Protein 2LZE (pdb70)

Sequence (87 aa):
MGAPVPYPDPLEPRGGKHICAICGNNAEDYKHTDMDLTYTDRDYKNCESYHKCSDLCQYCRYQKDLAIHHQHHHGGSMGMSGSGTGYMGAPVPYPDPLEPRGGKHICAICGNNAEDYKHTDMDLTYTDRDYKNCESYHKCSDLCQYCRYQKDLAIHHQHHHGGSMGMSGSGTGYMGAPVPYPDPLEPRGGKHICAICGNNAEDYKHTDMDLTYTDRDYKNCESYHKCSDLCQYCRYQKDLAIHHQHHHGGSMGMSGSGTGYMGAPVPYPDPLEPRGGKHICAICGNNAEDYKHTDMDLTYTDRDYKNCESYHKCSDLCQYCRYQKDLAIHHQHHHGGSMGMSGSGTGYMGAPVPYPDPLEPRGGKHICAICGNNAEDYKHTDMDLTYTDRDYKNCESYHKCSDLCQYCRYQKDLAIHHQHHHGGSMGMSGSGTGYMGAPVPYPDPLEPRGGKHICAICGNNAEDYKHTDMDLTYTDRDYKNCESYHKCSDLCQYCRYQKDLAIHHQHHHGGSMGMSGSGTGYMGAPVPYPDPLEPRGGKHICAICGNNAEDYKHTDMDLTYTDRDYKNCESYHKCSDLCQYCRYQKDLAIHHQHHHGGSMGMSGSGTGYMGAPVPYPDPLEPRGGKHICAICGNNAEDYKHTDMDLTYTDRDYKNCESYHKCSDLCQYCRYQKDLAIHHQHHHGGSMGMSGSGTGYMGAPVPYPDPLEPRGGKHICAICGNNAEDYKHTDMDLTYTDRDYKNCESYHKCSDLCQYCRYQKDLAIHHQHHHGGSMGMSGSGTGYMGAPVPYPDPLEPRGGKHICAICGNNAEDYKHTDMDLTYTDRDYKNCESYHKCSDLCQYCRYQKDLAIHHQHHHGGSMGMSGSGTGYMGAPVPYPDPLEPRGGKHICAICGNNAEDYKHTDMDLTYTDRDYKNCESYHKCSDLCQYCRYQKDLAIHHQHHHGGSMGMSGSGTGYMGAPVPYPDPLEPRGGKHICAICGNNAEDYKHTDMDLTYTDRDYKNCESYHKCSDLCQYCRYQKDLAIHHQHHHGGSMGMSGSGTGYMGAPVPYPDPLEPRGGKHICAICGNNAEDYKHTDMDLTYTDRDYKNCESYHKCSDLCQYCRYQKDLAIHHQHHHGGSMGMSGSGTGYMGAPVPYPDPLEPRGGKHICAICGNNAEDYKHTDMDLTYTDRDYKNCESYHKCSDLCQYCRYQKDLAIHHQHHHGGSMGMSGSGTGYMGAPVPYPDPLEPRGGKHICAICGNNAEDYKHTDMDLTYTDRDYKNCESYHKCSDLCQYCRYQKDLAIHHQHHHGGSMGMSGSGTGYMGAPVPYPDPLEPRGGKHICAICGNNAEDYKHTDMDLTYTDRDYKNCESYHKCSDLCQYCRYQKDLAIHHQHHHGGSMGMSGSGTGYMGAPVPYPDPLEPRGGKHICAICGNNAEDYKHTDMDLTYTDRDYKNCESYHKCSDLCQYCRYQKDLAIHHQHHHGGSMGMSGSGTGYMGAPVPYPDPLEPRGGKHICAICGNNAEDYKHTDMDLTYTDRDYKNCESYHKCSDLCQYCRYQKDLAIHHQHHHGGSMGMSGSGTGYMGAPVPYPDPLEPRGGKHICAICGNNAEDYKHTDMDLTYTDRDYKNCESYHKCSDLCQYCRYQKDLAIHHQHHHGGSMGMSGSGTGYMGAPVPYPDPLEPRGGKHICAICGNNAEDYKHTDMDLTYTDRDYKNCESYHKCSDLCQYCRYQKDLAIHHQHHHGGSMGMSGSGTGY

Foldseek 3Di:
DPPDDPPDDPVPDPPAQCQDPFCGGCSQDDCPCVVPGDPDNDDPDDPDDDPPDLPRHPVCRPPNRCPRPPDPHDDPDPDPDDDPPVD

Structure (mmCIF, N/CA/C/O backbone):
data_2LZE
#
_entry.id   2LZE
#
loop_
_entity.id
_entity.type
_entity.pdbx_description
1 polymer 'a primordial catalytic fold generated by in vitro evolution'
2 non-polymer 'ZINC ION'
#
loop_
_atom_site.group_PDB
_atom_site.id
_atom_site.type_symbol
_atom_site.label_atom_id
_atom_site.label_alt_id
_atom_site.label_comp_id
_atom_site.label_asym_id
_atom_site.label_entity_id
_atom_site.label_seq_id
_atom_site.pdbx_PDB_ins_code
_atom_site.Cartn_x
_atom_site.Cartn_y
_atom_site.Cartn_z
_atom_site.occupancy
_atom_site.B_iso_or_equiv
_atom_site.auth_seq_id
_atom_site.auth_comp_id
_atom_site.auth_asym_id
_atom_site.auth_atom_id
_atom_site.pdbx_PDB_model_num
ATOM 1 N N . MET A 1 1 ? 77.011 -19.860 33.743 1.00 0.00 1 MET A N 1
ATOM 2 C CA . MET A 1 1 ? 75.707 -20.539 33.997 1.00 0.00 1 MET A CA 1
ATOM 3 C C . MET A 1 1 ? 75.269 -21.266 32.730 1.00 0.00 1 MET A C 1
ATOM 4 O O . MET A 1 1 ? 74.564 -22.273 32.797 1.00 0.00 1 MET A O 1
ATOM 20 N N . GLY A 1 2 ? 75.691 -20.741 31.580 1.00 0.00 2 GLY A N 1
ATOM 21 C CA . GLY A 1 2 ? 75.341 -21.337 30.292 1.00 0.00 2 GLY A CA 1
ATOM 22 C C . GLY A 1 2 ? 73.899 -21.011 29.919 1.00 0.00 2 GLY A C 1
ATOM 23 O O . GLY A 1 2 ? 73.343 -21.595 28.989 1.00 0.00 2 GLY A O 1
ATOM 27 N N . ALA A 1 3 ? 73.301 -20.073 30.650 1.00 0.00 3 ALA A N 1
ATOM 28 C CA . ALA A 1 3 ? 71.921 -19.674 30.387 1.00 0.00 3 ALA A CA 1
ATOM 29 C C . ALA A 1 3 ? 71.771 -18.944 29.037 1.00 0.00 3 ALA A C 1
ATOM 30 O O . ALA A 1 3 ? 70.838 -19.258 28.296 1.00 0.00 3 ALA A O 1
ATOM 37 N N . PRO A 1 4 ? 72.631 -17.992 28.667 1.00 0.00 4 PRO A N 1
ATOM 38 C CA . PRO A 1 4 ? 72.483 -17.291 27.350 1.00 0.00 4 PRO A CA 1
ATOM 39 C C . PRO A 1 4 ? 72.598 -18.259 26.174 1.00 0.00 4 PRO A C 1
ATOM 40 O O . PRO A 1 4 ? 73.318 -19.256 26.269 1.00 0.00 4 PRO A O 1
ATOM 51 N N . VAL A 1 5 ? 71.872 -17.950 25.086 1.00 0.00 5 VAL A N 1
ATOM 52 C CA . VAL A 1 5 ? 71.854 -18.778 23.870 1.00 0.00 5 VAL A CA 1
ATOM 53 C C . VAL A 1 5 ? 71.717 -17.861 22.625 1.00 0.00 5 VAL A C 1
ATOM 54 O O . VAL A 1 5 ? 71.221 -16.743 22.785 1.00 0.00 5 VAL A O 1
ATOM 67 N N . PRO A 1 6 ? 72.121 -18.270 21.396 1.00 0.00 6 PRO A N 1
ATOM 68 C CA . PRO A 1 6 ? 71.966 -17.388 20.185 1.00 0.00 6 PRO A CA 1
ATOM 69 C C . PRO A 1 6 ? 70.537 -16.870 20.010 1.00 0.00 6 PRO A C 1
ATOM 70 O O . PRO A 1 6 ? 70.323 -15.714 19.642 1.00 0.00 6 PRO A O 1
ATOM 81 N N . TYR A 1 7 ? 69.567 -17.740 20.271 1.00 0.00 7 TYR A N 1
ATOM 82 C CA . TYR A 1 7 ? 68.158 -17.377 20.138 1.00 0.00 7 TYR A CA 1
ATOM 83 C C . TYR A 1 7 ? 67.788 -16.321 21.207 1.00 0.00 7 TYR A C 1
ATOM 84 O O . TYR A 1 7 ? 68.459 -16.259 22.239 1.00 0.00 7 TYR A O 1
ATOM 102 N N . PRO A 1 8 ? 66.754 -15.495 21.027 1.00 0.00 8 PRO A N 1
ATOM 103 C CA . PRO A 1 8 ? 66.378 -14.476 22.058 1.00 0.00 8 PRO A CA 1
ATOM 104 C C . PRO A 1 8 ? 65.733 -15.138 23.279 1.00 0.00 8 PRO A C 1
ATOM 105 O O . PRO A 1 8 ? 65.633 -16.363 23.342 1.00 0.00 8 PRO A O 1
ATOM 116 N N . ASP A 1 9 ? 65.319 -14.321 24.244 1.00 0.00 9 ASP A N 1
ATOM 117 C CA . ASP A 1 9 ? 64.707 -14.822 25.476 1.00 0.00 9 ASP A CA 1
ATOM 118 C C . ASP A 1 9 ? 63.245 -15.272 25.224 1.00 0.00 9 ASP A C 1
ATOM 119 O O . ASP A 1 9 ? 62.683 -14.902 24.192 1.00 0.00 9 ASP A O 1
ATOM 128 N N . PRO A 1 10 ? 62.594 -16.036 26.122 1.00 0.00 10 PRO A N 1
ATOM 129 C CA . PRO A 1 10 ? 61.168 -16.461 25.907 1.00 0.00 10 PRO A CA 1
ATOM 130 C C . PRO A 1 10 ? 60.234 -15.270 25.720 1.00 0.00 10 PRO A C 1
ATOM 131 O O . PRO A 1 10 ? 59.195 -15.373 25.069 1.00 0.00 10 PRO A O 1
ATOM 142 N N . LEU A 1 11 ? 60.595 -14.157 26.344 1.00 0.00 11 LEU A N 1
ATOM 143 C CA . LEU A 1 11 ? 59.779 -12.949 26.277 1.00 0.00 11 LEU A CA 1
ATOM 144 C C . LEU A 1 11 ? 59.733 -12.380 24.861 1.00 0.00 11 LEU A C 1
ATOM 145 O O . LEU A 1 11 ? 58.657 -11.985 24.407 1.00 0.00 11 LEU A O 1
ATOM 161 N N . GLU A 1 12 ? 60.919 -12.339 24.210 1.00 0.00 12 GLU A N 1
ATOM 162 C CA . GLU A 1 12 ? 61.114 -11.799 22.834 1.00 0.00 12 GLU A CA 1
ATOM 163 C C . GLU A 1 12 ? 60.094 -10.681 22.478 1.00 0.00 12 GLU A C 1
ATOM 164 O O . GLU A 1 12 ? 59.211 -10.894 21.645 1.00 0.00 12 GLU A O 1
ATOM 176 N N . PRO A 1 13 ? 60.162 -9.497 23.102 1.00 0.00 13 PRO A N 1
ATOM 177 C CA . PRO A 1 13 ? 59.184 -8.399 22.802 1.00 0.00 13 PRO A CA 1
ATOM 178 C C . PRO A 1 13 ? 59.165 -8.016 21.327 1.00 0.00 13 PRO A C 1
ATOM 179 O O . PRO A 1 13 ? 60.201 -7.992 20.663 1.00 0.00 13 PRO A O 1
ATOM 190 N N . ARG A 1 14 ? 57.972 -7.718 20.824 1.00 0.00 14 ARG A N 1
ATOM 191 C CA . ARG A 1 14 ? 57.815 -7.336 19.427 1.00 0.00 14 ARG A CA 1
ATOM 192 C C . ARG A 1 14 ? 58.534 -6.017 19.170 1.00 0.00 14 ARG A C 1
ATOM 193 O O . ARG A 1 14 ? 59.149 -5.826 18.120 1.00 0.00 14 ARG A O 1
ATOM 214 N N . GLY A 1 15 ? 58.455 -5.114 20.142 1.00 0.00 15 GLY A N 1
ATOM 215 C CA . GLY A 1 15 ? 59.105 -3.815 20.020 1.00 0.00 15 GLY A CA 1
ATOM 216 C C . GLY A 1 15 ? 60.620 -3.958 20.110 1.00 0.00 15 GLY A C 1
ATOM 217 O O . GLY A 1 15 ? 61.130 -4.986 20.559 1.00 0.00 15 GLY A O 1
ATOM 221 N N . GLY A 1 16 ? 61.332 -2.921 19.681 1.00 0.00 16 GLY A N 1
ATOM 222 C CA . GLY A 1 16 ? 62.791 -2.933 19.713 1.00 0.00 16 GLY A CA 1
ATOM 223 C C . GLY A 1 16 ? 63.344 -1.547 19.443 1.00 0.00 16 GLY A C 1
ATOM 224 O O . GLY A 1 16 ? 62.717 -0.754 18.745 1.00 0.00 16 GLY A O 1
ATOM 228 N N . LYS A 1 17 ? 64.528 -1.268 19.974 1.00 0.00 17 LYS A N 1
ATOM 229 C CA . LYS A 1 17 ? 65.144 0.014 19.742 1.00 0.00 17 LYS A CA 1
ATOM 230 C C . LYS A 1 17 ? 65.492 0.079 18.274 1.00 0.00 17 LYS A C 1
ATOM 231 O O . LYS A 1 17 ? 65.252 1.084 17.635 1.00 0.00 17 LYS A O 1
ATOM 250 N N . HIS A 1 18 ? 66.077 -1.014 17.769 1.00 0.00 18 HIS A N 1
ATOM 251 C CA . HIS A 1 18 ? 66.489 -1.100 16.362 1.00 0.00 18 HIS A CA 1
ATOM 252 C C . HIS A 1 18 ? 65.361 -0.789 15.375 1.00 0.00 18 HIS A C 1
ATOM 253 O O . HIS A 1 18 ? 65.631 -0.242 14.303 1.00 0.00 18 HIS A O 1
ATOM 266 N N . ILE A 1 19 ? 64.125 -1.152 15.739 1.00 0.00 19 ILE A N 1
ATOM 267 C CA . ILE A 1 19 ? 62.947 -0.916 14.884 1.00 0.00 19 ILE A CA 1
ATOM 268 C C . ILE A 1 19 ? 62.012 0.035 15.598 1.00 0.00 19 ILE A C 1
ATOM 269 O O . ILE A 1 19 ? 61.344 -0.347 16.557 1.00 0.00 19 ILE A O 1
ATOM 285 N N . CYS A 1 20 ? 61.930 1.256 15.097 1.00 0.00 20 CYS A N 1
ATOM 286 C CA . CYS A 1 20 ? 61.029 2.219 15.688 1.00 0.00 20 CYS A CA 1
ATOM 287 C C . CYS A 1 20 ? 59.606 1.739 15.427 1.00 0.00 20 CYS A C 1
ATOM 288 O O . CYS A 1 20 ? 59.189 1.560 14.292 1.00 0.00 20 CYS A O 1
ATOM 295 N N . ALA A 1 21 ? 58.888 1.482 16.494 1.00 0.00 21 ALA A N 1
ATOM 296 C CA . ALA A 1 21 ? 57.530 0.956 16.394 1.00 0.00 21 ALA A CA 1
ATOM 297 C C . ALA A 1 21 ? 56.559 1.997 15.877 1.00 0.00 21 ALA A C 1
ATOM 298 O O . ALA A 1 21 ? 55.397 1.675 15.616 1.00 0.00 21 ALA A O 1
ATOM 305 N N . ILE A 1 22 ? 57.042 3.237 15.768 1.00 0.00 22 ILE A N 1
ATOM 306 C CA . ILE A 1 22 ? 56.214 4.363 15.325 1.00 0.00 22 ILE A CA 1
ATOM 307 C C . ILE A 1 22 ? 56.367 4.616 13.821 1.00 0.00 22 ILE A C 1
ATOM 308 O O . ILE A 1 22 ? 55.444 4.330 13.057 1.00 0.00 22 ILE A O 1
ATOM 324 N N . CYS A 1 23 ? 57.515 5.203 13.429 1.00 0.00 23 CYS A N 1
ATOM 325 C CA . CYS A 1 23 ? 57.776 5.569 12.023 1.00 0.00 23 CYS A CA 1
ATOM 326 C C . CYS A 1 23 ? 58.602 4.539 11.275 1.00 0.00 23 CYS A C 1
ATOM 327 O O . CYS A 1 23 ? 58.625 4.556 10.041 1.00 0.00 23 CYS A O 1
ATOM 334 N N . GLY A 1 24 ? 59.285 3.656 11.997 1.00 0.00 24 GLY A N 1
ATOM 335 C CA . GLY A 1 24 ? 60.110 2.640 11.359 1.00 0.00 24 GLY A CA 1
ATOM 336 C C . GLY A 1 24 ? 61.441 3.175 10.840 1.00 0.00 24 GLY A C 1
ATOM 337 O O . GLY A 1 24 ? 62.023 2.531 9.964 1.00 0.00 24 GLY A O 1
ATOM 341 N N . ASN A 1 25 ? 61.968 4.321 11.353 1.00 0.00 25 ASN A N 1
ATOM 342 C CA . ASN A 1 25 ? 63.280 4.824 10.867 1.00 0.00 25 ASN A CA 1
ATOM 343 C C . ASN A 1 25 ? 63.931 5.867 11.817 1.00 0.00 25 ASN A C 1
ATOM 344 O O . ASN A 1 25 ? 64.949 6.454 11.440 1.00 0.00 25 ASN A O 1
ATOM 355 N N . ASN A 1 26 ? 63.417 6.027 13.062 1.00 0.00 26 ASN A N 1
ATOM 356 C CA . ASN A 1 26 ? 64.058 6.947 14.066 1.00 0.00 26 ASN A CA 1
ATOM 357 C C . ASN A 1 26 ? 64.897 6.162 15.046 1.00 0.00 26 ASN A C 1
ATOM 358 O O . ASN A 1 26 ? 65.487 6.730 15.969 1.00 0.00 26 ASN A O 1
ATOM 369 N N . ALA A 1 27 ? 64.925 4.859 14.847 1.00 0.00 27 ALA A N 1
ATOM 370 C CA . ALA A 1 27 ? 65.672 3.975 15.703 1.00 0.00 27 ALA A CA 1
ATOM 371 C C . ALA A 1 27 ? 67.126 4.440 15.775 1.00 0.00 27 ALA A C 1
ATOM 372 O O . ALA A 1 27 ? 67.558 4.980 16.794 1.00 0.00 27 ALA A O 1
ATOM 379 N N . GLU A 1 28 ? 67.862 4.228 14.696 1.00 0.00 28 GLU A N 1
ATOM 380 C CA . GLU A 1 28 ? 69.267 4.631 14.625 1.00 0.00 28 GLU A CA 1
ATOM 381 C C . GLU A 1 28 ? 69.397 6.139 14.852 1.00 0.00 28 GLU A C 1
ATOM 382 O O . GLU A 1 28 ? 70.218 6.588 15.657 1.00 0.00 28 GLU A O 1
ATOM 394 N N . ASP A 1 29 ? 68.586 6.904 14.118 1.00 0.00 29 ASP A N 1
ATOM 395 C CA . ASP A 1 29 ? 68.600 8.371 14.205 1.00 0.00 29 ASP A CA 1
ATOM 396 C C . ASP A 1 29 ? 67.840 8.861 15.446 1.00 0.00 29 ASP A C 1
ATOM 397 O O . ASP A 1 29 ? 67.717 8.118 16.422 1.00 0.00 29 ASP A O 1
ATOM 406 N N . TYR A 1 30 ? 67.358 10.124 15.387 1.00 0.00 30 TYR A N 1
ATOM 407 C CA . TYR A 1 30 ? 66.622 10.769 16.496 1.00 0.00 30 TYR A CA 1
ATOM 408 C C . TYR A 1 30 ? 65.120 10.871 16.210 1.00 0.00 30 TYR A C 1
ATOM 409 O O . TYR A 1 30 ? 64.678 10.776 15.065 1.00 0.00 30 TYR A O 1
ATOM 427 N N . LYS A 1 31 ? 64.352 11.068 17.284 1.00 0.00 31 LYS A N 1
ATOM 428 C CA . LYS A 1 31 ? 62.899 11.192 17.220 1.00 0.00 31 LYS A CA 1
ATOM 429 C C . LYS A 1 31 ? 62.499 12.540 16.649 1.00 0.00 31 LYS A C 1
ATOM 430 O O . LYS A 1 31 ? 62.099 13.440 17.396 1.00 0.00 31 LYS A O 1
ATOM 449 N N . HIS A 1 32 ? 62.603 12.641 15.316 1.00 0.00 32 HIS A N 1
ATOM 450 C CA . HIS A 1 32 ? 62.254 13.854 14.573 1.00 0.00 32 HIS A CA 1
ATOM 451 C C . HIS A 1 32 ? 61.020 13.628 13.722 1.00 0.00 32 HIS A C 1
ATOM 452 O O . HIS A 1 32 ? 60.157 14.506 13.639 1.00 0.00 32 HIS A O 1
ATOM 466 N N . THR A 1 33 ? 60.947 12.448 13.108 1.00 0.00 33 THR A N 1
ATOM 467 C CA . THR A 1 33 ? 59.814 12.091 12.258 1.00 0.00 33 THR A CA 1
ATOM 468 C C . THR A 1 33 ? 58.704 11.518 13.116 1.00 0.00 33 THR A C 1
ATOM 469 O O . THR A 1 33 ? 57.568 11.394 12.661 1.00 0.00 33 THR A O 1
ATOM 480 N N . ASP A 1 34 ? 59.031 11.187 14.368 1.00 0.00 34 ASP A N 1
ATOM 481 C CA . ASP A 1 34 ? 58.013 10.651 15.275 1.00 0.00 34 ASP A CA 1
ATOM 482 C C . ASP A 1 34 ? 56.992 11.720 15.607 1.00 0.00 34 ASP A C 1
ATOM 483 O O . ASP A 1 34 ? 55.797 11.445 15.708 1.00 0.00 34 ASP A O 1
ATOM 492 N N . MET A 1 35 ? 57.473 12.936 15.783 1.00 0.00 35 MET A N 1
ATOM 493 C CA . MET A 1 35 ? 56.593 14.047 16.112 1.00 0.00 35 MET A CA 1
ATOM 494 C C . MET A 1 35 ? 55.642 14.328 14.951 1.00 0.00 35 MET A C 1
ATOM 495 O O . MET A 1 35 ? 54.454 14.576 15.162 1.00 0.00 35 MET A O 1
ATOM 509 N N . ASP A 1 36 ? 56.182 14.276 13.731 1.00 0.00 36 ASP A N 1
ATOM 510 C CA . ASP A 1 36 ? 55.394 14.517 12.520 1.00 0.00 36 ASP A CA 1
ATOM 511 C C . ASP A 1 36 ? 54.587 13.278 12.144 1.00 0.00 36 ASP A C 1
ATOM 512 O O . ASP A 1 36 ? 55.062 12.151 12.292 1.00 0.00 36 ASP A O 1
ATOM 521 N N . LEU A 1 37 ? 53.365 13.501 11.654 1.00 0.00 37 LEU A N 1
ATOM 522 C CA . LEU A 1 37 ? 52.480 12.403 11.251 1.00 0.00 37 LEU A CA 1
ATOM 523 C C . LEU A 1 37 ? 52.905 11.871 9.884 1.00 0.00 37 LEU A C 1
ATOM 524 O O . LEU A 1 37 ? 53.113 12.643 8.947 1.00 0.00 37 LEU A O 1
ATOM 540 N N . THR A 1 38 ? 53.019 10.546 9.781 1.00 0.00 38 THR A N 1
ATOM 541 C CA . THR A 1 38 ? 53.408 9.902 8.524 1.00 0.00 38 THR A CA 1
ATOM 542 C C . THR A 1 38 ? 52.238 9.904 7.546 1.00 0.00 38 THR A C 1
ATOM 543 O O . THR A 1 38 ? 52.417 9.726 6.342 1.00 0.00 38 THR A O 1
ATOM 554 N N . TYR A 1 39 ? 51.038 10.105 8.084 1.00 0.00 39 TYR A N 1
ATOM 555 C CA . TYR A 1 39 ? 49.825 10.131 7.270 1.00 0.00 39 TYR A CA 1
ATOM 556 C C . TYR A 1 39 ? 49.891 11.247 6.230 1.00 0.00 39 TYR A C 1
ATOM 557 O O . TYR A 1 39 ? 49.522 11.051 5.072 1.00 0.00 39 TYR A O 1
ATOM 575 N N . THR A 1 40 ? 50.351 12.419 6.654 1.00 0.00 40 THR A N 1
ATOM 576 C CA . THR A 1 40 ? 50.443 13.564 5.752 1.00 0.00 40 THR A CA 1
ATOM 577 C C . THR A 1 40 ? 51.430 13.285 4.620 1.00 0.00 40 THR A C 1
ATOM 578 O O . THR A 1 40 ? 51.225 13.737 3.493 1.00 0.00 40 THR A O 1
ATOM 589 N N . ASP A 1 41 ? 52.495 12.544 4.936 1.00 0.00 41 ASP A N 1
ATOM 590 C CA . ASP A 1 41 ? 53.521 12.200 3.947 1.00 0.00 41 ASP A CA 1
ATOM 591 C C . ASP A 1 41 ? 54.320 10.983 4.406 1.00 0.00 41 ASP A C 1
ATOM 592 O O . ASP A 1 41 ? 55.187 11.086 5.274 1.00 0.00 41 ASP A O 1
ATOM 601 N N . ARG A 1 42 ? 54.019 9.828 3.811 1.00 0.00 42 ARG A N 1
ATOM 602 C CA . ARG A 1 42 ? 54.711 8.589 4.158 1.00 0.00 42 ARG A CA 1
ATOM 603 C C . ARG A 1 42 ? 56.137 8.619 3.614 1.00 0.00 42 ARG A C 1
ATOM 604 O O . ARG A 1 42 ? 56.382 9.119 2.516 1.00 0.00 42 ARG A O 1
ATOM 625 N N . ASP A 1 43 ? 57.074 8.090 4.395 1.00 0.00 43 ASP A N 1
ATOM 626 C CA . ASP A 1 43 ? 58.475 8.071 3.985 1.00 0.00 43 ASP A CA 1
ATOM 627 C C . ASP A 1 43 ? 58.680 7.158 2.783 1.00 0.00 43 ASP A C 1
ATOM 628 O O . ASP A 1 43 ? 58.105 6.071 2.710 1.00 0.00 43 ASP A O 1
ATOM 637 N N . TYR A 1 44 ? 59.512 7.615 1.849 1.00 0.00 44 TYR A N 1
ATOM 638 C CA . TYR A 1 44 ? 59.812 6.850 0.641 1.00 0.00 44 TYR A CA 1
ATOM 639 C C . TYR A 1 44 ? 60.797 5.728 0.957 1.00 0.00 44 TYR A C 1
ATOM 640 O O . TYR A 1 44 ? 61.856 5.970 1.536 1.00 0.00 44 TYR A O 1
ATOM 658 N N . LYS A 1 45 ? 60.442 4.505 0.570 1.00 0.00 45 LYS A N 1
ATOM 659 C CA . LYS A 1 45 ? 61.306 3.351 0.817 1.00 0.00 45 LYS A CA 1
ATOM 660 C C . LYS A 1 45 ? 62.531 3.412 -0.090 1.00 0.00 45 LYS A C 1
ATOM 661 O O . LYS A 1 45 ? 62.413 3.691 -1.285 1.00 0.00 45 LYS A O 1
ATOM 680 N N . ASN A 1 46 ? 63.703 3.149 0.491 1.00 0.00 46 ASN A N 1
ATOM 681 C CA . ASN A 1 46 ? 64.961 3.176 -0.256 1.00 0.00 46 ASN A CA 1
ATOM 682 C C . ASN A 1 46 ? 65.122 1.904 -1.084 1.00 0.00 46 ASN A C 1
ATOM 683 O O . ASN A 1 46 ? 65.409 0.834 -0.546 1.00 0.00 46 ASN A O 1
ATOM 694 N N . CYS A 1 47 ? 64.936 2.029 -2.394 1.00 0.00 47 CYS A N 1
ATOM 695 C CA . CYS A 1 47 ? 65.064 0.885 -3.287 1.00 0.00 47 CYS A CA 1
ATOM 696 C C . CYS A 1 47 ? 66.501 0.378 -3.304 1.00 0.00 47 CYS A C 1
ATOM 697 O O . CYS A 1 47 ? 66.745 -0.830 -3.319 1.00 0.00 47 CYS A O 1
ATOM 705 N N . GLU A 1 48 ? 67.451 1.307 -3.301 1.00 0.00 48 GLU A N 1
ATOM 706 C CA . GLU A 1 48 ? 68.862 0.939 -3.316 1.00 0.00 48 GLU A CA 1
ATOM 707 C C . GLU A 1 48 ? 69.237 0.263 -2.003 1.00 0.00 48 GLU A C 1
ATOM 708 O O . GLU A 1 48 ? 68.749 0.651 -0.939 1.00 0.00 48 GLU A O 1
ATOM 720 N N . SER A 1 49 ? 70.102 -0.750 -2.092 1.00 0.00 49 SER A N 1
ATOM 721 C CA . SER A 1 49 ? 70.550 -1.491 -0.912 1.00 0.00 49 SER A CA 1
ATOM 722 C C . SER A 1 49 ? 71.854 -2.226 -1.209 1.00 0.00 49 SER A C 1
ATOM 723 O O . SER A 1 49 ? 72.198 -2.444 -2.371 1.00 0.00 49 SER A O 1
ATOM 731 N N . TYR A 1 50 ? 72.567 -2.602 -0.144 1.00 0.00 50 TYR A N 1
ATOM 732 C CA . TYR A 1 50 ? 73.838 -3.319 -0.271 1.00 0.00 50 TYR A CA 1
ATOM 733 C C . TYR A 1 50 ? 74.154 -4.026 1.046 1.00 0.00 50 TYR A C 1
ATOM 734 O O . TYR A 1 50 ? 73.789 -3.539 2.110 1.00 0.00 50 TYR A O 1
ATOM 752 N N . HIS A 1 51 ? 74.806 -5.195 0.955 1.00 0.00 51 HIS A N 1
ATOM 753 C CA . HIS A 1 51 ? 75.168 -6.019 2.135 1.00 0.00 51 HIS A CA 1
ATOM 754 C C . HIS A 1 51 ? 73.938 -6.648 2.819 1.00 0.00 51 HIS A C 1
ATOM 755 O O . HIS A 1 51 ? 74.103 -7.519 3.674 1.00 0.00 51 HIS A O 1
ATOM 769 N N . LYS A 1 52 ? 72.726 -6.226 2.408 1.00 0.00 52 LYS A N 1
ATOM 770 C CA . LYS A 1 52 ? 71.456 -6.732 2.940 1.00 0.00 52 LYS A CA 1
ATOM 771 C C . LYS A 1 52 ? 71.477 -6.926 4.458 1.00 0.00 52 LYS A C 1
ATOM 772 O O . LYS A 1 52 ? 71.795 -8.017 4.935 1.00 0.00 52 LYS A O 1
ATOM 791 N N . CYS A 1 53 ? 71.171 -5.848 5.193 1.00 0.00 53 CYS A N 1
ATOM 792 C CA . CYS A 1 53 ? 71.165 -5.852 6.672 1.00 0.00 53 CYS A CA 1
ATOM 793 C C . CYS A 1 53 ? 70.481 -7.090 7.272 1.00 0.00 53 CYS A C 1
ATOM 794 O O . CYS A 1 53 ? 69.733 -7.804 6.601 1.00 0.00 53 CYS A O 1
ATOM 802 N N . SER A 1 54 ? 70.762 -7.338 8.549 1.00 0.00 54 SER A N 1
ATOM 803 C CA . SER A 1 54 ? 70.202 -8.490 9.247 1.00 0.00 54 SER A CA 1
ATOM 804 C C . SER A 1 54 ? 68.678 -8.448 9.269 1.00 0.00 54 SER A C 1
ATOM 805 O O . SER A 1 54 ? 68.039 -9.489 9.095 1.00 0.00 54 SER A O 1
ATOM 813 N N . ASP A 1 55 ? 68.123 -7.241 9.486 1.00 0.00 55 ASP A N 1
ATOM 814 C CA . ASP A 1 55 ? 66.677 -7.023 9.546 1.00 0.00 55 ASP A CA 1
ATOM 815 C C . ASP A 1 55 ? 66.232 -6.099 8.414 1.00 0.00 55 ASP A C 1
ATOM 816 O O . ASP A 1 55 ? 65.831 -6.568 7.348 1.00 0.00 55 ASP A O 1
ATOM 825 N N . LEU A 1 56 ? 66.268 -4.788 8.669 1.00 0.00 56 LEU A N 1
ATOM 826 C CA . LEU A 1 56 ? 65.838 -3.784 7.705 1.00 0.00 56 LEU A CA 1
ATOM 827 C C . LEU A 1 56 ? 66.397 -2.403 8.066 1.00 0.00 56 LEU A C 1
ATOM 828 O O . LEU A 1 56 ? 65.980 -1.382 7.518 1.00 0.00 56 LEU A O 1
ATOM 844 N N . CYS A 1 57 ? 67.343 -2.396 8.992 1.00 0.00 57 CYS A N 1
ATOM 845 C CA . CYS A 1 57 ? 67.959 -1.169 9.441 1.00 0.00 57 CYS A CA 1
ATOM 846 C C . CYS A 1 57 ? 68.852 -0.651 8.333 1.00 0.00 57 CYS A C 1
ATOM 847 O O . CYS A 1 57 ? 69.663 -1.387 7.774 1.00 0.00 57 CYS A O 1
ATOM 854 N N . GLN A 1 58 ? 68.618 0.586 7.945 1.00 0.00 58 GLN A N 1
ATOM 855 C CA . GLN A 1 58 ? 69.332 1.153 6.818 1.00 0.00 58 GLN A CA 1
ATOM 856 C C . GLN A 1 58 ? 70.837 1.306 7.051 1.00 0.00 58 GLN A C 1
ATOM 857 O O . GLN A 1 58 ? 71.628 0.952 6.187 1.00 0.00 58 GLN A O 1
ATOM 871 N N . TYR A 1 59 ? 71.236 1.884 8.176 1.00 0.00 59 TYR A N 1
ATOM 872 C CA . TYR A 1 59 ? 72.651 2.135 8.448 1.00 0.00 59 TYR A CA 1
ATOM 873 C C . TYR A 1 59 ? 73.428 0.864 8.719 1.00 0.00 59 TYR A C 1
ATOM 874 O O . TYR A 1 59 ? 74.650 0.838 8.572 1.00 0.00 59 TYR A O 1
ATOM 892 N N . CYS A 1 60 ? 72.728 -0.186 9.122 1.00 0.00 60 CYS A N 1
ATOM 893 C CA . CYS A 1 60 ? 73.382 -1.444 9.412 1.00 0.00 60 CYS A CA 1
ATOM 894 C C . CYS A 1 60 ? 74.072 -2.002 8.172 1.00 0.00 60 CYS A C 1
ATOM 895 O O . CYS A 1 60 ? 74.973 -2.833 8.271 1.00 0.00 60 CYS A O 1
ATOM 902 N N . ARG A 1 61 ? 73.626 -1.549 7.007 1.00 0.00 61 ARG A N 1
ATOM 903 C CA . ARG A 1 61 ? 74.184 -2.014 5.740 1.00 0.00 61 ARG A CA 1
ATOM 904 C C . ARG A 1 61 ? 75.684 -1.717 5.658 1.00 0.00 61 ARG A C 1
ATOM 905 O O . ARG A 1 61 ? 76.463 -2.546 5.186 1.00 0.00 61 ARG A O 1
ATOM 926 N N . TYR A 1 62 ? 76.057 -0.522 6.112 1.00 0.00 62 TYR A N 1
ATOM 927 C CA . TYR A 1 62 ? 77.455 -0.080 6.088 1.00 0.00 62 TYR A CA 1
ATOM 928 C C . TYR A 1 62 ? 78.233 -0.655 7.259 1.00 0.00 62 TYR A C 1
ATOM 929 O O . TYR A 1 62 ? 79.252 -1.321 7.062 1.00 0.00 62 TYR A O 1
ATOM 947 N N . GLN A 1 63 ? 77.727 -0.380 8.467 1.00 0.00 63 GLN A N 1
ATOM 948 C CA . GLN A 1 63 ? 78.334 -0.841 9.723 1.00 0.00 63 GLN A CA 1
ATOM 949 C C . GLN A 1 63 ? 77.231 -1.195 10.705 1.00 0.00 63 GLN A C 1
ATOM 950 O O . GLN A 1 63 ? 76.391 -0.365 10.998 1.00 0.00 63 GLN A O 1
ATOM 964 N N . LYS A 1 64 ? 77.248 -2.434 11.188 1.00 0.00 64 LYS A N 1
ATOM 965 C CA . LYS A 1 64 ? 76.236 -2.926 12.139 1.00 0.00 64 LYS A CA 1
ATOM 966 C C . LYS A 1 64 ? 76.127 -2.028 13.374 1.00 0.00 64 LYS A C 1
ATOM 967 O O . LYS A 1 64 ? 77.144 -1.588 13.916 1.00 0.00 64 LYS A O 1
ATOM 986 N N . ASP A 1 65 ? 74.861 -1.785 13.788 1.00 0.00 65 ASP A N 1
ATOM 987 C CA . ASP A 1 65 ? 74.526 -0.948 14.961 1.00 0.00 65 ASP A CA 1
ATOM 988 C C . ASP A 1 65 ? 73.776 -1.775 16.028 1.00 0.00 65 ASP A C 1
ATOM 989 O O . ASP A 1 65 ? 72.917 -1.271 16.749 1.00 0.00 65 ASP A O 1
ATOM 998 N N . LEU A 1 66 ? 74.121 -3.048 16.167 1.00 0.00 66 LEU A N 1
ATOM 999 C CA . LEU A 1 66 ? 73.459 -3.902 17.170 1.00 0.00 66 LEU A CA 1
ATOM 1000 C C . LEU A 1 66 ? 73.783 -3.451 18.617 1.00 0.00 66 LEU A C 1
ATOM 1001 O O . LEU A 1 66 ? 73.327 -4.065 19.585 1.00 0.00 66 LEU A O 1
ATOM 1017 N N . ALA A 1 67 ? 74.552 -2.373 18.764 1.00 0.00 67 ALA A N 1
ATOM 1018 C CA . ALA A 1 67 ? 74.915 -1.856 20.072 1.00 0.00 67 ALA A CA 1
ATOM 1019 C C . ALA A 1 67 ? 73.719 -1.243 20.794 1.00 0.00 67 ALA A C 1
ATOM 1020 O O . ALA A 1 67 ? 73.615 -1.363 22.017 1.00 0.00 67 ALA A O 1
ATOM 1027 N N . ILE A 1 68 ? 72.823 -0.580 20.047 1.00 0.00 68 ILE A N 1
ATOM 1028 C CA . ILE A 1 68 ? 71.661 0.045 20.677 1.00 0.00 68 ILE A CA 1
ATOM 1029 C C . ILE A 1 68 ? 70.714 -1.013 21.278 1.00 0.00 68 ILE A C 1
ATOM 1030 O O . ILE A 1 68 ? 70.396 -0.929 22.463 1.00 0.00 68 ILE A O 1
ATOM 1046 N N . HIS A 1 69 ? 70.285 -2.008 20.482 1.00 0.00 69 HIS A N 1
ATOM 1047 C CA . HIS A 1 69 ? 69.401 -3.072 20.976 1.00 0.00 69 HIS A CA 1
ATOM 1048 C C . HIS A 1 69 ? 70.007 -3.787 22.184 1.00 0.00 69 HIS A C 1
ATOM 1049 O O . HIS A 1 69 ? 69.315 -4.024 23.177 1.00 0.00 69 HIS A O 1
ATOM 1063 N N . HIS A 1 70 ? 71.293 -4.121 22.102 1.00 0.00 70 HIS A N 1
ATOM 1064 C CA . HIS A 1 70 ? 71.969 -4.803 23.205 1.00 0.00 70 HIS A CA 1
ATOM 1065 C C . HIS A 1 70 ? 72.190 -3.843 24.369 1.00 0.00 70 HIS A C 1
ATOM 1066 O O . HIS A 1 70 ? 72.856 -2.818 24.225 1.00 0.00 70 HIS A O 1
ATOM 1080 N N . GLN A 1 71 ? 71.623 -4.184 25.522 1.00 0.00 71 GLN A N 1
ATOM 1081 C CA . GLN A 1 71 ? 71.762 -3.346 26.710 1.00 0.00 71 GLN A CA 1
ATOM 1082 C C . GLN A 1 71 ? 73.215 -3.321 27.171 1.00 0.00 71 GLN A C 1
ATOM 1083 O O . GLN A 1 71 ? 73.725 -2.277 27.579 1.00 0.00 71 GLN A O 1
ATOM 1097 N N . HIS A 1 72 ? 73.875 -4.475 27.098 1.00 0.00 72 HIS A N 1
ATOM 1098 C CA . HIS A 1 72 ? 75.272 -4.582 27.507 1.00 0.00 72 HIS A CA 1
ATOM 1099 C C . HIS A 1 72 ? 76.182 -3.912 26.481 1.00 0.00 72 HIS A C 1
ATOM 1100 O O . HIS A 1 72 ? 76.095 -4.197 25.285 1.00 0.00 72 HIS A O 1
ATOM 1114 N N . HIS A 1 73 ? 77.057 -3.030 26.960 1.00 0.00 73 HIS A N 1
ATOM 1115 C CA . HIS A 1 73 ? 77.986 -2.321 26.084 1.00 0.00 73 HIS A CA 1
ATOM 1116 C C . HIS A 1 73 ? 79.098 -3.254 25.617 1.00 0.00 73 HIS A C 1
ATOM 1117 O O . HIS A 1 73 ? 79.615 -4.056 26.396 1.00 0.00 73 HIS A O 1
ATOM 1131 N N . HIS A 1 74 ? 79.463 -3.145 24.345 1.00 0.00 74 HIS A N 1
ATOM 1132 C CA . HIS A 1 74 ? 80.518 -3.985 23.787 1.00 0.00 74 HIS A CA 1
ATOM 1133 C C . HIS A 1 74 ? 81.862 -3.652 24.427 1.00 0.00 74 HIS A C 1
ATOM 1134 O O . HIS A 1 74 ? 82.656 -4.545 24.726 1.00 0.00 74 HIS A O 1
ATOM 1148 N N . GLY A 1 75 ? 82.108 -2.358 24.629 1.00 0.00 75 GLY A N 1
ATOM 1149 C CA . GLY A 1 75 ? 83.358 -1.907 25.231 1.00 0.00 75 GLY A CA 1
ATOM 1150 C C . GLY A 1 75 ? 84.512 -2.038 24.245 1.00 0.00 75 GLY A C 1
ATOM 1151 O O . GLY A 1 75 ? 85.681 -2.032 24.634 1.00 0.00 75 GLY A O 1
ATOM 1155 N N . GLY A 1 76 ? 84.176 -2.156 22.964 1.00 0.00 76 GLY A N 1
ATOM 1156 C CA . GLY A 1 76 ? 85.189 -2.288 21.925 1.00 0.00 76 GLY A CA 1
ATOM 1157 C C . GLY A 1 76 ? 85.951 -0.982 21.739 1.00 0.00 76 GLY A C 1
ATOM 1158 O O . GLY A 1 76 ? 85.412 0.102 21.964 1.00 0.00 76 GLY A O 1
ATOM 1162 N N . SER A 1 77 ? 87.209 -1.092 21.325 1.00 0.00 77 SER A N 1
ATOM 1163 C CA . SER A 1 77 ? 88.038 0.088 21.109 1.00 0.00 77 SER A CA 1
ATOM 1164 C C . SER A 1 77 ? 87.511 0.900 19.929 1.00 0.00 77 SER A C 1
ATOM 1165 O O . SER A 1 77 ? 87.015 0.339 18.950 1.00 0.00 77 SER A O 1
ATOM 1173 N N . MET A 1 78 ? 87.626 2.221 20.026 1.00 0.00 78 MET A N 1
ATOM 1174 C CA . MET A 1 78 ? 87.163 3.098 18.957 1.00 0.00 78 MET A CA 1
ATOM 1175 C C . MET A 1 78 ? 87.968 2.853 17.686 1.00 0.00 78 MET A C 1
ATOM 1176 O O . MET A 1 78 ? 87.422 2.865 16.583 1.00 0.00 78 MET A O 1
ATOM 1190 N N . GLY A 1 79 ? 89.272 2.635 17.852 1.00 0.00 79 GLY A N 1
ATOM 1191 C CA . GLY A 1 79 ? 90.156 2.387 16.716 1.00 0.00 79 GLY A CA 1
ATOM 1192 C C . GLY A 1 79 ? 90.434 3.673 15.950 1.00 0.00 79 GLY A C 1
ATOM 1193 O O . GLY A 1 79 ? 90.146 4.769 16.431 1.00 0.00 79 GLY A O 1
ATOM 1197 N N . MET A 1 80 ? 90.999 3.532 14.756 1.00 0.00 80 MET A N 1
ATOM 1198 C CA . MET A 1 80 ? 91.319 4.691 13.930 1.00 0.00 80 MET A CA 1
ATOM 1199 C C . MET A 1 80 ? 90.042 5.424 13.524 1.00 0.00 80 MET A C 1
ATOM 1200 O O . MET A 1 80 ? 90.000 6.654 13.510 1.00 0.00 80 MET A O 1
ATOM 1214 N N . SER A 1 81 ? 89.004 4.657 13.195 1.00 0.00 81 SER A N 1
ATOM 1215 C CA . SER A 1 81 ? 87.729 5.240 12.787 1.00 0.00 81 SER A CA 1
ATOM 1216 C C . SER A 1 81 ? 87.021 5.870 13.984 1.00 0.00 81 SER A C 1
ATOM 1217 O O . SER A 1 81 ? 87.312 5.537 15.133 1.00 0.00 81 SER A O 1
ATOM 1225 N N . GLY A 1 82 ? 86.091 6.779 13.699 1.00 0.00 82 GLY A N 1
ATOM 1226 C CA . GLY A 1 82 ? 85.339 7.454 14.755 1.00 0.00 82 GLY A CA 1
ATOM 1227 C C . GLY A 1 82 ? 86.205 8.480 15.478 1.00 0.00 82 GLY A C 1
ATOM 1228 O O . GLY A 1 82 ? 85.910 8.854 16.615 1.00 0.00 82 GLY A O 1
ATOM 1232 N N . SER A 1 83 ? 87.273 8.924 14.809 1.00 0.00 83 SER A N 1
ATOM 1233 C CA . SER A 1 83 ? 88.189 9.910 15.384 1.00 0.00 83 SER A CA 1
ATOM 1234 C C . SER A 1 83 ? 89.005 10.586 14.285 1.00 0.00 83 SER A C 1
ATOM 1235 O O . SER A 1 83 ? 89.099 10.077 13.168 1.00 0.00 83 SER A O 1
ATOM 1243 N N . GLY A 1 84 ? 89.589 11.735 14.614 1.00 0.00 84 GLY A N 1
ATOM 1244 C CA . GLY A 1 84 ? 90.398 12.480 13.653 1.00 0.00 84 GLY A CA 1
ATOM 1245 C C . GLY A 1 84 ? 89.520 13.136 12.593 1.00 0.00 84 GLY A C 1
ATOM 1246 O O . GLY A 1 84 ? 89.995 13.470 11.506 1.00 0.00 84 GLY A O 1
ATOM 1250 N N . THR A 1 85 ? 88.241 13.317 12.923 1.00 0.00 85 THR A N 1
ATOM 1251 C CA . THR A 1 85 ? 87.287 13.935 12.002 1.00 0.00 85 THR A CA 1
ATOM 1252 C C . THR A 1 85 ? 87.485 15.446 11.969 1.00 0.00 85 THR A C 1
ATOM 1253 O O . THR A 1 85 ? 88.177 16.011 12.816 1.00 0.00 85 THR A O 1
ATOM 1264 N N . GLY A 1 86 ? 86.876 16.094 10.980 1.00 0.00 86 GLY A N 1
ATOM 1265 C CA . GLY A 1 86 ? 86.993 17.541 10.839 1.00 0.00 86 GLY A CA 1
ATOM 1266 C C . GLY A 1 86 ? 86.376 18.263 12.033 1.00 0.00 86 GLY A C 1
ATOM 1267 O O . GLY A 1 86 ? 86.880 19.300 12.466 1.00 0.00 86 GLY A O 1
ATOM 1271 N N . TYR A 1 87 ? 85.279 17.708 12.552 1.00 0.00 87 TYR A N 1
ATOM 1272 C CA . TYR A 1 87 ? 84.581 18.298 13.695 1.00 0.00 87 TYR A CA 1
ATOM 1273 C C . TYR A 1 87 ? 83.647 17.272 14.330 1.00 0.00 87 TYR A C 1
ATOM 1274 O O . TYR A 1 87 ? 83.749 17.070 15.528 1.00 0.00 87 TYR A O 1
ATOM 1295 N N . MET A 1 1 ? 34.714 -11.973 34.291 1.00 0.00 1 MET A N 2
ATOM 1296 C CA . MET A 1 1 ? 34.769 -11.722 35.760 1.00 0.00 1 MET A CA 2
ATOM 1297 C C . MET A 1 1 ? 34.847 -13.055 36.494 1.00 0.00 1 MET A C 2
ATOM 1298 O O . MET A 1 1 ? 35.568 -13.189 37.482 1.00 0.00 1 MET A O 2
ATOM 1314 N N . GLY A 1 2 ? 34.097 -14.036 36.005 1.00 0.00 2 GLY A N 2
ATOM 1315 C CA . GLY A 1 2 ? 34.086 -15.358 36.623 1.00 0.00 2 GLY A CA 2
ATOM 1316 C C . GLY A 1 2 ? 35.449 -16.030 36.500 1.00 0.00 2 GLY A C 2
ATOM 1317 O O . GLY A 1 2 ? 35.920 -16.671 37.440 1.00 0.00 2 GLY A O 2
ATOM 1321 N N . ALA A 1 3 ? 36.073 -15.882 35.335 1.00 0.00 3 ALA A N 2
ATOM 1322 C CA . ALA A 1 3 ? 37.385 -16.473 35.082 1.00 0.00 3 ALA A CA 2
ATOM 1323 C C . ALA A 1 3 ? 38.026 -15.825 33.844 1.00 0.00 3 ALA A C 2
ATOM 1324 O O . ALA A 1 3 ? 38.085 -16.464 32.792 1.00 0.00 3 ALA A O 2
ATOM 1331 N N . PRO A 1 4 ? 38.512 -14.584 33.920 1.00 0.00 4 PRO A N 2
ATOM 1332 C CA . PRO A 1 4 ? 39.162 -13.926 32.744 1.00 0.00 4 PRO A CA 2
ATOM 1333 C C . PRO A 1 4 ? 40.363 -14.731 32.267 1.00 0.00 4 PRO A C 2
ATOM 1334 O O . PRO A 1 4 ? 41.057 -15.333 33.091 1.00 0.00 4 PRO A O 2
ATOM 1345 N N . VAL A 1 5 ? 40.565 -14.755 30.936 1.00 0.00 5 VAL A N 2
ATOM 1346 C CA . VAL A 1 5 ? 41.661 -15.509 30.300 1.00 0.00 5 VAL A CA 2
ATOM 1347 C C . VAL A 1 5 ? 42.426 -14.615 29.283 1.00 0.00 5 VAL A C 2
ATOM 1348 O O . VAL A 1 5 ? 42.576 -14.981 28.115 1.00 0.00 5 VAL A O 2
ATOM 1361 N N . PRO A 1 6 ? 42.943 -13.459 29.686 1.00 0.00 6 PRO A N 2
ATOM 1362 C CA . PRO A 1 6 ? 43.701 -12.583 28.747 1.00 0.00 6 PRO A CA 2
ATOM 1363 C C . PRO A 1 6 ? 45.016 -13.232 28.330 1.00 0.00 6 PRO A C 2
ATOM 1364 O O . PRO A 1 6 ? 45.295 -14.373 28.707 1.00 0.00 6 PRO A O 2
ATOM 1375 N N . TYR A 1 7 ? 45.804 -12.501 27.544 1.00 0.00 7 TYR A N 2
ATOM 1376 C CA . TYR A 1 7 ? 47.092 -12.991 27.056 1.00 0.00 7 TYR A CA 2
ATOM 1377 C C . TYR A 1 7 ? 47.999 -11.798 26.641 1.00 0.00 7 TYR A C 2
ATOM 1378 O O . TYR A 1 7 ? 48.142 -11.533 25.451 1.00 0.00 7 TYR A O 2
ATOM 1396 N N . PRO A 1 8 ? 48.602 -11.060 27.576 1.00 0.00 8 PRO A N 2
ATOM 1397 C CA . PRO A 1 8 ? 49.475 -9.896 27.232 1.00 0.00 8 PRO A CA 2
ATOM 1398 C C . PRO A 1 8 ? 50.899 -10.332 26.874 1.00 0.00 8 PRO A C 2
ATOM 1399 O O . PRO A 1 8 ? 51.198 -11.529 26.859 1.00 0.00 8 PRO A O 2
ATOM 1410 N N . ASP A 1 9 ? 51.750 -9.345 26.579 1.00 0.00 9 ASP A N 2
ATOM 1411 C CA . ASP A 1 9 ? 53.153 -9.574 26.205 1.00 0.00 9 ASP A CA 2
ATOM 1412 C C . ASP A 1 9 ? 54.022 -8.369 26.640 1.00 0.00 9 ASP A C 2
ATOM 1413 O O . ASP A 1 9 ? 54.428 -7.571 25.793 1.00 0.00 9 ASP A O 2
ATOM 1422 N N . PRO A 1 10 ? 54.315 -8.196 27.934 1.00 0.00 10 PRO A N 2
ATOM 1423 C CA . PRO A 1 10 ? 55.158 -7.048 28.414 1.00 0.00 10 PRO A CA 2
ATOM 1424 C C . PRO A 1 10 ? 56.531 -7.042 27.750 1.00 0.00 10 PRO A C 2
ATOM 1425 O O . PRO A 1 10 ? 57.164 -5.997 27.594 1.00 0.00 10 PRO A O 2
ATOM 1436 N N . LEU A 1 11 ? 56.984 -8.233 27.398 1.00 0.00 11 LEU A N 2
ATOM 1437 C CA . LEU A 1 11 ? 58.291 -8.412 26.773 1.00 0.00 11 LEU A CA 2
ATOM 1438 C C . LEU A 1 11 ? 58.348 -7.710 25.425 1.00 0.00 11 LEU A C 2
ATOM 1439 O O . LEU A 1 11 ? 59.378 -7.127 25.078 1.00 0.00 11 LEU A O 2
ATOM 1455 N N . GLU A 1 12 ? 57.239 -7.794 24.678 1.00 0.00 12 GLU A N 2
ATOM 1456 C CA . GLU A 1 12 ? 57.127 -7.198 23.344 1.00 0.00 12 GLU A CA 2
ATOM 1457 C C . GLU A 1 12 ? 58.329 -7.602 22.461 1.00 0.00 12 GLU A C 2
ATOM 1458 O O . GLU A 1 12 ? 59.164 -6.749 22.151 1.00 0.00 12 GLU A O 2
ATOM 1470 N N . PRO A 1 13 ? 58.456 -8.875 22.058 1.00 0.00 13 PRO A N 2
ATOM 1471 C CA . PRO A 1 13 ? 59.609 -9.324 21.212 1.00 0.00 13 PRO A CA 2
ATOM 1472 C C . PRO A 1 13 ? 59.747 -8.500 19.932 1.00 0.00 13 PRO A C 2
ATOM 1473 O O . PRO A 1 13 ? 60.855 -8.212 19.482 1.00 0.00 13 PRO A O 2
ATOM 1484 N N . ARG A 1 14 ? 58.612 -8.127 19.353 1.00 0.00 14 ARG A N 2
ATOM 1485 C CA . ARG A 1 14 ? 58.614 -7.338 18.126 1.00 0.00 14 ARG A CA 2
ATOM 1486 C C . ARG A 1 14 ? 59.224 -5.962 18.376 1.00 0.00 14 ARG A C 2
ATOM 1487 O O . ARG A 1 14 ? 59.960 -5.441 17.541 1.00 0.00 14 ARG A O 2
ATOM 1508 N N . GLY A 1 15 ? 58.909 -5.375 19.528 1.00 0.00 15 GLY A N 2
ATOM 1509 C CA . GLY A 1 15 ? 59.436 -4.058 19.866 1.00 0.00 15 GLY A CA 2
ATOM 1510 C C . GLY A 1 15 ? 60.940 -4.121 20.105 1.00 0.00 15 GLY A C 2
ATOM 1511 O O . GLY A 1 15 ? 61.470 -5.147 20.529 1.00 0.00 15 GLY A O 2
ATOM 1515 N N . GLY A 1 16 ? 61.622 -3.018 19.827 1.00 0.00 16 GLY A N 2
ATOM 1516 C CA . GLY A 1 16 ? 63.063 -2.954 20.011 1.00 0.00 16 GLY A CA 2
ATOM 1517 C C . GLY A 1 16 ? 63.584 -1.578 19.661 1.00 0.00 16 GLY A C 2
ATOM 1518 O O . GLY A 1 16 ? 62.849 -0.742 19.138 1.00 0.00 16 GLY A O 2
ATOM 1522 N N . LYS A 1 17 ? 64.854 -1.354 19.951 1.00 0.00 17 LYS A N 2
ATOM 1523 C CA . LYS A 1 17 ? 65.484 -0.085 19.667 1.00 0.00 17 LYS A CA 2
ATOM 1524 C C . LYS A 1 17 ? 65.667 0.023 18.171 1.00 0.00 17 LYS A C 2
ATOM 1525 O O . LYS A 1 17 ? 65.353 1.038 17.580 1.00 0.00 17 LYS A O 2
ATOM 1544 N N . HIS A 1 18 ? 66.232 -1.018 17.582 1.00 0.00 18 HIS A N 2
ATOM 1545 C CA . HIS A 1 18 ? 66.514 -1.019 16.151 1.00 0.00 18 HIS A CA 2
ATOM 1546 C C . HIS A 1 18 ? 65.318 -0.651 15.285 1.00 0.00 18 HIS A C 2
ATOM 1547 O O . HIS A 1 18 ? 65.500 -0.096 14.198 1.00 0.00 18 HIS A O 2
ATOM 1560 N N . ILE A 1 19 ? 64.125 -0.966 15.784 1.00 0.00 19 ILE A N 2
ATOM 1561 C CA . ILE A 1 19 ? 62.867 -0.695 15.075 1.00 0.00 19 ILE A CA 2
ATOM 1562 C C . ILE A 1 19 ? 62.084 0.365 15.813 1.00 0.00 19 ILE A C 2
ATOM 1563 O O . ILE A 1 19 ? 61.683 0.169 16.961 1.00 0.00 19 ILE A O 2
ATOM 1579 N N . CYS A 1 20 ? 61.836 1.461 15.123 1.00 0.00 20 CYS A N 2
ATOM 1580 C CA . CYS A 1 20 ? 61.049 2.543 15.690 1.00 0.00 20 CYS A CA 2
ATOM 1581 C C . CYS A 1 20 ? 59.579 2.126 15.653 1.00 0.00 20 CYS A C 2
ATOM 1582 O O . CYS A 1 20 ? 59.186 1.353 14.788 1.00 0.00 20 CYS A O 2
ATOM 1589 N N . ALA A 1 21 ? 58.780 2.602 16.601 1.00 0.00 21 ALA A N 2
ATOM 1590 C CA . ALA A 1 21 ? 57.362 2.233 16.662 1.00 0.00 21 ALA A CA 2
ATOM 1591 C C . ALA A 1 21 ? 56.539 2.996 15.634 1.00 0.00 21 ALA A C 2
ATOM 1592 O O . ALA A 1 21 ? 55.371 2.663 15.416 1.00 0.00 21 ALA A O 2
ATOM 1599 N N . ILE A 1 22 ? 57.158 4.034 15.055 1.00 0.00 22 ILE A N 2
ATOM 1600 C CA . ILE A 1 22 ? 56.509 4.923 14.070 1.00 0.00 22 ILE A CA 2
ATOM 1601 C C . ILE A 1 22 ? 57.165 4.791 12.688 1.00 0.00 22 ILE A C 2
ATOM 1602 O O . ILE A 1 22 ? 56.579 4.235 11.759 1.00 0.00 22 ILE A O 2
ATOM 1618 N N . CYS A 1 23 ? 58.351 5.372 12.550 1.00 0.00 23 CYS A N 2
ATOM 1619 C CA . CYS A 1 23 ? 59.062 5.398 11.275 1.00 0.00 23 CYS A CA 2
ATOM 1620 C C . CYS A 1 23 ? 59.523 4.024 10.856 1.00 0.00 23 CYS A C 2
ATOM 1621 O O . CYS A 1 23 ? 59.878 3.813 9.693 1.00 0.00 23 CYS A O 2
ATOM 1628 N N . GLY A 1 24 ? 59.514 3.108 11.812 1.00 0.00 24 GLY A N 2
ATOM 1629 C CA . GLY A 1 24 ? 59.922 1.738 11.569 1.00 0.00 24 GLY A CA 2
ATOM 1630 C C . GLY A 1 24 ? 61.427 1.518 11.725 1.00 0.00 24 GLY A C 2
ATOM 1631 O O . GLY A 1 24 ? 61.831 0.371 11.868 1.00 0.00 24 GLY A O 2
ATOM 1635 N N . ASN A 1 25 ? 62.267 2.583 11.691 1.00 0.00 25 ASN A N 2
ATOM 1636 C CA . ASN A 1 25 ? 63.737 2.389 11.826 1.00 0.00 25 ASN A CA 2
ATOM 1637 C C . ASN A 1 25 ? 64.522 3.710 12.102 1.00 0.00 25 ASN A C 2
ATOM 1638 O O . ASN A 1 25 ? 65.744 3.749 11.915 1.00 0.00 25 ASN A O 2
ATOM 1649 N N . ASN A 1 26 ? 63.864 4.761 12.615 1.00 0.00 26 ASN A N 2
ATOM 1650 C CA . ASN A 1 26 ? 64.591 6.029 12.927 1.00 0.00 26 ASN A CA 2
ATOM 1651 C C . ASN A 1 26 ? 65.130 6.017 14.353 1.00 0.00 26 ASN A C 2
ATOM 1652 O O . ASN A 1 26 ? 65.861 6.918 14.768 1.00 0.00 26 ASN A O 2
ATOM 1663 N N . ALA A 1 27 ? 64.778 4.964 15.077 1.00 0.00 27 ALA A N 2
ATOM 1664 C CA . ALA A 1 27 ? 65.218 4.782 16.441 1.00 0.00 27 ALA A CA 2
ATOM 1665 C C . ALA A 1 27 ? 66.634 4.237 16.407 1.00 0.00 27 ALA A C 2
ATOM 1666 O O . ALA A 1 27 ? 66.891 3.099 16.810 1.00 0.00 27 ALA A O 2
ATOM 1673 N N . GLU A 1 28 ? 67.552 5.063 15.892 1.00 0.00 28 GLU A N 2
ATOM 1674 C CA . GLU A 1 28 ? 68.948 4.674 15.774 1.00 0.00 28 GLU A CA 2
ATOM 1675 C C . GLU A 1 28 ? 69.840 5.899 15.584 1.00 0.00 28 GLU A C 2
ATOM 1676 O O . GLU A 1 28 ? 70.737 6.135 16.394 1.00 0.00 28 GLU A O 2
ATOM 1688 N N . ASP A 1 29 ? 69.590 6.636 14.488 1.00 0.00 29 ASP A N 2
ATOM 1689 C CA . ASP A 1 29 ? 70.381 7.822 14.127 1.00 0.00 29 ASP A CA 2
ATOM 1690 C C . ASP A 1 29 ? 69.702 9.115 14.565 1.00 0.00 29 ASP A C 2
ATOM 1691 O O . ASP A 1 29 ? 70.024 9.628 15.639 1.00 0.00 29 ASP A O 2
ATOM 1700 N N . TYR A 1 30 ? 68.774 9.618 13.730 1.00 0.00 30 TYR A N 2
ATOM 1701 C CA . TYR A 1 30 ? 68.031 10.855 14.002 1.00 0.00 30 TYR A CA 2
ATOM 1702 C C . TYR A 1 30 ? 66.585 10.524 14.279 1.00 0.00 30 TYR A C 2
ATOM 1703 O O . TYR A 1 30 ? 66.154 9.416 13.991 1.00 0.00 30 TYR A O 2
ATOM 1721 N N . LYS A 1 31 ? 65.872 11.498 14.863 1.00 0.00 31 LYS A N 2
ATOM 1722 C CA . LYS A 1 31 ? 64.458 11.352 15.230 1.00 0.00 31 LYS A CA 2
ATOM 1723 C C . LYS A 1 31 ? 63.665 12.537 14.681 1.00 0.00 31 LYS A C 2
ATOM 1724 O O . LYS A 1 31 ? 62.834 13.130 15.374 1.00 0.00 31 LYS A O 2
ATOM 1743 N N . HIS A 1 32 ? 63.934 12.863 13.416 1.00 0.00 32 HIS A N 2
ATOM 1744 C CA . HIS A 1 32 ? 63.258 13.969 12.739 1.00 0.00 32 HIS A CA 2
ATOM 1745 C C . HIS A 1 32 ? 61.949 13.525 12.093 1.00 0.00 32 HIS A C 2
ATOM 1746 O O . HIS A 1 32 ? 60.986 14.293 12.064 1.00 0.00 32 HIS A O 2
ATOM 1760 N N . THR A 1 33 ? 61.922 12.291 11.578 1.00 0.00 33 THR A N 2
ATOM 1761 C CA . THR A 1 33 ? 60.727 11.763 10.920 1.00 0.00 33 THR A CA 2
ATOM 1762 C C . THR A 1 33 ? 59.714 11.284 11.951 1.00 0.00 33 THR A C 2
ATOM 1763 O O . THR A 1 33 ? 58.596 10.924 11.606 1.00 0.00 33 THR A O 2
ATOM 1774 N N . ASP A 1 34 ? 60.105 11.295 13.217 1.00 0.00 34 ASP A N 2
ATOM 1775 C CA . ASP A 1 34 ? 59.198 10.882 14.284 1.00 0.00 34 ASP A CA 2
ATOM 1776 C C . ASP A 1 34 ? 58.010 11.824 14.355 1.00 0.00 34 ASP A C 2
ATOM 1777 O O . ASP A 1 34 ? 56.892 11.414 14.664 1.00 0.00 34 ASP A O 2
ATOM 1786 N N . MET A 1 35 ? 58.263 13.088 14.068 1.00 0.00 35 MET A N 2
ATOM 1787 C CA . MET A 1 35 ? 57.209 14.096 14.099 1.00 0.00 35 MET A CA 2
ATOM 1788 C C . MET A 1 35 ? 56.156 13.826 13.025 1.00 0.00 35 MET A C 2
ATOM 1789 O O . MET A 1 35 ? 54.958 13.946 13.292 1.00 0.00 35 MET A O 2
ATOM 1803 N N . ASP A 1 36 ? 56.617 13.461 11.822 1.00 0.00 36 ASP A N 2
ATOM 1804 C CA . ASP A 1 36 ? 55.723 13.167 10.693 1.00 0.00 36 ASP A CA 2
ATOM 1805 C C . ASP A 1 36 ? 55.276 11.711 10.730 1.00 0.00 36 ASP A C 2
ATOM 1806 O O . ASP A 1 36 ? 56.068 10.826 11.040 1.00 0.00 36 ASP A O 2
ATOM 1815 N N . LEU A 1 37 ? 54.005 11.483 10.399 1.00 0.00 37 LEU A N 2
ATOM 1816 C CA . LEU A 1 37 ? 53.419 10.138 10.387 1.00 0.00 37 LEU A CA 2
ATOM 1817 C C . LEU A 1 37 ? 53.578 9.522 9.010 1.00 0.00 37 LEU A C 2
ATOM 1818 O O . LEU A 1 37 ? 52.906 8.539 8.686 1.00 0.00 37 LEU A O 2
ATOM 1834 N N . THR A 1 38 ? 54.485 10.094 8.218 1.00 0.00 38 THR A N 2
ATOM 1835 C CA . THR A 1 38 ? 54.753 9.594 6.874 1.00 0.00 38 THR A CA 2
ATOM 1836 C C . THR A 1 38 ? 55.706 8.406 6.943 1.00 0.00 38 THR A C 2
ATOM 1837 O O . THR A 1 38 ? 56.447 8.261 7.918 1.00 0.00 38 THR A O 2
ATOM 1848 N N . TYR A 1 39 ? 55.675 7.572 5.902 1.00 0.00 39 TYR A N 2
ATOM 1849 C CA . TYR A 1 39 ? 56.531 6.383 5.827 1.00 0.00 39 TYR A CA 2
ATOM 1850 C C . TYR A 1 39 ? 57.925 6.749 5.324 1.00 0.00 39 TYR A C 2
ATOM 1851 O O . TYR A 1 39 ? 58.073 7.528 4.382 1.00 0.00 39 TYR A O 2
ATOM 1869 N N . THR A 1 40 ? 58.947 6.190 5.972 1.00 0.00 40 THR A N 2
ATOM 1870 C CA . THR A 1 40 ? 60.328 6.476 5.590 1.00 0.00 40 THR A CA 2
ATOM 1871 C C . THR A 1 40 ? 60.606 5.994 4.174 1.00 0.00 40 THR A C 2
ATOM 1872 O O . THR A 1 40 ? 61.142 6.748 3.359 1.00 0.00 40 THR A O 2
ATOM 1883 N N . ASP A 1 41 ? 60.233 4.733 3.898 1.00 0.00 41 ASP A N 2
ATOM 1884 C CA . ASP A 1 41 ? 60.445 4.138 2.580 1.00 0.00 41 ASP A CA 2
ATOM 1885 C C . ASP A 1 41 ? 59.295 4.507 1.651 1.00 0.00 41 ASP A C 2
ATOM 1886 O O . ASP A 1 41 ? 58.173 4.032 1.818 1.00 0.00 41 ASP A O 2
ATOM 1895 N N . ARG A 1 42 ? 59.580 5.364 0.680 1.00 0.00 42 ARG A N 2
ATOM 1896 C CA . ARG A 1 42 ? 58.560 5.798 -0.265 1.00 0.00 42 ARG A CA 2
ATOM 1897 C C . ARG A 1 42 ? 58.074 4.611 -1.093 1.00 0.00 42 ARG A C 2
ATOM 1898 O O . ARG A 1 42 ? 56.873 4.429 -1.290 1.00 0.00 42 ARG A O 2
ATOM 1919 N N . ASP A 1 43 ? 59.018 3.806 -1.572 1.00 0.00 43 ASP A N 2
ATOM 1920 C CA . ASP A 1 43 ? 58.677 2.639 -2.376 1.00 0.00 43 ASP A CA 2
ATOM 1921 C C . ASP A 1 43 ? 57.961 1.597 -1.522 1.00 0.00 43 ASP A C 2
ATOM 1922 O O . ASP A 1 43 ? 58.402 1.272 -0.420 1.00 0.00 43 ASP A O 2
ATOM 1931 N N . TYR A 1 44 ? 56.853 1.087 -2.038 1.00 0.00 44 TYR A N 2
ATOM 1932 C CA . TYR A 1 44 ? 56.070 0.087 -1.317 1.00 0.00 44 TYR A CA 2
ATOM 1933 C C . TYR A 1 44 ? 56.883 -1.179 -1.087 1.00 0.00 44 TYR A C 2
ATOM 1934 O O . TYR A 1 44 ? 56.914 -1.709 0.025 1.00 0.00 44 TYR A O 2
ATOM 1952 N N . LYS A 1 45 ? 57.537 -1.653 -2.148 1.00 0.00 45 LYS A N 2
ATOM 1953 C CA . LYS A 1 45 ? 58.355 -2.862 -2.067 1.00 0.00 45 LYS A CA 2
ATOM 1954 C C . LYS A 1 45 ? 59.679 -2.546 -1.385 1.00 0.00 45 LYS A C 2
ATOM 1955 O O . LYS A 1 45 ? 60.318 -1.543 -1.703 1.00 0.00 45 LYS A O 2
ATOM 1974 N N . ASN A 1 46 ? 60.072 -3.408 -0.445 1.00 0.00 46 ASN A N 2
ATOM 1975 C CA . ASN A 1 46 ? 61.320 -3.223 0.298 1.00 0.00 46 ASN A CA 2
ATOM 1976 C C . ASN A 1 46 ? 62.514 -3.727 -0.507 1.00 0.00 46 ASN A C 2
ATOM 1977 O O . ASN A 1 46 ? 62.940 -4.874 -0.352 1.00 0.00 46 ASN A O 2
ATOM 1988 N N . CYS A 1 47 ? 63.060 -2.855 -1.356 1.00 0.00 47 CYS A N 2
ATOM 1989 C CA . CYS A 1 47 ? 64.216 -3.212 -2.175 1.00 0.00 47 CYS A CA 2
ATOM 1990 C C . CYS A 1 47 ? 65.479 -3.211 -1.321 1.00 0.00 47 CYS A C 2
ATOM 1991 O O . CYS A 1 47 ? 65.948 -2.150 -0.909 1.00 0.00 47 CYS A O 2
ATOM 1999 N N . GLU A 1 48 ? 66.018 -4.407 -1.067 1.00 0.00 48 GLU A N 2
ATOM 2000 C CA . GLU A 1 48 ? 67.232 -4.550 -0.261 1.00 0.00 48 GLU A CA 2
ATOM 2001 C C . GLU A 1 48 ? 68.461 -4.253 -1.117 1.00 0.00 48 GLU A C 2
ATOM 2002 O O . GLU A 1 48 ? 68.738 -4.966 -2.084 1.00 0.00 48 GLU A O 2
ATOM 2014 N N . SER A 1 49 ? 69.188 -3.196 -0.750 1.00 0.00 49 SER A N 2
ATOM 2015 C CA . SER A 1 49 ? 70.391 -2.793 -1.479 1.00 0.00 49 SER A CA 2
ATOM 2016 C C . SER A 1 49 ? 71.569 -3.709 -1.139 1.00 0.00 49 SER A C 2
ATOM 2017 O O . SER A 1 49 ? 71.889 -4.620 -1.908 1.00 0.00 49 SER A O 2
ATOM 2025 N N . TYR A 1 50 ? 72.201 -3.464 0.019 1.00 0.00 50 TYR A N 2
ATOM 2026 C CA . TYR A 1 50 ? 73.334 -4.270 0.467 1.00 0.00 50 TYR A CA 2
ATOM 2027 C C . TYR A 1 50 ? 72.849 -5.583 1.076 1.00 0.00 50 TYR A C 2
ATOM 2028 O O . TYR A 1 50 ? 71.836 -5.622 1.776 1.00 0.00 50 TYR A O 2
ATOM 2046 N N . HIS A 1 51 ? 73.582 -6.650 0.791 1.00 0.00 51 HIS A N 2
ATOM 2047 C CA . HIS A 1 51 ? 73.235 -7.978 1.297 1.00 0.00 51 HIS A CA 2
ATOM 2048 C C . HIS A 1 51 ? 73.522 -8.098 2.795 1.00 0.00 51 HIS A C 2
ATOM 2049 O O . HIS A 1 51 ? 73.035 -9.014 3.461 1.00 0.00 51 HIS A O 2
ATOM 2063 N N . LYS A 1 52 ? 74.331 -7.188 3.318 1.00 0.00 52 LYS A N 2
ATOM 2064 C CA . LYS A 1 52 ? 74.693 -7.229 4.735 1.00 0.00 52 LYS A CA 2
ATOM 2065 C C . LYS A 1 52 ? 73.478 -7.000 5.620 1.00 0.00 52 LYS A C 2
ATOM 2066 O O . LYS A 1 52 ? 73.328 -7.680 6.638 1.00 0.00 52 LYS A O 2
ATOM 2085 N N . CYS A 1 53 ? 72.642 -6.028 5.234 1.00 0.00 53 CYS A N 2
ATOM 2086 C CA . CYS A 1 53 ? 71.437 -5.686 5.996 1.00 0.00 53 CYS A CA 2
ATOM 2087 C C . CYS A 1 53 ? 70.631 -6.937 6.328 1.00 0.00 53 CYS A C 2
ATOM 2088 O O . CYS A 1 53 ? 70.542 -7.859 5.518 1.00 0.00 53 CYS A O 2
ATOM 2096 N N . SER A 1 54 ? 70.070 -6.959 7.536 1.00 0.00 54 SER A N 2
ATOM 2097 C CA . SER A 1 54 ? 69.285 -8.105 8.002 1.00 0.00 54 SER A CA 2
ATOM 2098 C C . SER A 1 54 ? 68.401 -7.709 9.177 1.00 0.00 54 SER A C 2
ATOM 2099 O O . SER A 1 54 ? 67.972 -8.572 9.942 1.00 0.00 54 SER A O 2
ATOM 2107 N N . ASP A 1 55 ? 68.152 -6.402 9.310 1.00 0.00 55 ASP A N 2
ATOM 2108 C CA . ASP A 1 55 ? 67.321 -5.863 10.402 1.00 0.00 55 ASP A CA 2
ATOM 2109 C C . ASP A 1 55 ? 66.488 -4.685 9.914 1.00 0.00 55 ASP A C 2
ATOM 2110 O O . ASP A 1 55 ? 66.045 -3.863 10.713 1.00 0.00 55 ASP A O 2
ATOM 2119 N N . LEU A 1 56 ? 66.280 -4.606 8.591 1.00 0.00 56 LEU A N 2
ATOM 2120 C CA . LEU A 1 56 ? 65.476 -3.545 7.957 1.00 0.00 56 LEU A CA 2
ATOM 2121 C C . LEU A 1 56 ? 66.003 -2.163 8.314 1.00 0.00 56 LEU A C 2
ATOM 2122 O O . LEU A 1 56 ? 65.335 -1.152 8.088 1.00 0.00 56 LEU A O 2
ATOM 2138 N N . CYS A 1 57 ? 67.204 -2.160 8.862 1.00 0.00 57 CYS A N 2
ATOM 2139 C CA . CYS A 1 57 ? 67.892 -0.959 9.286 1.00 0.00 57 CYS A CA 2
ATOM 2140 C C . CYS A 1 57 ? 68.725 -0.443 8.135 1.00 0.00 57 CYS A C 2
ATOM 2141 O O . CYS A 1 57 ? 69.596 -1.133 7.610 1.00 0.00 57 CYS A O 2
ATOM 2148 N N . GLN A 1 58 ? 68.394 0.750 7.709 1.00 0.00 58 GLN A N 2
ATOM 2149 C CA . GLN A 1 58 ? 69.052 1.357 6.571 1.00 0.00 58 GLN A CA 2
ATOM 2150 C C . GLN A 1 58 ? 70.519 1.708 6.840 1.00 0.00 58 GLN A C 2
ATOM 2151 O O . GLN A 1 58 ? 71.358 1.599 5.954 1.00 0.00 58 GLN A O 2
ATOM 2165 N N . TYR A 1 59 ? 70.805 2.161 8.053 1.00 0.00 59 TYR A N 2
ATOM 2166 C CA . TYR A 1 59 ? 72.158 2.574 8.423 1.00 0.00 59 TYR A CA 2
ATOM 2167 C C . TYR A 1 59 ? 73.069 1.390 8.666 1.00 0.00 59 TYR A C 2
ATOM 2168 O O . TYR A 1 59 ? 74.290 1.512 8.551 1.00 0.00 59 TYR A O 2
ATOM 2186 N N . CYS A 1 60 ? 72.487 0.250 9.004 1.00 0.00 60 CYS A N 2
ATOM 2187 C CA . CYS A 1 60 ? 73.279 -0.938 9.256 1.00 0.00 60 CYS A CA 2
ATOM 2188 C C . CYS A 1 60 ? 74.042 -1.352 8.000 1.00 0.00 60 CYS A C 2
ATOM 2189 O O . CYS A 1 60 ? 75.048 -2.052 8.078 1.00 0.00 60 CYS A O 2
ATOM 2196 N N . ARG A 1 61 ? 73.529 -0.929 6.846 1.00 0.00 61 ARG A N 2
ATOM 2197 C CA . ARG A 1 61 ? 74.126 -1.266 5.554 1.00 0.00 61 ARG A CA 2
ATOM 2198 C C . ARG A 1 61 ? 75.586 -0.836 5.491 1.00 0.00 61 ARG A C 2
ATOM 2199 O O . ARG A 1 61 ? 76.418 -1.556 4.934 1.00 0.00 61 ARG A O 2
ATOM 2220 N N . TYR A 1 62 ? 75.873 0.338 6.055 1.00 0.00 62 TYR A N 2
ATOM 2221 C CA . TYR A 1 62 ? 77.229 0.892 6.069 1.00 0.00 62 TYR A CA 2
ATOM 2222 C C . TYR A 1 62 ? 77.985 0.461 7.310 1.00 0.00 62 TYR A C 2
ATOM 2223 O O . TYR A 1 62 ? 79.099 -0.057 7.208 1.00 0.00 62 TYR A O 2
ATOM 2241 N N . GLN A 1 63 ? 77.370 0.716 8.476 1.00 0.00 63 GLN A N 2
ATOM 2242 C CA . GLN A 1 63 ? 77.967 0.394 9.781 1.00 0.00 63 GLN A CA 2
ATOM 2243 C C . GLN A 1 63 ? 76.930 -0.203 10.704 1.00 0.00 63 GLN A C 2
ATOM 2244 O O . GLN A 1 63 ? 75.981 0.469 11.078 1.00 0.00 63 GLN A O 2
ATOM 2258 N N . LYS A 1 64 ? 77.141 -1.468 11.051 1.00 0.00 64 LYS A N 2
ATOM 2259 C CA . LYS A 1 64 ? 76.238 -2.208 11.935 1.00 0.00 64 LYS A CA 2
ATOM 2260 C C . LYS A 1 64 ? 76.015 -1.462 13.240 1.00 0.00 64 LYS A C 2
ATOM 2261 O O . LYS A 1 64 ? 76.950 -0.871 13.792 1.00 0.00 64 LYS A O 2
ATOM 2280 N N . ASP A 1 65 ? 74.751 -1.506 13.700 1.00 0.00 65 ASP A N 2
ATOM 2281 C CA . ASP A 1 65 ? 74.316 -0.851 14.940 1.00 0.00 65 ASP A CA 2
ATOM 2282 C C . ASP A 1 65 ? 73.526 -1.840 15.820 1.00 0.00 65 ASP A C 2
ATOM 2283 O O . ASP A 1 65 ? 72.556 -1.487 16.487 1.00 0.00 65 ASP A O 2
ATOM 2292 N N . LEU A 1 66 ? 73.975 -3.094 15.852 1.00 0.00 66 LEU A N 2
ATOM 2293 C CA . LEU A 1 66 ? 73.310 -4.127 16.670 1.00 0.00 66 LEU A CA 2
ATOM 2294 C C . LEU A 1 66 ? 73.611 -3.907 18.163 1.00 0.00 66 LEU A C 2
ATOM 2295 O O . LEU A 1 66 ? 73.190 -4.688 19.019 1.00 0.00 66 LEU A O 2
ATOM 2311 N N . ALA A 1 67 ? 74.334 -2.832 18.472 1.00 0.00 67 ALA A N 2
ATOM 2312 C CA . ALA A 1 67 ? 74.676 -2.514 19.842 1.00 0.00 67 ALA A CA 2
ATOM 2313 C C . ALA A 1 67 ? 73.439 -2.082 20.618 1.00 0.00 67 ALA A C 2
ATOM 2314 O O . ALA A 1 67 ? 73.208 -2.545 21.736 1.00 0.00 67 ALA A O 2
ATOM 2321 N N . ILE A 1 68 ? 72.656 -1.170 20.034 1.00 0.00 68 ILE A N 2
ATOM 2322 C CA . ILE A 1 68 ? 71.468 -0.670 20.712 1.00 0.00 68 ILE A CA 2
ATOM 2323 C C . ILE A 1 68 ? 70.450 -1.790 20.954 1.00 0.00 68 ILE A C 2
ATOM 2324 O O . ILE A 1 68 ? 69.870 -1.867 22.039 1.00 0.00 68 ILE A O 2
ATOM 2340 N N . HIS A 1 69 ? 70.243 -2.656 19.961 1.00 0.00 69 HIS A N 2
ATOM 2341 C CA . HIS A 1 69 ? 69.314 -3.767 20.097 1.00 0.00 69 HIS A CA 2
ATOM 2342 C C . HIS A 1 69 ? 69.725 -4.659 21.264 1.00 0.00 69 HIS A C 2
ATOM 2343 O O . HIS A 1 69 ? 68.885 -5.060 22.070 1.00 0.00 69 HIS A O 2
ATOM 2357 N N . HIS A 1 70 ? 71.024 -4.961 21.340 1.00 0.00 70 HIS A N 2
ATOM 2358 C CA . HIS A 1 70 ? 71.558 -5.805 22.409 1.00 0.00 70 HIS A CA 2
ATOM 2359 C C . HIS A 1 70 ? 73.068 -5.625 22.519 1.00 0.00 70 HIS A C 2
ATOM 2360 O O . HIS A 1 70 ? 73.789 -5.739 21.526 1.00 0.00 70 HIS A O 2
ATOM 2374 N N . GLN A 1 71 ? 73.533 -5.345 23.731 1.00 0.00 71 GLN A N 2
ATOM 2375 C CA . GLN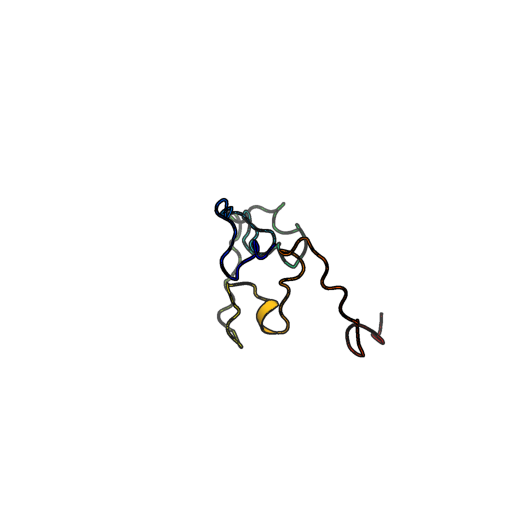 A 1 71 ? 74.957 -5.144 23.976 1.00 0.00 71 GLN A CA 2
ATOM 2376 C C . GLN A 1 71 ? 75.691 -6.475 23.883 1.00 0.00 71 GLN A C 2
ATOM 2377 O O . GLN A 1 71 ? 75.246 -7.480 24.439 1.00 0.00 71 GLN A O 2
ATOM 2391 N N . HIS A 1 72 ? 76.815 -6.474 23.169 1.00 0.00 72 HIS A N 2
ATOM 2392 C CA . HIS A 1 72 ? 77.608 -7.686 22.994 1.00 0.00 72 HIS A CA 2
ATOM 2393 C C . HIS A 1 72 ? 78.333 -8.048 24.284 1.00 0.00 72 HIS A C 2
ATOM 2394 O O . HIS A 1 72 ? 78.977 -7.198 24.902 1.00 0.00 72 HIS A O 2
ATOM 2408 N N . HIS A 1 73 ? 78.227 -9.315 24.679 1.00 0.00 73 HIS A N 2
ATOM 2409 C CA . HIS A 1 73 ? 78.878 -9.788 25.896 1.00 0.00 73 HIS A CA 2
ATOM 2410 C C . HIS A 1 73 ? 80.384 -9.890 25.684 1.00 0.00 73 HIS A C 2
ATOM 2411 O O . HIS A 1 73 ? 80.840 -10.380 24.651 1.00 0.00 73 HIS A O 2
ATOM 2425 N N . HIS A 1 74 ? 81.148 -9.424 26.667 1.00 0.00 74 HIS A N 2
ATOM 2426 C CA . HIS A 1 74 ? 82.602 -9.465 26.577 1.00 0.00 74 HIS A CA 2
ATOM 2427 C C . HIS A 1 74 ? 83.105 -10.900 26.701 1.00 0.00 74 HIS A C 2
ATOM 2428 O O . HIS A 1 74 ? 82.597 -11.678 27.509 1.00 0.00 74 HIS A O 2
ATOM 2442 N N . GLY A 1 75 ? 84.103 -11.240 25.890 1.00 0.00 75 GLY A N 2
ATOM 2443 C CA . GLY A 1 75 ? 84.673 -12.585 25.907 1.00 0.00 75 GLY A CA 2
ATOM 2444 C C . GLY A 1 75 ? 83.720 -13.593 25.275 1.00 0.00 75 GLY A C 2
ATOM 2445 O O . GLY A 1 75 ? 83.803 -14.792 25.543 1.00 0.00 75 GLY A O 2
ATOM 2449 N N . GLY A 1 76 ? 82.815 -13.100 24.436 1.00 0.00 76 GLY A N 2
ATOM 2450 C CA . GLY A 1 76 ? 81.853 -13.972 23.772 1.00 0.00 76 GLY A CA 2
ATOM 2451 C C . GLY A 1 76 ? 82.559 -14.962 22.854 1.00 0.00 76 GLY A C 2
ATOM 2452 O O . GLY A 1 76 ? 82.208 -16.142 22.811 1.00 0.00 76 GLY A O 2
ATOM 2456 N N . SER A 1 77 ? 83.558 -14.474 22.122 1.00 0.00 77 SER A N 2
ATOM 2457 C CA . SER A 1 77 ? 84.313 -15.323 21.205 1.00 0.00 77 SER A CA 2
ATOM 2458 C C . SER A 1 77 ? 85.006 -16.450 21.965 1.00 0.00 77 SER A C 2
ATOM 2459 O O . SER A 1 77 ? 85.020 -17.597 21.521 1.00 0.00 77 SER A O 2
ATOM 2467 N N . MET A 1 78 ? 85.579 -16.109 23.112 1.00 0.00 78 MET A N 2
ATOM 2468 C CA . MET A 1 78 ? 86.275 -17.093 23.933 1.00 0.00 78 MET A CA 2
ATOM 2469 C C . MET A 1 78 ? 85.296 -18.135 24.461 1.00 0.00 78 MET A C 2
ATOM 2470 O O . MET A 1 78 ? 85.620 -19.320 24.546 1.00 0.00 78 MET A O 2
ATOM 2484 N N . GLY A 1 79 ? 84.098 -17.688 24.820 1.00 0.00 79 GLY A N 2
ATOM 2485 C CA . GLY A 1 79 ? 83.081 -18.593 25.342 1.00 0.00 79 GLY A CA 2
ATOM 2486 C C . GLY A 1 79 ? 82.703 -19.648 24.306 1.00 0.00 79 GLY A C 2
ATOM 2487 O O . GLY A 1 79 ? 82.542 -20.824 24.633 1.00 0.00 79 GLY A O 2
ATOM 2491 N N . MET A 1 80 ? 82.563 -19.218 23.058 1.00 0.00 80 MET A N 2
ATOM 2492 C CA . MET A 1 80 ? 82.201 -20.131 21.977 1.00 0.00 80 MET A CA 2
ATOM 2493 C C . MET A 1 80 ? 83.305 -21.161 21.760 1.00 0.00 80 MET A C 2
ATOM 2494 O O . MET A 1 80 ? 83.032 -22.342 21.545 1.00 0.00 80 MET A O 2
ATOM 2508 N N . SER A 1 81 ? 84.552 -20.708 21.819 1.00 0.00 81 SER A N 2
ATOM 2509 C CA . SER A 1 81 ? 85.690 -21.600 21.630 1.00 0.00 81 SER A CA 2
ATOM 2510 C C . SER A 1 81 ? 85.727 -22.654 22.731 1.00 0.00 81 SER A C 2
ATOM 2511 O O . SER A 1 81 ? 85.997 -23.828 22.474 1.00 0.00 81 SER A O 2
ATOM 2519 N N . GLY A 1 82 ? 85.457 -22.228 23.961 1.00 0.00 82 GLY A N 2
ATOM 2520 C CA . GLY A 1 82 ? 85.464 -23.141 25.097 1.00 0.00 82 GLY A CA 2
ATOM 2521 C C . GLY A 1 82 ? 84.299 -24.121 25.016 1.00 0.00 82 GLY A C 2
ATOM 2522 O O . GLY A 1 82 ? 83.381 -23.945 24.214 1.00 0.00 82 GLY A O 2
ATOM 2526 N N . SER A 1 83 ? 84.343 -25.154 25.852 1.00 0.00 83 SER A N 2
ATOM 2527 C CA . SER A 1 83 ? 83.286 -26.159 25.865 1.00 0.00 83 SER A CA 2
ATOM 2528 C C . SER A 1 83 ? 81.960 -25.537 26.289 1.00 0.00 83 SER A C 2
ATOM 2529 O O . SER A 1 83 ? 80.904 -25.910 25.779 1.00 0.00 83 SER A O 2
ATOM 2537 N N . GLY A 1 84 ? 82.030 -24.591 27.223 1.00 0.00 84 GLY A N 2
ATOM 2538 C CA . GLY A 1 84 ? 80.834 -23.915 27.716 1.00 0.00 84 GLY A CA 2
ATOM 2539 C C . GLY A 1 84 ? 80.037 -24.813 28.656 1.00 0.00 84 GLY A C 2
ATOM 2540 O O . GLY A 1 84 ? 80.411 -25.958 28.910 1.00 0.00 84 GLY A O 2
ATOM 2544 N N . THR A 1 85 ? 78.939 -24.275 29.175 1.00 0.00 85 THR A N 2
ATOM 2545 C CA . THR A 1 85 ? 78.085 -25.021 30.095 1.00 0.00 85 THR A CA 2
ATOM 2546 C C . THR A 1 85 ? 77.421 -26.197 29.381 1.00 0.00 85 THR A C 2
ATOM 2547 O O . THR A 1 85 ? 77.194 -27.248 29.979 1.00 0.00 85 THR A O 2
ATOM 2558 N N . GLY A 1 86 ? 77.110 -26.010 28.101 1.00 0.00 86 GLY A N 2
ATOM 2559 C CA . GLY A 1 86 ? 76.469 -27.065 27.319 1.00 0.00 86 GLY A CA 2
ATOM 2560 C C . GLY A 1 86 ? 76.424 -26.697 25.839 1.00 0.00 86 GLY A C 2
ATOM 2561 O O . GLY A 1 86 ? 76.853 -25.611 25.448 1.00 0.00 86 GLY A O 2
ATOM 2565 N N . TYR A 1 87 ? 75.903 -27.608 25.020 1.00 0.00 87 TYR A N 2
ATOM 2566 C CA . TYR A 1 87 ? 75.809 -27.364 23.584 1.00 0.00 87 TYR A CA 2
ATOM 2567 C C . TYR A 1 87 ? 74.903 -26.172 23.302 1.00 0.00 87 TYR A C 2
ATOM 2568 O O . TYR A 1 87 ? 74.136 -25.816 24.181 1.00 0.00 87 TYR A O 2
ATOM 2589 N N . MET A 1 1 ? 38.283 1.154 26.071 1.00 0.00 1 MET A N 3
ATOM 2590 C CA . MET A 1 1 ? 38.648 0.001 26.941 1.00 0.00 1 MET A CA 3
ATOM 2591 C C . MET A 1 1 ? 38.578 0.437 28.399 1.00 0.00 1 MET A C 3
ATOM 2592 O O . MET A 1 1 ? 37.989 -0.252 29.235 1.00 0.00 1 MET A O 3
ATOM 2608 N N . GLY A 1 2 ? 39.192 1.577 28.697 1.00 0.00 2 GLY A N 3
ATOM 2609 C CA . GLY A 1 2 ? 39.206 2.096 30.059 1.00 0.00 2 GLY A CA 3
ATOM 2610 C C . GLY A 1 2 ? 40.141 1.269 30.930 1.00 0.00 2 GLY A C 3
ATOM 2611 O O . GLY A 1 2 ? 40.011 1.266 32.153 1.00 0.00 2 GLY A O 3
ATOM 2615 N N . ALA A 1 3 ? 41.070 0.560 30.282 1.00 0.00 3 ALA A N 3
ATOM 2616 C CA . ALA A 1 3 ? 42.029 -0.288 30.989 1.00 0.00 3 ALA A CA 3
ATOM 2617 C C . ALA A 1 3 ? 42.819 0.537 32.048 1.00 0.00 3 ALA A C 3
ATOM 2618 O O . ALA A 1 3 ? 43.546 1.447 31.645 1.00 0.00 3 ALA A O 3
ATOM 2625 N N . PRO A 1 4 ? 42.729 0.287 33.375 1.00 0.00 4 PRO A N 3
ATOM 2626 C CA . PRO A 1 4 ? 43.518 1.102 34.369 1.00 0.00 4 PRO A CA 3
ATOM 2627 C C . PRO A 1 4 ? 45.028 1.066 34.098 1.00 0.00 4 PRO A C 3
ATOM 2628 O O . PRO A 1 4 ? 45.559 0.048 33.649 1.00 0.00 4 PRO A O 3
ATOM 2639 N N . VAL A 1 5 ? 45.700 2.194 34.366 1.00 0.00 5 VAL A N 3
ATOM 2640 C CA . VAL A 1 5 ? 47.153 2.320 34.142 1.00 0.00 5 VAL A CA 3
ATOM 2641 C C . VAL A 1 5 ? 47.743 3.504 34.964 1.00 0.00 5 VAL A C 3
ATOM 2642 O O . VAL A 1 5 ? 48.129 4.523 34.390 1.00 0.00 5 VAL A O 3
ATOM 2655 N N . PRO A 1 6 ? 47.828 3.416 36.291 1.00 0.00 6 PRO A N 3
ATOM 2656 C CA . PRO A 1 6 ? 48.406 4.535 37.100 1.00 0.00 6 PRO A CA 3
ATOM 2657 C C . PRO A 1 6 ? 49.837 4.884 36.676 1.00 0.00 6 PRO A C 3
ATOM 2658 O O . PRO A 1 6 ? 50.194 6.059 36.569 1.00 0.00 6 PRO A O 3
ATOM 2669 N N . TYR A 1 7 ? 50.648 3.851 36.444 1.00 0.00 7 TYR A N 3
ATOM 2670 C CA . TYR A 1 7 ? 52.044 4.045 36.045 1.00 0.00 7 TYR A CA 3
ATOM 2671 C C . TYR A 1 7 ? 52.123 4.544 34.580 1.00 0.00 7 TYR A C 3
ATOM 2672 O O . TYR A 1 7 ? 51.229 4.225 33.795 1.00 0.00 7 TYR A O 3
ATOM 2690 N N . PRO A 1 8 ? 53.139 5.305 34.159 1.00 0.00 8 PRO A N 3
ATOM 2691 C CA . PRO A 1 8 ? 53.215 5.781 32.740 1.00 0.00 8 PRO A CA 3
ATOM 2692 C C . PRO A 1 8 ? 53.514 4.667 31.744 1.00 0.00 8 PRO A C 3
ATOM 2693 O O . PRO A 1 8 ? 53.091 4.736 30.587 1.00 0.00 8 PRO A O 3
ATOM 2704 N N . ASP A 1 9 ? 54.265 3.671 32.207 1.00 0.00 9 ASP A N 3
ATOM 2705 C CA . ASP A 1 9 ? 54.679 2.525 31.374 1.00 0.00 9 ASP A CA 3
ATOM 2706 C C . ASP A 1 9 ? 54.924 1.267 32.247 1.00 0.00 9 ASP A C 3
ATOM 2707 O O . ASP A 1 9 ? 56.077 0.887 32.456 1.00 0.00 9 ASP A O 3
ATOM 2716 N N . PRO A 1 10 ? 53.894 0.603 32.770 1.00 0.00 10 PRO A N 3
ATOM 2717 C CA . PRO A 1 10 ? 54.102 -0.616 33.612 1.00 0.00 10 PRO A CA 3
ATOM 2718 C C . PRO A 1 10 ? 54.514 -1.821 32.776 1.00 0.00 10 PRO A C 3
ATOM 2719 O O . PRO A 1 10 ? 54.954 -2.842 33.305 1.00 0.00 10 PRO A O 3
ATOM 2730 N N . LEU A 1 11 ? 54.346 -1.697 31.470 1.00 0.00 11 LEU A N 3
ATOM 2731 C CA . LEU A 1 11 ? 54.675 -2.778 30.548 1.00 0.00 11 LEU A CA 3
ATOM 2732 C C . LEU A 1 11 ? 56.161 -3.105 30.600 1.00 0.00 11 LEU A C 3
ATOM 2733 O O . LEU A 1 11 ? 56.541 -4.278 30.583 1.00 0.00 11 LEU A O 3
ATOM 2749 N N . GLU A 1 12 ? 56.982 -2.052 30.657 1.00 0.00 12 GLU A N 3
ATOM 2750 C CA . GLU A 1 12 ? 58.446 -2.170 30.699 1.00 0.00 12 GLU A CA 3
ATOM 2751 C C . GLU A 1 12 ? 58.957 -3.111 29.579 1.00 0.00 12 GLU A C 3
ATOM 2752 O O . GLU A 1 12 ? 59.472 -4.192 29.877 1.00 0.00 12 GLU A O 3
ATOM 2764 N N . PRO A 1 13 ? 58.823 -2.756 28.302 1.00 0.00 13 PRO A N 3
ATOM 2765 C CA . PRO A 1 13 ? 59.294 -3.642 27.200 1.00 0.00 13 PRO A CA 3
ATOM 2766 C C . PRO A 1 13 ? 60.811 -3.646 27.101 1.00 0.00 13 PRO A C 3
ATOM 2767 O O . PRO A 1 13 ? 61.456 -2.675 27.507 1.00 0.00 13 PRO A O 3
ATOM 2778 N N . ARG A 1 14 ? 61.355 -4.751 26.570 1.00 0.00 14 ARG A N 3
ATOM 2779 C CA . ARG A 1 14 ? 62.806 -4.933 26.404 1.00 0.00 14 ARG A CA 3
ATOM 2780 C C . ARG A 1 14 ? 63.117 -5.321 24.963 1.00 0.00 14 ARG A C 3
ATOM 2781 O O . ARG A 1 14 ? 62.379 -6.084 24.340 1.00 0.00 14 ARG A O 3
ATOM 2802 N N . GLY A 1 15 ? 64.214 -4.773 24.446 1.00 0.00 15 GLY A N 3
ATOM 2803 C CA . GLY A 1 15 ? 64.634 -5.044 23.077 1.00 0.00 15 GLY A CA 3
ATOM 2804 C C . GLY A 1 15 ? 63.751 -4.296 22.086 1.00 0.00 15 GLY A C 3
ATOM 2805 O O . GLY A 1 15 ? 62.937 -3.460 22.476 1.00 0.00 15 GLY A O 3
ATOM 2809 N N . GLY A 1 16 ? 63.926 -4.602 20.802 1.00 0.00 16 GLY A N 3
ATOM 2810 C CA . GLY A 1 16 ? 63.144 -3.956 19.752 1.00 0.00 16 GLY A CA 3
ATOM 2811 C C . GLY A 1 16 ? 63.614 -2.533 19.523 1.00 0.00 16 GLY A C 3
ATOM 2812 O O . GLY A 1 16 ? 62.891 -1.722 18.945 1.00 0.00 16 GLY A O 3
ATOM 2816 N N . LYS A 1 17 ? 64.828 -2.235 19.974 1.00 0.00 17 LYS A N 3
ATOM 2817 C CA . LYS A 1 17 ? 65.376 -0.912 19.796 1.00 0.00 17 LYS A CA 3
ATOM 2818 C C . LYS A 1 17 ? 65.533 -0.664 18.311 1.00 0.00 17 LYS A C 3
ATOM 2819 O O . LYS A 1 17 ? 65.083 0.342 17.807 1.00 0.00 17 LYS A O 3
ATOM 2838 N N . HIS A 1 18 ? 66.206 -1.592 17.636 1.00 0.00 18 HIS A N 3
ATOM 2839 C CA . HIS A 1 18 ? 66.463 -1.476 16.191 1.00 0.00 18 HIS A CA 3
ATOM 2840 C C . HIS A 1 18 ? 65.219 -1.122 15.374 1.00 0.00 18 HIS A C 3
ATOM 2841 O O . HIS A 1 18 ? 65.360 -0.555 14.294 1.00 0.00 18 HIS A O 3
ATOM 2854 N N . ILE A 1 19 ? 64.029 -1.447 15.900 1.00 0.00 19 ILE A N 3
ATOM 2855 C CA . ILE A 1 19 ? 62.763 -1.161 15.219 1.00 0.00 19 ILE A CA 3
ATOM 2856 C C . ILE A 1 19 ? 62.028 -0.034 15.929 1.00 0.00 19 ILE A C 3
ATOM 2857 O O . ILE A 1 19 ? 61.565 -0.185 17.061 1.00 0.00 19 ILE A O 3
ATOM 2873 N N . CYS A 1 20 ? 61.900 1.086 15.224 1.00 0.00 20 CYS A N 3
ATOM 2874 C CA . CYS A 1 20 ? 61.186 2.237 15.761 1.00 0.00 20 CYS A CA 3
ATOM 2875 C C . CYS A 1 20 ? 59.687 1.932 15.727 1.00 0.00 20 CYS A C 3
ATOM 2876 O O . CYS A 1 20 ? 59.236 1.164 14.886 1.00 0.00 20 CYS A O 3
ATOM 2883 N N . ALA A 1 21 ? 58.929 2.509 16.652 1.00 0.00 21 ALA A N 3
ATOM 2884 C CA . ALA A 1 21 ? 57.488 2.266 16.720 1.00 0.00 21 ALA A CA 3
ATOM 2885 C C . ALA A 1 21 ? 56.746 3.042 15.636 1.00 0.00 21 ALA A C 3
ATOM 2886 O O . ALA A 1 21 ? 55.572 2.768 15.373 1.00 0.00 21 ALA A O 3
ATOM 2893 N N . ILE A 1 22 ? 57.452 4.022 15.050 1.00 0.00 22 ILE A N 3
ATOM 2894 C CA . ILE A 1 22 ? 56.913 4.913 14.003 1.00 0.00 22 ILE A CA 3
ATOM 2895 C C . ILE A 1 22 ? 57.646 4.687 12.668 1.00 0.00 22 ILE A C 3
ATOM 2896 O O . ILE A 1 22 ? 57.102 4.079 11.748 1.00 0.00 22 ILE A O 3
ATOM 2912 N N . CYS A 1 23 ? 58.854 5.243 12.550 1.00 0.00 23 CYS A N 3
ATOM 2913 C CA . CYS A 1 23 ? 59.635 5.176 11.314 1.00 0.00 23 CYS A CA 3
ATOM 2914 C C . CYS A 1 23 ? 60.013 3.753 10.942 1.00 0.00 23 CYS A C 3
ATOM 2915 O O . CYS A 1 23 ? 60.462 3.499 9.821 1.00 0.00 23 CYS A O 3
ATOM 2922 N N . GLY A 1 24 ? 59.824 2.841 11.882 1.00 0.00 24 GLY A N 3
ATOM 2923 C CA . GLY A 1 24 ? 60.126 1.441 11.663 1.00 0.00 24 GLY A CA 3
ATOM 2924 C C . GLY A 1 24 ? 61.607 1.108 11.831 1.00 0.00 24 GLY A C 3
ATOM 2925 O O . GLY A 1 24 ? 61.913 -0.059 11.990 1.00 0.00 24 GLY A O 3
ATOM 2929 N N . ASN A 1 25 ? 62.521 2.109 11.774 1.00 0.00 25 ASN A N 3
ATOM 2930 C CA . ASN A 1 25 ? 63.971 1.803 11.910 1.00 0.00 25 ASN A CA 3
ATOM 2931 C C . ASN A 1 25 ? 64.886 3.039 12.173 1.00 0.00 25 ASN A C 3
ATOM 2932 O O . ASN A 1 25 ? 66.110 2.927 12.044 1.00 0.00 25 ASN A O 3
ATOM 2943 N N . ASN A 1 26 ? 64.320 4.175 12.628 1.00 0.00 26 ASN A N 3
ATOM 2944 C CA . ASN A 1 26 ? 65.150 5.373 12.959 1.00 0.00 26 ASN A CA 3
ATOM 2945 C C . ASN A 1 26 ? 65.518 5.413 14.449 1.00 0.00 26 ASN A C 3
ATOM 2946 O O . ASN A 1 26 ? 66.106 6.386 14.931 1.00 0.00 26 ASN A O 3
ATOM 2957 N N . ALA A 1 27 ? 65.178 4.338 15.158 1.00 0.00 27 ALA A N 3
ATOM 2958 C CA . ALA A 1 27 ? 65.472 4.222 16.588 1.00 0.00 27 ALA A CA 3
ATOM 2959 C C . ALA A 1 27 ? 66.923 3.773 16.767 1.00 0.00 27 ALA A C 3
ATOM 2960 O O . ALA A 1 27 ? 67.209 2.697 17.294 1.00 0.00 27 ALA A O 3
ATOM 2967 N N . GLU A 1 28 ? 67.835 4.636 16.319 1.00 0.00 28 GLU A N 3
ATOM 2968 C CA . GLU A 1 28 ? 69.274 4.375 16.420 1.00 0.00 28 GLU A CA 3
ATOM 2969 C C . GLU A 1 28 ? 70.091 5.591 15.971 1.00 0.00 28 GLU A C 3
ATOM 2970 O O . GLU A 1 28 ? 71.319 5.593 16.119 1.00 0.00 28 GLU A O 3
ATOM 2982 N N . ASP A 1 29 ? 69.419 6.605 15.390 1.00 0.00 29 ASP A N 3
ATOM 2983 C CA . ASP A 1 29 ? 70.115 7.803 14.890 1.00 0.00 29 ASP A CA 3
ATOM 2984 C C . ASP A 1 29 ? 69.216 9.061 14.978 1.00 0.00 29 ASP A C 3
ATOM 2985 O O . ASP A 1 29 ? 68.654 9.344 16.034 1.00 0.00 29 ASP A O 3
ATOM 2994 N N . TYR A 1 30 ? 69.100 9.819 13.883 1.00 0.00 30 TYR A N 3
ATOM 2995 C CA . TYR A 1 30 ? 68.298 11.031 13.864 1.00 0.00 30 TYR A CA 3
ATOM 2996 C C . TYR A 1 30 ? 66.826 10.696 14.061 1.00 0.00 30 TYR A C 3
ATOM 2997 O O . TYR A 1 30 ? 66.319 9.766 13.426 1.00 0.00 30 TYR A O 3
ATOM 3015 N N . LYS A 1 31 ? 66.163 11.469 14.939 1.00 0.00 31 LYS A N 3
ATOM 3016 C CA . LYS A 1 31 ? 64.743 11.287 15.255 1.00 0.00 31 LYS A CA 3
ATOM 3017 C C . LYS A 1 31 ? 63.916 12.377 14.564 1.00 0.00 31 LYS A C 3
ATOM 3018 O O . LYS A 1 31 ? 62.973 12.922 15.138 1.00 0.00 31 LYS A O 3
ATOM 3037 N N . HIS A 1 32 ? 64.289 12.682 13.318 1.00 0.00 32 HIS A N 3
ATOM 3038 C CA . HIS A 1 32 ? 63.575 13.697 12.532 1.00 0.00 32 HIS A CA 3
ATOM 3039 C C . HIS A 1 32 ? 62.342 13.102 11.871 1.00 0.00 32 HIS A C 3
ATOM 3040 O O . HIS A 1 32 ? 61.350 13.799 11.659 1.00 0.00 32 HIS A O 3
ATOM 3054 N N . THR A 1 33 ? 62.425 11.817 11.531 1.00 0.00 33 THR A N 3
ATOM 3055 C CA . THR A 1 33 ? 61.324 11.123 10.873 1.00 0.00 33 THR A CA 3
ATOM 3056 C C . THR A 1 33 ? 60.245 10.759 11.878 1.00 0.00 33 THR A C 3
ATOM 3057 O O . THR A 1 33 ? 59.140 10.380 11.502 1.00 0.00 33 THR A O 3
ATOM 3068 N N . ASP A 1 34 ? 60.569 10.866 13.160 1.00 0.00 34 ASP A N 3
ATOM 3069 C CA . ASP A 1 34 ? 59.594 10.539 14.195 1.00 0.00 34 ASP A CA 3
ATOM 3070 C C . ASP A 1 34 ? 58.423 11.510 14.147 1.00 0.00 34 ASP A C 3
ATOM 3071 O O . ASP A 1 34 ? 57.265 11.103 14.267 1.00 0.00 34 ASP A O 3
ATOM 3080 N N . MET A 1 35 ? 58.733 12.790 13.970 1.00 0.00 35 MET A N 3
ATOM 3081 C CA . MET A 1 35 ? 57.695 13.821 13.906 1.00 0.00 35 MET A CA 3
ATOM 3082 C C . MET A 1 35 ? 56.905 13.724 12.600 1.00 0.00 35 MET A C 3
ATOM 3083 O O . MET A 1 35 ? 55.678 13.820 12.604 1.00 0.00 35 MET A O 3
ATOM 3097 N N . ASP A 1 36 ? 57.628 13.531 11.493 1.00 0.00 36 ASP A N 3
ATOM 3098 C CA . ASP A 1 36 ? 57.013 13.421 10.167 1.00 0.00 36 ASP A CA 3
ATOM 3099 C C . ASP A 1 36 ? 56.504 12.002 9.928 1.00 0.00 36 ASP A C 3
ATOM 3100 O O . ASP A 1 36 ? 56.739 11.116 10.749 1.00 0.00 36 ASP A O 3
ATOM 3109 N N . LEU A 1 37 ? 55.811 11.817 8.793 1.00 0.00 37 LEU A N 3
ATOM 3110 C CA . LEU A 1 37 ? 55.252 10.516 8.391 1.00 0.00 37 LEU A CA 3
ATOM 3111 C C . LEU A 1 37 ? 56.043 9.989 7.203 1.00 0.00 37 LEU A C 3
ATOM 3112 O O . LEU A 1 37 ? 56.184 10.671 6.189 1.00 0.00 37 LEU A O 3
ATOM 3128 N N . THR A 1 38 ? 56.557 8.772 7.355 1.00 0.00 38 THR A N 3
ATOM 3129 C CA . THR A 1 38 ? 57.354 8.127 6.309 1.00 0.00 38 THR A CA 3
ATOM 3130 C C . THR A 1 38 ? 56.451 7.519 5.238 1.00 0.00 38 THR A C 3
ATOM 3131 O O . THR A 1 38 ? 55.254 7.334 5.456 1.00 0.00 38 THR A O 3
ATOM 3142 N N . TYR A 1 39 ? 57.052 7.210 4.083 1.00 0.00 39 TYR A N 3
ATOM 3143 C CA . TYR A 1 39 ? 56.325 6.619 2.959 1.00 0.00 39 TYR A CA 3
ATOM 3144 C C . TYR A 1 39 ? 56.177 5.109 3.147 1.00 0.00 39 TYR A C 3
ATOM 3145 O O . TYR A 1 39 ? 57.113 4.435 3.578 1.00 0.00 39 TYR A O 3
ATOM 3163 N N . THR A 1 40 ? 54.996 4.584 2.825 1.00 0.00 40 THR A N 3
ATOM 3164 C CA . THR A 1 40 ? 54.744 3.153 2.970 1.00 0.00 40 THR A CA 3
ATOM 3165 C C . THR A 1 40 ? 55.661 2.356 2.043 1.00 0.00 40 THR A C 3
ATOM 3166 O O . THR A 1 40 ? 56.268 1.370 2.467 1.00 0.00 40 THR A O 3
ATOM 3177 N N . ASP A 1 41 ? 55.752 2.799 0.783 1.00 0.00 41 ASP A N 3
ATOM 3178 C CA . ASP A 1 41 ? 56.596 2.135 -0.213 1.00 0.00 41 ASP A CA 3
ATOM 3179 C C . ASP A 1 41 ? 58.043 2.594 -0.076 1.00 0.00 41 ASP A C 3
ATOM 3180 O O . ASP A 1 41 ? 58.464 3.553 -0.727 1.00 0.00 41 ASP A O 3
ATOM 3189 N N . ARG A 1 42 ? 58.797 1.894 0.773 1.00 0.00 42 ARG A N 3
ATOM 3190 C CA . ARG A 1 42 ? 60.204 2.219 1.002 1.00 0.00 42 ARG A CA 3
ATOM 3191 C C . ARG A 1 42 ? 61.048 1.676 -0.140 1.00 0.00 42 ARG A C 3
ATOM 3192 O O . ARG A 1 42 ? 60.886 0.522 -0.540 1.00 0.00 42 ARG A O 3
ATOM 3213 N N . ASP A 1 43 ? 61.947 2.519 -0.650 1.00 0.00 43 ASP A N 3
ATOM 3214 C CA . ASP A 1 43 ? 62.836 2.142 -1.750 1.00 0.00 43 ASP A CA 3
ATOM 3215 C C . ASP A 1 43 ? 64.061 1.410 -1.214 1.00 0.00 43 ASP A C 3
ATOM 3216 O O . ASP A 1 43 ? 64.932 2.023 -0.592 1.00 0.00 43 ASP A O 3
ATOM 3225 N N . TYR A 1 44 ? 64.114 0.099 -1.475 1.00 0.00 44 TYR A N 3
ATOM 3226 C CA . TYR A 1 44 ? 65.228 -0.746 -1.037 1.00 0.00 44 TYR A CA 3
ATOM 3227 C C . TYR A 1 44 ? 66.329 -0.750 -2.092 1.00 0.00 44 TYR A C 3
ATOM 3228 O O . TYR A 1 44 ? 66.069 -1.019 -3.266 1.00 0.00 44 TYR A O 3
ATOM 3246 N N . LYS A 1 45 ? 67.554 -0.455 -1.662 1.00 0.00 45 LYS A N 3
ATOM 3247 C CA . LYS A 1 45 ? 68.698 -0.424 -2.573 1.00 0.00 45 LYS A CA 3
ATOM 3248 C C . LYS A 1 45 ? 69.105 -1.846 -2.955 1.00 0.00 45 LYS A C 3
ATOM 3249 O O . LYS A 1 45 ? 69.202 -2.726 -2.102 1.00 0.00 45 LYS A O 3
ATOM 3268 N N . ASN A 1 46 ? 69.338 -2.059 -4.247 1.00 0.00 46 ASN A N 3
ATOM 3269 C CA . ASN A 1 46 ? 69.732 -3.375 -4.740 1.00 0.00 46 ASN A CA 3
ATOM 3270 C C . ASN A 1 46 ? 71.092 -3.782 -4.179 1.00 0.00 46 ASN A C 3
ATOM 3271 O O . ASN A 1 46 ? 71.297 -4.937 -3.807 1.00 0.00 46 ASN A O 3
ATOM 3282 N N . CYS A 1 47 ? 72.015 -2.823 -4.124 1.00 0.00 47 CYS A N 3
ATOM 3283 C CA . CYS A 1 47 ? 73.355 -3.088 -3.609 1.00 0.00 47 CYS A CA 3
ATOM 3284 C C . CYS A 1 47 ? 73.319 -3.265 -2.096 1.00 0.00 47 CYS A C 3
ATOM 3285 O O . CYS A 1 47 ? 73.036 -2.307 -1.370 1.00 0.00 47 CYS A O 3
ATOM 3293 N N . GLU A 1 48 ? 73.602 -4.502 -1.647 1.00 0.00 48 GLU A N 3
ATOM 3294 C CA . GLU A 1 48 ? 73.613 -4.856 -0.215 1.00 0.00 48 GLU A CA 3
ATOM 3295 C C . GLU A 1 48 ? 74.891 -5.625 0.114 1.00 0.00 48 GLU A C 3
ATOM 3296 O O . GLU A 1 48 ? 75.095 -6.741 -0.358 1.00 0.00 48 GLU A O 3
ATOM 3308 N N . SER A 1 49 ? 75.751 -5.008 0.922 1.00 0.00 49 SER A N 3
ATOM 3309 C CA . SER A 1 49 ? 77.015 -5.626 1.309 1.00 0.00 49 SER A CA 3
ATOM 3310 C C . SER A 1 49 ? 76.776 -6.908 2.105 1.00 0.00 49 SER A C 3
ATOM 3311 O O . SER A 1 49 ? 77.437 -7.922 1.865 1.00 0.00 49 SER A O 3
ATOM 3319 N N . TYR A 1 50 ? 75.829 -6.833 3.049 1.00 0.00 50 TYR A N 3
ATOM 3320 C CA . TYR A 1 50 ? 75.463 -7.965 3.909 1.00 0.00 50 TYR A CA 3
ATOM 3321 C C . TYR A 1 50 ? 73.975 -7.904 4.240 1.00 0.00 50 TYR A C 3
ATOM 3322 O O . TYR A 1 50 ? 73.461 -6.844 4.581 1.00 0.00 50 TYR A O 3
ATOM 3340 N N . HIS A 1 51 ? 73.301 -9.054 4.141 1.00 0.00 51 HIS A N 3
ATOM 3341 C CA . HIS A 1 51 ? 71.863 -9.149 4.426 1.00 0.00 51 HIS A CA 3
ATOM 3342 C C . HIS A 1 51 ? 71.607 -9.298 5.926 1.00 0.00 51 HIS A C 3
ATOM 3343 O O . HIS A 1 51 ? 70.543 -9.753 6.342 1.00 0.00 51 HIS A O 3
ATOM 3357 N N . LYS A 1 52 ? 72.592 -8.927 6.737 1.00 0.00 52 LYS A N 3
ATOM 3358 C CA . LYS A 1 52 ? 72.458 -9.039 8.185 1.00 0.00 52 LYS A CA 3
ATOM 3359 C C . LYS A 1 52 ? 71.317 -8.163 8.694 1.00 0.00 52 LYS A C 3
ATOM 3360 O O . LYS A 1 52 ? 70.490 -8.625 9.482 1.00 0.00 52 LYS A O 3
ATOM 3379 N N . CYS A 1 53 ? 71.284 -6.891 8.252 1.00 0.00 53 CYS A N 3
ATOM 3380 C CA . CYS A 1 53 ? 70.235 -5.950 8.679 1.00 0.00 53 CYS A CA 3
ATOM 3381 C C . CYS A 1 53 ? 70.096 -4.827 7.658 1.00 0.00 53 CYS A C 3
ATOM 3382 O O . CYS A 1 53 ? 69.483 -3.792 7.926 1.00 0.00 53 CYS A O 3
ATOM 3390 N N . SER A 1 54 ? 70.666 -5.046 6.486 1.00 0.00 54 SER A N 3
ATOM 3391 C CA . SER A 1 54 ? 70.611 -4.046 5.419 1.00 0.00 54 SER A CA 3
ATOM 3392 C C . SER A 1 54 ? 69.180 -3.726 5.008 1.00 0.00 54 SER A C 3
ATOM 3393 O O . SER A 1 54 ? 68.812 -2.560 4.868 1.00 0.00 54 SER A O 3
ATOM 3401 N N . ASP A 1 55 ? 68.376 -4.758 4.796 1.00 0.00 55 ASP A N 3
ATOM 3402 C CA . ASP A 1 55 ? 66.994 -4.559 4.377 1.00 0.00 55 ASP A CA 3
ATOM 3403 C C . ASP A 1 55 ? 66.165 -3.902 5.479 1.00 0.00 55 ASP A C 3
ATOM 3404 O O . ASP A 1 55 ? 65.507 -2.889 5.252 1.00 0.00 55 ASP A O 3
ATOM 3413 N N . LEU A 1 56 ? 66.187 -4.504 6.664 1.00 0.00 56 LEU A N 3
ATOM 3414 C CA . LEU A 1 56 ? 65.419 -3.991 7.794 1.00 0.00 56 LEU A CA 3
ATOM 3415 C C . LEU A 1 56 ? 65.873 -2.575 8.152 1.00 0.00 56 LEU A C 3
ATOM 3416 O O . LEU A 1 56 ? 65.123 -1.617 7.958 1.00 0.00 56 LEU A O 3
ATOM 3432 N N . CYS A 1 57 ? 67.104 -2.469 8.669 1.00 0.00 57 CYS A N 3
ATOM 3433 C CA . CYS A 1 57 ? 67.695 -1.196 9.064 1.00 0.00 57 CYS A CA 3
ATOM 3434 C C . CYS A 1 57 ? 68.461 -0.611 7.886 1.00 0.00 57 CYS A C 3
ATOM 3435 O O . CYS A 1 57 ? 69.444 -1.181 7.422 1.00 0.00 57 CYS A O 3
ATOM 3442 N N . GLN A 1 58 ? 67.967 0.506 7.380 1.00 0.00 58 GLN A N 3
ATOM 3443 C CA . GLN A 1 58 ? 68.576 1.156 6.225 1.00 0.00 58 GLN A CA 3
ATOM 3444 C C . GLN A 1 58 ? 69.925 1.782 6.571 1.00 0.00 58 GLN A C 3
ATOM 3445 O O . GLN A 1 58 ? 70.825 1.828 5.740 1.00 0.00 58 GLN A O 3
ATOM 3459 N N . TYR A 1 59 ? 70.041 2.296 7.785 1.00 0.00 59 TYR A N 3
ATOM 3460 C CA . TYR A 1 59 ? 71.262 2.965 8.226 1.00 0.00 59 TYR A CA 3
ATOM 3461 C C . TYR A 1 59 ? 72.396 1.980 8.475 1.00 0.00 59 TYR A C 3
ATOM 3462 O O . TYR A 1 59 ? 73.568 2.335 8.3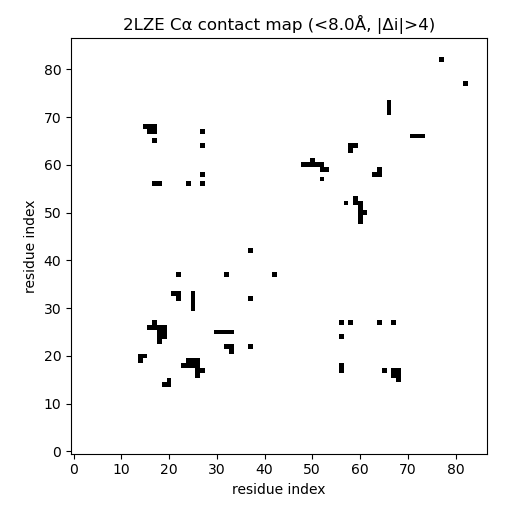51 1.00 0.00 59 TYR A O 3
ATOM 3480 N N . CYS A 1 60 ? 72.049 0.746 8.829 1.00 0.00 60 CYS A N 3
ATOM 3481 C CA . CYS A 1 60 ? 73.050 -0.271 9.093 1.00 0.00 60 CYS A CA 3
ATOM 3482 C C . CYS A 1 60 ? 73.903 -0.528 7.853 1.00 0.00 60 CYS A C 3
ATOM 3483 O O . CYS A 1 60 ? 75.022 -1.021 7.960 1.00 0.00 60 CYS A O 3
ATOM 3490 N N . ARG A 1 61 ? 73.342 -0.235 6.680 1.00 0.00 61 ARG A N 3
ATOM 3491 C CA . ARG A 1 61 ? 74.029 -0.494 5.411 1.00 0.00 61 ARG A CA 3
ATOM 3492 C C . ARG A 1 61 ? 75.412 0.161 5.361 1.00 0.00 61 ARG A C 3
ATOM 3493 O O . ARG A 1 61 ? 76.382 -0.469 4.938 1.00 0.00 61 ARG A O 3
ATOM 3514 N N . TYR A 1 62 ? 75.482 1.423 5.787 1.00 0.00 62 TYR A N 3
ATOM 3515 C CA . TYR A 1 62 ? 76.740 2.174 5.780 1.00 0.00 62 TYR A CA 3
ATOM 3516 C C . TYR A 1 62 ? 77.606 1.817 6.974 1.00 0.00 62 TYR A C 3
ATOM 3517 O O . TYR A 1 62 ? 78.791 1.512 6.814 1.00 0.00 62 TYR A O 3
ATOM 3535 N N . GLN A 1 63 ? 76.995 1.883 8.167 1.00 0.00 63 GLN A N 3
ATOM 3536 C CA . GLN A 1 63 ? 77.678 1.586 9.434 1.00 0.00 63 GLN A CA 3
ATOM 3537 C C . GLN A 1 63 ? 76.744 0.800 10.330 1.00 0.00 63 GLN A C 3
ATOM 3538 O O . GLN A 1 63 ? 75.733 1.323 10.765 1.00 0.00 63 GLN A O 3
ATOM 3552 N N . LYS A 1 64 ? 77.108 -0.455 10.585 1.00 0.00 64 LYS A N 3
ATOM 3553 C CA . LYS A 1 64 ? 76.314 -1.356 11.432 1.00 0.00 64 LYS A CA 3
ATOM 3554 C C . LYS A 1 64 ? 76.016 -0.725 12.789 1.00 0.00 64 LYS A C 3
ATOM 3555 O O . LYS A 1 64 ? 76.891 -0.099 13.388 1.00 0.00 64 LYS A O 3
ATOM 3574 N N . ASP A 1 65 ? 74.765 -0.925 13.242 1.00 0.00 65 ASP A N 3
ATOM 3575 C CA . ASP A 1 65 ? 74.273 -0.415 14.531 1.00 0.00 65 ASP A CA 3
ATOM 3576 C C . ASP A 1 65 ? 73.788 -1.575 15.405 1.00 0.00 65 ASP A C 3
ATOM 3577 O O . ASP A 1 65 ? 73.074 -1.362 16.366 1.00 0.00 65 ASP A O 3
ATOM 3586 N N . LEU A 1 66 ? 74.173 -2.810 15.082 1.00 0.00 66 LEU A N 3
ATOM 3587 C CA . LEU A 1 66 ? 73.731 -3.988 15.865 1.00 0.00 66 LEU A CA 3
ATOM 3588 C C . LEU A 1 66 ? 74.152 -3.922 17.355 1.00 0.00 66 LEU A C 3
ATOM 3589 O O . LEU A 1 66 ? 73.819 -4.819 18.132 1.00 0.00 66 LEU A O 3
ATOM 3605 N N . ALA A 1 67 ? 74.863 -2.869 17.757 1.00 0.00 67 ALA A N 3
ATOM 3606 C CA . ALA A 1 67 ? 75.294 -2.721 19.137 1.00 0.00 67 ALA A CA 3
ATOM 3607 C C . ALA A 1 67 ? 74.095 -2.627 20.072 1.00 0.00 67 ALA A C 3
ATOM 3608 O O . ALA A 1 67 ? 74.076 -3.256 21.131 1.00 0.00 67 ALA A O 3
ATOM 3615 N N . ILE A 1 68 ? 73.104 -1.818 19.684 1.00 0.00 68 ILE A N 3
ATOM 3616 C CA . ILE A 1 68 ? 71.912 -1.637 20.514 1.00 0.00 68 ILE A CA 3
ATOM 3617 C C . ILE A 1 68 ? 71.196 -2.976 20.765 1.00 0.00 68 ILE A C 3
ATOM 3618 O O . ILE A 1 68 ? 71.239 -3.490 21.885 1.00 0.00 68 ILE A O 3
ATOM 3634 N N . HIS A 1 69 ? 70.558 -3.547 19.740 1.00 0.00 69 HIS A N 3
ATOM 3635 C CA . HIS A 1 69 ? 69.868 -4.826 19.894 1.00 0.00 69 HIS A CA 3
ATOM 3636 C C . HIS A 1 69 ? 70.877 -5.967 20.002 1.00 0.00 69 HIS A C 3
ATOM 3637 O O . HIS A 1 69 ? 71.709 -6.152 19.115 1.00 0.00 69 HIS A O 3
ATOM 3651 N N . HIS A 1 70 ? 70.791 -6.731 21.089 1.00 0.00 70 HIS A N 3
ATOM 3652 C CA . HIS A 1 70 ? 71.701 -7.854 21.300 1.00 0.00 70 HIS A CA 3
ATOM 3653 C C . HIS A 1 70 ? 71.359 -8.995 20.347 1.00 0.00 70 HIS A C 3
ATOM 3654 O O . HIS A 1 70 ? 70.186 -9.272 20.097 1.00 0.00 70 HIS A O 3
ATOM 3668 N N . GLN A 1 71 ? 72.393 -9.648 19.825 1.00 0.00 71 GLN A N 3
ATOM 3669 C CA . GLN A 1 71 ? 72.205 -10.763 18.902 1.00 0.00 71 GLN A CA 3
ATOM 3670 C C . GLN A 1 71 ? 71.703 -11.985 19.664 1.00 0.00 71 GLN A C 3
ATOM 3671 O O . GLN A 1 71 ? 72.162 -12.255 20.777 1.00 0.00 71 GLN A O 3
ATOM 3685 N N . HIS A 1 72 ? 70.749 -12.700 19.059 1.00 0.00 72 HIS A N 3
ATOM 3686 C CA . HIS A 1 72 ? 70.158 -13.893 19.670 1.00 0.00 72 HIS A CA 3
ATOM 3687 C C . HIS A 1 72 ? 69.652 -14.853 18.602 1.00 0.00 72 HIS A C 3
ATOM 3688 O O . HIS A 1 72 ? 69.216 -14.434 17.529 1.00 0.00 72 HIS A O 3
ATOM 3702 N N . HIS A 1 73 ? 69.716 -16.146 18.907 1.00 0.00 73 HIS A N 3
ATOM 3703 C CA . HIS A 1 73 ? 69.266 -17.170 17.972 1.00 0.00 73 HIS A CA 3
ATOM 3704 C C . HIS A 1 73 ? 67.747 -17.137 17.836 1.00 0.00 73 HIS A C 3
ATOM 3705 O O . HIS A 1 73 ? 67.029 -16.934 18.816 1.00 0.00 73 HIS A O 3
ATOM 3719 N N . HIS A 1 74 ? 67.266 -17.337 16.615 1.00 0.00 74 HIS A N 3
ATOM 3720 C CA . HIS A 1 74 ? 65.831 -17.327 16.358 1.00 0.00 74 HIS A CA 3
ATOM 3721 C C . HIS A 1 74 ? 65.152 -18.492 17.071 1.00 0.00 74 HIS A C 3
ATOM 3722 O O . HIS A 1 74 ? 64.060 -18.345 17.621 1.00 0.00 74 HIS A O 3
ATOM 3736 N N . GLY A 1 75 ? 65.803 -19.649 17.056 1.00 0.00 75 GLY A N 3
ATOM 3737 C CA . GLY A 1 75 ? 65.251 -20.834 17.704 1.00 0.00 75 GLY A CA 3
ATOM 3738 C C . GLY A 1 75 ? 65.137 -20.631 19.212 1.00 0.00 75 GLY A C 3
ATOM 3739 O O . GLY A 1 75 ? 64.182 -21.092 19.839 1.00 0.00 75 GLY A O 3
ATOM 3743 N N . GLY A 1 76 ? 66.119 -19.939 19.786 1.00 0.00 76 GLY A N 3
ATOM 3744 C CA . GLY A 1 76 ? 66.127 -19.677 21.223 1.00 0.00 76 GLY A CA 3
ATOM 3745 C C . GLY A 1 76 ? 66.467 -20.941 22.003 1.00 0.00 76 GLY A C 3
ATOM 3746 O O . GLY A 1 76 ? 66.185 -21.041 23.198 1.00 0.00 76 GLY A O 3
ATOM 3750 N N . SER A 1 77 ? 67.079 -21.905 21.320 1.00 0.00 77 SER A N 3
ATOM 3751 C CA . SER A 1 77 ? 67.461 -23.164 21.954 1.00 0.00 77 SER A CA 3
ATOM 3752 C C . SER A 1 77 ? 68.628 -22.944 22.909 1.00 0.00 77 SER A C 3
ATOM 3753 O O . SER A 1 77 ? 69.475 -22.082 22.675 1.00 0.00 77 SER A O 3
ATOM 3761 N N . MET A 1 78 ? 68.669 -23.728 23.983 1.00 0.00 78 MET A N 3
ATOM 3762 C CA . MET A 1 78 ? 69.745 -23.603 24.961 1.00 0.00 78 MET A CA 3
ATOM 3763 C C . MET A 1 78 ? 71.088 -23.922 24.312 1.00 0.00 78 MET A C 3
ATOM 3764 O O . MET A 1 78 ? 72.082 -23.235 24.549 1.00 0.00 78 MET A O 3
ATOM 3778 N N . GLY A 1 79 ? 71.110 -24.972 23.497 1.00 0.00 79 GLY A N 3
ATOM 3779 C CA . GLY A 1 79 ? 72.337 -25.377 22.822 1.00 0.00 79 GLY A CA 3
ATOM 3780 C C . GLY A 1 79 ? 72.161 -26.734 22.150 1.00 0.00 79 GLY A C 3
ATOM 3781 O O . GLY A 1 79 ? 71.719 -27.696 22.779 1.00 0.00 79 GLY A O 3
ATOM 3785 N N . MET A 1 80 ? 72.507 -26.804 20.870 1.00 0.00 80 MET A N 3
ATOM 3786 C CA . MET A 1 80 ? 72.380 -28.050 20.123 1.00 0.00 80 MET A CA 3
ATOM 3787 C C . MET A 1 80 ? 73.331 -29.104 20.694 1.00 0.00 80 MET A C 3
ATOM 3788 O O . MET A 1 80 ? 72.964 -30.270 20.836 1.00 0.00 80 MET A O 3
ATOM 3802 N N . SER A 1 81 ? 74.554 -28.681 21.011 1.00 0.00 81 SER A N 3
ATOM 3803 C CA . SER A 1 81 ? 75.550 -29.597 21.562 1.00 0.00 81 SER A CA 3
ATOM 3804 C C . SER A 1 81 ? 75.073 -30.179 22.888 1.00 0.00 81 SER A C 3
ATOM 3805 O O . SER A 1 81 ? 75.220 -31.375 23.141 1.00 0.00 81 SER A O 3
ATOM 3813 N N . GLY A 1 82 ? 74.501 -29.323 23.729 1.00 0.00 82 GLY A N 3
ATOM 3814 C CA . GLY A 1 82 ? 74.001 -29.754 25.028 1.00 0.00 82 GLY A CA 3
ATOM 3815 C C . GLY A 1 82 ? 75.152 -30.071 25.976 1.00 0.00 82 GLY A C 3
ATOM 3816 O O . GLY A 1 82 ? 74.965 -30.733 26.997 1.00 0.00 82 GLY A O 3
ATOM 3820 N N . SER A 1 83 ? 76.344 -29.597 25.628 1.00 0.00 83 SER A N 3
ATOM 3821 C CA . SER A 1 83 ? 77.523 -29.837 26.455 1.00 0.00 83 SER A CA 3
ATOM 3822 C C . SER A 1 83 ? 77.353 -29.205 27.831 1.00 0.00 83 SER A C 3
ATOM 3823 O O . SER A 1 83 ? 77.799 -29.757 28.838 1.00 0.00 83 SER A O 3
ATOM 3831 N N . GLY A 1 84 ? 76.710 -28.046 27.866 1.00 0.00 84 GLY A N 3
ATOM 3832 C CA . GLY A 1 84 ? 76.484 -27.346 29.121 1.00 0.00 84 GLY A CA 3
ATOM 3833 C C . GLY A 1 84 ? 75.787 -26.014 28.881 1.00 0.00 84 GLY A C 3
ATOM 3834 O O . GLY A 1 84 ? 75.390 -25.713 27.753 1.00 0.00 84 GLY A O 3
ATOM 3838 N N . THR A 1 85 ? 75.636 -25.234 29.955 1.00 0.00 85 THR A N 3
ATOM 3839 C CA . THR A 1 85 ? 74.978 -23.925 29.887 1.00 0.00 85 THR A CA 3
ATOM 3840 C C . THR A 1 85 ? 75.456 -23.020 31.022 1.00 0.00 85 THR A C 3
ATOM 3841 O O . THR A 1 85 ? 76.005 -23.494 32.017 1.00 0.00 85 THR A O 3
ATOM 3852 N N . GLY A 1 86 ? 75.238 -21.718 30.862 1.00 0.00 86 GLY A N 3
ATOM 3853 C CA . GLY A 1 86 ? 75.643 -20.749 31.877 1.00 0.00 86 GLY A CA 3
ATOM 3854 C C . GLY A 1 86 ? 77.157 -20.590 31.909 1.00 0.00 86 GLY A C 3
ATOM 3855 O O . GLY A 1 86 ? 77.720 -20.109 32.894 1.00 0.00 86 GLY A O 3
ATOM 3859 N N . TYR A 1 87 ? 77.810 -20.998 30.827 1.00 0.00 87 TYR A N 3
ATOM 3860 C CA . TYR A 1 87 ? 79.264 -20.899 30.737 1.00 0.00 87 TYR A CA 3
ATOM 3861 C C . TYR A 1 87 ? 79.686 -19.439 30.615 1.00 0.00 87 TYR A C 3
ATOM 3862 O O . TYR A 1 87 ? 80.657 -19.069 31.256 1.00 0.00 87 TYR A O 3
ATOM 3883 N N . MET A 1 1 ? 54.424 17.901 29.951 1.00 0.00 1 MET A N 4
ATOM 3884 C CA . MET A 1 1 ? 54.256 16.752 29.016 1.00 0.00 1 MET A CA 4
ATOM 3885 C C . MET A 1 1 ? 55.352 16.816 27.953 1.00 0.00 1 MET A C 4
ATOM 3886 O O . MET A 1 1 ? 55.087 17.105 26.786 1.00 0.00 1 MET A O 4
ATOM 3902 N N . GLY A 1 2 ? 56.585 16.546 28.367 1.00 0.00 2 GLY A N 4
ATOM 3903 C CA . GLY A 1 2 ? 57.710 16.575 27.443 1.00 0.00 2 GLY A CA 4
ATOM 3904 C C . GLY A 1 2 ? 57.578 15.474 26.398 1.00 0.00 2 GLY A C 4
ATOM 3905 O O . GLY A 1 2 ? 57.818 15.703 25.212 1.00 0.00 2 GLY A O 4
ATOM 3909 N N . ALA A 1 3 ? 57.195 14.278 26.855 1.00 0.00 3 ALA A N 4
ATOM 3910 C CA . ALA A 1 3 ? 57.028 13.126 25.965 1.00 0.00 3 ALA A CA 4
ATOM 3911 C C . ALA A 1 3 ? 56.248 11.994 26.670 1.00 0.00 3 ALA A C 4
ATOM 3912 O O . ALA A 1 3 ? 56.846 10.971 27.013 1.00 0.00 3 ALA A O 4
ATOM 3919 N N . PRO A 1 4 ? 54.939 12.118 26.891 1.00 0.00 4 PRO A N 4
ATOM 3920 C CA . PRO A 1 4 ? 54.156 11.022 27.549 1.00 0.00 4 PRO A CA 4
ATOM 3921 C C . PRO A 1 4 ? 54.225 9.734 26.730 1.00 0.00 4 PRO A C 4
ATOM 3922 O O . PRO A 1 4 ? 54.296 9.797 25.500 1.00 0.00 4 PRO A O 4
ATOM 3933 N N . VAL A 1 5 ? 54.238 8.587 27.432 1.00 0.00 5 VAL A N 4
ATOM 3934 C CA . VAL A 1 5 ? 54.335 7.260 26.800 1.00 0.00 5 VAL A CA 4
ATOM 3935 C C . VAL A 1 5 ? 53.398 6.261 27.529 1.00 0.00 5 VAL A C 4
ATOM 3936 O O . VAL A 1 5 ? 53.078 6.513 28.691 1.00 0.00 5 VAL A O 4
ATOM 3949 N N . PRO A 1 6 ? 52.948 5.136 26.914 1.00 0.00 6 PRO A N 4
ATOM 3950 C CA . PRO A 1 6 ? 52.055 4.148 27.625 1.00 0.00 6 PRO A CA 4
ATOM 3951 C C . PRO A 1 6 ? 52.599 3.716 28.990 1.00 0.00 6 PRO A C 4
ATOM 3952 O O . PRO A 1 6 ? 51.837 3.618 29.954 1.00 0.00 6 PRO A O 4
ATOM 3963 N N . TYR A 1 7 ? 53.918 3.476 29.048 1.00 0.00 7 TYR A N 4
ATOM 3964 C CA . TYR A 1 7 ? 54.592 3.067 30.292 1.00 0.00 7 TYR A CA 4
ATOM 3965 C C . TYR A 1 7 ? 56.082 3.496 30.228 1.00 0.00 7 TYR A C 4
ATOM 3966 O O . TYR A 1 7 ? 56.634 3.530 29.128 1.00 0.00 7 TYR A O 4
ATOM 3984 N N . PRO A 1 8 ? 56.765 3.831 31.337 1.00 0.00 8 PRO A N 4
ATOM 3985 C CA . PRO A 1 8 ? 58.206 4.256 31.272 1.00 0.00 8 PRO A CA 4
ATOM 3986 C C . PRO A 1 8 ? 59.166 3.082 31.082 1.00 0.00 8 PRO A C 4
ATOM 3987 O O . PRO A 1 8 ? 60.388 3.256 31.128 1.00 0.00 8 PRO A O 4
ATOM 3998 N N . ASP A 1 9 ? 58.593 1.897 30.854 1.00 0.00 9 ASP A N 4
ATOM 3999 C CA . ASP A 1 9 ? 59.355 0.655 30.646 1.00 0.00 9 ASP A CA 4
ATOM 4000 C C . ASP A 1 9 ? 60.422 0.456 31.748 1.00 0.00 9 ASP A C 4
ATOM 4001 O O . ASP A 1 9 ? 61.612 0.610 31.472 1.00 0.00 9 ASP A O 4
ATOM 4010 N N . PRO A 1 10 ? 60.044 0.132 32.990 1.00 0.00 10 PRO A N 4
ATOM 4011 C CA . PRO A 1 10 ? 61.037 -0.068 34.100 1.00 0.00 10 PRO A CA 4
ATOM 4012 C C . PRO A 1 10 ? 62.066 -1.140 33.762 1.00 0.00 10 PRO A C 4
ATOM 4013 O O . PRO A 1 10 ? 63.195 -1.117 34.248 1.00 0.00 10 PRO A O 4
ATOM 4024 N N . LEU A 1 11 ? 61.645 -2.091 32.946 1.00 0.00 11 LEU A N 4
ATOM 4025 C CA . LEU A 1 11 ? 62.514 -3.195 32.548 1.00 0.00 11 LEU A CA 4
ATOM 4026 C C . LEU A 1 11 ? 63.716 -2.675 31.761 1.00 0.00 11 LEU A C 4
ATOM 4027 O O . LEU A 1 11 ? 64.833 -3.168 31.936 1.00 0.00 11 LEU A O 4
ATOM 4043 N N . GLU A 1 12 ? 63.458 -1.708 30.875 1.00 0.00 12 GLU A N 4
ATOM 4044 C CA . GLU A 1 12 ? 64.496 -1.130 30.020 1.00 0.00 12 GLU A CA 4
ATOM 4045 C C . GLU A 1 12 ? 64.118 0.314 29.571 1.00 0.00 12 GLU A C 4
ATOM 4046 O O . GLU A 1 12 ? 63.733 0.523 28.418 1.00 0.00 12 GLU A O 4
ATOM 4058 N N . PRO A 1 13 ? 64.203 1.324 30.446 1.00 0.00 13 PRO A N 4
ATOM 4059 C CA . PRO A 1 13 ? 63.857 2.739 30.070 1.00 0.00 13 PRO A CA 4
ATOM 4060 C C . PRO A 1 13 ? 64.651 3.247 28.866 1.00 0.00 13 PRO A C 4
ATOM 4061 O O . PRO A 1 13 ? 64.136 4.022 28.060 1.00 0.00 13 PRO A O 4
ATOM 4072 N N . ARG A 1 14 ? 65.906 2.819 28.768 1.00 0.00 14 ARG A N 4
ATOM 4073 C CA . ARG A 1 14 ? 66.773 3.245 27.672 1.00 0.00 14 ARG A CA 4
ATOM 4074 C C . ARG A 1 14 ? 66.173 2.811 26.333 1.00 0.00 14 ARG A C 4
ATOM 4075 O O . ARG A 1 14 ? 66.171 3.578 25.371 1.00 0.00 14 ARG A O 4
ATOM 4096 N N . GLY A 1 15 ? 65.682 1.575 26.279 1.00 0.00 15 GLY A N 4
ATOM 4097 C CA . GLY A 1 15 ? 65.095 1.047 25.051 1.00 0.00 15 GLY A CA 4
ATOM 4098 C C . GLY A 1 15 ? 66.186 0.747 24.030 1.00 0.00 15 GLY A C 4
ATOM 4099 O O . GLY A 1 15 ? 66.869 -0.273 24.125 1.00 0.00 15 GLY A O 4
ATOM 4103 N N . GLY A 1 16 ? 66.343 1.642 23.062 1.00 0.00 16 GLY A N 4
ATOM 4104 C CA . GLY A 1 16 ? 67.361 1.474 22.031 1.00 0.00 16 GLY A CA 4
ATOM 4105 C C . GLY A 1 16 ? 66.978 0.378 21.041 1.00 0.00 16 GLY A C 4
ATOM 4106 O O . GLY A 1 16 ? 67.838 -0.183 20.372 1.00 0.00 16 GLY A O 4
ATOM 4110 N N . LYS A 1 17 ? 65.686 0.076 20.957 1.00 0.00 17 LYS A N 4
ATOM 4111 C CA . LYS A 1 17 ? 65.194 -0.943 20.057 1.00 0.00 17 LYS A CA 4
ATOM 4112 C C . LYS A 1 17 ? 65.562 -0.583 18.640 1.00 0.00 17 LYS A C 4
ATOM 4113 O O . LYS A 1 17 ? 65.529 0.574 18.241 1.00 0.00 17 LYS A O 4
ATOM 4132 N N . HIS A 1 18 ? 65.979 -1.587 17.925 1.00 0.00 18 HIS A N 4
ATOM 4133 C CA . HIS A 1 18 ? 66.449 -1.396 16.558 1.00 0.00 18 HIS A CA 4
ATOM 4134 C C . HIS A 1 18 ? 65.379 -0.788 15.641 1.00 0.00 18 HIS A C 4
ATOM 4135 O O . HIS A 1 18 ? 65.647 0.227 14.995 1.00 0.00 18 HIS A O 4
ATOM 4148 N N . ILE A 1 19 ? 64.184 -1.406 15.592 1.00 0.00 19 ILE A N 4
ATOM 4149 C CA . ILE A 1 19 ? 63.088 -0.933 14.742 1.00 0.00 19 ILE A CA 4
ATOM 4150 C C . ILE A 1 19 ? 62.122 -0.127 15.589 1.00 0.00 19 ILE A C 4
ATOM 4151 O O . ILE A 1 19 ? 61.538 -0.644 16.543 1.00 0.00 19 ILE A O 4
ATOM 4167 N N . CYS A 1 20 ? 61.938 1.129 15.215 1.00 0.00 20 CYS A N 4
ATOM 4168 C CA . CYS A 1 20 ? 61.009 1.984 15.932 1.00 0.00 20 CYS A CA 4
ATOM 4169 C C . CYS A 1 20 ? 59.589 1.498 15.635 1.00 0.00 20 CYS A C 4
ATOM 4170 O O . CYS A 1 20 ? 59.311 1.000 14.552 1.00 0.00 20 CYS A O 4
ATOM 4177 N N . ALA A 1 21 ? 58.710 1.582 16.613 1.00 0.00 21 ALA A N 4
ATOM 4178 C CA . ALA A 1 21 ? 57.345 1.085 16.453 1.00 0.00 21 ALA A CA 4
ATOM 4179 C C . ALA A 1 21 ? 56.509 1.959 15.528 1.00 0.00 21 ALA A C 4
ATOM 4180 O O . ALA A 1 21 ? 55.370 1.596 15.219 1.00 0.00 21 ALA A O 4
ATOM 4187 N N . ILE A 1 22 ? 57.069 3.120 15.144 1.00 0.00 22 ILE A N 4
ATOM 4188 C CA . ILE A 1 22 ? 56.374 4.110 14.295 1.00 0.00 22 ILE A CA 4
ATOM 4189 C C . ILE A 1 22 ? 57.123 4.330 12.968 1.00 0.00 22 ILE A C 4
ATOM 4190 O O . ILE A 1 22 ? 56.669 3.906 11.906 1.00 0.00 22 ILE A O 4
ATOM 4206 N N . CYS A 1 23 ? 58.238 5.054 13.047 1.00 0.00 23 CYS A N 4
ATOM 4207 C CA . CYS A 1 23 ? 59.030 5.413 11.872 1.00 0.00 23 CYS A CA 4
ATOM 4208 C C . CYS A 1 23 ? 59.760 4.223 11.280 1.00 0.00 23 CYS A C 4
ATOM 4209 O O . CYS A 1 23 ? 60.047 4.204 10.082 1.00 0.00 23 CYS A O 4
ATOM 4216 N N . GLY A 1 24 ? 60.075 3.258 12.137 1.00 0.00 24 GLY A N 4
ATOM 4217 C CA . GLY A 1 24 ? 60.798 2.056 11.725 1.00 0.00 24 GLY A CA 4
ATOM 4218 C C . GLY A 1 24 ? 62.308 2.251 11.812 1.00 0.00 24 GLY A C 4
ATOM 4219 O O . GLY A 1 24 ? 63.040 1.263 11.878 1.00 0.00 24 GLY A O 4
ATOM 4223 N N . ASN A 1 25 ? 62.759 3.524 11.755 1.00 0.00 25 ASN A N 4
ATOM 4224 C CA . ASN A 1 25 ? 64.224 3.834 11.767 1.00 0.00 25 ASN A CA 4
ATOM 4225 C C . ASN A 1 25 ? 64.609 5.149 12.480 1.00 0.00 25 ASN A C 4
ATOM 4226 O O . ASN A 1 25 ? 65.739 5.615 12.326 1.00 0.00 25 ASN A O 4
ATOM 4237 N N . ASN A 1 26 ? 63.729 5.720 13.292 1.00 0.00 26 ASN A N 4
ATOM 4238 C CA . ASN A 1 26 ? 64.090 6.949 14.033 1.00 0.00 26 ASN A CA 4
ATOM 4239 C C . ASN A 1 26 ? 64.961 6.604 15.217 1.00 0.00 26 ASN A C 4
ATOM 4240 O O . ASN A 1 26 ? 65.908 7.322 15.531 1.00 0.00 26 ASN A O 4
ATOM 4251 N N . ALA A 1 27 ? 64.591 5.507 15.876 1.00 0.00 27 ALA A N 4
ATOM 4252 C CA . ALA A 1 27 ? 65.297 5.027 17.052 1.00 0.00 27 ALA A CA 4
ATOM 4253 C C . ALA A 1 27 ? 66.786 4.934 16.744 1.00 0.00 27 ALA A C 4
ATOM 4254 O O . ALA A 1 27 ? 67.632 5.220 17.592 1.00 0.00 27 ALA A O 4
ATOM 4261 N N . GLU A 1 28 ? 67.079 4.578 15.497 1.00 0.00 28 GLU A N 4
ATOM 4262 C CA . GLU A 1 28 ? 68.428 4.490 15.011 1.00 0.00 28 GLU A CA 4
ATOM 4263 C C . GLU A 1 28 ? 68.983 5.911 14.774 1.00 0.00 28 GLU A C 4
ATOM 4264 O O . GLU A 1 28 ? 70.047 6.247 15.297 1.00 0.00 28 GLU A O 4
ATOM 4276 N N . ASP A 1 29 ? 68.248 6.713 13.969 1.00 0.00 29 ASP A N 4
ATOM 4277 C CA . ASP A 1 29 ? 68.652 8.097 13.620 1.00 0.00 29 ASP A CA 4
ATOM 4278 C C . ASP A 1 29 ? 67.988 9.145 14.552 1.00 0.00 29 ASP A C 4
ATOM 4279 O O . ASP A 1 29 ? 67.982 8.962 15.770 1.00 0.00 29 ASP A O 4
ATOM 4288 N N . TYR A 1 30 ? 67.443 10.242 13.985 1.00 0.00 30 TYR A N 4
ATOM 4289 C CA . TYR A 1 30 ? 66.804 11.295 14.783 1.00 0.00 30 TYR A CA 4
ATOM 4290 C C . TYR A 1 30 ? 65.453 10.822 15.316 1.00 0.00 30 TYR A C 4
ATOM 4291 O O . TYR A 1 30 ? 65.005 9.738 14.953 1.00 0.00 30 TYR A O 4
ATOM 4309 N N . LYS A 1 31 ? 64.831 11.651 16.185 1.00 0.00 31 LYS A N 4
ATOM 4310 C CA . LYS A 1 31 ? 63.528 11.351 16.808 1.00 0.00 31 LYS A CA 4
ATOM 4311 C C . LYS A 1 31 ? 62.572 12.525 16.601 1.00 0.00 31 LYS A C 4
ATOM 4312 O O . LYS A 1 31 ? 61.900 12.963 17.539 1.00 0.00 31 LYS A O 4
ATOM 4331 N N . HIS A 1 32 ? 62.525 13.015 15.348 1.00 0.00 32 HIS A N 4
ATOM 4332 C CA . HIS A 1 32 ? 61.654 14.141 14.971 1.00 0.00 32 HIS A CA 4
ATOM 4333 C C . HIS A 1 32 ? 60.410 13.673 14.226 1.00 0.00 32 HIS A C 4
ATOM 4334 O O . HIS A 1 32 ? 59.373 14.337 14.299 1.00 0.00 32 HIS A O 4
ATOM 4348 N N . THR A 1 33 ? 60.518 12.542 13.513 1.00 0.00 33 THR A N 4
ATOM 4349 C CA . THR A 1 33 ? 59.379 12.013 12.748 1.00 0.00 33 THR A CA 4
ATOM 4350 C C . THR A 1 33 ? 58.471 11.200 13.665 1.00 0.00 33 THR A C 4
ATOM 4351 O O . THR A 1 33 ? 57.386 10.783 13.261 1.00 0.00 33 THR A O 4
ATOM 4362 N N . ASP A 1 34 ? 58.911 11.000 14.910 1.00 0.00 34 ASP A N 4
ATOM 4363 C CA . ASP A 1 34 ? 58.103 10.258 15.882 1.00 0.00 34 ASP A CA 4
ATOM 4364 C C . ASP A 1 34 ? 56.776 10.962 16.136 1.00 0.00 34 ASP A C 4
ATOM 4365 O O . ASP A 1 34 ? 55.741 10.315 16.302 1.00 0.00 34 ASP A O 4
ATOM 4374 N N . MET A 1 35 ? 56.812 12.283 16.171 1.00 0.00 35 MET A N 4
ATOM 4375 C CA . MET A 1 35 ? 55.596 13.059 16.412 1.00 0.00 35 MET A CA 4
ATOM 4376 C C . MET A 1 35 ? 54.610 12.895 15.259 1.00 0.00 35 MET A C 4
ATOM 4377 O O . MET A 1 35 ? 53.406 12.765 15.486 1.00 0.00 35 MET A O 4
ATOM 4391 N N . ASP A 1 36 ? 55.133 12.913 14.024 1.00 0.00 36 ASP A N 4
ATOM 4392 C CA . ASP A 1 36 ? 54.302 12.770 12.819 1.00 0.00 36 ASP A CA 4
ATOM 4393 C C . ASP A 1 36 ? 55.135 12.246 11.653 1.00 0.00 36 ASP A C 4
ATOM 4394 O O . ASP A 1 36 ? 56.264 12.691 11.439 1.00 0.00 36 ASP A O 4
ATOM 4403 N N . LEU A 1 37 ? 54.562 11.311 10.894 1.00 0.00 37 LEU A N 4
ATOM 4404 C CA . LEU A 1 37 ? 55.250 10.737 9.737 1.00 0.00 37 LEU A CA 4
ATOM 4405 C C . LEU A 1 37 ? 55.261 11.753 8.597 1.00 0.00 37 LEU A C 4
ATOM 4406 O O . LEU A 1 37 ? 54.204 12.256 8.209 1.00 0.00 37 LEU A O 4
ATOM 4422 N N . THR A 1 38 ? 56.456 12.036 8.069 1.00 0.00 38 THR A N 4
ATOM 4423 C CA . THR A 1 38 ? 56.612 12.991 6.967 1.00 0.00 38 THR A CA 4
ATOM 4424 C C . THR A 1 38 ? 56.342 12.290 5.635 1.00 0.00 38 THR A C 4
ATOM 4425 O O . THR A 1 38 ? 57.014 11.315 5.294 1.00 0.00 38 THR A O 4
ATOM 4436 N N . TYR A 1 39 ? 55.363 12.808 4.889 1.00 0.00 39 TYR A N 4
ATOM 4437 C CA . TYR A 1 39 ? 55.001 12.247 3.588 1.00 0.00 39 TYR A CA 4
ATOM 4438 C C . TYR A 1 39 ? 55.983 12.713 2.518 1.00 0.00 39 TYR A C 4
ATOM 4439 O O . TYR A 1 39 ? 56.282 13.906 2.427 1.00 0.00 39 TYR A O 4
ATOM 4457 N N . THR A 1 40 ? 56.475 11.763 1.717 1.00 0.00 40 THR A N 4
ATOM 4458 C CA . THR A 1 40 ? 57.424 12.067 0.638 1.00 0.00 40 THR A CA 4
ATOM 4459 C C . THR A 1 40 ? 57.377 10.982 -0.436 1.00 0.00 40 THR A C 4
ATOM 4460 O O . THR A 1 40 ? 57.130 9.813 -0.132 1.00 0.00 40 THR A O 4
ATOM 4471 N N . ASP A 1 41 ? 57.626 11.388 -1.685 1.00 0.00 41 ASP A N 4
ATOM 4472 C CA . ASP A 1 41 ? 57.622 10.461 -2.816 1.00 0.00 41 ASP A CA 4
ATOM 4473 C C . ASP A 1 41 ? 58.948 9.712 -2.893 1.00 0.00 41 ASP A C 4
ATOM 4474 O O . ASP A 1 41 ? 59.857 10.112 -3.622 1.00 0.00 41 ASP A O 4
ATOM 4483 N N . ARG A 1 42 ? 59.046 8.620 -2.136 1.00 0.00 42 ARG A N 4
ATOM 4484 C CA . ARG A 1 42 ? 60.262 7.810 -2.113 1.00 0.00 42 ARG A CA 4
ATOM 4485 C C . ARG A 1 42 ? 60.380 7.018 -3.416 1.00 0.00 42 ARG A C 4
ATOM 4486 O O . ARG A 1 42 ? 59.423 6.380 -3.856 1.00 0.00 42 ARG A O 4
ATOM 4507 N N . ASP A 1 43 ? 61.564 7.057 -4.018 1.00 0.00 43 ASP A N 4
ATOM 4508 C CA . ASP A 1 43 ? 61.808 6.330 -5.261 1.00 0.00 43 ASP A CA 4
ATOM 4509 C C . ASP A 1 43 ? 61.776 4.823 -5.014 1.00 0.00 43 ASP A C 4
ATOM 4510 O O . ASP A 1 43 ? 62.356 4.331 -4.046 1.00 0.00 43 ASP A O 4
ATOM 4519 N N . TYR A 1 44 ? 61.094 4.095 -5.895 1.00 0.00 44 TYR A N 4
ATOM 4520 C CA . TYR A 1 44 ? 60.992 2.644 -5.763 1.00 0.00 44 TYR A CA 4
ATOM 4521 C C . TYR A 1 44 ? 62.373 1.997 -5.846 1.00 0.00 44 TYR A C 4
ATOM 4522 O O . TYR A 1 44 ? 62.724 1.154 -5.022 1.00 0.00 44 TYR A O 4
ATOM 4540 N N . LYS A 1 45 ? 63.148 2.394 -6.850 1.00 0.00 45 LYS A N 4
ATOM 4541 C CA . LYS A 1 45 ? 64.486 1.840 -7.033 1.00 0.00 45 LYS A CA 4
ATOM 4542 C C . LYS A 1 45 ? 65.396 2.303 -5.899 1.00 0.00 45 LYS A C 4
ATOM 4543 O O . LYS A 1 45 ? 65.496 3.500 -5.630 1.00 0.00 45 LYS A O 4
ATOM 4562 N N . ASN A 1 46 ? 66.053 1.343 -5.240 1.00 0.00 46 ASN A N 4
ATOM 4563 C CA . ASN A 1 46 ? 66.956 1.648 -4.129 1.00 0.00 46 ASN A CA 4
ATOM 4564 C C . ASN A 1 46 ? 68.302 2.140 -4.653 1.00 0.00 46 ASN A C 4
ATOM 4565 O O . ASN A 1 46 ? 68.911 1.504 -5.514 1.00 0.00 46 ASN A O 4
ATOM 4576 N N . CYS A 1 47 ? 68.762 3.275 -4.134 1.00 0.00 47 CYS A N 4
ATOM 4577 C CA . CYS A 1 47 ? 70.037 3.839 -4.566 1.00 0.00 47 CYS A CA 4
ATOM 4578 C C . CYS A 1 47 ? 71.203 2.928 -4.177 1.00 0.00 47 CYS A C 4
ATOM 4579 O O . CYS A 1 47 ? 72.118 2.725 -4.979 1.00 0.00 47 CYS A O 4
ATOM 4587 N N . GLU A 1 48 ? 71.149 2.399 -2.941 1.00 0.00 48 GLU A N 4
ATOM 4588 C CA . GLU A 1 48 ? 72.189 1.502 -2.396 1.00 0.00 48 GLU A CA 4
ATOM 4589 C C . GLU A 1 48 ? 71.531 0.363 -1.617 1.00 0.00 48 GLU A C 4
ATOM 4590 O O . GLU A 1 48 ? 70.453 0.541 -1.050 1.00 0.00 48 GLU A O 4
ATOM 4602 N N . SER A 1 49 ? 72.190 -0.801 -1.599 1.00 0.00 49 SER A N 4
ATOM 4603 C CA . SER A 1 49 ? 71.672 -1.970 -0.889 1.00 0.00 49 SER A CA 4
ATOM 4604 C C . SER A 1 49 ? 72.791 -2.966 -0.607 1.00 0.00 49 SER A C 4
ATOM 4605 O O . SER A 1 49 ? 73.810 -2.972 -1.299 1.00 0.00 49 SER A O 4
ATOM 4613 N N . TYR A 1 50 ? 72.574 -3.802 0.418 1.00 0.00 50 TYR A N 4
ATOM 4614 C CA . TYR A 1 50 ? 73.536 -4.827 0.826 1.00 0.00 50 TYR A CA 4
ATOM 4615 C C . TYR A 1 50 ? 72.789 -6.018 1.414 1.00 0.00 50 TYR A C 4
ATOM 4616 O O . TYR A 1 50 ? 71.711 -5.849 1.988 1.00 0.00 50 TYR A O 4
ATOM 4634 N N . HIS A 1 51 ? 73.379 -7.211 1.264 1.00 0.00 51 HIS A N 4
ATOM 4635 C CA . HIS A 1 51 ? 72.791 -8.456 1.773 1.00 0.00 51 HIS A CA 4
ATOM 4636 C C . HIS A 1 51 ? 73.298 -8.764 3.180 1.00 0.00 51 HIS A C 4
ATOM 4637 O O . HIS A 1 51 ? 72.784 -9.657 3.853 1.00 0.00 51 HIS A O 4
ATOM 4651 N N . LYS A 1 52 ? 74.326 -8.037 3.603 1.00 0.00 52 LYS A N 4
ATOM 4652 C CA . LYS A 1 52 ? 74.922 -8.258 4.922 1.00 0.00 52 LYS A CA 4
ATOM 4653 C C . LYS A 1 52 ? 73.933 -7.957 6.050 1.00 0.00 52 LYS A C 4
ATOM 4654 O O . LYS A 1 52 ? 73.887 -8.698 7.035 1.00 0.00 52 LYS A O 4
ATOM 4673 N N . CYS A 1 53 ? 73.150 -6.881 5.890 1.00 0.00 53 CYS A N 4
ATOM 4674 C CA . CYS A 1 53 ? 72.153 -6.467 6.886 1.00 0.00 53 CYS A CA 4
ATOM 4675 C C . CYS A 1 53 ? 70.771 -6.997 6.527 1.00 0.00 53 CYS A C 4
ATOM 4676 O O . CYS A 1 53 ? 70.428 -7.117 5.351 1.00 0.00 53 CYS A O 4
ATOM 4684 N N . SER A 1 54 ? 69.973 -7.309 7.552 1.00 0.00 54 SER A N 4
ATOM 4685 C CA . SER A 1 54 ? 68.608 -7.824 7.355 1.00 0.00 54 SER A CA 4
ATOM 4686 C C . SER A 1 54 ? 67.704 -6.868 6.535 1.00 0.00 54 SER A C 4
ATOM 4687 O O . SER A 1 54 ? 66.546 -7.202 6.277 1.00 0.00 54 SER A O 4
ATOM 4695 N N . ASP A 1 55 ? 68.238 -5.691 6.126 1.00 0.00 55 ASP A N 4
ATOM 4696 C CA . ASP A 1 55 ? 67.520 -4.679 5.323 1.00 0.00 55 ASP A CA 4
ATOM 4697 C C . ASP A 1 55 ? 66.508 -3.904 6.160 1.00 0.00 55 ASP A C 4
ATOM 4698 O O . ASP A 1 55 ? 65.972 -2.891 5.708 1.00 0.00 55 ASP A O 4
ATOM 4707 N N . LEU A 1 56 ? 66.238 -4.385 7.366 1.00 0.00 56 LEU A N 4
ATOM 4708 C CA . LEU A 1 56 ? 65.281 -3.726 8.240 1.00 0.00 56 LEU A CA 4
ATOM 4709 C C . LEU A 1 56 ? 65.791 -2.332 8.586 1.00 0.00 56 LEU A C 4
ATOM 4710 O O . LEU A 1 56 ? 65.086 -1.342 8.377 1.00 0.00 56 LEU A O 4
ATOM 4726 N N . CYS A 1 57 ? 67.035 -2.280 9.086 1.00 0.00 57 CYS A N 4
ATOM 4727 C CA . CYS A 1 57 ? 67.705 -1.029 9.452 1.00 0.00 57 CYS A CA 4
ATOM 4728 C C . CYS A 1 57 ? 68.536 -0.550 8.265 1.00 0.00 57 CYS A C 4
ATOM 4729 O O . CYS A 1 57 ? 69.310 -1.317 7.690 1.00 0.00 57 CYS A O 4
ATOM 4736 N N . GLN A 1 58 ? 68.317 0.692 7.867 1.00 0.00 58 GLN A N 4
ATOM 4737 C CA . GLN A 1 58 ? 68.987 1.263 6.696 1.00 0.00 58 GLN A CA 4
ATOM 4738 C C . GLN A 1 58 ? 70.465 1.580 6.938 1.00 0.00 58 GLN A C 4
ATOM 4739 O O . GLN A 1 58 ? 71.298 1.391 6.055 1.00 0.00 58 GLN A O 4
ATOM 4753 N N . TYR A 1 59 ? 70.768 2.109 8.111 1.00 0.00 59 TYR A N 4
ATOM 4754 C CA . TYR A 1 59 ? 72.135 2.516 8.441 1.00 0.00 59 TYR A CA 4
ATOM 4755 C C . TYR A 1 59 ? 73.038 1.322 8.715 1.00 0.00 59 TYR A C 4
ATOM 4756 O O . TYR A 1 59 ? 74.255 1.410 8.554 1.00 0.00 59 TYR A O 4
ATOM 4774 N N . CYS A 1 60 ? 72.448 0.211 9.123 1.00 0.00 60 CYS A N 4
ATOM 4775 C CA . CYS A 1 60 ? 73.220 -0.979 9.411 1.00 0.00 60 CYS A CA 4
ATOM 4776 C C . CYS A 1 60 ? 73.905 -1.510 8.159 1.00 0.00 60 CYS A C 4
ATOM 4777 O O . CYS A 1 60 ? 74.856 -2.282 8.249 1.00 0.00 60 CYS A O 4
ATOM 4784 N N . ARG A 1 61 ? 73.390 -1.122 6.997 1.00 0.00 61 ARG A N 4
ATOM 4785 C CA . ARG A 1 61 ? 73.931 -1.598 5.721 1.00 0.00 61 ARG A CA 4
ATOM 4786 C C . ARG A 1 61 ? 75.412 -1.261 5.589 1.00 0.00 61 ARG A C 4
ATOM 4787 O O . ARG A 1 61 ? 76.177 -2.048 5.027 1.00 0.00 61 ARG A O 4
ATOM 4808 N N . TYR A 1 62 ? 75.794 -0.094 6.107 1.00 0.00 62 TYR A N 4
ATOM 4809 C CA . TYR A 1 62 ? 77.183 0.374 6.049 1.00 0.00 62 TYR A CA 4
ATOM 4810 C C . TYR A 1 62 ? 77.984 -0.071 7.264 1.00 0.00 62 TYR A C 4
ATOM 4811 O O . TYR A 1 62 ? 79.054 -0.664 7.119 1.00 0.00 62 TYR A O 4
ATOM 4829 N N . GLN A 1 63 ? 77.453 0.251 8.454 1.00 0.00 63 GLN A N 4
ATOM 4830 C CA . GLN A 1 63 ? 78.096 -0.075 9.743 1.00 0.00 63 GLN A CA 4
ATOM 4831 C C . GLN A 1 63 ? 77.040 -0.503 10.747 1.00 0.00 63 GLN A C 4
ATOM 4832 O O . GLN A 1 63 ? 76.173 0.287 11.083 1.00 0.00 63 GLN A O 4
ATOM 4846 N N . LYS A 1 64 ? 77.116 -1.764 11.182 1.00 0.00 64 LYS A N 4
ATOM 4847 C CA . LYS A 1 64 ? 76.148 -2.342 12.134 1.00 0.00 64 LYS A CA 4
ATOM 4848 C C . LYS A 1 64 ? 75.938 -1.458 13.369 1.00 0.00 64 LYS A C 4
ATOM 4849 O O . LYS A 1 64 ? 76.880 -0.820 13.847 1.00 0.00 64 LYS A O 4
ATOM 4868 N N . ASP A 1 65 ? 74.674 -1.454 13.858 1.00 0.00 65 ASP A N 4
ATOM 4869 C CA . ASP A 1 65 ? 74.253 -0.677 15.044 1.00 0.00 65 ASP A CA 4
ATOM 4870 C C . ASP A 1 65 ? 73.577 -1.584 16.085 1.00 0.00 65 ASP A C 4
ATOM 4871 O O . ASP A 1 65 ? 72.769 -1.131 16.896 1.00 0.00 65 ASP A O 4
ATOM 4880 N N . LEU A 1 66 ? 73.915 -2.867 16.102 1.00 0.00 66 LEU A N 4
ATOM 4881 C CA . LEU A 1 66 ? 73.305 -3.792 17.073 1.00 0.00 66 LEU A CA 4
ATOM 4882 C C . LEU A 1 66 ? 73.662 -3.430 18.541 1.00 0.00 66 LEU A C 4
ATOM 4883 O O . LEU A 1 66 ? 73.254 -4.127 19.471 1.00 0.00 66 LEU A O 4
ATOM 4899 N N . ALA A 1 67 ? 74.402 -2.335 18.746 1.00 0.00 67 ALA A N 4
ATOM 4900 C CA . ALA A 1 67 ? 74.784 -1.896 20.078 1.00 0.00 67 ALA A CA 4
ATOM 4901 C C . ALA A 1 67 ? 73.605 -1.292 20.842 1.00 0.00 67 ALA A C 4
ATOM 4902 O O . ALA A 1 67 ? 73.479 -1.516 22.047 1.00 0.00 67 ALA A O 4
ATOM 4909 N N . ILE A 1 68 ? 72.756 -0.508 20.157 1.00 0.00 68 ILE A N 4
ATOM 4910 C CA . ILE A 1 68 ? 71.627 0.125 20.841 1.00 0.00 68 ILE A CA 4
ATOM 4911 C C . ILE A 1 68 ? 70.661 -0.931 21.421 1.00 0.00 68 ILE A C 4
ATOM 4912 O O . ILE A 1 68 ? 70.523 -1.020 22.640 1.00 0.00 68 ILE A O 4
ATOM 4928 N N . HIS A 1 69 ? 70.027 -1.752 20.582 1.00 0.00 69 HIS A N 4
ATOM 4929 C CA . HIS A 1 69 ? 69.135 -2.797 21.078 1.00 0.00 69 HIS A CA 4
ATOM 4930 C C . HIS A 1 69 ? 69.922 -3.827 21.884 1.00 0.00 69 HIS A C 4
ATOM 4931 O O . HIS A 1 69 ? 70.927 -4.356 21.410 1.00 0.00 69 HIS A O 4
ATOM 4945 N N . HIS A 1 70 ? 69.451 -4.115 23.097 1.00 0.00 70 HIS A N 4
ATOM 4946 C CA . HIS A 1 70 ? 70.116 -5.092 23.955 1.00 0.00 70 HIS A CA 4
ATOM 4947 C C . HIS A 1 70 ? 69.889 -6.504 23.421 1.00 0.00 70 HIS A C 4
ATOM 4948 O O . HIS A 1 70 ? 68.778 -6.854 23.023 1.00 0.00 70 HIS A O 4
ATOM 4962 N N . GLN A 1 71 ? 70.947 -7.310 23.412 1.00 0.00 71 GLN A N 4
ATOM 4963 C CA . GLN A 1 71 ? 70.841 -8.682 22.921 1.00 0.00 71 GLN A CA 4
ATOM 4964 C C . GLN A 1 71 ? 69.914 -9.494 23.819 1.00 0.00 71 GLN A C 4
ATOM 4965 O O . GLN A 1 71 ? 70.001 -9.421 25.045 1.00 0.00 71 GLN A O 4
ATOM 4979 N N . HIS A 1 72 ? 69.025 -10.265 23.200 1.00 0.00 72 HIS A N 4
ATOM 4980 C CA . HIS A 1 72 ? 68.083 -11.084 23.955 1.00 0.00 72 HIS A CA 4
ATOM 4981 C C . HIS A 1 72 ? 68.817 -12.168 24.738 1.00 0.00 72 HIS A C 4
ATOM 4982 O O . HIS A 1 72 ? 68.482 -12.447 25.889 1.00 0.00 72 HIS A O 4
ATOM 4996 N N . HIS A 1 73 ? 69.819 -12.774 24.107 1.00 0.00 73 HIS A N 4
ATOM 4997 C CA . HIS A 1 73 ? 70.596 -13.826 24.755 1.00 0.00 73 HIS A CA 4
ATOM 4998 C C . HIS A 1 73 ? 71.468 -13.240 25.860 1.00 0.00 73 HIS A C 4
ATOM 4999 O O . HIS A 1 73 ? 72.116 -12.212 25.672 1.00 0.00 73 HIS A O 4
ATOM 5013 N N . HIS A 1 74 ? 71.479 -13.904 27.011 1.00 0.00 74 HIS A N 4
ATOM 5014 C CA . HIS A 1 74 ? 72.277 -13.438 28.140 1.00 0.00 74 HIS A CA 4
ATOM 5015 C C . HIS A 1 74 ? 73.764 -13.531 27.817 1.00 0.00 74 HIS A C 4
ATOM 5016 O O . HIS A 1 74 ? 74.539 -12.637 28.162 1.00 0.00 74 HIS A O 4
ATOM 5030 N N . GLY A 1 75 ? 74.152 -14.617 27.152 1.00 0.00 75 GLY A N 4
ATOM 5031 C CA . GLY A 1 75 ? 75.548 -14.825 26.781 1.00 0.00 75 GLY A CA 4
ATOM 5032 C C . GLY A 1 75 ? 76.387 -15.199 27.998 1.00 0.00 75 GLY A C 4
ATOM 5033 O O . GLY A 1 75 ? 77.611 -15.070 27.984 1.00 0.00 75 GLY A O 4
ATOM 5037 N N . GLY A 1 76 ? 75.721 -15.666 29.048 1.00 0.00 76 GLY A N 4
ATOM 5038 C CA . GLY A 1 76 ? 76.419 -16.059 30.265 1.00 0.00 76 GLY A CA 4
ATOM 5039 C C . GLY A 1 76 ? 77.294 -17.282 30.016 1.00 0.00 76 GLY A C 4
ATOM 5040 O O . GLY A 1 76 ? 77.037 -18.059 29.094 1.00 0.00 76 GLY A O 4
ATOM 5044 N N . SER A 1 77 ? 78.325 -17.445 30.840 1.00 0.00 77 SER A N 4
ATOM 5045 C CA . SER A 1 77 ? 79.234 -18.578 30.699 1.00 0.00 77 SER A CA 4
ATOM 5046 C C . SER A 1 77 ? 78.547 -19.872 31.122 1.00 0.00 77 SER A C 4
ATOM 5047 O O . SER A 1 77 ? 77.547 -19.850 31.840 1.00 0.00 77 SER A O 4
ATOM 5055 N N . MET A 1 78 ? 79.089 -20.999 30.671 1.00 0.00 78 MET A N 4
ATOM 5056 C CA . MET A 1 78 ? 78.519 -22.298 31.008 1.00 0.00 78 MET A CA 4
ATOM 5057 C C . MET A 1 78 ? 78.612 -22.545 32.510 1.00 0.00 78 MET A C 4
ATOM 5058 O O . MET A 1 78 ? 77.681 -23.073 33.119 1.00 0.00 78 MET A O 4
ATOM 5072 N N . GLY A 1 79 ? 79.739 -22.162 33.100 1.00 0.00 79 GLY A N 4
ATOM 5073 C CA . GLY A 1 79 ? 79.943 -22.346 34.533 1.00 0.00 79 GLY A CA 4
ATOM 5074 C C . GLY A 1 79 ? 81.195 -21.615 35.003 1.00 0.00 79 GLY A C 4
ATOM 5075 O O . GLY A 1 79 ? 81.965 -21.096 34.196 1.00 0.00 79 GLY A O 4
ATOM 5079 N N . MET A 1 80 ? 81.388 -21.577 36.318 1.00 0.00 80 MET A N 4
ATOM 5080 C CA . MET A 1 80 ? 82.548 -20.904 36.892 1.00 0.00 80 MET A CA 4
ATOM 5081 C C . MET A 1 80 ? 83.832 -21.609 36.466 1.00 0.00 80 MET A C 4
ATOM 5082 O O . MET A 1 80 ? 84.837 -20.962 36.169 1.00 0.00 80 MET A O 4
ATOM 5096 N N . SER A 1 81 ? 83.791 -22.939 36.440 1.00 0.00 81 SER A N 4
ATOM 5097 C CA . SER A 1 81 ? 84.955 -23.724 36.047 1.00 0.00 81 SER A CA 4
ATOM 5098 C C . SER A 1 81 ? 85.363 -23.404 34.612 1.00 0.00 81 SER A C 4
ATOM 5099 O O . SER A 1 81 ? 86.546 -23.235 34.316 1.00 0.00 81 SER A O 4
ATOM 5107 N N . GLY A 1 82 ? 84.372 -23.320 33.727 1.00 0.00 82 GLY A N 4
ATOM 5108 C CA . GLY A 1 82 ? 84.630 -23.015 32.322 1.00 0.00 82 GLY A CA 4
ATOM 5109 C C . GLY A 1 82 ? 85.272 -24.202 31.612 1.00 0.00 82 GLY A C 4
ATOM 5110 O O . GLY A 1 82 ? 85.937 -24.033 30.589 1.00 0.00 82 GLY A O 4
ATOM 5114 N N . SER A 1 83 ? 85.071 -25.397 32.167 1.00 0.00 83 SER A N 4
ATOM 5115 C CA . SER A 1 83 ? 85.629 -26.621 31.590 1.00 0.00 83 SER A CA 4
ATOM 5116 C C . SER A 1 83 ? 84.907 -27.849 32.137 1.00 0.00 83 SER A C 4
ATOM 5117 O O . SER A 1 83 ? 84.317 -27.805 33.217 1.00 0.00 83 SER A O 4
ATOM 5125 N N . GLY A 1 84 ? 84.957 -28.941 31.382 1.00 0.00 84 GLY A N 4
ATOM 5126 C CA . GLY A 1 84 ? 84.303 -30.177 31.800 1.00 0.00 84 GLY A CA 4
ATOM 5127 C C . GLY A 1 84 ? 84.989 -30.771 33.027 1.00 0.00 84 GLY A C 4
ATOM 5128 O O . GLY A 1 84 ? 86.154 -30.477 33.297 1.00 0.00 84 GLY A O 4
ATOM 5132 N N . THR A 1 85 ? 84.253 -31.607 33.759 1.00 0.00 85 THR A N 4
ATOM 5133 C CA . THR A 1 85 ? 84.784 -32.248 34.962 1.00 0.00 85 THR A CA 4
ATOM 5134 C C . THR A 1 85 ? 85.734 -33.382 34.588 1.00 0.00 85 THR A C 4
ATOM 5135 O O . THR A 1 85 ? 85.757 -33.829 33.440 1.00 0.00 85 THR A O 4
ATOM 5146 N N . GLY A 1 86 ? 86.516 -33.841 35.562 1.00 0.00 86 GLY A N 4
ATOM 5147 C CA . GLY A 1 86 ? 87.466 -34.926 35.331 1.00 0.00 86 GLY A CA 4
ATOM 5148 C C . GLY A 1 86 ? 88.652 -34.447 34.502 1.00 0.00 86 GLY A C 4
ATOM 5149 O O . GLY A 1 86 ? 88.824 -33.248 34.281 1.00 0.00 86 GLY A O 4
ATOM 5153 N N . TYR A 1 87 ? 89.469 -35.391 34.049 1.00 0.00 87 TYR A N 4
ATOM 5154 C CA . TYR A 1 87 ? 90.639 -35.056 33.243 1.00 0.00 87 TYR A CA 4
ATOM 5155 C C . TYR A 1 87 ? 90.214 -34.489 31.893 1.00 0.00 87 TYR A C 4
ATOM 5156 O O . TYR A 1 87 ? 91.054 -33.905 31.229 1.00 0.00 87 TYR A O 4
ATOM 5177 N N . MET A 1 1 ? 54.429 2.483 22.535 1.00 0.00 1 MET A N 5
ATOM 5178 C CA . MET A 1 1 ? 54.474 3.628 21.582 1.00 0.00 1 MET A CA 5
ATOM 5179 C C . MET A 1 1 ? 54.869 4.890 22.341 1.00 0.00 1 MET A C 5
ATOM 5180 O O . MET A 1 1 ? 54.265 5.231 23.358 1.00 0.00 1 MET A O 5
ATOM 5196 N N . GLY A 1 2 ? 55.888 5.576 21.837 1.00 0.00 2 GLY A N 5
ATOM 5197 C CA . GLY A 1 2 ? 56.365 6.799 22.469 1.00 0.00 2 GLY A CA 5
ATOM 5198 C C . GLY A 1 2 ? 55.303 7.892 22.419 1.00 0.00 2 GLY A C 5
ATOM 5199 O O . GLY A 1 2 ? 55.184 8.697 23.342 1.00 0.00 2 GLY A O 5
ATOM 5203 N N . ALA A 1 3 ? 54.540 7.923 21.330 1.00 0.00 3 ALA A N 5
ATOM 5204 C CA . ALA A 1 3 ? 53.500 8.931 21.164 1.00 0.00 3 ALA A CA 5
ATOM 5205 C C . ALA A 1 3 ? 52.424 8.798 22.262 1.00 0.00 3 ALA A C 5
ATOM 5206 O O . ALA A 1 3 ? 52.443 7.821 23.004 1.00 0.00 3 ALA A O 5
ATOM 5213 N N . PRO A 1 4 ? 51.463 9.718 22.384 1.00 0.00 4 PRO A N 5
ATOM 5214 C CA . PRO A 1 4 ? 50.393 9.575 23.422 1.00 0.00 4 PRO A CA 5
ATOM 5215 C C . PRO A 1 4 ? 49.548 8.319 23.185 1.00 0.00 4 PRO A C 5
ATOM 5216 O O . PRO A 1 4 ? 49.408 7.887 22.038 1.00 0.00 4 PRO A O 5
ATOM 5227 N N . VAL A 1 5 ? 48.996 7.749 24.277 1.00 0.00 5 VAL A N 5
ATOM 5228 C CA . VAL A 1 5 ? 48.151 6.533 24.212 1.00 0.00 5 VAL A CA 5
ATOM 5229 C C . VAL A 1 5 ? 46.950 6.660 25.194 1.00 0.00 5 VAL A C 5
ATOM 5230 O O . VAL A 1 5 ? 46.916 5.964 26.208 1.00 0.00 5 VAL A O 5
ATOM 5243 N N . PRO A 1 6 ? 45.961 7.521 24.934 1.00 0.00 6 PRO A N 5
ATOM 5244 C CA . PRO A 1 6 ? 44.778 7.673 25.849 1.00 0.00 6 PRO A CA 5
ATOM 5245 C C . PRO A 1 6 ? 44.048 6.349 26.085 1.00 0.00 6 PRO A C 5
ATOM 5246 O O . PRO A 1 6 ? 43.608 6.061 27.200 1.00 0.00 6 PRO A O 5
ATOM 5257 N N . TYR A 1 7 ? 43.926 5.565 25.013 1.00 0.00 7 TYR A N 5
ATOM 5258 C CA . TYR A 1 7 ? 43.239 4.266 25.074 1.00 0.00 7 TYR A CA 5
ATOM 5259 C C . TYR A 1 7 ? 44.143 3.224 25.772 1.00 0.00 7 TYR A C 5
ATOM 5260 O O . TYR A 1 7 ? 45.350 3.451 25.859 1.00 0.00 7 TYR A O 5
ATOM 5278 N N . PRO A 1 8 ? 43.633 2.090 26.269 1.00 0.00 8 PRO A N 5
ATOM 5279 C CA . PRO A 1 8 ? 44.500 1.068 26.945 1.00 0.00 8 PRO A CA 5
ATOM 5280 C C . PRO A 1 8 ? 45.339 0.265 25.941 1.00 0.00 8 PRO A C 5
ATOM 5281 O O . PRO A 1 8 ? 45.277 0.506 24.735 1.00 0.00 8 PRO A O 5
ATOM 5292 N N . ASP A 1 9 ? 46.125 -0.683 26.463 1.00 0.00 9 ASP A N 5
ATOM 5293 C CA . ASP A 1 9 ? 46.995 -1.533 25.638 1.00 0.00 9 ASP A CA 5
ATOM 5294 C C . ASP A 1 9 ? 47.394 -2.811 26.425 1.00 0.00 9 ASP A C 5
ATOM 5295 O O . ASP A 1 9 ? 48.532 -2.916 26.888 1.00 0.00 9 ASP A O 5
ATOM 5304 N N . PRO A 1 10 ? 46.504 -3.790 26.610 1.00 0.00 10 PRO A N 5
ATOM 5305 C CA . PRO A 1 10 ? 46.857 -5.035 27.368 1.00 0.00 10 PRO A CA 5
ATOM 5306 C C . PRO A 1 10 ? 47.932 -5.846 26.660 1.00 0.00 10 PRO A C 5
ATOM 5307 O O . PRO A 1 10 ? 48.613 -6.671 27.269 1.00 0.00 10 PRO A O 5
ATOM 5318 N N . LEU A 1 11 ? 48.045 -5.622 25.359 1.00 0.00 11 LEU A N 5
ATOM 5319 C CA . LEU A 1 11 ? 49.008 -6.350 24.534 1.00 0.00 11 LEU A CA 5
ATOM 5320 C C . LEU A 1 11 ? 50.431 -6.110 25.014 1.00 0.00 11 LEU A C 5
ATOM 5321 O O . LEU A 1 11 ? 51.234 -7.044 25.060 1.00 0.00 11 LEU A O 5
ATOM 5337 N N . GLU A 1 12 ? 50.723 -4.852 25.358 1.00 0.00 12 GLU A N 5
ATOM 5338 C CA . GLU A 1 12 ? 52.049 -4.433 25.828 1.00 0.00 12 GLU A CA 5
ATOM 5339 C C . GLU A 1 12 ? 53.156 -4.951 24.881 1.00 0.00 12 GLU A C 5
ATOM 5340 O O . GLU A 1 12 ? 53.913 -5.842 25.272 1.00 0.00 12 GLU A O 5
ATOM 5352 N N . PRO A 1 13 ? 53.275 -4.443 23.651 1.00 0.00 13 PRO A N 5
ATOM 5353 C CA . PRO A 1 13 ? 54.333 -4.926 22.706 1.00 0.00 13 PRO A CA 5
ATOM 5354 C C . PRO A 1 13 ? 55.735 -4.769 23.290 1.00 0.00 13 PRO A C 5
ATOM 5355 O O . PRO A 1 13 ? 56.024 -3.788 23.978 1.00 0.00 13 PRO A O 5
ATOM 5366 N N . ARG A 1 14 ? 56.597 -5.744 23.018 1.00 0.00 14 ARG A N 5
ATOM 5367 C CA . ARG A 1 14 ? 57.963 -5.706 23.528 1.00 0.00 14 ARG A CA 5
ATOM 5368 C C . ARG A 1 14 ? 58.694 -4.496 22.954 1.00 0.00 14 ARG A C 5
ATOM 5369 O O . ARG A 1 14 ? 59.395 -3.785 23.676 1.00 0.00 14 ARG A O 5
ATOM 5390 N N . GLY A 1 15 ? 58.531 -4.276 21.653 1.00 0.00 15 GLY A N 5
ATOM 5391 C CA . GLY A 1 15 ? 59.183 -3.154 20.988 1.00 0.00 15 GLY A CA 5
ATOM 5392 C C . GLY A 1 15 ? 60.677 -3.408 20.840 1.00 0.00 15 GLY A C 5
ATOM 5393 O O . GLY A 1 15 ? 61.168 -4.489 21.168 1.00 0.00 15 GLY A O 5
ATOM 5397 N N . GLY A 1 16 ? 61.392 -2.404 20.345 1.00 0.00 16 GLY A N 5
ATOM 5398 C CA . GLY A 1 16 ? 62.832 -2.516 20.153 1.00 0.00 16 GLY A CA 5
ATOM 5399 C C . GLY A 1 16 ? 63.434 -1.161 19.834 1.00 0.00 16 GLY A C 5
ATOM 5400 O O . GLY A 1 16 ? 62.770 -0.302 19.257 1.00 0.00 16 GLY A O 5
ATOM 5404 N N . LYS A 1 17 ? 64.700 -0.981 20.201 1.00 0.00 17 LYS A N 5
ATOM 5405 C CA . LYS A 1 17 ? 65.384 0.266 19.927 1.00 0.00 17 LYS A CA 5
ATOM 5406 C C . LYS A 1 17 ? 65.676 0.331 18.448 1.00 0.00 17 LYS A C 5
ATOM 5407 O O . LYS A 1 17 ? 65.448 1.334 17.815 1.00 0.00 17 LYS A O 5
ATOM 5426 N N . HIS A 1 18 ? 66.223 -0.750 17.921 1.00 0.00 18 HIS A N 5
ATOM 5427 C CA . HIS A 1 18 ? 66.587 -0.807 16.505 1.00 0.00 18 HIS A CA 5
ATOM 5428 C C . HIS A 1 18 ? 65.423 -0.474 15.562 1.00 0.00 18 HIS A C 5
ATOM 5429 O O . HIS A 1 18 ? 65.652 0.129 14.509 1.00 0.00 18 HIS A O 5
ATOM 5442 N N . ILE A 1 19 ? 64.202 -0.879 15.954 1.00 0.00 19 ILE A N 5
ATOM 5443 C CA . ILE A 1 19 ? 62.988 -0.645 15.155 1.00 0.00 19 ILE A CA 5
ATOM 5444 C C . ILE A 1 19 ? 62.111 0.381 15.850 1.00 0.00 19 ILE A C 5
ATOM 5445 O O . ILE A 1 19 ? 61.597 0.152 16.943 1.00 0.00 19 ILE A O 5
ATOM 5461 N N . CYS A 1 20 ? 61.910 1.500 15.183 1.00 0.00 20 CYS A N 5
ATOM 5462 C CA . CYS A 1 20 ? 61.058 2.541 15.724 1.00 0.00 20 CYS A CA 5
ATOM 5463 C C . CYS A 1 20 ? 59.610 2.079 15.718 1.00 0.00 20 CYS A C 5
ATOM 5464 O O . CYS A 1 20 ? 59.165 1.445 14.775 1.00 0.00 20 CYS A O 5
ATOM 5471 N N . ALA A 1 21 ? 58.889 2.392 16.777 1.00 0.00 21 ALA A N 5
ATOM 5472 C CA . ALA A 1 21 ? 57.492 1.996 16.888 1.00 0.00 21 ALA A CA 5
ATOM 5473 C C . ALA A 1 21 ? 56.608 2.862 15.996 1.00 0.00 21 ALA A C 5
ATOM 5474 O O . ALA A 1 21 ? 55.426 2.555 15.819 1.00 0.00 21 ALA A O 5
ATOM 5481 N N . ILE A 1 22 ? 57.200 3.953 15.467 1.00 0.00 22 ILE A N 5
ATOM 5482 C CA . ILE A 1 22 ? 56.485 4.921 14.606 1.00 0.00 22 ILE A CA 5
ATOM 5483 C C . ILE A 1 22 ? 56.972 4.816 13.152 1.00 0.00 22 ILE A C 5
ATOM 5484 O O . ILE A 1 22 ? 56.241 4.364 12.272 1.00 0.00 22 ILE A O 5
ATOM 5500 N N . CYS A 1 23 ? 58.190 5.294 12.910 1.00 0.00 23 CYS A N 5
ATOM 5501 C CA . CYS A 1 23 ? 58.765 5.323 11.569 1.00 0.00 23 CYS A CA 5
ATOM 5502 C C . CYS A 1 23 ? 59.012 3.928 11.030 1.00 0.00 23 CYS A C 5
ATOM 5503 O O . CYS A 1 23 ? 59.185 3.747 9.824 1.00 0.00 23 CYS A O 5
ATOM 5510 N N . GLY A 1 24 ? 59.017 2.952 11.927 1.00 0.00 24 GLY A N 5
ATOM 5511 C CA . GLY A 1 24 ? 59.224 1.568 11.521 1.00 0.00 24 GLY A CA 5
ATOM 5512 C C . GLY A 1 24 ? 60.681 1.265 11.165 1.00 0.00 24 GLY A C 5
ATOM 5513 O O . GLY A 1 24 ? 61.001 0.096 10.958 1.00 0.00 24 GLY A O 5
ATOM 5517 N N . ASN A 1 25 ? 61.557 2.303 11.081 1.00 0.00 25 ASN A N 5
ATOM 5518 C CA . ASN A 1 25 ? 62.989 2.078 10.717 1.00 0.00 25 ASN A CA 5
ATOM 5519 C C . ASN A 1 25 ? 63.950 3.176 11.232 1.00 0.00 25 ASN A C 5
ATOM 5520 O O . ASN A 1 25 ? 65.111 3.201 10.817 1.00 0.00 25 ASN A O 5
ATOM 5531 N N . ASN A 1 26 ? 63.508 4.019 12.179 1.00 0.00 26 ASN A N 5
ATOM 5532 C CA . ASN A 1 26 ? 64.399 5.053 12.773 1.00 0.00 26 ASN A CA 5
ATOM 5533 C C . ASN A 1 26 ? 64.974 4.539 14.109 1.00 0.00 26 ASN A C 5
ATOM 5534 O O . ASN A 1 26 ? 65.435 3.400 14.169 1.00 0.00 26 ASN A O 5
ATOM 5545 N N . ALA A 1 27 ? 64.890 5.361 15.176 1.00 0.00 27 ALA A N 5
ATOM 5546 C CA . ALA A 1 27 ? 65.345 4.994 16.514 1.00 0.00 27 ALA A CA 5
ATOM 5547 C C . ALA A 1 27 ? 66.745 4.392 16.480 1.00 0.00 27 ALA A C 5
ATOM 5548 O O . ALA A 1 27 ? 66.952 3.246 16.878 1.00 0.00 27 ALA A O 5
ATOM 5555 N N . GLU A 1 28 ? 67.696 5.183 15.981 1.00 0.00 28 GLU A N 5
ATOM 5556 C CA . GLU A 1 28 ? 69.079 4.755 15.861 1.00 0.00 28 GLU A CA 5
ATOM 5557 C C . GLU A 1 28 ? 70.025 5.964 15.761 1.00 0.00 28 GLU A C 5
ATOM 5558 O O . GLU A 1 28 ? 71.177 5.867 16.187 1.00 0.00 28 GLU A O 5
ATOM 5570 N N . ASP A 1 29 ? 69.540 7.073 15.176 1.00 0.00 29 ASP A N 5
ATOM 5571 C CA . ASP A 1 29 ? 70.355 8.295 15.002 1.00 0.00 29 ASP A CA 5
ATOM 5572 C C . ASP A 1 29 ? 69.510 9.576 15.137 1.00 0.00 29 ASP A C 5
ATOM 5573 O O . ASP A 1 29 ? 69.296 10.052 16.254 1.00 0.00 29 ASP A O 5
ATOM 5582 N N . TYR A 1 30 ? 69.057 10.131 13.999 1.00 0.00 30 TYR A N 5
ATOM 5583 C CA . TYR A 1 30 ? 68.259 11.367 13.979 1.00 0.00 30 TYR A CA 5
ATOM 5584 C C . TYR A 1 30 ? 66.769 11.047 14.057 1.00 0.00 30 TYR A C 5
ATOM 5585 O O . TYR A 1 30 ? 66.284 10.199 13.310 1.00 0.00 30 TYR A O 5
ATOM 5603 N N . LYS A 1 31 ? 66.061 11.743 14.965 1.00 0.00 31 LYS A N 5
ATOM 5604 C CA . LYS A 1 31 ? 64.619 11.551 15.167 1.00 0.00 31 LYS A CA 5
ATOM 5605 C C . LYS A 1 31 ? 63.832 12.561 14.320 1.00 0.00 31 LYS A C 5
ATOM 5606 O O . LYS A 1 31 ? 62.912 13.224 14.805 1.00 0.00 31 LYS A O 5
ATOM 5625 N N . HIS A 1 32 ? 64.216 12.667 13.045 1.00 0.00 32 HIS A N 5
ATOM 5626 C CA . HIS A 1 32 ? 63.567 13.585 12.107 1.00 0.00 32 HIS A CA 5
ATOM 5627 C C . HIS A 1 32 ? 62.308 12.967 11.512 1.00 0.00 32 HIS A C 5
ATOM 5628 O O . HIS A 1 32 ? 61.355 13.680 11.195 1.00 0.00 32 HIS A O 5
ATOM 5642 N N . THR A 1 33 ? 62.319 11.643 11.356 1.00 0.00 33 THR A N 5
ATOM 5643 C CA . THR A 1 33 ? 61.181 10.929 10.785 1.00 0.00 33 THR A CA 5
ATOM 5644 C C . THR A 1 33 ? 60.076 10.767 11.827 1.00 0.00 33 THR A C 5
ATOM 5645 O O . THR A 1 33 ? 58.942 10.426 11.490 1.00 0.00 33 THR A O 5
ATOM 5656 N N . ASP A 1 34 ? 60.415 11.024 13.093 1.00 0.00 34 ASP A N 5
ATOM 5657 C CA . ASP A 1 34 ? 59.437 10.912 14.184 1.00 0.00 34 ASP A CA 5
ATOM 5658 C C . ASP A 1 34 ? 58.419 12.051 14.128 1.00 0.00 34 ASP A C 5
ATOM 5659 O O . ASP A 1 34 ? 57.450 12.054 14.890 1.00 0.00 34 ASP A O 5
ATOM 5668 N N . MET A 1 35 ? 58.670 13.000 13.212 1.00 0.00 35 MET A N 5
ATOM 5669 C CA . MET A 1 35 ? 57.815 14.181 12.998 1.00 0.00 35 MET A CA 5
ATOM 5670 C C . MET A 1 35 ? 57.347 14.231 11.548 1.00 0.00 35 MET A C 5
ATOM 5671 O O . MET A 1 35 ? 58.022 13.721 10.653 1.00 0.00 35 MET A O 5
ATOM 5685 N N . ASP A 1 36 ? 56.183 14.845 11.334 1.00 0.00 36 ASP A N 5
ATOM 5686 C CA . ASP A 1 36 ? 55.607 14.964 9.996 1.00 0.00 36 ASP A CA 5
ATOM 5687 C C . ASP A 1 36 ? 56.311 16.050 9.185 1.00 0.00 36 ASP A C 5
ATOM 5688 O O . ASP A 1 36 ? 56.019 17.240 9.330 1.00 0.00 36 ASP A O 5
ATOM 5697 N N . LEU A 1 37 ? 57.237 15.619 8.331 1.00 0.00 37 LEU A N 5
ATOM 5698 C CA . LEU A 1 37 ? 57.997 16.535 7.480 1.00 0.00 37 LEU A CA 5
ATOM 5699 C C . LEU A 1 37 ? 57.130 16.994 6.311 1.00 0.00 37 LEU A C 5
ATOM 5700 O O . LEU A 1 37 ? 56.301 16.238 5.804 1.00 0.00 37 LEU A O 5
ATOM 5716 N N . THR A 1 38 ? 57.330 18.237 5.890 1.00 0.00 38 THR A N 5
ATOM 5717 C CA . THR A 1 38 ? 56.562 18.790 4.778 1.00 0.00 38 THR A CA 5
ATOM 5718 C C . THR A 1 38 ? 56.860 18.016 3.492 1.00 0.00 38 THR A C 5
ATOM 5719 O O . THR A 1 38 ? 55.939 17.644 2.760 1.00 0.00 38 THR A O 5
ATOM 5730 N N . TYR A 1 39 ? 58.151 17.781 3.238 1.00 0.00 39 TYR A N 5
ATOM 5731 C CA . TYR A 1 39 ? 58.595 17.055 2.045 1.00 0.00 39 TYR A CA 5
ATOM 5732 C C . TYR A 1 39 ? 58.519 15.544 2.270 1.00 0.00 39 TYR A C 5
ATOM 5733 O O . TYR A 1 39 ? 59.516 14.905 2.608 1.00 0.00 39 TYR A O 5
ATOM 5751 N N . THR A 1 40 ? 57.329 14.980 2.081 1.00 0.00 40 THR A N 5
ATOM 5752 C CA . THR A 1 40 ? 57.133 13.543 2.265 1.00 0.00 40 THR A CA 5
ATOM 5753 C C . THR A 1 40 ? 57.856 12.756 1.175 1.00 0.00 40 THR A C 5
ATOM 5754 O O . THR A 1 40 ? 58.406 11.685 1.439 1.00 0.00 40 THR A O 5
ATOM 5765 N N . ASP A 1 41 ? 57.850 13.304 -0.043 1.00 0.00 41 ASP A N 5
ATOM 5766 C CA . ASP A 1 41 ? 58.505 12.664 -1.186 1.00 0.00 41 ASP A CA 5
ATOM 5767 C C . ASP A 1 41 ? 60.005 12.936 -1.152 1.00 0.00 41 ASP A C 5
ATOM 5768 O O . ASP A 1 41 ? 60.428 14.085 -1.316 1.00 0.00 41 ASP A O 5
ATOM 5777 N N . ARG A 1 42 ? 60.781 11.864 -0.928 1.00 0.00 42 ARG A N 5
ATOM 5778 C CA . ARG A 1 42 ? 62.251 11.934 -0.856 1.00 0.00 42 ARG A CA 5
ATOM 5779 C C . ARG A 1 42 ? 62.861 10.898 -1.788 1.00 0.00 42 ARG A C 5
ATOM 5780 O O . ARG A 1 42 ? 62.871 9.704 -1.484 1.00 0.00 42 ARG A O 5
ATOM 5801 N N . ASP A 1 43 ? 63.369 11.373 -2.924 1.00 0.00 43 ASP A N 5
ATOM 5802 C CA . ASP A 1 43 ? 63.987 10.500 -3.915 1.00 0.00 43 ASP A CA 5
ATOM 5803 C C . ASP A 1 43 ? 65.378 10.080 -3.471 1.00 0.00 43 ASP A C 5
ATOM 5804 O O . ASP A 1 43 ? 66.287 10.907 -3.373 1.00 0.00 43 ASP A O 5
ATOM 5813 N N . TYR A 1 44 ? 65.519 8.785 -3.214 1.00 0.00 44 TYR A N 5
ATOM 5814 C CA . TYR A 1 44 ? 66.787 8.201 -2.780 1.00 0.00 44 TYR A CA 5
ATOM 5815 C C . TYR A 1 44 ? 67.665 7.875 -3.982 1.00 0.00 44 TYR A C 5
ATOM 5816 O O . TYR A 1 44 ? 67.174 7.436 -5.022 1.00 0.00 44 TYR A O 5
ATOM 5834 N N . LYS A 1 45 ? 68.963 8.100 -3.837 1.00 0.00 45 LYS A N 5
ATOM 5835 C CA . LYS A 1 45 ? 69.900 7.831 -4.923 1.00 0.00 45 LYS A CA 5
ATOM 5836 C C . LYS A 1 45 ? 69.943 6.337 -5.233 1.00 0.00 45 LYS A C 5
ATOM 5837 O O . LYS A 1 45 ? 69.946 5.948 -6.403 1.00 0.00 45 LYS A O 5
ATOM 5856 N N . ASN A 1 46 ? 69.978 5.520 -4.173 1.00 0.00 46 ASN A N 5
ATOM 5857 C CA . ASN A 1 46 ? 70.026 4.059 -4.302 1.00 0.00 46 ASN A CA 5
ATOM 5858 C C . ASN A 1 46 ? 71.189 3.633 -5.194 1.00 0.00 46 ASN A C 5
ATOM 5859 O O . ASN A 1 46 ? 71.092 2.654 -5.934 1.00 0.00 46 ASN A O 5
ATOM 5870 N N . CYS A 1 47 ? 72.283 4.385 -5.127 1.00 0.00 47 CYS A N 5
ATOM 5871 C CA . CYS A 1 47 ? 73.455 4.087 -5.942 1.00 0.00 47 CYS A CA 5
ATOM 5872 C C . CYS A 1 47 ? 74.053 2.732 -5.575 1.00 0.00 47 CYS A C 5
ATOM 5873 O O . CYS A 1 47 ? 74.345 1.926 -6.462 1.00 0.00 47 CYS A O 5
ATOM 5881 N N . GLU A 1 48 ? 74.227 2.506 -4.261 1.00 0.00 48 GLU A N 5
ATOM 5882 C CA . GLU A 1 48 ? 74.786 1.252 -3.722 1.00 0.00 48 GLU A CA 5
ATOM 5883 C C . GLU A 1 48 ? 73.969 0.815 -2.512 1.00 0.00 48 GLU A C 5
ATOM 5884 O O . GLU A 1 48 ? 73.575 1.642 -1.688 1.00 0.00 48 GLU A O 5
ATOM 5896 N N . SER A 1 49 ? 73.706 -0.491 -2.425 1.00 0.00 49 SER A N 5
ATOM 5897 C CA . SER A 1 49 ? 72.922 -1.052 -1.329 1.00 0.00 49 SER A CA 5
ATOM 5898 C C . SER A 1 49 ? 73.103 -2.565 -1.283 1.00 0.00 49 SER A C 5
ATOM 5899 O O . SER A 1 49 ? 73.383 -3.187 -2.310 1.00 0.00 49 SER A O 5
ATOM 5907 N N . TYR A 1 50 ? 72.941 -3.133 -0.083 1.00 0.00 50 TYR A N 5
ATOM 5908 C CA . TYR A 1 50 ? 73.072 -4.577 0.141 1.00 0.00 50 TYR A CA 5
ATOM 5909 C C . TYR A 1 50 ? 72.119 -5.000 1.254 1.00 0.00 50 TYR A C 5
ATOM 5910 O O . TYR A 1 50 ? 71.803 -4.188 2.128 1.00 0.00 50 TYR A O 5
ATOM 5928 N N . HIS A 1 51 ? 71.668 -6.268 1.207 1.00 0.00 51 HIS A N 5
ATOM 5929 C CA . HIS A 1 51 ? 70.739 -6.834 2.199 1.00 0.00 51 HIS A CA 5
ATOM 5930 C C . HIS A 1 51 ? 71.455 -7.872 3.058 1.00 0.00 51 HIS A C 5
ATOM 5931 O O . HIS A 1 51 ? 70.821 -8.617 3.809 1.00 0.00 51 HIS A O 5
ATOM 5945 N N . LYS A 1 52 ? 72.778 -7.923 2.936 1.00 0.00 52 LYS A N 5
ATOM 5946 C CA . LYS A 1 52 ? 73.566 -8.886 3.701 1.00 0.00 52 LYS A CA 5
ATOM 5947 C C . LYS A 1 52 ? 73.401 -8.624 5.191 1.00 0.00 52 LYS A C 5
ATOM 5948 O O . LYS A 1 52 ? 73.220 -9.563 5.970 1.00 0.00 52 LYS A O 5
ATOM 5967 N N . CYS A 1 53 ? 73.447 -7.347 5.578 1.00 0.00 53 CYS A N 5
ATOM 5968 C CA . CYS A 1 53 ? 73.290 -6.975 6.974 1.00 0.00 53 CYS A CA 5
ATOM 5969 C C . CYS A 1 53 ? 71.809 -7.012 7.369 1.00 0.00 53 CYS A C 5
ATOM 5970 O O . CYS A 1 53 ? 71.045 -7.821 6.838 1.00 0.00 53 CYS A O 5
ATOM 5978 N N . SER A 1 54 ? 71.422 -6.114 8.283 1.00 0.00 54 SER A N 5
ATOM 5979 C CA . SER A 1 54 ? 70.053 -5.996 8.757 1.00 0.00 54 SER A CA 5
ATOM 5980 C C . SER A 1 54 ? 69.260 -5.090 7.831 1.00 0.00 54 SER A C 5
ATOM 5981 O O . SER A 1 54 ? 69.140 -3.893 8.084 1.00 0.00 54 SER A O 5
ATOM 5989 N N . ASP A 1 55 ? 68.766 -5.682 6.750 1.00 0.00 55 ASP A N 5
ATOM 5990 C CA . ASP A 1 55 ? 67.983 -4.968 5.720 1.00 0.00 55 ASP A CA 5
ATOM 5991 C C . ASP A 1 55 ? 66.936 -4.039 6.346 1.00 0.00 55 ASP A C 5
ATOM 5992 O O . ASP A 1 55 ? 66.609 -2.989 5.793 1.00 0.00 55 ASP A O 5
ATOM 6001 N N . LEU A 1 56 ? 66.426 -4.444 7.502 1.00 0.00 56 LEU A N 5
ATOM 6002 C CA . LEU A 1 56 ? 65.423 -3.668 8.221 1.00 0.00 56 LEU A CA 5
ATOM 6003 C C . LEU A 1 56 ? 66.002 -2.301 8.592 1.00 0.00 56 LEU A C 5
ATOM 6004 O O . LEU A 1 56 ? 65.365 -1.277 8.354 1.00 0.00 56 LEU A O 5
ATOM 6020 N N . CYS A 1 57 ? 67.222 -2.310 9.146 1.00 0.00 57 CYS A N 5
ATOM 6021 C CA . CYS A 1 57 ? 67.926 -1.093 9.543 1.00 0.00 57 CYS A CA 5
ATOM 6022 C C . CYS A 1 57 ? 68.787 -0.609 8.374 1.00 0.00 57 CYS A C 5
ATOM 6023 O O . CYS A 1 57 ? 69.682 -1.309 7.905 1.00 0.00 57 CYS A O 5
ATOM 6030 N N . GLN A 1 58 ? 68.461 0.567 7.864 1.00 0.00 58 GLN A N 5
ATOM 6031 C CA . GLN A 1 58 ? 69.155 1.122 6.701 1.00 0.00 58 GLN A CA 5
ATOM 6032 C C . GLN A 1 58 ? 70.622 1.467 6.954 1.00 0.00 58 GLN A C 5
ATOM 6033 O O . GLN A 1 58 ? 71.456 1.335 6.060 1.00 0.00 58 GLN A O 5
ATOM 6047 N N . TYR A 1 59 ? 70.913 1.948 8.153 1.00 0.00 59 TYR A N 5
ATOM 6048 C CA . TYR A 1 59 ? 72.265 2.368 8.513 1.00 0.00 59 TYR A CA 5
ATOM 6049 C C . TYR A 1 59 ? 73.183 1.187 8.801 1.00 0.00 59 TYR A C 5
ATOM 6050 O O . TYR A 1 59 ? 74.401 1.291 8.648 1.00 0.00 59 TYR A O 5
ATOM 6068 N N . CYS A 1 60 ? 72.602 0.068 9.218 1.00 0.00 60 CYS A N 5
ATOM 6069 C CA . CYS A 1 60 ? 73.389 -1.118 9.522 1.00 0.00 60 CYS A CA 5
ATOM 6070 C C . CYS A 1 60 ? 74.126 -1.619 8.280 1.00 0.00 60 CYS A C 5
ATOM 6071 O O . CYS A 1 60 ? 75.113 -2.346 8.387 1.00 0.00 60 CYS A O 5
ATOM 6078 N N . ARG A 1 61 ? 73.612 -1.249 7.104 1.00 0.00 61 ARG A N 5
ATOM 6079 C CA . ARG A 1 61 ? 74.191 -1.685 5.828 1.00 0.00 61 ARG A CA 5
ATOM 6080 C C . ARG A 1 61 ? 75.653 -1.275 5.725 1.00 0.00 61 ARG A C 5
ATOM 6081 O O . ARG A 1 61 ? 76.466 -2.017 5.167 1.00 0.00 61 ARG A O 5
ATOM 6102 N N . TYR A 1 62 ? 75.970 -0.100 6.271 1.00 0.00 62 TYR A N 5
ATOM 6103 C CA . TYR A 1 62 ? 77.336 0.428 6.249 1.00 0.00 62 TYR A CA 5
ATOM 6104 C C . TYR A 1 62 ? 78.128 -0.036 7.459 1.00 0.00 62 TYR A C 5
ATOM 6105 O O . TYR A 1 62 ? 79.217 -0.595 7.311 1.00 0.00 62 TYR A O 5
ATOM 6123 N N . GLN A 1 63 ? 77.571 0.228 8.651 1.00 0.00 63 GLN A N 5
ATOM 6124 C CA . GLN A 1 63 ? 78.204 -0.132 9.932 1.00 0.00 63 GLN A CA 5
ATOM 6125 C C . GLN A 1 63 ? 77.144 -0.578 10.925 1.00 0.00 63 GLN A C 5
ATOM 6126 O O . GLN A 1 63 ? 76.266 0.199 11.276 1.00 0.00 63 GLN A O 5
ATOM 6140 N N . LYS A 1 64 ? 77.243 -1.837 11.363 1.00 0.00 64 LYS A N 5
ATOM 6141 C CA . LYS A 1 64 ? 76.298 -2.412 12.325 1.00 0.00 64 LYS A CA 5
ATOM 6142 C C . LYS A 1 64 ? 76.131 -1.535 13.565 1.00 0.00 64 LYS A C 5
ATOM 6143 O O . LYS A 1 64 ? 77.115 -1.040 14.119 1.00 0.00 64 LYS A O 5
ATOM 6162 N N . ASP A 1 65 ? 74.856 -1.371 13.968 1.00 0.00 65 ASP A N 5
ATOM 6163 C CA . ASP A 1 65 ? 74.462 -0.571 15.140 1.00 0.00 65 ASP A CA 5
ATOM 6164 C C . ASP A 1 65 ? 73.737 -1.460 16.169 1.00 0.00 65 ASP A C 5
ATOM 6165 O O . ASP A 1 65 ? 72.876 -1.000 16.917 1.00 0.00 65 ASP A O 5
ATOM 6174 N N . LEU A 1 66 ? 74.100 -2.743 16.225 1.00 0.00 66 LEU A N 5
ATOM 6175 C CA . LEU A 1 66 ? 73.462 -3.674 17.171 1.00 0.00 66 LEU A CA 5
ATOM 6176 C C . LEU A 1 66 ? 73.810 -3.337 18.633 1.00 0.00 66 LEU A C 5
ATOM 6177 O O . LEU A 1 66 ? 73.365 -4.029 19.549 1.00 0.00 66 LEU A O 5
ATOM 6193 N N . ALA A 1 67 ? 74.584 -2.274 18.853 1.00 0.00 67 ALA A N 5
ATOM 6194 C CA . ALA A 1 67 ? 74.955 -1.877 20.200 1.00 0.00 67 ALA A CA 5
ATOM 6195 C C . ALA A 1 67 ? 73.717 -1.517 21.001 1.00 0.00 67 ALA A C 5
ATOM 6196 O O . ALA A 1 67 ? 73.538 -1.998 22.120 1.00 0.00 67 ALA A O 5
ATOM 6203 N N . ILE A 1 68 ? 72.888 -0.630 20.444 1.00 0.00 68 ILE A N 5
ATOM 6204 C CA . ILE A 1 68 ? 71.694 -0.189 21.159 1.00 0.00 68 ILE A CA 5
ATOM 6205 C C . ILE A 1 68 ? 70.782 -1.371 21.517 1.00 0.00 68 ILE A C 5
ATOM 6206 O O . ILE A 1 68 ? 70.489 -1.565 22.695 1.00 0.00 68 ILE A O 5
ATOM 6222 N N . HIS A 1 69 ? 70.364 -2.164 20.529 1.00 0.00 69 HIS A N 5
ATOM 6223 C CA . HIS A 1 69 ? 69.510 -3.324 20.781 1.00 0.00 69 HIS A CA 5
ATOM 6224 C C . HIS A 1 69 ? 70.161 -4.281 21.782 1.00 0.00 69 HIS A C 5
ATOM 6225 O O . HIS A 1 69 ? 69.474 -4.829 22.649 1.00 0.00 69 HIS A O 5
ATOM 6239 N N . HIS A 1 70 ? 71.480 -4.475 21.640 1.00 0.00 70 HIS A N 5
ATOM 6240 C CA . HIS A 1 70 ? 72.248 -5.368 22.524 1.00 0.00 70 HIS A CA 5
ATOM 6241 C C . HIS A 1 70 ? 73.687 -4.882 22.665 1.00 0.00 70 HIS A C 5
ATOM 6242 O O . HIS A 1 70 ? 74.485 -4.987 21.735 1.00 0.00 70 HIS A O 5
ATOM 6256 N N . GLN A 1 71 ? 74.007 -4.355 23.842 1.00 0.00 71 GLN A N 5
ATOM 6257 C CA . GLN A 1 71 ? 75.352 -3.854 24.109 1.00 0.00 71 GLN A CA 5
ATOM 6258 C C . GLN A 1 71 ? 76.357 -5.000 24.084 1.00 0.00 71 GLN A C 5
ATOM 6259 O O . GLN A 1 71 ? 77.467 -4.852 23.571 1.00 0.00 71 GLN A O 5
ATOM 6273 N N . HIS A 1 72 ? 75.958 -6.142 24.637 1.00 0.00 72 HIS A N 5
ATOM 6274 C CA . HIS A 1 72 ? 76.826 -7.315 24.673 1.00 0.00 72 HIS A CA 5
ATOM 6275 C C . HIS A 1 72 ? 76.954 -7.927 23.282 1.00 0.00 72 HIS A C 5
ATOM 6276 O O . HIS A 1 72 ? 75.991 -7.956 22.515 1.00 0.00 72 HIS A O 5
ATOM 6290 N N . HIS A 1 73 ? 78.150 -8.415 22.965 1.00 0.00 73 HIS A N 5
ATOM 6291 C CA . HIS A 1 73 ? 78.403 -9.028 21.664 1.00 0.00 73 HIS A CA 5
ATOM 6292 C C . HIS A 1 73 ? 77.701 -10.377 21.559 1.00 0.00 73 HIS A C 5
ATOM 6293 O O . HIS A 1 73 ? 77.591 -11.109 22.541 1.00 0.00 73 HIS A O 5
ATOM 6307 N N . HIS A 1 74 ? 77.224 -10.697 20.359 1.00 0.00 74 HIS A N 5
ATOM 6308 C CA . HIS A 1 74 ? 76.534 -11.962 20.135 1.00 0.00 74 HIS A CA 5
ATOM 6309 C C . HIS A 1 74 ? 77.490 -13.136 20.318 1.00 0.00 74 HIS A C 5
ATOM 6310 O O . HIS A 1 74 ? 77.127 -14.161 20.896 1.00 0.00 74 HIS A O 5
ATOM 6324 N N . GLY A 1 75 ? 78.714 -12.979 19.823 1.00 0.00 75 GLY A N 5
ATOM 6325 C CA . GLY A 1 75 ? 79.715 -14.034 19.940 1.00 0.00 75 GLY A CA 5
ATOM 6326 C C . GLY A 1 75 ? 81.075 -13.553 19.447 1.00 0.00 75 GLY A C 5
ATOM 6327 O O . GLY A 1 75 ? 81.217 -12.413 19.001 1.00 0.00 75 GLY A O 5
ATOM 6331 N N . GLY A 1 76 ? 82.073 -14.427 19.532 1.00 0.00 76 GLY A N 5
ATOM 6332 C CA . GLY A 1 76 ? 83.421 -14.081 19.095 1.00 0.00 76 GLY A CA 5
ATOM 6333 C C . GLY A 1 76 ? 84.319 -15.313 19.077 1.00 0.00 76 GLY A C 5
ATOM 6334 O O . GLY A 1 76 ? 83.834 -16.445 19.106 1.00 0.00 76 GLY A O 5
ATOM 6338 N N . SER A 1 77 ? 85.628 -15.085 19.024 1.00 0.00 77 SER A N 5
ATOM 6339 C CA . SER A 1 77 ? 86.589 -16.182 19.003 1.00 0.00 77 SER A CA 5
ATOM 6340 C C . SER A 1 77 ? 86.471 -17.026 20.268 1.00 0.00 77 SER A C 5
ATOM 6341 O O . SER A 1 77 ? 86.501 -18.257 20.212 1.00 0.00 77 SER A O 5
ATOM 6349 N N . MET A 1 78 ? 86.339 -16.354 21.406 1.00 0.00 78 MET A N 5
ATOM 6350 C CA . MET A 1 78 ? 86.219 -17.048 22.684 1.00 0.00 78 MET A CA 5
ATOM 6351 C C . MET A 1 78 ? 84.928 -17.863 22.719 1.00 0.00 78 MET A C 5
ATOM 6352 O O . MET A 1 78 ? 84.909 -18.988 23.220 1.00 0.00 78 MET A O 5
ATOM 6366 N N . GLY A 1 79 ? 83.855 -17.284 22.184 1.00 0.00 79 GLY A N 5
ATOM 6367 C CA . GLY A 1 79 ? 82.560 -17.957 22.154 1.00 0.00 79 GLY A CA 5
ATOM 6368 C C . GLY A 1 79 ? 81.918 -17.970 23.536 1.00 0.00 79 GLY A C 5
ATOM 6369 O O . GLY A 1 79 ? 82.473 -17.436 24.496 1.00 0.00 79 GLY A O 5
ATOM 6373 N N . MET A 1 80 ? 80.743 -18.584 23.627 1.00 0.00 80 MET A N 5
ATOM 6374 C CA . MET A 1 80 ? 80.025 -18.662 24.895 1.00 0.00 80 MET A CA 5
ATOM 6375 C C . MET A 1 80 ? 80.822 -19.478 25.909 1.00 0.00 80 MET A C 5
ATOM 6376 O O . MET A 1 80 ? 80.890 -19.122 27.088 1.00 0.00 80 MET A O 5
ATOM 6390 N N . SER A 1 81 ? 81.424 -20.569 25.443 1.00 0.00 81 SER A N 5
ATOM 6391 C CA . SER A 1 81 ? 82.214 -21.431 26.318 1.00 0.00 81 SER A CA 5
ATOM 6392 C C . SER A 1 81 ? 83.514 -20.742 26.718 1.00 0.00 81 SER A C 5
ATOM 6393 O O . SER A 1 81 ? 84.082 -19.971 25.946 1.00 0.00 81 SER A O 5
ATOM 6401 N N . GLY A 1 82 ? 83.979 -21.029 27.931 1.00 0.00 82 GLY A N 5
ATOM 6402 C CA . GLY A 1 82 ? 85.216 -20.431 28.424 1.00 0.00 82 GLY A CA 5
ATOM 6403 C C . GLY A 1 82 ? 86.414 -20.936 27.628 1.00 0.00 82 GLY A C 5
ATOM 6404 O O . GLY A 1 82 ? 86.270 -21.801 26.764 1.00 0.00 82 GLY A O 5
ATOM 6408 N N . SER A 1 83 ? 87.590 -20.377 27.925 1.00 0.00 83 SER A N 5
ATOM 6409 C CA . SER A 1 83 ? 88.824 -20.762 27.237 1.00 0.00 83 SER A CA 5
ATOM 6410 C C . SER A 1 83 ? 90.046 -20.372 28.063 1.00 0.00 83 SER A C 5
ATOM 6411 O O . SER A 1 83 ? 89.960 -19.532 28.957 1.00 0.00 83 SER A O 5
ATOM 6419 N N . GLY A 1 84 ? 91.182 -20.989 27.751 1.00 0.00 84 GLY A N 5
ATOM 6420 C CA . GLY A 1 84 ? 92.421 -20.704 28.467 1.00 0.00 84 GLY A CA 5
ATOM 6421 C C . GLY A 1 84 ? 92.377 -21.265 29.883 1.00 0.00 84 GLY A C 5
ATOM 6422 O O . GLY A 1 84 ? 93.122 -20.820 30.758 1.00 0.00 84 GLY A O 5
ATOM 6426 N N . THR A 1 85 ? 91.501 -22.248 30.094 1.00 0.00 85 THR A N 5
ATOM 6427 C CA . THR A 1 85 ? 91.351 -22.880 31.405 1.00 0.00 85 THR A CA 5
ATOM 6428 C C . THR A 1 85 ? 92.495 -23.853 31.664 1.00 0.00 85 THR A C 5
ATOM 6429 O O . THR A 1 85 ? 93.228 -24.224 30.746 1.00 0.00 85 THR A O 5
ATOM 6440 N N . GLY A 1 86 ? 92.641 -24.262 32.921 1.00 0.00 86 GLY A N 5
ATOM 6441 C CA . GLY A 1 86 ? 93.697 -25.195 33.299 1.00 0.00 86 GLY A CA 5
ATOM 6442 C C . GLY A 1 86 ? 95.064 -24.517 33.258 1.00 0.00 86 GLY A C 5
ATOM 6443 O O . GLY A 1 86 ? 96.095 -25.188 33.177 1.00 0.00 86 GLY A O 5
ATOM 6447 N N . TYR A 1 87 ? 95.058 -23.184 33.311 1.00 0.00 87 TYR A N 5
ATOM 6448 C CA . TYR A 1 87 ? 96.298 -22.404 33.276 1.00 0.00 87 TYR A CA 5
ATOM 6449 C C . TYR A 1 87 ? 96.043 -20.977 33.753 1.00 0.00 87 TYR A C 5
ATOM 6450 O O . TYR A 1 87 ? 95.085 -20.381 33.288 1.00 0.00 87 TYR A O 5
ATOM 6471 N N . MET A 1 1 ? 64.823 -11.217 43.381 1.00 0.00 1 MET A N 6
ATOM 6472 C CA . MET A 1 1 ? 64.139 -10.701 44.602 1.00 0.00 1 MET A CA 6
ATOM 6473 C C . MET A 1 1 ? 62.697 -10.346 44.249 1.00 0.00 1 MET A C 6
ATOM 6474 O O . MET A 1 1 ? 61.767 -10.692 44.976 1.00 0.00 1 MET A O 6
ATOM 6490 N N . GLY A 1 2 ? 62.520 -9.655 43.127 1.00 0.00 2 GLY A N 6
ATOM 6491 C CA . GLY A 1 2 ? 61.189 -9.258 42.683 1.00 0.00 2 GLY A CA 6
ATOM 6492 C C . GLY A 1 2 ? 60.616 -8.175 43.588 1.00 0.00 2 GLY A C 6
ATOM 6493 O O . GLY A 1 2 ? 59.397 -8.005 43.675 1.00 0.00 2 GLY A O 6
ATOM 6497 N N . ALA A 1 3 ? 61.504 -7.450 44.261 1.00 0.00 3 ALA A N 6
ATOM 6498 C CA . ALA A 1 3 ? 61.084 -6.385 45.166 1.00 0.00 3 ALA A CA 6
ATOM 6499 C C . ALA A 1 3 ? 60.534 -5.192 44.358 1.00 0.00 3 ALA A C 6
ATOM 6500 O O . ALA A 1 3 ? 60.616 -5.220 43.129 1.00 0.00 3 ALA A O 6
ATOM 6507 N N . PRO A 1 4 ? 59.986 -4.140 44.978 1.00 0.00 4 PRO A N 6
ATOM 6508 C CA . PRO A 1 4 ? 59.463 -2.966 44.199 1.00 0.00 4 PRO A CA 6
ATOM 6509 C C . PRO A 1 4 ? 60.555 -2.302 43.358 1.00 0.00 4 PRO A C 6
ATOM 6510 O O . PRO A 1 4 ? 61.700 -2.209 43.805 1.00 0.00 4 PRO A O 6
ATOM 6521 N N . VAL A 1 5 ? 60.172 -1.850 42.145 1.00 0.00 5 VAL A N 6
ATOM 6522 C CA . VAL A 1 5 ? 61.090 -1.183 41.196 1.00 0.00 5 VAL A CA 6
ATOM 6523 C C . VAL A 1 5 ? 60.481 0.162 40.700 1.00 0.00 5 VAL A C 6
ATOM 6524 O O . VAL A 1 5 ? 60.392 0.401 39.495 1.00 0.00 5 VAL A O 6
ATOM 6537 N N . PRO A 1 6 ? 60.073 1.070 41.578 1.00 0.00 6 PRO A N 6
ATOM 6538 C CA . PRO A 1 6 ? 59.508 2.377 41.123 1.00 0.00 6 PRO A CA 6
ATOM 6539 C C . PRO A 1 6 ? 60.553 3.231 40.410 1.00 0.00 6 PRO A C 6
ATOM 6540 O O . PRO A 1 6 ? 60.207 4.174 39.697 1.00 0.00 6 PRO A O 6
ATOM 6551 N N . TYR A 1 7 ? 61.831 2.886 40.595 1.00 0.00 7 TYR A N 6
ATOM 6552 C CA . TYR A 1 7 ? 62.915 3.634 39.946 1.00 0.00 7 TYR A CA 6
ATOM 6553 C C . TYR A 1 7 ? 62.878 3.354 38.428 1.00 0.00 7 TYR A C 6
ATOM 6554 O O . TYR A 1 7 ? 62.077 2.522 38.001 1.00 0.00 7 TYR A O 6
ATOM 6572 N N . PRO A 1 8 ? 63.691 3.994 37.578 1.00 0.00 8 PRO A N 6
ATOM 6573 C CA . PRO A 1 8 ? 63.650 3.710 36.102 1.00 0.00 8 PRO A CA 6
ATOM 6574 C C . PRO A 1 8 ? 64.020 2.262 35.748 1.00 0.00 8 PRO A C 6
ATOM 6575 O O . PRO A 1 8 ? 63.985 1.369 36.598 1.00 0.00 8 PRO A O 6
ATOM 6586 N N . ASP A 1 9 ? 64.364 2.064 34.472 1.00 0.00 9 ASP A N 6
ATOM 6587 C CA . ASP A 1 9 ? 64.741 0.750 33.933 1.00 0.00 9 ASP A CA 6
ATOM 6588 C C . ASP A 1 9 ? 65.807 0.910 32.829 1.00 0.00 9 ASP A C 6
ATOM 6589 O O . ASP A 1 9 ? 65.476 0.792 31.653 1.00 0.00 9 ASP A O 6
ATOM 6598 N N . PRO A 1 10 ? 67.072 1.180 33.156 1.00 0.00 10 PRO A N 6
ATOM 6599 C CA . PRO A 1 10 ? 68.140 1.336 32.113 1.00 0.00 10 PRO A CA 6
ATOM 6600 C C . PRO A 1 10 ? 68.289 0.072 31.274 1.00 0.00 10 PRO A C 6
ATOM 6601 O O . PRO A 1 10 ? 68.705 0.118 30.115 1.00 0.00 10 PRO A O 6
ATOM 6612 N N . LEU A 1 11 ? 67.967 -1.055 31.890 1.00 0.00 11 LEU A N 6
ATOM 6613 C CA . LEU A 1 11 ? 68.073 -2.355 31.229 1.00 0.00 11 LEU A CA 6
ATOM 6614 C C . LEU A 1 11 ? 67.149 -2.422 30.014 1.00 0.00 11 LEU A C 6
ATOM 6615 O O . LEU A 1 11 ? 67.532 -2.962 28.975 1.00 0.00 11 LEU A O 6
ATOM 6631 N N . GLU A 1 12 ? 65.937 -1.883 30.175 1.00 0.00 12 GLU A N 6
ATOM 6632 C CA . GLU A 1 12 ? 64.910 -1.877 29.124 1.00 0.00 12 GLU A CA 6
ATOM 6633 C C . GLU A 1 12 ? 64.714 -3.289 28.512 1.00 0.00 12 GLU A C 6
ATOM 6634 O O . GLU A 1 12 ? 65.076 -3.500 27.355 1.00 0.00 12 GLU A O 6
ATOM 6646 N N . PRO A 1 13 ? 64.162 -4.262 29.247 1.00 0.00 13 PRO A N 6
ATOM 6647 C CA . PRO A 1 13 ? 63.949 -5.650 28.704 1.00 0.00 13 PRO A CA 6
ATOM 6648 C C . PRO A 1 13 ? 63.168 -5.672 27.389 1.00 0.00 13 PRO A C 6
ATOM 6649 O O . PRO A 1 13 ? 63.436 -6.495 26.513 1.00 0.00 13 PRO A O 6
ATOM 6660 N N . ARG A 1 14 ? 62.199 -4.773 27.266 1.00 0.00 14 ARG A N 6
ATOM 6661 C CA . ARG A 1 14 ? 61.377 -4.706 26.059 1.00 0.00 14 ARG A CA 6
ATOM 6662 C C . ARG A 1 14 ? 62.243 -4.375 24.849 1.00 0.00 14 ARG A C 6
ATOM 6663 O O . ARG A 1 14 ? 62.050 -4.933 23.768 1.00 0.00 14 ARG A O 6
ATOM 6684 N N . GLY A 1 15 ? 63.192 -3.464 25.034 1.00 0.00 15 GLY A N 6
ATOM 6685 C CA . GLY A 1 15 ? 64.074 -3.073 23.944 1.00 0.00 15 GLY A CA 6
ATOM 6686 C C . GLY A 1 15 ? 63.281 -2.433 22.814 1.00 0.00 15 GLY A C 6
ATOM 6687 O O . GLY A 1 15 ? 62.593 -1.432 23.014 1.00 0.00 15 GLY A O 6
ATOM 6691 N N . GLY A 1 16 ? 63.386 -3.019 21.625 1.00 0.00 16 GLY A N 6
ATOM 6692 C CA . GLY A 1 16 ? 62.680 -2.502 20.463 1.00 0.00 16 GLY A CA 6
ATOM 6693 C C . GLY A 1 16 ? 63.311 -1.211 19.990 1.00 0.00 16 GLY A C 6
ATOM 6694 O O . GLY A 1 16 ? 62.688 -0.436 19.273 1.00 0.00 16 GLY A O 6
ATOM 6698 N N . LYS A 1 17 ? 64.551 -0.980 20.394 1.00 0.00 17 LYS A N 6
ATOM 6699 C CA . LYS A 1 17 ? 65.237 0.221 19.985 1.00 0.00 17 LYS A CA 6
ATOM 6700 C C . LYS A 1 17 ? 65.461 0.155 18.484 1.00 0.00 17 LYS A C 6
ATOM 6701 O O . LYS A 1 17 ? 65.167 1.095 17.773 1.00 0.00 17 LYS A O 6
ATOM 6720 N N . HIS A 1 18 ? 66.029 -0.957 18.027 1.00 0.00 18 HIS A N 6
ATOM 6721 C CA . HIS A 1 18 ? 66.350 -1.123 16.603 1.00 0.00 18 HIS A CA 6
ATOM 6722 C C . HIS A 1 18 ? 65.156 -0.891 15.671 1.00 0.00 18 HIS A C 6
ATOM 6723 O O . HIS A 1 18 ? 65.364 -0.554 14.502 1.00 0.00 18 HIS A O 6
ATOM 6736 N N . ILE A 1 19 ? 63.937 -1.068 16.200 1.00 0.00 19 ILE A N 6
ATOM 6737 C CA . ILE A 1 19 ? 62.690 -0.877 15.430 1.00 0.00 19 ILE A CA 6
ATOM 6738 C C . ILE A 1 19 ? 61.937 0.314 15.995 1.00 0.00 19 ILE A C 6
ATOM 6739 O O . ILE A 1 19 ? 61.416 0.259 17.108 1.00 0.00 19 ILE A O 6
ATOM 6755 N N . CYS A 1 20 ? 61.843 1.367 15.197 1.00 0.00 20 CYS A N 6
ATOM 6756 C CA . CYS A 1 20 ? 61.112 2.551 15.618 1.00 0.00 20 CYS A CA 6
ATOM 6757 C C . CYS A 1 20 ? 59.613 2.231 15.602 1.00 0.00 20 CYS A C 6
ATOM 6758 O O . CYS A 1 20 ? 59.168 1.400 14.817 1.00 0.00 20 CYS A O 6
ATOM 6765 N N . ALA A 1 21 ? 58.848 2.871 16.485 1.00 0.00 21 ALA A N 6
ATOM 6766 C CA . ALA A 1 21 ? 57.403 2.627 16.582 1.00 0.00 21 ALA A CA 6
ATOM 6767 C C . ALA A 1 21 ? 56.632 3.377 15.501 1.00 0.00 21 ALA A C 6
ATOM 6768 O O . ALA A 1 21 ? 55.434 3.143 15.323 1.00 0.00 21 ALA A O 6
ATOM 6775 N N . ILE A 1 22 ? 57.341 4.290 14.824 1.00 0.00 22 ILE A N 6
ATOM 6776 C CA . ILE A 1 22 ? 56.778 5.147 13.763 1.00 0.00 22 ILE A CA 6
ATOM 6777 C C . ILE A 1 22 ? 57.455 4.828 12.422 1.00 0.00 22 ILE A C 6
ATOM 6778 O O . ILE A 1 22 ? 56.867 4.171 11.563 1.00 0.00 22 ILE A O 6
ATOM 6794 N N . CYS A 1 23 ? 58.665 5.352 12.231 1.00 0.00 23 CYS A N 6
ATOM 6795 C CA . CYS A 1 23 ? 59.399 5.192 10.981 1.00 0.00 23 CYS A CA 6
ATOM 6796 C C . CYS A 1 23 ? 59.736 3.742 10.688 1.00 0.00 23 CYS A C 6
ATOM 6797 O O . CYS A 1 23 ? 60.103 3.409 9.557 1.00 0.00 23 CYS A O 6
ATOM 6804 N N . GLY A 1 24 ? 59.606 2.899 11.705 1.00 0.00 24 GLY A N 6
ATOM 6805 C CA . GLY A 1 24 ? 59.880 1.481 11.569 1.00 0.00 24 GLY A CA 6
ATOM 6806 C C . GLY A 1 24 ? 61.345 1.129 11.804 1.00 0.00 24 GLY A C 6
ATOM 6807 O O . GLY A 1 24 ? 61.622 -0.009 12.173 1.00 0.00 24 GLY A O 6
ATOM 6811 N N . ASN A 1 25 ? 62.294 2.073 11.591 1.00 0.00 25 ASN A N 6
ATOM 6812 C CA . ASN A 1 25 ? 63.730 1.759 11.792 1.00 0.00 25 ASN A CA 6
ATOM 6813 C C . ASN A 1 25 ? 64.655 3.013 11.831 1.00 0.00 25 ASN A C 6
ATOM 6814 O O . ASN A 1 25 ? 65.876 2.865 11.708 1.00 0.00 25 ASN A O 6
ATOM 6825 N N . ASN A 1 26 ? 64.093 4.217 12.048 1.00 0.00 26 ASN A N 6
ATOM 6826 C CA . ASN A 1 26 ? 64.924 5.463 12.132 1.00 0.00 26 ASN A CA 6
ATOM 6827 C C . ASN A 1 26 ? 65.229 5.815 13.581 1.00 0.00 26 ASN A C 6
ATOM 6828 O O . ASN A 1 26 ? 65.659 6.927 13.897 1.00 0.00 26 ASN A O 6
ATOM 6839 N N . ALA A 1 27 ? 64.985 4.844 14.439 1.00 0.00 27 ALA A N 6
ATOM 6840 C CA . ALA A 1 27 ? 65.221 5.018 15.857 1.00 0.00 27 ALA A CA 6
ATOM 6841 C C . ALA A 1 27 ? 66.704 5.306 16.056 1.00 0.00 27 ALA A C 6
ATOM 6842 O O . ALA A 1 27 ? 67.053 6.383 16.544 1.00 0.00 27 ALA A O 6
ATOM 6849 N N . GLU A 1 28 ? 67.521 4.313 15.644 1.00 0.00 28 GLU A N 6
ATOM 6850 C CA . GLU A 1 28 ? 69.009 4.314 15.695 1.00 0.00 28 GLU A CA 6
ATOM 6851 C C . GLU A 1 28 ? 69.620 5.614 16.236 1.00 0.00 28 GLU A C 6
ATOM 6852 O O . GLU A 1 28 ? 70.129 5.629 17.358 1.00 0.00 28 GLU A O 6
ATOM 6864 N N . ASP A 1 29 ? 69.553 6.684 15.432 1.00 0.00 29 ASP A N 6
ATOM 6865 C CA . ASP A 1 29 ? 70.098 7.999 15.819 1.00 0.00 29 ASP A CA 6
ATOM 6866 C C . ASP A 1 29 ? 69.411 9.129 15.054 1.00 0.00 29 ASP A C 6
ATOM 6867 O O . ASP A 1 29 ? 69.039 10.146 15.639 1.00 0.00 29 ASP A O 6
ATOM 6876 N N . TYR A 1 30 ? 69.255 8.948 13.744 1.00 0.00 30 TYR A N 6
ATOM 6877 C CA . TYR A 1 30 ? 68.627 9.957 12.904 1.00 0.00 30 TYR A CA 6
ATOM 6878 C C . TYR A 1 30 ? 67.121 9.986 13.132 1.00 0.00 30 TYR A C 6
ATOM 6879 O O . TYR A 1 30 ? 66.361 9.461 12.322 1.00 0.00 30 TYR A O 6
ATOM 6897 N N . LYS A 1 31 ? 66.707 10.616 14.234 1.00 0.00 31 LYS A N 6
ATOM 6898 C CA . LYS A 1 31 ? 65.292 10.732 14.589 1.00 0.00 31 LYS A CA 6
ATOM 6899 C C . LYS A 1 31 ? 64.670 11.932 13.863 1.00 0.00 31 LYS A C 6
ATOM 6900 O O . LYS A 1 31 ? 63.878 12.687 14.432 1.00 0.00 31 LYS A O 6
ATOM 6919 N N . HIS A 1 32 ? 65.045 12.097 12.591 1.00 0.00 32 HIS A N 6
ATOM 6920 C CA . HIS A 1 32 ? 64.538 13.197 11.766 1.00 0.00 32 HIS A CA 6
ATOM 6921 C C . HIS A 1 32 ? 63.186 12.856 11.150 1.00 0.00 32 HIS A C 6
ATOM 6922 O O . HIS A 1 32 ? 62.345 13.739 10.973 1.00 0.00 32 HIS A O 6
ATOM 6936 N N . THR A 1 33 ? 62.995 11.578 10.824 1.00 0.00 33 THR A N 6
ATOM 6937 C CA . THR A 1 33 ? 61.747 11.118 10.211 1.00 0.00 33 THR A CA 6
ATOM 6938 C C . THR A 1 33 ? 60.660 10.943 11.263 1.00 0.00 33 THR A C 6
ATOM 6939 O O . THR A 1 33 ? 59.494 10.733 10.928 1.00 0.00 33 THR A O 6
ATOM 6950 N N . ASP A 1 34 ? 61.037 11.040 12.535 1.00 0.00 34 ASP A N 6
ATOM 6951 C CA . ASP A 1 34 ? 60.056 10.896 13.611 1.00 0.00 34 ASP A CA 6
ATOM 6952 C C . ASP A 1 34 ? 59.049 12.045 13.580 1.00 0.00 34 ASP A C 6
ATOM 6953 O O . ASP A 1 34 ? 57.966 11.939 14.158 1.00 0.00 34 ASP A O 6
ATOM 6962 N N . MET A 1 35 ? 59.417 13.125 12.889 1.00 0.00 35 MET A N 6
ATOM 6963 C CA . MET A 1 35 ? 58.550 14.303 12.760 1.00 0.00 35 MET A CA 6
ATOM 6964 C C . MET A 1 35 ? 57.510 14.069 11.670 1.00 0.00 35 MET A C 6
ATOM 6965 O O . MET A 1 35 ? 57.827 13.517 10.615 1.00 0.00 35 MET A O 6
ATOM 6979 N N . ASP A 1 36 ? 56.273 14.498 11.937 1.00 0.00 36 ASP A N 6
ATOM 6980 C CA . ASP A 1 36 ? 55.176 14.337 10.982 1.00 0.00 36 ASP A CA 6
ATOM 6981 C C . ASP A 1 36 ? 55.230 15.408 9.891 1.00 0.00 36 ASP A C 6
ATOM 6982 O O . ASP A 1 36 ? 54.681 16.499 10.061 1.00 0.00 36 ASP A O 6
ATOM 6991 N N . LEU A 1 37 ? 55.890 15.056 8.773 1.00 0.00 37 LEU A N 6
ATOM 6992 C CA . LEU A 1 37 ? 56.040 15.940 7.602 1.00 0.00 37 LEU A CA 6
ATOM 6993 C C . LEU A 1 37 ? 55.347 15.310 6.397 1.00 0.00 37 LEU A C 6
ATOM 6994 O O . LEU A 1 37 ? 55.727 14.226 5.952 1.00 0.00 37 LEU A O 6
ATOM 7010 N N . THR A 1 38 ? 54.337 16.001 5.870 1.00 0.00 38 THR A N 6
ATOM 7011 C CA . THR A 1 38 ? 53.598 15.508 4.709 1.00 0.00 38 THR A CA 6
ATOM 7012 C C . THR A 1 38 ? 54.439 15.644 3.446 1.00 0.00 38 THR A C 6
ATOM 7013 O O . THR A 1 38 ? 54.248 14.908 2.478 1.00 0.00 38 THR A O 6
ATOM 7024 N N . TYR A 1 39 ? 55.362 16.600 3.461 1.00 0.00 39 TYR A N 6
ATOM 7025 C CA . TYR A 1 39 ? 56.225 16.842 2.309 1.00 0.00 39 TYR A CA 6
ATOM 7026 C C . TYR A 1 39 ? 57.069 15.612 1.985 1.00 0.00 39 TYR A C 6
ATOM 7027 O O . TYR A 1 39 ? 57.196 15.233 0.820 1.00 0.00 39 TYR A O 6
ATOM 7045 N N . THR A 1 40 ? 57.645 14.997 3.019 1.00 0.00 40 THR A N 6
ATOM 7046 C CA . THR A 1 40 ? 58.484 13.811 2.832 1.00 0.00 40 THR A CA 6
ATOM 7047 C C . THR A 1 40 ? 57.622 12.588 2.522 1.00 0.00 40 THR A C 6
ATOM 7048 O O . THR A 1 40 ? 57.346 11.772 3.404 1.00 0.00 40 THR A O 6
ATOM 7059 N N . ASP A 1 41 ? 57.204 12.469 1.262 1.00 0.00 41 ASP A N 6
ATOM 7060 C CA . ASP A 1 41 ? 56.376 11.341 0.835 1.00 0.00 41 ASP A CA 6
ATOM 7061 C C . ASP A 1 41 ? 57.218 10.071 0.744 1.00 0.00 41 ASP A C 6
ATOM 7062 O O . ASP A 1 41 ? 58.375 10.111 0.324 1.00 0.00 41 ASP A O 6
ATOM 7071 N N . ARG A 1 42 ? 56.625 8.948 1.139 1.00 0.00 42 ARG A N 6
ATOM 7072 C CA . ARG A 1 42 ? 57.324 7.664 1.102 1.00 0.00 42 ARG A CA 6
ATOM 7073 C C . ARG A 1 42 ? 57.495 7.203 -0.343 1.00 0.00 42 ARG A C 6
ATOM 7074 O O . ARG A 1 42 ? 56.606 7.392 -1.171 1.00 0.00 42 ARG A O 6
ATOM 7095 N N . ASP A 1 43 ? 58.643 6.595 -0.638 1.00 0.00 43 ASP A N 6
ATOM 7096 C CA . ASP A 1 43 ? 58.913 6.113 -1.989 1.00 0.00 43 ASP A CA 6
ATOM 7097 C C . ASP A 1 43 ? 58.006 4.930 -2.312 1.00 0.00 43 ASP A C 6
ATOM 7098 O O . ASP A 1 43 ? 57.878 3.994 -1.523 1.00 0.00 43 ASP A O 6
ATOM 7107 N N . TYR A 1 44 ? 57.384 4.984 -3.481 1.00 0.00 44 TYR A N 6
ATOM 7108 C CA . TYR A 1 44 ? 56.489 3.918 -3.918 1.00 0.00 44 TYR A CA 6
ATOM 7109 C C . TYR A 1 44 ? 57.252 2.611 -4.120 1.00 0.00 44 TYR A C 6
ATOM 7110 O O . TYR A 1 44 ? 56.792 1.544 -3.715 1.00 0.00 44 TYR A O 6
ATOM 7128 N N . LYS A 1 45 ? 58.413 2.702 -4.763 1.00 0.00 45 LYS A N 6
ATOM 7129 C CA . LYS A 1 45 ? 59.224 1.516 -5.028 1.00 0.00 45 LYS A CA 6
ATOM 7130 C C . LYS A 1 45 ? 59.695 0.884 -3.721 1.00 0.00 45 LYS A C 6
ATOM 7131 O O . LYS A 1 45 ? 59.640 -0.336 -3.568 1.00 0.00 45 LYS A O 6
ATOM 7150 N N . ASN A 1 46 ? 60.149 1.732 -2.793 1.00 0.00 46 ASN A N 6
ATOM 7151 C CA . ASN A 1 46 ? 60.636 1.279 -1.484 1.00 0.00 46 ASN A CA 6
ATOM 7152 C C . ASN A 1 46 ? 61.736 0.224 -1.637 1.00 0.00 46 ASN A C 6
ATOM 7153 O O . ASN A 1 46 ? 61.794 -0.750 -0.883 1.00 0.00 46 ASN A O 6
ATOM 7164 N N . CYS A 1 47 ? 62.608 0.429 -2.626 1.00 0.00 47 CYS A N 6
ATOM 7165 C CA . CYS A 1 47 ? 63.706 -0.501 -2.887 1.00 0.00 47 CYS A CA 6
ATOM 7166 C C . CYS A 1 47 ? 64.798 -0.361 -1.830 1.00 0.00 47 CYS A C 6
ATOM 7167 O O . CYS A 1 47 ? 65.237 0.746 -1.517 1.00 0.00 47 CYS A O 6
ATOM 7175 N N . GLU A 1 48 ? 65.229 -1.494 -1.284 1.00 0.00 48 GLU A N 6
ATOM 7176 C CA . GLU A 1 48 ? 66.269 -1.497 -0.259 1.00 0.00 48 GLU A CA 6
ATOM 7177 C C . GLU A 1 48 ? 67.603 -1.053 -0.853 1.00 0.00 48 GLU A C 6
ATOM 7178 O O . GLU A 1 48 ? 67.942 -1.413 -1.979 1.00 0.00 48 GLU A O 6
ATOM 7190 N N . SER A 1 49 ? 68.354 -0.267 -0.088 1.00 0.00 49 SER A N 6
ATOM 7191 C CA . SER A 1 49 ? 69.651 0.218 -0.547 1.00 0.00 49 SER A CA 6
ATOM 7192 C C . SER A 1 49 ? 70.614 -0.945 -0.788 1.00 0.00 49 SER A C 6
ATOM 7193 O O . SER A 1 49 ? 71.341 -0.951 -1.784 1.00 0.00 49 SER A O 6
ATOM 7201 N N . TYR A 1 50 ? 70.613 -1.919 0.133 1.00 0.00 50 TYR A N 6
ATOM 7202 C CA . TYR A 1 50 ? 71.487 -3.090 0.025 1.00 0.00 50 TYR A CA 6
ATOM 7203 C C . TYR A 1 50 ? 70.912 -4.252 0.846 1.00 0.00 50 TYR A C 6
ATOM 7204 O O . TYR A 1 50 ? 69.910 -4.071 1.537 1.00 0.00 50 TYR A O 6
ATOM 7222 N N . HIS A 1 51 ? 71.544 -5.436 0.727 1.00 0.00 51 HIS A N 6
ATOM 7223 C CA . HIS A 1 51 ? 71.106 -6.660 1.426 1.00 0.00 51 HIS A CA 6
ATOM 7224 C C . HIS A 1 51 ? 72.276 -7.345 2.129 1.00 0.00 51 HIS A C 6
ATOM 7225 O O . HIS A 1 51 ? 72.309 -8.572 2.239 1.00 0.00 51 HIS A O 6
ATOM 7239 N N . LYS A 1 52 ? 73.241 -6.561 2.598 1.00 0.00 52 LYS A N 6
ATOM 7240 C CA . LYS A 1 52 ? 74.404 -7.137 3.278 1.00 0.00 52 LYS A CA 6
ATOM 7241 C C . LYS A 1 52 ? 73.985 -7.847 4.567 1.00 0.00 52 LYS A C 6
ATOM 7242 O O . LYS A 1 52 ? 74.389 -8.982 4.819 1.00 0.00 52 LYS A O 6
ATOM 7261 N N . CYS A 1 53 ? 73.181 -7.163 5.380 1.00 0.00 53 CYS A N 6
ATOM 7262 C CA . CYS A 1 53 ? 72.712 -7.725 6.653 1.00 0.00 53 CYS A CA 6
ATOM 7263 C C . CYS A 1 53 ? 71.617 -6.843 7.244 1.00 0.00 53 CYS A C 6
ATOM 7264 O O . CYS A 1 53 ? 71.477 -5.692 6.821 1.00 0.00 53 CYS A O 6
ATOM 7272 N N . SER A 1 54 ? 70.873 -7.404 8.228 1.00 0.00 54 SER A N 6
ATOM 7273 C CA . SER A 1 54 ? 69.779 -6.730 8.923 1.00 0.00 54 SER A CA 6
ATOM 7274 C C . SER A 1 54 ? 68.994 -5.809 8.004 1.00 0.00 54 SER A C 6
ATOM 7275 O O . SER A 1 54 ? 69.089 -4.589 8.105 1.00 0.00 54 SER A O 6
ATOM 7283 N N . ASP A 1 55 ? 68.255 -6.415 7.089 1.00 0.00 55 ASP A N 6
ATOM 7284 C CA . ASP A 1 55 ? 67.469 -5.664 6.109 1.00 0.00 55 ASP A CA 6
ATOM 7285 C C . ASP A 1 55 ? 66.511 -4.702 6.803 1.00 0.00 55 ASP A C 6
ATOM 7286 O O . ASP A 1 55 ? 66.131 -3.677 6.238 1.00 0.00 55 ASP A O 6
ATOM 7295 N N . LEU A 1 56 ? 66.130 -5.042 8.027 1.00 0.00 56 LEU A N 6
ATOM 7296 C CA . LEU A 1 56 ? 65.225 -4.206 8.793 1.00 0.00 56 LEU A CA 6
ATOM 7297 C C . LEU A 1 56 ? 65.879 -2.856 9.043 1.00 0.00 56 LEU A C 6
ATOM 7298 O O . LEU A 1 56 ? 65.256 -1.815 8.819 1.00 0.00 56 LEU A O 6
ATOM 7314 N N . CYS A 1 57 ? 67.148 -2.899 9.495 1.00 0.00 57 CYS A N 6
ATOM 7315 C CA . CYS A 1 57 ? 67.924 -1.686 9.774 1.00 0.00 57 CYS A CA 6
ATOM 7316 C C . CYS A 1 57 ? 68.758 -1.314 8.552 1.00 0.00 57 CYS A C 6
ATOM 7317 O O . CYS A 1 57 ? 69.675 -2.033 8.167 1.00 0.00 57 CYS A O 6
ATOM 7324 N N . GLN A 1 58 ? 68.407 -0.208 7.925 1.00 0.00 58 GLN A N 6
ATOM 7325 C CA . GLN A 1 58 ? 69.100 0.228 6.714 1.00 0.00 58 GLN A CA 6
ATOM 7326 C C . GLN A 1 58 ? 70.533 0.668 7.009 1.00 0.00 58 GLN A C 6
ATOM 7327 O O . GLN A 1 58 ? 71.420 0.487 6.185 1.00 0.00 58 GLN A O 6
ATOM 7341 N N . TYR A 1 59 ? 70.733 1.294 8.159 1.00 0.00 59 TYR A N 6
ATOM 7342 C CA . TYR A 1 59 ? 72.043 1.819 8.538 1.00 0.00 59 TYR A CA 6
ATOM 7343 C C . TYR A 1 59 ? 73.025 0.727 8.945 1.00 0.00 59 TYR A C 6
ATOM 7344 O O . TYR A 1 59 ? 74.235 0.916 8.827 1.00 0.00 59 TYR A O 6
ATOM 7362 N N . CYS A 1 60 ? 72.513 -0.406 9.425 1.00 0.00 60 CYS A N 6
ATOM 7363 C CA . CYS A 1 60 ? 73.377 -1.501 9.834 1.00 0.00 60 CYS A CA 6
ATOM 7364 C C . CYS A 1 60 ? 74.195 -1.993 8.646 1.00 0.00 60 CYS A C 6
ATOM 7365 O O . CYS A 1 60 ? 75.271 -2.564 8.804 1.00 0.00 60 CYS A O 6
ATOM 7372 N N . ARG A 1 61 ? 73.644 -1.795 7.461 1.00 0.00 61 ARG A N 6
ATOM 7373 C CA . ARG A 1 61 ? 74.276 -2.251 6.232 1.00 0.00 61 ARG A CA 6
ATOM 7374 C C . ARG A 1 61 ? 75.645 -1.594 6.048 1.00 0.00 61 ARG A C 6
ATOM 7375 O O . ARG A 1 61 ? 76.583 -2.242 5.585 1.00 0.00 61 ARG A O 6
ATOM 7396 N N . TYR A 1 62 ? 75.735 -0.310 6.415 1.00 0.00 62 TYR A N 6
ATOM 7397 C CA . TYR A 1 62 ? 76.977 0.460 6.289 1.00 0.00 62 TYR A CA 6
ATOM 7398 C C . TYR A 1 62 ? 77.845 0.329 7.534 1.00 0.00 62 TYR A C 6
ATOM 7399 O O . TYR A 1 62 ? 79.028 -0.006 7.432 1.00 0.00 62 TYR A O 6
ATOM 7417 N N . GLN A 1 63 ? 77.234 0.611 8.696 1.00 0.00 63 GLN A N 6
ATOM 7418 C CA . GLN A 1 63 ? 77.913 0.550 10.002 1.00 0.00 63 GLN A CA 6
ATOM 7419 C C . GLN A 1 63 ? 76.999 -0.116 11.024 1.00 0.00 63 GLN A C 6
ATOM 7420 O O . GLN A 1 63 ? 75.938 0.411 11.331 1.00 0.00 63 GLN A O 6
ATOM 7434 N N . LYS A 1 64 ? 77.427 -1.273 11.531 1.00 0.00 64 LYS A N 6
ATOM 7435 C CA . LYS A 1 64 ? 76.647 -2.035 12.524 1.00 0.00 64 LYS A CA 6
ATOM 7436 C C . LYS A 1 64 ? 76.290 -1.177 13.733 1.00 0.00 64 LYS A C 6
ATOM 7437 O O . LYS A 1 64 ? 77.147 -0.472 14.271 1.00 0.00 64 LYS A O 6
ATOM 7456 N N . ASP A 1 65 ? 75.006 -1.274 14.131 1.00 0.00 65 ASP A N 6
ATOM 7457 C CA . ASP A 1 65 ? 74.454 -0.535 15.282 1.00 0.00 65 ASP A CA 6
ATOM 7458 C C . ASP A 1 65 ? 73.832 -1.494 16.307 1.00 0.00 65 ASP A C 6
ATOM 7459 O O . ASP A 1 65 ? 73.044 -1.080 17.154 1.00 0.00 65 ASP A O 6
ATOM 7468 N N . LEU A 1 66 ? 74.170 -2.782 16.254 1.00 0.00 66 LEU A N 6
ATOM 7469 C CA . LEU A 1 66 ? 73.588 -3.758 17.199 1.00 0.00 66 LEU A CA 6
ATOM 7470 C C . LEU A 1 66 ? 73.908 -3.433 18.685 1.00 0.00 66 LEU A C 6
ATOM 7471 O O . LEU A 1 66 ? 73.505 -4.174 19.582 1.00 0.00 66 LEU A O 6
ATOM 7487 N N . ALA A 1 67 ? 74.608 -2.327 18.952 1.00 0.00 67 ALA A N 6
ATOM 7488 C CA . ALA A 1 67 ? 74.936 -1.946 20.311 1.00 0.00 67 ALA A CA 6
ATOM 7489 C C . ALA A 1 67 ? 73.689 -1.536 21.084 1.00 0.00 67 ALA A C 6
ATOM 7490 O O . ALA A 1 67 ? 73.551 -1.880 22.259 1.00 0.00 67 ALA A O 6
ATOM 7497 N N . ILE A 1 68 ? 72.798 -0.771 20.440 1.00 0.00 68 ILE A N 6
ATOM 7498 C CA . ILE A 1 68 ? 71.593 -0.310 21.126 1.00 0.00 68 ILE A CA 6
ATOM 7499 C C . ILE A 1 68 ? 70.739 -1.493 21.615 1.00 0.00 68 ILE A C 6
ATOM 7500 O O . ILE A 1 68 ? 70.666 -1.727 22.823 1.00 0.00 68 ILE A O 6
ATOM 7516 N N . HIS A 1 69 ? 70.123 -2.241 20.700 1.00 0.00 69 HIS A N 6
ATOM 7517 C CA . HIS A 1 69 ? 69.305 -3.396 21.084 1.00 0.00 69 HIS A CA 6
ATOM 7518 C C . HIS A 1 69 ? 70.189 -4.580 21.474 1.00 0.00 69 HIS A C 6
ATOM 7519 O O . HIS A 1 69 ? 71.082 -4.971 20.722 1.00 0.00 69 HIS A O 6
ATOM 7533 N N . HIS A 1 70 ? 69.932 -5.143 22.652 1.00 0.00 70 HIS A N 6
ATOM 7534 C CA . HIS A 1 70 ? 70.709 -6.281 23.139 1.00 0.00 70 HIS A CA 6
ATOM 7535 C C . HIS A 1 70 ? 70.372 -7.543 22.346 1.00 0.00 70 HIS A C 6
ATOM 7536 O O . HIS A 1 70 ? 69.201 -7.842 22.111 1.00 0.00 70 HIS A O 6
ATOM 7550 N N . GLN A 1 71 ? 71.404 -8.279 21.942 1.00 0.00 71 GLN A N 6
ATOM 7551 C CA . GLN A 1 71 ? 71.207 -9.508 21.177 1.00 0.00 71 GLN A CA 6
ATOM 7552 C C . GLN A 1 71 ? 70.596 -10.583 22.076 1.00 0.00 71 GLN A C 6
ATOM 7553 O O . GLN A 1 71 ? 71.030 -10.772 23.213 1.00 0.00 71 GLN A O 6
ATOM 7567 N N . HIS A 1 72 ? 69.587 -11.281 21.558 1.00 0.00 72 HIS A N 6
ATOM 7568 C CA . HIS A 1 72 ? 68.923 -12.332 22.324 1.00 0.00 72 HIS A CA 6
ATOM 7569 C C . HIS A 1 72 ? 69.846 -13.535 22.497 1.00 0.00 72 HIS A C 6
ATOM 7570 O O . HIS A 1 72 ? 70.454 -14.006 21.536 1.00 0.00 72 HIS A O 6
ATOM 7584 N N . HIS A 1 73 ? 69.946 -14.023 23.728 1.00 0.00 73 HIS A N 6
ATOM 7585 C CA . HIS A 1 73 ? 70.797 -15.171 24.020 1.00 0.00 73 HIS A CA 6
ATOM 7586 C C . HIS A 1 73 ? 70.258 -16.425 23.340 1.00 0.00 73 HIS A C 6
ATOM 7587 O O . HIS A 1 73 ? 71.031 -17.233 22.822 1.00 0.00 73 HIS A O 6
ATOM 7601 N N . HIS A 1 74 ? 68.928 -16.572 23.361 1.00 0.00 74 HIS A N 6
ATOM 7602 C CA . HIS A 1 74 ? 68.253 -17.723 22.753 1.00 0.00 74 HIS A CA 6
ATOM 7603 C C . HIS A 1 74 ? 66.838 -17.344 22.331 1.00 0.00 74 HIS A C 6
ATOM 7604 O O . HIS A 1 74 ? 66.189 -16.515 22.971 1.00 0.00 74 HIS A O 6
ATOM 7618 N N . GLY A 1 75 ? 66.367 -17.955 21.250 1.00 0.00 75 GLY A N 6
ATOM 7619 C CA . GLY A 1 75 ? 65.027 -17.676 20.750 1.00 0.00 75 GLY A CA 6
ATOM 7620 C C . GLY A 1 75 ? 63.967 -18.171 21.728 1.00 0.00 75 GLY A C 6
ATOM 7621 O O . GLY A 1 75 ? 64.236 -19.030 22.567 1.00 0.00 75 GLY A O 6
ATOM 7625 N N . GLY A 1 76 ? 62.761 -17.623 21.613 1.00 0.00 76 GLY A N 6
ATOM 7626 C CA . GLY A 1 76 ? 61.667 -18.016 22.494 1.00 0.00 76 GLY A CA 6
ATOM 7627 C C . GLY A 1 76 ? 61.222 -19.446 22.209 1.00 0.00 76 GLY A C 6
ATOM 7628 O O . GLY A 1 76 ? 61.333 -19.928 21.082 1.00 0.00 76 GLY A O 6
ATOM 7632 N N . SER A 1 77 ? 60.716 -20.116 23.241 1.00 0.00 77 SER A N 6
ATOM 7633 C CA . SER A 1 77 ? 60.250 -21.490 23.100 1.00 0.00 77 SER A CA 6
ATOM 7634 C C . SER A 1 77 ? 59.107 -21.573 22.094 1.00 0.00 77 SER A C 6
ATOM 7635 O O . SER A 1 77 ? 59.033 -22.511 21.299 1.00 0.00 77 SER A O 6
ATOM 7643 N N . MET A 1 78 ? 58.216 -20.586 22.137 1.00 0.00 78 MET A N 6
ATOM 7644 C CA . MET A 1 78 ? 57.076 -20.559 21.225 1.00 0.00 78 MET A CA 6
ATOM 7645 C C . MET A 1 78 ? 57.559 -20.430 19.783 1.00 0.00 78 MET A C 6
ATOM 7646 O O . MET A 1 78 ? 57.024 -21.072 18.880 1.00 0.00 78 MET A O 6
ATOM 7660 N N . GLY A 1 79 ? 58.575 -19.598 19.578 1.00 0.00 79 GLY A N 6
ATOM 7661 C CA . GLY A 1 79 ? 59.124 -19.395 18.243 1.00 0.00 79 GLY A CA 6
ATOM 7662 C C . GLY A 1 79 ? 59.817 -20.659 17.745 1.00 0.00 79 GLY A C 6
ATOM 7663 O O . GLY A 1 79 ? 60.355 -21.432 18.536 1.00 0.00 79 GLY A O 6
ATOM 7667 N N . MET A 1 80 ? 59.794 -20.862 16.434 1.00 0.00 80 MET A N 6
ATOM 7668 C CA . MET A 1 80 ? 60.420 -22.038 15.842 1.00 0.00 80 MET A CA 6
ATOM 7669 C C . MET A 1 80 ? 61.931 -22.001 16.057 1.00 0.00 80 MET A C 6
ATOM 7670 O O . MET A 1 80 ? 62.552 -23.026 16.334 1.00 0.00 80 MET A O 6
ATOM 7684 N N . SER A 1 81 ? 62.515 -20.814 15.923 1.00 0.00 81 SER A N 6
ATOM 7685 C CA . SER A 1 81 ? 63.955 -20.656 16.103 1.00 0.00 81 SER A CA 6
ATOM 7686 C C . SER A 1 81 ? 64.334 -20.848 17.567 1.00 0.00 81 SER A C 6
ATOM 7687 O O . SER A 1 81 ? 63.563 -20.515 18.467 1.00 0.00 81 SER A O 6
ATOM 7695 N N . GLY A 1 82 ? 65.528 -21.387 17.798 1.00 0.00 82 GLY A N 6
ATOM 7696 C CA . GLY A 1 82 ? 66.000 -21.618 19.160 1.00 0.00 82 GLY A CA 6
ATOM 7697 C C . GLY A 1 82 ? 67.281 -22.442 19.164 1.00 0.00 82 GLY A C 6
ATOM 7698 O O . GLY A 1 82 ? 68.089 -22.344 20.088 1.00 0.00 82 GLY A O 6
ATOM 7702 N N . SER A 1 83 ? 67.464 -23.254 18.127 1.00 0.00 83 SER A N 6
ATOM 7703 C CA . SER A 1 83 ? 68.655 -24.090 18.027 1.00 0.00 83 SER A CA 6
ATOM 7704 C C . SER A 1 83 ? 69.894 -23.231 17.793 1.00 0.00 83 SER A C 6
ATOM 7705 O O . SER A 1 83 ? 69.843 -22.233 17.073 1.00 0.00 83 SER A O 6
ATOM 7713 N N . GLY A 1 84 ? 71.006 -23.630 18.403 1.00 0.00 84 GLY A N 6
ATOM 7714 C CA . GLY A 1 84 ? 72.255 -22.891 18.258 1.00 0.00 84 GLY A CA 6
ATOM 7715 C C . GLY A 1 84 ? 72.752 -22.940 16.816 1.00 0.00 84 GLY A C 6
ATOM 7716 O O . GLY A 1 84 ? 73.325 -21.973 16.314 1.00 0.00 84 GLY A O 6
ATOM 7720 N N . THR A 1 85 ? 72.531 -24.077 16.161 1.00 0.00 85 THR A N 6
ATOM 7721 C CA . THR A 1 85 ? 72.962 -24.259 14.776 1.00 0.00 85 THR A CA 6
ATOM 7722 C C . THR A 1 85 ? 72.084 -23.445 13.830 1.00 0.00 85 THR A C 6
ATOM 7723 O O . THR A 1 85 ? 72.465 -23.179 12.690 1.00 0.00 85 THR A O 6
ATOM 7734 N N . GLY A 1 86 ? 70.905 -23.058 14.307 1.00 0.00 86 GLY A N 6
ATOM 7735 C CA . GLY A 1 86 ? 69.977 -22.281 13.493 1.00 0.00 86 GLY A CA 6
ATOM 7736 C C . GLY A 1 86 ? 70.584 -20.940 13.086 1.00 0.00 86 GLY A C 6
ATOM 7737 O O . GLY A 1 86 ? 70.417 -20.494 11.951 1.00 0.00 86 GLY A O 6
ATOM 7741 N N . TYR A 1 87 ? 71.289 -20.304 14.017 1.00 0.00 87 TYR A N 6
ATOM 7742 C CA . TYR A 1 87 ? 71.916 -19.016 13.736 1.00 0.00 87 TYR A CA 6
ATOM 7743 C C . TYR A 1 87 ? 73.055 -19.177 12.736 1.00 0.00 87 TYR A C 6
ATOM 7744 O O . TYR A 1 87 ? 73.011 -18.522 11.708 1.00 0.00 87 TYR A O 6
ATOM 7765 N N . MET A 1 1 ? 27.316 -12.952 15.588 1.00 0.00 1 MET A N 7
ATOM 7766 C CA . MET A 1 1 ? 28.438 -12.367 16.376 1.00 0.00 1 MET A CA 7
ATOM 7767 C C . MET A 1 1 ? 29.751 -12.637 15.652 1.00 0.00 1 MET A C 7
ATOM 7768 O O . MET A 1 1 ? 30.439 -11.705 15.230 1.00 0.00 1 MET A O 7
ATOM 7784 N N . GLY A 1 2 ? 30.091 -13.917 15.516 1.00 0.00 2 GLY A N 7
ATOM 7785 C CA . GLY A 1 2 ? 31.324 -14.315 14.844 1.00 0.00 2 GLY A CA 7
ATOM 7786 C C . GLY A 1 2 ? 32.536 -14.069 15.736 1.00 0.00 2 GLY A C 7
ATOM 7787 O O . GLY A 1 2 ? 33.665 -14.013 15.246 1.00 0.00 2 GLY A O 7
ATOM 7791 N N . ALA A 1 3 ? 32.280 -13.935 17.044 1.00 0.00 3 ALA A N 7
ATOM 7792 C CA . ALA A 1 3 ? 33.334 -13.697 18.045 1.00 0.00 3 ALA A CA 7
ATOM 7793 C C . ALA A 1 3 ? 34.258 -12.523 17.652 1.00 0.00 3 ALA A C 7
ATOM 7794 O O . ALA A 1 3 ? 35.417 -12.759 17.305 1.00 0.00 3 ALA A O 7
ATOM 7801 N N . PRO A 1 4 ? 33.802 -11.269 17.701 1.00 0.00 4 PRO A N 7
ATOM 7802 C CA . PRO A 1 4 ? 34.678 -10.106 17.341 1.00 0.00 4 PRO A CA 7
ATOM 7803 C C . PRO A 1 4 ? 35.930 -10.046 18.217 1.00 0.00 4 PRO A C 7
ATOM 7804 O O . PRO A 1 4 ? 35.871 -10.387 19.400 1.00 0.00 4 PRO A O 7
ATOM 7815 N N . VAL A 1 5 ? 37.051 -9.626 17.602 1.00 0.00 5 VAL A N 7
ATOM 7816 C CA . VAL A 1 5 ? 38.357 -9.516 18.271 1.00 0.00 5 VAL A CA 7
ATOM 7817 C C . VAL A 1 5 ? 39.027 -8.154 17.916 1.00 0.00 5 VAL A C 7
ATOM 7818 O O . VAL A 1 5 ? 39.943 -8.114 17.091 1.00 0.00 5 VAL A O 7
ATOM 7831 N N . PRO A 1 6 ? 38.598 -7.026 18.496 1.00 0.00 6 PRO A N 7
ATOM 7832 C CA . PRO A 1 6 ? 39.223 -5.696 18.187 1.00 0.00 6 PRO A CA 7
ATOM 7833 C C . PRO A 1 6 ? 40.727 -5.705 18.463 1.00 0.00 6 PRO A C 7
ATOM 7834 O O . PRO A 1 6 ? 41.501 -5.083 17.735 1.00 0.00 6 PRO A O 7
ATOM 7845 N N . TYR A 1 7 ? 41.107 -6.437 19.518 1.00 0.00 7 TYR A N 7
ATOM 7846 C CA . TYR A 1 7 ? 42.515 -6.577 19.929 1.00 0.00 7 TYR A CA 7
ATOM 7847 C C . TYR A 1 7 ? 43.193 -5.195 20.092 1.00 0.00 7 TYR A C 7
ATOM 7848 O O . TYR A 1 7 ? 44.025 -4.825 19.265 1.00 0.00 7 TYR A O 7
ATOM 7866 N N . PRO A 1 8 ? 42.859 -4.408 21.122 1.00 0.00 8 PRO A N 7
ATOM 7867 C CA . PRO A 1 8 ? 43.467 -3.056 21.319 1.00 0.00 8 PRO A CA 7
ATOM 7868 C C . PRO A 1 8 ? 44.822 -3.129 22.013 1.00 0.00 8 PRO A C 7
ATOM 7869 O O . PRO A 1 8 ? 45.434 -2.102 22.310 1.00 0.00 8 PRO A O 7
ATOM 7880 N N . ASP A 1 9 ? 45.270 -4.361 22.246 1.00 0.00 9 ASP A N 7
ATOM 7881 C CA . ASP A 1 9 ? 46.559 -4.633 22.900 1.00 0.00 9 ASP A CA 7
ATOM 7882 C C . ASP A 1 9 ? 46.700 -3.844 24.229 1.00 0.00 9 ASP A C 7
ATOM 7883 O O . ASP A 1 9 ? 47.483 -2.900 24.296 1.00 0.00 9 ASP A O 7
ATOM 7892 N N . PRO A 1 10 ? 45.962 -4.188 25.288 1.00 0.00 10 PRO A N 7
ATOM 7893 C CA . PRO A 1 10 ? 46.059 -3.452 26.595 1.00 0.00 10 PRO A CA 7
ATOM 7894 C C . PRO A 1 10 ? 47.475 -3.460 27.159 1.00 0.00 10 PRO A C 7
ATOM 7895 O O . PRO A 1 10 ? 47.847 -2.592 27.951 1.00 0.00 10 PRO A O 7
ATOM 7906 N N . LEU A 1 11 ? 48.240 -4.466 26.768 1.00 0.00 11 LEU A N 7
ATOM 7907 C CA . LEU A 1 11 ? 49.610 -4.619 27.258 1.00 0.00 11 LEU A CA 7
ATOM 7908 C C . LEU A 1 11 ? 50.468 -3.410 26.888 1.00 0.00 11 LEU A C 7
ATOM 7909 O O . LEU A 1 11 ? 51.240 -2.931 27.721 1.00 0.00 11 LEU A O 7
ATOM 7925 N N . GLU A 1 12 ? 50.314 -2.926 25.648 1.00 0.00 12 GLU A N 7
ATOM 7926 C CA . GLU A 1 12 ? 51.062 -1.762 25.141 1.00 0.00 12 GLU A CA 7
ATOM 7927 C C . GLU A 1 12 ? 52.577 -1.897 25.422 1.00 0.00 12 GLU A C 7
ATOM 7928 O O . GLU A 1 12 ? 53.133 -1.096 26.175 1.00 0.00 12 GLU A O 7
ATOM 7940 N N . PRO A 1 13 ? 53.265 -2.888 24.868 1.00 0.00 13 PRO A N 7
ATOM 7941 C CA . PRO A 1 13 ? 54.725 -3.064 25.135 1.00 0.00 13 PRO A CA 7
ATOM 7942 C C . PRO A 1 13 ? 55.573 -2.005 24.441 1.00 0.00 13 PRO A C 7
ATOM 7943 O O . PRO A 1 13 ? 55.176 -1.452 23.416 1.00 0.00 13 PRO A O 7
ATOM 7954 N N . ARG A 1 14 ? 56.740 -1.727 25.015 1.00 0.00 14 ARG A N 7
ATOM 7955 C CA . ARG A 1 14 ? 57.641 -0.728 24.453 1.00 0.00 14 ARG A CA 7
ATOM 7956 C C . ARG A 1 14 ? 58.241 -1.245 23.148 1.00 0.00 14 ARG A C 7
ATOM 7957 O O . ARG A 1 14 ? 58.570 -2.426 23.030 1.00 0.00 14 ARG A O 7
ATOM 7978 N N . GLY A 1 15 ? 58.373 -0.356 22.170 1.00 0.00 15 GLY A N 7
ATOM 7979 C CA . GLY A 1 15 ? 58.927 -0.736 20.875 1.00 0.00 15 GLY A CA 7
ATOM 7980 C C . GLY A 1 15 ? 60.407 -1.084 20.992 1.00 0.00 15 GLY A C 7
ATOM 7981 O O . GLY A 1 15 ? 61.072 -0.699 21.952 1.00 0.00 15 GLY A O 7
ATOM 7985 N N . GLY A 1 16 ? 60.917 -1.814 20.003 1.00 0.00 16 GLY A N 7
ATOM 7986 C CA . GLY A 1 16 ? 62.321 -2.205 20.007 1.00 0.00 16 GLY A CA 7
ATOM 7987 C C . GLY A 1 16 ? 63.212 -0.979 19.858 1.00 0.00 16 GLY A C 7
ATOM 7988 O O . GLY A 1 16 ? 62.782 0.041 19.319 1.00 0.00 16 GLY A O 7
ATOM 7992 N N . LYS A 1 17 ? 64.460 -1.100 20.314 1.00 0.00 17 LYS A N 7
ATOM 7993 C CA . LYS A 1 17 ? 65.395 -0.001 20.196 1.00 0.00 17 LYS A CA 7
ATOM 7994 C C . LYS A 1 17 ? 65.796 0.123 18.734 1.00 0.00 17 LYS A C 7
ATOM 7995 O O . LYS A 1 17 ? 65.832 1.206 18.182 1.00 0.00 17 LYS A O 7
ATOM 8014 N N . HIS A 1 18 ? 66.140 -0.996 18.120 1.00 0.00 18 HIS A N 7
ATOM 8015 C CA . HIS A 1 18 ? 66.562 -0.962 16.723 1.00 0.00 18 HIS A CA 7
ATOM 8016 C C . HIS A 1 18 ? 65.446 -0.461 15.788 1.00 0.00 18 HIS A C 7
ATOM 8017 O O . HIS A 1 18 ? 65.697 0.435 14.976 1.00 0.00 18 HIS A O 7
ATOM 8030 N N . ILE A 1 19 ? 64.237 -1.060 15.892 1.00 0.00 19 ILE A N 7
ATOM 8031 C CA . ILE A 1 19 ? 63.098 -0.712 15.024 1.00 0.00 19 ILE A CA 7
ATOM 8032 C C . ILE A 1 19 ? 62.078 0.120 15.782 1.00 0.00 19 ILE A C 7
ATOM 8033 O O . ILE A 1 19 ? 61.548 -0.310 16.809 1.00 0.00 19 ILE A O 7
ATOM 8049 N N . CYS A 1 20 ? 61.786 1.292 15.224 1.00 0.00 20 CYS A N 7
ATOM 8050 C CA . CYS A 1 20 ? 60.790 2.194 15.791 1.00 0.00 20 CYS A CA 7
ATOM 8051 C C . CYS A 1 20 ? 59.403 1.716 15.337 1.00 0.00 20 CYS A C 7
ATOM 8052 O O . CYS A 1 20 ? 59.247 1.178 14.248 1.00 0.00 20 CYS A O 7
ATOM 8059 N N . ALA A 1 21 ? 58.413 1.843 16.196 1.00 0.00 21 ALA A N 7
ATOM 8060 C CA . ALA A 1 21 ? 57.076 1.347 15.884 1.00 0.00 21 ALA A CA 7
ATOM 8061 C C . ALA A 1 21 ? 56.407 2.118 14.751 1.00 0.00 21 ALA A C 7
ATOM 8062 O O . ALA A 1 21 ? 55.348 1.695 14.278 1.00 0.00 21 ALA A O 7
ATOM 8069 N N . ILE A 1 22 ? 57.011 3.255 14.370 1.00 0.00 22 ILE A N 7
ATOM 8070 C CA . ILE A 1 22 ? 56.469 4.146 13.325 1.00 0.00 22 ILE A CA 7
ATOM 8071 C C . ILE A 1 22 ? 57.413 4.244 12.110 1.00 0.00 22 ILE A C 7
ATOM 8072 O O . ILE A 1 22 ? 57.085 3.767 11.023 1.00 0.00 22 ILE A O 7
ATOM 8088 N N . CYS A 1 23 ? 58.553 4.917 12.300 1.00 0.00 23 CYS A N 7
ATOM 8089 C CA . CYS A 1 23 ? 59.521 5.153 11.217 1.00 0.00 23 CYS A CA 7
ATOM 8090 C C . CYS A 1 23 ? 60.391 3.943 10.929 1.00 0.00 23 CYS A C 7
ATOM 8091 O O . CYS A 1 23 ? 60.885 3.781 9.812 1.00 0.00 23 CYS A O 7
ATOM 8098 N N . GLY A 1 24 ? 60.593 3.127 11.948 1.00 0.00 24 GLY A N 7
ATOM 8099 C CA . GLY A 1 24 ? 61.432 1.936 11.829 1.00 0.00 24 GLY A CA 7
ATOM 8100 C C . GLY A 1 24 ? 62.917 2.260 11.972 1.00 0.00 24 GLY A C 7
ATOM 8101 O O . GLY A 1 24 ? 63.727 1.336 12.021 1.00 0.00 24 GLY A O 7
ATOM 8105 N N . ASN A 1 25 ? 63.264 3.568 11.990 1.00 0.00 25 ASN A N 7
ATOM 8106 C CA . ASN A 1 25 ? 64.695 3.989 12.075 1.00 0.00 25 ASN A CA 7
ATOM 8107 C C . ASN A 1 25 ? 64.944 5.315 12.830 1.00 0.00 25 ASN A C 7
ATOM 8108 O O . ASN A 1 25 ? 66.050 5.860 12.749 1.00 0.00 25 ASN A O 7
ATOM 8119 N N . ASN A 1 26 ? 63.978 5.805 13.611 1.00 0.00 26 ASN A N 7
ATOM 8120 C CA . ASN A 1 26 ? 64.205 7.042 14.395 1.00 0.00 26 ASN A CA 7
ATOM 8121 C C . ASN A 1 26 ? 64.918 6.708 15.693 1.00 0.00 26 ASN A C 7
ATOM 8122 O O . ASN A 1 26 ? 65.764 7.464 16.165 1.00 0.00 26 ASN A O 7
ATOM 8133 N N . ALA A 1 27 ? 64.526 5.584 16.279 1.00 0.00 27 ALA A N 7
ATOM 8134 C CA . ALA A 1 27 ? 65.073 5.154 17.537 1.00 0.00 27 ALA A CA 7
ATOM 8135 C C . ALA A 1 27 ? 66.587 5.036 17.414 1.00 0.00 27 ALA A C 7
ATOM 8136 O O . ALA A 1 27 ? 67.320 5.344 18.355 1.00 0.00 27 ALA A O 7
ATOM 8143 N N . GLU A 1 28 ? 67.036 4.640 16.221 1.00 0.00 28 GLU A N 7
ATOM 8144 C CA . GLU A 1 28 ? 68.447 4.529 15.918 1.00 0.00 28 GLU A CA 7
ATOM 8145 C C . GLU A 1 28 ? 69.026 5.912 15.565 1.00 0.00 28 GLU A C 7
ATOM 8146 O O . GLU A 1 28 ? 70.156 6.215 15.954 1.00 0.00 28 GLU A O 7
ATOM 8158 N N . ASP A 1 29 ? 68.242 6.708 14.791 1.00 0.00 29 ASP A N 7
ATOM 8159 C CA . ASP A 1 29 ? 68.661 8.050 14.310 1.00 0.00 29 ASP A CA 7
ATOM 8160 C C . ASP A 1 29 ? 67.914 9.216 15.025 1.00 0.00 29 ASP A C 7
ATOM 8161 O O . ASP A 1 29 ? 67.767 9.200 16.248 1.00 0.00 29 ASP A O 7
ATOM 8170 N N . TYR A 1 30 ? 67.475 10.242 14.260 1.00 0.00 30 TYR A N 7
ATOM 8171 C CA . TYR A 1 30 ? 66.784 11.414 14.827 1.00 0.00 30 TYR A CA 7
ATOM 8172 C C . TYR A 1 30 ? 65.402 11.042 15.374 1.00 0.00 30 TYR A C 7
ATOM 8173 O O . TYR A 1 30 ? 65.097 9.864 15.509 1.00 0.00 30 TYR A O 7
ATOM 8191 N N . LYS A 1 31 ? 64.585 12.067 15.696 1.00 0.00 31 LYS A N 7
ATOM 8192 C CA . LYS A 1 31 ? 63.233 11.859 16.250 1.00 0.00 31 LYS A CA 7
ATOM 8193 C C . LYS A 1 31 ? 62.235 12.821 15.622 1.00 0.00 31 LYS A C 7
ATOM 8194 O O . LYS A 1 31 ? 61.212 13.134 16.236 1.00 0.00 31 LYS A O 7
ATOM 8213 N N . HIS A 1 32 ? 62.545 13.264 14.395 1.00 0.00 32 HIS A N 7
ATOM 8214 C CA . HIS A 1 32 ? 61.678 14.188 13.649 1.00 0.00 32 HIS A CA 7
ATOM 8215 C C . HIS A 1 32 ? 60.775 13.437 12.678 1.00 0.00 32 HIS A C 7
ATOM 8216 O O . HIS A 1 32 ? 59.808 14.005 12.167 1.00 0.00 32 HIS A O 7
ATOM 8230 N N . THR A 1 33 ? 61.098 12.166 12.432 1.00 0.00 33 THR A N 7
ATOM 8231 C CA . THR A 1 33 ? 60.312 11.338 11.517 1.00 0.00 33 THR A CA 7
ATOM 8232 C C . THR A 1 33 ? 59.050 10.823 12.201 1.00 0.00 33 THR A C 7
ATOM 8233 O O . THR A 1 33 ? 58.111 10.390 11.534 1.00 0.00 33 THR A O 7
ATOM 8244 N N . ASP A 1 34 ? 59.029 10.873 13.532 1.00 0.00 34 ASP A N 7
ATOM 8245 C CA . ASP A 1 34 ? 57.855 10.398 14.274 1.00 0.00 34 ASP A CA 7
ATOM 8246 C C . ASP A 1 34 ? 56.654 11.305 14.031 1.00 0.00 34 ASP A C 7
ATOM 8247 O O . ASP A 1 34 ? 55.513 10.922 14.285 1.00 0.00 34 ASP A O 7
ATOM 8256 N N . MET A 1 35 ? 56.919 12.511 13.549 1.00 0.00 35 MET A N 7
ATOM 8257 C CA . MET A 1 35 ? 55.854 13.474 13.283 1.00 0.00 35 MET A CA 7
ATOM 8258 C C . MET A 1 35 ? 54.942 12.975 12.162 1.00 0.00 35 MET A C 7
ATOM 8259 O O . MET A 1 35 ? 53.720 13.108 12.250 1.00 0.00 35 MET A O 7
ATOM 8273 N N . ASP A 1 36 ? 55.559 12.409 11.117 1.00 0.00 36 ASP A N 7
ATOM 8274 C CA . ASP A 1 36 ? 54.825 11.890 9.956 1.00 0.00 36 ASP A CA 7
ATOM 8275 C C . ASP A 1 36 ? 54.364 10.455 10.195 1.00 0.00 36 ASP A C 7
ATOM 8276 O O . ASP A 1 36 ? 55.183 9.541 10.295 1.00 0.00 36 ASP A O 7
ATOM 8285 N N . LEU A 1 37 ? 53.047 10.270 10.271 1.00 0.00 37 LEU A N 7
ATOM 8286 C CA . LEU A 1 37 ? 52.475 8.941 10.485 1.00 0.00 37 LEU A CA 7
ATOM 8287 C C . LEU A 1 37 ? 52.625 8.118 9.210 1.00 0.00 37 LEU A C 7
ATOM 8288 O O . LEU A 1 37 ? 52.606 8.675 8.109 1.00 0.00 37 LEU A O 7
ATOM 8304 N N . THR A 1 38 ? 52.781 6.799 9.389 1.00 0.00 38 THR A N 7
ATOM 8305 C CA . THR A 1 38 ? 52.946 5.850 8.274 1.00 0.00 38 THR A CA 7
ATOM 8306 C C . THR A 1 38 ? 52.157 4.572 8.545 1.00 0.00 38 THR A C 7
ATOM 8307 O O . THR A 1 38 ? 51.770 4.299 9.682 1.00 0.00 38 THR A O 7
ATOM 8318 N N . TYR A 1 39 ? 51.933 3.797 7.484 1.00 0.00 39 TYR A N 7
ATOM 8319 C CA . TYR A 1 39 ? 51.197 2.539 7.588 1.00 0.00 39 TYR A CA 7
ATOM 8320 C C . TYR A 1 39 ? 52.068 1.461 8.228 1.00 0.00 39 TYR A C 7
ATOM 8321 O O . TYR A 1 39 ? 53.278 1.636 8.373 1.00 0.00 39 TYR A O 7
ATOM 8339 N N . THR A 1 40 ? 51.441 0.351 8.616 1.00 0.00 40 THR A N 7
ATOM 8340 C CA . THR A 1 40 ? 52.164 -0.748 9.248 1.00 0.00 40 THR A CA 7
ATOM 8341 C C . THR A 1 40 ? 53.211 -1.298 8.277 1.00 0.00 40 THR A C 7
ATOM 8342 O O . THR A 1 40 ? 54.360 -1.523 8.663 1.00 0.00 40 THR A O 7
ATOM 8353 N N . ASP A 1 41 ? 52.801 -1.502 7.022 1.00 0.00 41 ASP A N 7
ATOM 8354 C CA . ASP A 1 41 ? 53.701 -2.024 5.992 1.00 0.00 41 ASP A CA 7
ATOM 8355 C C . ASP A 1 41 ? 54.592 -0.910 5.445 1.00 0.00 41 ASP A C 7
ATOM 8356 O O . ASP A 1 41 ? 54.152 -0.082 4.645 1.00 0.00 41 ASP A O 7
ATOM 8365 N N . ARG A 1 42 ? 55.849 -0.898 5.888 1.00 0.00 42 ARG A N 7
ATOM 8366 C CA . ARG A 1 42 ? 56.808 0.115 5.445 1.00 0.00 42 ARG A CA 7
ATOM 8367 C C . ARG A 1 42 ? 57.253 -0.186 4.017 1.00 0.00 42 ARG A C 7
ATOM 8368 O O . ARG A 1 42 ? 57.531 -1.338 3.680 1.00 0.00 42 ARG A O 7
ATOM 8389 N N . ASP A 1 43 ? 57.320 0.860 3.192 1.00 0.00 43 ASP A N 7
ATOM 8390 C CA . ASP A 1 43 ? 57.732 0.715 1.795 1.00 0.00 43 ASP A CA 7
ATOM 8391 C C . ASP A 1 43 ? 59.250 0.605 1.692 1.00 0.00 43 ASP A C 7
ATOM 8392 O O . ASP A 1 43 ? 59.967 1.580 1.924 1.00 0.00 43 ASP A O 7
ATOM 8401 N N . TYR A 1 44 ? 59.722 -0.593 1.338 1.00 0.00 44 TYR A N 7
ATOM 8402 C CA . TYR A 1 44 ? 61.155 -0.850 1.198 1.00 0.00 44 TYR A CA 7
ATOM 8403 C C . TYR A 1 44 ? 61.659 -0.339 -0.148 1.00 0.00 44 TYR A C 7
ATOM 8404 O O . TYR A 1 44 ? 61.003 -0.525 -1.175 1.00 0.00 44 TYR A O 7
ATOM 8422 N N . LYS A 1 45 ? 62.829 0.296 -0.137 1.00 0.00 45 LYS A N 7
ATOM 8423 C CA . LYS A 1 45 ? 63.416 0.823 -1.367 1.00 0.00 45 LYS A CA 7
ATOM 8424 C C . LYS A 1 45 ? 63.889 -0.331 -2.246 1.00 0.00 45 LYS A C 7
ATOM 8425 O O . LYS A 1 45 ? 64.539 -1.260 -1.768 1.00 0.00 45 LYS A O 7
ATOM 8444 N N . ASN A 1 46 ? 63.549 -0.272 -3.530 1.00 0.00 46 ASN A N 7
ATOM 8445 C CA . ASN A 1 46 ? 63.937 -1.326 -4.462 1.00 0.00 46 ASN A CA 7
ATOM 8446 C C . ASN A 1 46 ? 65.455 -1.409 -4.603 1.00 0.00 46 ASN A C 7
ATOM 8447 O O . ASN A 1 46 ? 66.021 -2.503 -4.632 1.00 0.00 46 ASN A O 7
ATOM 8458 N N . CYS A 1 47 ? 66.105 -0.248 -4.690 1.00 0.00 47 CYS A N 7
ATOM 8459 C CA . CYS A 1 47 ? 67.560 -0.196 -4.832 1.00 0.00 47 CYS A CA 7
ATOM 8460 C C . CYS A 1 47 ? 68.238 -0.529 -3.505 1.00 0.00 47 CYS A C 7
ATOM 8461 O O . CYS A 1 47 ? 68.563 0.370 -2.724 1.00 0.00 47 CYS A O 7
ATOM 8469 N N . GLU A 1 48 ? 68.446 -1.827 -3.263 1.00 0.00 48 GLU A N 7
ATOM 8470 C CA . GLU A 1 48 ? 69.085 -2.289 -2.028 1.00 0.00 48 GLU A CA 7
ATOM 8471 C C . GLU A 1 48 ? 70.600 -2.086 -2.120 1.00 0.00 48 GLU A C 7
ATOM 8472 O O . GLU A 1 48 ? 71.246 -2.565 -3.053 1.00 0.00 48 GLU A O 7
ATOM 8484 N N . SER A 1 49 ? 71.158 -1.360 -1.155 1.00 0.00 49 SER A N 7
ATOM 8485 C CA . SER A 1 49 ? 72.593 -1.091 -1.147 1.00 0.00 49 SER A CA 7
ATOM 8486 C C . SER A 1 49 ? 73.401 -2.365 -0.902 1.00 0.00 49 SER A C 7
ATOM 8487 O O . SER A 1 49 ? 74.376 -2.620 -1.611 1.00 0.00 49 SER A O 7
ATOM 8495 N N . TYR A 1 50 ? 72.980 -3.147 0.104 1.00 0.00 50 TYR A N 7
ATOM 8496 C CA . TYR A 1 50 ? 73.655 -4.400 0.464 1.00 0.00 50 TYR A CA 7
ATOM 8497 C C . TYR A 1 50 ? 72.669 -5.364 1.118 1.00 0.00 50 TYR A C 7
ATOM 8498 O O . TYR A 1 50 ? 71.667 -4.929 1.691 1.00 0.00 50 TYR A O 7
ATOM 8516 N N . HIS A 1 51 ? 72.989 -6.665 1.022 1.00 0.00 51 HIS A N 7
ATOM 8517 C CA . HIS A 1 51 ? 72.170 -7.748 1.593 1.00 0.00 51 HIS A CA 7
ATOM 8518 C C . HIS A 1 51 ? 72.882 -8.370 2.791 1.00 0.00 51 HIS A C 7
ATOM 8519 O O . HIS A 1 51 ? 72.429 -9.372 3.342 1.00 0.00 51 HIS A O 7
ATOM 8533 N N . LYS A 1 52 ? 74.010 -7.780 3.173 1.00 0.00 52 LYS A N 7
ATOM 8534 C CA . LYS A 1 52 ? 74.795 -8.297 4.292 1.00 0.00 52 LYS A CA 7
ATOM 8535 C C . LYS A 1 52 ? 74.019 -8.244 5.603 1.00 0.00 52 LYS A C 7
ATOM 8536 O O . LYS A 1 52 ? 74.223 -9.107 6.460 1.00 0.00 52 LYS A O 7
ATOM 8555 N N . CYS A 1 53 ? 73.138 -7.238 5.742 1.00 0.00 53 CYS A N 7
ATOM 8556 C CA . CYS A 1 53 ? 72.324 -7.062 6.952 1.00 0.00 53 CYS A CA 7
ATOM 8557 C C . CYS A 1 53 ? 70.890 -7.536 6.739 1.00 0.00 53 CYS A C 7
ATOM 8558 O O . CYS A 1 53 ? 70.474 -7.811 5.615 1.00 0.00 53 CYS A O 7
ATOM 8566 N N . SER A 1 54 ? 70.148 -7.646 7.845 1.00 0.00 54 SER A N 7
ATOM 8567 C CA . SER A 1 54 ? 68.758 -8.115 7.808 1.00 0.00 54 SER A CA 7
ATOM 8568 C C . SER A 1 54 ? 67.874 -7.229 6.928 1.00 0.00 54 SER A C 7
ATOM 8569 O O . SER A 1 54 ? 66.753 -7.614 6.601 1.00 0.00 54 SER A O 7
ATOM 8577 N N . ASP A 1 55 ? 68.398 -6.048 6.565 1.00 0.00 55 ASP A N 7
ATOM 8578 C CA . ASP A 1 55 ? 67.707 -5.060 5.718 1.00 0.00 55 ASP A CA 7
ATOM 8579 C C . ASP A 1 55 ? 66.601 -4.335 6.476 1.00 0.00 55 ASP A C 7
ATOM 8580 O O . ASP A 1 55 ? 66.031 -3.371 5.962 1.00 0.00 55 ASP A O 7
ATOM 8589 N N . LEU A 1 56 ? 66.302 -4.788 7.691 1.00 0.00 56 LEU A N 7
ATOM 8590 C CA . LEU A 1 56 ? 65.266 -4.152 8.490 1.00 0.00 56 LEU A CA 7
ATOM 8591 C C . LEU A 1 56 ? 65.694 -2.724 8.787 1.00 0.00 56 LEU A C 7
ATOM 8592 O O . LEU A 1 56 ? 64.928 -1.783 8.573 1.00 0.00 56 LEU A O 7
ATOM 8608 N N . CYS A 1 57 ? 66.945 -2.594 9.253 1.00 0.00 57 CYS A N 7
ATOM 8609 C CA . CYS A 1 57 ? 67.553 -1.304 9.570 1.00 0.00 57 CYS A CA 7
ATOM 8610 C C . CYS A 1 57 ? 68.323 -0.813 8.346 1.00 0.00 57 CYS A C 7
ATOM 8611 O O . CYS A 1 57 ? 69.123 -1.555 7.774 1.00 0.00 57 CYS A O 7
ATOM 8618 N N . GLN A 1 58 ? 68.043 0.415 7.924 1.00 0.00 58 GLN A N 7
ATOM 8619 C CA . GLN A 1 58 ? 68.671 0.985 6.728 1.00 0.00 58 GLN A CA 7
ATOM 8620 C C . GLN A 1 58 ? 70.147 1.360 6.920 1.00 0.00 58 GLN A C 7
ATOM 8621 O O . GLN A 1 58 ? 70.953 1.197 6.010 1.00 0.00 58 GLN A O 7
ATOM 8635 N N . TYR A 1 59 ? 70.472 1.901 8.084 1.00 0.00 59 TYR A N 7
ATOM 8636 C CA . TYR A 1 59 ? 71.836 2.351 8.376 1.00 0.00 59 TYR A CA 7
ATOM 8637 C C . TYR A 1 59 ? 72.781 1.188 8.644 1.00 0.00 59 TYR A C 7
ATOM 8638 O O . TYR A 1 59 ? 73.988 1.310 8.440 1.00 0.00 59 TYR A O 7
ATOM 8656 N N . CYS A 1 60 ? 72.234 0.069 9.097 1.00 0.00 60 CYS A N 7
ATOM 8657 C CA . CYS A 1 60 ? 73.048 -1.096 9.382 1.00 0.00 60 CYS A CA 7
ATOM 8658 C C . CYS A 1 60 ? 73.742 -1.595 8.118 1.00 0.00 60 CYS A C 7
ATOM 8659 O O . CYS A 1 60 ? 74.788 -2.240 8.195 1.00 0.00 60 CYS A O 7
ATOM 8666 N N . ARG A 1 61 ? 73.130 -1.306 6.966 1.00 0.00 61 ARG A N 7
ATOM 8667 C CA . ARG A 1 61 ? 73.652 -1.746 5.665 1.00 0.00 61 ARG A CA 7
ATOM 8668 C C . ARG A 1 61 ? 75.096 -1.300 5.472 1.00 0.00 61 ARG A C 7
ATOM 8669 O O . ARG A 1 61 ? 75.891 -2.022 4.863 1.00 0.00 61 ARG A O 7
ATOM 8690 N N . TYR A 1 62 ? 75.416 -0.113 5.998 1.00 0.00 62 TYR A N 7
ATOM 8691 C CA . TYR A 1 62 ? 76.760 0.461 5.895 1.00 0.00 62 TYR A CA 7
ATOM 8692 C C . TYR A 1 62 ? 77.621 0.072 7.089 1.00 0.00 62 TYR A C 7
ATOM 8693 O O . TYR A 1 62 ? 78.724 -0.449 6.914 1.00 0.00 62 TYR A O 7
ATOM 8711 N N . GLN A 1 63 ? 77.106 0.355 8.295 1.00 0.00 63 GLN A N 7
ATOM 8712 C CA . GLN A 1 63 ? 77.811 0.065 9.560 1.00 0.00 63 GLN A CA 7
ATOM 8713 C C . GLN A 1 63 ? 76.810 -0.351 10.636 1.00 0.00 63 GLN A C 7
ATOM 8714 O O . GLN A 1 63 ? 75.927 0.425 10.986 1.00 0.00 63 GLN A O 7
ATOM 8728 N N . LYS A 1 64 ? 76.960 -1.585 11.124 1.00 0.00 64 LYS A N 7
ATOM 8729 C CA . LYS A 1 64 ? 76.075 -2.157 12.157 1.00 0.00 64 LYS A CA 7
ATOM 8730 C C . LYS A 1 64 ? 75.879 -1.223 13.354 1.00 0.00 64 LYS A C 7
ATOM 8731 O O . LYS A 1 64 ? 76.807 -0.518 13.758 1.00 0.00 64 LYS A O 7
ATOM 8750 N N . ASP A 1 65 ? 74.640 -1.251 13.894 1.00 0.00 65 ASP A N 7
ATOM 8751 C CA . ASP A 1 65 ? 74.225 -0.436 15.050 1.00 0.00 65 ASP A CA 7
ATOM 8752 C C . ASP A 1 65 ? 73.619 -1.328 16.152 1.00 0.00 65 ASP A C 7
ATOM 8753 O O . ASP A 1 65 ? 72.819 -0.874 16.974 1.00 0.00 65 ASP A O 7
ATOM 8762 N N . LEU A 1 66 ? 73.998 -2.606 16.168 1.00 0.00 66 LEU A N 7
ATOM 8763 C CA . LEU A 1 66 ? 73.463 -3.559 17.161 1.00 0.00 66 LEU A CA 7
ATOM 8764 C C . LEU A 1 66 ? 73.933 -3.242 18.600 1.00 0.00 66 LEU A C 7
ATOM 8765 O O . LEU A 1 66 ? 73.661 -4.007 19.528 1.00 0.00 66 LEU A O 7
ATOM 8781 N N . ALA A 1 67 ? 74.622 -2.123 18.799 1.00 0.00 67 ALA A N 7
ATOM 8782 C CA . ALA A 1 67 ? 75.085 -1.766 20.129 1.00 0.00 67 ALA A CA 7
ATOM 8783 C C . ALA A 1 67 ? 73.903 -1.501 21.050 1.00 0.00 67 ALA A C 7
ATOM 8784 O O . ALA A 1 67 ? 73.928 -1.901 22.215 1.00 0.00 67 ALA A O 7
ATOM 8791 N N . ILE A 1 68 ? 72.874 -0.826 20.521 1.00 0.00 68 ILE A N 7
ATOM 8792 C CA . ILE A 1 68 ? 71.690 -0.509 21.317 1.00 0.00 68 ILE A CA 7
ATOM 8793 C C . ILE A 1 68 ? 70.850 -1.773 21.606 1.00 0.00 68 ILE A C 7
ATOM 8794 O O . ILE A 1 68 ? 70.795 -2.208 22.757 1.00 0.00 68 ILE A O 7
ATOM 8810 N N . HIS A 1 69 ? 70.245 -2.393 20.582 1.00 0.00 69 HIS A N 7
ATOM 8811 C CA . HIS A 1 69 ? 69.485 -3.628 20.798 1.00 0.00 69 HIS A CA 7
ATOM 8812 C C . HIS A 1 69 ? 70.429 -4.793 21.075 1.00 0.00 69 HIS A C 7
ATOM 8813 O O . HIS A 1 69 ? 71.333 -5.069 20.287 1.00 0.00 69 HIS A O 7
ATOM 8827 N N . HIS A 1 70 ? 70.208 -5.476 22.199 1.00 0.00 70 HIS A N 7
ATOM 8828 C CA . HIS A 1 70 ? 71.040 -6.618 22.573 1.00 0.00 70 HIS A CA 7
ATOM 8829 C C . HIS A 1 70 ? 70.718 -7.825 21.697 1.00 0.00 70 HIS A C 7
ATOM 8830 O O . HIS A 1 70 ? 69.551 -8.115 21.432 1.00 0.00 70 HIS A O 7
ATOM 8844 N N . GLN A 1 71 ? 71.759 -8.522 21.253 1.00 0.00 71 GLN A N 7
ATOM 8845 C CA . GLN A 1 71 ? 71.577 -9.698 20.404 1.00 0.00 71 GLN A CA 7
ATOM 8846 C C . GLN A 1 71 ? 70.941 -10.831 21.204 1.00 0.00 71 GLN A C 7
ATOM 8847 O O . GLN A 1 71 ? 71.254 -11.026 22.380 1.00 0.00 71 GLN A O 7
ATOM 8861 N N . HIS A 1 72 ? 70.044 -11.572 20.560 1.00 0.00 72 HIS A N 7
ATOM 8862 C CA . HIS A 1 72 ? 69.363 -12.679 21.222 1.00 0.00 72 HIS A CA 7
ATOM 8863 C C . HIS A 1 72 ? 70.337 -13.818 21.503 1.00 0.00 72 HIS A C 7
ATOM 8864 O O . HIS A 1 72 ? 71.112 -14.213 20.630 1.00 0.00 72 HIS A O 7
ATOM 8878 N N . HIS A 1 73 ? 70.286 -14.343 22.726 1.00 0.00 73 HIS A N 7
ATOM 8879 C CA . HIS A 1 73 ? 71.163 -15.441 23.120 1.00 0.00 73 HIS A CA 7
ATOM 8880 C C . HIS A 1 73 ? 70.722 -16.741 22.455 1.00 0.00 73 HIS A C 7
ATOM 8881 O O . HIS A 1 73 ? 69.532 -17.054 22.415 1.00 0.00 73 HIS A O 7
ATOM 8895 N N . HIS A 1 74 ? 71.690 -17.493 21.938 1.00 0.00 74 HIS A N 7
ATOM 8896 C CA . HIS A 1 74 ? 71.395 -18.760 21.277 1.00 0.00 74 HIS A CA 7
ATOM 8897 C C . HIS A 1 74 ? 70.971 -19.811 22.296 1.00 0.00 74 HIS A C 7
ATOM 8898 O O . HIS A 1 74 ? 71.542 -19.903 23.382 1.00 0.00 74 HIS A O 7
ATOM 8912 N N . GLY A 1 75 ? 69.965 -20.604 21.938 1.00 0.00 75 GLY A N 7
ATOM 8913 C CA . GLY A 1 75 ? 69.472 -21.647 22.829 1.00 0.00 75 GLY A CA 7
ATOM 8914 C C . GLY A 1 75 ? 70.552 -22.690 23.090 1.00 0.00 75 GLY A C 7
ATOM 8915 O O . GLY A 1 75 ? 70.651 -23.233 24.191 1.00 0.00 75 GLY A O 7
ATOM 8919 N N . GLY A 1 76 ? 71.358 -22.966 22.067 1.00 0.00 76 GLY A N 7
ATOM 8920 C CA . GLY A 1 76 ? 72.431 -23.949 22.188 1.00 0.00 76 GLY A CA 7
ATOM 8921 C C . GLY A 1 76 ? 71.870 -25.364 22.229 1.00 0.00 76 GLY A C 7
ATOM 8922 O O . GLY A 1 76 ? 70.676 -25.575 22.010 1.00 0.00 76 GLY A O 7
ATOM 8926 N N . SER A 1 77 ? 72.737 -26.331 22.510 1.00 0.00 77 SER A N 7
ATOM 8927 C CA . SER A 1 77 ? 72.316 -27.725 22.578 1.00 0.00 77 SER A CA 7
ATOM 8928 C C . SER A 1 77 ? 71.429 -27.959 23.795 1.00 0.00 77 SER A C 7
ATOM 8929 O O . SER A 1 77 ? 71.620 -27.343 24.843 1.00 0.00 77 SER A O 7
ATOM 8937 N N . MET A 1 78 ? 70.457 -28.854 23.648 1.00 0.00 78 MET A N 7
ATOM 8938 C CA . MET A 1 78 ? 69.542 -29.162 24.742 1.00 0.00 78 MET A CA 7
ATOM 8939 C C . MET A 1 78 ? 70.305 -29.790 25.904 1.00 0.00 78 MET A C 7
ATOM 8940 O O . MET A 1 78 ? 70.048 -29.476 27.067 1.00 0.00 78 MET A O 7
ATOM 8954 N N . GLY A 1 79 ? 71.243 -30.676 25.575 1.00 0.00 79 GLY A N 7
ATOM 8955 C CA . GLY A 1 79 ? 72.053 -31.350 26.588 1.00 0.00 79 GLY A CA 7
ATOM 8956 C C . GLY A 1 79 ? 71.256 -32.441 27.296 1.00 0.00 79 GLY A C 7
ATOM 8957 O O . GLY A 1 79 ? 71.769 -33.113 28.191 1.00 0.00 79 GLY A O 7
ATOM 8961 N N . MET A 1 80 ? 70.003 -32.615 26.891 1.00 0.00 80 MET A N 7
ATOM 8962 C CA . MET A 1 80 ? 69.151 -33.633 27.497 1.00 0.00 80 MET A CA 7
ATOM 8963 C C . MET A 1 80 ? 69.703 -35.023 27.200 1.00 0.00 80 MET A C 7
ATOM 8964 O O . MET A 1 80 ? 69.694 -35.902 28.064 1.00 0.00 80 MET A O 7
ATOM 8978 N N . SER A 1 81 ? 70.180 -35.213 25.974 1.00 0.00 81 SER A N 7
ATOM 8979 C CA . SER A 1 81 ? 70.735 -36.498 25.565 1.00 0.00 81 SER A CA 7
ATOM 8980 C C . SER A 1 81 ? 71.941 -36.862 26.425 1.00 0.00 81 SER A C 7
ATOM 8981 O O . SER A 1 81 ? 72.101 -38.013 26.833 1.00 0.00 81 SER A O 7
ATOM 8989 N N . GLY A 1 82 ? 72.789 -35.875 26.697 1.00 0.00 82 GLY A N 7
ATOM 8990 C CA . GLY A 1 82 ? 73.977 -36.105 27.509 1.00 0.00 82 GLY A CA 7
ATOM 8991 C C . GLY A 1 82 ? 73.595 -36.535 28.921 1.00 0.00 82 GLY A C 7
ATOM 8992 O O . GLY A 1 82 ? 74.236 -37.405 29.510 1.00 0.00 82 GLY A O 7
ATOM 8996 N N . SER A 1 83 ? 72.542 -35.921 29.454 1.00 0.00 83 SER A N 7
ATOM 8997 C CA . SER A 1 83 ? 72.075 -36.246 30.797 1.00 0.00 83 SER A CA 7
ATOM 8998 C C . SER A 1 83 ? 71.435 -37.632 30.820 1.00 0.00 83 SER A C 7
ATOM 8999 O O . SER A 1 83 ? 70.835 -38.065 29.836 1.00 0.00 83 SER A O 7
ATOM 9007 N N . GLY A 1 84 ? 71.571 -38.322 31.947 1.00 0.00 84 GLY A N 7
ATOM 9008 C CA . GLY A 1 84 ? 71.006 -39.659 32.086 1.00 0.00 84 GLY A CA 7
ATOM 9009 C C . GLY A 1 84 ? 69.485 -39.627 31.977 1.00 0.00 84 GLY A C 7
ATOM 9010 O O . GLY A 1 84 ? 68.877 -40.512 31.375 1.00 0.00 84 GLY A O 7
ATOM 9014 N N . THR A 1 85 ? 68.876 -38.601 32.564 1.00 0.00 85 THR A N 7
ATOM 9015 C CA . THR A 1 85 ? 67.423 -38.465 32.527 1.00 0.00 85 THR A CA 7
ATOM 9016 C C . THR A 1 85 ? 66.941 -38.277 31.089 1.00 0.00 85 THR A C 7
ATOM 9017 O O . THR A 1 85 ? 67.510 -37.488 30.334 1.00 0.00 85 THR A O 7
ATOM 9028 N N . GLY A 1 86 ? 65.894 -39.010 30.721 1.00 0.00 86 GLY A N 7
ATOM 9029 C CA . GLY A 1 86 ? 65.340 -38.920 29.374 1.00 0.00 86 GLY A CA 7
ATOM 9030 C C . GLY A 1 86 ? 63.997 -39.636 29.286 1.00 0.00 86 GLY A C 7
ATOM 9031 O O . GLY A 1 86 ? 63.594 -40.321 30.229 1.00 0.00 86 GLY A O 7
ATOM 9035 N N . TYR A 1 87 ? 63.319 -39.459 28.146 1.00 0.00 87 TYR A N 7
ATOM 9036 C CA . TYR A 1 87 ? 62.009 -40.073 27.898 1.00 0.00 87 TYR A CA 7
ATOM 9037 C C . TYR A 1 87 ? 61.805 -40.279 26.400 1.00 0.00 87 TYR A C 7
ATOM 9038 O O . TYR A 1 87 ? 61.381 -41.360 26.024 1.00 0.00 87 TYR A O 7
ATOM 9059 N N . MET A 1 1 ? 45.476 -11.855 11.895 1.00 0.00 1 MET A N 8
ATOM 9060 C CA . MET A 1 1 ? 44.509 -12.900 11.448 1.00 0.00 1 MET A CA 8
ATOM 9061 C C . MET A 1 1 ? 44.642 -14.122 12.350 1.00 0.00 1 MET A C 8
ATOM 9062 O O . MET A 1 1 ? 45.747 -14.616 12.581 1.00 0.00 1 MET A O 8
ATOM 9078 N N . GLY A 1 2 ? 43.510 -14.607 12.856 1.00 0.00 2 GLY A N 8
ATOM 9079 C CA . GLY A 1 2 ? 43.506 -15.772 13.734 1.00 0.00 2 GLY A CA 8
ATOM 9080 C C . GLY A 1 2 ? 44.070 -15.426 15.107 1.00 0.00 2 GLY A C 8
ATOM 9081 O O . GLY A 1 2 ? 44.420 -14.275 15.371 1.00 0.00 2 GLY A O 8
ATOM 9085 N N . ALA A 1 3 ? 44.157 -16.426 15.978 1.00 0.00 3 ALA A N 8
ATOM 9086 C CA . ALA A 1 3 ? 44.684 -16.213 17.322 1.00 0.00 3 ALA A CA 8
ATOM 9087 C C . ALA A 1 3 ? 46.181 -15.836 17.310 1.00 0.00 3 ALA A C 8
ATOM 9088 O O . ALA A 1 3 ? 46.560 -14.909 18.019 1.00 0.00 3 ALA A O 8
ATOM 9095 N N . PRO A 1 4 ? 47.051 -16.494 16.542 1.00 0.00 4 PRO A N 8
ATOM 9096 C CA . PRO A 1 4 ? 48.504 -16.119 16.523 1.00 0.00 4 PRO A CA 8
ATOM 9097 C C . PRO A 1 4 ? 48.720 -14.686 16.024 1.00 0.00 4 PRO A C 8
ATOM 9098 O O . PRO A 1 4 ? 47.912 -14.181 15.239 1.00 0.00 4 PRO A O 8
ATOM 9109 N N . VAL A 1 5 ? 49.813 -14.052 16.499 1.00 0.00 5 VAL A N 8
ATOM 9110 C CA . VAL A 1 5 ? 50.167 -12.666 16.123 1.00 0.00 5 VAL A CA 8
ATOM 9111 C C . VAL A 1 5 ? 51.703 -12.544 15.905 1.00 0.00 5 VAL A C 8
ATOM 9112 O O . VAL A 1 5 ? 52.390 -11.932 16.723 1.00 0.00 5 VAL A O 8
ATOM 9125 N N . PRO A 1 6 ? 52.270 -13.099 14.828 1.00 0.00 6 PRO A N 8
ATOM 9126 C CA . PRO A 1 6 ? 53.745 -12.990 14.568 1.00 0.00 6 PRO A CA 8
ATOM 9127 C C . PRO A 1 6 ? 54.215 -11.537 14.515 1.00 0.00 6 PRO A C 8
ATOM 9128 O O . PRO A 1 6 ? 55.295 -11.199 14.999 1.00 0.00 6 PRO A O 8
ATOM 9139 N N . TYR A 1 7 ? 53.379 -10.691 13.922 1.00 0.00 7 TYR A N 8
ATOM 9140 C CA . TYR A 1 7 ? 53.695 -9.263 13.795 1.00 0.00 7 TYR A CA 8
ATOM 9141 C C . TYR A 1 7 ? 53.613 -8.594 15.185 1.00 0.00 7 TYR A C 8
ATOM 9142 O O . TYR A 1 7 ? 53.017 -9.182 16.090 1.00 0.00 7 TYR A O 8
ATOM 9160 N N . PRO A 1 8 ? 54.171 -7.398 15.408 1.00 0.00 8 PRO A N 8
ATOM 9161 C CA . PRO A 1 8 ? 54.096 -6.735 16.751 1.00 0.00 8 PRO A CA 8
ATOM 9162 C C . PRO A 1 8 ? 52.711 -6.123 16.988 1.00 0.00 8 PRO A C 8
ATOM 9163 O O . PRO A 1 8 ? 51.823 -6.288 16.148 1.00 0.00 8 PRO A O 8
ATOM 9174 N N . ASP A 1 9 ? 52.549 -5.445 18.140 1.00 0.00 9 ASP A N 8
ATOM 9175 C CA . ASP A 1 9 ? 51.284 -4.808 18.536 1.00 0.00 9 ASP A CA 8
ATOM 9176 C C . ASP A 1 9 ? 51.566 -3.408 19.123 1.00 0.00 9 ASP A C 8
ATOM 9177 O O . ASP A 1 9 ? 52.732 -3.094 19.359 1.00 0.00 9 ASP A O 8
ATOM 9186 N N . PRO A 1 10 ? 50.560 -2.558 19.382 1.00 0.00 10 PRO A N 8
ATOM 9187 C CA . PRO A 1 10 ? 50.816 -1.202 19.975 1.00 0.00 10 PRO A CA 8
ATOM 9188 C C . PRO A 1 10 ? 51.568 -1.283 21.303 1.00 0.00 10 PRO A C 8
ATOM 9189 O O . PRO A 1 10 ? 52.406 -0.438 21.612 1.00 0.00 10 PRO A O 8
ATOM 9200 N N . LEU A 1 11 ? 51.223 -2.295 22.089 1.00 0.00 11 LEU A N 8
ATOM 9201 C CA . LEU A 1 11 ? 51.836 -2.496 23.404 1.00 0.00 11 LEU A CA 8
ATOM 9202 C C . LEU A 1 11 ? 53.294 -2.926 23.283 1.00 0.00 11 LEU A C 8
ATOM 9203 O O . LEU A 1 11 ? 54.118 -2.503 24.095 1.00 0.00 11 LEU A O 8
ATOM 9219 N N . GLU A 1 12 ? 53.567 -3.787 22.276 1.00 0.00 12 GLU A N 8
ATOM 9220 C CA . GLU A 1 12 ? 54.912 -4.363 21.986 1.00 0.00 12 GLU A CA 8
ATOM 9221 C C . GLU A 1 12 ? 55.765 -4.605 23.270 1.00 0.00 12 GLU A C 8
ATOM 9222 O O . GLU A 1 12 ? 56.772 -3.925 23.477 1.00 0.00 12 GLU A O 8
ATOM 9234 N N . PRO A 1 13 ? 55.390 -5.548 24.149 1.00 0.00 13 PRO A N 8
ATOM 9235 C CA . PRO A 1 13 ? 56.175 -5.825 25.404 1.00 0.00 13 PRO A CA 8
ATOM 9236 C C . PRO A 1 13 ? 57.654 -6.105 25.138 1.00 0.00 13 PRO A C 8
ATOM 9237 O O . PRO A 1 13 ? 58.519 -5.684 25.908 1.00 0.00 13 PRO A O 8
ATOM 9248 N N . ARG A 1 14 ? 57.934 -6.815 24.049 1.00 0.00 14 ARG A N 8
ATOM 9249 C CA . ARG A 1 14 ? 59.313 -7.139 23.696 1.00 0.00 14 ARG A CA 8
ATOM 9250 C C . ARG A 1 14 ? 60.078 -5.845 23.422 1.00 0.00 14 ARG A C 8
ATOM 9251 O O . ARG A 1 14 ? 61.214 -5.678 23.867 1.00 0.00 14 ARG A O 8
ATOM 9272 N N . GLY A 1 15 ? 59.448 -4.939 22.678 1.00 0.00 15 GLY A N 8
ATOM 9273 C CA . GLY A 1 15 ? 60.079 -3.671 22.340 1.00 0.00 15 GLY A CA 8
ATOM 9274 C C . GLY A 1 15 ? 61.207 -3.892 21.339 1.00 0.00 15 GLY A C 8
ATOM 9275 O O . GLY A 1 15 ? 61.403 -5.004 20.851 1.00 0.00 15 GLY A O 8
ATOM 9279 N N . GLY A 1 16 ? 61.946 -2.832 21.037 1.00 0.00 16 GLY A N 8
ATOM 9280 C CA . GLY A 1 16 ? 63.050 -2.935 20.093 1.00 0.00 16 GLY A CA 8
ATOM 9281 C C . GLY A 1 16 ? 63.608 -1.567 19.757 1.00 0.00 16 GLY A C 8
ATOM 9282 O O . GLY A 1 16 ? 62.926 -0.744 19.145 1.00 0.00 16 GLY A O 8
ATOM 9286 N N . LYS A 1 17 ? 64.856 -1.329 20.145 1.00 0.00 17 LYS A N 8
ATOM 9287 C CA . LYS A 1 17 ? 65.483 -0.060 19.853 1.00 0.00 17 LYS A CA 8
ATOM 9288 C C . LYS A 1 17 ? 65.637 0.057 18.346 1.00 0.00 17 LYS A C 8
ATOM 9289 O O . LYS A 1 17 ? 65.330 1.079 17.773 1.00 0.00 17 LYS A O 8
ATOM 9308 N N . HIS A 1 18 ? 66.174 -0.983 17.730 1.00 0.00 18 HIS A N 8
ATOM 9309 C CA . HIS A 1 18 ? 66.427 -0.968 16.287 1.00 0.00 18 HIS A CA 8
ATOM 9310 C C . HIS A 1 18 ? 65.210 -0.592 15.435 1.00 0.00 18 HIS A C 8
ATOM 9311 O O . HIS A 1 18 ? 65.390 -0.087 14.323 1.00 0.00 18 HIS A O 8
ATOM 9324 N N . ILE A 1 19 ? 64.005 -0.863 15.957 1.00 0.00 19 ILE A N 8
ATOM 9325 C CA . ILE A 1 19 ? 62.744 -0.582 15.243 1.00 0.00 19 ILE A CA 8
ATOM 9326 C C . ILE A 1 19 ? 61.961 0.484 15.985 1.00 0.00 19 ILE A C 8
ATOM 9327 O O . ILE A 1 19 ? 61.536 0.280 17.122 1.00 0.00 19 ILE A O 8
ATOM 9343 N N . CYS A 1 20 ? 61.746 1.602 15.307 1.00 0.00 20 CYS A N 8
ATOM 9344 C CA . CYS A 1 20 ? 60.975 2.697 15.883 1.00 0.00 20 CYS A CA 8
ATOM 9345 C C . CYS A 1 20 ? 59.487 2.318 15.876 1.00 0.00 20 CYS A C 8
ATOM 9346 O O . CYS A 1 20 ? 59.045 1.568 15.017 1.00 0.00 20 CYS A O 8
ATOM 9353 N N . ALA A 1 21 ? 58.733 2.796 16.860 1.00 0.00 21 ALA A N 8
ATOM 9354 C CA . ALA A 1 21 ? 57.307 2.460 16.972 1.00 0.00 21 ALA A CA 8
ATOM 9355 C C . ALA A 1 21 ? 56.454 3.232 15.967 1.00 0.00 21 ALA A C 8
ATOM 9356 O O . ALA A 1 21 ? 55.261 2.945 15.829 1.00 0.00 21 ALA A O 8
ATOM 9363 N N . ILE A 1 22 ? 57.080 4.223 15.319 1.00 0.00 22 ILE A N 8
ATOM 9364 C CA . ILE A 1 22 ? 56.413 5.112 14.345 1.00 0.00 22 ILE A CA 8
ATOM 9365 C C . ILE A 1 22 ? 57.014 4.981 12.935 1.00 0.00 22 ILE A C 8
ATOM 9366 O O . ILE A 1 22 ? 56.362 4.459 12.030 1.00 0.00 22 ILE A O 8
ATOM 9382 N N . CYS A 1 23 ? 58.218 5.510 12.735 1.00 0.00 23 CYS A N 8
ATOM 9383 C CA . CYS A 1 23 ? 58.852 5.506 11.420 1.00 0.00 23 CYS A CA 8
ATOM 9384 C C . CYS A 1 23 ? 59.289 4.116 11.011 1.00 0.00 23 CYS A C 8
ATOM 9385 O O . CYS A 1 23 ? 59.457 3.843 9.820 1.00 0.00 23 CYS A O 8
ATOM 9392 N N . GLY A 1 24 ? 59.458 3.255 12.011 1.00 0.00 24 GLY A N 8
ATOM 9393 C CA . GLY A 1 24 ? 59.859 1.872 11.787 1.00 0.00 24 GLY A CA 8
ATOM 9394 C C . GLY A 1 24 ? 61.372 1.657 11.848 1.00 0.00 24 GLY A C 8
ATOM 9395 O O . GLY A 1 24 ? 61.798 0.505 11.952 1.00 0.00 24 GLY A O 8
ATOM 9399 N N . ASN A 1 25 ? 62.201 2.729 11.773 1.00 0.00 25 ASN A N 8
ATOM 9400 C CA . ASN A 1 25 ? 63.675 2.555 11.811 1.00 0.00 25 ASN A CA 8
ATOM 9401 C C . ASN A 1 25 ? 64.456 3.861 12.112 1.00 0.00 25 ASN A C 8
ATOM 9402 O O . ASN A 1 25 ? 65.635 3.952 11.758 1.00 0.00 25 ASN A O 8
ATOM 9413 N N . ASN A 1 26 ? 63.831 4.841 12.785 1.00 0.00 26 ASN A N 8
ATOM 9414 C CA . ASN A 1 26 ? 64.534 6.110 13.132 1.00 0.00 26 ASN A CA 8
ATOM 9415 C C . ASN A 1 26 ? 65.192 6.027 14.505 1.00 0.00 26 ASN A C 8
ATOM 9416 O O . ASN A 1 26 ? 66.010 6.878 14.865 1.00 0.00 26 ASN A O 8
ATOM 9427 N N . ALA A 1 27 ? 64.817 5.002 15.257 1.00 0.00 27 ALA A N 8
ATOM 9428 C CA . ALA A 1 27 ? 65.336 4.787 16.594 1.00 0.00 27 ALA A CA 8
ATOM 9429 C C . ALA A 1 27 ? 66.724 4.170 16.499 1.00 0.00 27 ALA A C 8
ATOM 9430 O O . ALA A 1 27 ? 66.953 3.026 16.899 1.00 0.00 27 ALA A O 8
ATOM 9437 N N . GLU A 1 28 ? 67.634 4.956 15.924 1.00 0.00 28 GLU A N 8
ATOM 9438 C CA . GLU A 1 28 ? 69.006 4.542 15.718 1.00 0.00 28 GLU A CA 8
ATOM 9439 C C . GLU A 1 28 ? 69.918 5.767 15.585 1.00 0.00 28 GLU A C 8
ATOM 9440 O O . GLU A 1 28 ? 71.082 5.712 15.987 1.00 0.00 28 GLU A O 8
ATOM 9452 N N . ASP A 1 29 ? 69.390 6.858 15.016 1.00 0.00 29 ASP A N 8
ATOM 9453 C CA . ASP A 1 29 ? 70.177 8.087 14.837 1.00 0.00 29 ASP A CA 8
ATOM 9454 C C . ASP A 1 29 ? 69.268 9.312 14.657 1.00 0.00 29 ASP A C 8
ATOM 9455 O O . ASP A 1 29 ? 69.001 10.026 15.624 1.00 0.00 29 ASP A O 8
ATOM 9464 N N . TYR A 1 30 ? 68.788 9.548 13.430 1.00 0.00 30 TYR A N 8
ATOM 9465 C CA . TYR A 1 30 ? 67.914 10.677 13.157 1.00 0.00 30 TYR A CA 8
ATOM 9466 C C . TYR A 1 30 ? 66.529 10.395 13.708 1.00 0.00 30 TYR A C 8
ATOM 9467 O O . TYR A 1 30 ? 66.040 9.269 13.591 1.00 0.00 30 TYR A O 8
ATOM 9485 N N . LYS A 1 31 ? 65.925 11.429 14.306 1.00 0.00 31 LYS A N 8
ATOM 9486 C CA . LYS A 1 31 ? 64.581 11.346 14.894 1.00 0.00 31 LYS A CA 8
ATOM 9487 C C . LYS A 1 31 ? 63.760 12.516 14.370 1.00 0.00 31 LYS A C 8
ATOM 9488 O O . LYS A 1 31 ? 62.923 13.078 15.075 1.00 0.00 31 LYS A O 8
ATOM 9507 N N . HIS A 1 32 ? 64.026 12.874 13.114 1.00 0.00 32 HIS A N 8
ATOM 9508 C CA . HIS A 1 32 ? 63.321 13.985 12.466 1.00 0.00 32 HIS A CA 8
ATOM 9509 C C . HIS A 1 32 ? 61.971 13.552 11.900 1.00 0.00 32 HIS A C 8
ATOM 9510 O O . HIS A 1 32 ? 61.034 14.351 11.859 1.00 0.00 32 HIS A O 8
ATOM 9524 N N . THR A 1 33 ? 61.888 12.297 11.450 1.00 0.00 33 THR A N 8
ATOM 9525 C CA . THR A 1 33 ? 60.652 11.772 10.862 1.00 0.00 33 THR A CA 8
ATOM 9526 C C . THR A 1 33 ? 59.652 11.375 11.950 1.00 0.00 33 THR A C 8
ATOM 9527 O O . THR A 1 33 ? 58.505 11.040 11.654 1.00 0.00 33 THR A O 8
ATOM 9538 N N . ASP A 1 34 ? 60.082 11.430 13.209 1.00 0.00 34 ASP A N 8
ATOM 9539 C CA . ASP A 1 34 ? 59.196 11.089 14.327 1.00 0.00 34 ASP A CA 8
ATOM 9540 C C . ASP A 1 34 ? 58.068 12.104 14.446 1.00 0.00 34 ASP A C 8
ATOM 9541 O O . ASP A 1 34 ? 57.044 11.827 15.074 1.00 0.00 34 ASP A O 8
ATOM 9550 N N . MET A 1 35 ? 58.265 13.269 13.831 1.00 0.00 35 MET A N 8
ATOM 9551 C CA . MET A 1 35 ? 57.262 14.338 13.854 1.00 0.00 35 MET A CA 8
ATOM 9552 C C . MET A 1 35 ? 56.183 14.058 12.813 1.00 0.00 35 MET A C 8
ATOM 9553 O O . MET A 1 35 ? 56.494 13.723 11.669 1.00 0.00 35 MET A O 8
ATOM 9567 N N . ASP A 1 36 ? 54.921 14.208 13.221 1.00 0.00 36 ASP A N 8
ATOM 9568 C CA . ASP A 1 36 ? 53.786 13.975 12.327 1.00 0.00 36 ASP A CA 8
ATOM 9569 C C . ASP A 1 36 ? 53.561 15.182 11.418 1.00 0.00 36 ASP A C 8
ATOM 9570 O O . ASP A 1 36 ? 52.907 16.149 11.817 1.00 0.00 36 ASP A O 8
ATOM 9579 N N . LEU A 1 37 ? 54.123 15.094 10.198 1.00 0.00 37 LEU A N 8
ATOM 9580 C CA . LEU A 1 37 ? 54.021 16.155 9.177 1.00 0.00 37 LEU A CA 8
ATOM 9581 C C . LEU A 1 37 ? 53.482 15.572 7.875 1.00 0.00 37 LEU A C 8
ATOM 9582 O O . LEU A 1 37 ? 54.219 14.951 7.108 1.00 0.00 37 LEU A O 8
ATOM 9598 N N . THR A 1 38 ? 52.195 15.789 7.628 1.00 0.00 38 THR A N 8
ATOM 9599 C CA . THR A 1 38 ? 51.557 15.295 6.408 1.00 0.00 38 THR A CA 8
ATOM 9600 C C . THR A 1 38 ? 52.066 16.068 5.195 1.00 0.00 38 THR A C 8
ATOM 9601 O O . THR A 1 38 ? 52.173 15.527 4.095 1.00 0.00 38 THR A O 8
ATOM 9612 N N . TYR A 1 39 ? 52.368 17.341 5.413 1.00 0.00 39 TYR A N 8
ATOM 9613 C CA . TYR A 1 39 ? 52.860 18.209 4.347 1.00 0.00 39 TYR A CA 8
ATOM 9614 C C . TYR A 1 39 ? 54.171 17.684 3.768 1.00 0.00 39 TYR A C 8
ATOM 9615 O O . TYR A 1 39 ? 54.354 17.665 2.550 1.00 0.00 39 TYR A O 8
ATOM 9633 N N . THR A 1 40 ? 55.084 17.276 4.646 1.00 0.00 40 THR A N 8
ATOM 9634 C CA . THR A 1 40 ? 56.382 16.768 4.207 1.00 0.00 40 THR A CA 8
ATOM 9635 C C . THR A 1 40 ? 56.196 15.522 3.340 1.00 0.00 40 THR A C 8
ATOM 9636 O O . THR A 1 40 ? 55.526 14.570 3.744 1.00 0.00 40 THR A O 8
ATOM 9647 N N . ASP A 1 41 ? 56.809 15.547 2.152 1.00 0.00 41 ASP A N 8
ATOM 9648 C CA . ASP A 1 41 ? 56.732 14.431 1.209 1.00 0.00 41 ASP A CA 8
ATOM 9649 C C . ASP A 1 41 ? 57.730 13.342 1.589 1.00 0.00 41 ASP A C 8
ATOM 9650 O O . ASP A 1 41 ? 58.597 13.545 2.439 1.00 0.00 41 ASP A O 8
ATOM 9659 N N . ARG A 1 42 ? 57.602 12.184 0.949 1.00 0.00 42 ARG A N 8
ATOM 9660 C CA . ARG A 1 42 ? 58.498 11.066 1.226 1.00 0.00 42 ARG A CA 8
ATOM 9661 C C . ARG A 1 42 ? 59.926 11.423 0.827 1.00 0.00 42 ARG A C 8
ATOM 9662 O O . ARG A 1 42 ? 60.280 11.351 -0.353 1.00 0.00 42 ARG A O 8
ATOM 9683 N N . ASP A 1 43 ? 60.736 11.800 1.825 1.00 0.00 43 ASP A N 8
ATOM 9684 C CA . ASP A 1 43 ? 62.138 12.173 1.604 1.00 0.00 43 ASP A CA 8
ATOM 9685 C C . ASP A 1 43 ? 63.036 10.941 1.652 1.00 0.00 43 ASP A C 8
ATOM 9686 O O . ASP A 1 43 ? 64.256 11.052 1.780 1.00 0.00 43 ASP A O 8
ATOM 9695 N N . TYR A 1 44 ? 62.411 9.775 1.524 1.00 0.00 44 TYR A N 8
ATOM 9696 C CA . TYR A 1 44 ? 63.131 8.501 1.532 1.00 0.00 44 TYR A CA 8
ATOM 9697 C C . TYR A 1 44 ? 63.741 8.238 0.160 1.00 0.00 44 TYR A C 8
ATOM 9698 O O . TYR A 1 44 ? 63.115 8.548 -0.857 1.00 0.00 44 TYR A O 8
ATOM 9716 N N . LYS A 1 45 ? 64.963 7.677 0.161 1.00 0.00 45 LYS A N 8
ATOM 9717 C CA . LYS A 1 45 ? 65.709 7.359 -1.071 1.00 0.00 45 LYS A CA 8
ATOM 9718 C C . LYS A 1 45 ? 66.166 5.904 -1.039 1.00 0.00 45 LYS A C 8
ATOM 9719 O O . LYS A 1 45 ? 66.479 5.366 0.023 1.00 0.00 45 LYS A O 8
ATOM 9738 N N . ASN A 1 46 ? 66.197 5.277 -2.214 1.00 0.00 46 ASN A N 8
ATOM 9739 C CA . ASN A 1 46 ? 66.610 3.882 -2.327 1.00 0.00 46 ASN A CA 8
ATOM 9740 C C . ASN A 1 46 ? 68.121 3.751 -2.146 1.00 0.00 46 ASN A C 8
ATOM 9741 O O . ASN A 1 46 ? 68.893 4.039 -3.064 1.00 0.00 46 ASN A O 8
ATOM 9752 N N . CYS A 1 47 ? 68.527 3.313 -0.955 1.00 0.00 47 CYS A N 8
ATOM 9753 C CA . CYS A 1 47 ? 69.944 3.136 -0.638 1.00 0.00 47 CYS A CA 8
ATOM 9754 C C . CYS A 1 47 ? 70.494 1.861 -1.270 1.00 0.00 47 CYS A C 8
ATOM 9755 O O . CYS A 1 47 ? 69.862 0.807 -1.212 1.00 0.00 47 CYS A O 8
ATOM 9763 N N . GLU A 1 48 ? 71.680 1.967 -1.865 1.00 0.00 48 GLU A N 8
ATOM 9764 C CA . GLU A 1 48 ? 72.313 0.815 -2.502 1.00 0.00 48 GLU A CA 8
ATOM 9765 C C . GLU A 1 48 ? 72.765 -0.192 -1.444 1.00 0.00 48 GLU A C 8
ATOM 9766 O O . GLU A 1 48 ? 73.438 0.173 -0.480 1.00 0.00 48 GLU A O 8
ATOM 9778 N N . SER A 1 49 ? 72.394 -1.458 -1.646 1.00 0.00 49 SER A N 8
ATOM 9779 C CA . SER A 1 49 ? 72.761 -2.535 -0.727 1.00 0.00 49 SER A CA 8
ATOM 9780 C C . SER A 1 49 ? 74.197 -2.968 -0.973 1.00 0.00 49 SER A C 8
ATOM 9781 O O . SER A 1 49 ? 74.773 -2.652 -2.017 1.00 0.00 49 SER A O 8
ATOM 9789 N N . TYR A 1 50 ? 74.774 -3.700 -0.011 1.00 0.00 50 TYR A N 8
ATOM 9790 C CA . TYR A 1 50 ? 76.155 -4.192 -0.127 1.00 0.00 50 TYR A CA 8
ATOM 9791 C C . TYR A 1 50 ? 76.374 -5.372 0.830 1.00 0.00 50 TYR A C 8
ATOM 9792 O O . TYR A 1 50 ? 76.732 -6.466 0.388 1.00 0.00 50 TYR A O 8
ATOM 9810 N N . HIS A 1 51 ? 76.148 -5.130 2.134 1.00 0.00 51 HIS A N 8
ATOM 9811 C CA . HIS A 1 51 ? 76.308 -6.153 3.181 1.00 0.00 51 HIS A CA 8
ATOM 9812 C C . HIS A 1 51 ? 74.990 -6.876 3.452 1.00 0.00 51 HIS A C 8
ATOM 9813 O O . HIS A 1 51 ? 74.965 -7.858 4.196 1.00 0.00 51 HIS A O 8
ATOM 9827 N N . LYS A 1 52 ? 73.914 -6.385 2.822 1.00 0.00 52 LYS A N 8
ATOM 9828 C CA . LYS A 1 52 ? 72.567 -6.953 2.959 1.00 0.00 52 LYS A CA 8
ATOM 9829 C C . LYS A 1 52 ? 72.186 -7.155 4.427 1.00 0.00 52 LYS A C 8
ATOM 9830 O O . LYS A 1 52 ? 72.484 -8.190 5.025 1.00 0.00 52 LYS A O 8
ATOM 9849 N N . CYS A 1 53 ? 71.525 -6.154 4.997 1.00 0.00 53 CYS A N 8
ATOM 9850 C CA . CYS A 1 53 ? 71.099 -6.203 6.401 1.00 0.00 53 CYS A CA 8
ATOM 9851 C C . CYS A 1 53 ? 70.138 -7.368 6.681 1.00 0.00 53 CYS A C 8
ATOM 9852 O O . CYS A 1 53 ? 69.933 -8.248 5.841 1.00 0.00 53 CYS A O 8
ATOM 9860 N N . SER A 1 54 ? 69.550 -7.352 7.882 1.00 0.00 54 SER A N 8
ATOM 9861 C CA . SER A 1 54 ? 68.602 -8.394 8.304 1.00 0.00 54 SER A CA 8
ATOM 9862 C C . SER A 1 54 ? 67.715 -7.890 9.445 1.00 0.00 54 SER A C 8
ATOM 9863 O O . SER A 1 54 ? 67.096 -8.693 10.148 1.00 0.00 54 SER A O 8
ATOM 9871 N N . ASP A 1 55 ? 67.681 -6.556 9.616 1.00 0.00 55 ASP A N 8
ATOM 9872 C CA . ASP A 1 55 ? 66.891 -5.901 10.676 1.00 0.00 55 ASP A CA 8
ATOM 9873 C C . ASP A 1 55 ? 66.071 -4.735 10.117 1.00 0.00 55 ASP A C 8
ATOM 9874 O O . ASP A 1 55 ? 65.537 -3.933 10.881 1.00 0.00 55 ASP A O 8
ATOM 9883 N N . LEU A 1 56 ? 65.961 -4.669 8.778 1.00 0.00 56 LEU A N 8
ATOM 9884 C CA . LEU A 1 56 ? 65.186 -3.640 8.058 1.00 0.00 56 LEU A CA 8
ATOM 9885 C C . LEU A 1 56 ? 65.731 -2.247 8.320 1.00 0.00 56 LEU A C 8
ATOM 9886 O O . LEU A 1 56 ? 65.112 -1.242 7.963 1.00 0.00 56 LEU A O 8
ATOM 9902 N N . CYS A 1 57 ? 66.891 -2.223 8.940 1.00 0.00 57 CYS A N 8
ATOM 9903 C CA . CYS A 1 57 ? 67.587 -1.001 9.286 1.00 0.00 57 CYS A CA 8
ATOM 9904 C C . CYS A 1 57 ? 68.411 -0.554 8.087 1.00 0.00 57 CYS A C 8
ATOM 9905 O O . CYS A 1 57 ? 69.269 -1.283 7.597 1.00 0.00 57 CYS A O 8
ATOM 9912 N N . GLN A 1 58 ? 68.084 0.615 7.579 1.00 0.00 58 GLN A N 8
ATOM 9913 C CA . GLN A 1 58 ? 68.733 1.139 6.386 1.00 0.00 58 GLN A CA 8
ATOM 9914 C C . GLN A 1 58 ? 70.214 1.491 6.581 1.00 0.00 58 GLN A C 8
ATOM 9915 O O . GLN A 1 58 ? 71.006 1.374 5.647 1.00 0.00 58 GLN A O 8
ATOM 9929 N N . TYR A 1 59 ? 70.564 1.951 7.777 1.00 0.00 59 TYR A N 8
ATOM 9930 C CA . TYR A 1 59 ? 71.937 2.367 8.081 1.00 0.00 59 TYR A CA 8
ATOM 9931 C C . TYR A 1 59 ? 72.846 1.180 8.370 1.00 0.00 59 TYR A C 8
ATOM 9932 O O . TYR A 1 59 ? 74.063 1.275 8.210 1.00 0.00 59 TYR A O 8
ATOM 9950 N N . CYS A 1 60 ? 72.257 0.064 8.797 1.00 0.00 60 CYS A N 8
ATOM 9951 C CA . CYS A 1 60 ? 73.041 -1.127 9.100 1.00 0.00 60 CYS A CA 8
ATOM 9952 C C . CYS A 1 60 ? 73.767 -1.623 7.858 1.00 0.00 60 CYS A C 8
ATOM 9953 O O . CYS A 1 60 ? 74.757 -2.348 7.953 1.00 0.00 60 CYS A O 8
ATOM 9960 N N . ARG A 1 61 ? 73.246 -1.248 6.695 1.00 0.00 61 ARG A N 8
ATOM 9961 C CA . ARG A 1 61 ? 73.820 -1.676 5.426 1.00 0.00 61 ARG A CA 8
ATOM 9962 C C . ARG A 1 61 ? 75.275 -1.221 5.306 1.00 0.00 61 ARG A C 8
ATOM 9963 O O . ARG A 1 61 ? 76.109 -1.952 4.771 1.00 0.00 61 ARG A O 8
ATOM 9984 N N . TYR A 1 62 ? 75.557 -0.017 5.810 1.00 0.00 62 TYR A N 8
ATOM 9985 C CA . TYR A 1 62 ? 76.912 0.550 5.764 1.00 0.00 62 TYR A CA 8
ATOM 9986 C C . TYR A 1 62 ? 77.735 0.106 6.964 1.00 0.00 62 TYR A C 8
ATOM 9987 O O . TYR A 1 62 ? 78.836 -0.427 6.797 1.00 0.00 62 TYR A O 8
ATOM 10005 N N . GLN A 1 63 ? 77.190 0.352 8.166 1.00 0.00 63 GLN A N 8
ATOM 10006 C CA . GLN A 1 63 ? 77.851 0.004 9.437 1.00 0.00 63 GLN A CA 8
ATOM 10007 C C . GLN A 1 63 ? 76.819 -0.508 10.428 1.00 0.00 63 GLN A C 8
ATOM 10008 O O . GLN A 1 63 ? 75.911 0.224 10.804 1.00 0.00 63 GLN A O 8
ATOM 10022 N N . LYS A 1 64 ? 76.971 -1.772 10.826 1.00 0.00 64 LYS A N 8
ATOM 10023 C CA . LYS A 1 64 ? 76.048 -2.420 11.772 1.00 0.00 64 LYS A CA 8
ATOM 10024 C C . LYS A 1 64 ? 75.878 -1.598 13.050 1.00 0.00 64 LYS A C 8
ATOM 10025 O O . LYS A 1 64 ? 76.849 -1.050 13.575 1.00 0.00 64 LYS A O 8
ATOM 10044 N N . ASP A 1 65 ? 74.611 -1.540 13.518 1.00 0.00 65 ASP A N 8
ATOM 10045 C CA . ASP A 1 65 ? 74.217 -0.803 14.734 1.00 0.00 65 ASP A CA 8
ATOM 10046 C C . ASP A 1 65 ? 73.490 -1.742 15.721 1.00 0.00 65 ASP A C 8
ATOM 10047 O O . ASP A 1 65 ? 72.597 -1.334 16.468 1.00 0.00 65 ASP A O 8
ATOM 10056 N N . LEU A 1 66 ? 73.897 -3.011 15.743 1.00 0.00 66 LEU A N 8
ATOM 10057 C CA . LEU A 1 66 ? 73.280 -3.999 16.642 1.00 0.00 66 LEU A CA 8
ATOM 10058 C C . LEU A 1 66 ? 73.646 -3.730 18.115 1.00 0.00 66 LEU A C 8
ATOM 10059 O O . LEU A 1 66 ? 73.233 -4.470 19.012 1.00 0.00 66 LEU A O 8
ATOM 10075 N N . ALA A 1 67 ? 74.405 -2.670 18.373 1.00 0.00 67 ALA A N 8
ATOM 10076 C CA . ALA A 1 67 ? 74.794 -2.344 19.733 1.00 0.00 67 ALA A CA 8
ATOM 10077 C C . ALA A 1 67 ? 73.579 -1.959 20.565 1.00 0.00 67 ALA A C 8
ATOM 10078 O O . ALA A 1 67 ? 73.409 -2.444 21.684 1.00 0.00 67 ALA A O 8
ATOM 10085 N N . ILE A 1 68 ? 72.755 -1.056 20.035 1.00 0.00 68 ILE A N 8
ATOM 10086 C CA . ILE A 1 68 ? 71.590 -0.596 20.780 1.00 0.00 68 ILE A CA 8
ATOM 10087 C C . ILE A 1 68 ? 70.610 -1.737 21.083 1.00 0.00 68 ILE A C 8
ATOM 10088 O O . ILE A 1 68 ? 70.177 -1.879 22.227 1.00 0.00 68 ILE A O 8
ATOM 10104 N N . HIS A 1 69 ? 70.276 -2.556 20.093 1.00 0.00 69 HIS A N 8
ATOM 10105 C CA . HIS A 1 69 ? 69.373 -3.677 20.324 1.00 0.00 69 HIS A CA 8
ATOM 10106 C C . HIS A 1 69 ? 70.005 -4.661 21.303 1.00 0.00 69 HIS A C 8
ATOM 10107 O O . HIS A 1 69 ? 71.155 -5.065 21.129 1.00 0.00 69 HIS A O 8
ATOM 10121 N N . HIS A 1 70 ? 69.243 -5.030 22.334 1.00 0.00 70 HIS A N 8
ATOM 10122 C CA . HIS A 1 70 ? 69.723 -5.964 23.353 1.00 0.00 70 HIS A CA 8
ATOM 10123 C C . HIS A 1 70 ? 68.544 -6.565 24.110 1.00 0.00 70 HIS A C 8
ATOM 10124 O O . HIS A 1 70 ? 67.623 -5.853 24.512 1.00 0.00 70 HIS A O 8
ATOM 10138 N N . GLN A 1 71 ? 68.579 -7.880 24.296 1.00 0.00 71 GLN A N 8
ATOM 10139 C CA . GLN A 1 71 ? 67.503 -8.569 25.003 1.00 0.00 71 GLN A CA 8
ATOM 10140 C C . GLN A 1 71 ? 67.496 -8.168 26.473 1.00 0.00 71 GLN A C 8
ATOM 10141 O O . GLN A 1 71 ? 68.541 -8.137 27.123 1.00 0.00 71 GLN A O 8
ATOM 10155 N N . HIS A 1 72 ? 66.309 -7.860 26.989 1.00 0.00 72 HIS A N 8
ATOM 10156 C CA . HIS A 1 72 ? 66.170 -7.457 28.385 1.00 0.00 72 HIS A CA 8
ATOM 10157 C C . HIS A 1 72 ? 66.634 -8.574 29.316 1.00 0.00 72 HIS A C 8
ATOM 10158 O O . HIS A 1 72 ? 67.305 -8.318 30.317 1.00 0.00 72 HIS A O 8
ATOM 10172 N N . HIS A 1 73 ? 66.275 -9.809 28.975 1.00 0.00 73 HIS A N 8
ATOM 10173 C CA . HIS A 1 73 ? 66.661 -10.960 29.784 1.00 0.00 73 HIS A CA 8
ATOM 10174 C C . HIS A 1 73 ? 68.154 -11.237 29.637 1.00 0.00 73 HIS A C 8
ATOM 10175 O O . HIS A 1 73 ? 68.688 -11.248 28.528 1.00 0.00 73 HIS A O 8
ATOM 10189 N N . HIS A 1 74 ? 68.824 -11.456 30.764 1.00 0.00 74 HIS A N 8
ATOM 10190 C CA . HIS A 1 74 ? 70.257 -11.729 30.750 1.00 0.00 74 HIS A CA 8
ATOM 10191 C C . HIS A 1 74 ? 70.544 -13.061 30.065 1.00 0.00 74 HIS A C 8
ATOM 10192 O O . HIS A 1 74 ? 71.503 -13.182 29.302 1.00 0.00 74 HIS A O 8
ATOM 10206 N N . GLY A 1 75 ? 69.709 -14.058 30.347 1.00 0.00 75 GLY A N 8
ATOM 10207 C CA . GLY A 1 75 ? 69.884 -15.381 29.755 1.00 0.00 75 GLY A CA 8
ATOM 10208 C C . GLY A 1 75 ? 71.094 -16.087 30.352 1.00 0.00 75 GLY A C 8
ATOM 10209 O O . GLY A 1 75 ? 71.628 -15.665 31.379 1.00 0.00 75 GLY A O 8
ATOM 10213 N N . GLY A 1 76 ? 71.525 -17.165 29.704 1.00 0.00 76 GLY A N 8
ATOM 10214 C CA . GLY A 1 76 ? 72.676 -17.921 30.183 1.00 0.00 76 GLY A CA 8
ATOM 10215 C C . GLY A 1 76 ? 73.951 -17.089 30.096 1.00 0.00 76 GLY A C 8
ATOM 10216 O O . GLY A 1 76 ? 74.035 -16.151 29.302 1.00 0.00 76 GLY A O 8
ATOM 10220 N N . SER A 1 77 ? 74.938 -17.442 30.914 1.00 0.00 77 SER A N 8
ATOM 10221 C CA . SER A 1 77 ? 76.210 -16.725 30.928 1.00 0.00 77 SER A CA 8
ATOM 10222 C C . SER A 1 77 ? 77.018 -17.041 29.675 1.00 0.00 77 SER A C 8
ATOM 10223 O O . SER A 1 77 ? 76.757 -18.030 28.990 1.00 0.00 77 SER A O 8
ATOM 10231 N N . MET A 1 78 ? 78.001 -16.196 29.381 1.00 0.00 78 MET A N 8
ATOM 10232 C CA . MET A 1 78 ? 78.842 -16.395 28.206 1.00 0.00 78 MET A CA 8
ATOM 10233 C C . MET A 1 78 ? 79.638 -17.688 28.342 1.00 0.00 78 MET A C 8
ATOM 10234 O O . MET A 1 78 ? 79.795 -18.436 27.376 1.00 0.00 78 MET A O 8
ATOM 10248 N N . GLY A 1 79 ? 80.139 -17.943 29.550 1.00 0.00 79 GLY A N 8
ATOM 10249 C CA . GLY A 1 79 ? 80.920 -19.148 29.814 1.00 0.00 79 GLY A CA 8
ATOM 10250 C C . GLY A 1 79 ? 82.312 -19.044 29.205 1.00 0.00 79 GLY A C 8
ATOM 10251 O O . GLY A 1 79 ? 82.988 -20.052 29.001 1.00 0.00 79 GLY A O 8
ATOM 10255 N N . MET A 1 80 ? 82.739 -17.818 28.917 1.00 0.00 80 MET A N 8
ATOM 10256 C CA . MET A 1 80 ? 84.056 -17.595 28.332 1.00 0.00 80 MET A CA 8
ATOM 10257 C C . MET A 1 80 ? 85.146 -18.065 29.295 1.00 0.00 80 MET A C 8
ATOM 10258 O O . MET A 1 80 ? 86.135 -18.667 28.874 1.00 0.00 80 MET A O 8
ATOM 10272 N N . SER A 1 81 ? 84.948 -17.777 30.585 1.00 0.00 81 SER A N 8
ATOM 10273 C CA . SER A 1 81 ? 85.907 -18.166 31.619 1.00 0.00 81 SER A CA 8
ATOM 10274 C C . SER A 1 81 ? 85.244 -18.160 32.993 1.00 0.00 81 SER A C 8
ATOM 10275 O O . SER A 1 81 ? 84.192 -17.549 33.184 1.00 0.00 81 SER A O 8
ATOM 10283 N N . GLY A 1 82 ? 85.868 -18.846 33.945 1.00 0.00 82 GLY A N 8
ATOM 10284 C CA . GLY A 1 82 ? 85.337 -18.918 35.301 1.00 0.00 82 GLY A CA 8
ATOM 10285 C C . GLY A 1 82 ? 85.343 -17.547 35.970 1.00 0.00 82 GLY A C 8
ATOM 10286 O O . GLY A 1 82 ? 84.450 -17.235 36.761 1.00 0.00 82 GLY A O 8
ATOM 10290 N N . SER A 1 83 ? 86.365 -16.747 35.655 1.00 0.00 83 SER A N 8
ATOM 10291 C CA . SER A 1 83 ? 86.510 -15.407 36.226 1.00 0.00 83 SER A CA 8
ATOM 10292 C C . SER A 1 83 ? 87.407 -14.543 35.343 1.00 0.00 83 SER A C 8
ATOM 10293 O O . SER A 1 83 ? 88.084 -15.053 34.450 1.00 0.00 83 SER A O 8
ATOM 10301 N N . GLY A 1 84 ? 87.395 -13.233 35.602 1.00 0.00 84 GLY A N 8
ATOM 10302 C CA . GLY A 1 84 ? 88.204 -12.290 34.830 1.00 0.00 84 GLY A CA 8
ATOM 10303 C C . GLY A 1 84 ? 87.561 -12.000 33.477 1.00 0.00 84 GLY A C 8
ATOM 10304 O O . GLY A 1 84 ? 88.245 -11.647 32.517 1.00 0.00 84 GLY A O 8
ATOM 10308 N N . THR A 1 85 ? 86.243 -12.156 33.413 1.00 0.00 85 THR A N 8
ATOM 10309 C CA . THR A 1 85 ? 85.511 -11.910 32.175 1.00 0.00 85 THR A CA 8
ATOM 10310 C C . THR A 1 85 ? 85.633 -10.435 31.786 1.00 0.00 85 THR A C 8
ATOM 10311 O O . THR A 1 85 ? 85.475 -9.546 32.624 1.00 0.00 85 THR A O 8
ATOM 10322 N N . GLY A 1 86 ? 85.909 -10.187 30.509 1.00 0.00 86 GLY A N 8
ATOM 10323 C CA . GLY A 1 86 ? 86.044 -8.819 30.017 1.00 0.00 86 GLY A CA 8
ATOM 10324 C C . GLY A 1 86 ? 84.697 -8.105 30.027 1.00 0.00 86 GLY A C 8
ATOM 10325 O O . GLY A 1 86 ? 83.652 -8.735 29.860 1.00 0.00 86 GLY A O 8
ATOM 10329 N N . TYR A 1 87 ? 84.737 -6.787 30.228 1.00 0.00 87 TYR A N 8
ATOM 10330 C CA . TYR A 1 87 ? 83.520 -5.975 30.267 1.00 0.00 87 TYR A CA 8
ATOM 10331 C C . TYR A 1 87 ? 83.864 -4.494 30.131 1.00 0.00 87 TYR A C 8
ATOM 10332 O O . TYR A 1 87 ? 83.587 -3.935 29.082 1.00 0.00 87 TYR A O 8
ATOM 10353 N N . MET A 1 1 ? 49.173 -5.148 28.462 1.00 0.00 1 MET A N 9
ATOM 10354 C CA . MET A 1 1 ? 50.310 -5.457 29.376 1.00 0.00 1 MET A CA 9
ATOM 10355 C C . MET A 1 1 ? 49.788 -5.527 30.808 1.00 0.00 1 MET A C 9
ATOM 10356 O O . MET A 1 1 ? 50.182 -6.400 31.581 1.00 0.00 1 MET A O 9
ATOM 10372 N N . GLY A 1 2 ? 48.894 -4.600 31.148 1.00 0.00 2 GLY A N 9
ATOM 10373 C CA . GLY A 1 2 ? 48.313 -4.558 32.485 1.00 0.00 2 GLY A CA 9
ATOM 10374 C C . GLY A 1 2 ? 49.325 -4.060 33.506 1.00 0.00 2 GLY A C 9
ATOM 10375 O O . GLY A 1 2 ? 49.184 -4.318 34.702 1.00 0.00 2 GLY A O 9
ATOM 10379 N N . ALA A 1 3 ? 50.346 -3.345 33.023 1.00 0.00 3 ALA A N 9
ATOM 10380 C CA . ALA A 1 3 ? 51.388 -2.804 33.898 1.00 0.00 3 ALA A CA 9
ATOM 10381 C C . ALA A 1 3 ? 52.185 -1.689 33.192 1.00 0.00 3 ALA A C 9
ATOM 10382 O O . ALA A 1 3 ? 53.352 -1.892 32.869 1.00 0.00 3 ALA A O 9
ATOM 10389 N N . PRO A 1 4 ? 51.619 -0.509 32.950 1.00 0.00 4 PRO A N 9
ATOM 10390 C CA . PRO A 1 4 ? 52.387 0.596 32.292 1.00 0.00 4 PRO A CA 9
ATOM 10391 C C . PRO A 1 4 ? 53.582 1.034 33.145 1.00 0.00 4 PRO A C 9
ATOM 10392 O O . PRO A 1 4 ? 53.529 0.926 34.373 1.00 0.00 4 PRO A O 9
ATOM 10403 N N . VAL A 1 5 ? 54.646 1.520 32.475 1.00 0.00 5 VAL A N 9
ATOM 10404 C CA . VAL A 1 5 ? 55.875 1.987 33.148 1.00 0.00 5 VAL A CA 9
ATOM 10405 C C . VAL A 1 5 ? 56.411 3.260 32.438 1.00 0.00 5 VAL A C 9
ATOM 10406 O O . VAL A 1 5 ? 57.424 3.190 31.739 1.00 0.00 5 VAL A O 9
ATOM 10419 N N . PRO A 1 6 ? 55.768 4.426 32.583 1.00 0.00 6 PRO A N 9
ATOM 10420 C CA . PRO A 1 6 ? 56.255 5.685 31.922 1.00 0.00 6 PRO A CA 9
ATOM 10421 C C . PRO A 1 6 ? 57.704 6.003 32.282 1.00 0.00 6 PRO A C 9
ATOM 10422 O O . PRO A 1 6 ? 58.479 6.463 31.445 1.00 0.00 6 PRO A O 9
ATOM 10433 N N . TYR A 1 7 ? 58.047 5.750 33.538 1.00 0.00 7 TYR A N 9
ATOM 10434 C CA . TYR A 1 7 ? 59.399 6.004 34.026 1.00 0.00 7 TYR A CA 9
ATOM 10435 C C . TYR A 1 7 ? 60.410 5.143 33.231 1.00 0.00 7 TYR A C 9
ATOM 10436 O O . TYR A 1 7 ? 60.035 4.064 32.772 1.00 0.00 7 TYR A O 9
ATOM 10454 N N . PRO A 1 8 ? 61.672 5.544 33.049 1.00 0.00 8 PRO A N 9
ATOM 10455 C CA . PRO A 1 8 ? 62.651 4.701 32.289 1.00 0.00 8 PRO A CA 9
ATOM 10456 C C . PRO A 1 8 ? 63.057 3.461 33.093 1.00 0.00 8 PRO A C 9
ATOM 10457 O O . PRO A 1 8 ? 62.508 3.221 34.171 1.00 0.00 8 PRO A O 9
ATOM 10468 N N . ASP A 1 9 ? 64.003 2.681 32.548 1.00 0.00 9 ASP A N 9
ATOM 10469 C CA . ASP A 1 9 ? 64.495 1.447 33.186 1.00 0.00 9 ASP A CA 9
ATOM 10470 C C . ASP A 1 9 ? 65.979 1.208 32.832 1.00 0.00 9 ASP A C 9
ATOM 10471 O O . ASP A 1 9 ? 66.276 0.311 32.039 1.00 0.00 9 ASP A O 9
ATOM 10480 N N . PRO A 1 10 ? 66.925 1.971 33.381 1.00 0.00 10 PRO A N 9
ATOM 10481 C CA . PRO A 1 10 ? 68.382 1.767 33.076 1.00 0.00 10 PRO A CA 9
ATOM 10482 C C . PRO A 1 10 ? 68.837 0.339 33.370 1.00 0.00 10 PRO A C 9
ATOM 10483 O O . PRO A 1 10 ? 69.683 -0.216 32.669 1.00 0.00 10 PRO A O 9
ATOM 10494 N N . LEU A 1 11 ? 68.275 -0.234 34.426 1.00 0.00 11 LEU A N 9
ATOM 10495 C CA . LEU A 1 11 ? 68.618 -1.596 34.836 1.00 0.00 11 LEU A CA 9
ATOM 10496 C C . LEU A 1 11 ? 68.164 -2.623 33.798 1.00 0.00 11 LEU A C 9
ATOM 10497 O O . LEU A 1 11 ? 68.888 -3.586 33.526 1.00 0.00 11 LEU A O 9
ATOM 10513 N N . GLU A 1 12 ? 66.956 -2.409 33.258 1.00 0.00 12 GLU A N 9
ATOM 10514 C CA . GLU A 1 12 ? 66.343 -3.312 32.261 1.00 0.00 12 GLU A CA 9
ATOM 10515 C C . GLU A 1 12 ? 65.645 -2.504 31.135 1.00 0.00 12 GLU A C 9
ATOM 10516 O O . GLU A 1 12 ? 64.415 -2.419 31.112 1.00 0.00 12 GLU A O 9
ATOM 10528 N N . PRO A 1 13 ? 66.373 -1.911 30.187 1.00 0.00 13 PRO A N 9
ATOM 10529 C CA . PRO A 1 13 ? 65.725 -1.134 29.080 1.00 0.00 13 PRO A CA 9
ATOM 10530 C C . PRO A 1 13 ? 64.788 -2.000 28.239 1.00 0.00 13 PRO A C 9
ATOM 10531 O O . PRO A 1 13 ? 65.038 -3.190 28.041 1.00 0.00 13 PRO A O 9
ATOM 10542 N N . ARG A 1 14 ? 63.708 -1.393 27.754 1.00 0.00 14 ARG A N 9
ATOM 10543 C CA . ARG A 1 14 ? 62.730 -2.115 26.942 1.00 0.00 14 ARG A CA 9
ATOM 10544 C C . ARG A 1 14 ? 63.313 -2.438 25.568 1.00 0.00 14 ARG A C 9
ATOM 10545 O O . ARG A 1 14 ? 64.045 -1.634 24.988 1.00 0.00 14 ARG A O 9
ATOM 10566 N N . GLY A 1 15 ? 62.977 -3.620 25.057 1.00 0.00 15 GLY A N 9
ATOM 10567 C CA . GLY A 1 15 ? 63.464 -4.056 23.751 1.00 0.00 15 GLY A CA 9
ATOM 10568 C C . GLY A 1 15 ? 62.760 -3.302 22.628 1.00 0.00 15 GLY A C 9
ATOM 10569 O O . GLY A 1 15 ? 62.060 -2.319 22.874 1.00 0.00 15 GLY A O 9
ATOM 10573 N N . GLY A 1 16 ? 62.956 -3.768 21.396 1.00 0.00 16 GLY A N 9
ATOM 10574 C CA . GLY A 1 16 ? 62.338 -3.135 20.233 1.00 0.00 16 GLY A CA 9
ATOM 10575 C C . GLY A 1 16 ? 63.026 -1.828 19.889 1.00 0.00 16 GLY A C 9
ATOM 10576 O O . GLY A 1 16 ? 62.424 -0.954 19.260 1.00 0.00 16 GLY A O 9
ATOM 10580 N N . LYS A 1 17 ? 64.281 -1.686 20.303 1.00 0.00 17 LYS A N 9
ATOM 10581 C CA . LYS A 1 17 ? 65.018 -0.475 20.022 1.00 0.00 17 LYS A CA 9
ATOM 10582 C C . LYS A 1 17 ? 65.191 -0.344 18.518 1.00 0.00 17 LYS A C 9
ATOM 10583 O O . LYS A 1 17 ? 64.867 0.680 17.951 1.00 0.00 17 LYS A O 9
ATOM 10602 N N . HIS A 1 18 ? 65.752 -1.385 17.905 1.00 0.00 18 HIS A N 9
ATOM 10603 C CA . HIS A 1 18 ? 66.031 -1.382 16.460 1.00 0.00 18 HIS A CA 9
ATOM 10604 C C . HIS A 1 18 ? 64.821 -1.000 15.614 1.00 0.00 18 HIS A C 9
ATOM 10605 O O . HIS A 1 18 ? 64.998 -0.491 14.506 1.00 0.00 18 HIS A O 9
ATOM 10618 N N . ILE A 1 19 ? 63.616 -1.235 16.151 1.00 0.00 19 ILE A N 9
ATOM 10619 C CA . ILE A 1 19 ? 62.368 -0.915 15.455 1.00 0.00 19 ILE A CA 9
ATOM 10620 C C . ILE A 1 19 ? 61.747 0.337 16.063 1.00 0.00 19 ILE A C 9
ATOM 10621 O O . ILE A 1 19 ? 61.291 0.325 17.206 1.00 0.00 19 ILE A O 9
ATOM 10637 N N . CYS A 1 20 ? 61.702 1.409 15.277 1.00 0.00 20 CYS A N 9
ATOM 10638 C CA . CYS A 1 20 ? 61.097 2.656 15.738 1.00 0.00 20 CYS A CA 9
ATOM 10639 C C . CYS A 1 20 ? 59.569 2.512 15.705 1.00 0.00 20 CYS A C 9
ATOM 10640 O O . CYS A 1 20 ? 59.040 1.751 14.902 1.00 0.00 20 CYS A O 9
ATOM 10647 N N . ALA A 1 21 ? 58.869 3.225 16.586 1.00 0.00 21 ALA A N 9
ATOM 10648 C CA . ALA A 1 21 ? 57.405 3.147 16.650 1.00 0.00 21 ALA A CA 9
ATOM 10649 C C . ALA A 1 21 ? 56.756 3.979 15.547 1.00 0.00 21 ALA A C 9
ATOM 10650 O O . ALA A 1 21 ? 55.550 3.856 15.311 1.00 0.00 21 ALA A O 9
ATOM 10657 N N . ILE A 1 22 ? 57.575 4.834 14.918 1.00 0.00 22 ILE A N 9
ATOM 10658 C CA . ILE A 1 22 ? 57.138 5.753 13.848 1.00 0.00 22 ILE A CA 9
ATOM 10659 C C . ILE A 1 22 ? 57.808 5.375 12.514 1.00 0.00 22 ILE A C 9
ATOM 10660 O O . ILE A 1 22 ? 57.176 4.792 11.634 1.00 0.00 22 ILE A O 9
ATOM 10676 N N . CYS A 1 23 ? 59.069 5.774 12.359 1.00 0.00 23 CYS A N 9
ATOM 10677 C CA . CYS A 1 23 ? 59.823 5.557 11.123 1.00 0.00 23 CYS A CA 9
ATOM 10678 C C . CYS A 1 23 ? 60.053 4.085 10.833 1.00 0.00 23 CYS A C 9
ATOM 10679 O O . CYS A 1 23 ? 60.479 3.731 9.732 1.00 0.00 23 CYS A O 9
ATOM 10686 N N . GLY A 1 24 ? 59.773 3.244 11.819 1.00 0.00 24 GLY A N 9
ATOM 10687 C CA . GLY A 1 24 ? 59.943 1.812 11.678 1.00 0.00 24 GLY A CA 9
ATOM 10688 C C . GLY A 1 24 ? 61.387 1.361 11.902 1.00 0.00 24 GLY A C 9
ATOM 10689 O O . GLY A 1 24 ? 61.597 0.186 12.173 1.00 0.00 24 GLY A O 9
ATOM 10693 N N . ASN A 1 25 ? 62.387 2.269 11.763 1.00 0.00 25 ASN A N 9
ATOM 10694 C CA . ASN A 1 25 ? 63.808 1.850 11.938 1.00 0.00 25 ASN A CA 9
ATOM 10695 C C . ASN A 1 25 ? 64.836 3.016 12.103 1.00 0.00 25 ASN A C 9
ATOM 10696 O O . ASN A 1 25 ? 66.043 2.782 11.964 1.00 0.00 25 ASN A O 9
ATOM 10707 N N . ASN A 1 26 ? 64.390 4.227 12.493 1.00 0.00 26 ASN A N 9
ATOM 10708 C CA . ASN A 1 26 ? 65.345 5.359 12.733 1.00 0.00 26 ASN A CA 9
ATOM 10709 C C . ASN A 1 26 ? 65.737 5.456 14.211 1.00 0.00 26 ASN A C 9
ATOM 10710 O O . ASN A 1 26 ? 66.462 6.369 14.612 1.00 0.00 26 ASN A O 9
ATOM 10721 N N . ALA A 1 27 ? 65.253 4.502 15.004 1.00 0.00 27 ALA A N 9
ATOM 10722 C CA . ALA A 1 27 ? 65.544 4.461 16.433 1.00 0.00 27 ALA A CA 9
ATOM 10723 C C . ALA A 1 27 ? 66.961 3.925 16.638 1.00 0.00 27 ALA A C 9
ATOM 10724 O O . ALA A 1 27 ? 67.179 2.865 17.227 1.00 0.00 27 ALA A O 9
ATOM 10731 N N . GLU A 1 28 ? 67.932 4.696 16.146 1.00 0.00 28 GLU A N 9
ATOM 10732 C CA . GLU A 1 28 ? 69.355 4.357 16.261 1.00 0.00 28 GLU A CA 9
ATOM 10733 C C . GLU A 1 28 ? 70.223 5.478 15.668 1.00 0.00 28 GLU A C 9
ATOM 10734 O O . GLU A 1 28 ? 71.363 5.672 16.094 1.00 0.00 28 GLU A O 9
ATOM 10746 N N . ASP A 1 29 ? 69.668 6.188 14.672 1.00 0.00 29 ASP A N 9
ATOM 10747 C CA . ASP A 1 29 ? 70.375 7.279 13.980 1.00 0.00 29 ASP A CA 9
ATOM 10748 C C . ASP A 1 29 ? 70.214 8.625 14.716 1.00 0.00 29 ASP A C 9
ATOM 10749 O O . ASP A 1 29 ? 70.130 8.657 15.946 1.00 0.00 29 ASP A O 9
ATOM 10758 N N . TYR A 1 30 ? 70.193 9.729 13.949 1.00 0.00 30 TYR A N 9
ATOM 10759 C CA . TYR A 1 30 ? 70.069 11.078 14.513 1.00 0.00 30 TYR A CA 9
ATOM 10760 C C . TYR A 1 30 ? 68.625 11.408 14.898 1.00 0.00 30 TYR A C 9
ATOM 10761 O O . TYR A 1 30 ? 68.362 12.498 15.411 1.00 0.00 30 TYR A O 9
ATOM 10779 N N . LYS A 1 31 ? 67.705 10.464 14.652 1.00 0.00 31 LYS A N 9
ATOM 10780 C CA . LYS A 1 31 ? 66.272 10.634 14.974 1.00 0.00 31 LYS A CA 9
ATOM 10781 C C . LYS A 1 31 ? 65.716 11.923 14.352 1.00 0.00 31 LYS A C 9
ATOM 10782 O O . LYS A 1 31 ? 65.034 12.710 15.016 1.00 0.00 31 LYS A O 9
ATOM 10801 N N . HIS A 1 32 ? 66.019 12.112 13.061 1.00 0.00 32 HIS A N 9
ATOM 10802 C CA . HIS A 1 32 ? 65.570 13.289 12.307 1.00 0.00 32 HIS A CA 9
ATOM 10803 C C . HIS A 1 32 ? 64.204 13.082 11.655 1.00 0.00 32 HIS A C 9
ATOM 10804 O O . HIS A 1 32 ? 63.427 14.032 11.536 1.00 0.00 32 HIS A O 9
ATOM 10818 N N . THR A 1 33 ? 63.933 11.851 11.216 1.00 0.00 33 THR A N 9
ATOM 10819 C CA . THR A 1 33 ? 62.669 11.532 10.548 1.00 0.00 33 THR A CA 9
ATOM 10820 C C . THR A 1 33 ? 61.556 11.352 11.571 1.00 0.00 33 THR A C 9
ATOM 10821 O O . THR A 1 33 ? 60.380 11.254 11.216 1.00 0.00 33 THR A O 9
ATOM 10832 N N . ASP A 1 34 ? 61.933 11.308 12.839 1.00 0.00 34 ASP A N 9
ATOM 10833 C CA . ASP A 1 34 ? 60.960 11.135 13.913 1.00 0.00 34 ASP A CA 9
ATOM 10834 C C . ASP A 1 34 ? 59.993 12.313 13.951 1.00 0.00 34 ASP A C 9
ATOM 10835 O O . ASP A 1 34 ? 58.844 12.162 14.368 1.00 0.00 34 ASP A O 9
ATOM 10844 N N . MET A 1 35 ? 60.471 13.470 13.495 1.00 0.00 35 MET A N 9
ATOM 10845 C CA . MET A 1 35 ? 59.653 14.688 13.452 1.00 0.00 35 MET A CA 9
ATOM 10846 C C . MET A 1 35 ? 58.758 14.669 12.214 1.00 0.00 35 MET A C 9
ATOM 10847 O O . MET A 1 35 ? 59.124 14.088 11.190 1.00 0.00 35 MET A O 9
ATOM 10861 N N . ASP A 1 36 ? 57.586 15.299 12.330 1.00 0.00 36 ASP A N 9
ATOM 10862 C CA . ASP A 1 36 ? 56.622 15.350 11.226 1.00 0.00 36 ASP A CA 9
ATOM 10863 C C . ASP A 1 36 ? 57.011 16.411 10.195 1.00 0.00 36 ASP A C 9
ATOM 10864 O O . ASP A 1 36 ? 56.914 17.613 10.451 1.00 0.00 36 ASP A O 9
ATOM 10873 N N . LEU A 1 37 ? 57.449 15.941 9.027 1.00 0.00 37 LEU A N 9
ATOM 10874 C CA . LEU A 1 37 ? 57.856 16.826 7.933 1.00 0.00 37 LEU A CA 9
ATOM 10875 C C . LEU A 1 37 ? 56.617 17.367 7.223 1.00 0.00 37 LEU A C 9
ATOM 10876 O O . LEU A 1 37 ? 55.598 16.683 7.126 1.00 0.00 37 LEU A O 9
ATOM 10892 N N . THR A 1 38 ? 56.714 18.595 6.725 1.00 0.00 38 THR A N 9
ATOM 10893 C CA . THR A 1 38 ? 55.594 19.214 6.020 1.00 0.00 38 THR A CA 9
ATOM 10894 C C . THR A 1 38 ? 55.257 18.419 4.760 1.00 0.00 38 THR A C 9
ATOM 10895 O O . THR A 1 38 ? 54.084 18.155 4.487 1.00 0.00 38 THR A O 9
ATOM 10906 N N . TYR A 1 39 ? 56.302 18.048 4.006 1.00 0.00 39 TYR A N 9
ATOM 10907 C CA . TYR A 1 39 ? 56.144 17.271 2.768 1.00 0.00 39 TYR A CA 9
ATOM 10908 C C . TYR A 1 39 ? 57.391 16.425 2.523 1.00 0.00 39 TYR A C 9
ATOM 10909 O O . TYR A 1 39 ? 58.462 16.732 3.052 1.00 0.00 39 TYR A O 9
ATOM 10927 N N . THR A 1 40 ? 57.221 15.364 1.716 1.00 0.00 40 THR A N 9
ATOM 10928 C CA . THR A 1 40 ? 58.309 14.435 1.365 1.00 0.00 40 THR A CA 9
ATOM 10929 C C . THR A 1 40 ? 58.205 14.048 -0.109 1.00 0.00 40 THR A C 9
ATOM 10930 O O . THR A 1 40 ? 57.145 14.195 -0.722 1.00 0.00 40 THR A O 9
ATOM 10941 N N . ASP A 1 41 ? 59.314 13.550 -0.661 1.00 0.00 41 ASP A N 9
ATOM 10942 C CA . ASP A 1 41 ? 59.365 13.135 -2.065 1.00 0.00 41 ASP A CA 9
ATOM 10943 C C . ASP A 1 41 ? 58.742 11.753 -2.241 1.00 0.00 41 ASP A C 9
ATOM 10944 O O . ASP A 1 41 ? 59.232 10.767 -1.689 1.00 0.00 41 ASP A O 9
ATOM 10953 N N . ARG A 1 42 ? 57.664 11.686 -3.016 1.00 0.00 42 ARG A N 9
ATOM 10954 C CA . ARG A 1 42 ? 56.986 10.415 -3.259 1.00 0.00 42 ARG A CA 9
ATOM 10955 C C . ARG A 1 42 ? 57.911 9.464 -4.013 1.00 0.00 42 ARG A C 9
ATOM 10956 O O . ARG A 1 42 ? 57.935 8.265 -3.734 1.00 0.00 42 ARG A O 9
ATOM 10977 N N . ASP A 1 43 ? 58.668 10.011 -4.965 1.00 0.00 43 ASP A N 9
ATOM 10978 C CA . ASP A 1 43 ? 59.595 9.207 -5.762 1.00 0.00 43 ASP A CA 9
ATOM 10979 C C . ASP A 1 43 ? 60.843 8.868 -4.954 1.00 0.00 43 ASP A C 9
ATOM 10980 O O . ASP A 1 43 ? 61.667 9.744 -4.675 1.00 0.00 43 ASP A O 9
ATOM 10989 N N . TYR A 1 44 ? 60.970 7.589 -4.590 1.00 0.00 44 TYR A N 9
ATOM 10990 C CA . TYR A 1 44 ? 62.114 7.112 -3.815 1.00 0.00 44 TYR A CA 9
ATOM 10991 C C . TYR A 1 44 ? 63.320 6.892 -4.726 1.00 0.00 44 TYR A C 9
ATOM 10992 O O . TYR A 1 44 ? 63.186 6.346 -5.822 1.00 0.00 44 TYR A O 9
ATOM 11010 N N . LYS A 1 45 ? 64.491 7.317 -4.258 1.00 0.00 45 LYS A N 9
ATOM 11011 C CA . LYS A 1 45 ? 65.728 7.169 -5.027 1.00 0.00 45 LYS A CA 9
ATOM 11012 C C . LYS A 1 45 ? 66.197 5.717 -4.996 1.00 0.00 45 LYS A C 9
ATOM 11013 O O . LYS A 1 45 ? 66.063 5.039 -3.976 1.00 0.00 45 LYS A O 9
ATOM 11032 N N . ASN A 1 46 ? 66.747 5.252 -6.120 1.00 0.00 46 ASN A N 9
ATOM 11033 C CA . ASN A 1 46 ? 67.233 3.877 -6.227 1.00 0.00 46 ASN A CA 9
ATOM 11034 C C . ASN A 1 46 ? 68.570 3.716 -5.498 1.00 0.00 46 ASN A C 9
ATOM 11035 O O . ASN A 1 46 ? 69.635 3.695 -6.120 1.00 0.00 46 ASN A O 9
ATOM 11046 N N . CYS A 1 47 ? 68.487 3.595 -4.170 1.00 0.00 47 CYS A N 9
ATOM 11047 C CA . CYS A 1 47 ? 69.672 3.429 -3.325 1.00 0.00 47 CYS A CA 9
ATOM 11048 C C . CYS A 1 47 ? 70.131 1.972 -3.318 1.00 0.00 47 CYS A C 9
ATOM 11049 O O . CYS A 1 47 ? 69.314 1.054 -3.403 1.00 0.00 47 CYS A O 9
ATOM 11057 N N . GLU A 1 48 ? 71.443 1.774 -3.219 1.00 0.00 48 GLU A N 9
ATOM 11058 C CA . GLU A 1 48 ? 72.021 0.428 -3.205 1.00 0.00 48 GLU A CA 9
ATOM 11059 C C . GLU A 1 48 ? 71.706 -0.273 -1.886 1.00 0.00 48 GLU A C 9
ATOM 11060 O O . GLU A 1 48 ? 71.330 0.373 -0.907 1.00 0.00 48 GLU A O 9
ATOM 11072 N N . SER A 1 49 ? 71.859 -1.601 -1.874 1.00 0.00 49 SER A N 9
ATOM 11073 C CA . SER A 1 49 ? 71.588 -2.397 -0.678 1.00 0.00 49 SER A CA 9
ATOM 11074 C C . SER A 1 49 ? 72.212 -3.780 -0.814 1.00 0.00 49 SER A C 9
ATOM 11075 O O . SER A 1 49 ? 71.688 -4.633 -1.533 1.00 0.00 49 SER A O 9
ATOM 11083 N N . TYR A 1 50 ? 73.333 -3.984 -0.118 1.00 0.00 50 TYR A N 9
ATOM 11084 C CA . TYR A 1 50 ? 74.049 -5.258 -0.157 1.00 0.00 50 TYR A CA 9
ATOM 11085 C C . TYR A 1 50 ? 73.431 -6.258 0.823 1.00 0.00 50 TYR A C 9
ATOM 11086 O O . TYR A 1 50 ? 73.817 -7.429 0.840 1.00 0.00 50 TYR A O 9
ATOM 11104 N N . HIS A 1 51 ? 72.466 -5.775 1.623 1.00 0.00 51 HIS A N 9
ATOM 11105 C CA . HIS A 1 51 ? 71.769 -6.603 2.623 1.00 0.00 51 HIS A CA 9
ATOM 11106 C C . HIS A 1 51 ? 72.775 -7.348 3.510 1.00 0.00 51 HIS A C 9
ATOM 11107 O O . HIS A 1 51 ? 72.678 -8.562 3.700 1.00 0.00 51 HIS A O 9
ATOM 11121 N N . LYS A 1 52 ? 73.760 -6.614 4.028 1.00 0.00 52 LYS A N 9
ATOM 11122 C CA . LYS A 1 52 ? 74.795 -7.219 4.866 1.00 0.00 52 LYS A CA 9
ATOM 11123 C C . LYS A 1 52 ? 74.192 -7.820 6.131 1.00 0.00 52 LYS A C 9
ATOM 11124 O O . LYS A 1 52 ? 74.500 -8.959 6.484 1.00 0.00 52 LYS A O 9
ATOM 11143 N N . CYS A 1 53 ? 73.337 -7.049 6.806 1.00 0.00 53 CYS A N 9
ATOM 11144 C CA . CYS A 1 53 ? 72.686 -7.507 8.042 1.00 0.00 53 CYS A CA 9
ATOM 11145 C C . CYS A 1 53 ? 71.449 -6.665 8.304 1.00 0.00 53 CYS A C 9
ATOM 11146 O O . CYS A 1 53 ? 71.389 -5.517 7.857 1.00 0.00 53 CYS A O 9
ATOM 11154 N N . SER A 1 54 ? 70.500 -7.259 9.054 1.00 0.00 54 SER A N 9
ATOM 11155 C CA . SER A 1 54 ? 69.243 -6.623 9.434 1.00 0.00 54 SER A CA 9
ATOM 11156 C C . SER A 1 54 ? 68.699 -5.752 8.321 1.00 0.00 54 SER A C 9
ATOM 11157 O O . SER A 1 54 ? 68.684 -4.528 8.431 1.00 0.00 54 SER A O 9
ATOM 11165 N N . ASP A 1 55 ? 68.315 -6.410 7.237 1.00 0.00 55 ASP A N 9
ATOM 11166 C CA . ASP A 1 55 ? 67.802 -5.737 6.036 1.00 0.00 55 ASP A CA 9
ATOM 11167 C C . ASP A 1 55 ? 66.672 -4.769 6.379 1.00 0.00 55 ASP A C 9
ATOM 11168 O O . ASP A 1 55 ? 66.446 -3.782 5.676 1.00 0.00 55 ASP A O 9
ATOM 11177 N N . LEU A 1 56 ? 65.991 -5.046 7.479 1.00 0.00 56 LEU A N 9
ATOM 11178 C CA . LEU A 1 56 ? 64.912 -4.194 7.944 1.00 0.00 56 LEU A CA 9
ATOM 11179 C C . LEU A 1 56 ? 65.484 -2.826 8.302 1.00 0.00 56 LEU A C 9
ATOM 11180 O O . LEU A 1 56 ? 64.875 -1.801 7.984 1.00 0.00 56 LEU A O 9
ATOM 11196 N N . CYS A 1 57 ? 66.668 -2.827 8.946 1.00 0.00 57 CYS A N 9
ATOM 11197 C CA . CYS A 1 57 ? 67.344 -1.587 9.334 1.00 0.00 57 CYS A CA 9
ATOM 11198 C C . CYS A 1 57 ? 68.191 -1.112 8.163 1.00 0.00 57 CYS A C 9
ATOM 11199 O O . CYS A 1 57 ? 69.155 -1.765 7.774 1.00 0.00 57 CYS A O 9
ATOM 11206 N N . GLN A 1 58 ? 67.783 0.001 7.567 1.00 0.00 58 GLN A N 9
ATOM 11207 C CA . GLN A 1 58 ? 68.476 0.530 6.399 1.00 0.00 58 GLN A CA 9
ATOM 11208 C C . GLN A 1 58 ? 69.870 1.056 6.739 1.00 0.00 58 GLN A C 9
ATOM 11209 O O . GLN A 1 58 ? 70.766 1.019 5.904 1.00 0.00 58 GLN A O 9
ATOM 11223 N N . TYR A 1 59 ? 70.028 1.587 7.942 1.00 0.00 59 TYR A N 9
ATOM 11224 C CA . TYR A 1 59 ? 71.295 2.169 8.377 1.00 0.00 59 TYR A CA 9
ATOM 11225 C C . TYR A 1 59 ? 72.341 1.104 8.696 1.00 0.00 59 TYR A C 9
ATOM 11226 O O . TYR A 1 59 ? 73.538 1.362 8.571 1.00 0.00 59 TYR A O 9
ATOM 11244 N N . CYS A 1 60 ? 71.893 -0.083 9.110 1.00 0.00 60 CYS A N 9
ATOM 11245 C CA . CYS A 1 60 ? 72.810 -1.161 9.435 1.00 0.00 60 CYS A CA 9
ATOM 11246 C C . CYS A 1 60 ? 73.646 -1.528 8.210 1.00 0.00 60 CYS A C 9
ATOM 11247 O O . CYS A 1 60 ? 74.763 -2.014 8.324 1.00 0.00 60 CYS A O 9
ATOM 11254 N N . ARG A 1 61 ? 73.071 -1.310 7.036 1.00 0.00 61 ARG A N 9
ATOM 11255 C CA . ARG A 1 61 ? 73.742 -1.647 5.782 1.00 0.00 61 ARG A CA 9
ATOM 11256 C C . ARG A 1 61 ? 75.040 -0.850 5.621 1.00 0.00 61 ARG A C 9
ATOM 11257 O O . ARG A 1 61 ? 76.029 -1.377 5.111 1.00 0.00 61 ARG A O 9
ATOM 11278 N N . TYR A 1 62 ? 75.013 0.418 6.050 1.00 0.00 62 TYR A N 9
ATOM 11279 C CA . TYR A 1 62 ? 76.178 1.316 5.948 1.00 0.00 62 TYR A CA 9
ATOM 11280 C C . TYR A 1 62 ? 77.053 1.261 7.195 1.00 0.00 62 TYR A C 9
ATOM 11281 O O . TYR A 1 62 ? 78.263 1.041 7.091 1.00 0.00 62 TYR A O 9
ATOM 11299 N N . GLN A 1 63 ? 76.416 1.483 8.355 1.00 0.00 63 GLN A N 9
ATOM 11300 C CA . GLN A 1 63 ? 77.093 1.487 9.664 1.00 0.00 63 GLN A CA 9
ATOM 11301 C C . GLN A 1 63 ? 76.319 0.619 10.644 1.00 0.00 63 GLN A C 9
ATOM 11302 O O . GLN A 1 63 ? 75.184 0.927 10.988 1.00 0.00 63 GLN A O 9
ATOM 11316 N N . LYS A 1 64 ? 76.949 -0.468 11.073 1.00 0.00 64 LYS A N 9
ATOM 11317 C CA . LYS A 1 64 ? 76.326 -1.406 12.008 1.00 0.00 64 LYS A CA 9
ATOM 11318 C C . LYS A 1 64 ? 75.925 -0.710 13.296 1.00 0.00 64 LYS A C 9
ATOM 11319 O O . LYS A 1 64 ? 76.731 0.004 13.901 1.00 0.00 64 LYS A O 9
ATOM 11338 N N . ASP A 1 65 ? 74.664 -0.946 13.678 1.00 0.00 65 ASP A N 9
ATOM 11339 C CA . ASP A 1 65 ? 74.062 -0.373 14.891 1.00 0.00 65 ASP A CA 9
ATOM 11340 C C . ASP A 1 65 ? 73.704 -1.467 15.901 1.00 0.00 65 ASP A C 9
ATOM 11341 O O . ASP A 1 65 ? 72.993 -1.202 16.855 1.00 0.00 65 ASP A O 9
ATOM 11350 N N . LEU A 1 66 ? 74.169 -2.702 15.678 1.00 0.00 66 LEU A N 9
ATOM 11351 C CA . LEU A 1 66 ? 73.849 -3.853 16.566 1.00 0.00 66 LEU A CA 9
ATOM 11352 C C . LEU A 1 66 ? 74.160 -3.616 18.070 1.00 0.00 66 LEU A C 9
ATOM 11353 O O . LEU A 1 66 ? 73.862 -4.480 18.901 1.00 0.00 66 LEU A O 9
ATOM 11369 N N . ALA A 1 67 ? 74.730 -2.470 18.431 1.00 0.00 67 ALA A N 9
ATOM 11370 C CA . ALA A 1 67 ? 75.037 -2.182 19.822 1.00 0.00 67 ALA A CA 9
ATOM 11371 C C . ALA A 1 67 ? 73.762 -2.139 20.654 1.00 0.00 67 ALA A C 9
ATOM 11372 O O . ALA A 1 67 ? 73.708 -2.705 21.746 1.00 0.00 67 ALA A O 9
ATOM 11379 N N . ILE A 1 68 ? 72.749 -1.443 20.140 1.00 0.00 68 ILE A N 9
ATOM 11380 C CA . ILE A 1 68 ? 71.488 -1.318 20.861 1.00 0.00 68 ILE A CA 9
ATOM 11381 C C . ILE A 1 68 ? 70.844 -2.694 21.103 1.00 0.00 68 ILE A C 9
ATOM 11382 O O . ILE A 1 68 ? 71.058 -3.301 22.153 1.00 0.00 68 ILE A O 9
ATOM 11398 N N . HIS A 1 69 ? 70.069 -3.183 20.137 1.00 0.00 69 HIS A N 9
ATOM 11399 C CA . HIS A 1 69 ? 69.416 -4.482 20.269 1.00 0.00 69 HIS A CA 9
ATOM 11400 C C . HIS A 1 69 ? 70.442 -5.612 20.184 1.00 0.00 69 HIS A C 9
ATOM 11401 O O . HIS A 1 69 ? 71.200 -5.700 19.218 1.00 0.00 69 HIS A O 9
ATOM 11415 N N . HIS A 1 70 ? 70.450 -6.475 21.202 1.00 0.00 70 HIS A N 9
ATOM 11416 C CA . HIS A 1 70 ? 71.380 -7.603 21.240 1.00 0.00 70 HIS A CA 9
ATOM 11417 C C . HIS A 1 70 ? 70.949 -8.687 20.259 1.00 0.00 70 HIS A C 9
ATOM 11418 O O . HIS A 1 70 ? 69.755 -8.951 20.110 1.00 0.00 70 HIS A O 9
ATOM 11432 N N . GLN A 1 71 ? 71.935 -9.310 19.597 1.00 0.00 71 GLN A N 9
ATOM 11433 C CA . GLN A 1 71 ? 71.675 -10.380 18.625 1.00 0.00 71 GLN A CA 9
ATOM 11434 C C . GLN A 1 71 ? 72.895 -11.296 18.535 1.00 0.00 71 GLN A C 9
ATOM 11435 O O . GLN A 1 71 ? 74.032 -10.829 18.635 1.00 0.00 71 GLN A O 9
ATOM 11449 N N . HIS A 1 72 ? 72.636 -12.596 18.351 1.00 0.00 72 HIS A N 9
ATOM 11450 C CA . HIS A 1 72 ? 73.695 -13.605 18.244 1.00 0.00 72 HIS A CA 9
ATOM 11451 C C . HIS A 1 72 ? 73.211 -14.797 17.424 1.00 0.00 72 HIS A C 9
ATOM 11452 O O . HIS A 1 72 ? 72.032 -15.151 17.467 1.00 0.00 72 HIS A O 9
ATOM 11466 N N . HIS A 1 73 ? 74.131 -15.410 16.681 1.00 0.00 73 HIS A N 9
ATOM 11467 C CA . HIS A 1 73 ? 73.795 -16.563 15.851 1.00 0.00 73 HIS A CA 9
ATOM 11468 C C . HIS A 1 73 ? 73.556 -17.797 16.717 1.00 0.00 73 HIS A C 9
ATOM 11469 O O . HIS A 1 73 ? 74.294 -18.051 17.669 1.00 0.00 73 HIS A O 9
ATOM 11483 N N . HIS A 1 74 ? 72.521 -18.562 16.381 1.00 0.00 74 HIS A N 9
ATOM 11484 C CA . HIS A 1 74 ? 72.195 -19.766 17.138 1.00 0.00 74 HIS A CA 9
ATOM 11485 C C . HIS A 1 74 ? 73.291 -20.818 16.981 1.00 0.00 74 HIS A C 9
ATOM 11486 O O . HIS A 1 74 ? 73.675 -21.474 17.950 1.00 0.00 74 HIS A O 9
ATOM 11500 N N . GLY A 1 75 ? 73.790 -20.969 15.756 1.00 0.00 75 GLY A N 9
ATOM 11501 C CA . GLY A 1 75 ? 74.842 -21.944 15.480 1.00 0.00 75 GLY A CA 9
ATOM 11502 C C . GLY A 1 75 ? 76.177 -21.485 16.055 1.00 0.00 75 GLY A C 9
ATOM 11503 O O . GLY A 1 75 ? 76.244 -21.016 17.191 1.00 0.00 75 GLY A O 9
ATOM 11507 N N . GLY A 1 76 ? 77.236 -21.624 15.263 1.00 0.00 76 GLY A N 9
ATOM 11508 C CA . GLY A 1 76 ? 78.570 -21.218 15.697 1.00 0.00 76 GLY A CA 9
ATOM 11509 C C . GLY A 1 76 ? 79.125 -22.181 16.742 1.00 0.00 76 GLY A C 9
ATOM 11510 O O . GLY A 1 76 ? 78.569 -23.256 16.969 1.00 0.00 76 GLY A O 9
ATOM 11514 N N . SER A 1 77 ? 80.229 -21.789 17.374 1.00 0.00 77 SER A N 9
ATOM 11515 C CA . SER A 1 77 ? 80.855 -22.623 18.395 1.00 0.00 77 SER A CA 9
ATOM 11516 C C . SER A 1 77 ? 79.953 -22.732 19.616 1.00 0.00 77 SER A C 9
ATOM 11517 O O . SER A 1 77 ? 79.296 -21.759 19.986 1.00 0.00 77 SER A O 9
ATOM 11525 N N . MET A 1 78 ? 79.943 -23.922 20.235 1.00 0.00 78 MET A N 9
ATOM 11526 C CA . MET A 1 78 ? 79.128 -24.197 21.434 1.00 0.00 78 MET A CA 9
ATOM 11527 C C . MET A 1 78 ? 77.671 -23.782 21.209 1.00 0.00 78 MET A C 9
ATOM 11528 O O . MET A 1 78 ? 77.207 -22.780 21.754 1.00 0.00 78 MET A O 9
ATOM 11542 N N . GLY A 1 79 ? 76.960 -24.550 20.390 1.00 0.00 79 GLY A N 9
ATOM 11543 C CA . GLY A 1 79 ? 75.564 -24.245 20.093 1.00 0.00 79 GLY A CA 9
ATOM 11544 C C . GLY A 1 79 ? 74.688 -24.419 21.330 1.00 0.00 79 GLY A C 9
ATOM 11545 O O . GLY A 1 79 ? 75.026 -25.178 22.239 1.00 0.00 79 GLY A O 9
ATOM 11549 N N . MET A 1 80 ? 73.560 -23.713 21.359 1.00 0.00 80 MET A N 9
ATOM 11550 C CA . MET A 1 80 ? 72.644 -23.805 22.493 1.00 0.00 80 MET A CA 9
ATOM 11551 C C . MET A 1 80 ? 72.096 -25.225 22.601 1.00 0.00 80 MET A C 9
ATOM 11552 O O . MET A 1 80 ? 71.955 -25.767 23.698 1.00 0.00 80 MET A O 9
ATOM 11566 N N . SER A 1 81 ? 71.790 -25.821 21.453 1.00 0.00 81 SER A N 9
ATOM 11567 C CA . SER A 1 81 ? 71.259 -27.177 21.429 1.00 0.00 81 SER A CA 9
ATOM 11568 C C . SER A 1 81 ? 72.310 -28.171 21.910 1.00 0.00 81 SER A C 9
ATOM 11569 O O . SER A 1 81 ? 73.508 -27.970 21.705 1.00 0.00 81 SER A O 9
ATOM 11577 N N . GLY A 1 82 ? 71.851 -29.239 22.555 1.00 0.00 82 GLY A N 9
ATOM 11578 C CA . GLY A 1 82 ? 72.753 -30.262 23.071 1.00 0.00 82 GLY A CA 9
ATOM 11579 C C . GLY A 1 82 ? 71.976 -31.494 23.522 1.00 0.00 82 GLY A C 9
ATOM 11580 O O . GLY A 1 82 ? 70.746 -31.510 23.490 1.00 0.00 82 GLY A O 9
ATOM 11584 N N . SER A 1 83 ? 72.706 -32.525 23.937 1.00 0.00 83 SER A N 9
ATOM 11585 C CA . SER A 1 83 ? 72.085 -33.764 24.392 1.00 0.00 83 SER A CA 9
ATOM 11586 C C . SER A 1 83 ? 71.189 -33.514 25.601 1.00 0.00 83 SER A C 9
ATOM 11587 O O . SER A 1 83 ? 70.096 -34.069 25.701 1.00 0.00 83 SER A O 9
ATOM 11595 N N . GLY A 1 84 ? 71.663 -32.680 26.521 1.00 0.00 84 GLY A N 9
ATOM 11596 C CA . GLY A 1 84 ? 70.896 -32.369 27.722 1.00 0.00 84 GLY A CA 9
ATOM 11597 C C . GLY A 1 84 ? 69.578 -31.690 27.369 1.00 0.00 84 GLY A C 9
ATOM 11598 O O . GLY A 1 84 ? 68.540 -32.000 27.957 1.00 0.00 84 GLY A O 9
ATOM 11602 N N . THR A 1 85 ? 69.631 -30.768 26.405 1.00 0.00 85 THR A N 9
ATOM 11603 C CA . THR A 1 85 ? 68.439 -30.040 25.968 1.00 0.00 85 THR A CA 9
ATOM 11604 C C . THR A 1 85 ? 67.600 -30.911 25.037 1.00 0.00 85 THR A C 9
ATOM 11605 O O . THR A 1 85 ? 68.074 -31.930 24.536 1.00 0.00 85 THR A O 9
ATOM 11616 N N . GLY A 1 86 ? 66.355 -30.501 24.809 1.00 0.00 86 GLY A N 9
ATOM 11617 C CA . GLY A 1 86 ? 65.457 -31.251 23.935 1.00 0.00 86 GLY A CA 9
ATOM 11618 C C . GLY A 1 86 ? 65.870 -31.107 22.475 1.00 0.00 86 GLY A C 9
ATOM 11619 O O . GLY A 1 86 ? 66.674 -30.241 22.130 1.00 0.00 86 GLY A O 9
ATOM 11623 N N . TYR A 1 87 ? 65.312 -31.960 21.620 1.00 0.00 87 TYR A N 9
ATOM 11624 C CA . TYR A 1 87 ? 65.627 -31.919 20.195 1.00 0.00 87 TYR A CA 9
ATOM 11625 C C . TYR A 1 87 ? 65.205 -30.581 19.595 1.00 0.00 87 TYR A C 9
ATOM 11626 O O . TYR A 1 87 ? 64.106 -30.141 19.894 1.00 0.00 87 TYR A O 9
ATOM 11647 N N . MET A 1 1 ? 50.683 7.488 36.241 1.00 0.00 1 MET A N 10
ATOM 11648 C CA . MET A 1 1 ? 51.826 8.317 35.759 1.00 0.00 1 MET A CA 10
ATOM 11649 C C . MET A 1 1 ? 52.637 8.786 36.960 1.00 0.00 1 MET A C 10
ATOM 11650 O O . MET A 1 1 ? 53.838 8.535 37.050 1.00 0.00 1 MET A O 10
ATOM 11666 N N . GLY A 1 2 ? 51.967 9.470 37.879 1.00 0.00 2 GLY A N 10
ATOM 11667 C CA . GLY A 1 2 ? 52.632 9.974 39.071 1.00 0.00 2 GLY A CA 10
ATOM 11668 C C . GLY A 1 2 ? 53.150 8.830 39.940 1.00 0.00 2 GLY A C 10
ATOM 11669 O O . GLY A 1 2 ? 54.256 8.906 40.479 1.00 0.00 2 GLY A O 10
ATOM 11673 N N . ALA A 1 3 ? 52.339 7.777 40.075 1.00 0.00 3 ALA A N 10
ATOM 11674 C CA . ALA A 1 3 ? 52.715 6.620 40.891 1.00 0.00 3 ALA A CA 10
ATOM 11675 C C . ALA A 1 3 ? 53.782 5.770 40.164 1.00 0.00 3 ALA A C 10
ATOM 11676 O O . ALA A 1 3 ? 54.041 6.019 38.988 1.00 0.00 3 ALA A O 10
ATOM 11683 N N . PRO A 1 4 ? 54.401 4.766 40.797 1.00 0.00 4 PRO A N 10
ATOM 11684 C CA . PRO A 1 4 ? 55.417 3.918 40.092 1.00 0.00 4 PRO A CA 10
ATOM 11685 C C . PRO A 1 4 ? 54.816 3.195 38.883 1.00 0.00 4 PRO A C 10
ATOM 11686 O O . PRO A 1 4 ? 53.646 2.811 38.907 1.00 0.00 4 PRO A O 10
ATOM 11697 N N . VAL A 1 5 ? 55.632 3.022 37.836 1.00 0.00 5 VAL A N 10
ATOM 11698 C CA . VAL A 1 5 ? 55.195 2.352 36.594 1.00 0.00 5 VAL A CA 10
ATOM 11699 C C . VAL A 1 5 ? 55.233 0.806 36.752 1.00 0.00 5 VAL A C 10
ATOM 11700 O O . VAL A 1 5 ? 56.053 0.308 37.522 1.00 0.00 5 VAL A O 10
ATOM 11713 N N . PRO A 1 6 ? 54.394 0.012 36.059 1.00 0.00 6 PRO A N 10
ATOM 11714 C CA . PRO A 1 6 ? 54.445 -1.479 36.212 1.00 0.00 6 PRO A CA 10
ATOM 11715 C C . PRO A 1 6 ? 55.778 -2.075 35.751 1.00 0.00 6 PRO A C 10
ATOM 11716 O O . PRO A 1 6 ? 56.174 -3.137 36.238 1.00 0.00 6 PRO A O 10
ATOM 11727 N N . TYR A 1 7 ? 56.460 -1.374 34.826 1.00 0.00 7 TYR A N 10
ATOM 11728 C CA . TYR A 1 7 ? 57.764 -1.811 34.291 1.00 0.00 7 TYR A CA 10
ATOM 11729 C C . TYR A 1 7 ? 57.699 -3.277 33.795 1.00 0.00 7 TYR A C 10
ATOM 11730 O O . TYR A 1 7 ? 58.248 -4.161 34.445 1.00 0.00 7 TYR A O 10
ATOM 11748 N N . PRO A 1 8 ? 57.025 -3.585 32.686 1.00 0.00 8 PRO A N 10
ATOM 11749 C CA . PRO A 1 8 ? 56.932 -4.995 32.211 1.00 0.00 8 PRO A CA 10
ATOM 11750 C C . PRO A 1 8 ? 58.238 -5.492 31.590 1.00 0.00 8 PRO A C 10
ATOM 11751 O O . PRO A 1 8 ? 59.234 -4.769 31.514 1.00 0.00 8 PRO A O 10
ATOM 11762 N N . ASP A 1 9 ? 58.208 -6.745 31.171 1.00 0.00 9 ASP A N 10
ATOM 11763 C CA . ASP A 1 9 ? 59.354 -7.418 30.564 1.00 0.00 9 ASP A CA 10
ATOM 11764 C C . ASP A 1 9 ? 58.941 -8.743 29.888 1.00 0.00 9 ASP A C 10
ATOM 11765 O O . ASP A 1 9 ? 59.393 -8.999 28.771 1.00 0.00 9 ASP A O 10
ATOM 11774 N N . PRO A 1 10 ? 58.115 -9.612 30.502 1.00 0.00 10 PRO A N 10
ATOM 11775 C CA . PRO A 1 10 ? 57.724 -10.902 29.844 1.00 0.00 10 PRO A CA 10
ATOM 11776 C C . PRO A 1 10 ? 57.023 -10.680 28.510 1.00 0.00 10 PRO A C 10
ATOM 11777 O O . PRO A 1 10 ? 57.144 -11.483 27.588 1.00 0.00 10 PRO A O 10
ATOM 11788 N N . LEU A 1 11 ? 56.260 -9.598 28.443 1.00 0.00 11 LEU A N 10
ATOM 11789 C CA . LEU A 1 11 ? 55.504 -9.268 27.235 1.00 0.00 11 LEU A CA 10
ATOM 11790 C C . LEU A 1 11 ? 56.431 -8.875 26.084 1.00 0.00 11 LEU A C 10
ATOM 11791 O O . LEU A 1 11 ? 56.199 -9.270 24.940 1.00 0.00 11 LEU A O 10
ATOM 11807 N N . GLU A 1 12 ? 57.457 -8.076 26.414 1.00 0.00 12 GLU A N 10
ATOM 11808 C CA . GLU A 1 12 ? 58.441 -7.573 25.436 1.00 0.00 12 GLU A CA 10
ATOM 11809 C C . GLU A 1 12 ? 59.871 -7.582 26.044 1.00 0.00 12 GLU A C 10
ATOM 11810 O O . GLU A 1 12 ? 60.412 -6.519 26.354 1.00 0.00 12 GLU A O 10
ATOM 11822 N N . PRO A 1 13 ? 60.510 -8.743 26.226 1.00 0.00 13 PRO A N 10
ATOM 11823 C CA . PRO A 1 13 ? 61.896 -8.802 26.806 1.00 0.00 13 PRO A CA 10
ATOM 11824 C C . PRO A 1 13 ? 62.890 -7.972 25.996 1.00 0.00 13 PRO A C 10
ATOM 11825 O O . PRO A 1 13 ? 63.816 -7.377 26.549 1.00 0.00 13 PRO A O 10
ATOM 11836 N N . ARG A 1 14 ? 62.681 -7.942 24.682 1.00 0.00 14 ARG A N 10
ATOM 11837 C CA . ARG A 1 14 ? 63.555 -7.186 23.788 1.00 0.00 14 ARG A CA 10
ATOM 11838 C C . ARG A 1 14 ? 63.332 -5.689 23.986 1.00 0.00 14 ARG A C 10
ATOM 11839 O O . ARG A 1 14 ? 62.203 -5.242 24.183 1.00 0.00 14 ARG A O 10
ATOM 11860 N N . GLY A 1 15 ? 64.418 -4.923 23.938 1.00 0.00 15 GLY A N 10
ATOM 11861 C CA . GLY A 1 15 ? 64.329 -3.478 24.120 1.00 0.00 15 GLY A CA 10
ATOM 11862 C C . GLY A 1 15 ? 63.483 -2.838 23.024 1.00 0.00 15 GLY A C 10
ATOM 11863 O O . GLY A 1 15 ? 62.704 -1.921 23.286 1.00 0.00 15 GLY A O 10
ATOM 11867 N N . GLY A 1 16 ? 63.643 -3.329 21.798 1.00 0.00 16 GLY A N 10
ATOM 11868 C CA . GLY A 1 16 ? 62.891 -2.801 20.663 1.00 0.00 16 GLY A CA 10
ATOM 11869 C C . GLY A 1 16 ? 63.411 -1.440 20.251 1.00 0.00 16 GLY A C 10
ATOM 11870 O O . GLY A 1 16 ? 62.705 -0.681 19.583 1.00 0.00 16 GLY A O 10
ATOM 11874 N N . LYS A 1 17 ? 64.645 -1.130 20.638 1.00 0.00 17 LYS A N 10
ATOM 11875 C CA . LYS A 1 17 ? 65.226 0.138 20.275 1.00 0.00 17 LYS A CA 10
ATOM 11876 C C . LYS A 1 17 ? 65.377 0.166 18.771 1.00 0.00 17 LYS A C 10
ATOM 11877 O O . LYS A 1 17 ? 64.979 1.124 18.133 1.00 0.00 17 LYS A O 10
ATOM 11896 N N . HIS A 1 18 ? 65.976 -0.892 18.227 1.00 0.00 18 HIS A N 10
ATOM 11897 C CA . HIS A 1 18 ? 66.211 -0.993 16.778 1.00 0.00 18 HIS A CA 10
ATOM 11898 C C . HIS A 1 18 ? 64.966 -0.701 15.937 1.00 0.00 18 HIS A C 10
ATOM 11899 O O . HIS A 1 18 ? 65.107 -0.300 14.783 1.00 0.00 18 HIS A O 10
ATOM 11912 N N . ILE A 1 19 ? 63.775 -0.889 16.524 1.00 0.00 19 ILE A N 10
ATOM 11913 C CA . ILE A 1 19 ? 62.506 -0.639 15.828 1.00 0.00 19 ILE A CA 10
ATOM 11914 C C . ILE A 1 19 ? 61.852 0.628 16.356 1.00 0.00 19 ILE A C 10
ATOM 11915 O O . ILE A 1 19 ? 61.418 0.686 17.510 1.00 0.00 19 ILE A O 10
ATOM 11931 N N . CYS A 1 20 ? 61.755 1.629 15.483 1.00 0.00 20 CYS A N 10
ATOM 11932 C CA . CYS A 1 20 ? 61.115 2.888 15.847 1.00 0.00 20 CYS A CA 10
ATOM 11933 C C . CYS A 1 20 ? 59.600 2.668 15.876 1.00 0.00 20 CYS A C 10
ATOM 11934 O O . CYS A 1 20 ? 59.088 1.806 15.170 1.00 0.00 20 CYS A O 10
ATOM 11941 N N . ALA A 1 21 ? 58.891 3.428 16.708 1.00 0.00 21 ALA A N 10
ATOM 11942 C CA . ALA A 1 21 ? 57.441 3.281 16.830 1.00 0.00 21 ALA A CA 10
ATOM 11943 C C . ALA A 1 21 ? 56.718 3.915 15.645 1.00 0.00 21 ALA A C 10
ATOM 11944 O O . ALA A 1 21 ? 55.526 3.667 15.445 1.00 0.00 21 ALA A O 10
ATOM 11951 N N . ILE A 1 22 ? 57.460 4.754 14.904 1.00 0.00 22 ILE A N 10
ATOM 11952 C CA . ILE A 1 22 ? 56.943 5.499 13.739 1.00 0.00 22 ILE A CA 10
ATOM 11953 C C . ILE A 1 22 ? 57.639 5.039 12.446 1.00 0.00 22 ILE A C 10
ATOM 11954 O O . ILE A 1 22 ? 57.050 4.325 11.635 1.00 0.00 22 ILE A O 10
ATOM 11970 N N . CYS A 1 23 ? 58.868 5.512 12.234 1.00 0.00 23 CYS A N 10
ATOM 11971 C CA . CYS A 1 23 ? 59.625 5.222 11.016 1.00 0.00 23 CYS A CA 10
ATOM 11972 C C . CYS A 1 23 ? 59.934 3.744 10.860 1.00 0.00 23 CYS A C 10
ATOM 11973 O O . CYS A 1 23 ? 60.364 3.307 9.791 1.00 0.00 23 CYS A O 10
ATOM 11980 N N . GLY A 1 24 ? 59.708 2.991 11.925 1.00 0.00 24 GLY A N 10
ATOM 11981 C CA . GLY A 1 24 ? 59.944 1.563 11.916 1.00 0.00 24 GLY A CA 10
ATOM 11982 C C . GLY A 1 24 ? 61.411 1.195 12.115 1.00 0.00 24 GLY A C 10
ATOM 11983 O O . GLY A 1 24 ? 61.678 0.049 12.448 1.00 0.00 24 GLY A O 10
ATOM 11987 N N . ASN A 1 25 ? 62.368 2.132 11.904 1.00 0.00 25 ASN A N 10
ATOM 11988 C CA . ASN A 1 25 ? 63.805 1.778 12.074 1.00 0.00 25 ASN A CA 10
ATOM 11989 C C . ASN A 1 25 ? 64.785 2.991 12.138 1.00 0.00 25 ASN A C 10
ATOM 11990 O O . ASN A 1 25 ? 66.002 2.795 12.013 1.00 0.00 25 ASN A O 10
ATOM 12001 N N . ASN A 1 26 ? 64.286 4.212 12.412 1.00 0.00 26 ASN A N 10
ATOM 12002 C CA . ASN A 1 26 ? 65.187 5.402 12.538 1.00 0.00 26 ASN A CA 10
ATOM 12003 C C . ASN A 1 26 ? 65.593 5.642 13.999 1.00 0.00 26 ASN A C 10
ATOM 12004 O O . ASN A 1 26 ? 66.258 6.631 14.316 1.00 0.00 26 ASN A O 10
ATOM 12015 N N . ALA A 1 27 ? 65.201 4.712 14.869 1.00 0.00 27 ALA A N 10
ATOM 12016 C CA . ALA A 1 27 ? 65.524 4.790 16.295 1.00 0.00 27 ALA A CA 10
ATOM 12017 C C . ALA A 1 27 ? 66.957 4.304 16.510 1.00 0.00 27 ALA A C 10
ATOM 12018 O O . ALA A 1 27 ? 67.207 3.307 17.188 1.00 0.00 27 ALA A O 10
ATOM 12025 N N . GLU A 1 28 ? 67.904 5.048 15.935 1.00 0.00 28 GLU A N 10
ATOM 12026 C CA . GLU A 1 28 ? 69.336 4.736 16.068 1.00 0.00 28 GLU A CA 10
ATOM 12027 C C . GLU A 1 28 ? 70.204 5.837 15.449 1.00 0.00 28 GLU A C 10
ATOM 12028 O O . GLU A 1 28 ? 71.424 5.831 15.639 1.00 0.00 28 GLU A O 10
ATOM 12040 N N . ASP A 1 29 ? 69.576 6.757 14.688 1.00 0.00 29 ASP A N 10
ATOM 12041 C CA . ASP A 1 29 ? 70.316 7.841 14.017 1.00 0.00 29 ASP A CA 10
ATOM 12042 C C . ASP A 1 29 ? 69.464 9.127 13.911 1.00 0.00 29 ASP A C 10
ATOM 12043 O O . ASP A 1 29 ? 68.814 9.514 14.882 1.00 0.00 29 ASP A O 10
ATOM 12052 N N . TYR A 1 30 ? 69.490 9.795 12.746 1.00 0.00 30 TYR A N 10
ATOM 12053 C CA . TYR A 1 30 ? 68.747 11.032 12.549 1.00 0.00 30 TYR A CA 10
ATOM 12054 C C . TYR A 1 30 ? 67.258 10.803 12.752 1.00 0.00 30 TYR A C 10
ATOM 12055 O O . TYR A 1 30 ? 66.698 9.850 12.205 1.00 0.00 30 TYR A O 10
ATOM 12073 N N . LYS A 1 31 ? 66.643 11.693 13.547 1.00 0.00 31 LYS A N 10
ATOM 12074 C CA . LYS A 1 31 ? 65.214 11.629 13.863 1.00 0.00 31 LYS A CA 10
ATOM 12075 C C . LYS A 1 31 ? 64.450 12.615 12.975 1.00 0.00 31 LYS A C 10
ATOM 12076 O O . LYS A 1 31 ? 63.559 13.330 13.431 1.00 0.00 31 LYS A O 10
ATOM 12095 N N . HIS A 1 32 ? 64.821 12.643 11.694 1.00 0.00 32 HIS A N 10
ATOM 12096 C CA . HIS A 1 32 ? 64.171 13.537 10.730 1.00 0.00 32 HIS A CA 10
ATOM 12097 C C . HIS A 1 32 ? 62.839 12.968 10.261 1.00 0.00 32 HIS A C 10
ATOM 12098 O O . HIS A 1 32 ? 61.897 13.718 9.997 1.00 0.00 32 HIS A O 10
ATOM 12112 N N . THR A 1 33 ? 62.783 11.644 10.145 1.00 0.00 33 THR A N 10
ATOM 12113 C CA . THR A 1 33 ? 61.578 10.961 9.682 1.00 0.00 33 THR A CA 10
ATOM 12114 C C . THR A 1 33 ? 60.555 10.850 10.804 1.00 0.00 33 THR A C 10
ATOM 12115 O O . THR A 1 33 ? 59.395 10.522 10.563 1.00 0.00 33 THR A O 10
ATOM 12126 N N . ASP A 1 34 ? 60.991 11.110 12.030 1.00 0.00 34 ASP A N 10
ATOM 12127 C CA . ASP A 1 34 ? 60.084 11.014 13.173 1.00 0.00 34 ASP A CA 10
ATOM 12128 C C . ASP A 1 34 ? 58.999 12.076 13.074 1.00 0.00 34 ASP A C 10
ATOM 12129 O O . ASP A 1 34 ? 57.858 11.846 13.475 1.00 0.00 34 ASP A O 10
ATOM 12138 N N . MET A 1 35 ? 59.370 13.232 12.535 1.00 0.00 35 MET A N 10
ATOM 12139 C CA . MET A 1 35 ? 58.433 14.343 12.378 1.00 0.00 35 MET A CA 10
ATOM 12140 C C . MET A 1 35 ? 57.483 14.073 11.215 1.00 0.00 35 MET A C 10
ATOM 12141 O O . MET A 1 35 ? 57.867 13.467 10.215 1.00 0.00 35 MET A O 10
ATOM 12155 N N . ASP A 1 36 ? 56.241 14.521 11.359 1.00 0.00 36 ASP A N 10
ATOM 12156 C CA . ASP A 1 36 ? 55.239 14.319 10.318 1.00 0.00 36 ASP A CA 10
ATOM 12157 C C . ASP A 1 36 ? 55.572 15.149 9.084 1.00 0.00 36 ASP A C 10
ATOM 12158 O O . ASP A 1 36 ? 56.023 16.290 9.213 1.00 0.00 36 ASP A O 10
ATOM 12167 N N . LEU A 1 37 ? 55.340 14.548 7.905 1.00 0.00 37 LEU A N 10
ATOM 12168 C CA . LEU A 1 37 ? 55.597 15.186 6.601 1.00 0.00 37 LEU A CA 10
ATOM 12169 C C . LEU A 1 37 ? 54.326 15.134 5.755 1.00 0.00 37 LEU A C 10
ATOM 12170 O O . LEU A 1 37 ? 53.546 14.186 5.849 1.00 0.00 37 LEU A O 10
ATOM 12186 N N . THR A 1 38 ? 54.135 16.172 4.938 1.00 0.00 38 THR A N 10
ATOM 12187 C CA . THR A 1 38 ? 52.959 16.279 4.071 1.00 0.00 38 THR A CA 10
ATOM 12188 C C . THR A 1 38 ? 53.135 15.423 2.819 1.00 0.00 38 THR A C 10
ATOM 12189 O O . THR A 1 38 ? 52.271 15.421 1.939 1.00 0.00 38 THR A O 10
ATOM 12200 N N . TYR A 1 39 ? 54.264 14.706 2.759 1.00 0.00 39 TYR A N 10
ATOM 12201 C CA . TYR A 1 39 ? 54.580 13.832 1.622 1.00 0.00 39 TYR A CA 10
ATOM 12202 C C . TYR A 1 39 ? 55.472 12.684 2.091 1.00 0.00 39 TYR A C 10
ATOM 12203 O O . TYR A 1 39 ? 56.125 12.801 3.130 1.00 0.00 39 TYR A O 10
ATOM 12221 N N . THR A 1 40 ? 55.476 11.588 1.313 1.00 0.00 40 THR A N 10
ATOM 12222 C CA . THR A 1 40 ? 56.275 10.389 1.624 1.00 0.00 40 THR A CA 10
ATOM 12223 C C . THR A 1 40 ? 56.892 9.825 0.351 1.00 0.00 40 THR A C 10
ATOM 12224 O O . THR A 1 40 ? 56.450 10.133 -0.756 1.00 0.00 40 THR A O 10
ATOM 12235 N N . ASP A 1 41 ? 57.919 8.999 0.520 1.00 0.00 41 ASP A N 10
ATOM 12236 C CA . ASP A 1 41 ? 58.604 8.393 -0.617 1.00 0.00 41 ASP A CA 10
ATOM 12237 C C . ASP A 1 41 ? 57.669 7.434 -1.353 1.00 0.00 41 ASP A C 10
ATOM 12238 O O . ASP A 1 41 ? 56.934 6.668 -0.733 1.00 0.00 41 ASP A O 10
ATOM 12247 N N . ARG A 1 42 ? 57.711 7.484 -2.682 1.00 0.00 42 ARG A N 10
ATOM 12248 C CA . ARG A 1 42 ? 56.871 6.617 -3.500 1.00 0.00 42 ARG A CA 10
ATOM 12249 C C . ARG A 1 42 ? 57.254 5.155 -3.283 1.00 0.00 42 ARG A C 10
ATOM 12250 O O . ARG A 1 42 ? 56.384 4.283 -3.225 1.00 0.00 42 ARG A O 10
ATOM 12271 N N . ASP A 1 43 ? 58.563 4.903 -3.159 1.00 0.00 43 ASP A N 10
ATOM 12272 C CA . ASP A 1 43 ? 59.073 3.546 -2.944 1.00 0.00 43 ASP A CA 10
ATOM 12273 C C . ASP A 1 43 ? 58.930 3.145 -1.479 1.00 0.00 43 ASP A C 10
ATOM 12274 O O . ASP A 1 43 ? 59.659 3.636 -0.616 1.00 0.00 43 ASP A O 10
ATOM 12283 N N . TYR A 1 44 ? 57.985 2.252 -1.209 1.00 0.00 44 TYR A N 10
ATOM 12284 C CA . TYR A 1 44 ? 57.748 1.788 0.156 1.00 0.00 44 TYR A CA 10
ATOM 12285 C C . TYR A 1 44 ? 58.975 1.066 0.702 1.00 0.00 44 TYR A C 10
ATOM 12286 O O . TYR A 1 44 ? 59.396 1.309 1.834 1.00 0.00 44 TYR A O 10
ATOM 12304 N N . LYS A 1 45 ? 59.537 0.173 -0.113 1.00 0.00 45 LYS A N 10
ATOM 12305 C CA . LYS A 1 45 ? 60.714 -0.597 0.287 1.00 0.00 45 LYS A CA 10
ATOM 12306 C C . LYS A 1 45 ? 61.957 0.289 0.272 1.00 0.00 45 LYS A C 10
ATOM 12307 O O . LYS A 1 45 ? 62.116 1.136 -0.608 1.00 0.00 45 LYS A O 10
ATOM 12326 N N . ASN A 1 46 ? 62.830 0.080 1.255 1.00 0.00 46 ASN A N 10
ATOM 12327 C CA . ASN A 1 46 ? 64.063 0.854 1.364 1.00 0.00 46 ASN A CA 10
ATOM 12328 C C . ASN A 1 46 ? 65.067 0.410 0.306 1.00 0.00 46 ASN A C 10
ATOM 12329 O O . ASN A 1 46 ? 65.074 -0.751 -0.105 1.00 0.00 46 ASN A O 10
ATOM 12340 N N . CYS A 1 47 ? 65.915 1.342 -0.126 1.00 0.00 47 CYS A N 10
ATOM 12341 C CA . CYS A 1 47 ? 66.927 1.039 -1.136 1.00 0.00 47 CYS A CA 10
ATOM 12342 C C . CYS A 1 47 ? 68.042 0.191 -0.533 1.00 0.00 47 CYS A C 10
ATOM 12343 O O . CYS A 1 47 ? 68.686 0.597 0.435 1.00 0.00 47 CYS A O 10
ATOM 12351 N N . GLU A 1 48 ? 68.256 -0.989 -1.117 1.00 0.00 48 GLU A N 10
ATOM 12352 C CA . GLU A 1 48 ? 69.290 -1.913 -0.643 1.00 0.00 48 GLU A CA 10
ATOM 12353 C C . GLU A 1 48 ? 70.666 -1.439 -1.105 1.00 0.00 48 GLU A C 10
ATOM 12354 O O . GLU A 1 48 ? 71.076 -1.702 -2.237 1.00 0.00 48 GLU A O 10
ATOM 12366 N N . SER A 1 49 ? 71.377 -0.740 -0.229 1.00 0.00 49 SER A N 10
ATOM 12367 C CA . SER A 1 49 ? 72.703 -0.238 -0.566 1.00 0.00 49 SER A CA 10
ATOM 12368 C C . SER A 1 49 ? 73.674 -1.387 -0.808 1.00 0.00 49 SER A C 10
ATOM 12369 O O . SER A 1 49 ? 74.443 -1.356 -1.773 1.00 0.00 49 SER A O 10
ATOM 12377 N N . TYR A 1 50 ? 73.622 -2.393 0.079 1.00 0.00 50 TYR A N 10
ATOM 12378 C CA . TYR A 1 50 ? 74.484 -3.583 -0.008 1.00 0.00 50 TYR A CA 10
ATOM 12379 C C . TYR A 1 50 ? 73.730 -4.799 0.523 1.00 0.00 50 TYR A C 10
ATOM 12380 O O . TYR A 1 50 ? 72.866 -4.667 1.389 1.00 0.00 50 TYR A O 10
ATOM 12398 N N . HIS A 1 51 ? 74.066 -5.975 -0.005 1.00 0.00 51 HIS A N 10
ATOM 12399 C CA . HIS A 1 51 ? 73.420 -7.225 0.407 1.00 0.00 51 HIS A CA 10
ATOM 12400 C C . HIS A 1 51 ? 73.993 -7.732 1.737 1.00 0.00 51 HIS A C 10
ATOM 12401 O O . HIS A 1 51 ? 74.298 -8.919 1.875 1.00 0.00 51 HIS A O 10
ATOM 12415 N N . LYS A 1 52 ? 74.143 -6.828 2.711 1.00 0.00 52 LYS A N 10
ATOM 12416 C CA . LYS A 1 52 ? 74.685 -7.195 4.016 1.00 0.00 52 LYS A CA 10
ATOM 12417 C C . LYS A 1 52 ? 73.664 -8.042 4.786 1.00 0.00 52 LYS A C 10
ATOM 12418 O O . LYS A 1 52 ? 73.444 -9.202 4.430 1.00 0.00 52 LYS A O 10
ATOM 12437 N N . CYS A 1 53 ? 73.072 -7.473 5.853 1.00 0.00 53 CYS A N 10
ATOM 12438 C CA . CYS A 1 53 ? 72.100 -8.186 6.691 1.00 0.00 53 CYS A CA 10
ATOM 12439 C C . CYS A 1 53 ? 71.138 -7.177 7.318 1.00 0.00 53 CYS A C 10
ATOM 12440 O O . CYS A 1 53 ? 71.050 -6.052 6.822 1.00 0.00 53 CYS A O 10
ATOM 12448 N N . SER A 1 54 ? 70.482 -7.575 8.431 1.00 0.00 54 SER A N 10
ATOM 12449 C CA . SER A 1 54 ? 69.560 -6.715 9.172 1.00 0.00 54 SER A CA 10
ATOM 12450 C C . SER A 1 54 ? 68.715 -5.862 8.234 1.00 0.00 54 SER A C 10
ATOM 12451 O O . SER A 1 54 ? 68.598 -4.650 8.402 1.00 0.00 54 SER A O 10
ATOM 12459 N N . ASP A 1 55 ? 68.158 -6.540 7.233 1.00 0.00 55 ASP A N 10
ATOM 12460 C CA . ASP A 1 55 ? 67.321 -5.916 6.196 1.00 0.00 55 ASP A CA 10
ATOM 12461 C C . ASP A 1 55 ? 66.268 -4.992 6.812 1.00 0.00 55 ASP A C 10
ATOM 12462 O O . ASP A 1 55 ? 65.871 -3.995 6.209 1.00 0.00 55 ASP A O 10
ATOM 12471 N N . LEU A 1 56 ? 65.849 -5.321 8.023 1.00 0.00 56 LEU A N 10
ATOM 12472 C CA . LEU A 1 56 ? 64.868 -4.518 8.734 1.00 0.00 56 LEU A CA 10
ATOM 12473 C C . LEU A 1 56 ? 65.432 -3.109 8.964 1.00 0.00 56 LEU A C 10
ATOM 12474 O O . LEU A 1 56 ? 64.745 -2.121 8.688 1.00 0.00 56 LEU A O 10
ATOM 12490 N N . CYS A 1 57 ? 66.698 -3.040 9.430 1.00 0.00 57 CYS A N 10
ATOM 12491 C CA . CYS A 1 57 ? 67.390 -1.761 9.665 1.00 0.00 57 CYS A CA 10
ATOM 12492 C C . CYS A 1 57 ? 68.190 -1.393 8.418 1.00 0.00 57 CYS A C 10
ATOM 12493 O O . CYS A 1 57 ? 69.140 -2.081 8.054 1.00 0.00 57 CYS A O 10
ATOM 12500 N N . GLN A 1 58 ? 67.771 -0.329 7.747 1.00 0.00 58 GLN A N 10
ATOM 12501 C CA . GLN A 1 58 ? 68.433 0.101 6.516 1.00 0.00 58 GLN A CA 10
ATOM 12502 C C . GLN A 1 58 ? 69.818 0.688 6.783 1.00 0.00 58 GLN A C 10
ATOM 12503 O O . GLN A 1 58 ? 70.728 0.538 5.976 1.00 0.00 58 GLN A O 10
ATOM 12517 N N . TYR A 1 59 ? 69.955 1.395 7.892 1.00 0.00 59 TYR A N 10
ATOM 12518 C CA . TYR A 1 59 ? 71.208 2.054 8.242 1.00 0.00 59 TYR A CA 10
ATOM 12519 C C . TYR A 1 59 ? 72.288 1.063 8.651 1.00 0.00 59 TYR A C 10
ATOM 12520 O O . TYR A 1 59 ? 73.476 1.346 8.497 1.00 0.00 59 TYR A O 10
ATOM 12538 N N . CYS A 1 60 ? 71.879 -0.090 9.179 1.00 0.00 60 CYS A N 10
ATOM 12539 C CA . CYS A 1 60 ? 72.832 -1.103 9.609 1.00 0.00 60 CYS A CA 10
ATOM 12540 C C . CYS A 1 60 ? 73.707 -1.558 8.442 1.00 0.00 60 CYS A C 10
ATOM 12541 O O . CYS A 1 60 ? 74.812 -2.058 8.644 1.00 0.00 60 CYS A O 10
ATOM 12548 N N . ARG A 1 61 ? 73.180 -1.411 7.227 1.00 0.00 61 ARG A N 10
ATOM 12549 C CA . ARG A 1 61 ? 73.886 -1.842 6.015 1.00 0.00 61 ARG A CA 10
ATOM 12550 C C . ARG A 1 61 ? 75.266 -1.194 5.915 1.00 0.00 61 ARG A C 10
ATOM 12551 O O . ARG A 1 61 ? 76.247 -1.859 5.585 1.00 0.00 61 ARG A O 10
ATOM 12572 N N . TYR A 1 62 ? 75.330 0.102 6.209 1.00 0.00 62 TYR A N 10
ATOM 12573 C CA . TYR A 1 62 ? 76.589 0.844 6.148 1.00 0.00 62 TYR A CA 10
ATOM 12574 C C . TYR A 1 62 ? 77.435 0.591 7.381 1.00 0.00 62 TYR A C 10
ATOM 12575 O O . TYR A 1 62 ? 78.606 0.224 7.266 1.00 0.00 62 TYR A O 10
ATOM 12593 N N . GLN A 1 63 ? 76.822 0.813 8.554 1.00 0.00 63 GLN A N 10
ATOM 12594 C CA . GLN A 1 63 ? 77.488 0.638 9.853 1.00 0.00 63 GLN A CA 10
ATOM 12595 C C . GLN A 1 63 ? 76.515 0.011 10.833 1.00 0.00 63 GLN A C 10
ATOM 12596 O O . GLN A 1 63 ? 75.514 0.624 11.180 1.00 0.00 63 GLN A O 10
ATOM 12610 N N . LYS A 1 64 ? 76.833 -1.213 11.263 1.00 0.00 64 LYS A N 10
ATOM 12611 C CA . LYS A 1 64 ? 75.994 -1.959 12.212 1.00 0.00 64 LYS A CA 10
ATOM 12612 C C . LYS A 1 64 ? 75.712 -1.124 13.451 1.00 0.00 64 LYS A C 10
ATOM 12613 O O . LYS A 1 64 ? 76.611 -0.457 13.970 1.00 0.00 64 LYS A O 10
ATOM 12632 N N . ASP A 1 65 ? 74.447 -1.193 13.899 1.00 0.00 65 ASP A N 10
ATOM 12633 C CA . ASP A 1 65 ? 73.970 -0.465 15.081 1.00 0.00 65 ASP A CA 10
ATOM 12634 C C . ASP A 1 65 ? 73.453 -1.445 16.134 1.00 0.00 65 ASP A C 10
ATOM 12635 O O . ASP A 1 65 ? 72.770 -1.045 17.054 1.00 0.00 65 ASP A O 10
ATOM 12644 N N . LEU A 1 66 ? 73.765 -2.736 16.000 1.00 0.00 66 LEU A N 10
ATOM 12645 C CA . LEU A 1 66 ? 73.281 -3.757 16.959 1.00 0.00 66 LEU A CA 10
ATOM 12646 C C . LEU A 1 66 ? 73.683 -3.470 18.428 1.00 0.00 66 LEU A C 10
ATOM 12647 O O . LEU A 1 66 ? 73.277 -4.202 19.332 1.00 0.00 66 LEU A O 10
ATOM 12663 N N . ALA A 1 67 ? 74.459 -2.417 18.673 1.00 0.00 67 ALA A N 10
ATOM 12664 C CA . ALA A 1 67 ? 74.877 -2.080 20.026 1.00 0.00 67 ALA A CA 10
ATOM 12665 C C . ALA A 1 67 ? 73.678 -1.738 20.905 1.00 0.00 67 ALA A C 10
ATOM 12666 O O . ALA A 1 67 ? 73.620 -2.150 22.061 1.00 0.00 67 ALA A O 10
ATOM 12673 N N . ILE A 1 68 ? 72.739 -0.958 20.365 1.00 0.00 68 ILE A N 10
ATOM 12674 C CA . ILE A 1 68 ? 71.566 -0.553 21.145 1.00 0.00 68 ILE A CA 10
ATOM 12675 C C . ILE A 1 68 ? 70.747 -1.769 21.619 1.00 0.00 68 ILE A C 10
ATOM 12676 O O . ILE A 1 68 ? 70.514 -1.907 22.821 1.00 0.00 68 ILE A O 10
ATOM 12692 N N . HIS A 1 69 ? 70.329 -2.647 20.694 1.00 0.00 69 HIS A N 10
ATOM 12693 C CA . HIS A 1 69 ? 69.562 -3.842 21.056 1.00 0.00 69 HIS A CA 10
ATOM 12694 C C . HIS A 1 69 ? 70.325 -4.683 22.082 1.00 0.00 69 HIS A C 10
ATOM 12695 O O . HIS A 1 69 ? 69.740 -5.172 23.048 1.00 0.00 69 HIS A O 10
ATOM 12709 N N . HIS A 1 70 ? 71.634 -4.831 21.873 1.00 0.00 70 HIS A N 10
ATOM 12710 C CA . HIS A 1 70 ? 72.465 -5.600 22.798 1.00 0.00 70 HIS A CA 10
ATOM 12711 C C . HIS A 1 70 ? 72.650 -4.833 24.103 1.00 0.00 70 HIS A C 10
ATOM 12712 O O . HIS A 1 70 ? 72.761 -3.608 24.103 1.00 0.00 70 HIS A O 10
ATOM 12726 N N . GLN A 1 71 ? 72.680 -5.565 25.211 1.00 0.00 71 GLN A N 10
ATOM 12727 C CA . GLN A 1 71 ? 72.847 -4.949 26.526 1.00 0.00 71 GLN A CA 10
ATOM 12728 C C . GLN A 1 71 ? 74.271 -4.419 26.682 1.00 0.00 71 GLN A C 10
ATOM 12729 O O . GLN A 1 71 ? 75.238 -5.112 26.364 1.00 0.00 71 GLN A O 10
ATOM 12743 N N . HIS A 1 72 ? 74.385 -3.188 27.174 1.00 0.00 72 HIS A N 10
ATOM 12744 C CA . HIS A 1 72 ? 75.692 -2.564 27.369 1.00 0.00 72 HIS A CA 10
ATOM 12745 C C . HIS A 1 72 ? 76.432 -3.214 28.533 1.00 0.00 72 HIS A C 10
ATOM 12746 O O . HIS A 1 72 ? 75.864 -3.424 29.605 1.00 0.00 72 HIS A O 10
ATOM 12760 N N . HIS A 1 73 ? 77.704 -3.534 28.314 1.00 0.00 73 HIS A N 10
ATOM 12761 C CA . HIS A 1 73 ? 78.515 -4.165 29.351 1.00 0.00 73 HIS A CA 10
ATOM 12762 C C . HIS A 1 73 ? 78.742 -3.211 30.520 1.00 0.00 73 HIS A C 10
ATOM 12763 O O . HIS A 1 73 ? 78.633 -3.606 31.682 1.00 0.00 73 HIS A O 10
ATOM 12777 N N . HIS A 1 74 ? 79.060 -1.958 30.204 1.00 0.00 74 HIS A N 10
ATOM 12778 C CA . HIS A 1 74 ? 79.305 -0.955 31.236 1.00 0.00 74 HIS A CA 10
ATOM 12779 C C . HIS A 1 74 ? 78.001 -0.569 31.926 1.00 0.00 74 HIS A C 10
ATOM 12780 O O . HIS A 1 74 ? 76.961 -0.437 31.280 1.00 0.00 74 HIS A O 10
ATOM 12794 N N . GLY A 1 75 ? 78.065 -0.389 33.240 1.00 0.00 75 GLY A N 10
ATOM 12795 C CA . GLY A 1 75 ? 76.883 -0.018 34.008 1.00 0.00 75 GLY A CA 10
ATOM 12796 C C . GLY A 1 75 ? 77.211 0.098 35.491 1.00 0.00 75 GLY A C 10
ATOM 12797 O O . GLY A 1 75 ? 78.321 -0.226 35.917 1.00 0.00 75 GLY A O 10
ATOM 12801 N N . GLY A 1 76 ? 76.239 0.562 36.271 1.00 0.00 76 GLY A N 10
ATOM 12802 C CA . GLY A 1 76 ? 76.422 0.721 37.710 1.00 0.00 76 GLY A CA 10
ATOM 12803 C C . GLY A 1 76 ? 77.297 1.931 38.015 1.00 0.00 76 GLY A C 10
ATOM 12804 O O . GLY A 1 76 ? 77.776 2.091 39.138 1.00 0.00 76 GLY A O 10
ATOM 12808 N N . SER A 1 77 ? 77.490 2.783 37.009 1.00 0.00 77 SER A N 10
ATOM 12809 C CA . SER A 1 77 ? 78.299 3.990 37.173 1.00 0.00 77 SER A CA 10
ATOM 12810 C C . SER A 1 77 ? 77.527 5.033 37.971 1.00 0.00 77 SER A C 10
ATOM 12811 O O . SER A 1 77 ? 76.307 4.928 38.106 1.00 0.00 77 SER A O 10
ATOM 12819 N N . MET A 1 78 ? 78.249 6.031 38.500 1.00 0.00 78 MET A N 10
ATOM 12820 C CA . MET A 1 78 ? 77.635 7.108 39.290 1.00 0.00 78 MET A CA 10
ATOM 12821 C C . MET A 1 78 ? 78.501 8.362 39.219 1.00 0.00 78 MET A C 10
ATOM 12822 O O . MET A 1 78 ? 79.729 8.277 39.189 1.00 0.00 78 MET A O 10
ATOM 12836 N N . GLY A 1 79 ? 77.851 9.524 39.194 1.00 0.00 79 GLY A N 10
ATOM 12837 C CA . GLY A 1 79 ? 78.568 10.795 39.127 1.00 0.00 79 GLY A CA 10
ATOM 12838 C C . GLY A 1 79 ? 79.181 11.005 37.747 1.00 0.00 79 GLY A C 10
ATOM 12839 O O . GLY A 1 79 ? 80.194 11.690 37.603 1.00 0.00 79 GLY A O 10
ATOM 12843 N N . MET A 1 80 ? 78.562 10.406 36.734 1.00 0.00 80 MET A N 10
ATOM 12844 C CA . MET A 1 80 ? 79.052 10.526 35.365 1.00 0.00 80 MET A CA 10
ATOM 12845 C C . MET A 1 80 ? 78.984 11.980 34.904 1.00 0.00 80 MET A C 10
ATOM 12846 O O . MET A 1 80 ? 79.897 12.475 34.242 1.00 0.00 80 MET A O 10
ATOM 12860 N N . SER A 1 81 ? 77.896 12.657 35.255 1.00 0.00 81 SER A N 10
ATOM 12861 C CA . SER A 1 81 ? 77.718 14.053 34.870 1.00 0.00 81 SER A CA 10
ATOM 12862 C C . SER A 1 81 ? 78.810 14.926 35.480 1.00 0.00 81 SER A C 10
ATOM 12863 O O . SER A 1 81 ? 79.272 15.883 34.859 1.00 0.00 81 SER A O 10
ATOM 12871 N N . GLY A 1 82 ? 79.218 14.591 36.699 1.00 0.00 82 GLY A N 10
ATOM 12872 C CA . GLY A 1 82 ? 80.258 15.354 37.382 1.00 0.00 82 GLY A CA 10
ATOM 12873 C C . GLY A 1 82 ? 79.782 16.767 37.702 1.00 0.00 82 GLY A C 10
ATOM 12874 O O . GLY A 1 82 ? 78.685 16.959 38.229 1.00 0.00 82 GLY A O 10
ATOM 12878 N N . SER A 1 83 ? 80.614 17.754 37.386 1.00 0.00 83 SER A N 10
ATOM 12879 C CA . SER A 1 83 ? 80.269 19.145 37.650 1.00 0.00 83 SER A CA 10
ATOM 12880 C C . SER A 1 83 ? 79.106 19.587 36.765 1.00 0.00 83 SER A C 10
ATOM 12881 O O . SER A 1 83 ? 78.865 19.009 35.706 1.00 0.00 83 SER A O 10
ATOM 12889 N N . GLY A 1 84 ? 78.390 20.614 37.209 1.00 0.00 84 GLY A N 10
ATOM 12890 C CA . GLY A 1 84 ? 77.254 21.125 36.449 1.00 0.00 84 GLY A CA 10
ATOM 12891 C C . GLY A 1 84 ? 77.712 21.732 35.126 1.00 0.00 84 GLY A C 10
ATOM 12892 O O . GLY A 1 84 ? 78.898 22.009 34.943 1.00 0.00 84 GLY A O 10
ATOM 12896 N N . THR A 1 85 ? 76.764 21.935 34.210 1.00 0.00 85 THR A N 10
ATOM 12897 C CA . THR A 1 85 ? 77.074 22.512 32.902 1.00 0.00 85 THR A CA 10
ATOM 12898 C C . THR A 1 85 ? 77.333 24.010 33.038 1.00 0.00 85 THR A C 10
ATOM 12899 O O . THR A 1 85 ? 76.574 24.723 33.695 1.00 0.00 85 THR A O 10
ATOM 12910 N N . GLY A 1 86 ? 78.412 24.478 32.412 1.00 0.00 86 GLY A N 10
ATOM 12911 C CA . GLY A 1 86 ? 78.768 25.895 32.460 1.00 0.00 86 GLY A CA 10
ATOM 12912 C C . GLY A 1 86 ? 79.342 26.266 33.823 1.00 0.00 86 GLY A C 10
ATOM 12913 O O . GLY A 1 86 ? 79.523 27.446 34.128 1.00 0.00 86 GLY A O 10
ATOM 12917 N N . TYR A 1 87 ? 79.631 25.253 34.635 1.00 0.00 87 TYR A N 10
ATOM 12918 C CA . TYR A 1 87 ? 80.191 25.476 35.965 1.00 0.00 87 TYR A CA 10
ATOM 12919 C C . TYR A 1 87 ? 81.641 25.938 35.858 1.00 0.00 87 TYR A C 10
ATOM 12920 O O . TYR A 1 87 ? 82.295 25.553 34.904 1.00 0.00 87 TYR A O 10
ATOM 12941 N N . MET A 1 1 ? 43.040 -8.231 46.326 1.00 0.00 1 MET A N 11
ATOM 12942 C CA . MET A 1 1 ? 43.303 -7.541 47.623 1.00 0.00 1 MET A CA 11
ATOM 12943 C C . MET A 1 1 ? 44.762 -7.747 48.010 1.00 0.00 1 MET A C 11
ATOM 12944 O O . MET A 1 1 ? 45.334 -6.955 48.760 1.00 0.00 1 MET A O 11
ATOM 12960 N N . GLY A 1 2 ? 45.360 -8.815 47.492 1.00 0.00 2 GLY A N 11
ATOM 12961 C CA . GLY A 1 2 ? 46.755 -9.115 47.788 1.00 0.00 2 GLY A CA 11
ATOM 12962 C C . GLY A 1 2 ? 47.681 -8.061 47.193 1.00 0.00 2 GLY A C 11
ATOM 12963 O O . GLY A 1 2 ? 48.670 -7.674 47.815 1.00 0.00 2 GLY A O 11
ATOM 12967 N N . ALA A 1 3 ? 47.354 -7.612 45.979 1.00 0.00 3 ALA A N 11
ATOM 12968 C CA . ALA A 1 3 ? 48.157 -6.604 45.282 1.00 0.00 3 ALA A CA 11
ATOM 12969 C C . ALA A 1 3 ? 47.368 -6.006 44.098 1.00 0.00 3 ALA A C 11
ATOM 12970 O O . ALA A 1 3 ? 47.682 -6.313 42.945 1.00 0.00 3 ALA A O 11
ATOM 12977 N N . PRO A 1 4 ? 46.359 -5.166 44.324 1.00 0.00 4 PRO A N 11
ATOM 12978 C CA . PRO A 1 4 ? 45.581 -4.563 43.195 1.00 0.00 4 PRO A CA 11
ATOM 12979 C C . PRO A 1 4 ? 46.487 -3.741 42.274 1.00 0.00 4 PRO A C 11
ATOM 12980 O O . PRO A 1 4 ? 47.426 -3.100 42.744 1.00 0.00 4 PRO A O 11
ATOM 12991 N N . VAL A 1 5 ? 46.197 -3.781 40.969 1.00 0.00 5 VAL A N 11
ATOM 12992 C CA . VAL A 1 5 ? 46.988 -3.062 39.966 1.00 0.00 5 VAL A CA 11
ATOM 12993 C C . VAL A 1 5 ? 48.493 -3.441 40.084 1.00 0.00 5 VAL A C 11
ATOM 12994 O O . VAL A 1 5 ? 49.306 -2.603 40.482 1.00 0.00 5 VAL A O 11
ATOM 13007 N N . PRO A 1 6 ? 48.900 -4.665 39.758 1.00 0.00 6 PRO A N 11
ATOM 13008 C CA . PRO A 1 6 ? 50.342 -5.051 39.858 1.00 0.00 6 PRO A CA 11
ATOM 13009 C C . PRO A 1 6 ? 51.257 -4.107 39.084 1.00 0.00 6 PRO A C 11
ATOM 13010 O O . PRO A 1 6 ? 52.296 -3.694 39.607 1.00 0.00 6 PRO A O 11
ATOM 13021 N N . TYR A 1 7 ? 50.849 -3.774 37.851 1.00 0.00 7 TYR A N 11
ATOM 13022 C CA . TYR A 1 7 ? 51.626 -2.877 36.992 1.00 0.00 7 TYR A CA 11
ATOM 13023 C C . TYR A 1 7 ? 50.691 -2.176 35.973 1.00 0.00 7 TYR A C 11
ATOM 13024 O O . TYR A 1 7 ? 49.690 -2.778 35.578 1.00 0.00 7 TYR A O 11
ATOM 13042 N N . PRO A 1 8 ? 50.970 -0.948 35.502 1.00 0.00 8 PRO A N 11
ATOM 13043 C CA . PRO A 1 8 ? 50.084 -0.281 34.498 1.00 0.00 8 PRO A CA 11
ATOM 13044 C C . PRO A 1 8 ? 50.216 -0.891 33.101 1.00 0.00 8 PRO A C 11
ATOM 13045 O O . PRO A 1 8 ? 49.573 -0.434 32.153 1.00 0.00 8 PRO A O 11
ATOM 13056 N N . ASP A 1 9 ? 51.061 -1.920 33.001 1.00 0.00 9 ASP A N 11
ATOM 13057 C CA . ASP A 1 9 ? 51.323 -2.636 31.736 1.00 0.00 9 ASP A CA 11
ATOM 13058 C C . ASP A 1 9 ? 51.666 -4.121 32.016 1.00 0.00 9 ASP A C 11
ATOM 13059 O O . ASP A 1 9 ? 52.824 -4.509 31.890 1.00 0.00 9 ASP A O 11
ATOM 13068 N N . PRO A 1 10 ? 50.709 -4.970 32.392 1.00 0.00 10 PRO A N 11
ATOM 13069 C CA . PRO A 1 10 ? 51.004 -6.416 32.668 1.00 0.00 10 PRO A CA 11
ATOM 13070 C C . PRO A 1 10 ? 51.518 -7.144 31.434 1.00 0.00 10 PRO A C 11
ATOM 13071 O O . PRO A 1 10 ? 52.169 -8.185 31.531 1.00 0.00 10 PRO A O 11
ATOM 13082 N N . LEU A 1 11 ? 51.188 -6.595 30.278 1.00 0.00 11 LEU A N 11
ATOM 13083 C CA . LEU A 1 11 ? 51.577 -7.188 29.000 1.00 0.00 11 LEU A CA 11
ATOM 13084 C C . LEU A 1 11 ? 53.091 -7.286 28.889 1.00 0.00 11 LEU A C 11
ATOM 13085 O O . LEU A 1 11 ? 53.609 -8.257 28.337 1.00 0.00 11 LEU A O 11
ATOM 13101 N N . GLU A 1 12 ? 53.776 -6.266 29.412 1.00 0.00 12 GLU A N 11
ATOM 13102 C CA . GLU A 1 12 ? 55.246 -6.182 29.386 1.00 0.00 12 GLU A CA 11
ATOM 13103 C C . GLU A 1 12 ? 55.785 -6.416 27.954 1.00 0.00 12 GLU A C 11
ATOM 13104 O O . GLU A 1 12 ? 56.378 -7.464 27.691 1.00 0.00 12 GLU A O 11
ATOM 13116 N N . PRO A 1 13 ? 55.593 -5.491 27.013 1.00 0.00 13 PRO A N 11
ATOM 13117 C CA . PRO A 1 13 ? 56.096 -5.691 25.618 1.00 0.00 13 PRO A CA 11
ATOM 13118 C C . PRO A 1 13 ? 57.614 -5.864 25.576 1.00 0.00 13 PRO A C 11
ATOM 13119 O O . PRO A 1 13 ? 58.344 -5.236 26.342 1.00 0.00 13 PRO A O 11
ATOM 13130 N N . ARG A 1 14 ? 58.081 -6.722 24.676 1.00 0.00 14 ARG A N 11
ATOM 13131 C CA . ARG A 1 14 ? 59.512 -6.972 24.545 1.00 0.00 14 ARG A CA 11
ATOM 13132 C C . ARG A 1 14 ? 60.232 -5.698 24.117 1.00 0.00 14 ARG A C 11
ATOM 13133 O O . ARG A 1 14 ? 61.342 -5.422 24.574 1.00 0.00 14 ARG A O 11
ATOM 13154 N N . GLY A 1 15 ? 59.595 -4.925 23.243 1.00 0.00 15 GLY A N 11
ATOM 13155 C CA . GLY A 1 15 ? 60.182 -3.679 22.765 1.00 0.00 15 GLY A CA 11
ATOM 13156 C C . GLY A 1 15 ? 61.339 -3.948 21.807 1.00 0.00 15 GLY A C 11
ATOM 13157 O O . GLY A 1 15 ? 61.581 -5.089 21.416 1.00 0.00 15 GLY A O 11
ATOM 13161 N N . GLY A 1 16 ? 62.050 -2.888 21.438 1.00 0.00 16 GLY A N 11
ATOM 13162 C CA . GLY A 1 16 ? 63.180 -3.014 20.525 1.00 0.00 16 GLY A CA 11
ATOM 13163 C C . GLY A 1 16 ? 63.687 -1.651 20.107 1.00 0.00 16 GLY A C 11
ATOM 13164 O O . GLY A 1 16 ? 62.941 -0.845 19.549 1.00 0.00 16 GLY A O 11
ATOM 13168 N N . LYS A 1 17 ? 64.955 -1.399 20.374 1.00 0.00 17 LYS A N 11
ATOM 13169 C CA . LYS A 1 17 ? 65.556 -0.137 20.021 1.00 0.00 17 LYS A CA 11
ATOM 13170 C C . LYS A 1 17 ? 65.649 -0.066 18.521 1.00 0.00 17 LYS A C 11
ATOM 13171 O O . LYS A 1 17 ? 65.253 0.923 17.928 1.00 0.00 17 LYS A O 11
ATOM 13190 N N . HIS A 1 18 ? 66.200 -1.119 17.930 1.00 0.00 18 HIS A N 11
ATOM 13191 C CA . HIS A 1 18 ? 66.388 -1.182 16.480 1.00 0.00 18 HIS A CA 11
ATOM 13192 C C . HIS A 1 18 ? 65.137 -0.812 15.689 1.00 0.00 18 HIS A C 11
ATOM 13193 O O . HIS A 1 18 ? 65.259 -0.328 14.564 1.00 0.00 18 HIS A O 11
ATOM 13206 N N . ILE A 1 19 ? 63.964 -1.045 16.294 1.00 0.00 19 ILE A N 11
ATOM 13207 C CA . ILE A 1 19 ? 62.673 -0.755 15.665 1.00 0.00 19 ILE A CA 11
ATOM 13208 C C . ILE A 1 19 ? 62.016 0.419 16.370 1.00 0.00 19 ILE A C 11
ATOM 13209 O O . ILE A 1 19 ? 61.597 0.309 17.524 1.00 0.00 19 ILE A O 11
ATOM 13225 N N . CYS A 1 20 ? 61.897 1.526 15.659 1.00 0.00 20 CYS A N 11
ATOM 13226 C CA . CYS A 1 20 ? 61.245 2.699 16.216 1.00 0.00 20 CYS A CA 11
ATOM 13227 C C . CYS A 1 20 ? 59.751 2.392 16.358 1.00 0.00 20 CYS A C 11
ATOM 13228 O O . CYS A 1 20 ? 59.206 1.614 15.582 1.00 0.00 20 CYS A O 11
ATOM 13235 N N . ALA A 1 21 ? 59.101 2.976 17.359 1.00 0.00 21 ALA A N 11
ATOM 13236 C CA . ALA A 1 21 ? 57.677 2.727 17.598 1.00 0.00 21 ALA A CA 11
ATOM 13237 C C . ALA A 1 21 ? 56.807 3.470 16.594 1.00 0.00 21 ALA A C 11
ATOM 13238 O O . ALA A 1 21 ? 55.602 3.216 16.517 1.00 0.00 21 ALA A O 11
ATOM 13245 N N . ILE A 1 22 ? 57.443 4.400 15.869 1.00 0.00 22 ILE A N 11
ATOM 13246 C CA . ILE A 1 22 ? 56.771 5.254 14.871 1.00 0.00 22 ILE A CA 11
ATOM 13247 C C . ILE A 1 22 ? 57.306 4.994 13.466 1.00 0.00 22 ILE A C 11
ATOM 13248 O O . ILE A 1 22 ? 56.633 4.369 12.650 1.00 0.00 22 ILE A O 11
ATOM 13264 N N . CYS A 1 23 ? 58.482 5.534 13.165 1.00 0.00 23 CYS A N 11
ATOM 13265 C CA . CYS A 1 23 ? 59.069 5.427 11.839 1.00 0.00 23 CYS A CA 11
ATOM 13266 C C . CYS A 1 23 ? 59.444 4.002 11.486 1.00 0.00 23 CYS A C 11
ATOM 13267 O O . CYS A 1 23 ? 59.773 3.714 10.334 1.00 0.00 23 CYS A O 11
ATOM 13274 N N . GLY A 1 24 ? 59.377 3.120 12.474 1.00 0.00 24 GLY A N 11
ATOM 13275 C CA . GLY A 1 24 ? 59.682 1.718 12.268 1.00 0.00 24 GLY A CA 11
ATOM 13276 C C . GLY A 1 24 ? 61.173 1.416 12.258 1.00 0.00 24 GLY A C 11
ATOM 13277 O O . GLY A 1 24 ? 61.536 0.262 12.467 1.00 0.00 24 GLY A O 11
ATOM 13281 N N . ASN A 1 25 ? 62.052 2.413 12.007 1.00 0.00 25 ASN A N 11
ATOM 13282 C CA . ASN A 1 25 ? 63.510 2.122 11.982 1.00 0.00 25 ASN A CA 11
ATOM 13283 C C . ASN A 1 25 ? 64.416 3.382 12.000 1.00 0.00 25 ASN A C 11
ATOM 13284 O O . ASN A 1 25 ? 65.626 3.268 11.756 1.00 0.00 25 ASN A O 11
ATOM 13295 N N . ASN A 1 26 ? 63.871 4.551 12.375 1.00 0.00 26 ASN A N 11
ATOM 13296 C CA . ASN A 1 26 ? 64.696 5.788 12.471 1.00 0.00 26 ASN A CA 11
ATOM 13297 C C . ASN A 1 26 ? 65.211 5.970 13.894 1.00 0.00 26 ASN A C 11
ATOM 13298 O O . ASN A 1 26 ? 65.788 7.010 14.225 1.00 0.00 26 ASN A O 11
ATOM 13309 N N . ALA A 1 27 ? 64.962 4.947 14.711 1.00 0.00 27 ALA A N 11
ATOM 13310 C CA . ALA A 1 27 ? 65.367 4.957 16.115 1.00 0.00 27 ALA A CA 11
ATOM 13311 C C . ALA A 1 27 ? 66.836 5.368 16.201 1.00 0.00 27 ALA A C 11
ATOM 13312 O O . ALA A 1 27 ? 67.178 6.401 16.781 1.00 0.00 27 ALA A O 11
ATOM 13319 N N . GLU A 1 28 ? 67.681 4.561 15.594 1.00 0.00 28 GLU A N 11
ATOM 13320 C CA . GLU A 1 28 ? 69.120 4.832 15.562 1.00 0.00 28 GLU A CA 11
ATOM 13321 C C . GLU A 1 28 ? 69.434 6.098 14.753 1.00 0.00 28 GLU A C 11
ATOM 13322 O O . GLU A 1 28 ? 70.229 6.934 15.184 1.00 0.00 28 GLU A O 11
ATOM 13334 N N . ASP A 1 29 ? 68.822 6.224 13.577 1.00 0.00 29 ASP A N 11
ATOM 13335 C CA . ASP A 1 29 ? 69.066 7.381 12.707 1.00 0.00 29 ASP A CA 11
ATOM 13336 C C . ASP A 1 29 ? 68.440 8.652 13.291 1.00 0.00 29 ASP A C 11
ATOM 13337 O O . ASP A 1 29 ? 67.919 8.633 14.407 1.00 0.00 29 ASP A O 11
ATOM 13346 N N . TYR A 1 30 ? 68.516 9.755 12.532 1.00 0.00 30 TYR A N 11
ATOM 13347 C CA . TYR A 1 30 ? 67.972 11.046 12.973 1.00 0.00 30 TYR A CA 11
ATOM 13348 C C . TYR A 1 30 ? 66.495 10.920 13.328 1.00 0.00 30 TYR A C 11
ATOM 13349 O O . TYR A 1 30 ? 65.746 10.239 12.625 1.00 0.00 30 TYR A O 11
ATOM 13367 N N . LYS A 1 31 ? 66.100 11.575 14.433 1.00 0.00 31 LYS A N 11
ATOM 13368 C CA . LYS A 1 31 ? 64.720 11.535 14.920 1.00 0.00 31 LYS A CA 11
ATOM 13369 C C . LYS A 1 31 ? 63.895 12.651 14.271 1.00 0.00 31 LYS A C 11
ATOM 13370 O O . LYS A 1 31 ? 63.072 13.297 14.922 1.00 0.00 31 LYS A O 11
ATOM 13389 N N . HIS A 1 32 ? 64.121 12.858 12.973 1.00 0.00 32 HIS A N 11
ATOM 13390 C CA . HIS A 1 32 ? 63.394 13.879 12.220 1.00 0.00 32 HIS A CA 11
ATOM 13391 C C . HIS A 1 32 ? 62.037 13.362 11.761 1.00 0.00 32 HIS A C 11
ATOM 13392 O O . HIS A 1 32 ? 61.073 14.124 11.684 1.00 0.00 32 HIS A O 11
ATOM 13406 N N . THR A 1 33 ? 61.980 12.067 11.451 1.00 0.00 33 THR A N 11
ATOM 13407 C CA . THR A 1 33 ? 60.747 11.441 10.981 1.00 0.00 33 THR A CA 11
ATOM 13408 C C . THR A 1 33 ? 59.819 11.137 12.146 1.00 0.00 33 THR A C 11
ATOM 13409 O O . THR A 1 33 ? 58.663 10.783 11.946 1.00 0.00 33 THR A O 11
ATOM 13420 N N . ASP A 1 34 ? 60.331 11.265 13.364 1.00 0.00 34 ASP A N 11
ATOM 13421 C CA . ASP A 1 34 ? 59.512 10.986 14.545 1.00 0.00 34 ASP A CA 11
ATOM 13422 C C . ASP A 1 34 ? 58.388 12.011 14.668 1.00 0.00 34 ASP A C 11
ATOM 13423 O O . ASP A 1 34 ? 57.273 11.682 15.074 1.00 0.00 34 ASP A O 11
ATOM 13432 N N . MET A 1 35 ? 58.693 13.254 14.311 1.00 0.00 35 MET A N 11
ATOM 13433 C CA . MET A 1 35 ? 57.701 14.327 14.384 1.00 0.00 35 MET A CA 11
ATOM 13434 C C . MET A 1 35 ? 56.609 14.126 13.337 1.00 0.00 35 MET A C 11
ATOM 13435 O O . MET A 1 35 ? 55.424 14.305 13.628 1.00 0.00 35 MET A O 11
ATOM 13449 N N . ASP A 1 36 ? 57.024 13.755 12.123 1.00 0.00 36 ASP A N 11
ATOM 13450 C CA . ASP A 1 36 ? 56.091 13.531 11.018 1.00 0.00 36 ASP A CA 11
ATOM 13451 C C . ASP A 1 36 ? 55.462 12.147 11.112 1.00 0.00 36 ASP A C 11
ATOM 13452 O O . ASP A 1 36 ? 56.134 11.187 11.480 1.00 0.00 36 ASP A O 11
ATOM 13461 N N . LEU A 1 37 ? 54.175 12.068 10.766 1.00 0.00 37 LEU A N 11
ATOM 13462 C CA . LEU A 1 37 ? 53.429 10.806 10.800 1.00 0.00 37 LEU A CA 11
ATOM 13463 C C . LEU A 1 37 ? 53.474 10.145 9.429 1.00 0.00 37 LEU A C 11
ATOM 13464 O O . LEU A 1 37 ? 52.678 9.249 9.143 1.00 0.00 37 LEU A O 11
ATOM 13480 N N . THR A 1 38 ? 54.424 10.589 8.599 1.00 0.00 38 THR A N 11
ATOM 13481 C CA . THR A 1 38 ? 54.595 10.042 7.252 1.00 0.00 38 THR A CA 11
ATOM 13482 C C . THR A 1 38 ? 55.418 8.756 7.299 1.00 0.00 38 THR A C 11
ATOM 13483 O O . THR A 1 38 ? 56.085 8.474 8.295 1.00 0.00 38 THR A O 11
ATOM 13494 N N . TYR A 1 39 ? 55.362 7.993 6.206 1.00 0.00 39 TYR A N 11
ATOM 13495 C CA . TYR A 1 39 ? 56.099 6.736 6.099 1.00 0.00 39 TYR A CA 11
ATOM 13496 C C . TYR A 1 39 ? 57.565 7.007 5.788 1.00 0.00 39 TYR A C 11
ATOM 13497 O O . TYR A 1 39 ? 57.890 7.987 5.115 1.00 0.00 39 TYR A O 11
ATOM 13515 N N . THR A 1 40 ? 58.448 6.141 6.289 1.00 0.00 40 THR A N 11
ATOM 13516 C CA . THR A 1 40 ? 59.881 6.310 6.060 1.00 0.00 40 THR A CA 11
ATOM 13517 C C . THR A 1 40 ? 60.190 6.284 4.566 1.00 0.00 40 THR A C 11
ATOM 13518 O O . THR A 1 40 ? 59.802 5.348 3.863 1.00 0.00 40 THR A O 11
ATOM 13529 N N . ASP A 1 41 ? 60.893 7.322 4.100 1.00 0.00 41 ASP A N 11
ATOM 13530 C CA . ASP A 1 41 ? 61.266 7.444 2.689 1.00 0.00 41 ASP A CA 11
ATOM 13531 C C . ASP A 1 41 ? 62.544 6.667 2.398 1.00 0.00 41 ASP A C 11
ATOM 13532 O O . ASP A 1 41 ? 63.597 6.944 2.971 1.00 0.00 41 ASP A O 11
ATOM 13541 N N . ARG A 1 42 ? 62.441 5.691 1.502 1.00 0.00 42 ARG A N 11
ATOM 13542 C CA . ARG A 1 42 ? 63.591 4.873 1.139 1.00 0.00 42 ARG A CA 11
ATOM 13543 C C . ARG A 1 42 ? 64.606 5.709 0.362 1.00 0.00 42 ARG A C 11
ATOM 13544 O O . ARG A 1 42 ? 64.236 6.541 -0.467 1.00 0.00 42 ARG A O 11
ATOM 13565 N N . ASP A 1 43 ? 65.886 5.484 0.647 1.00 0.00 43 ASP A N 11
ATOM 13566 C CA . ASP A 1 43 ? 66.955 6.223 -0.016 1.00 0.00 43 ASP A CA 11
ATOM 13567 C C . ASP A 1 43 ? 67.057 5.832 -1.486 1.00 0.00 43 ASP A C 11
ATOM 13568 O O . ASP A 1 43 ? 66.970 4.655 -1.837 1.00 0.00 43 ASP A O 11
ATOM 13577 N N . TYR A 1 44 ? 67.246 6.832 -2.341 1.00 0.00 44 TYR A N 11
ATOM 13578 C CA . TYR A 1 44 ? 67.365 6.597 -3.774 1.00 0.00 44 TYR A CA 11
ATOM 13579 C C . TYR A 1 44 ? 68.578 5.725 -4.083 1.00 0.00 44 TYR A C 11
ATOM 13580 O O . TYR A 1 44 ? 68.476 4.742 -4.816 1.00 0.00 44 TYR A O 11
ATOM 13598 N N . LYS A 1 45 ? 69.724 6.092 -3.519 1.00 0.00 45 LYS A N 11
ATOM 13599 C CA . LYS A 1 45 ? 70.946 5.334 -3.751 1.00 0.00 45 LYS A CA 11
ATOM 13600 C C . LYS A 1 45 ? 70.827 3.954 -3.118 1.00 0.00 45 LYS A C 11
ATOM 13601 O O . LYS A 1 45 ? 70.425 3.836 -1.959 1.00 0.00 45 LYS A O 11
ATOM 13620 N N . ASN A 1 46 ? 71.173 2.920 -3.899 1.00 0.00 46 ASN A N 11
ATOM 13621 C CA . ASN A 1 46 ? 71.110 1.524 -3.440 1.00 0.00 46 ASN A CA 11
ATOM 13622 C C . ASN A 1 46 ? 72.175 0.688 -4.147 1.00 0.00 46 ASN A C 11
ATOM 13623 O O . ASN A 1 46 ? 72.265 -0.525 -3.948 1.00 0.00 46 ASN A O 11
ATOM 13634 N N . CYS A 1 47 ? 72.982 1.342 -4.976 1.00 0.00 47 CYS A N 11
ATOM 13635 C CA . CYS A 1 47 ? 74.030 0.645 -5.709 1.00 0.00 47 CYS A CA 11
ATOM 13636 C C . CYS A 1 47 ? 75.033 0.009 -4.750 1.00 0.00 47 CYS A C 11
ATOM 13637 O O . CYS A 1 47 ? 75.399 -1.157 -4.917 1.00 0.00 47 CYS A O 11
ATOM 13645 N N . GLU A 1 48 ? 75.466 0.781 -3.748 1.00 0.00 48 GLU A N 11
ATOM 13646 C CA . GLU A 1 48 ? 76.427 0.284 -2.760 1.00 0.00 48 GLU A CA 11
ATOM 13647 C C . GLU A 1 48 ? 75.713 -0.618 -1.754 1.00 0.00 48 GLU A C 11
ATOM 13648 O O . GLU A 1 48 ? 74.607 -0.315 -1.305 1.00 0.00 48 GLU A O 11
ATOM 13660 N N . SER A 1 49 ? 76.365 -1.723 -1.404 1.00 0.00 49 SER A N 11
ATOM 13661 C CA . SER A 1 49 ? 75.803 -2.672 -0.448 1.00 0.00 49 SER A CA 11
ATOM 13662 C C . SER A 1 49 ? 76.859 -3.691 -0.019 1.00 0.00 49 SER A C 11
ATOM 13663 O O . SER A 1 49 ? 77.225 -4.583 -0.789 1.00 0.00 49 SER A O 11
ATOM 13671 N N . TYR A 1 50 ? 77.349 -3.532 1.210 1.00 0.00 50 TYR A N 11
ATOM 13672 C CA . TYR A 1 50 ? 78.378 -4.416 1.752 1.00 0.00 50 TYR A CA 11
ATOM 13673 C C . TYR A 1 50 ? 77.760 -5.734 2.181 1.00 0.00 50 TYR A C 11
ATOM 13674 O O . TYR A 1 50 ? 78.248 -6.802 1.815 1.00 0.00 50 TYR A O 11
ATOM 13692 N N . HIS A 1 51 ? 76.679 -5.640 2.955 1.00 0.00 51 HIS A N 11
ATOM 13693 C CA . HIS A 1 51 ? 75.980 -6.816 3.445 1.00 0.00 51 HIS A CA 11
ATOM 13694 C C . HIS A 1 51 ? 74.595 -6.438 3.947 1.00 0.00 51 HIS A C 11
ATOM 13695 O O . HIS A 1 51 ? 74.455 -5.871 5.032 1.00 0.00 51 HIS A O 11
ATOM 13709 N N . LYS A 1 52 ? 73.584 -6.759 3.150 1.00 0.00 52 LYS A N 11
ATOM 13710 C CA . LYS A 1 52 ? 72.197 -6.472 3.515 1.00 0.00 52 LYS A CA 11
ATOM 13711 C C . LYS A 1 52 ? 71.737 -7.460 4.587 1.00 0.00 52 LYS A C 11
ATOM 13712 O O . LYS A 1 52 ? 70.896 -8.328 4.347 1.00 0.00 52 LYS A O 11
ATOM 13731 N N . CYS A 1 53 ? 72.326 -7.329 5.763 1.00 0.00 53 CYS A N 11
ATOM 13732 C CA . CYS A 1 53 ? 72.015 -8.212 6.886 1.00 0.00 53 CYS A CA 11
ATOM 13733 C C . CYS A 1 53 ? 70.620 -7.945 7.437 1.00 0.00 53 CYS A C 11
ATOM 13734 O O . CYS A 1 53 ? 69.715 -8.754 7.231 1.00 0.00 53 CYS A O 11
ATOM 13742 N N . SER A 1 54 ? 70.469 -6.807 8.133 1.00 0.00 54 SER A N 11
ATOM 13743 C CA . SER A 1 54 ? 69.194 -6.415 8.731 1.00 0.00 54 SER A CA 11
ATOM 13744 C C . SER A 1 54 ? 68.420 -5.496 7.794 1.00 0.00 54 SER A C 11
ATOM 13745 O O . SER A 1 54 ? 68.375 -4.285 7.997 1.00 0.00 54 SER A O 11
ATOM 13753 N N . ASP A 1 55 ? 67.832 -6.106 6.764 1.00 0.00 55 ASP A N 11
ATOM 13754 C CA . ASP A 1 55 ? 67.045 -5.392 5.732 1.00 0.00 55 ASP A CA 11
ATOM 13755 C C . ASP A 1 55 ? 66.016 -4.443 6.359 1.00 0.00 55 ASP A C 11
ATOM 13756 O O . ASP A 1 55 ? 65.648 -3.428 5.766 1.00 0.00 55 ASP A O 11
ATOM 13765 N N . LEU A 1 56 ? 65.577 -4.773 7.564 1.00 0.00 56 LEU A N 11
ATOM 13766 C CA . LEU A 1 56 ? 64.614 -3.948 8.285 1.00 0.00 56 LEU A CA 11
ATOM 13767 C C . LEU A 1 56 ? 65.251 -2.600 8.612 1.00 0.00 56 LEU A C 11
ATOM 13768 O O . LEU A 1 56 ? 64.619 -1.560 8.420 1.00 0.00 56 LEU A O 11
ATOM 13784 N N . CYS A 1 57 ? 66.515 -2.631 9.078 1.00 0.00 57 CYS A N 11
ATOM 13785 C CA . CYS A 1 57 ? 67.271 -1.422 9.405 1.00 0.00 57 CYS A CA 11
ATOM 13786 C C . CYS A 1 57 ? 68.071 -1.001 8.181 1.00 0.00 57 CYS A C 11
ATOM 13787 O O . CYS A 1 57 ? 68.969 -1.712 7.737 1.00 0.00 57 CYS A O 11
ATOM 13794 N N . GLN A 1 58 ? 67.699 0.130 7.609 1.00 0.00 58 GLN A N 11
ATOM 13795 C CA . GLN A 1 58 ? 68.352 0.621 6.397 1.00 0.00 58 GLN A CA 11
ATOM 13796 C C . GLN A 1 58 ? 69.794 1.052 6.647 1.00 0.00 58 GLN A C 11
ATOM 13797 O O . GLN A 1 58 ? 70.630 0.972 5.753 1.00 0.00 58 GLN A O 11
ATOM 13811 N N . TYR A 1 59 ? 70.067 1.542 7.848 1.00 0.00 59 TYR A N 11
ATOM 13812 C CA . TYR A 1 59 ? 71.399 2.029 8.202 1.00 0.00 59 TYR A CA 11
ATOM 13813 C C . TYR A 1 59 ? 72.393 0.894 8.443 1.00 0.00 59 TYR A C 11
ATOM 13814 O O . TYR A 1 59 ? 73.593 1.061 8.221 1.00 0.00 59 TYR A O 11
ATOM 13832 N N . CYS A 1 60 ? 71.897 -0.255 8.891 1.00 0.00 60 CYS A N 11
ATOM 13833 C CA . CYS A 1 60 ? 72.748 -1.402 9.152 1.00 0.00 60 CYS A CA 11
ATOM 13834 C C . CYS A 1 60 ? 73.461 -1.850 7.877 1.00 0.00 60 CYS A C 11
ATOM 13835 O O . CYS A 1 60 ? 74.491 -2.503 7.936 1.00 0.00 60 CYS A O 11
ATOM 13842 N N . ARG A 1 61 ? 72.879 -1.520 6.728 1.00 0.00 61 ARG A N 11
ATOM 13843 C CA . ARG A 1 61 ? 73.441 -1.927 5.435 1.00 0.00 61 ARG A CA 11
ATOM 13844 C C . ARG A 1 61 ? 74.872 -1.433 5.257 1.00 0.00 61 ARG A C 11
ATOM 13845 O O . ARG A 1 61 ? 75.688 -2.127 4.644 1.00 0.00 61 ARG A O 11
ATOM 13866 N N . TYR A 1 62 ? 75.153 -0.236 5.782 1.00 0.00 62 TYR A N 11
ATOM 13867 C CA . TYR A 1 62 ? 76.485 0.376 5.675 1.00 0.00 62 TYR A CA 11
ATOM 13868 C C . TYR A 1 62 ? 77.342 0.059 6.886 1.00 0.00 62 TYR A C 11
ATOM 13869 O O . TYR A 1 62 ? 78.477 -0.399 6.738 1.00 0.00 62 TYR A O 11
ATOM 13887 N N . GLN A 1 63 ? 76.788 0.345 8.075 1.00 0.00 63 GLN A N 11
ATOM 13888 C CA . GLN A 1 63 ? 77.483 0.135 9.357 1.00 0.00 63 GLN A CA 11
ATOM 13889 C C . GLN A 1 63 ? 76.530 -0.459 10.371 1.00 0.00 63 GLN A C 11
ATOM 13890 O O . GLN A 1 63 ? 75.538 0.164 10.725 1.00 0.00 63 GLN A O 11
ATOM 13904 N N . LYS A 1 64 ? 76.852 -1.667 10.816 1.00 0.00 64 LYS A N 11
ATOM 13905 C CA . LYS A 1 64 ? 76.032 -2.387 11.791 1.00 0.00 64 LYS A CA 11
ATOM 13906 C C . LYS A 1 64 ? 75.802 -1.550 13.041 1.00 0.00 64 LYS A C 11
ATOM 13907 O O . LYS A 1 64 ? 76.727 -0.898 13.535 1.00 0.00 64 LYS A O 11
ATOM 13926 N N . ASP A 1 65 ? 74.547 -1.595 13.524 1.00 0.00 65 ASP A N 11
ATOM 13927 C CA . ASP A 1 65 ? 74.111 -0.863 14.727 1.00 0.00 65 ASP A CA 11
ATOM 13928 C C . ASP A 1 65 ? 73.499 -1.831 15.754 1.00 0.00 65 ASP A C 11
ATOM 13929 O O . ASP A 1 65 ? 72.730 -1.434 16.619 1.00 0.00 65 ASP A O 11
ATOM 13938 N N . LEU A 1 66 ? 73.837 -3.115 15.668 1.00 0.00 66 LEU A N 11
ATOM 13939 C CA . LEU A 1 66 ? 73.275 -4.117 16.602 1.00 0.00 66 LEU A CA 11
ATOM 13940 C C . LEU A 1 66 ? 73.657 -3.856 18.077 1.00 0.00 66 LEU A C 11
ATOM 13941 O O . LEU A 1 66 ? 73.264 -4.615 18.967 1.00 0.00 66 LEU A O 11
ATOM 13957 N N . ALA A 1 67 ? 74.401 -2.787 18.348 1.00 0.00 67 ALA A N 11
ATOM 13958 C CA . ALA A 1 67 ? 74.795 -2.467 19.708 1.00 0.00 67 ALA A CA 11
ATOM 13959 C C . ALA A 1 67 ? 73.595 -2.018 20.532 1.00 0.00 67 ALA A C 11
ATOM 13960 O O . ALA A 1 67 ? 73.430 -2.442 21.676 1.00 0.00 67 ALA A O 11
ATOM 13967 N N . ILE A 1 68 ? 72.771 -1.140 19.957 1.00 0.00 68 ILE A N 11
ATOM 13968 C CA . ILE A 1 68 ? 71.614 -0.628 20.681 1.00 0.00 68 ILE A CA 11
ATOM 13969 C C . ILE A 1 68 ? 70.630 -1.748 21.040 1.00 0.00 68 ILE A C 11
ATOM 13970 O O . ILE A 1 68 ? 70.123 -1.774 22.163 1.00 0.00 68 ILE A O 11
ATOM 13986 N N . HIS A 1 69 ? 70.366 -2.667 20.105 1.00 0.00 69 HIS A N 11
ATOM 13987 C CA . HIS A 1 69 ? 69.454 -3.775 20.363 1.00 0.00 69 HIS A CA 11
ATOM 13988 C C . HIS A 1 69 ? 69.934 -4.600 21.556 1.00 0.00 69 HIS A C 11
ATOM 13989 O O . HIS A 1 69 ? 69.146 -4.929 22.442 1.00 0.00 69 HIS A O 11
ATOM 14003 N N . HIS A 1 70 ? 71.233 -4.917 21.575 1.00 0.00 70 HIS A N 11
ATOM 14004 C CA . HIS A 1 70 ? 71.814 -5.693 22.672 1.00 0.00 70 HIS A CA 11
ATOM 14005 C C . HIS A 1 70 ? 71.989 -4.822 23.911 1.00 0.00 70 HIS A C 11
ATOM 14006 O O . HIS A 1 70 ? 72.534 -3.720 23.836 1.00 0.00 70 HIS A O 11
ATOM 14020 N N . GLN A 1 71 ? 71.521 -5.323 25.049 1.00 0.00 71 GLN A N 11
ATOM 14021 C CA . GLN A 1 71 ? 71.632 -4.580 26.299 1.00 0.00 71 GLN A CA 11
ATOM 14022 C C . GLN A 1 71 ? 73.095 -4.406 26.689 1.00 0.00 71 GLN A C 11
ATOM 14023 O O . GLN A 1 71 ? 73.513 -3.315 27.079 1.00 0.00 71 GLN A O 11
ATOM 14037 N N . HIS A 1 72 ? 73.863 -5.488 26.583 1.00 0.00 72 HIS A N 11
ATOM 14038 C CA . HIS A 1 72 ? 75.281 -5.451 26.932 1.00 0.00 72 HIS A CA 11
ATOM 14039 C C . HIS A 1 72 ? 76.081 -4.715 25.857 1.00 0.00 72 HIS A C 11
ATOM 14040 O O . HIS A 1 72 ? 75.978 -5.025 24.669 1.00 0.00 72 HIS A O 11
ATOM 14054 N N . HIS A 1 73 ? 76.872 -3.734 26.283 1.00 0.00 73 HIS A N 11
ATOM 14055 C CA . HIS A 1 73 ? 77.683 -2.955 25.351 1.00 0.00 73 HIS A CA 11
ATOM 14056 C C . HIS A 1 73 ? 78.703 -3.842 24.647 1.00 0.00 73 HIS A C 11
ATOM 14057 O O . HIS A 1 73 ? 78.827 -3.797 23.421 1.00 0.00 73 HIS A O 11
ATOM 14071 N N . HIS A 1 74 ? 79.419 -4.650 25.429 1.00 0.00 74 HIS A N 11
ATOM 14072 C CA . HIS A 1 74 ? 80.425 -5.556 24.879 1.00 0.00 74 HIS A CA 11
ATOM 14073 C C . HIS A 1 74 ? 79.754 -6.772 24.256 1.00 0.00 74 HIS A C 11
ATOM 14074 O O . HIS A 1 74 ? 78.711 -7.225 24.729 1.00 0.00 74 HIS A O 11
ATOM 14088 N N . GLY A 1 75 ? 80.354 -7.295 23.191 1.00 0.00 75 GLY A N 11
ATOM 14089 C CA . GLY A 1 75 ? 79.804 -8.459 22.507 1.00 0.00 75 GLY A CA 11
ATOM 14090 C C . GLY A 1 75 ? 78.538 -8.093 21.738 1.00 0.00 75 GLY A C 11
ATOM 14091 O O . GLY A 1 75 ? 77.703 -8.953 21.451 1.00 0.00 75 GLY A O 11
ATOM 14095 N N . GLY A 1 76 ? 78.400 -6.813 21.407 1.00 0.00 76 GLY A N 11
ATOM 14096 C CA . GLY A 1 76 ? 77.230 -6.342 20.673 1.00 0.00 76 GLY A CA 11
ATOM 14097 C C . GLY A 1 76 ? 77.152 -6.996 19.298 1.00 0.00 76 GLY A C 11
ATOM 14098 O O . GLY A 1 76 ? 76.073 -7.373 18.840 1.00 0.00 76 GLY A O 11
ATOM 14102 N N . SER A 1 77 ? 78.306 -7.130 18.646 1.00 0.00 77 SER A N 11
ATOM 14103 C CA . SER A 1 77 ? 78.367 -7.744 17.323 1.00 0.00 77 SER A CA 11
ATOM 14104 C C . SER A 1 77 ? 78.139 -9.246 17.425 1.00 0.00 77 SER A C 11
ATOM 14105 O O . SER A 1 77 ? 78.598 -9.887 18.372 1.00 0.00 77 SER A O 11
ATOM 14113 N N . MET A 1 78 ? 77.430 -9.801 16.446 1.00 0.00 78 MET A N 11
ATOM 14114 C CA . MET A 1 78 ? 77.146 -11.233 16.434 1.00 0.00 78 MET A CA 11
ATOM 14115 C C . MET A 1 78 ? 78.407 -12.024 16.117 1.00 0.00 78 MET A C 11
ATOM 14116 O O . MET A 1 78 ? 79.232 -11.598 15.309 1.00 0.00 78 MET A O 11
ATOM 14130 N N . GLY A 1 79 ? 78.552 -13.176 16.766 1.00 0.00 79 GLY A N 11
ATOM 14131 C CA . GLY A 1 79 ? 79.719 -14.022 16.554 1.00 0.00 79 GLY A CA 11
ATOM 14132 C C . GLY A 1 79 ? 79.676 -14.670 15.176 1.00 0.00 79 GLY A C 11
ATOM 14133 O O . GLY A 1 79 ? 78.618 -14.747 14.553 1.00 0.00 79 GLY A O 11
ATOM 14137 N N . MET A 1 80 ? 80.835 -15.136 14.714 1.00 0.00 80 MET A N 11
ATOM 14138 C CA . MET A 1 80 ? 80.937 -15.783 13.407 1.00 0.00 80 MET A CA 11
ATOM 14139 C C . MET A 1 80 ? 80.375 -17.196 13.474 1.00 0.00 80 MET A C 11
ATOM 14140 O O . MET A 1 80 ? 80.483 -17.862 14.506 1.00 0.00 80 MET A O 11
ATOM 14154 N N . SER A 1 81 ? 79.769 -17.637 12.371 1.00 0.00 81 SER A N 11
ATOM 14155 C CA . SER A 1 81 ? 79.179 -18.973 12.297 1.00 0.00 81 SER A CA 11
ATOM 14156 C C . SER A 1 81 ? 79.020 -19.404 10.845 1.00 0.00 81 SER A C 11
ATOM 14157 O O . SER A 1 81 ? 79.042 -18.571 9.937 1.00 0.00 81 SER A O 11
ATOM 14165 N N . GLY A 1 82 ? 78.864 -20.709 10.638 1.00 0.00 82 GLY A N 11
ATOM 14166 C CA . GLY A 1 82 ? 78.703 -21.256 9.295 1.00 0.00 82 GLY A CA 11
ATOM 14167 C C . GLY A 1 82 ? 80.031 -21.260 8.545 1.00 0.00 82 GLY A C 11
ATOM 14168 O O . GLY A 1 82 ? 80.061 -21.351 7.319 1.00 0.00 82 GLY A O 11
ATOM 14172 N N . SER A 1 83 ? 81.126 -21.158 9.291 1.00 0.00 83 SER A N 11
ATOM 14173 C CA . SER A 1 83 ? 82.454 -21.154 8.684 1.00 0.00 83 SER A CA 11
ATOM 14174 C C . SER A 1 83 ? 82.720 -22.470 7.963 1.00 0.00 83 SER A C 11
ATOM 14175 O O . SER A 1 83 ? 83.301 -22.485 6.877 1.00 0.00 83 SER A O 11
ATOM 14183 N N . GLY A 1 84 ? 82.291 -23.573 8.574 1.00 0.00 84 GLY A N 11
ATOM 14184 C CA . GLY A 1 84 ? 82.487 -24.895 7.985 1.00 0.00 84 GLY A CA 11
ATOM 14185 C C . GLY A 1 84 ? 81.665 -25.950 8.719 1.00 0.00 84 GLY A C 11
ATOM 14186 O O . GLY A 1 84 ? 81.101 -25.686 9.780 1.00 0.00 84 GLY A O 11
ATOM 14190 N N . THR A 1 85 ? 81.605 -27.146 8.142 1.00 0.00 85 THR A N 11
ATOM 14191 C CA . THR A 1 85 ? 80.852 -28.242 8.746 1.00 0.00 85 THR A CA 11
ATOM 14192 C C . THR A 1 85 ? 81.495 -28.672 10.061 1.00 0.00 85 THR A C 11
ATOM 14193 O O . THR A 1 85 ? 80.807 -29.091 10.992 1.00 0.00 85 THR A O 11
ATOM 14204 N N . GLY A 1 86 ? 82.818 -28.562 10.132 1.00 0.00 86 GLY A N 11
ATOM 14205 C CA . GLY A 1 86 ? 83.543 -28.940 11.340 1.00 0.00 86 GLY A CA 11
ATOM 14206 C C . GLY A 1 86 ? 83.139 -28.058 12.518 1.00 0.00 86 GLY A C 11
ATOM 14207 O O . GLY A 1 86 ? 83.037 -28.528 13.651 1.00 0.00 86 GLY A O 11
ATOM 14211 N N . TYR A 1 87 ? 82.916 -26.778 12.241 1.00 0.00 87 TYR A N 11
ATOM 14212 C CA . TYR A 1 87 ? 82.524 -25.834 13.281 1.00 0.00 87 TYR A CA 11
ATOM 14213 C C . TYR A 1 87 ? 81.101 -26.125 13.758 1.00 0.00 87 TYR A C 11
ATOM 14214 O O . TYR A 1 87 ? 80.842 -25.937 14.935 1.00 0.00 87 TYR A O 11
ATOM 14235 N N . MET A 1 1 ? 74.152 4.837 20.622 1.00 0.00 1 MET A N 12
ATOM 14236 C CA . MET A 1 1 ? 75.457 5.113 19.953 1.00 0.00 1 MET A CA 12
ATOM 14237 C C . MET A 1 1 ? 76.077 6.364 20.563 1.00 0.00 1 MET A C 12
ATOM 14238 O O . MET A 1 1 ? 77.269 6.393 20.869 1.00 0.00 1 MET A O 12
ATOM 14254 N N . GLY A 1 2 ? 75.260 7.398 20.734 1.00 0.00 2 GLY A N 12
ATOM 14255 C CA . GLY A 1 2 ? 75.735 8.651 21.307 1.00 0.00 2 GLY A CA 12
ATOM 14256 C C . GLY A 1 2 ? 76.163 8.469 22.759 1.00 0.00 2 GLY A C 12
ATOM 14257 O O . GLY A 1 2 ? 77.171 9.035 23.187 1.00 0.00 2 GLY A O 12
ATOM 14261 N N . ALA A 1 3 ? 75.387 7.682 23.510 1.00 0.00 3 ALA A N 12
ATOM 14262 C CA . ALA A 1 3 ? 75.681 7.429 24.924 1.00 0.00 3 ALA A CA 12
ATOM 14263 C C . ALA A 1 3 ? 74.893 6.203 25.438 1.00 0.00 3 ALA A C 12
ATOM 14264 O O . ALA A 1 3 ? 73.945 6.373 26.208 1.00 0.00 3 ALA A O 12
ATOM 14271 N N . PRO A 1 4 ? 75.241 4.974 25.056 1.00 0.00 4 PRO A N 12
ATOM 14272 C CA . PRO A 1 4 ? 74.507 3.764 25.550 1.00 0.00 4 PRO A CA 12
ATOM 14273 C C . PRO A 1 4 ? 74.564 3.651 27.075 1.00 0.00 4 PRO A C 12
ATOM 14274 O O . PRO A 1 4 ? 75.556 4.038 27.691 1.00 0.00 4 PRO A O 12
ATOM 14285 N N . VAL A 1 5 ? 73.490 3.137 27.671 1.00 0.00 5 VAL A N 12
ATOM 14286 C CA . VAL A 1 5 ? 73.415 2.997 29.127 1.00 0.00 5 VAL A CA 12
ATOM 14287 C C . VAL A 1 5 ? 74.336 1.819 29.602 1.00 0.00 5 VAL A C 12
ATOM 14288 O O . VAL A 1 5 ? 74.120 0.697 29.140 1.00 0.00 5 VAL A O 12
ATOM 14301 N N . PRO A 1 6 ? 75.344 1.996 30.496 1.00 0.00 6 PRO A N 12
ATOM 14302 C CA . PRO A 1 6 ? 76.193 0.839 30.955 1.00 0.00 6 PRO A CA 12
ATOM 14303 C C . PRO A 1 6 ? 75.364 -0.317 31.518 1.00 0.00 6 PRO A C 12
ATOM 14304 O O . PRO A 1 6 ? 75.684 -1.487 31.304 1.00 0.00 6 PRO A O 12
ATOM 14315 N N . TYR A 1 7 ? 74.309 0.031 32.249 1.00 0.00 7 TYR A N 12
ATOM 14316 C CA . TYR A 1 7 ? 73.438 -0.971 32.860 1.00 0.00 7 TYR A CA 12
ATOM 14317 C C . TYR A 1 7 ? 72.804 -1.857 31.757 1.00 0.00 7 TYR A C 12
ATOM 14318 O O . TYR A 1 7 ? 72.602 -1.361 30.649 1.00 0.00 7 TYR A O 12
ATOM 14336 N N . PRO A 1 8 ? 72.468 -3.129 31.992 1.00 0.00 8 PRO A N 12
ATOM 14337 C CA . PRO A 1 8 ? 71.847 -3.976 30.922 1.00 0.00 8 PRO A CA 12
ATOM 14338 C C . PRO A 1 8 ? 70.399 -3.549 30.652 1.00 0.00 8 PRO A C 12
ATOM 14339 O O . PRO A 1 8 ? 69.952 -2.528 31.182 1.00 0.00 8 PRO A O 12
ATOM 14350 N N . ASP A 1 9 ? 69.693 -4.323 29.813 1.00 0.00 9 ASP A N 12
ATOM 14351 C CA . ASP A 1 9 ? 68.297 -4.040 29.436 1.00 0.00 9 ASP A CA 12
ATOM 14352 C C . ASP A 1 9 ? 67.515 -5.357 29.225 1.00 0.00 9 ASP A C 12
ATOM 14353 O O . ASP A 1 9 ? 67.173 -5.686 28.088 1.00 0.00 9 ASP A O 12
ATOM 14362 N N . PRO A 1 10 ? 67.220 -6.125 30.271 1.00 0.00 10 PRO A N 12
ATOM 14363 C CA . PRO A 1 10 ? 66.469 -7.408 30.113 1.00 0.00 10 PRO A CA 12
ATOM 14364 C C . PRO A 1 10 ? 64.977 -7.176 29.896 1.00 0.00 10 PRO A C 12
ATOM 14365 O O . PRO A 1 10 ? 64.225 -8.110 29.620 1.00 0.00 10 PRO A O 12
ATOM 14376 N N . LEU A 1 11 ? 64.561 -5.924 30.039 1.00 0.00 11 LEU A N 12
ATOM 14377 C CA . LEU A 1 11 ? 63.157 -5.563 29.876 1.00 0.00 11 LEU A CA 12
ATOM 14378 C C . LEU A 1 11 ? 62.684 -5.854 28.458 1.00 0.00 11 LEU A C 12
ATOM 14379 O O . LEU A 1 11 ? 61.573 -6.352 28.270 1.00 0.00 11 LEU A O 12
ATOM 14395 N N . GLU A 1 12 ? 63.545 -5.547 27.476 1.00 0.00 12 GLU A N 12
ATOM 14396 C CA . GLU A 1 12 ? 63.253 -5.765 26.048 1.00 0.00 12 GLU A CA 12
ATOM 14397 C C . GLU A 1 12 ? 61.873 -5.174 25.674 1.00 0.00 12 GLU A C 12
ATOM 14398 O O . GLU A 1 12 ? 60.923 -5.936 25.482 1.00 0.00 12 GLU A O 12
ATOM 14410 N N . PRO A 1 13 ? 61.713 -3.853 25.579 1.00 0.00 13 PRO A N 12
ATOM 14411 C CA . PRO A 1 13 ? 60.386 -3.252 25.223 1.00 0.00 13 PRO A CA 12
ATOM 14412 C C . PRO A 1 13 ? 59.872 -3.750 23.871 1.00 0.00 13 PRO A C 12
ATOM 14413 O O . PRO A 1 13 ? 60.651 -3.985 22.945 1.00 0.00 13 PRO A O 12
ATOM 14424 N N . ARG A 1 14 ? 58.556 -3.919 23.778 1.00 0.00 14 ARG A N 12
ATOM 14425 C CA . ARG A 1 14 ? 57.926 -4.404 22.550 1.00 0.00 14 ARG A CA 12
ATOM 14426 C C . ARG A 1 14 ? 58.206 -3.446 21.399 1.00 0.00 14 ARG A C 12
ATOM 14427 O O . ARG A 1 14 ? 58.314 -3.865 20.246 1.00 0.00 14 ARG A O 12
ATOM 14448 N N . GLY A 1 15 ? 58.315 -2.159 21.720 1.00 0.00 15 GLY A N 12
ATOM 14449 C CA . GLY A 1 15 ? 58.580 -1.148 20.704 1.00 0.00 15 GLY A CA 12
ATOM 14450 C C . GLY A 1 15 ? 59.908 -1.412 20.001 1.00 0.00 15 GLY A C 12
ATOM 14451 O O . GLY A 1 15 ? 60.035 -1.172 18.805 1.00 0.00 15 GLY A O 12
ATOM 14455 N N . GLY A 1 16 ? 60.886 -1.917 20.755 1.00 0.00 16 GLY A N 12
ATOM 14456 C CA . GLY A 1 16 ? 62.205 -2.224 20.203 1.00 0.00 16 GLY A CA 12
ATOM 14457 C C . GLY A 1 16 ? 63.024 -0.958 19.994 1.00 0.00 16 GLY A C 12
ATOM 14458 O O . GLY A 1 16 ? 62.484 0.074 19.594 1.00 0.00 16 GLY A O 12
ATOM 14462 N N . LYS A 1 17 ? 64.335 -1.061 20.252 1.00 0.00 17 LYS A N 12
ATOM 14463 C CA . LYS A 1 17 ? 65.234 0.068 20.076 1.00 0.00 17 LYS A CA 12
ATOM 14464 C C . LYS A 1 17 ? 65.585 0.199 18.597 1.00 0.00 17 LYS A C 12
ATOM 14465 O O . LYS A 1 17 ? 65.508 1.276 18.022 1.00 0.00 17 LYS A O 12
ATOM 14484 N N . HIS A 1 18 ? 66.005 -0.906 17.993 1.00 0.00 18 HIS A N 12
ATOM 14485 C CA . HIS A 1 18 ? 66.401 -0.884 16.580 1.00 0.00 18 HIS A CA 12
ATOM 14486 C C . HIS A 1 18 ? 65.254 -0.477 15.647 1.00 0.00 18 HIS A C 12
ATOM 14487 O O . HIS A 1 18 ? 65.445 0.395 14.796 1.00 0.00 18 HIS A O 12
ATOM 14500 N N . ILE A 1 19 ? 64.098 -1.144 15.792 1.00 0.00 19 ILE A N 12
ATOM 14501 C CA . ILE A 1 19 ? 62.924 -0.915 14.944 1.00 0.00 19 ILE A CA 12
ATOM 14502 C C . ILE A 1 19 ? 61.941 -0.020 15.667 1.00 0.00 19 ILE A C 12
ATOM 14503 O O . ILE A 1 19 ? 61.295 -0.457 16.616 1.00 0.00 19 ILE A O 12
ATOM 14519 N N . CYS A 1 20 ? 61.795 1.205 15.185 1.00 0.00 20 CYS A N 12
ATOM 14520 C CA . CYS A 1 20 ? 60.835 2.121 15.780 1.00 0.00 20 CYS A CA 12
ATOM 14521 C C . CYS A 1 20 ? 59.435 1.657 15.373 1.00 0.00 20 CYS A C 12
ATOM 14522 O O . CYS A 1 20 ? 59.231 1.141 14.279 1.00 0.00 20 CYS A O 12
ATOM 14529 N N . ALA A 1 21 ? 58.481 1.786 16.269 1.00 0.00 21 ALA A N 12
ATOM 14530 C CA . ALA A 1 21 ? 57.127 1.317 15.995 1.00 0.00 21 ALA A CA 12
ATOM 14531 C C . ALA A 1 21 ? 56.458 2.098 14.872 1.00 0.00 21 ALA A C 12
ATOM 14532 O O . ALA A 1 21 ? 55.407 1.673 14.382 1.00 0.00 21 ALA A O 12
ATOM 14539 N N . ILE A 1 22 ? 57.052 3.253 14.524 1.00 0.00 22 ILE A N 12
ATOM 14540 C CA . ILE A 1 22 ? 56.507 4.171 13.506 1.00 0.00 22 ILE A CA 12
ATOM 14541 C C . ILE A 1 22 ? 57.426 4.272 12.270 1.00 0.00 22 ILE A C 12
ATOM 14542 O O . ILE A 1 22 ? 57.064 3.832 11.180 1.00 0.00 22 ILE A O 12
ATOM 14558 N N . CYS A 1 23 ? 58.577 4.926 12.454 1.00 0.00 23 CYS A N 12
ATOM 14559 C CA . CYS A 1 23 ? 59.527 5.191 11.366 1.00 0.00 23 CYS A CA 12
ATOM 14560 C C . CYS A 1 23 ? 60.417 3.999 11.032 1.00 0.00 23 CYS A C 12
ATOM 14561 O O . CYS A 1 23 ? 61.013 3.942 9.954 1.00 0.00 23 CYS A O 12
ATOM 14568 N N . GLY A 1 24 ? 60.522 3.075 11.965 1.00 0.00 24 GLY A N 12
ATOM 14569 C CA . GLY A 1 24 ? 61.359 1.889 11.788 1.00 0.00 24 GLY A CA 12
ATOM 14570 C C . GLY A 1 24 ? 62.853 2.170 11.965 1.00 0.00 24 GLY A C 12
ATOM 14571 O O . GLY A 1 24 ? 63.631 1.218 11.995 1.00 0.00 24 GLY A O 12
ATOM 14575 N N . ASN A 1 25 ? 63.239 3.464 12.046 1.00 0.00 25 ASN A N 12
ATOM 14576 C CA . ASN A 1 25 ? 64.681 3.819 12.169 1.00 0.00 25 ASN A CA 12
ATOM 14577 C C . ASN A 1 25 ? 64.972 5.176 12.831 1.00 0.00 25 ASN A C 12
ATOM 14578 O O . ASN A 1 25 ? 66.107 5.645 12.793 1.00 0.00 25 ASN A O 12
ATOM 14589 N N . ASN A 1 26 ? 64.001 5.756 13.510 1.00 0.00 26 ASN A N 12
ATOM 14590 C CA . ASN A 1 26 ? 64.245 7.017 14.234 1.00 0.00 26 ASN A CA 12
ATOM 14591 C C . ASN A 1 26 ? 64.858 6.720 15.590 1.00 0.00 26 ASN A C 12
ATOM 14592 O O . ASN A 1 26 ? 65.747 7.434 16.057 1.00 0.00 26 ASN A O 12
ATOM 14603 N N . ALA A 1 27 ? 64.359 5.661 16.211 1.00 0.00 27 ALA A N 12
ATOM 14604 C CA . ALA A 1 27 ? 64.820 5.245 17.520 1.00 0.00 27 ALA A CA 12
ATOM 14605 C C . ALA A 1 27 ? 66.319 4.990 17.490 1.00 0.00 27 ALA A C 12
ATOM 14606 O O . ALA A 1 27 ? 67.009 5.165 18.494 1.00 0.00 27 ALA A O 12
ATOM 14613 N N . GLU A 1 28 ? 66.820 4.583 16.329 1.00 0.00 28 GLU A N 12
ATOM 14614 C CA . GLU A 1 28 ? 68.227 4.313 16.167 1.00 0.00 28 GLU A CA 12
ATOM 14615 C C . GLU A 1 28 ? 69.042 5.605 16.333 1.00 0.00 28 GLU A C 12
ATOM 14616 O O . GLU A 1 28 ? 70.154 5.556 16.864 1.00 0.00 28 GLU A O 12
ATOM 14628 N N . ASP A 1 29 ? 68.468 6.742 15.865 1.00 0.00 29 ASP A N 12
ATOM 14629 C CA . ASP A 1 29 ? 69.112 8.072 15.940 1.00 0.00 29 ASP A CA 12
ATOM 14630 C C . ASP A 1 29 ? 68.179 9.135 16.580 1.00 0.00 29 ASP A C 12
ATOM 14631 O O . ASP A 1 29 ? 67.901 9.047 17.779 1.00 0.00 29 ASP A O 12
ATOM 14640 N N . TYR A 1 30 ? 67.731 10.145 15.792 1.00 0.00 30 TYR A N 12
ATOM 14641 C CA . TYR A 1 30 ? 66.876 11.235 16.287 1.00 0.00 30 TYR A CA 12
ATOM 14642 C C . TYR A 1 30 ? 65.394 10.873 16.179 1.00 0.00 30 TYR A C 12
ATOM 14643 O O . TYR A 1 30 ? 65.053 9.888 15.531 1.00 0.00 30 TYR A O 12
ATOM 14661 N N . LYS A 1 31 ? 64.540 11.688 16.832 1.00 0.00 31 LYS A N 12
ATOM 14662 C CA . LYS A 1 31 ? 63.085 11.478 16.849 1.00 0.00 31 LYS A CA 12
ATOM 14663 C C . LYS A 1 31 ? 62.363 12.707 16.313 1.00 0.00 31 LYS A C 12
ATOM 14664 O O . LYS A 1 31 ? 61.635 13.378 17.053 1.00 0.00 31 LYS A O 12
ATOM 14683 N N . HIS A 1 32 ? 62.576 12.969 15.011 1.00 0.00 32 HIS A N 12
ATOM 14684 C CA . HIS A 1 32 ? 61.949 14.106 14.318 1.00 0.00 32 HIS A CA 12
ATOM 14685 C C . HIS A 1 32 ? 60.783 13.657 13.450 1.00 0.00 32 HIS A C 12
ATOM 14686 O O . HIS A 1 32 ? 59.786 14.374 13.344 1.00 0.00 32 HIS A O 12
ATOM 14700 N N . THR A 1 33 ? 60.921 12.480 12.832 1.00 0.00 33 THR A N 12
ATOM 14701 C CA . THR A 1 33 ? 59.871 11.946 11.958 1.00 0.00 33 THR A CA 12
ATOM 14702 C C . THR A 1 33 ? 58.820 11.211 12.781 1.00 0.00 33 THR A C 12
ATOM 14703 O O . THR A 1 33 ? 57.782 10.810 12.254 1.00 0.00 33 THR A O 12
ATOM 14714 N N . ASP A 1 34 ? 59.076 11.060 14.082 1.00 0.00 34 ASP A N 12
ATOM 14715 C CA . ASP A 1 34 ? 58.110 10.395 14.962 1.00 0.00 34 ASP A CA 12
ATOM 14716 C C . ASP A 1 34 ? 56.802 11.174 15.002 1.00 0.00 34 ASP A C 12
ATOM 14717 O O . ASP A 1 34 ? 55.725 10.597 15.157 1.00 0.00 34 ASP A O 12
ATOM 14726 N N . MET A 1 35 ? 56.908 12.486 14.870 1.00 0.00 35 MET A N 12
ATOM 14727 C CA . MET A 1 35 ? 55.730 13.349 14.904 1.00 0.00 35 MET A CA 12
ATOM 14728 C C . MET A 1 35 ? 54.808 13.047 13.725 1.00 0.00 35 MET A C 12
ATOM 14729 O O . MET A 1 35 ? 53.587 13.016 13.883 1.00 0.00 35 MET A O 12
ATOM 14743 N N . ASP A 1 36 ? 55.408 12.834 12.551 1.00 0.00 36 ASP A N 12
ATOM 14744 C CA . ASP A 1 36 ? 54.651 12.543 11.332 1.00 0.00 36 ASP A CA 12
ATOM 14745 C C . ASP A 1 36 ? 54.269 11.065 11.256 1.00 0.00 36 ASP A C 12
ATOM 14746 O O . ASP A 1 36 ? 55.135 10.197 11.115 1.00 0.00 36 ASP A O 12
ATOM 14755 N N . LEU A 1 37 ? 52.960 10.800 11.346 1.00 0.00 37 LEU A N 12
ATOM 14756 C CA . LEU A 1 37 ? 52.431 9.433 11.281 1.00 0.00 37 LEU A CA 12
ATOM 14757 C C . LEU A 1 37 ? 52.226 9.043 9.823 1.00 0.00 37 LEU A C 12
ATOM 14758 O O . LEU A 1 37 ? 51.632 9.800 9.052 1.00 0.00 37 LEU A O 12
ATOM 14774 N N . THR A 1 38 ? 52.735 7.864 9.456 1.00 0.00 38 THR A N 12
ATOM 14775 C CA . THR A 1 38 ? 52.624 7.355 8.084 1.00 0.00 38 THR A CA 12
ATOM 14776 C C . THR A 1 38 ? 52.744 5.833 8.067 1.00 0.00 38 THR A C 12
ATOM 14777 O O . THR A 1 38 ? 53.339 5.245 8.973 1.00 0.00 38 THR A O 12
ATOM 14788 N N . TYR A 1 39 ? 52.172 5.210 7.033 1.00 0.00 39 TYR A N 12
ATOM 14789 C CA . TYR A 1 39 ? 52.209 3.751 6.884 1.00 0.00 39 TYR A CA 12
ATOM 14790 C C . TYR A 1 39 ? 51.968 3.363 5.426 1.00 0.00 39 TYR A C 12
ATOM 14791 O O . TYR A 1 39 ? 50.910 3.654 4.865 1.00 0.00 39 TYR A O 12
ATOM 14809 N N . THR A 1 40 ? 52.971 2.712 4.827 1.00 0.00 40 THR A N 12
ATOM 14810 C CA . THR A 1 40 ? 52.898 2.272 3.427 1.00 0.00 40 THR A CA 12
ATOM 14811 C C . THR A 1 40 ? 53.875 1.123 3.177 1.00 0.00 40 THR A C 12
ATOM 14812 O O . THR A 1 40 ? 54.896 1.016 3.858 1.00 0.00 40 THR A O 12
ATOM 14823 N N . ASP A 1 41 ? 53.551 0.278 2.187 1.00 0.00 41 ASP A N 12
ATOM 14824 C CA . ASP A 1 41 ? 54.402 -0.862 1.831 1.00 0.00 41 ASP A CA 12
ATOM 14825 C C . ASP A 1 41 ? 55.551 -0.389 0.943 1.00 0.00 41 ASP A C 12
ATOM 14826 O O . ASP A 1 41 ? 55.327 0.160 -0.137 1.00 0.00 41 ASP A O 12
ATOM 14835 N N . ARG A 1 42 ? 56.777 -0.605 1.410 1.00 0.00 42 ARG A N 12
ATOM 14836 C CA . ARG A 1 42 ? 57.961 -0.195 0.659 1.00 0.00 42 ARG A CA 12
ATOM 14837 C C . ARG A 1 42 ? 58.150 -1.110 -0.548 1.00 0.00 42 ARG A C 12
ATOM 14838 O O . ARG A 1 42 ? 57.988 -2.327 -0.447 1.00 0.00 42 ARG A O 12
ATOM 14859 N N . ASP A 1 43 ? 58.488 -0.512 -1.688 1.00 0.00 43 ASP A N 12
ATOM 14860 C CA . ASP A 1 43 ? 58.689 -1.276 -2.915 1.00 0.00 43 ASP A CA 12
ATOM 14861 C C . ASP A 1 43 ? 59.970 -2.099 -2.839 1.00 0.00 43 ASP A C 12
ATOM 14862 O O . ASP A 1 43 ? 60.984 -1.642 -2.310 1.00 0.00 43 ASP A O 12
ATOM 14871 N N . TYR A 1 44 ? 59.914 -3.315 -3.377 1.00 0.00 44 TYR A N 12
ATOM 14872 C CA . TYR A 1 44 ? 61.075 -4.197 -3.373 1.00 0.00 44 TYR A CA 12
ATOM 14873 C C . TYR A 1 44 ? 62.215 -3.572 -4.170 1.00 0.00 44 TYR A C 12
ATOM 14874 O O . TYR A 1 44 ? 63.372 -3.599 -3.745 1.00 0.00 44 TYR A O 12
ATOM 14892 N N . LYS A 1 45 ? 61.880 -3.007 -5.326 1.00 0.00 45 LYS A N 12
ATOM 14893 C CA . LYS A 1 45 ? 62.884 -2.375 -6.174 1.00 0.00 45 LYS A CA 12
ATOM 14894 C C . LYS A 1 45 ? 63.434 -1.131 -5.481 1.00 0.00 45 LYS A C 12
ATOM 14895 O O . LYS A 1 45 ? 62.667 -0.336 -4.933 1.00 0.00 45 LYS A O 12
ATOM 14914 N N . ASN A 1 46 ? 64.764 -0.986 -5.514 1.00 0.00 46 ASN A N 12
ATOM 14915 C CA . ASN A 1 46 ? 65.450 0.155 -4.895 1.00 0.00 46 ASN A CA 12
ATOM 14916 C C . ASN A 1 46 ? 66.753 0.448 -5.633 1.00 0.00 46 ASN A C 12
ATOM 14917 O O . ASN A 1 46 ? 67.379 -0.455 -6.190 1.00 0.00 46 ASN A O 12
ATOM 14928 N N . CYS A 1 47 ? 67.150 1.716 -5.635 1.00 0.00 47 CYS A N 12
ATOM 14929 C CA . CYS A 1 47 ? 68.376 2.129 -6.311 1.00 0.00 47 CYS A CA 12
ATOM 14930 C C . CYS A 1 47 ? 69.608 1.497 -5.666 1.00 0.00 47 CYS A C 12
ATOM 14931 O O . CYS A 1 47 ? 70.538 1.109 -6.378 1.00 0.00 47 CYS A O 12
ATOM 14939 N N . GLU A 1 48 ? 69.597 1.414 -4.322 1.00 0.00 48 GLU A N 12
ATOM 14940 C CA . GLU A 1 48 ? 70.712 0.838 -3.539 1.00 0.00 48 GLU A CA 12
ATOM 14941 C C . GLU A 1 48 ? 70.176 -0.159 -2.510 1.00 0.00 48 GLU A C 12
ATOM 14942 O O . GLU A 1 48 ? 69.126 0.066 -1.905 1.00 0.00 48 GLU A O 12
ATOM 14954 N N . SER A 1 49 ? 70.914 -1.258 -2.318 1.00 0.00 49 SER A N 12
ATOM 14955 C CA . SER A 1 49 ? 70.528 -2.291 -1.360 1.00 0.00 49 SER A CA 12
ATOM 14956 C C . SER A 1 49 ? 71.714 -3.203 -1.061 1.00 0.00 49 SER A C 12
ATOM 14957 O O . SER A 1 49 ? 72.615 -3.327 -1.893 1.00 0.00 49 SER A O 12
ATOM 14965 N N . TYR A 1 50 ? 71.686 -3.839 0.121 1.00 0.00 50 TYR A N 12
ATOM 14966 C CA . TYR A 1 50 ? 72.733 -4.764 0.558 1.00 0.00 50 TYR A CA 12
ATOM 14967 C C . TYR A 1 50 ? 72.082 -5.950 1.266 1.00 0.00 50 TYR A C 12
ATOM 14968 O O . TYR A 1 50 ? 71.106 -5.768 1.995 1.00 0.00 50 TYR A O 12
ATOM 14986 N N . HIS A 1 51 ? 72.645 -7.150 1.043 1.00 0.00 51 HIS A N 12
ATOM 14987 C CA . HIS A 1 51 ? 72.147 -8.395 1.650 1.00 0.00 51 HIS A CA 12
ATOM 14988 C C . HIS A 1 51 ? 73.008 -8.767 2.850 1.00 0.00 51 HIS A C 12
ATOM 14989 O O . HIS A 1 51 ? 72.765 -9.770 3.522 1.00 0.00 51 HIS A O 12
ATOM 15003 N N . LYS A 1 52 ? 74.030 -7.958 3.098 1.00 0.00 52 LYS A N 12
ATOM 15004 C CA . LYS A 1 52 ? 74.950 -8.211 4.203 1.00 0.00 52 LYS A CA 12
ATOM 15005 C C . LYS A 1 52 ? 74.237 -8.163 5.546 1.00 0.00 52 LYS A C 12
ATOM 15006 O O . LYS A 1 52 ? 74.526 -8.992 6.411 1.00 0.00 52 LYS A O 12
ATOM 15025 N N . CYS A 1 53 ? 73.314 -7.197 5.703 1.00 0.00 53 CYS A N 12
ATOM 15026 C CA . CYS A 1 53 ? 72.547 -7.028 6.942 1.00 0.00 53 CYS A CA 12
ATOM 15027 C C . CYS A 1 53 ? 71.095 -7.439 6.748 1.00 0.00 53 CYS A C 12
ATOM 15028 O O . CYS A 1 53 ? 70.672 -7.734 5.630 1.00 0.00 53 CYS A O 12
ATOM 15036 N N . SER A 1 54 ? 70.345 -7.471 7.860 1.00 0.00 54 SER A N 12
ATOM 15037 C CA . SER A 1 54 ? 68.927 -7.856 7.837 1.00 0.00 54 SER A CA 12
ATOM 15038 C C . SER A 1 54 ? 68.151 -6.990 6.848 1.00 0.00 54 SER A C 12
ATOM 15039 O O . SER A 1 54 ? 67.085 -7.382 6.374 1.00 0.00 54 SER A O 12
ATOM 15047 N N . ASP A 1 55 ? 68.719 -5.810 6.539 1.00 0.00 55 ASP A N 12
ATOM 15048 C CA . ASP A 1 55 ? 68.143 -4.835 5.598 1.00 0.00 55 ASP A CA 12
ATOM 15049 C C . ASP A 1 55 ? 66.938 -4.124 6.206 1.00 0.00 55 ASP A C 12
ATOM 15050 O O . ASP A 1 55 ? 66.423 -3.166 5.630 1.00 0.00 55 ASP A O 12
ATOM 15059 N N . LEU A 1 56 ? 66.503 -4.580 7.377 1.00 0.00 56 LEU A N 12
ATOM 15060 C CA . LEU A 1 56 ? 65.380 -3.964 8.054 1.00 0.00 56 LEU A CA 12
ATOM 15061 C C . LEU A 1 56 ? 65.784 -2.559 8.470 1.00 0.00 56 LEU A C 12
ATOM 15062 O O . LEU A 1 56 ? 65.029 -1.608 8.259 1.00 0.00 56 LEU A O 12
ATOM 15078 N N . CYS A 1 57 ? 67.005 -2.448 9.027 1.00 0.00 57 CYS A N 12
ATOM 15079 C CA . CYS A 1 57 ? 67.567 -1.167 9.455 1.00 0.00 57 CYS A CA 12
ATOM 15080 C C . CYS A 1 57 ? 68.348 -0.583 8.280 1.00 0.00 57 CYS A C 12
ATOM 15081 O O . CYS A 1 57 ? 69.086 -1.304 7.605 1.00 0.00 57 CYS A O 12
ATOM 15088 N N . GLN A 1 58 ? 68.132 0.701 8.007 1.00 0.00 58 GLN A N 12
ATOM 15089 C CA . GLN A 1 58 ? 68.759 1.371 6.860 1.00 0.00 58 GLN A CA 12
ATOM 15090 C C . GLN A 1 58 ? 70.236 1.716 7.065 1.00 0.00 58 GLN A C 12
ATOM 15091 O O . GLN A 1 58 ? 71.030 1.636 6.128 1.00 0.00 58 GLN A O 12
ATOM 15105 N N . TYR A 1 59 ? 70.583 2.148 8.268 1.00 0.00 59 TYR A N 12
ATOM 15106 C CA . TYR A 1 59 ? 71.951 2.568 8.575 1.00 0.00 59 TYR A CA 12
ATOM 15107 C C . TYR A 1 59 ? 72.873 1.379 8.824 1.00 0.00 59 TYR A C 12
ATOM 15108 O O . TYR A 1 59 ? 74.094 1.505 8.732 1.00 0.00 59 TYR A O 12
ATOM 15126 N N . CYS A 1 60 ? 72.290 0.232 9.138 1.00 0.00 60 CYS A N 12
ATOM 15127 C CA . CYS A 1 60 ? 73.068 -0.966 9.394 1.00 0.00 60 CYS A CA 12
ATOM 15128 C C . CYS A 1 60 ? 73.731 -1.481 8.121 1.00 0.00 60 CYS A C 12
ATOM 15129 O O . CYS A 1 60 ? 74.755 -2.160 8.189 1.00 0.00 60 CYS A O 12
ATOM 15136 N N . ARG A 1 61 ? 73.106 -1.182 6.975 1.00 0.00 61 ARG A N 12
ATOM 15137 C CA . ARG A 1 61 ? 73.590 -1.642 5.661 1.00 0.00 61 ARG A CA 12
ATOM 15138 C C . ARG A 1 61 ? 75.072 -1.332 5.459 1.00 0.00 61 ARG A C 12
ATOM 15139 O O . ARG A 1 61 ? 75.794 -2.147 4.878 1.00 0.00 61 ARG A O 12
ATOM 15160 N N . TYR A 1 62 ? 75.504 -0.167 5.947 1.00 0.00 62 TYR A N 12
ATOM 15161 C CA . TYR A 1 62 ? 76.901 0.268 5.829 1.00 0.00 62 TYR A CA 12
ATOM 15162 C C . TYR A 1 62 ? 77.726 -0.168 7.035 1.00 0.00 62 TYR A C 12
ATOM 15163 O O . TYR A 1 62 ? 78.784 -0.782 6.873 1.00 0.00 62 TYR A O 12
ATOM 15181 N N . GLN A 1 63 ? 77.235 0.189 8.234 1.00 0.00 63 GLN A N 12
ATOM 15182 C CA . GLN A 1 63 ? 77.913 -0.120 9.511 1.00 0.00 63 GLN A CA 12
ATOM 15183 C C . GLN A 1 63 ? 76.885 -0.470 10.580 1.00 0.00 63 GLN A C 12
ATOM 15184 O O . GLN A 1 63 ? 76.068 0.373 10.937 1.00 0.00 63 GLN A O 12
ATOM 15198 N N . LYS A 1 64 ? 76.939 -1.720 11.059 1.00 0.00 64 LYS A N 12
ATOM 15199 C CA . LYS A 1 64 ? 76.016 -2.225 12.090 1.00 0.00 64 LYS A CA 12
ATOM 15200 C C . LYS A 1 64 ? 75.860 -1.253 13.270 1.00 0.00 64 LYS A C 12
ATOM 15201 O O . LYS A 1 64 ? 76.819 -0.578 13.654 1.00 0.00 64 LYS A O 12
ATOM 15220 N N . ASP A 1 65 ? 74.622 -1.217 13.819 1.00 0.00 65 ASP A N 12
ATOM 15221 C CA . ASP A 1 65 ? 74.250 -0.361 14.963 1.00 0.00 65 ASP A CA 12
ATOM 15222 C C . ASP A 1 65 ? 73.695 -1.215 16.114 1.00 0.00 65 ASP A C 12
ATOM 15223 O O . ASP A 1 65 ? 72.956 -0.723 16.971 1.00 0.00 65 ASP A O 12
ATOM 15232 N N . LEU A 1 66 ? 74.039 -2.505 16.130 1.00 0.00 66 LEU A N 12
ATOM 15233 C CA . LEU A 1 66 ? 73.539 -3.431 17.168 1.00 0.00 66 LEU A CA 12
ATOM 15234 C C . LEU A 1 66 ? 74.017 -3.068 18.601 1.00 0.00 66 LEU A C 12
ATOM 15235 O O . LEU A 1 66 ? 73.779 -3.825 19.547 1.00 0.00 66 LEU A O 12
ATOM 15251 N N . ALA A 1 67 ? 74.661 -1.918 18.781 1.00 0.00 67 ALA A N 12
ATOM 15252 C CA . ALA A 1 67 ? 75.114 -1.512 20.100 1.00 0.00 67 ALA A CA 12
ATOM 15253 C C . ALA A 1 67 ? 73.925 -1.292 21.025 1.00 0.00 67 ALA A C 12
ATOM 15254 O O . ALA A 1 67 ? 73.992 -1.635 22.209 1.00 0.00 67 ALA A O 12
ATOM 15261 N N . ILE A 1 68 ? 72.839 -0.724 20.480 1.00 0.00 68 ILE A N 12
ATOM 15262 C CA . ILE A 1 68 ? 71.637 -0.465 21.277 1.00 0.00 68 ILE A CA 12
ATOM 15263 C C . ILE A 1 68 ? 70.880 -1.767 21.598 1.00 0.00 68 ILE A C 12
ATOM 15264 O O . ILE A 1 68 ? 70.907 -2.214 22.746 1.00 0.00 68 ILE A O 12
ATOM 15280 N N . HIS A 1 69 ? 70.237 -2.386 20.598 1.00 0.00 69 HIS A N 12
ATOM 15281 C CA . HIS A 1 69 ? 69.519 -3.649 20.829 1.00 0.00 69 HIS A CA 12
ATOM 15282 C C . HIS A 1 69 ? 70.497 -4.818 20.973 1.00 0.00 69 HIS A C 12
ATOM 15283 O O . HIS A 1 69 ? 71.308 -5.081 20.084 1.00 0.00 69 HIS A O 12
ATOM 15297 N N . HIS A 1 70 ? 70.413 -5.519 22.105 1.00 0.00 70 HIS A N 12
ATOM 15298 C CA . HIS A 1 70 ? 71.292 -6.660 22.358 1.00 0.00 70 HIS A CA 12
ATOM 15299 C C . HIS A 1 70 ? 70.962 -7.822 21.428 1.00 0.00 70 HIS A C 12
ATOM 15300 O O . HIS A 1 70 ? 71.860 -8.477 20.904 1.00 0.00 70 HIS A O 12
ATOM 15314 N N . GLN A 1 71 ? 69.663 -8.068 21.244 1.00 0.00 71 GLN A N 12
ATOM 15315 C CA . GLN A 1 71 ? 69.184 -9.159 20.389 1.00 0.00 71 GLN A CA 12
ATOM 15316 C C . GLN A 1 71 ? 69.708 -10.514 20.902 1.00 0.00 71 GLN A C 12
ATOM 15317 O O . GLN A 1 71 ? 70.855 -10.900 20.666 1.00 0.00 71 GLN A O 12
ATOM 15331 N N . HIS A 1 72 ? 68.841 -11.235 21.619 1.00 0.00 72 HIS A N 12
ATOM 15332 C CA . HIS A 1 72 ? 69.203 -12.540 22.170 1.00 0.00 72 HIS A CA 12
ATOM 15333 C C . HIS A 1 72 ? 69.279 -13.582 21.061 1.00 0.00 72 HIS A C 12
ATOM 15334 O O . HIS A 1 72 ? 68.440 -13.604 20.160 1.00 0.00 72 HIS A O 12
ATOM 15348 N N . HIS A 1 73 ? 70.288 -14.444 21.134 1.00 0.00 73 HIS A N 12
ATOM 15349 C CA . HIS A 1 73 ? 70.468 -15.486 20.132 1.00 0.00 73 HIS A CA 12
ATOM 15350 C C . HIS A 1 73 ? 69.390 -16.554 20.273 1.00 0.00 73 HIS A C 12
ATOM 15351 O O . HIS A 1 73 ? 69.067 -16.982 21.382 1.00 0.00 73 HIS A O 12
ATOM 15365 N N . HIS A 1 74 ? 68.834 -16.984 19.145 1.00 0.00 74 HIS A N 12
ATOM 15366 C CA . HIS A 1 74 ? 67.792 -18.004 19.162 1.00 0.00 74 HIS A CA 12
ATOM 15367 C C . HIS A 1 74 ? 68.351 -19.329 19.668 1.00 0.00 74 HIS A C 12
ATOM 15368 O O . HIS A 1 74 ? 67.723 -20.009 20.479 1.00 0.00 74 HIS A O 12
ATOM 15382 N N . GLY A 1 75 ? 69.537 -19.687 19.187 1.00 0.00 75 GLY A N 12
ATOM 15383 C CA . GLY A 1 75 ? 70.173 -20.933 19.602 1.00 0.00 75 GLY A CA 12
ATOM 15384 C C . GLY A 1 75 ? 69.410 -22.139 19.067 1.00 0.00 75 GLY A C 12
ATOM 15385 O O . GLY A 1 75 ? 68.438 -21.991 18.325 1.00 0.00 75 GLY A O 12
ATOM 15389 N N . GLY A 1 76 ? 69.854 -23.331 19.450 1.00 0.00 76 GLY A N 12
ATOM 15390 C CA . GLY A 1 76 ? 69.205 -24.559 19.009 1.00 0.00 76 GLY A CA 12
ATOM 15391 C C . GLY A 1 76 ? 69.463 -24.811 17.528 1.00 0.00 76 GLY A C 12
ATOM 15392 O O . GLY A 1 76 ? 70.245 -24.099 16.897 1.00 0.00 76 GLY A O 12
ATOM 15396 N N . SER A 1 77 ? 68.796 -25.826 16.984 1.00 0.00 77 SER A N 12
ATOM 15397 C CA . SER A 1 77 ? 68.950 -26.172 15.573 1.00 0.00 77 SER A CA 12
ATOM 15398 C C . SER A 1 77 ? 68.237 -25.152 14.693 1.00 0.00 77 SER A C 12
ATOM 15399 O O . SER A 1 77 ? 67.440 -24.348 15.178 1.00 0.00 77 SER A O 12
ATOM 15407 N N . MET A 1 78 ? 68.525 -25.193 13.397 1.00 0.00 78 MET A N 12
ATOM 15408 C CA . MET A 1 78 ? 67.902 -24.268 12.456 1.00 0.00 78 MET A CA 12
ATOM 15409 C C . MET A 1 78 ? 66.393 -24.493 12.412 1.00 0.00 78 MET A C 12
ATOM 15410 O O . MET A 1 78 ? 65.617 -23.537 12.359 1.00 0.00 78 MET A O 12
ATOM 15424 N N . GLY A 1 79 ? 65.982 -25.758 12.437 1.00 0.00 79 GLY A N 12
ATOM 15425 C CA . GLY A 1 79 ? 64.563 -26.095 12.403 1.00 0.00 79 GLY A CA 12
ATOM 15426 C C . GLY A 1 79 ? 63.882 -25.745 13.721 1.00 0.00 79 GLY A C 12
ATOM 15427 O O . GLY A 1 79 ? 64.400 -26.043 14.797 1.00 0.00 79 GLY A O 12
ATOM 15431 N N . MET A 1 80 ? 62.713 -25.118 13.631 1.00 0.00 80 MET A N 12
ATOM 15432 C CA . MET A 1 80 ? 61.965 -24.739 14.825 1.00 0.00 80 MET A CA 12
ATOM 15433 C C . MET A 1 80 ? 61.522 -25.984 15.590 1.00 0.00 80 MET A C 12
ATOM 15434 O O . MET A 1 80 ? 61.553 -26.014 16.820 1.00 0.00 80 MET A O 12
ATOM 15448 N N . SER A 1 81 ? 61.101 -27.005 14.849 1.00 0.00 81 SER A N 12
ATOM 15449 C CA . SER A 1 81 ? 60.644 -28.250 15.462 1.00 0.00 81 SER A CA 12
ATOM 15450 C C . SER A 1 81 ? 61.765 -28.912 16.256 1.00 0.00 81 SER A C 12
ATOM 15451 O O . SER A 1 81 ? 61.528 -29.465 17.330 1.00 0.00 81 SER A O 12
ATOM 15459 N N . GLY A 1 82 ? 62.982 -28.857 15.714 1.00 0.00 82 GLY A N 12
ATOM 15460 C CA . GLY A 1 82 ? 64.141 -29.457 16.372 1.00 0.00 82 GLY A CA 12
ATOM 15461 C C . GLY A 1 82 ? 64.137 -30.974 16.211 1.00 0.00 82 GLY A C 12
ATOM 15462 O O . GLY A 1 82 ? 64.798 -31.691 16.963 1.00 0.00 82 GLY A O 12
ATOM 15466 N N . SER A 1 83 ? 63.390 -31.457 15.221 1.00 0.00 83 SER A N 12
ATOM 15467 C CA . SER A 1 83 ? 63.309 -32.891 14.964 1.00 0.00 83 SER A CA 12
ATOM 15468 C C . SER A 1 83 ? 64.680 -33.448 14.596 1.00 0.00 83 SER A C 12
ATOM 15469 O O . SER A 1 83 ? 65.076 -34.515 15.069 1.00 0.00 83 SER A O 12
ATOM 15477 N N . GLY A 1 84 ? 65.400 -32.722 13.747 1.00 0.00 84 GLY A N 12
ATOM 15478 C CA . GLY A 1 84 ? 66.726 -33.156 13.320 1.00 0.00 84 GLY A CA 12
ATOM 15479 C C . GLY A 1 84 ? 67.405 -32.079 12.479 1.00 0.00 84 GLY A C 12
ATOM 15480 O O . GLY A 1 84 ? 66.856 -30.990 12.303 1.00 0.00 84 GLY A O 12
ATOM 15484 N N . THR A 1 85 ? 68.602 -32.398 11.973 1.00 0.00 85 THR A N 12
ATOM 15485 C CA . THR A 1 85 ? 69.373 -31.466 11.145 1.00 0.00 85 THR A CA 12
ATOM 15486 C C . THR A 1 85 ? 70.351 -32.213 10.237 1.00 0.00 85 THR A C 12
ATOM 15487 O O . THR A 1 85 ? 70.709 -33.360 10.504 1.00 0.00 85 THR A O 12
ATOM 15498 N N . GLY A 1 86 ? 70.779 -31.552 9.164 1.00 0.00 86 GLY A N 12
ATOM 15499 C CA . GLY A 1 86 ? 71.716 -32.157 8.223 1.00 0.00 86 GLY A CA 12
ATOM 15500 C C . GLY A 1 86 ? 73.096 -32.309 8.853 1.00 0.00 86 GLY A C 12
ATOM 15501 O O . GLY A 1 86 ? 73.471 -31.537 9.737 1.00 0.00 86 GLY A O 12
ATOM 15505 N N . TYR A 1 87 ? 73.845 -33.310 8.392 1.00 0.00 87 TYR A N 12
ATOM 15506 C CA . TYR A 1 87 ? 75.186 -33.564 8.911 1.00 0.00 87 TYR A CA 12
ATOM 15507 C C . TYR A 1 87 ? 76.165 -32.514 8.398 1.00 0.00 87 TYR A C 12
ATOM 15508 O O . TYR A 1 87 ? 77.130 -32.241 9.092 1.00 0.00 87 TYR A O 12
ATOM 15529 N N . MET A 1 1 ? 48.225 -22.792 0.142 1.00 0.00 1 MET A N 13
ATOM 15530 C CA . MET A 1 1 ? 48.622 -24.227 0.249 1.00 0.00 1 MET A CA 13
ATOM 15531 C C . MET A 1 1 ? 50.123 -24.316 0.500 1.00 0.00 1 MET A C 13
ATOM 15532 O O . MET A 1 1 ? 50.563 -24.892 1.495 1.00 0.00 1 MET A O 13
ATOM 15548 N N . GLY A 1 2 ? 50.906 -23.747 -0.412 1.00 0.00 2 GLY A N 13
ATOM 15549 C CA . GLY A 1 2 ? 52.359 -23.776 -0.282 1.00 0.00 2 GLY A CA 13
ATOM 15550 C C . GLY A 1 2 ? 52.816 -23.034 0.967 1.00 0.00 2 GLY A C 13
ATOM 15551 O O . GLY A 1 2 ? 53.736 -23.483 1.652 1.00 0.00 2 GLY A O 13
ATOM 15555 N N . ALA A 1 3 ? 52.155 -21.900 1.249 1.00 0.00 3 ALA A N 13
ATOM 15556 C CA . ALA A 1 3 ? 52.469 -21.063 2.418 1.00 0.00 3 ALA A CA 13
ATOM 15557 C C . ALA A 1 3 ? 53.977 -20.748 2.523 1.00 0.00 3 ALA A C 13
ATOM 15558 O O . ALA A 1 3 ? 54.636 -21.253 3.433 1.00 0.00 3 ALA A O 13
ATOM 15565 N N . PRO A 1 4 ? 54.552 -19.937 1.637 1.00 0.00 4 PRO A N 13
ATOM 15566 C CA . PRO A 1 4 ? 56.011 -19.604 1.722 1.00 0.00 4 PRO A CA 13
ATOM 15567 C C . PRO A 1 4 ? 56.368 -18.946 3.055 1.00 0.00 4 PRO A C 13
ATOM 15568 O O . PRO A 1 4 ? 55.566 -18.186 3.604 1.00 0.00 4 PRO A O 13
ATOM 15579 N N . VAL A 1 5 ? 57.576 -19.264 3.559 1.00 0.00 5 VAL A N 13
ATOM 15580 C CA . VAL A 1 5 ? 58.095 -18.737 4.833 1.00 0.00 5 VAL A CA 13
ATOM 15581 C C . VAL A 1 5 ? 59.595 -18.342 4.666 1.00 0.00 5 VAL A C 13
ATOM 15582 O O . VAL A 1 5 ? 60.479 -19.040 5.173 1.00 0.00 5 VAL A O 13
ATOM 15595 N N . PRO A 1 6 ? 59.926 -17.258 3.956 1.00 0.00 6 PRO A N 13
ATOM 15596 C CA . PRO A 1 6 ? 61.357 -16.842 3.771 1.00 0.00 6 PRO A CA 13
ATOM 15597 C C . PRO A 1 6 ? 62.086 -16.632 5.098 1.00 0.00 6 PRO A C 13
ATOM 15598 O O . PRO A 1 6 ? 63.248 -17.017 5.245 1.00 0.00 6 PRO A O 13
ATOM 15609 N N . TYR A 1 7 ? 61.390 -16.003 6.047 1.00 0.00 7 TYR A N 13
ATOM 15610 C CA . TYR A 1 7 ? 61.956 -15.711 7.367 1.00 0.00 7 TYR A CA 13
ATOM 15611 C C . TYR A 1 7 ? 60.818 -15.348 8.359 1.00 0.00 7 TYR A C 13
ATOM 15612 O O . TYR A 1 7 ? 60.500 -14.165 8.489 1.00 0.00 7 TYR A O 13
ATOM 15630 N N . PRO A 1 8 ? 60.174 -16.305 9.048 1.00 0.00 8 PRO A N 13
ATOM 15631 C CA . PRO A 1 8 ? 59.060 -15.988 9.996 1.00 0.00 8 PRO A CA 13
ATOM 15632 C C . PRO A 1 8 ? 59.595 -15.602 11.377 1.00 0.00 8 PRO A C 13
ATOM 15633 O O . PRO A 1 8 ? 60.810 -15.486 11.556 1.00 0.00 8 PRO A O 13
ATOM 15644 N N . ASP A 1 9 ? 58.680 -15.391 12.330 1.00 0.00 9 ASP A N 13
ATOM 15645 C CA . ASP A 1 9 ? 59.029 -15.001 13.705 1.00 0.00 9 ASP A CA 13
ATOM 15646 C C . ASP A 1 9 ? 57.964 -15.526 14.694 1.00 0.00 9 ASP A C 13
ATOM 15647 O O . ASP A 1 9 ? 57.162 -14.736 15.193 1.00 0.00 9 ASP A O 13
ATOM 15656 N N . PRO A 1 10 ? 57.916 -16.827 14.995 1.00 0.00 10 PRO A N 13
ATOM 15657 C CA . PRO A 1 10 ? 56.906 -17.386 15.958 1.00 0.00 10 PRO A CA 13
ATOM 15658 C C . PRO A 1 10 ? 56.991 -16.712 17.324 1.00 0.00 10 PRO A C 13
ATOM 15659 O O . PRO A 1 10 ? 56.006 -16.627 18.057 1.00 0.00 10 PRO A O 13
ATOM 15670 N N . LEU A 1 11 ? 58.189 -16.256 17.654 1.00 0.00 11 LEU A N 13
ATOM 15671 C CA . LEU A 1 11 ? 58.430 -15.598 18.938 1.00 0.00 11 LEU A CA 13
ATOM 15672 C C . LEU A 1 11 ? 57.585 -14.333 19.055 1.00 0.00 11 LEU A C 13
ATOM 15673 O O . LEU A 1 11 ? 57.081 -14.022 20.135 1.00 0.00 11 LEU A O 13
ATOM 15689 N N . GLU A 1 12 ? 57.459 -13.612 17.935 1.00 0.00 12 GLU A N 13
ATOM 15690 C CA . GLU A 1 12 ? 56.697 -12.356 17.862 1.00 0.00 12 GLU A CA 13
ATOM 15691 C C . GLU A 1 12 ? 57.130 -11.373 18.975 1.00 0.00 12 GLU A C 13
ATOM 15692 O O . GLU A 1 12 ? 56.362 -11.143 19.910 1.00 0.00 12 GLU A O 13
ATOM 15704 N N . PRO A 1 13 ? 58.327 -10.782 18.917 1.00 0.00 13 PRO A N 13
ATOM 15705 C CA . PRO A 1 13 ? 58.774 -9.820 19.974 1.00 0.00 13 PRO A CA 13
ATOM 15706 C C . PRO A 1 13 ? 57.823 -8.633 20.113 1.00 0.00 13 PRO A C 13
ATOM 15707 O O . PRO A 1 13 ? 57.272 -8.147 19.125 1.00 0.00 13 PRO A O 13
ATOM 15718 N N . ARG A 1 14 ? 57.634 -8.178 21.346 1.00 0.00 14 ARG A N 13
ATOM 15719 C CA . ARG A 1 14 ? 56.744 -7.053 21.607 1.00 0.00 14 ARG A CA 13
ATOM 15720 C C . ARG A 1 14 ? 57.294 -5.785 20.960 1.00 0.00 14 ARG A C 13
ATOM 15721 O O . ARG A 1 14 ? 56.541 -4.981 20.411 1.00 0.00 14 ARG A O 13
ATOM 15742 N N . GLY A 1 15 ? 58.609 -5.613 21.026 1.00 0.00 15 GLY A N 13
ATOM 15743 C CA . GLY A 1 15 ? 59.244 -4.437 20.442 1.00 0.00 15 GLY A CA 13
ATOM 15744 C C . GLY A 1 15 ? 60.754 -4.466 20.653 1.00 0.00 15 GLY A C 13
ATOM 15745 O O . GLY A 1 15 ? 61.296 -5.422 21.205 1.00 0.00 15 GLY A O 13
ATOM 15749 N N . GLY A 1 16 ? 61.425 -3.406 20.207 1.00 0.00 16 GLY A N 13
ATOM 15750 C CA . GLY A 1 16 ? 62.876 -3.308 20.347 1.00 0.00 16 GLY A CA 13
ATOM 15751 C C . GLY A 1 16 ? 63.357 -1.909 20.020 1.00 0.00 16 GLY A C 13
ATOM 15752 O O . GLY A 1 16 ? 62.629 -1.120 19.416 1.00 0.00 16 GLY A O 13
ATOM 15756 N N . LYS A 1 17 ? 64.589 -1.607 20.411 1.00 0.00 17 LYS A N 13
ATOM 15757 C CA . LYS A 1 17 ? 65.145 -0.306 20.138 1.00 0.00 17 LYS A CA 13
ATOM 15758 C C . LYS A 1 17 ? 65.291 -0.162 18.638 1.00 0.00 17 LYS A C 13
ATOM 15759 O O . LYS A 1 17 ? 64.870 0.829 18.076 1.00 0.00 17 LYS A O 13
ATOM 15778 N N . HIS A 1 18 ? 65.917 -1.158 18.010 1.00 0.00 18 HIS A N 13
ATOM 15779 C CA . HIS A 1 18 ? 66.158 -1.147 16.554 1.00 0.00 18 HIS A CA 13
ATOM 15780 C C . HIS A 1 18 ? 64.924 -0.791 15.723 1.00 0.00 18 HIS A C 13
ATOM 15781 O O . HIS A 1 18 ? 65.080 -0.292 14.605 1.00 0.00 18 HIS A O 13
ATOM 15794 N N . ILE A 1 19 ? 63.729 -1.037 16.277 1.00 0.00 19 ILE A N 13
ATOM 15795 C CA . ILE A 1 19 ? 62.464 -0.737 15.593 1.00 0.00 19 ILE A CA 13
ATOM 15796 C C . ILE A 1 19 ? 61.817 0.474 16.248 1.00 0.00 19 ILE A C 13
ATOM 15797 O O . ILE A 1 19 ? 61.355 0.398 17.388 1.00 0.00 19 ILE A O 13
ATOM 15813 N N . CYS A 1 20 ? 61.755 1.575 15.506 1.00 0.00 20 CYS A N 13
ATOM 15814 C CA . CYS A 1 20 ? 61.123 2.786 16.013 1.00 0.00 20 CYS A CA 13
ATOM 15815 C C . CYS A 1 20 ? 59.605 2.565 16.036 1.00 0.00 20 CYS A C 13
ATOM 15816 O O . CYS A 1 20 ? 59.089 1.772 15.258 1.00 0.00 20 CYS A O 13
ATOM 15823 N N . ALA A 1 21 ? 58.898 3.240 16.941 1.00 0.00 21 ALA A N 13
ATOM 15824 C CA . ALA A 1 21 ? 57.444 3.076 17.057 1.00 0.00 21 ALA A CA 13
ATOM 15825 C C . ALA A 1 21 ? 56.711 3.844 15.960 1.00 0.00 21 ALA A C 13
ATOM 15826 O O . ALA A 1 21 ? 55.513 3.630 15.754 1.00 0.00 21 ALA A O 13
ATOM 15833 N N . ILE A 1 22 ? 57.452 4.744 15.301 1.00 0.00 22 ILE A N 13
ATOM 15834 C CA . ILE A 1 22 ? 56.927 5.612 14.227 1.00 0.00 22 ILE A CA 13
ATOM 15835 C C . ILE A 1 22 ? 57.597 5.265 12.889 1.00 0.00 22 ILE A C 13
ATOM 15836 O O . ILE A 1 22 ? 56.987 4.632 12.026 1.00 0.00 22 ILE A O 13
ATOM 15852 N N . CYS A 1 23 ? 58.831 5.740 12.703 1.00 0.00 23 CYS A N 13
ATOM 15853 C CA . CYS A 1 23 ? 59.571 5.548 11.456 1.00 0.00 23 CYS A CA 13
ATOM 15854 C C . CYS A 1 23 ? 59.857 4.084 11.172 1.00 0.00 23 CYS A C 13
ATOM 15855 O O . CYS A 1 23 ? 60.297 3.739 10.072 1.00 0.00 23 CYS A O 13
ATOM 15862 N N . GLY A 1 24 ? 59.599 3.237 12.155 1.00 0.00 24 GLY A N 13
ATOM 15863 C CA . GLY A 1 24 ? 59.811 1.812 12.008 1.00 0.00 24 GLY A CA 13
ATOM 15864 C C . GLY A 1 24 ? 61.277 1.414 12.147 1.00 0.00 24 GLY A C 13
ATOM 15865 O O . GLY A 1 24 ? 61.540 0.239 12.357 1.00 0.00 24 GLY A O 13
ATOM 15869 N N . ASN A 1 25 ? 62.233 2.367 11.999 1.00 0.00 25 ASN A N 13
ATOM 15870 C CA . ASN A 1 25 ? 63.675 1.996 12.097 1.00 0.00 25 ASN A CA 13
ATOM 15871 C C . ASN A 1 25 ? 64.675 3.188 12.259 1.00 0.00 25 ASN A C 13
ATOM 15872 O O . ASN A 1 25 ? 65.880 2.990 12.066 1.00 0.00 25 ASN A O 13
ATOM 15883 N N . ASN A 1 26 ? 64.214 4.383 12.681 1.00 0.00 26 ASN A N 13
ATOM 15884 C CA . ASN A 1 26 ? 65.150 5.537 12.895 1.00 0.00 26 ASN A CA 13
ATOM 15885 C C . ASN A 1 26 ? 65.622 5.632 14.351 1.00 0.00 26 ASN A C 13
ATOM 15886 O O . ASN A 1 26 ? 66.353 6.554 14.719 1.00 0.00 26 ASN A O 13
ATOM 15897 N N . ALA A 1 27 ? 65.201 4.669 15.162 1.00 0.00 27 ALA A N 13
ATOM 15898 C CA . ALA A 1 27 ? 65.569 4.627 16.575 1.00 0.00 27 ALA A CA 13
ATOM 15899 C C . ALA A 1 27 ? 67.008 4.121 16.716 1.00 0.00 27 ALA A C 13
ATOM 15900 O O . ALA A 1 27 ? 67.274 3.068 17.296 1.00 0.00 27 ALA A O 13
ATOM 15907 N N . GLU A 1 28 ? 67.942 4.916 16.190 1.00 0.00 28 GLU A N 13
ATOM 15908 C CA . GLU A 1 28 ? 69.378 4.605 16.262 1.00 0.00 28 GLU A CA 13
ATOM 15909 C C . GLU A 1 28 ? 70.219 5.752 15.689 1.00 0.00 28 GLU A C 13
ATOM 15910 O O . GLU A 1 28 ? 71.430 5.797 15.927 1.00 0.00 28 GLU A O 13
ATOM 15922 N N . ASP A 1 29 ? 69.564 6.646 14.919 1.00 0.00 29 ASP A N 13
ATOM 15923 C CA . ASP A 1 29 ? 70.232 7.792 14.267 1.00 0.00 29 ASP A CA 13
ATOM 15924 C C . ASP A 1 29 ? 69.440 9.093 14.495 1.00 0.00 29 ASP A C 13
ATOM 15925 O O . ASP A 1 29 ? 68.876 9.299 15.570 1.00 0.00 29 ASP A O 13
ATOM 15934 N N . TYR A 1 30 ? 69.417 9.975 13.489 1.00 0.00 30 TYR A N 13
ATOM 15935 C CA . TYR A 1 30 ? 68.716 11.249 13.602 1.00 0.00 30 TYR A CA 13
ATOM 15936 C C . TYR A 1 30 ? 67.218 11.018 13.742 1.00 0.00 30 TYR A C 13
ATOM 15937 O O . TYR A 1 30 ? 66.656 10.163 13.054 1.00 0.00 30 TYR A O 13
ATOM 15955 N N . LYS A 1 31 ? 66.599 11.794 14.644 1.00 0.00 31 LYS A N 13
ATOM 15956 C CA . LYS A 1 31 ? 65.164 11.709 14.922 1.00 0.00 31 LYS A CA 13
ATOM 15957 C C . LYS A 1 31 ? 64.414 12.781 14.125 1.00 0.00 31 LYS A C 13
ATOM 15958 O O . LYS A 1 31 ? 63.543 13.475 14.654 1.00 0.00 31 LYS A O 13
ATOM 15977 N N . HIS A 1 32 ? 64.770 12.908 12.845 1.00 0.00 32 HIS A N 13
ATOM 15978 C CA . HIS A 1 32 ? 64.134 13.890 11.962 1.00 0.00 32 HIS A CA 13
ATOM 15979 C C . HIS A 1 32 ? 62.824 13.357 11.394 1.00 0.00 32 HIS A C 13
ATOM 15980 O O . HIS A 1 32 ? 61.885 14.122 11.171 1.00 0.00 32 HIS A O 13
ATOM 15994 N N . THR A 1 33 ? 62.777 12.046 11.159 1.00 0.00 33 THR A N 13
ATOM 15995 C CA . THR A 1 33 ? 61.585 11.409 10.605 1.00 0.00 33 THR A CA 13
ATOM 15996 C C . THR A 1 33 ? 60.543 11.208 11.689 1.00 0.00 33 THR A C 13
ATOM 15997 O O . THR A 1 33 ? 59.377 10.939 11.400 1.00 0.00 33 THR A O 13
ATOM 16008 N N . ASP A 1 34 ? 60.967 11.325 12.942 1.00 0.00 34 ASP A N 13
ATOM 16009 C CA . ASP A 1 34 ? 60.040 11.135 14.056 1.00 0.00 34 ASP A CA 13
ATOM 16010 C C . ASP A 1 34 ? 58.972 12.218 14.030 1.00 0.00 34 ASP A C 13
ATOM 16011 O O . ASP A 1 34 ? 57.797 11.957 14.283 1.00 0.00 34 ASP A O 13
ATOM 16020 N N . MET A 1 35 ? 59.395 13.435 13.716 1.00 0.00 35 MET A N 13
ATOM 16021 C CA . MET A 1 35 ? 58.473 14.564 13.653 1.00 0.00 35 MET A CA 13
ATOM 16022 C C . MET A 1 35 ? 57.489 14.392 12.498 1.00 0.00 35 MET A C 13
ATOM 16023 O O . MET A 1 35 ? 56.302 14.686 12.638 1.00 0.00 35 MET A O 13
ATOM 16037 N N . ASP A 1 36 ? 57.999 13.926 11.357 1.00 0.00 36 ASP A N 13
ATOM 16038 C CA . ASP A 1 36 ? 57.169 13.728 10.168 1.00 0.00 36 ASP A CA 13
ATOM 16039 C C . ASP A 1 36 ? 56.287 12.489 10.308 1.00 0.00 36 ASP A C 13
ATOM 16040 O O . ASP A 1 36 ? 56.751 11.435 10.742 1.00 0.00 36 ASP A O 13
ATOM 16049 N N . LEU A 1 37 ? 55.022 12.633 9.909 1.00 0.00 37 LEU A N 13
ATOM 16050 C CA . LEU A 1 37 ? 54.055 11.531 9.960 1.00 0.00 37 LEU A CA 13
ATOM 16051 C C . LEU A 1 37 ? 54.272 10.609 8.762 1.00 0.00 37 LEU A C 13
ATOM 16052 O O . LEU A 1 37 ? 54.598 11.077 7.668 1.00 0.00 37 LEU A O 13
ATOM 16068 N N . THR A 1 38 ? 54.086 9.304 8.973 1.00 0.00 38 THR A N 13
ATOM 16069 C CA . THR A 1 38 ? 54.262 8.319 7.903 1.00 0.00 38 THR A CA 13
ATOM 16070 C C . THR A 1 38 ? 53.052 8.322 6.972 1.00 0.00 38 THR A C 13
ATOM 16071 O O . THR A 1 38 ? 51.996 8.851 7.322 1.00 0.00 38 THR A O 13
ATOM 16082 N N . TYR A 1 39 ? 53.225 7.724 5.789 1.00 0.00 39 TYR A N 13
ATOM 16083 C CA . TYR A 1 39 ? 52.156 7.645 4.789 1.00 0.00 39 TYR A CA 13
ATOM 16084 C C . TYR A 1 39 ? 51.199 6.498 5.102 1.00 0.00 39 TYR A C 13
ATOM 16085 O O . TYR A 1 39 ? 51.618 5.428 5.542 1.00 0.00 39 TYR A O 13
ATOM 16103 N N . THR A 1 40 ? 49.911 6.729 4.865 1.00 0.00 40 THR A N 13
ATOM 16104 C CA . THR A 1 40 ? 48.898 5.707 5.118 1.00 0.00 40 THR A CA 13
ATOM 16105 C C . THR A 1 40 ? 49.087 4.532 4.162 1.00 0.00 40 THR A C 13
ATOM 16106 O O . THR A 1 40 ? 48.840 3.380 4.520 1.00 0.00 40 THR A O 13
ATOM 16117 N N . ASP A 1 41 ? 49.527 4.841 2.945 1.00 0.00 41 ASP A N 13
ATOM 16118 C CA . ASP A 1 41 ? 49.750 3.822 1.923 1.00 0.00 41 ASP A CA 13
ATOM 16119 C C . ASP A 1 41 ? 50.996 3.000 2.246 1.00 0.00 41 ASP A C 13
ATOM 16120 O O . ASP A 1 41 ? 51.883 3.457 2.966 1.00 0.00 41 ASP A O 13
ATOM 16129 N N . ARG A 1 42 ? 51.052 1.784 1.710 1.00 0.00 42 ARG A N 13
ATOM 16130 C CA . ARG A 1 42 ? 52.194 0.905 1.952 1.00 0.00 42 ARG A CA 13
ATOM 16131 C C . ARG A 1 42 ? 53.456 1.506 1.340 1.00 0.00 42 ARG A C 13
ATOM 16132 O O . ARG A 1 42 ? 53.444 1.958 0.195 1.00 0.00 42 ARG A O 13
ATOM 16153 N N . ASP A 1 43 ? 54.539 1.506 2.114 1.00 0.00 43 ASP A N 13
ATOM 16154 C CA . ASP A 1 43 ? 55.811 2.054 1.650 1.00 0.00 43 ASP A CA 13
ATOM 16155 C C . ASP A 1 43 ? 56.458 1.130 0.622 1.00 0.00 43 ASP A C 13
ATOM 16156 O O . ASP A 1 43 ? 56.378 -0.094 0.739 1.00 0.00 43 ASP A O 13
ATOM 16165 N N . TYR A 1 44 ? 57.104 1.732 -0.377 1.00 0.00 44 TYR A N 13
ATOM 16166 C CA . TYR A 1 44 ? 57.774 0.972 -1.429 1.00 0.00 44 TYR A CA 13
ATOM 16167 C C . TYR A 1 44 ? 59.089 0.392 -0.914 1.00 0.00 44 TYR A C 13
ATOM 16168 O O . TYR A 1 44 ? 59.818 1.052 -0.172 1.00 0.00 44 TYR A O 13
ATOM 16186 N N . LYS A 1 45 ? 59.385 -0.841 -1.315 1.00 0.00 45 LYS A N 13
ATOM 16187 C CA . LYS A 1 45 ? 60.617 -1.503 -0.890 1.00 0.00 45 LYS A CA 13
ATOM 16188 C C . LYS A 1 45 ? 61.820 -0.843 -1.561 1.00 0.00 45 LYS A C 13
ATOM 16189 O O . LYS A 1 45 ? 61.785 -0.537 -2.754 1.00 0.00 45 LYS A O 13
ATOM 16208 N N . ASN A 1 46 ? 62.879 -0.623 -0.781 1.00 0.00 46 ASN A N 13
ATOM 16209 C CA . ASN A 1 46 ? 64.092 0.009 -1.298 1.00 0.00 46 ASN A CA 13
ATOM 16210 C C . ASN A 1 46 ? 64.873 -0.953 -2.188 1.00 0.00 46 ASN A C 13
ATOM 16211 O O . ASN A 1 46 ? 65.139 -2.093 -1.806 1.00 0.00 46 ASN A O 13
ATOM 16222 N N . CYS A 1 47 ? 65.239 -0.482 -3.376 1.00 0.00 47 CYS A N 13
ATOM 16223 C CA . CYS A 1 47 ? 65.994 -1.301 -4.317 1.00 0.00 47 CYS A CA 13
ATOM 16224 C C . CYS A 1 47 ? 67.393 -1.590 -3.781 1.00 0.00 47 CYS A C 13
ATOM 16225 O O . CYS A 1 47 ? 67.912 -2.695 -3.939 1.00 0.00 47 CYS A O 13
ATOM 16233 N N . GLU A 1 48 ? 68.000 -0.589 -3.150 1.00 0.00 48 GLU A N 13
ATOM 16234 C CA . GLU A 1 48 ? 69.344 -0.747 -2.602 1.00 0.00 48 GLU A CA 13
ATOM 16235 C C . GLU A 1 48 ? 69.313 -1.752 -1.449 1.00 0.00 48 GLU A C 13
ATOM 16236 O O . GLU A 1 48 ? 68.388 -1.743 -0.636 1.00 0.00 48 GLU A O 13
ATOM 16248 N N . SER A 1 49 ? 70.334 -2.608 -1.390 1.00 0.00 49 SER A N 13
ATOM 16249 C CA . SER A 1 49 ? 70.435 -3.614 -0.339 1.00 0.00 49 SER A CA 13
ATOM 16250 C C . SER A 1 49 ? 71.855 -4.160 -0.290 1.00 0.00 49 SER A C 13
ATOM 16251 O O . SER A 1 49 ? 72.603 -4.019 -1.259 1.00 0.00 49 SER A O 13
ATOM 16259 N N . TYR A 1 50 ? 72.202 -4.776 0.847 1.00 0.00 50 TYR A N 13
ATOM 16260 C CA . TYR A 1 50 ? 73.527 -5.363 1.062 1.00 0.00 50 TYR A CA 13
ATOM 16261 C C . TYR A 1 50 ? 73.401 -6.680 1.824 1.00 0.00 50 TYR A C 13
ATOM 16262 O O . TYR A 1 50 ? 72.533 -6.830 2.682 1.00 0.00 50 TYR A O 13
ATOM 16280 N N . HIS A 1 51 ? 74.274 -7.629 1.493 1.00 0.00 51 HIS A N 13
ATOM 16281 C CA . HIS A 1 51 ? 74.261 -8.941 2.139 1.00 0.00 51 HIS A CA 13
ATOM 16282 C C . HIS A 1 51 ? 74.797 -8.850 3.565 1.00 0.00 51 HIS A C 13
ATOM 16283 O O . HIS A 1 51 ? 74.768 -9.832 4.309 1.00 0.00 51 HIS A O 13
ATOM 16297 N N . LYS A 1 52 ? 75.306 -7.675 3.926 1.00 0.00 52 LYS A N 13
ATOM 16298 C CA . LYS A 1 52 ? 75.873 -7.457 5.256 1.00 0.00 52 LYS A CA 13
ATOM 16299 C C . LYS A 1 52 ? 74.850 -7.755 6.358 1.00 0.00 52 LYS A C 13
ATOM 16300 O O . LYS A 1 52 ? 74.980 -8.770 7.047 1.00 0.00 52 LYS A O 13
ATOM 16319 N N . CYS A 1 53 ? 73.847 -6.870 6.504 1.00 0.00 53 CYS A N 13
ATOM 16320 C CA . CYS A 1 53 ? 72.791 -7.021 7.523 1.00 0.00 53 CYS A CA 13
ATOM 16321 C C . CYS A 1 53 ? 71.534 -7.679 6.911 1.00 0.00 53 CYS A C 13
ATOM 16322 O O . CYS A 1 53 ? 71.648 -8.747 6.306 1.00 0.00 53 CYS A O 13
ATOM 16330 N N . SER A 1 54 ? 70.363 -7.024 7.064 1.00 0.00 54 SER A N 13
ATOM 16331 C CA . SER A 1 54 ? 69.084 -7.492 6.533 1.00 0.00 54 SER A CA 13
ATOM 16332 C C . SER A 1 54 ? 68.475 -6.364 5.689 1.00 0.00 54 SER A C 13
ATOM 16333 O O . SER A 1 54 ? 69.125 -5.897 4.751 1.00 0.00 54 SER A O 13
ATOM 16341 N N . ASP A 1 55 ? 67.244 -5.941 6.017 1.00 0.00 55 ASP A N 13
ATOM 16342 C CA . ASP A 1 55 ? 66.552 -4.868 5.284 1.00 0.00 55 ASP A CA 13
ATOM 16343 C C . ASP A 1 55 ? 65.668 -4.045 6.214 1.00 0.00 55 ASP A C 13
ATOM 16344 O O . ASP A 1 55 ? 65.148 -3.003 5.813 1.00 0.00 55 ASP A O 13
ATOM 16353 N N . LEU A 1 56 ? 65.485 -4.508 7.446 1.00 0.00 56 LEU A N 13
ATOM 16354 C CA . LEU A 1 56 ? 64.645 -3.783 8.388 1.00 0.00 56 LEU A CA 13
ATOM 16355 C C . LEU A 1 56 ? 65.276 -2.426 8.696 1.00 0.00 56 LEU A C 13
ATOM 16356 O O . LEU A 1 56 ? 64.632 -1.390 8.515 1.00 0.00 56 LEU A O 13
ATOM 16372 N N . CYS A 1 57 ? 66.546 -2.452 9.130 1.00 0.00 57 CYS A N 13
ATOM 16373 C CA . CYS A 1 57 ? 67.307 -1.248 9.446 1.00 0.00 57 CYS A CA 13
ATOM 16374 C C . CYS A 1 57 ? 68.122 -0.833 8.227 1.00 0.00 57 CYS A C 13
ATOM 16375 O O . CYS A 1 57 ? 69.054 -1.528 7.831 1.00 0.00 57 CYS A O 13
ATOM 16382 N N . GLN A 1 58 ? 67.743 0.278 7.617 1.00 0.00 58 GLN A N 13
ATOM 16383 C CA . GLN A 1 58 ? 68.427 0.758 6.416 1.00 0.00 58 GLN A CA 13
ATOM 16384 C C . GLN A 1 58 ? 69.839 1.272 6.715 1.00 0.00 58 GLN A C 13
ATOM 16385 O O . GLN A 1 58 ? 70.723 1.195 5.865 1.00 0.00 58 GLN A O 13
ATOM 16399 N N . TYR A 1 59 ? 70.029 1.830 7.904 1.00 0.00 59 TYR A N 13
ATOM 16400 C CA . TYR A 1 59 ? 71.317 2.402 8.293 1.00 0.00 59 TYR A CA 13
ATOM 16401 C C . TYR A 1 59 ? 72.355 1.342 8.630 1.00 0.00 59 TYR A C 13
ATOM 16402 O O . TYR A 1 59 ? 73.555 1.594 8.513 1.00 0.00 59 TYR A O 13
ATOM 16420 N N . CYS A 1 60 ? 71.901 0.164 9.051 1.00 0.00 60 CYS A N 13
ATOM 16421 C CA . CYS A 1 60 ? 72.811 -0.908 9.395 1.00 0.00 60 CYS A CA 13
ATOM 16422 C C . CYS A 1 60 ? 73.663 -1.300 8.188 1.00 0.00 60 CYS A C 13
ATOM 16423 O O . CYS A 1 60 ? 74.775 -1.797 8.344 1.00 0.00 60 CYS A O 13
ATOM 16430 N N . ARG A 1 61 ? 73.120 -1.099 6.988 1.00 0.00 61 ARG A N 13
ATOM 16431 C CA . ARG A 1 61 ? 73.827 -1.468 5.762 1.00 0.00 61 ARG A CA 13
ATOM 16432 C C . ARG A 1 61 ? 75.168 -0.740 5.641 1.00 0.00 61 ARG A C 13
ATOM 16433 O O . ARG A 1 61 ? 76.157 -1.334 5.209 1.00 0.00 61 ARG A O 13
ATOM 16454 N N . TYR A 1 62 ? 75.178 0.543 6.011 1.00 0.00 62 TYR A N 13
ATOM 16455 C CA . TYR A 1 62 ? 76.387 1.369 5.928 1.00 0.00 62 TYR A CA 13
ATOM 16456 C C . TYR A 1 62 ? 77.265 1.199 7.158 1.00 0.00 62 TYR A C 13
ATOM 16457 O O . TYR A 1 62 ? 78.459 0.916 7.032 1.00 0.00 62 TYR A O 13
ATOM 16475 N N . GLN A 1 63 ? 76.650 1.390 8.333 1.00 0.00 63 GLN A N 13
ATOM 16476 C CA . GLN A 1 63 ? 77.338 1.278 9.630 1.00 0.00 63 GLN A CA 13
ATOM 16477 C C . GLN A 1 63 ? 76.460 0.514 10.607 1.00 0.00 63 GLN A C 13
ATOM 16478 O O . GLN A 1 63 ? 75.380 0.973 10.958 1.00 0.00 63 GLN A O 13
ATOM 16492 N N . LYS A 1 64 ? 76.941 -0.653 11.028 1.00 0.00 64 LYS A N 13
ATOM 16493 C CA . LYS A 1 64 ? 76.211 -1.515 11.967 1.00 0.00 64 LYS A CA 13
ATOM 16494 C C . LYS A 1 64 ? 75.841 -0.762 13.241 1.00 0.00 64 LYS A C 13
ATOM 16495 O O . LYS A 1 64 ? 76.679 -0.059 13.811 1.00 0.00 64 LYS A O 13
ATOM 16514 N N . ASP A 1 65 ? 74.578 -0.945 13.661 1.00 0.00 65 ASP A N 13
ATOM 16515 C CA . ASP A 1 65 ? 74.029 -0.321 14.879 1.00 0.00 65 ASP A CA 13
ATOM 16516 C C . ASP A 1 65 ? 73.523 -1.392 15.849 1.00 0.00 65 ASP A C 13
ATOM 16517 O O . ASP A 1 65 ? 72.837 -1.078 16.804 1.00 0.00 65 ASP A O 13
ATOM 16526 N N . LEU A 1 66 ? 73.831 -2.660 15.595 1.00 0.00 66 LEU A N 13
ATOM 16527 C CA . LEU A 1 66 ? 73.344 -3.770 16.447 1.00 0.00 66 LEU A CA 13
ATOM 16528 C C . LEU A 1 66 ? 73.726 -3.638 17.947 1.00 0.00 66 LEU A C 13
ATOM 16529 O O . LEU A 1 66 ? 73.330 -4.478 18.755 1.00 0.00 66 LEU A O 13
ATOM 16545 N N . ALA A 1 67 ? 74.472 -2.603 18.331 1.00 0.00 67 ALA A N 13
ATOM 16546 C CA . ALA A 1 67 ? 74.855 -2.437 19.728 1.00 0.00 67 ALA A CA 13
ATOM 16547 C C . ALA A 1 67 ? 73.637 -2.179 20.612 1.00 0.00 67 ALA A C 13
ATOM 16548 O O . ALA A 1 67 ? 73.556 -2.701 21.725 1.00 0.00 67 ALA A O 13
ATOM 16555 N N . ILE A 1 68 ? 72.710 -1.348 20.130 1.00 0.00 68 ILE A N 13
ATOM 16556 C CA . ILE A 1 68 ? 71.518 -1.011 20.917 1.00 0.00 68 ILE A CA 13
ATOM 16557 C C . ILE A 1 68 ? 70.696 -2.254 21.295 1.00 0.00 68 ILE A C 13
ATOM 16558 O O . ILE A 1 68 ? 70.476 -2.496 22.483 1.00 0.00 68 ILE A O 13
ATOM 16574 N N . HIS A 1 69 ? 70.246 -3.033 20.304 1.00 0.00 69 HIS A N 13
ATOM 16575 C CA . HIS A 1 69 ? 69.454 -4.237 20.572 1.00 0.00 69 HIS A CA 13
ATOM 16576 C C . HIS A 1 69 ? 70.199 -5.194 21.504 1.00 0.00 69 HIS A C 13
ATOM 16577 O O . HIS A 1 69 ? 69.604 -5.762 22.420 1.00 0.00 69 HIS A O 13
ATOM 16591 N N . HIS A 1 70 ? 71.501 -5.359 21.273 1.00 0.00 70 HIS A N 13
ATOM 16592 C CA . HIS A 1 70 ? 72.315 -6.242 22.110 1.00 0.00 70 HIS A CA 13
ATOM 16593 C C . HIS A 1 70 ? 72.540 -5.618 23.485 1.00 0.00 70 HIS A C 13
ATOM 16594 O O . HIS A 1 70 ? 72.731 -4.408 23.605 1.00 0.00 70 HIS A O 13
ATOM 16608 N N . GLN A 1 71 ? 72.514 -6.452 24.518 1.00 0.00 71 GLN A N 13
ATOM 16609 C CA . GLN A 1 71 ? 72.715 -5.977 25.882 1.00 0.00 71 GLN A CA 13
ATOM 16610 C C . GLN A 1 71 ? 74.152 -5.499 26.074 1.00 0.00 71 GLN A C 13
ATOM 16611 O O . GLN A 1 71 ? 75.093 -6.107 25.562 1.00 0.00 71 GLN A O 13
ATOM 16625 N N . HIS A 1 72 ? 74.311 -4.407 26.811 1.00 0.00 72 HIS A N 13
ATOM 16626 C CA . HIS A 1 72 ? 75.635 -3.849 27.066 1.00 0.00 72 HIS A CA 13
ATOM 16627 C C . HIS A 1 72 ? 76.471 -4.806 27.912 1.00 0.00 72 HIS A C 13
ATOM 16628 O O . HIS A 1 72 ? 77.682 -4.917 27.720 1.00 0.00 72 HIS A O 13
ATOM 16642 N N . HIS A 1 73 ? 75.817 -5.482 28.854 1.00 0.00 73 HIS A N 13
ATOM 16643 C CA . HIS A 1 73 ? 76.510 -6.419 29.735 1.00 0.00 73 HIS A CA 13
ATOM 16644 C C . HIS A 1 73 ? 77.170 -7.540 28.934 1.00 0.00 73 HIS A C 13
ATOM 16645 O O . HIS A 1 73 ? 78.331 -7.878 29.165 1.00 0.00 73 HIS A O 13
ATOM 16659 N N . HIS A 1 74 ? 76.426 -8.114 27.993 1.00 0.00 74 HIS A N 13
ATOM 16660 C CA . HIS A 1 74 ? 76.957 -9.195 27.170 1.00 0.00 74 HIS A CA 13
ATOM 16661 C C . HIS A 1 74 ? 78.069 -8.678 26.262 1.00 0.00 74 HIS A C 13
ATOM 16662 O O . HIS A 1 74 ? 79.091 -9.338 26.078 1.00 0.00 74 HIS A O 13
ATOM 16676 N N . GLY A 1 75 ? 77.859 -7.491 25.698 1.00 0.00 75 GLY A N 13
ATOM 16677 C CA . GLY A 1 75 ? 78.850 -6.889 24.811 1.00 0.00 75 GLY A CA 13
ATOM 16678 C C . GLY A 1 75 ? 78.914 -7.630 23.480 1.00 0.00 75 GLY A C 13
ATOM 16679 O O . GLY A 1 75 ? 78.081 -8.489 23.195 1.00 0.00 75 GLY A O 13
ATOM 16683 N N . GLY A 1 76 ? 79.911 -7.291 22.669 1.00 0.00 76 GLY A N 13
ATOM 16684 C CA . GLY A 1 76 ? 80.079 -7.930 21.368 1.00 0.00 76 GLY A CA 13
ATOM 16685 C C . GLY A 1 76 ? 80.370 -9.418 21.523 1.00 0.00 76 GLY A C 13
ATOM 16686 O O . GLY A 1 76 ? 79.906 -10.232 20.725 1.00 0.00 76 GLY A O 13
ATOM 16690 N N . SER A 1 77 ? 81.147 -9.757 22.555 1.00 0.00 77 SER A N 13
ATOM 16691 C CA . SER A 1 77 ? 81.512 -11.148 22.823 1.00 0.00 77 SER A CA 13
ATOM 16692 C C . SER A 1 77 ? 81.975 -11.311 24.267 1.00 0.00 77 SER A C 13
ATOM 16693 O O . SER A 1 77 ? 82.310 -10.334 24.936 1.00 0.00 77 SER A O 13
ATOM 16701 N N . MET A 1 78 ? 81.989 -12.553 24.740 1.00 0.00 78 MET A N 13
ATOM 16702 C CA . MET A 1 78 ? 82.412 -12.838 26.107 1.00 0.00 78 MET A CA 13
ATOM 16703 C C . MET A 1 78 ? 83.885 -12.483 26.291 1.00 0.00 78 MET A C 13
ATOM 16704 O O . MET A 1 78 ? 84.279 -11.952 27.331 1.00 0.00 78 MET A O 13
ATOM 16718 N N . GLY A 1 79 ? 84.691 -12.789 25.275 1.00 0.00 79 GLY A N 13
ATOM 16719 C CA . GLY A 1 79 ? 86.124 -12.507 25.320 1.00 0.00 79 GLY A CA 13
ATOM 16720 C C . GLY A 1 79 ? 86.851 -13.510 26.210 1.00 0.00 79 GLY A C 13
ATOM 16721 O O . GLY A 1 79 ? 86.239 -14.431 26.751 1.00 0.00 79 GLY A O 13
ATOM 16725 N N . MET A 1 80 ? 88.158 -13.325 26.356 1.00 0.00 80 MET A N 13
ATOM 16726 C CA . MET A 1 80 ? 88.962 -14.221 27.179 1.00 0.00 80 MET A CA 13
ATOM 16727 C C . MET A 1 80 ? 88.531 -14.135 28.641 1.00 0.00 80 MET A C 13
ATOM 16728 O O . MET A 1 80 ? 88.462 -15.152 29.332 1.00 0.00 80 MET A O 13
ATOM 16742 N N . SER A 1 81 ? 88.250 -12.913 29.097 1.00 0.00 81 SER A N 13
ATOM 16743 C CA . SER A 1 81 ? 87.826 -12.683 30.479 1.00 0.00 81 SER A CA 13
ATOM 16744 C C . SER A 1 81 ? 87.125 -11.334 30.607 1.00 0.00 81 SER A C 13
ATOM 16745 O O . SER A 1 81 ? 87.249 -10.475 29.734 1.00 0.00 81 SER A O 13
ATOM 16753 N N . GLY A 1 82 ? 86.390 -11.158 31.699 1.00 0.00 82 GLY A N 13
ATOM 16754 C CA . GLY A 1 82 ? 85.672 -9.911 31.934 1.00 0.00 82 GLY A CA 13
ATOM 16755 C C . GLY A 1 82 ? 86.638 -8.771 32.238 1.00 0.00 82 GLY A C 13
ATOM 16756 O O . GLY A 1 82 ? 87.768 -9.003 32.669 1.00 0.00 82 GLY A O 13
ATOM 16760 N N . SER A 1 83 ? 86.179 -7.541 32.013 1.00 0.00 83 SER A N 13
ATOM 16761 C CA . SER A 1 83 ? 87.003 -6.360 32.265 1.00 0.00 83 SER A CA 13
ATOM 16762 C C . SER A 1 83 ? 87.134 -6.105 33.763 1.00 0.00 83 SER A C 13
ATOM 16763 O O . SER A 1 83 ? 86.349 -6.619 34.561 1.00 0.00 83 SER A O 13
ATOM 16771 N N . GLY A 1 84 ? 88.129 -5.308 34.139 1.00 0.00 84 GLY A N 13
ATOM 16772 C CA . GLY A 1 84 ? 88.354 -4.993 35.546 1.00 0.00 84 GLY A CA 13
ATOM 16773 C C . GLY A 1 84 ? 87.231 -4.120 36.096 1.00 0.00 84 GLY A C 13
ATOM 16774 O O . GLY A 1 84 ? 86.557 -3.413 35.344 1.00 0.00 84 GLY A O 13
ATOM 16778 N N . THR A 1 85 ? 87.042 -4.177 37.415 1.00 0.00 85 THR A N 13
ATOM 16779 C CA . THR A 1 85 ? 85.998 -3.394 38.078 1.00 0.00 85 THR A CA 13
ATOM 16780 C C . THR A 1 85 ? 86.417 -1.930 38.185 1.00 0.00 85 THR A C 13
ATOM 16781 O O . THR A 1 85 ? 87.591 -1.595 38.012 1.00 0.00 85 THR A O 13
ATOM 16792 N N . GLY A 1 86 ? 85.453 -1.060 38.472 1.00 0.00 86 GLY A N 13
ATOM 16793 C CA . GLY A 1 86 ? 85.734 0.365 38.602 1.00 0.00 86 GLY A CA 13
ATOM 16794 C C . GLY A 1 86 ? 86.675 0.633 39.770 1.00 0.00 86 GLY A C 13
ATOM 16795 O O . GLY A 1 86 ? 87.574 1.469 39.676 1.00 0.00 86 GLY A O 13
ATOM 16799 N N . TYR A 1 87 ? 86.462 -0.081 40.871 1.00 0.00 87 TYR A N 13
ATOM 16800 C CA . TYR A 1 87 ? 87.301 0.088 42.051 1.00 0.00 87 TYR A CA 13
ATOM 16801 C C . TYR A 1 87 ? 88.734 -0.341 41.756 1.00 0.00 87 TYR A C 13
ATOM 16802 O O . TYR A 1 87 ? 88.918 -1.126 40.841 1.00 0.00 87 TYR A O 13
ATOM 16823 N N . MET A 1 1 ? 34.735 -0.062 29.430 1.00 0.00 1 MET A N 14
ATOM 16824 C CA . MET A 1 1 ? 34.430 -1.223 28.545 1.00 0.00 1 MET A CA 14
ATOM 16825 C C . MET A 1 1 ? 35.312 -1.144 27.303 1.00 0.00 1 MET A C 14
ATOM 16826 O O . MET A 1 1 ? 35.015 -0.402 26.366 1.00 0.00 1 MET A O 14
ATOM 16842 N N . GLY A 1 2 ? 36.397 -1.913 27.307 1.00 0.00 2 GLY A N 14
ATOM 16843 C CA . GLY A 1 2 ? 37.324 -1.927 26.179 1.00 0.00 2 GLY A CA 14
ATOM 16844 C C . GLY A 1 2 ? 36.712 -2.638 24.978 1.00 0.00 2 GLY A C 14
ATOM 16845 O O . GLY A 1 2 ? 35.643 -3.242 25.087 1.00 0.00 2 GLY A O 14
ATOM 16849 N N . ALA A 1 3 ? 37.398 -2.557 23.834 1.00 0.00 3 ALA A N 14
ATOM 16850 C CA . ALA A 1 3 ? 36.927 -3.194 22.601 1.00 0.00 3 ALA A CA 14
ATOM 16851 C C . ALA A 1 3 ? 38.064 -3.292 21.559 1.00 0.00 3 ALA A C 14
ATOM 16852 O O . ALA A 1 3 ? 38.026 -2.581 20.552 1.00 0.00 3 ALA A O 14
ATOM 16859 N N . PRO A 1 4 ? 39.071 -4.144 21.748 1.00 0.00 4 PRO A N 14
ATOM 16860 C CA . PRO A 1 4 ? 40.176 -4.271 20.747 1.00 0.00 4 PRO A CA 14
ATOM 16861 C C . PRO A 1 4 ? 39.655 -4.709 19.377 1.00 0.00 4 PRO A C 14
ATOM 16862 O O . PRO A 1 4 ? 38.688 -5.470 19.284 1.00 0.00 4 PRO A O 14
ATOM 16873 N N . VAL A 1 5 ? 40.303 -4.197 18.325 1.00 0.00 5 VAL A N 14
ATOM 16874 C CA . VAL A 1 5 ? 39.910 -4.505 16.941 1.00 0.00 5 VAL A CA 14
ATOM 16875 C C . VAL A 1 5 ? 40.462 -5.892 16.515 1.00 0.00 5 VAL A C 14
ATOM 16876 O O . VAL A 1 5 ? 41.497 -6.287 17.053 1.00 0.00 5 VAL A O 14
ATOM 16889 N N . PRO A 1 6 ? 39.845 -6.630 15.563 1.00 0.00 6 PRO A N 14
ATOM 16890 C CA . PRO A 1 6 ? 40.389 -7.961 15.108 1.00 0.00 6 PRO A CA 14
ATOM 16891 C C . PRO A 1 6 ? 41.868 -7.887 14.716 1.00 0.00 6 PRO A C 14
ATOM 16892 O O . PRO A 1 6 ? 42.644 -8.801 14.993 1.00 0.00 6 PRO A O 14
ATOM 16903 N N . TYR A 1 7 ? 42.239 -6.788 14.070 1.00 0.00 7 TYR A N 14
ATOM 16904 C CA . TYR A 1 7 ? 43.620 -6.590 13.638 1.00 0.00 7 TYR A CA 14
ATOM 16905 C C . TYR A 1 7 ? 44.526 -6.334 14.875 1.00 0.00 7 TYR A C 14
ATOM 16906 O O . TYR A 1 7 ? 44.037 -5.773 15.854 1.00 0.00 7 TYR A O 14
ATOM 16924 N N . PRO A 1 8 ? 45.814 -6.700 14.888 1.00 0.00 8 PRO A N 14
ATOM 16925 C CA . PRO A 1 8 ? 46.691 -6.440 16.079 1.00 0.00 8 PRO A CA 14
ATOM 16926 C C . PRO A 1 8 ? 47.031 -4.952 16.215 1.00 0.00 8 PRO A C 14
ATOM 16927 O O . PRO A 1 8 ? 46.503 -4.125 15.469 1.00 0.00 8 PRO A O 14
ATOM 16938 N N . ASP A 1 9 ? 47.903 -4.628 17.184 1.00 0.00 9 ASP A N 14
ATOM 16939 C CA . ASP A 1 9 ? 48.328 -3.246 17.454 1.00 0.00 9 ASP A CA 14
ATOM 16940 C C . ASP A 1 9 ? 49.774 -3.223 18.013 1.00 0.00 9 ASP A C 14
ATOM 16941 O O . ASP A 1 9 ? 49.956 -2.981 19.208 1.00 0.00 9 ASP A O 14
ATOM 16950 N N . PRO A 1 10 ? 50.807 -3.466 17.197 1.00 0.00 10 PRO A N 14
ATOM 16951 C CA . PRO A 1 10 ? 52.222 -3.444 17.676 1.00 0.00 10 PRO A CA 14
ATOM 16952 C C . PRO A 1 10 ? 52.763 -2.018 17.797 1.00 0.00 10 PRO A C 14
ATOM 16953 O O . PRO A 1 10 ? 53.919 -1.804 18.167 1.00 0.00 10 PRO A O 14
ATOM 16964 N N . LEU A 1 11 ? 51.909 -1.049 17.490 1.00 0.00 11 LEU A N 14
ATOM 16965 C CA . LEU A 1 11 ? 52.279 0.368 17.573 1.00 0.00 11 LEU A CA 14
ATOM 16966 C C . LEU A 1 11 ? 52.396 0.824 19.033 1.00 0.00 11 LEU A C 14
ATOM 16967 O O . LEU A 1 11 ? 53.318 1.547 19.399 1.00 0.00 11 LEU A O 14
ATOM 16983 N N . GLU A 1 12 ? 51.439 0.398 19.849 1.00 0.00 12 GLU A N 14
ATOM 16984 C CA . GLU A 1 12 ? 51.412 0.757 21.274 1.00 0.00 12 GLU A CA 14
ATOM 16985 C C . GLU A 1 12 ? 52.696 0.316 22.007 1.00 0.00 12 GLU A C 14
ATOM 16986 O O . GLU A 1 12 ? 53.372 1.176 22.568 1.00 0.00 12 GLU A O 14
ATOM 16998 N N . PRO A 1 13 ? 53.062 -0.969 22.049 1.00 0.00 13 PRO A N 14
ATOM 16999 C CA . PRO A 1 13 ? 54.305 -1.396 22.766 1.00 0.00 13 PRO A CA 14
ATOM 17000 C C . PRO A 1 13 ? 55.555 -0.714 22.224 1.00 0.00 13 PRO A C 14
ATOM 17001 O O . PRO A 1 13 ? 55.677 -0.487 21.021 1.00 0.00 13 PRO A O 14
ATOM 17012 N N . ARG A 1 14 ? 56.472 -0.377 23.128 1.00 0.00 14 ARG A N 14
ATOM 17013 C CA . ARG A 1 14 ? 57.705 0.294 22.736 1.00 0.00 14 ARG A CA 14
ATOM 17014 C C . ARG A 1 14 ? 58.507 -0.605 21.794 1.00 0.00 14 ARG A C 14
ATOM 17015 O O . ARG A 1 14 ? 59.028 -0.142 20.781 1.00 0.00 14 ARG A O 14
ATOM 17036 N N . GLY A 1 15 ? 58.607 -1.885 22.147 1.00 0.00 15 GLY A N 14
ATOM 17037 C CA . GLY A 1 15 ? 59.353 -2.838 21.331 1.00 0.00 15 GLY A CA 14
ATOM 17038 C C . GLY A 1 15 ? 60.857 -2.607 21.461 1.00 0.00 15 GLY A C 14
ATOM 17039 O O . GLY A 1 15 ? 61.314 -1.888 22.349 1.00 0.00 15 GLY A O 14
ATOM 17043 N N . GLY A 1 16 ? 61.619 -3.228 20.565 1.00 0.00 16 GLY A N 14
ATOM 17044 C CA . GLY A 1 16 ? 63.072 -3.088 20.578 1.00 0.00 16 GLY A CA 14
ATOM 17045 C C . GLY A 1 16 ? 63.484 -1.685 20.181 1.00 0.00 16 GLY A C 14
ATOM 17046 O O . GLY A 1 16 ? 62.720 -0.970 19.530 1.00 0.00 16 GLY A O 14
ATOM 17050 N N . LYS A 1 17 ? 64.695 -1.295 20.563 1.00 0.00 17 LYS A N 14
ATOM 17051 C CA . LYS A 1 17 ? 65.185 0.019 20.223 1.00 0.00 17 LYS A CA 14
ATOM 17052 C C . LYS A 1 17 ? 65.336 0.082 18.715 1.00 0.00 17 LYS A C 14
ATOM 17053 O O . LYS A 1 17 ? 64.865 1.018 18.093 1.00 0.00 17 LYS A O 14
ATOM 17072 N N . HIS A 1 18 ? 66.017 -0.921 18.143 1.00 0.00 18 HIS A N 14
ATOM 17073 C CA . HIS A 1 18 ? 66.263 -0.984 16.684 1.00 0.00 18 HIS A CA 14
ATOM 17074 C C . HIS A 1 18 ? 65.022 -0.690 15.832 1.00 0.00 18 HIS A C 14
ATOM 17075 O O . HIS A 1 18 ? 65.170 -0.258 14.688 1.00 0.00 18 HIS A O 14
ATOM 17088 N N . ILE A 1 19 ? 63.831 -0.916 16.406 1.00 0.00 19 ILE A N 14
ATOM 17089 C CA . ILE A 1 19 ? 62.555 -0.677 15.714 1.00 0.00 19 ILE A CA 14
ATOM 17090 C C . ILE A 1 19 ? 61.890 0.570 16.281 1.00 0.00 19 ILE A C 14
ATOM 17091 O O . ILE A 1 19 ? 61.448 0.572 17.431 1.00 0.00 19 ILE A O 14
ATOM 17107 N N . CYS A 1 20 ? 61.781 1.606 15.457 1.00 0.00 20 CYS A N 14
ATOM 17108 C CA . CYS A 1 20 ? 61.120 2.835 15.877 1.00 0.00 20 CYS A CA 14
ATOM 17109 C C . CYS A 1 20 ? 59.612 2.580 15.937 1.00 0.00 20 CYS A C 14
ATOM 17110 O O . CYS A 1 20 ? 59.104 1.707 15.238 1.00 0.00 20 CYS A O 14
ATOM 17117 N N . ALA A 1 21 ? 58.909 3.330 16.783 1.00 0.00 21 ALA A N 14
ATOM 17118 C CA . ALA A 1 21 ? 57.463 3.166 16.940 1.00 0.00 21 ALA A CA 14
ATOM 17119 C C . ALA A 1 21 ? 56.709 3.830 15.797 1.00 0.00 21 ALA A C 14
ATOM 17120 O O . ALA A 1 21 ? 55.516 3.565 15.609 1.00 0.00 21 ALA A O 14
ATOM 17127 N N . ILE A 1 22 ? 57.423 4.698 15.067 1.00 0.00 22 ILE A N 14
ATOM 17128 C CA . ILE A 1 22 ? 56.869 5.464 13.935 1.00 0.00 22 ILE A CA 14
ATOM 17129 C C . ILE A 1 22 ? 57.545 5.022 12.632 1.00 0.00 22 ILE A C 14
ATOM 17130 O O . ILE A 1 22 ? 56.957 4.290 11.837 1.00 0.00 22 ILE A O 14
ATOM 17146 N N . CYS A 1 23 ? 58.759 5.522 12.395 1.00 0.00 23 CYS A N 14
ATOM 17147 C CA . CYS A 1 23 ? 59.503 5.244 11.167 1.00 0.00 23 CYS A CA 14
ATOM 17148 C C . CYS A 1 23 ? 59.824 3.769 10.985 1.00 0.00 23 CYS A C 14
ATOM 17149 O O . CYS A 1 23 ? 60.301 3.367 9.921 1.00 0.00 23 CYS A O 14
ATOM 17156 N N . GLY A 1 24 ? 59.554 2.977 12.012 1.00 0.00 24 GLY A N 14
ATOM 17157 C CA . GLY A 1 24 ? 59.794 1.551 11.959 1.00 0.00 24 GLY A CA 14
ATOM 17158 C C . GLY A 1 24 ? 61.262 1.183 12.140 1.00 0.00 24 GLY A C 14
ATOM 17159 O O . GLY A 1 24 ? 61.543 0.031 12.439 1.00 0.00 24 GLY A O 14
ATOM 17163 N N . ASN A 1 25 ? 62.204 2.128 11.926 1.00 0.00 25 ASN A N 14
ATOM 17164 C CA . ASN A 1 25 ? 63.649 1.778 12.065 1.00 0.00 25 ASN A CA 14
ATOM 17165 C C . ASN A 1 25 ? 64.627 2.989 12.122 1.00 0.00 25 ASN A C 14
ATOM 17166 O O . ASN A 1 25 ? 65.841 2.790 11.988 1.00 0.00 25 ASN A O 14
ATOM 17177 N N . ASN A 1 26 ? 64.135 4.211 12.395 1.00 0.00 26 ASN A N 14
ATOM 17178 C CA . ASN A 1 26 ? 65.039 5.395 12.505 1.00 0.00 26 ASN A CA 14
ATOM 17179 C C . ASN A 1 26 ? 65.451 5.647 13.959 1.00 0.00 26 ASN A C 14
ATOM 17180 O O . ASN A 1 26 ? 66.039 6.685 14.281 1.00 0.00 26 ASN A O 14
ATOM 17191 N N . ALA A 1 27 ? 65.151 4.675 14.817 1.00 0.00 27 ALA A N 14
ATOM 17192 C CA . ALA A 1 27 ? 65.489 4.759 16.238 1.00 0.00 27 ALA A CA 14
ATOM 17193 C C . ALA A 1 27 ? 66.947 4.351 16.433 1.00 0.00 27 ALA A C 14
ATOM 17194 O O . ALA A 1 27 ? 67.257 3.372 17.111 1.00 0.00 27 ALA A O 14
ATOM 17201 N N . GLU A 1 28 ? 67.847 5.141 15.844 1.00 0.00 28 GLU A N 14
ATOM 17202 C CA . GLU A 1 28 ? 69.294 4.906 15.952 1.00 0.00 28 GLU A CA 14
ATOM 17203 C C . GLU A 1 28 ? 70.087 5.994 15.214 1.00 0.00 28 GLU A C 14
ATOM 17204 O O . GLU A 1 28 ? 71.311 6.070 15.367 1.00 0.00 28 GLU A O 14
ATOM 17216 N N . ASP A 1 29 ? 69.379 6.806 14.397 1.00 0.00 29 ASP A N 14
ATOM 17217 C CA . ASP A 1 29 ? 70.001 7.881 13.597 1.00 0.00 29 ASP A CA 14
ATOM 17218 C C . ASP A 1 29 ? 69.198 9.192 13.691 1.00 0.00 29 ASP A C 14
ATOM 17219 O O . ASP A 1 29 ? 68.527 9.437 14.694 1.00 0.00 29 ASP A O 14
ATOM 17228 N N . TYR A 1 30 ? 69.298 10.040 12.656 1.00 0.00 30 TYR A N 14
ATOM 17229 C CA . TYR A 1 30 ? 68.614 11.334 12.632 1.00 0.00 30 TYR A CA 14
ATOM 17230 C C . TYR A 1 30 ? 67.104 11.168 12.813 1.00 0.00 30 TYR A C 14
ATOM 17231 O O . TYR A 1 30 ? 66.464 10.461 12.035 1.00 0.00 30 TYR A O 14
ATOM 17249 N N . LYS A 1 31 ? 66.551 11.834 13.844 1.00 0.00 31 LYS A N 14
ATOM 17250 C CA . LYS A 1 31 ? 65.116 11.763 14.145 1.00 0.00 31 LYS A CA 14
ATOM 17251 C C . LYS A 1 31 ? 64.337 12.767 13.284 1.00 0.00 31 LYS A C 14
ATOM 17252 O O . LYS A 1 31 ? 63.476 13.504 13.780 1.00 0.00 31 LYS A O 14
ATOM 17271 N N . HIS A 1 32 ? 64.650 12.777 11.987 1.00 0.00 32 HIS A N 14
ATOM 17272 C CA . HIS A 1 32 ? 63.986 13.669 11.029 1.00 0.00 32 HIS A CA 14
ATOM 17273 C C . HIS A 1 32 ? 62.694 13.056 10.504 1.00 0.00 32 HIS A C 14
ATOM 17274 O O . HIS A 1 32 ? 61.740 13.776 10.204 1.00 0.00 32 HIS A O 14
ATOM 17288 N N . THR A 1 33 ? 62.676 11.726 10.385 1.00 0.00 33 THR A N 14
ATOM 17289 C CA . THR A 1 33 ? 61.505 11.015 9.881 1.00 0.00 33 THR A CA 14
ATOM 17290 C C . THR A 1 33 ? 60.459 10.879 10.976 1.00 0.00 33 THR A C 14
ATOM 17291 O O . THR A 1 33 ? 59.302 10.551 10.706 1.00 0.00 33 THR A O 14
ATOM 17302 N N . ASP A 1 34 ? 60.874 11.127 12.213 1.00 0.00 34 ASP A N 14
ATOM 17303 C CA . ASP A 1 34 ? 59.953 11.023 13.345 1.00 0.00 34 ASP A CA 14
ATOM 17304 C C . ASP A 1 34 ? 58.853 12.077 13.233 1.00 0.00 34 ASP A C 14
ATOM 17305 O O . ASP A 1 34 ? 57.697 11.823 13.575 1.00 0.00 34 ASP A O 14
ATOM 17314 N N . MET A 1 35 ? 59.224 13.253 12.748 1.00 0.00 35 MET A N 14
ATOM 17315 C CA . MET A 1 35 ? 58.270 14.348 12.586 1.00 0.00 35 MET A CA 14
ATOM 17316 C C . MET A 1 35 ? 57.216 13.998 11.537 1.00 0.00 35 MET A C 14
ATOM 17317 O O . MET A 1 35 ? 56.032 14.280 11.718 1.00 0.00 35 MET A O 14
ATOM 17331 N N . ASP A 1 36 ? 57.664 13.390 10.438 1.00 0.00 36 ASP A N 14
ATOM 17332 C CA . ASP A 1 36 ? 56.764 13.005 9.351 1.00 0.00 36 ASP A CA 14
ATOM 17333 C C . ASP A 1 36 ? 57.466 12.062 8.376 1.00 0.00 36 ASP A C 14
ATOM 17334 O O . ASP A 1 36 ? 58.682 12.135 8.212 1.00 0.00 36 ASP A O 14
ATOM 17343 N N . LEU A 1 37 ? 56.682 11.192 7.734 1.00 0.00 37 LEU A N 14
ATOM 17344 C CA . LEU A 1 37 ? 57.214 10.222 6.767 1.00 0.00 37 LEU A CA 14
ATOM 17345 C C . LEU A 1 37 ? 57.303 10.854 5.381 1.00 0.00 37 LEU A C 14
ATOM 17346 O O . LEU A 1 37 ? 57.417 10.152 4.375 1.00 0.00 37 LEU A O 14
ATOM 17362 N N . THR A 1 38 ? 57.261 12.182 5.333 1.00 0.00 38 THR A N 14
ATOM 17363 C CA . THR A 1 38 ? 57.346 12.895 4.063 1.00 0.00 38 THR A CA 14
ATOM 17364 C C . THR A 1 38 ? 58.738 12.742 3.453 1.00 0.00 38 THR A C 14
ATOM 17365 O O . THR A 1 38 ? 58.874 12.524 2.248 1.00 0.00 38 THR A O 14
ATOM 17376 N N . TYR A 1 39 ? 59.758 12.858 4.305 1.00 0.00 39 TYR A N 14
ATOM 17377 C CA . TYR A 1 39 ? 61.153 12.739 3.882 1.00 0.00 39 TYR A CA 14
ATOM 17378 C C . TYR A 1 39 ? 61.569 11.273 3.794 1.00 0.00 39 TYR A C 14
ATOM 17379 O O . TYR A 1 39 ? 61.265 10.495 4.702 1.00 0.00 39 TYR A O 14
ATOM 17397 N N . THR A 1 40 ? 62.266 10.925 2.694 1.00 0.00 40 THR A N 14
ATOM 17398 C CA . THR A 1 40 ? 62.758 9.556 2.442 1.00 0.00 40 THR A CA 14
ATOM 17399 C C . THR A 1 40 ? 64.278 9.567 2.337 1.00 0.00 40 THR A C 14
ATOM 17400 O O . THR A 1 40 ? 64.846 10.405 1.633 1.00 0.00 40 THR A O 14
ATOM 17411 N N . ASP A 1 41 ? 64.920 8.630 3.045 1.00 0.00 41 ASP A N 14
ATOM 17412 C CA . ASP A 1 41 ? 66.381 8.520 3.051 1.00 0.00 41 ASP A CA 14
ATOM 17413 C C . ASP A 1 41 ? 66.864 7.690 1.862 1.00 0.00 41 ASP A C 14
ATOM 17414 O O . ASP A 1 41 ? 66.662 6.475 1.819 1.00 0.00 41 ASP A O 14
ATOM 17423 N N . ARG A 1 42 ? 67.498 8.363 0.895 1.00 0.00 42 ARG A N 14
ATOM 17424 C CA . ARG A 1 42 ? 68.004 7.690 -0.301 1.00 0.00 42 ARG A CA 14
ATOM 17425 C C . ARG A 1 42 ? 69.313 6.978 0.027 1.00 0.00 42 ARG A C 14
ATOM 17426 O O . ARG A 1 42 ? 70.194 7.549 0.674 1.00 0.00 42 ARG A O 14
ATOM 17447 N N . ASP A 1 43 ? 69.428 5.736 -0.433 1.00 0.00 43 ASP A N 14
ATOM 17448 C CA . ASP A 1 43 ? 70.630 4.937 -0.198 1.00 0.00 43 ASP A CA 14
ATOM 17449 C C . ASP A 1 43 ? 71.766 5.383 -1.112 1.00 0.00 43 ASP A C 14
ATOM 17450 O O . ASP A 1 43 ? 71.544 5.702 -2.282 1.00 0.00 43 ASP A O 14
ATOM 17459 N N . TYR A 1 44 ? 72.984 5.384 -0.568 1.00 0.00 44 TYR A N 14
ATOM 17460 C CA . TYR A 1 44 ? 74.170 5.770 -1.332 1.00 0.00 44 TYR A CA 14
ATOM 17461 C C . TYR A 1 44 ? 74.587 4.643 -2.268 1.00 0.00 44 TYR A C 14
ATOM 17462 O O . TYR A 1 44 ? 75.095 3.618 -1.813 1.00 0.00 44 TYR A O 14
ATOM 17480 N N . LYS A 1 45 ? 74.377 4.847 -3.568 1.00 0.00 45 LYS A N 14
ATOM 17481 C CA . LYS A 1 45 ? 74.738 3.845 -4.574 1.00 0.00 45 LYS A CA 14
ATOM 17482 C C . LYS A 1 45 ? 76.242 3.913 -4.861 1.00 0.00 45 LYS A C 14
ATOM 17483 O O . LYS A 1 45 ? 76.765 3.145 -5.670 1.00 0.00 45 LYS A O 14
ATOM 17502 N N . ASN A 1 46 ? 76.932 4.838 -4.190 1.00 0.00 46 ASN A N 14
ATOM 17503 C CA . ASN A 1 46 ? 78.375 4.997 -4.384 1.00 0.00 46 ASN A CA 14
ATOM 17504 C C . ASN A 1 46 ? 79.128 3.729 -3.982 1.00 0.00 46 ASN A C 14
ATOM 17505 O O . ASN A 1 46 ? 80.036 3.291 -4.687 1.00 0.00 46 ASN A O 14
ATOM 17516 N N . CYS A 1 47 ? 78.740 3.149 -2.847 1.00 0.00 47 CYS A N 14
ATOM 17517 C CA . CYS A 1 47 ? 79.380 1.930 -2.353 1.00 0.00 47 CYS A CA 14
ATOM 17518 C C . CYS A 1 47 ? 78.530 1.292 -1.262 1.00 0.00 47 CYS A C 14
ATOM 17519 O O . CYS A 1 47 ? 77.939 2.009 -0.449 1.00 0.00 47 CYS A O 14
ATOM 17527 N N . GLU A 1 48 ? 78.478 -0.053 -1.270 1.00 0.00 48 GLU A N 14
ATOM 17528 C CA . GLU A 1 48 ? 77.703 -0.844 -0.292 1.00 0.00 48 GLU A CA 14
ATOM 17529 C C . GLU A 1 48 ? 78.605 -1.870 0.392 1.00 0.00 48 GLU A C 14
ATOM 17530 O O . GLU A 1 48 ? 79.176 -2.747 -0.260 1.00 0.00 48 GLU A O 14
ATOM 17542 N N . SER A 1 49 ? 78.726 -1.752 1.713 1.00 0.00 49 SER A N 14
ATOM 17543 C CA . SER A 1 49 ? 79.558 -2.671 2.485 1.00 0.00 49 SER A CA 14
ATOM 17544 C C . SER A 1 49 ? 79.036 -4.098 2.366 1.00 0.00 49 SER A C 14
ATOM 17545 O O . SER A 1 49 ? 79.821 -5.038 2.233 1.00 0.00 49 SER A O 14
ATOM 17553 N N . TYR A 1 50 ? 77.708 -4.230 2.420 1.00 0.00 50 TYR A N 14
ATOM 17554 C CA . TYR A 1 50 ? 77.029 -5.528 2.316 1.00 0.00 50 TYR A CA 14
ATOM 17555 C C . TYR A 1 50 ? 75.681 -5.341 1.643 1.00 0.00 50 TYR A C 14
ATOM 17556 O O . TYR A 1 50 ? 75.123 -4.242 1.676 1.00 0.00 50 TYR A O 14
ATOM 17574 N N . HIS A 1 51 ? 75.170 -6.421 1.045 1.00 0.00 51 HIS A N 14
ATOM 17575 C CA . HIS A 1 51 ? 73.874 -6.393 0.359 1.00 0.00 51 HIS A CA 14
ATOM 17576 C C . HIS A 1 51 ? 72.746 -6.681 1.340 1.00 0.00 51 HIS A C 14
ATOM 17577 O O . HIS A 1 51 ? 72.235 -7.801 1.360 1.00 0.00 51 HIS A O 14
ATOM 17591 N N . LYS A 1 52 ? 72.362 -5.660 2.124 1.00 0.00 52 LYS A N 14
ATOM 17592 C CA . LYS A 1 52 ? 71.282 -5.770 3.110 1.00 0.00 52 LYS A CA 14
ATOM 17593 C C . LYS A 1 52 ? 71.484 -6.992 4.006 1.00 0.00 52 LYS A C 14
ATOM 17594 O O . LYS A 1 52 ? 71.158 -8.120 3.624 1.00 0.00 52 LYS A O 14
ATOM 17613 N N . CYS A 1 53 ? 72.027 -6.757 5.196 1.00 0.00 53 CYS A N 14
ATOM 17614 C CA . CYS A 1 53 ? 72.293 -7.840 6.151 1.00 0.00 53 CYS A CA 14
ATOM 17615 C C . CYS A 1 53 ? 71.056 -8.182 6.977 1.00 0.00 53 CYS A C 14
ATOM 17616 O O . CYS A 1 53 ? 70.393 -9.191 6.732 1.00 0.00 53 CYS A O 14
ATOM 17624 N N . SER A 1 54 ? 70.779 -7.352 7.982 1.00 0.00 54 SER A N 14
ATOM 17625 C CA . SER A 1 54 ? 69.649 -7.566 8.875 1.00 0.00 54 SER A CA 14
ATOM 17626 C C . SER A 1 54 ? 68.334 -7.621 8.108 1.00 0.00 54 SER A C 14
ATOM 17627 O O . SER A 1 54 ? 67.487 -8.449 8.412 1.00 0.00 54 SER A O 14
ATOM 17635 N N . ASP A 1 55 ? 68.214 -6.723 7.122 1.00 0.00 55 ASP A N 14
ATOM 17636 C CA . ASP A 1 55 ? 67.038 -6.595 6.252 1.00 0.00 55 ASP A CA 14
ATOM 17637 C C . ASP A 1 55 ? 65.833 -6.013 6.993 1.00 0.00 55 ASP A C 14
ATOM 17638 O O . ASP A 1 55 ? 64.711 -6.523 6.905 1.00 0.00 55 ASP A O 14
ATOM 17647 N N . LEU A 1 56 ? 66.078 -4.913 7.685 1.00 0.00 56 LEU A N 14
ATOM 17648 C CA . LEU A 1 56 ? 65.045 -4.202 8.429 1.00 0.00 56 LEU A CA 14
ATOM 17649 C C . LEU A 1 56 ? 65.526 -2.800 8.817 1.00 0.00 56 LEU A C 14
ATOM 17650 O O . LEU A 1 56 ? 64.749 -1.844 8.754 1.00 0.00 56 LEU A O 14
ATOM 17666 N N . CYS A 1 57 ? 66.810 -2.713 9.210 1.00 0.00 57 CYS A N 14
ATOM 17667 C CA . CYS A 1 57 ? 67.446 -1.453 9.609 1.00 0.00 57 CYS A CA 14
ATOM 17668 C C . CYS A 1 57 ? 68.156 -0.864 8.405 1.00 0.00 57 CYS A C 14
ATOM 17669 O O . CYS A 1 57 ? 68.828 -1.591 7.669 1.00 0.00 57 CYS A O 14
ATOM 17676 N N . GLN A 1 58 ? 67.964 0.428 8.183 1.00 0.00 58 GLN A N 14
ATOM 17677 C CA . GLN A 1 58 ? 68.545 1.103 7.021 1.00 0.00 58 GLN A CA 14
ATOM 17678 C C . GLN A 1 58 ? 70.024 1.456 7.203 1.00 0.00 58 GLN A C 14
ATOM 17679 O O . GLN A 1 58 ? 70.820 1.291 6.283 1.00 0.00 58 GLN A O 14
ATOM 17693 N N . TYR A 1 59 ? 70.371 1.976 8.372 1.00 0.00 59 TYR A N 14
ATOM 17694 C CA . TYR A 1 59 ? 71.743 2.406 8.646 1.00 0.00 59 TYR A CA 14
ATOM 17695 C C . TYR A 1 59 ? 72.694 1.238 8.881 1.00 0.00 59 TYR A C 14
ATOM 17696 O O . TYR A 1 59 ? 73.903 1.381 8.703 1.00 0.00 59 TYR A O 14
ATOM 17714 N N . CYS A 1 60 ? 72.158 0.087 9.274 1.00 0.00 60 CYS A N 14
ATOM 17715 C CA . CYS A 1 60 ? 72.986 -1.082 9.518 1.00 0.00 60 CYS A CA 14
ATOM 17716 C C . CYS A 1 60 ? 73.718 -1.508 8.239 1.00 0.00 60 CYS A C 14
ATOM 17717 O O . CYS A 1 60 ? 74.708 -2.236 8.290 1.00 0.00 60 CYS A O 14
ATOM 17724 N N . ARG A 1 61 ? 73.197 -1.075 7.092 1.00 0.00 61 ARG A N 14
ATOM 17725 C CA . ARG A 1 61 ? 73.772 -1.440 5.795 1.00 0.00 61 ARG A CA 14
ATOM 17726 C C . ARG A 1 61 ? 75.228 -0.996 5.659 1.00 0.00 61 ARG A C 14
ATOM 17727 O O . ARG A 1 61 ? 76.047 -1.742 5.121 1.00 0.00 61 ARG A O 14
ATOM 17748 N N . TYR A 1 62 ? 75.521 0.226 6.126 1.00 0.00 62 TYR A N 14
ATOM 17749 C CA . TYR A 1 62 ? 76.872 0.802 6.033 1.00 0.00 62 TYR A CA 14
ATOM 17750 C C . TYR A 1 62 ? 77.691 0.516 7.279 1.00 0.00 62 TYR A C 14
ATOM 17751 O O . TYR A 1 62 ? 78.841 0.085 7.175 1.00 0.00 62 TYR A O 14
ATOM 17769 N N . GLN A 1 63 ? 77.083 0.791 8.443 1.00 0.00 63 GLN A N 14
ATOM 17770 C CA . GLN A 1 63 ? 77.732 0.602 9.749 1.00 0.00 63 GLN A CA 14
ATOM 17771 C C . GLN A 1 63 ? 76.746 -0.001 10.727 1.00 0.00 63 GLN A C 14
ATOM 17772 O O . GLN A 1 63 ? 75.707 0.584 10.999 1.00 0.00 63 GLN A O 14
ATOM 17786 N N . LYS A 1 64 ? 77.098 -1.172 11.247 1.00 0.00 64 LYS A N 14
ATOM 17787 C CA . LYS A 1 64 ? 76.253 -1.888 12.209 1.00 0.00 64 LYS A CA 14
ATOM 17788 C C . LYS A 1 64 ? 75.963 -1.019 13.420 1.00 0.00 64 LYS A C 14
ATOM 17789 O O . LYS A 1 64 ? 76.851 -0.316 13.912 1.00 0.00 64 LYS A O 14
ATOM 17808 N N . ASP A 1 65 ? 74.698 -1.094 13.871 1.00 0.00 65 ASP A N 14
ATOM 17809 C CA . ASP A 1 65 ? 74.206 -0.337 15.032 1.00 0.00 65 ASP A CA 14
ATOM 17810 C C . ASP A 1 65 ? 73.688 -1.287 16.116 1.00 0.00 65 ASP A C 14
ATOM 17811 O O . ASP A 1 65 ? 73.021 -0.860 17.033 1.00 0.00 65 ASP A O 14
ATOM 17820 N N . LEU A 1 66 ? 73.969 -2.582 15.992 1.00 0.00 66 LEU A N 14
ATOM 17821 C CA . LEU A 1 66 ? 73.470 -3.593 16.953 1.00 0.00 66 LEU A CA 14
ATOM 17822 C C . LEU A 1 66 ? 73.836 -3.317 18.429 1.00 0.00 66 LEU A C 14
ATOM 17823 O O . LEU A 1 66 ? 73.388 -4.044 19.315 1.00 0.00 66 LEU A O 14
ATOM 17839 N N . ALA A 1 67 ? 74.608 -2.279 18.711 1.00 0.00 67 ALA A N 14
ATOM 17840 C CA . ALA A 1 67 ? 74.967 -1.973 20.087 1.00 0.00 67 ALA A CA 14
ATOM 17841 C C . ALA A 1 67 ? 73.732 -1.616 20.908 1.00 0.00 67 ALA A C 14
ATOM 17842 O O . ALA A 1 67 ? 73.617 -2.019 22.068 1.00 0.00 67 ALA A O 14
ATOM 17849 N N . ILE A 1 68 ? 72.821 -0.839 20.318 1.00 0.00 68 ILE A N 14
ATOM 17850 C CA . ILE A 1 68 ? 71.618 -0.419 21.038 1.00 0.00 68 ILE A CA 14
ATOM 17851 C C . ILE A 1 68 ? 70.764 -1.613 21.496 1.00 0.00 68 ILE A C 14
ATOM 17852 O O . ILE A 1 68 ? 70.471 -1.723 22.687 1.00 0.00 68 ILE A O 14
ATOM 17868 N N . HIS A 1 69 ? 70.368 -2.495 20.569 1.00 0.00 69 HIS A N 14
ATOM 17869 C CA . HIS A 1 69 ? 69.557 -3.662 20.918 1.00 0.00 69 HIS A CA 14
ATOM 17870 C C . HIS A 1 69 ? 70.255 -4.514 21.983 1.00 0.00 69 HIS A C 14
ATOM 17871 O O . HIS A 1 69 ? 69.616 -4.991 22.921 1.00 0.00 69 HIS A O 14
ATOM 17885 N N . HIS A 1 70 ? 71.568 -4.693 21.837 1.00 0.00 70 HIS A N 14
ATOM 17886 C CA . HIS A 1 70 ? 72.339 -5.482 22.797 1.00 0.00 70 HIS A CA 14
ATOM 17887 C C . HIS A 1 70 ? 72.493 -4.725 24.116 1.00 0.00 70 HIS A C 14
ATOM 17888 O O . HIS A 1 70 ? 72.687 -3.509 24.124 1.00 0.00 70 HIS A O 14
ATOM 17902 N N . GLN A 1 71 ? 72.409 -5.457 25.225 1.00 0.00 71 GLN A N 14
ATOM 17903 C CA . GLN A 1 71 ? 72.542 -4.852 26.549 1.00 0.00 71 GLN A CA 14
ATOM 17904 C C . GLN A 1 71 ? 73.985 -4.418 26.793 1.00 0.00 71 GLN A C 14
ATOM 17905 O O . GLN A 1 71 ? 74.922 -4.979 26.223 1.00 0.00 71 GLN A O 14
ATOM 17919 N N . HIS A 1 72 ? 74.153 -3.412 27.646 1.00 0.00 72 HIS A N 14
ATOM 17920 C CA . HIS A 1 72 ? 75.484 -2.904 27.964 1.00 0.00 72 HIS A CA 14
ATOM 17921 C C . HIS A 1 72 ? 76.293 -3.951 28.723 1.00 0.00 72 HIS A C 14
ATOM 17922 O O . HIS A 1 72 ? 77.498 -4.090 28.510 1.00 0.00 72 HIS A O 14
ATOM 17936 N N . HIS A 1 73 ? 75.624 -4.679 29.614 1.00 0.00 73 HIS A N 14
ATOM 17937 C CA . HIS A 1 73 ? 76.289 -5.710 30.408 1.00 0.00 73 HIS A CA 14
ATOM 17938 C C . HIS A 1 73 ? 76.889 -6.788 29.509 1.00 0.00 73 HIS A C 14
ATOM 17939 O O . HIS A 1 73 ? 78.032 -7.200 29.699 1.00 0.00 73 HIS A O 14
ATOM 17953 N N . HIS A 1 74 ? 76.110 -7.239 28.530 1.00 0.00 74 HIS A N 14
ATOM 17954 C CA . HIS A 1 74 ? 76.577 -8.267 27.608 1.00 0.00 74 HIS A CA 14
ATOM 17955 C C . HIS A 1 74 ? 77.720 -7.737 26.747 1.00 0.00 74 HIS A C 14
ATOM 17956 O O . HIS A 1 74 ? 78.692 -8.445 26.484 1.00 0.00 74 HIS A O 14
ATOM 17970 N N . GLY A 1 75 ? 77.592 -6.489 26.311 1.00 0.00 75 GLY A N 14
ATOM 17971 C CA . GLY A 1 75 ? 78.617 -5.873 25.479 1.00 0.00 75 GLY A CA 14
ATOM 17972 C C . GLY A 1 75 ? 79.941 -5.769 26.232 1.00 0.00 75 GLY A C 14
ATOM 17973 O O . GLY A 1 75 ? 81.013 -5.896 25.640 1.00 0.00 75 GLY A O 14
ATOM 17977 N N . GLY A 1 76 ? 79.857 -5.538 27.537 1.00 0.00 76 GLY A N 14
ATOM 17978 C CA . GLY A 1 76 ? 81.056 -5.420 28.359 1.00 0.00 76 GLY A CA 14
ATOM 17979 C C . GLY A 1 76 ? 81.852 -6.720 28.355 1.00 0.00 76 GLY A C 14
ATOM 17980 O O . GLY A 1 76 ? 81.284 -7.806 28.234 1.00 0.00 76 GLY A O 14
ATOM 17984 N N . SER A 1 77 ? 83.169 -6.602 28.492 1.00 0.00 77 SER A N 14
ATOM 17985 C CA . SER A 1 77 ? 84.035 -7.775 28.500 1.00 0.00 77 SER A CA 14
ATOM 17986 C C . SER A 1 77 ? 83.736 -8.649 29.714 1.00 0.00 77 SER A C 14
ATOM 17987 O O . SER A 1 77 ? 83.965 -9.858 29.692 1.00 0.00 77 SER A O 14
ATOM 17995 N N . MET A 1 78 ? 83.225 -8.028 30.769 1.00 0.00 78 MET A N 14
ATOM 17996 C CA . MET A 1 78 ? 82.900 -8.760 31.989 1.00 0.00 78 MET A CA 14
ATOM 17997 C C . MET A 1 78 ? 81.790 -9.770 31.721 1.00 0.00 78 MET A C 14
ATOM 17998 O O . MET A 1 78 ? 81.832 -10.899 32.210 1.00 0.00 78 MET A O 14
ATOM 18012 N N . GLY A 1 79 ? 80.795 -9.353 30.944 1.00 0.00 79 GLY A N 14
ATOM 18013 C CA . GLY A 1 79 ? 79.672 -10.225 30.618 1.00 0.00 79 GLY A CA 14
ATOM 18014 C C . GLY A 1 79 ? 80.121 -11.420 29.787 1.00 0.00 79 GLY A C 14
ATOM 18015 O O . GLY A 1 79 ? 79.638 -12.535 29.986 1.00 0.00 79 GLY A O 14
ATOM 18019 N N . MET A 1 80 ? 81.043 -11.174 28.859 1.00 0.00 80 MET A N 14
ATOM 18020 C CA . MET A 1 80 ? 81.556 -12.233 27.991 1.00 0.00 80 MET A CA 14
ATOM 18021 C C . MET A 1 80 ? 82.517 -13.130 28.760 1.00 0.00 80 MET A C 14
ATOM 18022 O O . MET A 1 80 ? 83.302 -12.656 29.581 1.00 0.00 80 MET A O 14
ATOM 18036 N N . SER A 1 81 ? 82.438 -14.431 28.498 1.00 0.00 81 SER A N 14
ATOM 18037 C CA . SER A 1 81 ? 83.303 -15.390 29.176 1.00 0.00 81 SER A CA 14
ATOM 18038 C C . SER A 1 81 ? 84.766 -15.121 28.851 1.00 0.00 81 SER A C 14
ATOM 18039 O O . SER A 1 81 ? 85.635 -15.223 29.717 1.00 0.00 81 SER A O 14
ATOM 18047 N N . GLY A 1 82 ? 85.035 -14.775 27.594 1.00 0.00 82 GLY A N 14
ATOM 18048 C CA . GLY A 1 82 ? 86.400 -14.494 27.163 1.00 0.00 82 GLY A CA 14
ATOM 18049 C C . GLY A 1 82 ? 87.286 -15.724 27.323 1.00 0.00 82 GLY A C 14
ATOM 18050 O O . GLY A 1 82 ? 86.918 -16.825 26.912 1.00 0.00 82 GLY A O 14
ATOM 18054 N N . SER A 1 83 ? 88.456 -15.530 27.923 1.00 0.00 83 SER A N 14
ATOM 18055 C CA . SER A 1 83 ? 89.391 -16.631 28.135 1.00 0.00 83 SER A CA 14
ATOM 18056 C C . SER A 1 83 ? 88.819 -17.637 29.130 1.00 0.00 83 SER A C 14
ATOM 18057 O O . SER A 1 83 ? 88.127 -17.262 30.077 1.00 0.00 83 SER A O 14
ATOM 18065 N N . GLY A 1 84 ? 89.111 -18.914 28.906 1.00 0.00 84 GLY A N 14
ATOM 18066 C CA . GLY A 1 84 ? 88.620 -19.968 29.787 1.00 0.00 84 GLY A CA 14
ATOM 18067 C C . GLY A 1 84 ? 89.312 -19.919 31.145 1.00 0.00 84 GLY A C 14
ATOM 18068 O O . GLY A 1 84 ? 90.443 -19.448 31.264 1.00 0.00 84 GLY A O 14
ATOM 18072 N N . THR A 1 85 ? 88.620 -20.414 32.165 1.00 0.00 85 THR A N 14
ATOM 18073 C CA . THR A 1 85 ? 89.166 -20.431 33.517 1.00 0.00 85 THR A CA 14
ATOM 18074 C C . THR A 1 85 ? 90.359 -21.379 33.599 1.00 0.00 85 THR A C 14
ATOM 18075 O O . THR A 1 85 ? 91.299 -21.147 34.360 1.00 0.00 85 THR A O 14
ATOM 18086 N N . GLY A 1 86 ? 90.313 -22.449 32.814 1.00 0.00 86 GLY A N 14
ATOM 18087 C CA . GLY A 1 86 ? 91.392 -23.429 32.807 1.00 0.00 86 GLY A CA 14
ATOM 18088 C C . GLY A 1 86 ? 92.701 -22.805 32.344 1.00 0.00 86 GLY A C 14
ATOM 18089 O O . GLY A 1 86 ? 93.768 -23.162 32.846 1.00 0.00 86 GLY A O 14
ATOM 18093 N N . TYR A 1 87 ? 92.605 -21.886 31.373 1.00 0.00 87 TYR A N 14
ATOM 18094 C CA . TYR A 1 87 ? 93.780 -21.204 30.815 1.00 0.00 87 TYR A CA 14
ATOM 18095 C C . TYR A 1 87 ? 93.400 -19.815 30.310 1.00 0.00 87 TYR A C 14
ATOM 18096 O O . TYR A 1 87 ? 92.635 -19.736 29.362 1.00 0.00 87 TYR A O 14
ATOM 18117 N N . MET A 1 1 ? 60.284 -22.126 36.582 1.00 0.00 1 MET A N 15
ATOM 18118 C CA . MET A 1 1 ? 59.257 -21.276 35.912 1.00 0.00 1 MET A CA 15
ATOM 18119 C C . MET A 1 1 ? 59.404 -19.838 36.400 1.00 0.00 1 MET A C 15
ATOM 18120 O O . MET A 1 1 ? 58.914 -18.905 35.762 1.00 0.00 1 MET A O 15
ATOM 18136 N N . GLY A 1 2 ? 60.082 -19.669 37.530 1.00 0.00 2 GLY A N 15
ATOM 18137 C CA . GLY A 1 2 ? 60.291 -18.341 38.099 1.00 0.00 2 GLY A CA 15
ATOM 18138 C C . GLY A 1 2 ? 61.276 -17.533 37.257 1.00 0.00 2 GLY A C 15
ATOM 18139 O O . GLY A 1 2 ? 62.016 -18.097 36.450 1.00 0.00 2 GLY A O 15
ATOM 18143 N N . ALA A 1 3 ? 61.274 -16.212 37.456 1.00 0.00 3 ALA A N 15
ATOM 18144 C CA . ALA A 1 3 ? 62.170 -15.316 36.717 1.00 0.00 3 ALA A CA 15
ATOM 18145 C C . ALA A 1 3 ? 62.259 -13.938 37.408 1.00 0.00 3 ALA A C 15
ATOM 18146 O O . ALA A 1 3 ? 61.722 -12.962 36.885 1.00 0.00 3 ALA A O 15
ATOM 18153 N N . PRO A 1 4 ? 62.920 -13.812 38.558 1.00 0.00 4 PRO A N 15
ATOM 18154 C CA . PRO A 1 4 ? 63.038 -12.484 39.243 1.00 0.00 4 PRO A CA 15
ATOM 18155 C C . PRO A 1 4 ? 63.751 -11.454 38.365 1.00 0.00 4 PRO A C 15
ATOM 18156 O O . PRO A 1 4 ? 64.650 -11.813 37.601 1.00 0.00 4 PRO A O 15
ATOM 18167 N N . VAL A 1 5 ? 63.328 -10.179 38.488 1.00 0.00 5 VAL A N 15
ATOM 18168 C CA . VAL A 1 5 ? 63.894 -9.051 37.727 1.00 0.00 5 VAL A CA 15
ATOM 18169 C C . VAL A 1 5 ? 64.076 -7.818 38.666 1.00 0.00 5 VAL A C 15
ATOM 18170 O O . VAL A 1 5 ? 63.314 -6.854 38.569 1.00 0.00 5 VAL A O 15
ATOM 18183 N N . PRO A 1 6 ? 65.044 -7.816 39.590 1.00 0.00 6 PRO A N 15
ATOM 18184 C CA . PRO A 1 6 ? 65.256 -6.646 40.511 1.00 0.00 6 PRO A CA 15
ATOM 18185 C C . PRO A 1 6 ? 65.475 -5.341 39.752 1.00 0.00 6 PRO A C 15
ATOM 18186 O O . PRO A 1 6 ? 64.973 -4.287 40.143 1.00 0.00 6 PRO A O 15
ATOM 18197 N N . TYR A 1 7 ? 66.232 -5.427 38.667 1.00 0.00 7 TYR A N 15
ATOM 18198 C CA . TYR A 1 7 ? 66.519 -4.254 37.858 1.00 0.00 7 TYR A CA 15
ATOM 18199 C C . TYR A 1 7 ? 65.203 -3.721 37.248 1.00 0.00 7 TYR A C 15
ATOM 18200 O O . TYR A 1 7 ? 64.281 -4.516 37.061 1.00 0.00 7 TYR A O 15
ATOM 18218 N N . PRO A 1 8 ? 65.062 -2.432 36.910 1.00 0.00 8 PRO A N 15
ATOM 18219 C CA . PRO A 1 8 ? 63.788 -1.923 36.303 1.00 0.00 8 PRO A CA 15
ATOM 18220 C C . PRO A 1 8 ? 63.631 -2.326 34.832 1.00 0.00 8 PRO A C 15
ATOM 18221 O O . PRO A 1 8 ? 62.695 -1.888 34.160 1.00 0.00 8 PRO A O 15
ATOM 18232 N N . ASP A 1 9 ? 64.555 -3.168 34.361 1.00 0.00 9 ASP A N 15
ATOM 18233 C CA . ASP A 1 9 ? 64.555 -3.660 32.971 1.00 0.00 9 ASP A CA 15
ATOM 18234 C C . ASP A 1 9 ? 64.498 -2.490 31.961 1.00 0.00 9 ASP A C 15
ATOM 18235 O O . ASP A 1 9 ? 63.488 -2.317 31.282 1.00 0.00 9 ASP A O 15
ATOM 18244 N N . PRO A 1 10 ? 65.538 -1.664 31.848 1.00 0.00 10 PRO A N 15
ATOM 18245 C CA . PRO A 1 10 ? 65.521 -0.505 30.902 1.00 0.00 10 PRO A CA 15
ATOM 18246 C C . PRO A 1 10 ? 65.725 -0.931 29.449 1.00 0.00 10 PRO A C 15
ATOM 18247 O O . PRO A 1 10 ? 65.508 -0.148 28.525 1.00 0.00 10 PRO A O 15
ATOM 18258 N N . LEU A 1 11 ? 66.147 -2.177 29.261 1.00 0.00 11 LEU A N 15
ATOM 18259 C CA . LEU A 1 11 ? 66.391 -2.708 27.920 1.00 0.00 11 LEU A CA 15
ATOM 18260 C C . LEU A 1 11 ? 65.094 -2.745 27.116 1.00 0.00 11 LEU A C 15
ATOM 18261 O O . LEU A 1 11 ? 65.085 -2.415 25.928 1.00 0.00 11 LEU A O 15
ATOM 18277 N N . GLU A 1 12 ? 64.009 -3.151 27.788 1.00 0.00 12 GLU A N 15
ATOM 18278 C CA . GLU A 1 12 ? 62.668 -3.259 27.182 1.00 0.00 12 GLU A CA 15
ATOM 18279 C C . GLU A 1 12 ? 62.722 -4.046 25.849 1.00 0.00 12 GLU A C 15
ATOM 18280 O O . GLU A 1 12 ? 62.555 -3.448 24.784 1.00 0.00 12 GLU A O 15
ATOM 18292 N N . PRO A 1 13 ? 62.967 -5.361 25.861 1.00 0.00 13 PRO A N 15
ATOM 18293 C CA . PRO A 1 13 ? 63.030 -6.168 24.593 1.00 0.00 13 PRO A CA 15
ATOM 18294 C C . PRO A 1 13 ? 61.765 -6.028 23.745 1.00 0.00 13 PRO A C 15
ATOM 18295 O O . PRO A 1 13 ? 61.829 -6.008 22.515 1.00 0.00 13 PRO A O 15
ATOM 18306 N N . ARG A 1 14 ? 60.622 -5.939 24.413 1.00 0.00 14 ARG A N 15
ATOM 18307 C CA . ARG A 1 14 ? 59.348 -5.808 23.718 1.00 0.00 14 ARG A CA 15
ATOM 18308 C C . ARG A 1 14 ? 59.304 -4.497 22.938 1.00 0.00 14 ARG A C 15
ATOM 18309 O O . ARG A 1 14 ? 58.777 -4.440 21.827 1.00 0.00 14 ARG A O 15
ATOM 18330 N N . GLY A 1 15 ? 59.860 -3.443 23.528 1.00 0.00 15 GLY A N 15
ATOM 18331 C CA . GLY A 1 15 ? 59.875 -2.136 22.883 1.00 0.00 15 GLY A CA 15
ATOM 18332 C C . GLY A 1 15 ? 60.679 -2.171 21.586 1.00 0.00 15 GLY A C 15
ATOM 18333 O O . GLY A 1 15 ? 60.276 -1.583 20.581 1.00 0.00 15 GLY A O 15
ATOM 18337 N N . GLY A 1 16 ? 61.815 -2.863 21.611 1.00 0.00 16 GLY A N 15
ATOM 18338 C CA . GLY A 1 16 ? 62.662 -2.965 20.424 1.00 0.00 16 GLY A CA 15
ATOM 18339 C C . GLY A 1 16 ? 63.251 -1.616 20.052 1.00 0.00 16 GLY A C 15
ATOM 18340 O O . GLY A 1 16 ? 62.585 -0.799 19.416 1.00 0.00 16 GLY A O 15
ATOM 18344 N N . LYS A 1 17 ? 64.502 -1.385 20.442 1.00 0.00 17 LYS A N 15
ATOM 18345 C CA . LYS A 1 17 ? 65.156 -0.132 20.128 1.00 0.00 17 LYS A CA 15
ATOM 18346 C C . LYS A 1 17 ? 65.299 -0.022 18.618 1.00 0.00 17 LYS A C 15
ATOM 18347 O O . LYS A 1 17 ? 64.923 0.977 18.030 1.00 0.00 17 LYS A O 15
ATOM 18366 N N . HIS A 1 18 ? 65.894 -1.057 18.021 1.00 0.00 18 HIS A N 15
ATOM 18367 C CA . HIS A 1 18 ? 66.152 -1.099 16.573 1.00 0.00 18 HIS A CA 15
ATOM 18368 C C . HIS A 1 18 ? 64.920 -0.752 15.728 1.00 0.00 18 HIS A C 15
ATOM 18369 O O . HIS A 1 18 ? 65.072 -0.289 14.597 1.00 0.00 18 HIS A O 15
ATOM 18382 N N . ILE A 1 19 ? 63.726 -0.979 16.299 1.00 0.00 19 ILE A N 15
ATOM 18383 C CA . ILE A 1 19 ? 62.451 -0.700 15.622 1.00 0.00 19 ILE A CA 15
ATOM 18384 C C . ILE A 1 19 ? 61.794 0.518 16.256 1.00 0.00 19 ILE A C 15
ATOM 18385 O O . ILE A 1 19 ? 61.373 0.470 17.413 1.00 0.00 19 ILE A O 15
ATOM 18401 N N . CYS A 1 20 ? 61.680 1.588 15.474 1.00 0.00 20 CYS A N 15
ATOM 18402 C CA . CYS A 1 20 ? 61.033 2.804 15.954 1.00 0.00 20 CYS A CA 15
ATOM 18403 C C . CYS A 1 20 ? 59.520 2.555 16.014 1.00 0.00 20 CYS A C 15
ATOM 18404 O O . CYS A 1 20 ? 59.001 1.738 15.259 1.00 0.00 20 CYS A O 15
ATOM 18411 N N . ALA A 1 21 ? 58.824 3.240 16.920 1.00 0.00 21 ALA A N 15
ATOM 18412 C CA . ALA A 1 21 ? 57.375 3.063 17.076 1.00 0.00 21 ALA A CA 15
ATOM 18413 C C . ALA A 1 21 ? 56.608 3.798 15.983 1.00 0.00 21 ALA A C 15
ATOM 18414 O O . ALA A 1 21 ? 55.408 3.568 15.807 1.00 0.00 21 ALA A O 15
ATOM 18421 N N . ILE A 1 22 ? 57.323 4.693 15.289 1.00 0.00 22 ILE A N 15
ATOM 18422 C CA . ILE A 1 22 ? 56.766 5.532 14.211 1.00 0.00 22 ILE A CA 15
ATOM 18423 C C . ILE A 1 22 ? 57.417 5.167 12.868 1.00 0.00 22 ILE A C 15
ATOM 18424 O O . ILE A 1 22 ? 56.804 4.503 12.034 1.00 0.00 22 ILE A O 15
ATOM 18440 N N . CYS A 1 23 ? 58.639 5.660 12.647 1.00 0.00 23 CYS A N 15
ATOM 18441 C CA . CYS A 1 23 ? 59.361 5.456 11.388 1.00 0.00 23 CYS A CA 15
ATOM 18442 C C . CYS A 1 23 ? 59.669 3.994 11.116 1.00 0.00 23 CYS A C 15
ATOM 18443 O O . CYS A 1 23 ? 60.109 3.646 10.019 1.00 0.00 23 CYS A O 15
ATOM 18450 N N . GLY A 1 24 ? 59.428 3.154 12.109 1.00 0.00 24 GLY A N 15
ATOM 18451 C CA . GLY A 1 24 ? 59.663 1.732 11.976 1.00 0.00 24 GLY A CA 15
ATOM 18452 C C . GLY A 1 24 ? 61.135 1.353 12.120 1.00 0.00 24 GLY A C 15
ATOM 18453 O O . GLY A 1 24 ? 61.411 0.184 12.364 1.00 0.00 24 GLY A O 15
ATOM 18457 N N . ASN A 1 25 ? 62.086 2.310 11.953 1.00 0.00 25 ASN A N 15
ATOM 18458 C CA . ASN A 1 25 ? 63.530 1.955 12.065 1.00 0.00 25 ASN A CA 15
ATOM 18459 C C . ASN A 1 25 ? 64.515 3.163 12.197 1.00 0.00 25 ASN A C 15
ATOM 18460 O O . ASN A 1 25 ? 65.723 2.971 12.016 1.00 0.00 25 ASN A O 15
ATOM 18471 N N . ASN A 1 26 ? 64.040 4.370 12.572 1.00 0.00 26 ASN A N 15
ATOM 18472 C CA . ASN A 1 26 ? 64.964 5.542 12.750 1.00 0.00 26 ASN A CA 15
ATOM 18473 C C . ASN A 1 26 ? 65.415 5.706 14.211 1.00 0.00 26 ASN A C 15
ATOM 18474 O O . ASN A 1 26 ? 66.045 6.705 14.571 1.00 0.00 26 ASN A O 15
ATOM 18485 N N . ALA A 1 27 ? 65.094 4.706 15.031 1.00 0.00 27 ALA A N 15
ATOM 18486 C CA . ALA A 1 27 ? 65.452 4.698 16.453 1.00 0.00 27 ALA A CA 15
ATOM 18487 C C . ALA A 1 27 ? 66.857 4.122 16.619 1.00 0.00 27 ALA A C 15
ATOM 18488 O O . ALA A 1 27 ? 67.045 3.052 17.204 1.00 0.00 27 ALA A O 15
ATOM 18495 N N . GLU A 1 28 ? 67.835 4.871 16.090 1.00 0.00 28 GLU A N 15
ATOM 18496 C CA . GLU A 1 28 ? 69.262 4.502 16.147 1.00 0.00 28 GLU A CA 15
ATOM 18497 C C . GLU A 1 28 ? 70.105 5.744 16.411 1.00 0.00 28 GLU A C 15
ATOM 18498 O O . GLU A 1 28 ? 71.065 5.686 17.182 1.00 0.00 28 GLU A O 15
ATOM 18510 N N . ASP A 1 29 ? 69.744 6.858 15.756 1.00 0.00 29 ASP A N 15
ATOM 18511 C CA . ASP A 1 29 ? 70.493 8.123 15.922 1.00 0.00 29 ASP A CA 15
ATOM 18512 C C . ASP A 1 29 ? 69.673 9.362 15.541 1.00 0.00 29 ASP A C 15
ATOM 18513 O O . ASP A 1 29 ? 69.338 10.168 16.412 1.00 0.00 29 ASP A O 15
ATOM 18522 N N . TYR A 1 30 ? 69.377 9.523 14.245 1.00 0.00 30 TYR A N 15
ATOM 18523 C CA . TYR A 1 30 ? 68.628 10.676 13.760 1.00 0.00 30 TYR A CA 15
ATOM 18524 C C . TYR A 1 30 ? 67.144 10.481 14.018 1.00 0.00 30 TYR A C 15
ATOM 18525 O O . TYR A 1 30 ? 66.637 9.367 13.869 1.00 0.00 30 TYR A O 15
ATOM 18543 N N . LYS A 1 31 ? 66.478 11.577 14.416 1.00 0.00 31 LYS A N 15
ATOM 18544 C CA . LYS A 1 31 ? 65.039 11.576 14.724 1.00 0.00 31 LYS A CA 15
ATOM 18545 C C . LYS A 1 31 ? 64.335 12.642 13.887 1.00 0.00 31 LYS A C 15
ATOM 18546 O O . LYS A 1 31 ? 63.475 13.380 14.378 1.00 0.00 31 LYS A O 15
ATOM 18565 N N . HIS A 1 32 ? 64.713 12.710 12.613 1.00 0.00 32 HIS A N 15
ATOM 18566 C CA . HIS A 1 32 ? 64.113 13.684 11.691 1.00 0.00 32 HIS A CA 15
ATOM 18567 C C . HIS A 1 32 ? 62.763 13.208 11.169 1.00 0.00 32 HIS A C 15
ATOM 18568 O O . HIS 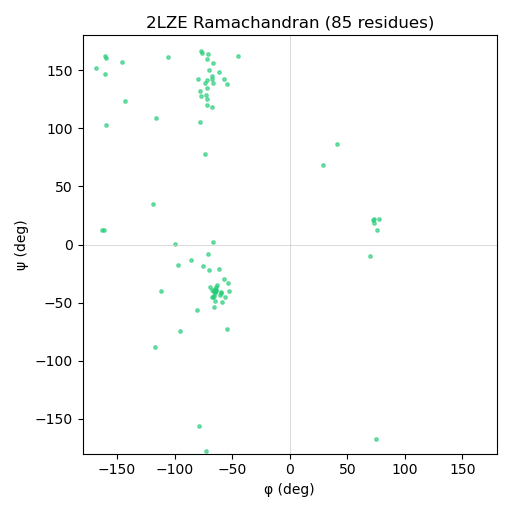A 1 32 ? 61.855 14.015 10.958 1.00 0.00 32 HIS A O 15
ATOM 18582 N N . THR A 1 33 ? 62.649 11.902 10.947 1.00 0.00 33 THR A N 15
ATOM 18583 C CA . THR A 1 33 ? 61.416 11.311 10.425 1.00 0.00 33 THR A CA 15
ATOM 18584 C C . THR A 1 33 ? 60.385 11.141 11.529 1.00 0.00 33 THR A C 15
ATOM 18585 O O . THR A 1 33 ? 59.216 10.862 11.263 1.00 0.00 33 THR A O 15
ATOM 18596 N N . ASP A 1 34 ? 60.825 11.290 12.771 1.00 0.00 34 ASP A N 15
ATOM 18597 C CA . ASP A 1 34 ? 59.916 11.126 13.903 1.00 0.00 34 ASP A CA 15
ATOM 18598 C C . ASP A 1 34 ? 58.851 12.217 13.888 1.00 0.00 34 ASP A C 15
ATOM 18599 O O . ASP A 1 34 ? 57.700 11.978 14.252 1.00 0.00 34 ASP A O 15
ATOM 18608 N N . MET A 1 35 ? 59.245 13.413 13.472 1.00 0.00 35 MET A N 15
ATOM 18609 C CA . MET A 1 35 ? 58.310 14.534 13.421 1.00 0.00 35 MET A CA 15
ATOM 18610 C C . MET A 1 35 ? 57.241 14.292 12.358 1.00 0.00 35 MET A C 15
ATOM 18611 O O . MET A 1 35 ? 56.063 14.569 12.584 1.00 0.00 35 MET A O 15
ATOM 18625 N N . ASP A 1 36 ? 57.666 13.776 11.202 1.00 0.00 36 ASP A N 15
ATOM 18626 C CA . ASP A 1 36 ? 56.745 13.499 10.096 1.00 0.00 36 ASP A CA 15
ATOM 18627 C C . ASP A 1 36 ? 57.398 12.586 9.061 1.00 0.00 36 ASP A C 15
ATOM 18628 O O . ASP A 1 36 ? 58.568 12.762 8.716 1.00 0.00 36 ASP A O 15
ATOM 18637 N N . LEU A 1 37 ? 56.628 11.618 8.569 1.00 0.00 37 LEU A N 15
ATOM 18638 C CA . LEU A 1 37 ? 57.123 10.676 7.564 1.00 0.00 37 LEU A CA 15
ATOM 18639 C C . LEU A 1 37 ? 57.243 11.390 6.221 1.00 0.00 37 LEU A C 15
ATOM 18640 O O . LEU A 1 37 ? 56.453 12.286 5.918 1.00 0.00 37 LEU A O 15
ATOM 18656 N N . THR A 1 38 ? 58.234 10.982 5.428 1.00 0.00 38 THR A N 15
ATOM 18657 C CA . THR A 1 38 ? 58.464 11.581 4.109 1.00 0.00 38 THR A CA 15
ATOM 18658 C C . THR A 1 38 ? 57.463 11.026 3.093 1.00 0.00 38 THR A C 15
ATOM 18659 O O . THR A 1 38 ? 57.342 9.813 2.923 1.00 0.00 38 THR A O 15
ATOM 18670 N N . TYR A 1 39 ? 56.744 11.924 2.427 1.00 0.00 39 TYR A N 15
ATOM 18671 C CA . TYR A 1 39 ? 55.752 11.513 1.436 1.00 0.00 39 TYR A CA 15
ATOM 18672 C C . TYR A 1 39 ? 56.411 10.780 0.270 1.00 0.00 39 TYR A C 15
ATOM 18673 O O . TYR A 1 39 ? 55.964 9.702 -0.122 1.00 0.00 39 TYR A O 15
ATOM 18691 N N . THR A 1 40 ? 57.476 11.370 -0.272 1.00 0.00 40 THR A N 15
ATOM 18692 C CA . THR A 1 40 ? 58.194 10.766 -1.396 1.00 0.00 40 THR A CA 15
ATOM 18693 C C . THR A 1 40 ? 59.014 9.570 -0.916 1.00 0.00 40 THR A C 15
ATOM 18694 O O . THR A 1 40 ? 59.735 9.674 0.079 1.00 0.00 40 THR A O 15
ATOM 18705 N N . ASP A 1 41 ? 58.886 8.440 -1.636 1.00 0.00 41 ASP A N 15
ATOM 18706 C CA . ASP A 1 41 ? 59.608 7.198 -1.307 1.00 0.00 41 ASP A CA 15
ATOM 18707 C C . ASP A 1 41 ? 60.001 6.465 -2.593 1.00 0.00 41 ASP A C 15
ATOM 18708 O O . ASP A 1 41 ? 60.333 5.280 -2.570 1.00 0.00 41 ASP A O 15
ATOM 18717 N N . ARG A 1 42 ? 59.978 7.187 -3.710 1.00 0.00 42 ARG A N 15
ATOM 18718 C CA . ARG A 1 42 ? 60.349 6.600 -4.994 1.00 0.00 42 ARG A CA 15
ATOM 18719 C C . ARG A 1 42 ? 61.845 6.310 -5.021 1.00 0.00 42 ARG A C 15
ATOM 18720 O O . ARG A 1 42 ? 62.279 5.275 -5.527 1.00 0.00 42 ARG A O 15
ATOM 18741 N N . ASP A 1 43 ? 62.627 7.234 -4.468 1.00 0.00 43 ASP A N 15
ATOM 18742 C CA . ASP A 1 43 ? 64.076 7.076 -4.427 1.00 0.00 43 ASP A CA 15
ATOM 18743 C C . ASP A 1 43 ? 64.467 5.982 -3.438 1.00 0.00 43 ASP A C 15
ATOM 18744 O O . ASP A 1 43 ? 63.779 5.759 -2.442 1.00 0.00 43 ASP A O 15
ATOM 18753 N N . TYR A 1 44 ? 65.574 5.301 -3.724 1.00 0.00 44 TYR A N 15
ATOM 18754 C CA . TYR A 1 44 ? 66.049 4.230 -2.856 1.00 0.00 44 TYR A CA 15
ATOM 18755 C C . TYR A 1 44 ? 66.585 4.794 -1.545 1.00 0.00 44 TYR A C 15
ATOM 18756 O O . TYR A 1 44 ? 67.192 5.865 -1.517 1.00 0.00 44 TYR A O 15
ATOM 18774 N N . LYS A 1 45 ? 66.349 4.064 -0.461 1.00 0.00 45 LYS A N 15
ATOM 18775 C CA . LYS A 1 45 ? 66.805 4.493 0.856 1.00 0.00 45 LYS A CA 15
ATOM 18776 C C . LYS A 1 45 ? 68.329 4.570 0.891 1.00 0.00 45 LYS A C 15
ATOM 18777 O O . LYS A 1 45 ? 68.891 5.508 1.460 1.00 0.00 45 LYS A O 15
ATOM 18796 N N . ASN A 1 46 ? 68.984 3.573 0.283 1.00 0.00 46 ASN A N 15
ATOM 18797 C CA . ASN A 1 46 ? 70.448 3.518 0.239 1.00 0.00 46 ASN A CA 15
ATOM 18798 C C . ASN A 1 46 ? 70.915 2.663 -0.936 1.00 0.00 46 ASN A C 15
ATOM 18799 O O . ASN A 1 46 ? 70.822 1.435 -0.903 1.00 0.00 46 ASN A O 15
ATOM 18810 N N . CYS A 1 47 ? 71.420 3.324 -1.975 1.00 0.00 47 CYS A N 15
ATOM 18811 C CA . CYS A 1 47 ? 71.902 2.619 -3.160 1.00 0.00 47 CYS A CA 15
ATOM 18812 C C . CYS A 1 47 ? 73.123 1.770 -2.822 1.00 0.00 47 CYS A C 15
ATOM 18813 O O . CYS A 1 47 ? 73.258 0.643 -3.301 1.00 0.00 47 CYS A O 15
ATOM 18821 N N . GLU A 1 48 ? 74.008 2.321 -1.997 1.00 0.00 48 GLU A N 15
ATOM 18822 C CA . GLU A 1 48 ? 75.222 1.612 -1.600 1.00 0.00 48 GLU A CA 15
ATOM 18823 C C . GLU A 1 48 ? 74.874 0.448 -0.677 1.00 0.00 48 GLU A C 15
ATOM 18824 O O . GLU A 1 48 ? 73.885 0.504 0.055 1.00 0.00 48 GLU A O 15
ATOM 18836 N N . SER A 1 49 ? 75.695 -0.605 -0.728 1.00 0.00 49 SER A N 15
ATOM 18837 C CA . SER A 1 49 ? 75.481 -1.791 0.102 1.00 0.00 49 SER A CA 15
ATOM 18838 C C . SER A 1 49 ? 76.764 -2.607 0.210 1.00 0.00 49 SER A C 15
ATOM 18839 O O . SER A 1 49 ? 77.681 -2.441 -0.596 1.00 0.00 49 SER A O 15
ATOM 18847 N N . TYR A 1 50 ? 76.807 -3.486 1.216 1.00 0.00 50 TYR A N 15
ATOM 18848 C CA . TYR A 1 50 ? 77.965 -4.352 1.460 1.00 0.00 50 TYR A CA 15
ATOM 18849 C C . TYR A 1 50 ? 77.527 -5.608 2.203 1.00 0.00 50 TYR A C 15
ATOM 18850 O O . TYR A 1 50 ? 78.024 -6.702 1.919 1.00 0.00 50 TYR A O 15
ATOM 18868 N N . HIS A 1 51 ? 76.600 -5.428 3.155 1.00 0.00 51 HIS A N 15
ATOM 18869 C CA . HIS A 1 51 ? 76.065 -6.532 3.966 1.00 0.00 51 HIS A CA 15
ATOM 18870 C C . HIS A 1 51 ? 74.609 -6.257 4.342 1.00 0.00 51 HIS A C 15
ATOM 18871 O O . HIS A 1 51 ? 74.335 -5.640 5.373 1.00 0.00 51 HIS A O 15
ATOM 18885 N N . LYS A 1 52 ? 73.692 -6.715 3.491 1.00 0.00 52 LYS A N 15
ATOM 18886 C CA . LYS A 1 52 ? 72.257 -6.521 3.711 1.00 0.00 52 LYS A CA 15
ATOM 18887 C C . LYS A 1 52 ? 71.755 -7.514 4.761 1.00 0.00 52 LYS A C 15
ATOM 18888 O O . LYS A 1 52 ? 70.923 -8.379 4.489 1.00 0.00 52 LYS A O 15
ATOM 18907 N N . CYS A 1 53 ? 72.292 -7.387 5.957 1.00 0.00 53 CYS A N 15
ATOM 18908 C CA . CYS A 1 53 ? 71.932 -8.274 7.060 1.00 0.00 53 CYS A CA 15
ATOM 18909 C C . CYS A 1 53 ? 70.505 -8.026 7.546 1.00 0.00 53 CYS A C 15
ATOM 18910 O O . CYS A 1 53 ? 69.633 -8.882 7.363 1.00 0.00 53 CYS A O 15
ATOM 18918 N N . SER A 1 54 ? 70.295 -6.854 8.166 1.00 0.00 54 SER A N 15
ATOM 18919 C CA . SER A 1 54 ? 68.996 -6.456 8.708 1.00 0.00 54 SER A CA 15
ATOM 18920 C C . SER A 1 54 ? 68.288 -5.513 7.762 1.00 0.00 54 SER A C 15
ATOM 18921 O O . SER A 1 54 ? 68.325 -4.295 7.934 1.00 0.00 54 SER A O 15
ATOM 18929 N N . ASP A 1 55 ? 67.659 -6.100 6.761 1.00 0.00 55 ASP A N 15
ATOM 18930 C CA . ASP A 1 55 ? 66.922 -5.347 5.741 1.00 0.00 55 ASP A CA 15
ATOM 18931 C C . ASP A 1 55 ? 65.900 -4.404 6.377 1.00 0.00 55 ASP A C 15
ATOM 18932 O O . ASP A 1 55 ? 65.547 -3.379 5.797 1.00 0.00 55 ASP A O 15
ATOM 18941 N N . LEU A 1 56 ? 65.437 -4.755 7.572 1.00 0.00 56 LEU A N 15
ATOM 18942 C CA . LEU A 1 56 ? 64.468 -3.930 8.278 1.00 0.00 56 LEU A CA 15
ATOM 18943 C C . LEU A 1 56 ? 65.099 -2.575 8.597 1.00 0.00 56 LEU A C 15
ATOM 18944 O O . LEU A 1 56 ? 64.470 -1.537 8.381 1.00 0.00 56 LEU A O 15
ATOM 18960 N N . CYS A 1 57 ? 66.353 -2.609 9.088 1.00 0.00 57 CYS A N 15
ATOM 18961 C CA . CYS A 1 57 ? 67.106 -1.399 9.424 1.00 0.00 57 CYS A CA 15
ATOM 18962 C C . CYS A 1 57 ? 67.941 -0.972 8.220 1.00 0.00 57 CYS A C 15
ATOM 18963 O O . CYS A 1 57 ? 68.803 -1.705 7.749 1.00 0.00 57 CYS A O 15
ATOM 18970 N N . GLN A 1 58 ? 67.628 0.194 7.690 1.00 0.00 58 GLN A N 15
ATOM 18971 C CA . GLN A 1 58 ? 68.302 0.701 6.498 1.00 0.00 58 GLN A CA 15
ATOM 18972 C C . GLN A 1 58 ? 69.787 1.039 6.709 1.00 0.00 58 GLN A C 15
ATOM 18973 O O . GLN A 1 58 ? 70.594 0.835 5.806 1.00 0.00 58 GLN A O 15
ATOM 18987 N N . TYR A 1 59 ? 70.135 1.576 7.875 1.00 0.00 59 TYR A N 15
ATOM 18988 C CA . TYR A 1 59 ? 71.526 1.968 8.152 1.00 0.00 59 TYR A CA 15
ATOM 18989 C C . TYR A 1 59 ? 72.421 0.756 8.393 1.00 0.00 59 TYR A C 15
ATOM 18990 O O . TYR A 1 59 ? 73.627 0.809 8.142 1.00 0.00 59 TYR A O 15
ATOM 19008 N N . CYS A 1 60 ? 71.838 -0.335 8.875 1.00 0.00 60 CYS A N 15
ATOM 19009 C CA . CYS A 1 60 ? 72.597 -1.544 9.139 1.00 0.00 60 CYS A CA 15
ATOM 19010 C C . CYS A 1 60 ? 73.210 -2.103 7.858 1.00 0.00 60 CYS A C 15
ATOM 19011 O O . CYS A 1 60 ? 74.102 -2.944 7.905 1.00 0.00 60 CYS A O 15
ATOM 19018 N N . ARG A 1 61 ? 72.705 -1.667 6.716 1.00 0.00 61 ARG A N 15
ATOM 19019 C CA . ARG A 1 61 ? 73.196 -2.168 5.439 1.00 0.00 61 ARG A CA 15
ATOM 19020 C C . ARG A 1 61 ? 74.680 -1.859 5.236 1.00 0.00 61 ARG A C 15
ATOM 19021 O O . ARG A 1 61 ? 75.415 -2.716 4.737 1.00 0.00 61 ARG A O 15
ATOM 19042 N N . TYR A 1 62 ? 75.090 -0.631 5.600 1.00 0.00 62 TYR A N 15
ATOM 19043 C CA . TYR A 1 62 ? 76.485 -0.167 5.438 1.00 0.00 62 TYR A CA 15
ATOM 19044 C C . TYR A 1 62 ? 77.191 0.039 6.779 1.00 0.00 62 TYR A C 15
ATOM 19045 O O . TYR A 1 62 ? 78.358 -0.334 6.914 1.00 0.00 62 TYR A O 15
ATOM 19063 N N . GLN A 1 63 ? 76.473 0.647 7.741 1.00 0.00 63 GLN A N 15
ATOM 19064 C CA . GLN A 1 63 ? 77.012 0.942 9.088 1.00 0.00 63 GLN A CA 15
ATOM 19065 C C . GLN A 1 63 ? 76.249 0.157 10.145 1.00 0.00 63 GLN A C 15
ATOM 19066 O O . GLN A 1 63 ? 75.102 0.468 10.438 1.00 0.00 63 GLN A O 15
ATOM 19080 N N . LYS A 1 64 ? 76.899 -0.856 10.714 1.00 0.00 64 LYS A N 15
ATOM 19081 C CA . LYS A 1 64 ? 76.263 -1.685 11.739 1.00 0.00 64 LYS A CA 15
ATOM 19082 C C . LYS A 1 64 ? 75.944 -0.881 12.988 1.00 0.00 64 LYS A C 15
ATOM 19083 O O . LYS A 1 64 ? 76.791 -0.147 13.501 1.00 0.00 64 LYS A O 15
ATOM 19102 N N . ASP A 1 65 ? 74.695 -1.057 13.444 1.00 0.00 65 ASP A N 15
ATOM 19103 C CA . ASP A 1 65 ? 74.154 -0.389 14.637 1.00 0.00 65 ASP A CA 15
ATOM 19104 C C . ASP A 1 65 ? 73.804 -1.414 15.720 1.00 0.00 65 ASP A C 15
ATOM 19105 O O . ASP A 1 65 ? 73.140 -1.079 16.688 1.00 0.00 65 ASP A O 15
ATOM 19114 N N . LEU A 1 66 ? 74.216 -2.668 15.537 1.00 0.00 66 LEU A N 15
ATOM 19115 C CA . LEU A 1 66 ? 73.896 -3.761 16.488 1.00 0.00 66 LEU A CA 15
ATOM 19116 C C . LEU A 1 66 ? 74.308 -3.479 17.956 1.00 0.00 66 LEU A C 15
ATOM 19117 O O . LEU A 1 66 ? 74.033 -4.295 18.838 1.00 0.00 66 LEU A O 15
ATOM 19133 N N . ALA A 1 67 ? 74.939 -2.345 18.235 1.00 0.00 67 ALA A N 15
ATOM 19134 C CA . ALA A 1 67 ? 75.336 -2.026 19.595 1.00 0.00 67 ALA A CA 15
ATOM 19135 C C . ALA A 1 67 ? 74.114 -1.870 20.490 1.00 0.00 67 ALA A C 15
ATOM 19136 O O . ALA A 1 67 ? 74.086 -2.388 21.607 1.00 0.00 67 ALA A O 15
ATOM 19143 N N . ILE A 1 68 ? 73.119 -1.130 20.007 1.00 0.00 68 ILE A N 15
ATOM 19144 C CA . ILE A 1 68 ? 71.918 -0.893 20.800 1.00 0.00 68 ILE A CA 15
ATOM 19145 C C . ILE A 1 68 ? 71.188 -2.205 21.127 1.00 0.00 68 ILE A C 15
ATOM 19146 O O . ILE A 1 68 ? 71.399 -2.775 22.199 1.00 0.00 68 ILE A O 15
ATOM 19162 N N . HIS A 1 69 ? 70.336 -2.678 20.228 1.00 0.00 69 HIS A N 15
ATOM 19163 C CA . HIS A 1 69 ? 69.595 -3.913 20.465 1.00 0.00 69 HIS A CA 15
ATOM 19164 C C . HIS A 1 69 ? 70.530 -5.123 20.450 1.00 0.00 69 HIS A C 15
ATOM 19165 O O . HIS A 1 69 ? 71.324 -5.294 19.524 1.00 0.00 69 HIS A O 15
ATOM 19179 N N . HIS A 1 70 ? 70.425 -5.954 21.487 1.00 0.00 70 HIS A N 15
ATOM 19180 C CA . HIS A 1 70 ? 71.257 -7.151 21.597 1.00 0.00 70 HIS A CA 15
ATOM 19181 C C . HIS A 1 70 ? 70.799 -8.218 20.606 1.00 0.00 70 HIS A C 15
ATOM 19182 O O . HIS A 1 70 ? 69.600 -8.442 20.440 1.00 0.00 70 HIS A O 15
ATOM 19196 N N . GLN A 1 71 ? 71.761 -8.872 19.957 1.00 0.00 71 GLN A N 15
ATOM 19197 C CA . GLN A 1 71 ? 71.450 -9.916 18.982 1.00 0.00 71 GLN A CA 15
ATOM 19198 C C . GLN A 1 71 ? 70.967 -11.177 19.702 1.00 0.00 71 GLN A C 15
ATOM 19199 O O . GLN A 1 71 ? 71.519 -11.563 20.732 1.00 0.00 71 GLN A O 15
ATOM 19213 N N . HIS A 1 72 ? 69.937 -11.813 19.144 1.00 0.00 72 HIS A N 15
ATOM 19214 C CA . HIS A 1 72 ? 69.386 -13.034 19.731 1.00 0.00 72 HIS A CA 15
ATOM 19215 C C . HIS A 1 72 ? 70.338 -14.207 19.516 1.00 0.00 72 HIS A C 15
ATOM 19216 O O . HIS A 1 72 ? 70.882 -14.382 18.426 1.00 0.00 72 HIS A O 15
ATOM 19230 N N . HIS A 1 73 ? 70.528 -15.008 20.563 1.00 0.00 73 HIS A N 15
ATOM 19231 C CA . HIS A 1 73 ? 71.414 -16.168 20.484 1.00 0.00 73 HIS A CA 15
ATOM 19232 C C . HIS A 1 73 ? 70.778 -17.279 19.656 1.00 0.00 73 HIS A C 15
ATOM 19233 O O . HIS A 1 73 ? 69.606 -17.610 19.840 1.00 0.00 73 HIS A O 15
ATOM 19247 N N . HIS A 1 74 ? 71.557 -17.853 18.745 1.00 0.00 74 HIS A N 15
ATOM 19248 C CA . HIS A 1 74 ? 71.058 -18.929 17.896 1.00 0.00 74 HIS A CA 15
ATOM 19249 C C . HIS A 1 74 ? 70.756 -20.168 18.732 1.00 0.00 74 HIS A C 15
ATOM 19250 O O . HIS A 1 74 ? 69.756 -20.851 18.511 1.00 0.00 74 HIS A O 15
ATOM 19264 N N . GLY A 1 75 ? 71.630 -20.450 19.694 1.00 0.00 75 GLY A N 15
ATOM 19265 C CA . GLY A 1 75 ? 71.452 -21.610 20.561 1.00 0.00 75 GLY A CA 15
ATOM 19266 C C . GLY A 1 75 ? 70.182 -21.479 21.391 1.00 0.00 75 GLY A C 15
ATOM 19267 O O . GLY A 1 75 ? 69.486 -22.463 21.640 1.00 0.00 75 GLY A O 15
ATOM 19271 N N . GLY A 1 76 ? 69.884 -20.256 21.817 1.00 0.00 76 GLY A N 15
ATOM 19272 C CA . GLY A 1 76 ? 68.691 -20.009 22.618 1.00 0.00 76 GLY A CA 15
ATOM 19273 C C . GLY A 1 76 ? 67.430 -20.222 21.789 1.00 0.00 76 GLY A C 15
ATOM 19274 O O . GLY A 1 76 ? 67.494 -20.289 20.560 1.00 0.00 76 GLY A O 15
ATOM 19278 N N . SER A 1 77 ? 66.292 -20.334 22.478 1.00 0.00 77 SER A N 15
ATOM 19279 C CA . SER A 1 77 ? 65.003 -20.544 21.817 1.00 0.00 77 SER A CA 15
ATOM 19280 C C . SER A 1 77 ? 63.856 -20.140 22.739 1.00 0.00 77 SER A C 15
ATOM 19281 O O . SER A 1 77 ? 64.036 -20.003 23.949 1.00 0.00 77 SER A O 15
ATOM 19289 N N . MET A 1 78 ? 62.678 -19.946 22.154 1.00 0.00 78 MET A N 15
ATOM 19290 C CA . MET A 1 78 ? 61.505 -19.552 22.926 1.00 0.00 78 MET A CA 15
ATOM 19291 C C . MET A 1 78 ? 61.119 -20.658 23.907 1.00 0.00 78 MET A C 15
ATOM 19292 O O . MET A 1 78 ? 60.755 -20.384 25.051 1.00 0.00 78 MET A O 15
ATOM 19306 N N . GLY A 1 79 ? 61.203 -21.905 23.442 1.00 0.00 79 GLY A N 15
ATOM 19307 C CA . GLY A 1 79 ? 60.865 -23.060 24.273 1.00 0.00 79 GLY A CA 15
ATOM 19308 C C . GLY A 1 79 ? 59.353 -23.219 24.405 1.00 0.00 79 GLY A C 15
ATOM 19309 O O . GLY A 1 79 ? 58.870 -24.140 25.065 1.00 0.00 79 GLY A O 15
ATOM 19313 N N . MET A 1 80 ? 58.610 -22.314 23.776 1.00 0.00 80 MET A N 15
ATOM 19314 C CA . MET A 1 80 ? 57.154 -22.360 23.830 1.00 0.00 80 MET A CA 15
ATOM 19315 C C . MET A 1 80 ? 56.634 -23.616 23.132 1.00 0.00 80 MET A C 15
ATOM 19316 O O . MET A 1 80 ? 55.684 -24.247 23.596 1.00 0.00 80 MET A O 15
ATOM 19330 N N . SER A 1 81 ? 57.261 -23.970 22.014 1.00 0.00 81 SER A N 15
ATOM 19331 C CA . SER A 1 81 ? 56.850 -25.151 21.258 1.00 0.00 81 SER A CA 15
ATOM 19332 C C . SER A 1 81 ? 57.067 -26.420 22.077 1.00 0.00 81 SER A C 15
ATOM 19333 O O . SER A 1 81 ? 58.030 -26.521 22.840 1.00 0.00 81 SER A O 15
ATOM 19341 N N . GLY A 1 82 ? 56.165 -27.384 21.917 1.00 0.00 82 GLY A N 15
ATOM 19342 C CA . GLY A 1 82 ? 56.264 -28.644 22.645 1.00 0.00 82 GLY A CA 15
ATOM 19343 C C . GLY A 1 82 ? 57.527 -29.405 22.254 1.00 0.00 82 GLY A C 15
ATOM 19344 O O . GLY A 1 82 ? 58.160 -30.043 23.096 1.00 0.00 82 GLY A O 15
ATOM 19348 N N . SER A 1 83 ? 57.880 -29.327 20.972 1.00 0.00 83 SER A N 15
ATOM 19349 C CA . SER A 1 83 ? 59.067 -30.008 20.455 1.00 0.00 83 SER A CA 15
ATOM 19350 C C . SER A 1 83 ? 60.335 -29.260 20.849 1.00 0.00 83 SER A C 15
ATOM 19351 O O . SER A 1 83 ? 61.445 -29.705 20.552 1.00 0.00 83 SER A O 15
ATOM 19359 N N . GLY A 1 84 ? 60.163 -28.124 21.519 1.00 0.00 84 GLY A N 15
ATOM 19360 C CA . GLY A 1 84 ? 61.303 -27.322 21.949 1.00 0.00 84 GLY A CA 15
ATOM 19361 C C . GLY A 1 84 ? 62.188 -28.113 22.906 1.00 0.00 84 GLY A C 15
ATOM 19362 O O . GLY A 1 84 ? 63.407 -27.947 22.920 1.00 0.00 84 GLY A O 15
ATOM 19366 N N . THR A 1 85 ? 61.565 -28.978 23.698 1.00 0.00 85 THR A N 15
ATOM 19367 C CA . THR A 1 85 ? 62.305 -29.797 24.653 1.00 0.00 85 THR A CA 15
ATOM 19368 C C . THR A 1 85 ? 63.229 -30.776 23.930 1.00 0.00 85 THR A C 15
ATOM 19369 O O . THR A 1 85 ? 62.892 -31.294 22.866 1.00 0.00 85 THR A O 15
ATOM 19380 N N . GLY A 1 86 ? 64.395 -31.020 24.520 1.00 0.00 86 GLY A N 15
ATOM 19381 C CA . GLY A 1 86 ? 65.365 -31.936 23.930 1.00 0.00 86 GLY A CA 15
ATOM 19382 C C . GLY A 1 86 ? 65.987 -31.340 22.672 1.00 0.00 86 GLY A C 15
ATOM 19383 O O . GLY A 1 86 ? 65.903 -30.134 22.438 1.00 0.00 86 GLY A O 15
ATOM 19387 N N . TYR A 1 87 ? 66.610 -32.193 21.866 1.00 0.00 87 TYR A N 15
ATOM 19388 C CA . TYR A 1 87 ? 67.243 -31.744 20.632 1.00 0.00 87 TYR A CA 15
ATOM 19389 C C . TYR A 1 87 ? 66.208 -31.143 19.685 1.00 0.00 87 TYR A C 15
ATOM 19390 O O . TYR A 1 87 ? 66.555 -30.221 18.967 1.00 0.00 87 TYR A O 15
ATOM 19411 N N . MET A 1 1 ? 32.350 0.239 32.532 1.00 0.00 1 MET A N 16
ATOM 19412 C CA . MET A 1 1 ? 33.571 0.514 31.718 1.00 0.00 1 MET A CA 16
ATOM 19413 C C . MET A 1 1 ? 34.057 -0.790 31.091 1.00 0.00 1 MET A C 16
ATOM 19414 O O . MET A 1 1 ? 33.859 -1.869 31.647 1.00 0.00 1 MET A O 16
ATOM 19430 N N . GLY A 1 2 ? 34.694 -0.675 29.929 1.00 0.00 2 GLY A N 16
ATOM 19431 C CA . GLY A 1 2 ? 35.208 -1.848 29.230 1.00 0.00 2 GLY A CA 16
ATOM 19432 C C . GLY A 1 2 ? 36.092 -1.437 28.058 1.00 0.00 2 GLY A C 16
ATOM 19433 O O . GLY A 1 2 ? 36.172 -0.255 27.719 1.00 0.00 2 GLY A O 16
ATOM 19437 N N . ALA A 1 3 ? 36.755 -2.422 27.446 1.00 0.00 3 ALA A N 16
ATOM 19438 C CA . ALA A 1 3 ? 37.641 -2.168 26.307 1.00 0.00 3 ALA A CA 16
ATOM 19439 C C . ALA A 1 3 ? 37.954 -3.482 25.558 1.00 0.00 3 ALA A C 16
ATOM 19440 O O . ALA A 1 3 ? 39.080 -3.975 25.642 1.00 0.00 3 ALA A O 16
ATOM 19447 N N . PRO A 1 4 ? 37.010 -4.073 24.824 1.00 0.00 4 PRO A N 16
ATOM 19448 C CA . PRO A 1 4 ? 37.285 -5.342 24.076 1.00 0.00 4 PRO A CA 16
ATOM 19449 C C . PRO A 1 4 ? 38.409 -5.172 23.056 1.00 0.00 4 PRO A C 16
ATOM 19450 O O . PRO A 1 4 ? 38.550 -4.098 22.467 1.00 0.00 4 PRO A O 16
ATOM 19461 N N . VAL A 1 5 ? 39.198 -6.247 22.872 1.00 0.00 5 VAL A N 16
ATOM 19462 C CA . VAL A 1 5 ? 40.334 -6.277 21.935 1.00 0.00 5 VAL A CA 16
ATOM 19463 C C . VAL A 1 5 ? 40.337 -7.626 21.153 1.00 0.00 5 VAL A C 16
ATOM 19464 O O . VAL A 1 5 ? 41.173 -8.495 21.422 1.00 0.00 5 VAL A O 16
ATOM 19477 N N . PRO A 1 6 ? 39.419 -7.851 20.202 1.00 0.00 6 PRO A N 16
ATOM 19478 C CA . PRO A 1 6 ? 39.386 -9.135 19.422 1.00 0.00 6 PRO A CA 16
ATOM 19479 C C . PRO A 1 6 ? 40.715 -9.431 18.728 1.00 0.00 6 PRO A C 16
ATOM 19480 O O . PRO A 1 6 ? 41.177 -10.575 18.719 1.00 0.00 6 PRO A O 16
ATOM 19491 N N . TYR A 1 7 ? 41.314 -8.380 18.162 1.00 0.00 7 TYR A N 16
ATOM 19492 C CA . TYR A 1 7 ? 42.601 -8.496 17.460 1.00 0.00 7 TYR A CA 16
ATOM 19493 C C . TYR A 1 7 ? 43.741 -8.463 18.493 1.00 0.00 7 TYR A C 16
ATOM 19494 O O . TYR A 1 7 ? 43.456 -8.277 19.677 1.00 0.00 7 TYR A O 16
ATOM 19512 N N . PRO A 1 8 ? 45.018 -8.618 18.125 1.00 0.00 8 PRO A N 16
ATOM 19513 C CA . PRO A 1 8 ? 46.133 -8.556 19.132 1.00 0.00 8 PRO A CA 16
ATOM 19514 C C . PRO A 1 8 ? 46.218 -7.213 19.870 1.00 0.00 8 PRO A C 16
ATOM 19515 O O . PRO A 1 8 ? 45.279 -6.414 19.860 1.00 0.00 8 PRO A O 16
ATOM 19526 N N . ASP A 1 9 ? 47.366 -6.997 20.518 1.00 0.00 9 ASP A N 16
ATOM 19527 C CA . ASP A 1 9 ? 47.626 -5.772 21.297 1.00 0.00 9 ASP A CA 16
ATOM 19528 C C . ASP A 1 9 ? 49.139 -5.445 21.314 1.00 0.00 9 ASP A C 16
ATOM 19529 O O . ASP A 1 9 ? 49.798 -5.689 22.327 1.00 0.00 9 ASP A O 16
ATOM 19538 N N . PRO A 1 10 ? 49.721 -4.902 20.237 1.00 0.00 10 PRO A N 16
ATOM 19539 C CA . PRO A 1 10 ? 51.177 -4.563 20.209 1.00 0.00 10 PRO A CA 16
ATOM 19540 C C . PRO A 1 10 ? 51.458 -3.224 20.885 1.00 0.00 10 PRO A C 16
ATOM 19541 O O . PRO A 1 10 ? 52.611 -2.850 21.096 1.00 0.00 10 PRO A O 16
ATOM 19552 N N . LEU A 1 11 ? 50.390 -2.510 21.221 1.00 0.00 11 LEU A N 16
ATOM 19553 C CA . LEU A 1 11 ? 50.513 -1.211 21.874 1.00 0.00 11 LEU A CA 16
ATOM 19554 C C . LEU A 1 11 ? 51.139 -1.364 23.260 1.00 0.00 11 LEU A C 16
ATOM 19555 O O . LEU A 1 11 ? 51.962 -0.548 23.676 1.00 0.00 11 LEU A O 16
ATOM 19571 N N . GLU A 1 12 ? 50.719 -2.399 23.978 1.00 0.00 12 GLU A N 16
ATOM 19572 C CA . GLU A 1 12 ? 51.217 -2.639 25.338 1.00 0.00 12 GLU A CA 16
ATOM 19573 C C . GLU A 1 12 ? 52.753 -2.818 25.390 1.00 0.00 12 GLU A C 16
ATOM 19574 O O . GLU A 1 12 ? 53.414 -1.988 26.014 1.00 0.00 12 GLU A O 16
ATOM 19586 N N . PRO A 1 13 ? 53.364 -3.849 24.791 1.00 0.00 13 PRO A N 16
ATOM 19587 C CA . PRO A 1 13 ? 54.855 -4.013 24.860 1.00 0.00 13 PRO A CA 16
ATOM 19588 C C . PRO A 1 13 ? 55.612 -2.813 24.293 1.00 0.00 13 PRO A C 16
ATOM 19589 O O . PRO A 1 13 ? 55.169 -2.171 23.341 1.00 0.00 13 PRO A O 16
ATOM 19600 N N . ARG A 1 14 ? 56.748 -2.514 24.912 1.00 0.00 14 ARG A N 16
ATOM 19601 C CA . ARG A 1 14 ? 57.572 -1.382 24.504 1.00 0.00 14 ARG A CA 16
ATOM 19602 C C . ARG A 1 14 ? 58.226 -1.656 23.153 1.00 0.00 14 ARG A C 16
ATOM 19603 O O . ARG A 1 14 ? 58.579 -2.793 22.839 1.00 0.00 14 ARG A O 16
ATOM 19624 N N . GLY A 1 15 ? 58.380 -0.602 22.354 1.00 0.00 15 GLY A N 16
ATOM 19625 C CA . GLY A 1 15 ? 58.987 -0.730 21.033 1.00 0.00 15 GLY A CA 16
ATOM 19626 C C . GLY A 1 15 ? 60.474 -1.054 21.137 1.00 0.00 15 GLY A C 16
ATOM 19627 O O . GLY A 1 15 ? 61.130 -0.703 22.118 1.00 0.00 15 GLY A O 16
ATOM 19631 N N . GLY A 1 16 ? 61.001 -1.722 20.115 1.00 0.00 16 GLY A N 16
ATOM 19632 C CA . GLY A 1 16 ? 62.414 -2.086 20.097 1.00 0.00 16 GLY A CA 16
ATOM 19633 C C . GLY A 1 16 ? 63.289 -0.851 19.922 1.00 0.00 16 GLY A C 16
ATOM 19634 O O . GLY A 1 16 ? 62.818 0.190 19.461 1.00 0.00 16 GLY A O 16
ATOM 19638 N N . LYS A 1 17 ? 64.568 -0.987 20.273 1.00 0.00 17 LYS A N 16
ATOM 19639 C CA . LYS A 1 17 ? 65.503 0.116 20.134 1.00 0.00 17 LYS A CA 16
ATOM 19640 C C . LYS A 1 17 ? 65.845 0.280 18.658 1.00 0.00 17 LYS A C 16
ATOM 19641 O O . LYS A 1 17 ? 65.777 1.371 18.107 1.00 0.00 17 LYS A O 16
ATOM 19660 N N . HIS A 1 18 ? 66.241 -0.818 18.034 1.00 0.00 18 HIS A N 16
ATOM 19661 C CA . HIS A 1 18 ? 66.623 -0.788 16.626 1.00 0.00 18 HIS A CA 16
ATOM 19662 C C . HIS A 1 18 ? 65.476 -0.331 15.721 1.00 0.00 18 HIS A C 16
ATOM 19663 O O . HIS A 1 18 ? 65.691 0.532 14.867 1.00 0.00 18 HIS A O 16
ATOM 19676 N N . ILE A 1 19 ? 64.282 -0.938 15.899 1.00 0.00 19 ILE A N 16
ATOM 19677 C CA . ILE A 1 19 ? 63.105 -0.634 15.077 1.00 0.00 19 ILE A CA 16
ATOM 19678 C C . ILE A 1 19 ? 62.136 0.229 15.858 1.00 0.00 19 ILE A C 16
ATOM 19679 O O . ILE A 1 19 ? 61.686 -0.142 16.945 1.00 0.00 19 ILE A O 16
ATOM 19695 N N . CYS A 1 20 ? 61.805 1.364 15.264 1.00 0.00 20 CYS A N 16
ATOM 19696 C CA . CYS A 1 20 ? 60.858 2.295 15.859 1.00 0.00 20 CYS A CA 16
ATOM 19697 C C . CYS A 1 20 ? 59.433 1.775 15.611 1.00 0.00 20 CYS A C 16
ATOM 19698 O O . CYS A 1 20 ? 59.181 1.098 14.626 1.00 0.00 20 CYS A O 16
ATOM 19705 N N . ALA A 1 21 ? 58.525 2.036 16.535 1.00 0.00 21 ALA A N 16
ATOM 19706 C CA . ALA A 1 21 ? 57.155 1.533 16.418 1.00 0.00 21 ALA A CA 16
ATOM 19707 C C . ALA A 1 21 ? 56.355 2.270 15.349 1.00 0.00 21 ALA A C 16
ATOM 19708 O O . ALA A 1 21 ? 55.240 1.850 15.027 1.00 0.00 21 ALA A O 16
ATOM 19715 N N . ILE A 1 22 ? 56.921 3.384 14.855 1.00 0.00 22 ILE A N 16
ATOM 19716 C CA . ILE A 1 22 ? 56.267 4.254 13.854 1.00 0.00 22 ILE A CA 16
ATOM 19717 C C . ILE A 1 22 ? 57.074 4.316 12.544 1.00 0.00 22 ILE A C 16
ATOM 19718 O O . ILE A 1 22 ? 56.676 3.743 11.530 1.00 0.00 22 ILE A O 16
ATOM 19734 N N . CYS A 1 23 ? 58.170 5.074 12.565 1.00 0.00 23 CYS A N 16
ATOM 19735 C CA . CYS A 1 23 ? 58.992 5.288 11.376 1.00 0.00 23 CYS A CA 16
ATOM 19736 C C . CYS A 1 23 ? 59.696 4.018 10.946 1.00 0.00 23 CYS A C 16
ATOM 19737 O O . CYS A 1 23 ? 59.977 3.832 9.760 1.00 0.00 23 CYS A O 16
ATOM 19744 N N . GLY A 1 24 ? 59.986 3.174 11.929 1.00 0.00 24 GLY A N 16
ATOM 19745 C CA . GLY A 1 24 ? 60.678 1.910 11.697 1.00 0.00 24 GLY A CA 16
ATOM 19746 C C . GLY A 1 24 ? 62.189 2.060 11.810 1.00 0.00 24 GLY A C 16
ATOM 19747 O O . GLY A 1 24 ? 62.884 1.054 11.922 1.00 0.00 24 GLY A O 16
ATOM 19751 N N . ASN A 1 25 ? 62.686 3.312 11.690 1.00 0.00 25 ASN A N 16
ATOM 19752 C CA . ASN A 1 25 ? 64.163 3.563 11.693 1.00 0.00 25 ASN A CA 16
ATOM 19753 C C . ASN A 1 25 ? 64.634 4.879 12.355 1.00 0.00 25 ASN A C 16
ATOM 19754 O O . ASN A 1 25 ? 65.788 5.269 12.151 1.00 0.00 25 ASN A O 16
ATOM 19765 N N . ASN A 1 26 ? 63.799 5.539 13.168 1.00 0.00 26 ASN A N 16
ATOM 19766 C CA . ASN A 1 26 ? 64.238 6.793 13.842 1.00 0.00 26 ASN A CA 16
ATOM 19767 C C . ASN A 1 26 ? 64.854 6.537 15.213 1.00 0.00 26 ASN A C 16
ATOM 19768 O O . ASN A 1 26 ? 65.727 7.282 15.644 1.00 0.00 26 ASN A O 16
ATOM 19779 N N . ALA A 1 27 ? 64.355 5.518 15.904 1.00 0.00 27 ALA A N 16
ATOM 19780 C CA . ALA A 1 27 ? 64.823 5.198 17.252 1.00 0.00 27 ALA A CA 16
ATOM 19781 C C . ALA A 1 27 ? 66.341 5.020 17.263 1.00 0.00 27 ALA A C 16
ATOM 19782 O O . ALA A 1 27 ? 67.006 5.328 18.253 1.00 0.00 27 ALA A O 16
ATOM 19789 N N . GLU A 1 28 ? 66.878 4.560 16.141 1.00 0.00 28 GLU A N 16
ATOM 19790 C CA . GLU A 1 28 ? 68.303 4.379 15.991 1.00 0.00 28 GLU A CA 16
ATOM 19791 C C . GLU A 1 28 ? 69.011 5.745 15.911 1.00 0.00 28 GLU A C 16
ATOM 19792 O O . GLU A 1 28 ? 70.124 5.887 16.423 1.00 0.00 28 GLU A O 16
ATOM 19804 N N . ASP A 1 29 ? 68.347 6.718 15.245 1.00 0.00 29 ASP A N 16
ATOM 19805 C CA . ASP A 1 29 ? 68.877 8.089 15.043 1.00 0.00 29 ASP A CA 16
ATOM 19806 C C . ASP A 1 29 ? 6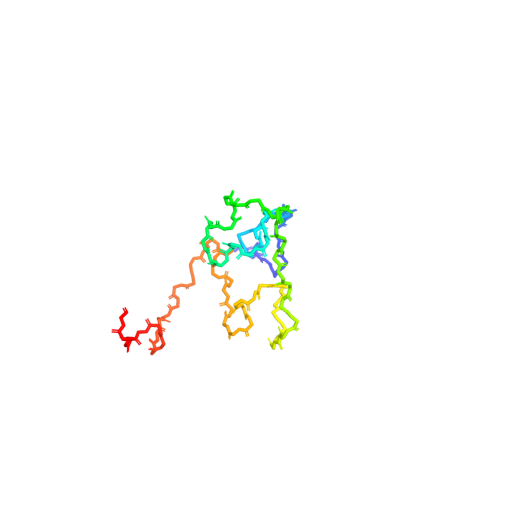7.982 9.151 15.734 1.00 0.00 29 ASP A C 16
ATOM 19807 O O . ASP A 1 29 ? 67.591 8.969 16.888 1.00 0.00 29 ASP A O 16
ATOM 19816 N N . TYR A 1 30 ? 67.675 10.262 15.036 1.00 0.00 30 TYR A N 16
ATOM 19817 C CA . TYR A 1 30 ? 66.851 11.336 15.600 1.00 0.00 30 TYR A CA 16
ATOM 19818 C C . TYR A 1 30 ? 65.393 10.897 15.683 1.00 0.00 30 TYR A C 16
ATOM 19819 O O . TYR A 1 30 ? 65.078 9.791 15.261 1.00 0.00 30 TYR A O 16
ATOM 19837 N N . LYS A 1 31 ? 64.528 11.769 16.249 1.00 0.00 31 LYS A N 16
ATOM 19838 C CA . LYS A 1 31 ? 63.090 11.480 16.422 1.00 0.00 31 LYS A CA 16
ATOM 19839 C C . LYS A 1 31 ? 62.238 12.609 15.826 1.00 0.00 31 LYS A C 16
ATOM 19840 O O . LYS A 1 31 ? 61.234 13.025 16.411 1.00 0.00 31 LYS A O 16
ATOM 19859 N N . HIS A 1 32 ? 62.646 13.090 14.647 1.00 0.00 32 HIS A N 16
ATOM 19860 C CA . HIS A 1 32 ? 61.918 14.164 13.958 1.00 0.00 32 HIS A CA 16
ATOM 19861 C C . HIS A 1 32 ? 60.752 13.634 13.134 1.00 0.00 32 HIS A C 16
ATOM 19862 O O . HIS A 1 32 ? 59.730 14.314 13.015 1.00 0.00 32 HIS A O 16
ATOM 19876 N N . THR A 1 33 ? 60.913 12.439 12.555 1.00 0.00 33 THR A N 16
ATOM 19877 C CA . THR A 1 33 ? 59.867 11.846 11.716 1.00 0.00 33 THR A CA 16
ATOM 19878 C C . THR A 1 33 ? 58.803 11.166 12.574 1.00 0.00 33 THR A C 16
ATOM 19879 O O . THR A 1 33 ? 57.791 10.694 12.057 1.00 0.00 33 THR A O 16
ATOM 19890 N N . ASP A 1 34 ? 59.022 11.136 13.890 1.00 0.00 34 ASP A N 16
ATOM 19891 C CA . ASP A 1 34 ? 58.048 10.527 14.805 1.00 0.00 34 ASP A CA 16
ATOM 19892 C C . ASP A 1 34 ? 56.755 11.343 14.840 1.00 0.00 34 ASP A C 16
ATOM 19893 O O . ASP A 1 34 ? 55.742 10.885 15.371 1.00 0.00 34 ASP A O 16
ATOM 19902 N N . MET A 1 35 ? 56.791 12.541 14.262 1.00 0.00 35 MET A N 16
ATOM 19903 C CA . MET A 1 35 ? 55.608 13.398 14.224 1.00 0.00 35 MET A CA 16
ATOM 19904 C C . MET A 1 35 ? 54.568 12.799 13.280 1.00 0.00 35 MET A C 16
ATOM 19905 O O . MET A 1 35 ? 54.909 12.029 12.382 1.00 0.00 35 MET A O 16
ATOM 19919 N N . ASP A 1 36 ? 53.300 13.152 13.496 1.00 0.00 36 ASP A N 16
ATOM 19920 C CA . ASP A 1 36 ? 52.210 12.631 12.668 1.00 0.00 36 ASP A CA 16
ATOM 19921 C C . ASP A 1 36 ? 52.224 13.287 11.284 1.00 0.00 36 ASP A C 16
ATOM 19922 O O . ASP A 1 36 ? 51.563 14.301 11.053 1.00 0.00 36 ASP A O 16
ATOM 19931 N N . LEU A 1 37 ? 52.983 12.683 10.367 1.00 0.00 37 LEU A N 16
ATOM 19932 C CA . LEU A 1 37 ? 53.092 13.190 8.997 1.00 0.00 37 LEU A CA 16
ATOM 19933 C C . LEU A 1 37 ? 51.826 12.848 8.215 1.00 0.00 37 LEU A C 16
ATOM 19934 O O . LEU A 1 37 ? 51.253 11.771 8.384 1.00 0.00 37 LEU A O 16
ATOM 19950 N N . THR A 1 38 ? 51.393 13.769 7.359 1.00 0.00 38 THR A N 16
ATOM 19951 C CA . THR A 1 38 ? 50.192 13.547 6.560 1.00 0.00 38 THR A CA 16
ATOM 19952 C C . THR A 1 38 ? 50.395 12.392 5.583 1.00 0.00 38 THR A C 16
ATOM 19953 O O . THR A 1 38 ? 49.521 11.533 5.444 1.00 0.00 38 THR A O 16
ATOM 19964 N N . TYR A 1 39 ? 51.553 12.383 4.913 1.00 0.00 39 TYR A N 16
ATOM 19965 C CA . TYR A 1 39 ? 51.879 11.335 3.941 1.00 0.00 39 TYR A CA 16
ATOM 19966 C C . TYR A 1 39 ? 52.393 10.082 4.645 1.00 0.00 39 TYR A C 16
ATOM 19967 O O . TYR A 1 39 ? 53.250 10.161 5.527 1.00 0.00 39 TYR A O 16
ATOM 19985 N N . THR A 1 40 ? 51.867 8.927 4.248 1.00 0.00 40 THR A N 16
ATOM 19986 C CA . THR A 1 40 ? 52.285 7.662 4.845 1.00 0.00 40 THR A CA 16
ATOM 19987 C C . THR A 1 40 ? 53.747 7.373 4.517 1.00 0.00 40 THR A C 16
ATOM 19988 O O . THR A 1 40 ? 54.541 7.084 5.415 1.00 0.00 40 THR A O 16
ATOM 19999 N N . ASP A 1 41 ? 54.078 7.467 3.221 1.00 0.00 41 ASP A N 16
ATOM 20000 C CA . ASP A 1 41 ? 55.442 7.225 2.733 1.00 0.00 41 ASP A CA 16
ATOM 20001 C C . ASP A 1 41 ? 56.252 8.523 2.738 1.00 0.00 41 ASP A C 16
ATOM 20002 O O . ASP A 1 41 ? 56.007 9.429 1.942 1.00 0.00 41 ASP A O 16
ATOM 20011 N N . ARG A 1 42 ? 57.215 8.607 3.648 1.00 0.00 42 ARG A N 16
ATOM 20012 C CA . ARG A 1 42 ? 58.050 9.801 3.749 1.00 0.00 42 ARG A CA 16
ATOM 20013 C C . ARG A 1 42 ? 58.877 9.952 2.471 1.00 0.00 42 ARG A C 16
ATOM 20014 O O . ARG A 1 42 ? 58.986 11.052 1.925 1.00 0.00 42 ARG A O 16
ATOM 20035 N N . ASP A 1 43 ? 59.466 8.841 2.020 1.00 0.00 43 ASP A N 16
ATOM 20036 C CA . ASP A 1 43 ? 60.299 8.836 0.813 1.00 0.00 43 ASP A CA 16
ATOM 20037 C C . ASP A 1 43 ? 60.405 7.426 0.240 1.00 0.00 43 ASP A C 16
ATOM 20038 O O . ASP A 1 43 ? 59.990 6.454 0.874 1.00 0.00 43 ASP A O 16
ATOM 20047 N N . TYR A 1 44 ? 60.968 7.328 -0.962 1.00 0.00 44 TYR A N 16
ATOM 20048 C CA . TYR A 1 44 ? 61.133 6.040 -1.630 1.00 0.00 44 TYR A CA 16
ATOM 20049 C C . TYR A 1 44 ? 62.234 5.225 -0.957 1.00 0.00 44 TYR A C 16
ATOM 20050 O O . TYR A 1 44 ? 63.330 5.730 -0.709 1.00 0.00 44 TYR A O 16
ATOM 20068 N N . LYS A 1 45 ? 61.934 3.961 -0.664 1.00 0.00 45 LYS A N 16
ATOM 20069 C CA . LYS A 1 45 ? 62.902 3.078 -0.017 1.00 0.00 45 LYS A CA 16
ATOM 20070 C C . LYS A 1 45 ? 64.022 2.720 -0.993 1.00 0.00 45 LYS A C 16
ATOM 20071 O O . LYS A 1 45 ? 63.765 2.406 -2.155 1.00 0.00 45 LYS A O 16
ATOM 20090 N N . ASN A 1 46 ? 65.259 2.768 -0.505 1.00 0.00 46 ASN A N 16
ATOM 20091 C CA . ASN A 1 46 ? 66.421 2.449 -1.335 1.00 0.00 46 ASN A CA 16
ATOM 20092 C C . ASN A 1 46 ? 66.501 0.948 -1.600 1.00 0.00 46 ASN A C 16
ATOM 20093 O O . ASN A 1 46 ? 66.017 0.139 -0.807 1.00 0.00 46 ASN A O 16
ATOM 20104 N N . CYS A 1 47 ? 67.117 0.584 -2.722 1.00 0.00 47 CYS A N 16
ATOM 20105 C CA . CYS A 1 47 ? 67.261 -0.820 -3.089 1.00 0.00 47 CYS A CA 16
ATOM 20106 C C . CYS A 1 47 ? 68.235 -1.527 -2.150 1.00 0.00 47 CYS A C 16
ATOM 20107 O O . CYS A 1 47 ? 68.966 -0.883 -1.400 1.00 0.00 47 CYS A O 16
ATOM 20115 N N . GLU A 1 48 ? 68.230 -2.857 -2.194 1.00 0.00 48 GLU A N 16
ATOM 20116 C CA . GLU A 1 48 ? 69.111 -3.651 -1.339 1.00 0.00 48 GLU A CA 16
ATOM 20117 C C . GLU A 1 48 ? 70.574 -3.388 -1.693 1.00 0.00 48 GLU A C 16
ATOM 20118 O O . GLU A 1 48 ? 71.142 -4.050 -2.561 1.00 0.00 48 GLU A O 16
ATOM 20130 N N . SER A 1 49 ? 71.176 -2.420 -1.010 1.00 0.00 49 SER A N 16
ATOM 20131 C CA . SER A 1 49 ? 72.572 -2.079 -1.254 1.00 0.00 49 SER A CA 16
ATOM 20132 C C . SER A 1 49 ? 73.481 -3.260 -0.931 1.00 0.00 49 SER A C 16
ATOM 20133 O O . SER A 1 49 ? 74.441 -3.522 -1.659 1.00 0.00 49 SER A O 16
ATOM 20141 N N . TYR A 1 50 ? 73.164 -3.956 0.172 1.00 0.00 50 TYR A N 16
ATOM 20142 C CA . TYR A 1 50 ? 73.937 -5.122 0.628 1.00 0.00 50 TYR A CA 16
ATOM 20143 C C . TYR A 1 50 ? 73.029 -6.118 1.346 1.00 0.00 50 TYR A C 16
ATOM 20144 O O . TYR A 1 50 ? 72.010 -5.728 1.920 1.00 0.00 50 TYR A O 16
ATOM 20162 N N . HIS A 1 51 ? 73.437 -7.395 1.313 1.00 0.00 51 HIS A N 16
ATOM 20163 C CA . HIS A 1 51 ? 72.705 -8.490 1.964 1.00 0.00 51 HIS A CA 16
ATOM 20164 C C . HIS A 1 51 ? 73.280 -8.746 3.355 1.00 0.00 51 HIS A C 16
ATOM 20165 O O . HIS A 1 51 ? 72.798 -9.605 4.094 1.00 0.00 51 HIS A O 16
ATOM 20179 N N . LYS A 1 52 ? 74.324 -7.999 3.695 1.00 0.00 52 LYS A N 16
ATOM 20180 C CA . LYS A 1 52 ? 74.988 -8.145 4.988 1.00 0.00 52 LYS A CA 16
ATOM 20181 C C . LYS A 1 52 ? 74.029 -7.842 6.137 1.00 0.00 52 LYS A C 16
ATOM 20182 O O . LYS A 1 52 ? 74.092 -8.500 7.177 1.00 0.00 52 LYS A O 16
ATOM 20201 N N . CYS A 1 53 ? 73.144 -6.858 5.922 1.00 0.00 53 CYS A N 16
ATOM 20202 C CA . CYS A 1 53 ? 72.146 -6.448 6.919 1.00 0.00 53 CYS A CA 16
ATOM 20203 C C . CYS A 1 53 ? 70.788 -7.066 6.595 1.00 0.00 53 CYS A C 16
ATOM 20204 O O . CYS A 1 53 ? 70.467 -7.302 5.430 1.00 0.00 53 CYS A O 16
ATOM 20212 N N . SER A 1 54 ? 69.984 -7.310 7.635 1.00 0.00 54 SER A N 16
ATOM 20213 C CA . SER A 1 54 ? 68.644 -7.886 7.466 1.00 0.00 54 SER A CA 16
ATOM 20214 C C . SER A 1 54 ? 67.694 -6.960 6.671 1.00 0.00 54 SER A C 16
ATOM 20215 O O . SER A 1 54 ? 66.532 -7.310 6.465 1.00 0.00 54 SER A O 16
ATOM 20223 N N . ASP A 1 55 ? 68.207 -5.795 6.221 1.00 0.00 55 ASP A N 16
ATOM 20224 C CA . ASP A 1 55 ? 67.458 -4.806 5.429 1.00 0.00 55 ASP A CA 16
ATOM 20225 C C . ASP A 1 55 ? 66.426 -4.048 6.259 1.00 0.00 55 ASP A C 16
ATOM 20226 O O . ASP A 1 55 ? 65.847 -3.070 5.783 1.00 0.00 55 ASP A O 16
ATOM 20235 N N . LEU A 1 56 ? 66.195 -4.483 7.490 1.00 0.00 56 LEU A N 16
ATOM 20236 C CA . LEU A 1 56 ? 65.229 -3.808 8.340 1.00 0.00 56 LEU A CA 16
ATOM 20237 C C . LEU A 1 56 ? 65.732 -2.406 8.656 1.00 0.00 56 LEU A C 16
ATOM 20238 O O . LEU A 1 56 ? 65.009 -1.429 8.456 1.00 0.00 56 LEU A O 16
ATOM 20254 N N . CYS A 1 57 ? 66.986 -2.330 9.131 1.00 0.00 57 CYS A N 16
ATOM 20255 C CA . CYS A 1 57 ? 67.642 -1.068 9.472 1.00 0.00 57 CYS A CA 16
ATOM 20256 C C . CYS A 1 57 ? 68.435 -0.578 8.266 1.00 0.00 57 CYS A C 16
ATOM 20257 O O . CYS A 1 57 ? 69.171 -1.352 7.652 1.00 0.00 57 CYS A O 16
ATOM 20264 N N . GLN A 1 58 ? 68.247 0.690 7.908 1.00 0.00 58 GLN A N 16
ATOM 20265 C CA . GLN A 1 58 ? 68.908 1.273 6.735 1.00 0.00 58 GLN A CA 16
ATOM 20266 C C . GLN A 1 58 ? 70.388 1.614 6.963 1.00 0.00 58 GLN A C 16
ATOM 20267 O O . GLN A 1 58 ? 71.197 1.485 6.048 1.00 0.00 58 GLN A O 16
ATOM 20281 N N . TYR A 1 59 ? 70.723 2.084 8.161 1.00 0.00 59 TYR A N 16
ATOM 20282 C CA . TYR A 1 59 ? 72.101 2.486 8.468 1.00 0.00 59 TYR A CA 16
ATOM 20283 C C . TYR A 1 59 ? 73.004 1.287 8.706 1.00 0.00 59 TYR A C 16
ATOM 20284 O O . TYR A 1 59 ? 74.222 1.381 8.556 1.00 0.00 59 TYR A O 16
ATOM 20302 N N . CYS A 1 60 ? 72.414 0.165 9.082 1.00 0.00 60 CYS A N 16
ATOM 20303 C CA . CYS A 1 60 ? 73.190 -1.030 9.341 1.00 0.00 60 CYS A CA 16
ATOM 20304 C C . CYS A 1 60 ? 73.820 -1.560 8.055 1.00 0.00 60 CYS A C 16
ATOM 20305 O O . CYS A 1 60 ? 74.760 -2.353 8.100 1.00 0.00 60 CYS A O 16
ATOM 20312 N N . ARG A 1 61 ? 73.272 -1.143 6.919 1.00 0.00 61 ARG A N 16
ATOM 20313 C CA . ARG A 1 61 ? 73.760 -1.610 5.618 1.00 0.00 61 ARG A CA 16
ATOM 20314 C C . ARG A 1 61 ? 75.229 -1.266 5.423 1.00 0.00 61 ARG A C 16
ATOM 20315 O O . ARG A 1 61 ? 75.972 -2.057 4.839 1.00 0.00 61 ARG A O 16
ATOM 20336 N N . TYR A 1 62 ? 75.629 -0.088 5.917 1.00 0.00 62 TYR A N 16
ATOM 20337 C CA . TYR A 1 62 ? 77.013 0.387 5.804 1.00 0.00 62 TYR A CA 16
ATOM 20338 C C . TYR A 1 62 ? 77.830 0.049 7.047 1.00 0.00 62 TYR A C 16
ATOM 20339 O O . TYR A 1 62 ? 78.941 -0.477 6.929 1.00 0.00 62 TYR A O 16
ATOM 20357 N N . GLN A 1 63 ? 77.279 0.394 8.226 1.00 0.00 63 GLN A N 16
ATOM 20358 C CA . GLN A 1 63 ? 77.952 0.168 9.526 1.00 0.00 63 GLN A CA 16
ATOM 20359 C C . GLN A 1 63 ? 76.954 -0.284 10.591 1.00 0.00 63 GLN A C 16
ATOM 20360 O O . GLN A 1 63 ? 76.077 0.483 10.977 1.00 0.00 63 GLN A O 16
ATOM 20374 N N . LYS A 1 64 ? 77.096 -1.540 11.031 1.00 0.00 64 LYS A N 16
ATOM 20375 C CA . LYS A 1 64 ? 76.209 -2.149 12.044 1.00 0.00 64 LYS A CA 16
ATOM 20376 C C . LYS A 1 64 ? 76.012 -1.253 13.271 1.00 0.00 64 LYS A C 16
ATOM 20377 O O . LYS A 1 64 ? 76.945 -0.578 13.712 1.00 0.00 64 LYS A O 16
ATOM 20396 N N . ASP A 1 65 ? 74.766 -1.286 13.794 1.00 0.00 65 ASP A N 16
ATOM 20397 C CA . ASP A 1 65 ? 74.345 -0.509 14.977 1.00 0.00 65 ASP A CA 16
ATOM 20398 C C . ASP A 1 65 ? 73.762 -1.441 16.053 1.00 0.00 65 ASP A C 16
ATOM 20399 O O . ASP A 1 65 ? 73.013 -1.002 16.930 1.00 0.00 65 ASP A O 16
ATOM 20408 N N . LEU A 1 66 ? 74.094 -2.733 15.985 1.00 0.00 66 LEU A N 16
ATOM 20409 C CA . LEU A 1 66 ? 73.569 -3.725 16.946 1.00 0.00 66 LEU A CA 16
ATOM 20410 C C . LEU A 1 66 ? 74.050 -3.474 18.398 1.00 0.00 66 LEU A C 16
ATOM 20411 O O . LEU A 1 66 ? 73.766 -4.272 19.295 1.00 0.00 66 LEU A O 16
ATOM 20427 N N . ALA A 1 67 ? 74.755 -2.372 18.646 1.00 0.00 67 ALA A N 16
ATOM 20428 C CA . ALA A 1 67 ? 75.224 -2.074 19.989 1.00 0.00 67 ALA A CA 16
ATOM 20429 C C . ALA A 1 67 ? 74.047 -1.849 20.929 1.00 0.00 67 ALA A C 16
ATOM 20430 O O . ALA A 1 67 ? 74.069 -2.309 22.072 1.00 0.00 67 ALA A O 16
ATOM 20437 N N . ILE A 1 68 ? 73.027 -1.136 20.437 1.00 0.00 68 ILE A N 16
ATOM 20438 C CA . ILE A 1 68 ? 71.847 -0.847 21.253 1.00 0.00 68 ILE A CA 16
ATOM 20439 C C . ILE A 1 68 ? 71.000 -2.112 21.499 1.00 0.00 68 ILE A C 16
ATOM 20440 O O . ILE A 1 68 ? 70.979 -2.620 22.622 1.00 0.00 68 ILE A O 16
ATOM 20456 N N . HIS A 1 69 ? 70.336 -2.637 20.464 1.00 0.00 69 HIS A N 16
ATOM 20457 C CA . HIS A 1 69 ? 69.539 -3.857 20.626 1.00 0.00 69 HIS A CA 16
ATOM 20458 C C . HIS A 1 69 ? 70.446 -5.074 20.794 1.00 0.00 69 HIS A C 16
ATOM 20459 O O . HIS A 1 69 ? 71.203 -5.422 19.888 1.00 0.00 69 HIS A O 16
ATOM 20473 N N . HIS A 1 70 ? 70.347 -5.714 21.962 1.00 0.00 70 HIS A N 16
ATOM 20474 C CA . HIS A 1 70 ? 71.147 -6.901 22.270 1.00 0.00 70 HIS A CA 16
ATOM 20475 C C . HIS A 1 70 ? 70.536 -8.143 21.626 1.00 0.00 70 HIS A C 16
ATOM 20476 O O . HIS A 1 70 ? 69.323 -8.345 21.684 1.00 0.00 70 HIS A O 16
ATOM 20490 N N . GLN A 1 71 ? 71.388 -8.968 21.019 1.00 0.00 71 GLN A N 16
ATOM 20491 C CA . GLN A 1 71 ? 70.925 -10.196 20.368 1.00 0.00 71 GLN A CA 16
ATOM 20492 C C . GLN A 1 71 ? 70.531 -11.231 21.418 1.00 0.00 71 GLN A C 16
ATOM 20493 O O . GLN A 1 71 ? 71.293 -11.510 22.343 1.00 0.00 71 GLN A O 16
ATOM 20507 N N . HIS A 1 72 ? 69.335 -11.796 21.258 1.00 0.00 72 HIS A N 16
ATOM 20508 C CA . HIS A 1 72 ? 68.837 -12.804 22.191 1.00 0.00 72 HIS A CA 16
ATOM 20509 C C . HIS A 1 72 ? 69.567 -14.130 21.991 1.00 0.00 72 HIS A C 16
ATOM 20510 O O . HIS A 1 72 ? 69.871 -14.521 20.865 1.00 0.00 72 HIS A O 16
ATOM 20524 N N . HIS A 1 73 ? 69.846 -14.815 23.095 1.00 0.00 73 HIS A N 16
ATOM 20525 C CA . HIS A 1 73 ? 70.544 -16.094 23.034 1.00 0.00 73 HIS A CA 16
ATOM 20526 C C . HIS A 1 73 ? 69.682 -17.139 22.333 1.00 0.00 73 HIS A C 16
ATOM 20527 O O . HIS A 1 73 ? 70.180 -17.940 21.541 1.00 0.00 73 HIS A O 16
ATOM 20541 N N . HIS A 1 74 ? 68.387 -17.124 22.629 1.00 0.00 74 HIS A N 16
ATOM 20542 C CA . HIS A 1 74 ? 67.462 -18.075 22.022 1.00 0.00 74 HIS A CA 16
ATOM 20543 C C . HIS A 1 74 ? 67.349 -17.827 20.520 1.00 0.00 74 HIS A C 16
ATOM 20544 O O . HIS A 1 74 ? 67.310 -18.768 19.726 1.00 0.00 74 HIS A O 16
ATOM 20558 N N . GLY A 1 75 ? 67.299 -16.556 20.140 1.00 0.00 75 GLY A N 16
ATOM 20559 C CA . GLY A 1 75 ? 67.192 -16.193 18.732 1.00 0.00 75 GLY A CA 16
ATOM 20560 C C . GLY A 1 75 ? 65.889 -16.709 18.131 1.00 0.00 75 GLY A C 16
ATOM 20561 O O . GLY A 1 75 ? 64.816 -16.538 18.710 1.00 0.00 75 GLY A O 16
ATOM 20565 N N . GLY A 1 76 ? 65.991 -17.340 16.965 1.00 0.00 76 GLY A N 16
ATOM 20566 C CA . GLY A 1 76 ? 64.814 -17.876 16.292 1.00 0.00 76 GLY A CA 16
ATOM 20567 C C . GLY A 1 76 ? 64.226 -19.049 17.067 1.00 0.00 76 GLY A C 16
ATOM 20568 O O . GLY A 1 76 ? 64.942 -19.765 17.766 1.00 0.00 76 GLY A O 16
ATOM 20572 N N . SER A 1 77 ? 62.917 -19.239 16.937 1.00 0.00 77 SER A N 16
ATOM 20573 C CA . SER A 1 77 ? 62.240 -20.330 17.628 1.00 0.00 77 SER A CA 16
ATOM 20574 C C . SER A 1 77 ? 62.697 -21.677 17.079 1.00 0.00 77 SER A C 16
ATOM 20575 O O . SER A 1 77 ? 62.967 -21.813 15.885 1.00 0.00 77 SER A O 16
ATOM 20583 N N . MET A 1 78 ? 62.782 -22.672 17.956 1.00 0.00 78 MET A N 16
ATOM 20584 C CA . MET A 1 78 ? 63.208 -24.005 17.544 1.00 0.00 78 MET A CA 16
ATOM 20585 C C . MET A 1 78 ? 62.203 -24.603 16.564 1.00 0.00 78 MET A C 16
ATOM 20586 O O . MET A 1 78 ? 62.582 -25.239 15.582 1.00 0.00 78 MET A O 16
ATOM 20600 N N . GLY A 1 79 ? 60.918 -24.393 16.838 1.00 0.00 79 GLY A N 16
ATOM 20601 C CA . GLY A 1 79 ? 59.868 -24.916 15.971 1.00 0.00 79 GLY A CA 16
ATOM 20602 C C . GLY A 1 79 ? 58.496 -24.433 16.423 1.00 0.00 79 GLY A C 16
ATOM 20603 O O . GLY A 1 79 ? 58.368 -23.771 17.454 1.00 0.00 79 GLY A O 16
ATOM 20607 N N . MET A 1 80 ? 57.470 -24.768 15.647 1.00 0.00 80 MET A N 16
ATOM 20608 C CA . MET A 1 80 ? 56.108 -24.363 15.978 1.00 0.00 80 MET A CA 16
ATOM 20609 C C . MET A 1 80 ? 55.663 -25.017 17.284 1.00 0.00 80 MET A C 16
ATOM 20610 O O . MET A 1 80 ? 55.009 -24.384 18.113 1.00 0.00 80 MET A O 16
ATOM 20624 N N . SER A 1 81 ? 56.028 -26.286 17.459 1.00 0.00 81 SER A N 16
ATOM 20625 C CA . SER A 1 81 ? 55.667 -27.026 18.665 1.00 0.00 81 SER A CA 16
ATOM 20626 C C . SER A 1 81 ? 56.492 -26.550 19.857 1.00 0.00 81 SER A C 16
ATOM 20627 O O . SER A 1 81 ? 57.514 -25.886 19.689 1.00 0.00 81 SER A O 16
ATOM 20635 N N . GLY A 1 82 ? 56.036 -26.897 21.060 1.00 0.00 82 GLY A N 16
ATOM 20636 C CA . GLY A 1 82 ? 56.734 -26.503 22.279 1.00 0.00 82 GLY A CA 16
ATOM 20637 C C . GLY A 1 82 ? 56.181 -27.252 23.488 1.00 0.00 82 GLY A C 16
ATOM 20638 O O . GLY A 1 82 ? 55.151 -27.920 23.391 1.00 0.00 82 GLY A O 16
ATOM 20642 N N . SER A 1 83 ? 56.883 -27.135 24.617 1.00 0.00 83 SER A N 16
ATOM 20643 C CA . SER A 1 83 ? 56.471 -27.800 25.855 1.00 0.00 83 SER A CA 16
ATOM 20644 C C . SER A 1 83 ? 57.133 -27.141 27.061 1.00 0.00 83 SER A C 16
ATOM 20645 O O . SER A 1 83 ? 58.150 -26.460 26.930 1.00 0.00 83 SER A O 16
ATOM 20653 N N . GLY A 1 84 ? 56.547 -27.347 28.236 1.00 0.00 84 GLY A N 16
ATOM 20654 C CA . GLY A 1 84 ? 57.085 -26.770 29.463 1.00 0.00 84 GLY A CA 16
ATOM 20655 C C . GLY A 1 84 ? 58.470 -27.332 29.768 1.00 0.00 84 GLY A C 16
ATOM 20656 O O . GLY A 1 84 ? 59.339 -26.621 30.274 1.00 0.00 84 GLY A O 16
ATOM 20660 N N . THR A 1 85 ? 58.664 -28.612 29.456 1.00 0.00 85 THR A N 16
ATOM 20661 C CA . THR A 1 85 ? 59.943 -29.276 29.698 1.00 0.00 85 THR A CA 16
ATOM 20662 C C . THR A 1 85 ? 60.981 -28.819 28.678 1.00 0.00 85 THR A C 16
ATOM 20663 O O . THR A 1 85 ? 60.639 -28.228 27.653 1.00 0.00 85 THR A O 16
ATOM 20674 N N . GLY A 1 86 ? 62.251 -29.096 28.968 1.00 0.00 86 GLY A N 16
ATOM 20675 C CA . GLY A 1 86 ? 63.340 -28.709 28.074 1.00 0.00 86 GLY A CA 16
ATOM 20676 C C . GLY A 1 86 ? 63.587 -27.207 28.136 1.00 0.00 86 GLY A C 16
ATOM 20677 O O . GLY A 1 86 ? 62.977 -26.500 28.939 1.00 0.00 86 GLY A O 16
ATOM 20681 N N . TYR A 1 87 ? 64.487 -26.724 27.285 1.00 0.00 87 TYR A N 16
ATOM 20682 C CA . TYR A 1 87 ? 64.808 -25.301 27.255 1.00 0.00 87 TYR A CA 16
ATOM 20683 C C . TYR A 1 87 ? 63.625 -24.497 26.725 1.00 0.00 87 TYR A C 16
ATOM 20684 O O . TYR A 1 87 ? 63.496 -23.347 27.111 1.00 0.00 87 TYR A O 16
ATOM 20705 N N . MET A 1 1 ? 43.687 12.210 29.206 1.00 0.00 1 MET A N 17
ATOM 20706 C CA . MET A 1 1 ? 44.379 11.472 30.300 1.00 0.00 1 MET A CA 17
ATOM 20707 C C . MET A 1 1 ? 43.335 10.854 31.224 1.00 0.00 1 MET A C 17
ATOM 20708 O O . MET A 1 1 ? 42.413 11.535 31.677 1.00 0.00 1 MET A O 17
ATOM 20724 N N . GLY A 1 2 ? 43.488 9.560 31.493 1.00 0.00 2 GLY A N 17
ATOM 20725 C CA . GLY A 1 2 ? 42.559 8.849 32.364 1.00 0.00 2 GLY A CA 17
ATOM 20726 C C . GLY A 1 2 ? 41.230 8.627 31.666 1.00 0.00 2 GLY A C 17
ATOM 20727 O O . GLY A 1 2 ? 40.207 8.442 32.332 1.00 0.00 2 GLY A O 17
ATOM 20731 N N . ALA A 1 3 ? 41.254 8.655 30.322 1.00 0.00 3 ALA A N 17
ATOM 20732 C CA . ALA A 1 3 ? 40.038 8.456 29.534 1.00 0.00 3 ALA A CA 17
ATOM 20733 C C . ALA A 1 3 ? 40.381 7.969 28.108 1.00 0.00 3 ALA A C 17
ATOM 20734 O O . ALA A 1 3 ? 41.552 8.016 27.724 1.00 0.00 3 ALA A O 17
ATOM 20741 N N . PRO A 1 4 ? 39.411 7.519 27.299 1.00 0.00 4 PRO A N 17
ATOM 20742 C CA . PRO A 1 4 ? 39.710 7.061 25.904 1.00 0.00 4 PRO A CA 17
ATOM 20743 C C . PRO A 1 4 ? 40.331 8.167 25.060 1.00 0.00 4 PRO A C 17
ATOM 20744 O O . PRO A 1 4 ? 40.001 9.343 25.253 1.00 0.00 4 PRO A O 17
ATOM 20755 N N . VAL A 1 5 ? 41.231 7.767 24.142 1.00 0.00 5 VAL A N 17
ATOM 20756 C CA . VAL A 1 5 ? 41.928 8.702 23.256 1.00 0.00 5 VAL A CA 17
ATOM 20757 C C . VAL A 1 5 ? 42.046 8.093 21.836 1.00 0.00 5 VAL A C 17
ATOM 20758 O O . VAL A 1 5 ? 42.016 6.864 21.722 1.00 0.00 5 VAL A O 17
ATOM 20771 N N . PRO A 1 6 ? 42.179 8.891 20.751 1.00 0.00 6 PRO A N 17
ATOM 20772 C CA . PRO A 1 6 ? 42.321 8.336 19.361 1.00 0.00 6 PRO A CA 17
ATOM 20773 C C . PRO A 1 6 ? 43.410 7.277 19.261 1.00 0.00 6 PRO A C 17
ATOM 20774 O O . PRO A 1 6 ? 43.263 6.284 18.546 1.00 0.00 6 PRO A O 17
ATOM 20785 N N . TYR A 1 7 ? 44.502 7.508 19.985 1.00 0.00 7 TYR A N 17
ATOM 20786 C CA . TYR A 1 7 ? 45.619 6.579 19.983 1.00 0.00 7 TYR A CA 17
ATOM 20787 C C . TYR A 1 7 ? 45.153 5.191 20.513 1.00 0.00 7 TYR A C 17
ATOM 20788 O O . TYR A 1 7 ? 44.739 5.128 21.673 1.00 0.00 7 TYR A O 17
ATOM 20806 N N . PRO A 1 8 ? 45.183 4.084 19.749 1.00 0.00 8 PRO A N 17
ATOM 20807 C CA . PRO A 1 8 ? 44.718 2.758 20.275 1.00 0.00 8 PRO A CA 17
ATOM 20808 C C . PRO A 1 8 ? 45.753 2.082 21.176 1.00 0.00 8 PRO A C 17
ATOM 20809 O O . PRO A 1 8 ? 45.584 0.924 21.566 1.00 0.00 8 PRO A O 17
ATOM 20820 N N . ASP A 1 9 ? 46.816 2.823 21.494 1.00 0.00 9 ASP A N 17
ATOM 20821 C CA . ASP A 1 9 ? 47.908 2.323 22.350 1.00 0.00 9 ASP A CA 17
ATOM 20822 C C . ASP A 1 9 ? 48.514 3.469 23.191 1.00 0.00 9 ASP A C 17
ATOM 20823 O O . ASP A 1 9 ? 49.618 3.916 22.897 1.00 0.00 9 ASP A O 17
ATOM 20832 N N . PRO A 1 10 ? 47.829 3.966 24.224 1.00 0.00 10 PRO A N 17
ATOM 20833 C CA . PRO A 1 10 ? 48.374 5.071 25.083 1.00 0.00 10 PRO A CA 17
ATOM 20834 C C . PRO A 1 10 ? 49.727 4.714 25.696 1.00 0.00 10 PRO A C 17
ATOM 20835 O O . PRO A 1 10 ? 50.575 5.582 25.907 1.00 0.00 10 PRO A O 17
ATOM 20846 N N . LEU A 1 11 ? 49.903 3.430 25.995 1.00 0.00 11 LEU A N 17
ATOM 20847 C CA . LEU A 1 11 ? 51.148 2.938 26.591 1.00 0.00 11 LEU A CA 17
ATOM 20848 C C . LEU A 1 11 ? 52.269 2.941 25.577 1.00 0.00 11 LEU A C 17
ATOM 20849 O O . LEU A 1 11 ? 53.403 3.236 25.954 1.00 0.00 11 LEU A O 17
ATOM 20865 N N . GLU A 1 12 ? 51.922 2.596 24.311 1.00 0.00 12 GLU A N 17
ATOM 20866 C CA . GLU A 1 12 ? 52.878 2.521 23.170 1.00 0.00 12 GLU A CA 17
ATOM 20867 C C . GLU A 1 12 ? 54.327 2.224 23.639 1.00 0.00 12 GLU A C 17
ATOM 20868 O O . GLU A 1 12 ? 55.190 3.100 23.582 1.00 0.00 12 GLU A O 17
ATOM 20880 N N . PRO A 1 13 ? 54.625 1.033 24.148 1.00 0.00 13 PRO A N 17
ATOM 20881 C CA . PRO A 1 13 ? 56.003 0.734 24.648 1.00 0.00 13 PRO A CA 17
ATOM 20882 C C . PRO A 1 13 ? 57.071 0.931 23.571 1.00 0.00 13 PRO A C 17
ATOM 20883 O O . PRO A 1 13 ? 56.834 0.672 22.393 1.00 0.00 13 PRO A O 17
ATOM 20894 N N . ARG A 1 14 ? 58.241 1.405 23.990 1.00 0.00 14 ARG A N 17
ATOM 20895 C CA . ARG A 1 14 ? 59.335 1.648 23.055 1.00 0.00 14 ARG A CA 17
ATOM 20896 C C . ARG A 1 14 ? 59.782 0.334 22.424 1.00 0.00 14 ARG A C 17
ATOM 20897 O O . ARG A 1 14 ? 60.091 0.280 21.235 1.00 0.00 14 ARG A O 17
ATOM 20918 N N . GLY A 1 15 ? 59.810 -0.723 23.229 1.00 0.00 15 GLY A N 17
ATOM 20919 C CA . GLY A 1 15 ? 60.218 -2.036 22.740 1.00 0.00 15 GLY A CA 17
ATOM 20920 C C . GLY A 1 15 ? 61.682 -2.035 22.310 1.00 0.00 15 GLY A C 17
ATOM 20921 O O . GLY A 1 15 ? 62.547 -1.516 23.017 1.00 0.00 15 GLY A O 17
ATOM 20925 N N . GLY A 1 16 ? 61.952 -2.618 21.144 1.00 0.00 16 GLY A N 17
ATOM 20926 C CA . GLY A 1 16 ? 63.315 -2.680 20.626 1.00 0.00 16 GLY A CA 17
ATOM 20927 C C . GLY A 1 16 ? 63.791 -1.307 20.186 1.00 0.00 16 GLY A C 17
ATOM 20928 O O . GLY A 1 16 ? 63.021 -0.515 19.645 1.00 0.00 16 GLY A O 17
ATOM 20932 N N . LYS A 1 17 ? 65.067 -1.036 20.414 1.00 0.00 17 LYS A N 17
ATOM 20933 C CA . LYS A 1 17 ? 65.648 0.238 20.037 1.00 0.00 17 LYS A CA 17
ATOM 20934 C C . LYS A 1 17 ? 65.728 0.300 18.528 1.00 0.00 17 LYS A C 17
ATOM 20935 O O . LYS A 1 17 ? 65.326 1.280 17.930 1.00 0.00 17 LYS A O 17
ATOM 20954 N N . HIS A 1 18 ? 66.294 -0.741 17.940 1.00 0.00 18 HIS A N 17
ATOM 20955 C CA . HIS A 1 18 ? 66.484 -0.805 16.492 1.00 0.00 18 HIS A CA 17
ATOM 20956 C C . HIS A 1 18 ? 65.229 -0.489 15.684 1.00 0.00 18 HIS A C 17
ATOM 20957 O O . HIS A 1 18 ? 65.342 0.028 14.571 1.00 0.00 18 HIS A O 17
ATOM 20970 N N . ILE A 1 19 ? 64.066 -0.818 16.255 1.00 0.00 19 ILE A N 17
ATOM 20971 C CA . ILE A 1 19 ? 62.766 -0.601 15.604 1.00 0.00 19 ILE A CA 17
ATOM 20972 C C . ILE A 1 19 ? 62.012 0.505 16.319 1.00 0.00 19 ILE A C 17
ATOM 20973 O O . ILE A 1 19 ? 61.662 0.367 17.493 1.00 0.00 19 ILE A O 17
ATOM 20989 N N . CYS A 1 20 ? 61.732 1.576 15.590 1.00 0.00 20 CYS A N 17
ATOM 20990 C CA . CYS A 1 20 ? 60.974 2.687 16.152 1.00 0.00 20 CYS A CA 17
ATOM 20991 C C . CYS A 1 20 ? 59.505 2.268 16.262 1.00 0.00 20 CYS A C 17
ATOM 20992 O O . CYS A 1 20 ? 59.037 1.452 15.473 1.00 0.00 20 CYS A O 17
ATOM 20999 N N . ALA A 1 21 ? 58.792 2.800 17.254 1.00 0.00 21 ALA A N 17
ATOM 21000 C CA . ALA A 1 21 ? 57.385 2.443 17.465 1.00 0.00 21 ALA A CA 17
ATOM 21001 C C . ALA A 1 21 ? 56.480 3.144 16.460 1.00 0.00 21 ALA A C 17
ATOM 21002 O O . ALA A 1 21 ? 55.309 2.779 16.324 1.00 0.00 21 ALA A O 17
ATOM 21009 N N . ILE A 1 22 ? 57.049 4.160 15.797 1.00 0.00 22 ILE A N 17
ATOM 21010 C CA . ILE A 1 22 ? 56.340 4.989 14.806 1.00 0.00 22 ILE A CA 17
ATOM 21011 C C . ILE A 1 22 ? 56.928 4.775 13.403 1.00 0.00 22 ILE A C 17
ATOM 21012 O O . ILE A 1 22 ? 56.318 4.114 12.561 1.00 0.00 22 ILE A O 17
ATOM 21028 N N . CYS A 1 23 ? 58.083 5.391 13.142 1.00 0.00 23 CYS A N 17
ATOM 21029 C CA . CYS A 1 23 ? 58.723 5.335 11.829 1.00 0.00 23 CYS A CA 17
ATOM 21030 C C . CYS A 1 23 ? 59.182 3.938 11.457 1.00 0.00 23 CYS A C 17
ATOM 21031 O O . CYS A 1 23 ? 59.582 3.704 10.316 1.00 0.00 23 CYS A O 17
ATOM 21038 N N . GLY A 1 24 ? 59.114 3.028 12.414 1.00 0.00 24 GLY A N 17
ATOM 21039 C CA . GLY A 1 24 ? 59.505 1.652 12.183 1.00 0.00 24 GLY A CA 17
ATOM 21040 C C . GLY A 1 24 ? 61.012 1.439 12.218 1.00 0.00 24 GLY A C 17
ATOM 21041 O O . GLY A 1 24 ? 61.433 0.296 12.377 1.00 0.00 24 GLY A O 17
ATOM 21045 N N . ASN A 1 25 ? 61.846 2.497 12.050 1.00 0.00 25 ASN A N 17
ATOM 21046 C CA . ASN A 1 25 ? 63.320 2.297 12.058 1.00 0.00 25 ASN A CA 17
ATOM 21047 C C . ASN A 1 25 ? 64.164 3.593 12.237 1.00 0.00 25 ASN A C 17
ATOM 21048 O O . ASN A 1 25 ? 65.362 3.559 11.944 1.00 0.00 25 ASN A O 17
ATOM 21059 N N . ASN A 1 26 ? 63.586 4.699 12.746 1.00 0.00 26 ASN A N 17
ATOM 21060 C CA . ASN A 1 26 ? 64.381 5.955 12.960 1.00 0.00 26 ASN A CA 17
ATOM 21061 C C . ASN A 1 26 ? 64.994 6.016 14.367 1.00 0.00 26 ASN A C 17
ATOM 21062 O O . ASN A 1 26 ? 65.763 6.928 14.683 1.00 0.00 26 ASN A O 17
ATOM 21073 N N . ALA A 1 27 ? 64.663 5.015 15.187 1.00 0.00 27 ALA A N 17
ATOM 21074 C CA . ALA A 1 27 ? 65.171 4.914 16.545 1.00 0.00 27 ALA A CA 17
ATOM 21075 C C . ALA A 1 27 ? 66.576 4.316 16.488 1.00 0.00 27 ALA A C 17
ATOM 21076 O O . ALA A 1 27 ? 66.848 3.256 17.058 1.00 0.00 27 ALA A O 17
ATOM 21083 N N . GLU A 1 28 ? 67.465 5.027 15.781 1.00 0.00 28 GLU A N 17
ATOM 21084 C CA . GLU A 1 28 ? 68.851 4.622 15.620 1.00 0.00 28 GLU A CA 17
ATOM 21085 C C . GLU A 1 28 ? 69.724 5.846 15.375 1.00 0.00 28 GLU A C 17
ATOM 21086 O O . GLU A 1 28 ? 70.897 5.835 15.748 1.00 0.00 28 GLU A O 17
ATOM 21098 N N . ASP A 1 29 ? 69.150 6.867 14.712 1.00 0.00 29 ASP A N 17
ATOM 21099 C CA . ASP A 1 29 ? 69.886 8.096 14.373 1.00 0.00 29 ASP A CA 17
ATOM 21100 C C . ASP A 1 29 ? 69.068 9.359 14.638 1.00 0.00 29 ASP A C 17
ATOM 21101 O O . ASP A 1 29 ? 69.092 9.870 15.760 1.00 0.00 29 ASP A O 17
ATOM 21110 N N . TYR A 1 30 ? 68.374 9.865 13.606 1.00 0.00 30 TYR A N 17
ATOM 21111 C CA . TYR A 1 30 ? 67.580 11.084 13.714 1.00 0.00 30 TYR A CA 17
ATOM 21112 C C . TYR A 1 30 ? 66.176 10.762 14.178 1.00 0.00 30 TYR A C 17
ATOM 21113 O O . TYR A 1 30 ? 65.791 9.597 14.184 1.00 0.00 30 TYR A O 17
ATOM 21131 N N . LYS A 1 31 ? 65.444 11.812 14.579 1.00 0.00 31 LYS A N 17
ATOM 21132 C CA . LYS A 1 31 ? 64.063 11.687 15.068 1.00 0.00 31 LYS A CA 17
ATOM 21133 C C . LYS A 1 31 ? 63.199 12.758 14.402 1.00 0.00 31 LYS A C 17
ATOM 21134 O O . LYS A 1 31 ? 62.344 13.377 15.036 1.00 0.00 31 LYS A O 17
ATOM 21153 N N . HIS A 1 32 ? 63.440 12.969 13.107 1.00 0.00 32 HIS A N 17
ATOM 21154 C CA . HIS A 1 32 ? 62.686 13.964 12.339 1.00 0.00 32 HIS A CA 17
ATOM 21155 C C . HIS A 1 32 ? 61.331 13.427 11.892 1.00 0.00 32 HIS A C 17
ATOM 21156 O O . HIS A 1 32 ? 60.352 14.174 11.842 1.00 0.00 32 HIS A O 17
ATOM 21170 N N . THR A 1 33 ? 61.295 12.142 11.551 1.00 0.00 33 THR A N 17
ATOM 21171 C CA . THR A 1 33 ? 60.067 11.506 11.073 1.00 0.00 33 THR A CA 17
ATOM 21172 C C . THR A 1 33 ? 59.147 11.156 12.233 1.00 0.00 33 THR A C 17
ATOM 21173 O O . THR A 1 33 ? 57.993 10.780 12.030 1.00 0.00 33 THR A O 17
ATOM 21184 N N . ASP A 1 34 ? 59.660 11.264 13.446 1.00 0.00 34 ASP A N 17
ATOM 21185 C CA . ASP A 1 34 ? 58.858 10.942 14.621 1.00 0.00 34 ASP A CA 17
ATOM 21186 C C . ASP A 1 34 ? 57.687 11.909 14.743 1.00 0.00 34 ASP A C 17
ATOM 21187 O O . ASP A 1 34 ? 56.608 11.539 15.205 1.00 0.00 34 ASP A O 17
ATOM 21196 N N . MET A 1 35 ? 57.908 13.152 14.334 1.00 0.00 35 MET A N 17
ATOM 21197 C CA . MET A 1 35 ? 56.857 14.163 14.411 1.00 0.00 35 MET A CA 17
ATOM 21198 C C . MET A 1 35 ? 55.698 13.801 13.490 1.00 0.00 35 MET A C 17
ATOM 21199 O O . MET A 1 35 ? 54.535 13.963 13.865 1.00 0.00 35 MET A O 17
ATOM 21213 N N . ASP A 1 36 ? 56.028 13.321 12.286 1.00 0.00 36 ASP A N 17
ATOM 21214 C CA . ASP A 1 36 ? 55.013 12.939 11.294 1.00 0.00 36 ASP A CA 17
ATOM 21215 C C . ASP A 1 36 ? 55.589 11.951 10.283 1.00 0.00 36 ASP A C 17
ATOM 21216 O O . ASP A 1 36 ? 56.784 11.967 9.998 1.00 0.00 36 ASP A O 17
ATOM 21225 N N . LEU A 1 37 ? 54.718 11.104 9.735 1.00 0.00 37 LEU A N 17
ATOM 21226 C CA . LEU A 1 37 ? 55.131 10.112 8.744 1.00 0.00 37 LEU A CA 17
ATOM 21227 C C . LEU A 1 37 ? 55.426 10.817 7.431 1.00 0.00 37 LEU A C 17
ATOM 21228 O O . LEU A 1 37 ? 54.773 11.812 7.111 1.00 0.00 37 LEU A O 17
ATOM 21244 N N . THR A 1 38 ? 56.415 10.286 6.697 1.00 0.00 38 THR A N 17
ATOM 21245 C CA . THR A 1 38 ? 56.838 10.847 5.402 1.00 0.00 38 THR A CA 17
ATOM 21246 C C . THR A 1 38 ? 57.080 9.727 4.395 1.00 0.00 38 THR A C 17
ATOM 21247 O O . THR A 1 38 ? 57.100 8.550 4.758 1.00 0.00 38 THR A O 17
ATOM 21258 N N . TYR A 1 39 ? 57.250 10.106 3.127 1.00 0.00 39 TYR A N 17
ATOM 21259 C CA . TYR A 1 39 ? 57.476 9.126 2.067 1.00 0.00 39 TYR A CA 17
ATOM 21260 C C . TYR A 1 39 ? 58.869 8.525 2.194 1.00 0.00 39 TYR A C 17
ATOM 21261 O O . TYR A 1 39 ? 59.846 9.254 2.370 1.00 0.00 39 TYR A O 17
ATOM 21279 N N . THR A 1 40 ? 58.947 7.197 2.100 1.00 0.00 40 THR A N 17
ATOM 21280 C CA . THR A 1 40 ? 60.225 6.497 2.207 1.00 0.00 40 THR A CA 17
ATOM 21281 C C . THR A 1 40 ? 61.024 6.645 0.907 1.00 0.00 40 THR A C 17
ATOM 21282 O O . THR A 1 40 ? 60.489 6.419 -0.181 1.00 0.00 40 THR A O 17
ATOM 21293 N N . ASP A 1 41 ? 62.308 7.007 1.046 1.00 0.00 41 ASP A N 17
ATOM 21294 C CA . ASP A 1 41 ? 63.202 7.176 -0.105 1.00 0.00 41 ASP A CA 17
ATOM 21295 C C . ASP A 1 41 ? 63.800 5.830 -0.523 1.00 0.00 41 ASP A C 17
ATOM 21296 O O . ASP A 1 41 ? 64.800 5.376 0.037 1.00 0.00 41 ASP A O 17
ATOM 21305 N N . ARG A 1 42 ? 63.179 5.198 -1.514 1.00 0.00 42 ARG A N 17
ATOM 21306 C CA . ARG A 1 42 ? 63.656 3.907 -2.006 1.00 0.00 42 ARG A CA 17
ATOM 21307 C C . ARG A 1 42 ? 64.938 4.099 -2.806 1.00 0.00 42 ARG A C 17
ATOM 21308 O O . ARG A 1 42 ? 65.097 5.101 -3.506 1.00 0.00 42 ARG A O 17
ATOM 21329 N N . ASP A 1 43 ? 65.850 3.136 -2.692 1.00 0.00 43 ASP A N 17
ATOM 21330 C CA . ASP A 1 43 ? 67.121 3.209 -3.402 1.00 0.00 43 ASP A CA 17
ATOM 21331 C C . ASP A 1 43 ? 66.911 2.952 -4.890 1.00 0.00 43 ASP A C 17
ATOM 21332 O O . ASP A 1 43 ? 66.643 1.823 -5.305 1.00 0.00 43 ASP A O 17
ATOM 21341 N N . TYR A 1 44 ? 67.027 4.011 -5.686 1.00 0.00 44 TYR A N 17
ATOM 21342 C CA . TYR A 1 44 ? 66.840 3.899 -7.127 1.00 0.00 44 TYR A CA 17
ATOM 21343 C C . TYR A 1 44 ? 67.851 2.946 -7.731 1.00 0.00 44 TYR A C 17
ATOM 21344 O O . TYR A 1 44 ? 67.474 2.084 -8.525 1.00 0.00 44 TYR A O 17
ATOM 21362 N N . LYS A 1 45 ? 69.126 3.125 -7.348 1.00 0.00 45 LYS A N 17
ATOM 21363 C CA . LYS A 1 45 ? 70.233 2.289 -7.842 1.00 0.00 45 LYS A CA 17
ATOM 21364 C C . LYS A 1 45 ? 71.069 1.789 -6.674 1.00 0.00 45 LYS A C 17
ATOM 21365 O O . LYS A 1 45 ? 71.305 2.525 -5.713 1.00 0.00 45 LYS A O 17
ATOM 21384 N N . ASN A 1 46 ? 71.504 0.530 -6.774 1.00 0.00 46 ASN A N 17
ATOM 21385 C CA . ASN A 1 46 ? 72.314 -0.097 -5.728 1.00 0.00 46 ASN A CA 17
ATOM 21386 C C . ASN A 1 46 ? 73.771 0.328 -5.859 1.00 0.00 46 ASN A C 17
ATOM 21387 O O . ASN A 1 46 ? 74.528 -0.237 -6.651 1.00 0.00 46 ASN A O 17
ATOM 21398 N N . CYS A 1 47 ? 74.159 1.333 -5.076 1.00 0.00 47 CYS A N 17
ATOM 21399 C CA . CYS A 1 47 ? 75.526 1.834 -5.109 1.00 0.00 47 CYS A CA 17
ATOM 21400 C C . CYS A 1 47 ? 76.485 0.825 -4.507 1.00 0.00 47 CYS A C 17
ATOM 21401 O O . CYS A 1 47 ? 77.477 0.471 -5.144 1.00 0.00 47 CYS A O 17
ATOM 21409 N N . GLU A 1 48 ? 76.177 0.386 -3.273 1.00 0.00 48 GLU A N 17
ATOM 21410 C CA . GLU A 1 48 ? 77.004 -0.586 -2.536 1.00 0.00 48 GLU A CA 17
ATOM 21411 C C . GLU A 1 48 ? 76.130 -1.693 -1.961 1.00 0.00 48 GLU A C 17
ATOM 21412 O O . GLU A 1 48 ? 74.905 -1.572 -1.918 1.00 0.00 48 GLU A O 17
ATOM 21424 N N . SER A 1 49 ? 76.782 -2.778 -1.537 1.00 0.00 49 SER A N 17
ATOM 21425 C CA . SER A 1 49 ? 76.082 -3.927 -0.968 1.00 0.00 49 SER A CA 17
ATOM 21426 C C . SER A 1 49 ? 77.045 -4.793 -0.165 1.00 0.00 49 SER A C 17
ATOM 21427 O O . SER A 1 49 ? 77.602 -5.766 -0.676 1.00 0.00 49 SER A O 17
ATOM 21435 N N . TYR A 1 50 ? 77.242 -4.428 1.099 1.00 0.00 50 TYR A N 17
ATOM 21436 C CA . TYR A 1 50 ? 78.140 -5.178 1.966 1.00 0.00 50 TYR A CA 17
ATOM 21437 C C . TYR A 1 50 ? 77.622 -6.596 2.165 1.00 0.00 50 TYR A C 17
ATOM 21438 O O . TYR A 1 50 ? 78.361 -7.567 2.029 1.00 0.00 50 TYR A O 17
ATOM 21456 N N . HIS A 1 51 ? 76.337 -6.688 2.484 1.00 0.00 51 HIS A N 17
ATOM 21457 C CA . HIS A 1 51 ? 75.674 -7.981 2.709 1.00 0.00 51 HIS A CA 17
ATOM 21458 C C . HIS A 1 51 ? 74.199 -7.792 3.017 1.00 0.00 51 HIS A C 17
ATOM 21459 O O . HIS A 1 51 ? 73.423 -8.738 2.856 1.00 0.00 51 HIS A O 17
ATOM 21473 N N . LYS A 1 52 ? 73.826 -6.572 3.455 1.00 0.00 52 LYS A N 17
ATOM 21474 C CA . LYS A 1 52 ? 72.450 -6.228 3.799 1.00 0.00 52 LYS A CA 17
ATOM 21475 C C . LYS A 1 52 ? 71.855 -7.293 4.714 1.00 0.00 52 LYS A C 17
ATOM 21476 O O . LYS A 1 52 ? 71.002 -8.082 4.306 1.00 0.00 52 LYS A O 17
ATOM 21495 N N . CYS A 1 53 ? 72.343 -7.324 5.942 1.00 0.00 53 CYS A N 17
ATOM 21496 C CA . CYS A 1 53 ? 71.891 -8.319 6.917 1.00 0.00 53 CYS A CA 17
ATOM 21497 C C . CYS A 1 53 ? 70.476 -8.042 7.398 1.00 0.00 53 CYS A C 17
ATOM 21498 O O . CYS A 1 53 ? 69.612 -8.917 7.295 1.00 0.00 53 CYS A O 17
ATOM 21506 N N . SER A 1 54 ? 70.270 -6.823 7.922 1.00 0.00 54 SER A N 17
ATOM 21507 C CA . SER A 1 54 ? 68.978 -6.383 8.447 1.00 0.00 54 SER A CA 17
ATOM 21508 C C . SER A 1 54 ? 68.418 -5.263 7.600 1.00 0.00 54 SER A C 17
ATOM 21509 O O . SER A 1 54 ? 68.513 -4.089 7.957 1.00 0.00 54 SER A O 17
ATOM 21517 N N . ASP A 1 55 ? 67.831 -5.648 6.475 1.00 0.00 55 ASP A N 17
ATOM 21518 C CA . ASP A 1 55 ? 67.228 -4.696 5.535 1.00 0.00 55 ASP A CA 17
ATOM 21519 C C . ASP A 1 55 ? 66.191 -3.798 6.220 1.00 0.00 55 ASP A C 17
ATOM 21520 O O . ASP A 1 55 ? 65.837 -2.739 5.706 1.00 0.00 55 ASP A O 17
ATOM 21529 N N . LEU A 1 56 ? 65.730 -4.226 7.387 1.00 0.00 56 LEU A N 17
ATOM 21530 C CA . LEU A 1 56 ? 64.763 -3.457 8.146 1.00 0.00 56 LEU A CA 17
ATOM 21531 C C . LEU A 1 56 ? 65.394 -2.133 8.553 1.00 0.00 56 LEU A C 17
ATOM 21532 O O . LEU A 1 56 ? 64.754 -1.086 8.425 1.00 0.00 56 LEU A O 17
ATOM 21548 N N . CYS A 1 57 ? 66.660 -2.193 9.016 1.00 0.00 57 CYS A N 17
ATOM 21549 C CA . CYS A 1 57 ? 67.412 -1.004 9.423 1.00 0.00 57 CYS A CA 17
ATOM 21550 C C . CYS A 1 57 ? 68.241 -0.513 8.237 1.00 0.00 57 CYS A C 17
ATOM 21551 O O . CYS A 1 57 ? 69.073 -1.242 7.701 1.00 0.00 57 CYS A O 17
ATOM 21558 N N . GLN A 1 58 ? 67.954 0.691 7.790 1.00 0.00 58 GLN A N 17
ATOM 21559 C CA . GLN A 1 58 ? 68.621 1.253 6.615 1.00 0.00 58 GLN A CA 17
ATOM 21560 C C . GLN A 1 58 ? 70.129 1.494 6.785 1.00 0.00 58 GLN A C 17
ATOM 21561 O O . GLN A 1 58 ? 70.886 1.318 5.828 1.00 0.00 58 GLN A O 17
ATOM 21575 N N . TYR A 1 59 ? 70.551 1.922 7.972 1.00 0.00 59 TYR A N 17
ATOM 21576 C CA . TYR A 1 59 ? 71.967 2.223 8.231 1.00 0.00 59 TYR A CA 17
ATOM 21577 C C . TYR A 1 59 ? 72.802 0.969 8.438 1.00 0.00 59 TYR A C 17
ATOM 21578 O O . TYR A 1 59 ? 74.008 0.983 8.179 1.00 0.00 59 TYR A O 17
ATOM 21596 N N . CYS A 1 60 ? 72.171 -0.103 8.905 1.00 0.00 60 CYS A N 17
ATOM 21597 C CA . CYS A 1 60 ? 72.877 -1.351 9.143 1.00 0.00 60 CYS A CA 17
ATOM 21598 C C . CYS A 1 60 ? 73.524 -1.875 7.863 1.00 0.00 60 CYS A C 17
ATOM 21599 O O . CYS A 1 60 ? 74.482 -2.634 7.908 1.00 0.00 60 CYS A O 17
ATOM 21606 N N . ARG A 1 61 ? 72.975 -1.490 6.723 1.00 0.00 61 ARG A N 17
ATOM 21607 C CA . ARG A 1 61 ? 73.488 -1.960 5.439 1.00 0.00 61 ARG A CA 17
ATOM 21608 C C . ARG A 1 61 ? 74.942 -1.527 5.227 1.00 0.00 61 ARG A C 17
ATOM 21609 O O . ARG A 1 61 ? 75.714 -2.268 4.613 1.00 0.00 61 ARG A O 17
ATOM 21630 N N . TYR A 1 62 ? 75.289 -0.329 5.729 1.00 0.00 62 TYR A N 17
ATOM 21631 C CA . TYR A 1 62 ? 76.647 0.230 5.589 1.00 0.00 62 TYR A CA 17
ATOM 21632 C C . TYR A 1 62 ? 77.498 -0.020 6.830 1.00 0.00 62 TYR A C 17
ATOM 21633 O O . TYR A 1 62 ? 78.636 -0.477 6.711 1.00 0.00 62 TYR A O 17
ATOM 21651 N N . GLN A 1 63 ? 76.936 0.320 8.006 1.00 0.00 63 GLN A N 17
ATOM 21652 C CA . GLN A 1 63 ? 77.630 0.177 9.304 1.00 0.00 63 GLN A CA 17
ATOM 21653 C C . GLN A 1 63 ? 76.695 -0.414 10.346 1.00 0.00 63 GLN A C 17
ATOM 21654 O O . GLN A 1 63 ? 75.680 0.186 10.671 1.00 0.00 63 GLN A O 17
ATOM 21668 N N . LYS A 1 64 ? 77.052 -1.590 10.854 1.00 0.00 64 LYS A N 17
ATOM 21669 C CA . LYS A 1 64 ? 76.233 -2.273 11.862 1.00 0.00 64 LYS A CA 17
ATOM 21670 C C . LYS A 1 64 ? 76.038 -1.400 13.093 1.00 0.00 64 LYS A C 17
ATOM 21671 O O . LYS A 1 64 ? 76.979 -0.752 13.560 1.00 0.00 64 LYS A O 17
ATOM 21690 N N . ASP A 1 65 ? 74.786 -1.411 13.580 1.00 0.00 65 ASP A N 17
ATOM 21691 C CA . ASP A 1 65 ? 74.355 -0.639 14.757 1.00 0.00 65 ASP A CA 17
ATOM 21692 C C . ASP A 1 65 ? 73.738 -1.562 15.820 1.00 0.00 65 ASP A C 17
ATOM 21693 O O . ASP A 1 65 ? 73.035 -1.114 16.718 1.00 0.00 65 ASP A O 17
ATOM 21702 N N . LEU A 1 66 ? 73.978 -2.863 15.706 1.00 0.00 66 LEU A N 17
ATOM 21703 C CA . LEU A 1 66 ? 73.396 -3.851 16.640 1.00 0.00 66 LEU A CA 17
ATOM 21704 C C . LEU A 1 66 ? 73.758 -3.618 18.128 1.00 0.00 66 LEU A C 17
ATOM 21705 O O . LEU A 1 66 ? 73.316 -4.376 18.994 1.00 0.00 66 LEU A O 17
ATOM 21721 N N . ALA A 1 67 ? 74.531 -2.584 18.442 1.00 0.00 67 ALA A N 17
ATOM 21722 C CA . ALA A 1 67 ? 74.894 -2.316 19.823 1.00 0.00 67 ALA A CA 17
ATOM 21723 C C . ALA A 1 67 ? 73.681 -1.863 20.625 1.00 0.00 67 ALA A C 17
ATOM 21724 O O . ALA A 1 67 ? 73.488 -2.295 21.762 1.00 0.00 67 ALA A O 17
ATOM 21731 N N . ILE A 1 68 ? 72.881 -0.969 20.040 1.00 0.00 68 ILE A N 17
ATOM 21732 C CA . ILE A 1 68 ? 71.712 -0.448 20.739 1.00 0.00 68 ILE A CA 17
ATOM 21733 C C . ILE A 1 68 ? 70.679 -1.541 21.027 1.00 0.00 68 ILE A C 17
ATOM 21734 O O . ILE A 1 68 ? 70.127 -1.577 22.125 1.00 0.00 68 ILE A O 17
ATOM 21750 N N . HIS A 1 69 ? 70.421 -2.421 20.054 1.00 0.00 69 HIS A N 17
ATOM 21751 C CA . HIS A 1 69 ? 69.456 -3.500 20.235 1.00 0.00 69 HIS A CA 17
ATOM 21752 C C . HIS A 1 69 ? 69.837 -4.373 21.435 1.00 0.00 69 HIS A C 17
ATOM 21753 O O . HIS A 1 69 ? 68.990 -4.678 22.275 1.00 0.00 69 HIS A O 17
ATOM 21767 N N . HIS A 1 70 ? 71.115 -4.750 21.513 1.00 0.00 70 HIS A N 17
ATOM 21768 C CA . HIS A 1 70 ? 71.605 -5.572 22.621 1.00 0.00 70 HIS A CA 17
ATOM 21769 C C . HIS A 1 70 ? 71.747 -4.731 23.886 1.00 0.00 70 HIS A C 17
ATOM 21770 O O . HIS A 1 70 ? 72.309 -3.635 23.847 1.00 0.00 70 HIS A O 17
ATOM 21784 N N . GLN A 1 71 ? 71.241 -5.253 25.001 1.00 0.00 71 GLN A N 17
ATOM 21785 C CA . GLN A 1 71 ? 71.319 -4.551 26.282 1.00 0.00 71 GLN A CA 17
ATOM 21786 C C . GLN A 1 71 ? 72.740 -4.607 26.834 1.00 0.00 71 GLN A C 17
ATOM 21787 O O . GLN A 1 71 ? 73.321 -5.686 26.957 1.00 0.00 71 GLN A O 17
ATOM 21801 N N . HIS A 1 72 ? 73.288 -3.438 27.169 1.00 0.00 72 HIS A N 17
ATOM 21802 C CA . HIS A 1 72 ? 74.644 -3.356 27.710 1.00 0.00 72 HIS A CA 17
ATOM 21803 C C . HIS A 1 72 ? 74.675 -3.842 29.156 1.00 0.00 72 HIS A C 17
ATOM 21804 O O . HIS A 1 72 ? 73.842 -3.447 29.972 1.00 0.00 72 HIS A O 17
ATOM 21818 N N . HIS A 1 73 ? 75.642 -4.699 29.468 1.00 0.00 73 HIS A N 17
ATOM 21819 C CA . HIS A 1 73 ? 75.775 -5.234 30.819 1.00 0.00 73 HIS A CA 17
ATOM 21820 C C . HIS A 1 73 ? 76.153 -4.131 31.803 1.00 0.00 73 HIS A C 17
ATOM 21821 O O . HIS A 1 73 ? 75.626 -4.068 32.913 1.00 0.00 73 HIS A O 17
ATOM 21835 N N . HIS A 1 74 ? 77.070 -3.261 31.389 1.00 0.00 74 HIS A N 17
ATOM 21836 C CA . HIS A 1 74 ? 77.509 -2.165 32.244 1.00 0.00 74 HIS A CA 17
ATOM 21837 C C . HIS A 1 74 ? 76.359 -1.198 32.499 1.00 0.00 74 HIS A C 17
ATOM 21838 O O . HIS A 1 74 ? 76.186 -0.701 33.612 1.00 0.00 74 HIS A O 17
ATOM 21852 N N . GLY A 1 75 ? 75.571 -0.939 31.460 1.00 0.00 75 GLY A N 17
ATOM 21853 C CA . GLY A 1 75 ? 74.436 -0.034 31.582 1.00 0.00 75 GLY A CA 17
ATOM 21854 C C . GLY A 1 75 ? 73.351 -0.645 32.460 1.00 0.00 75 GLY A C 17
ATOM 21855 O O . GLY A 1 75 ? 73.198 -1.866 32.509 1.00 0.00 75 GLY A O 17
ATOM 21859 N N . GLY A 1 76 ? 72.603 0.210 33.150 1.00 0.00 76 GLY A N 17
ATOM 21860 C CA . GLY A 1 76 ? 71.532 -0.255 34.028 1.00 0.00 76 GLY A CA 17
ATOM 21861 C C . GLY A 1 76 ? 70.350 -0.780 33.217 1.00 0.00 76 GLY A C 17
ATOM 21862 O O . GLY A 1 76 ? 70.293 -0.606 32.000 1.00 0.00 76 GLY A O 17
ATOM 21866 N N . SER A 1 77 ? 69.411 -1.420 33.904 1.00 0.00 77 SER A N 17
ATOM 21867 C CA . SER A 1 77 ? 68.232 -1.973 33.246 1.00 0.00 77 SER A CA 17
ATOM 21868 C C . SER A 1 77 ? 67.414 -0.870 32.583 1.00 0.00 77 SER A C 17
ATOM 21869 O O . SER A 1 77 ? 66.825 -1.081 31.523 1.00 0.00 77 SER A O 17
ATOM 21877 N N . MET A 1 78 ? 67.382 0.297 33.219 1.00 0.00 78 MET A N 17
ATOM 21878 C CA . MET A 1 78 ? 66.629 1.434 32.692 1.00 0.00 78 MET A CA 17
ATOM 21879 C C . MET A 1 78 ? 67.343 2.032 31.482 1.00 0.00 78 MET A C 17
ATOM 21880 O O . MET A 1 78 ? 68.572 2.072 31.430 1.00 0.00 78 MET A O 17
ATOM 21894 N N . GLY A 1 79 ? 66.557 2.486 30.509 1.00 0.00 79 GLY A N 17
ATOM 21895 C CA . GLY A 1 79 ? 67.112 3.075 29.294 1.00 0.00 79 GLY A CA 17
ATOM 21896 C C . GLY A 1 79 ? 67.725 4.443 29.576 1.00 0.00 79 GLY A C 17
ATOM 21897 O O . GLY A 1 79 ? 67.257 5.177 30.446 1.00 0.00 79 GLY A O 17
ATOM 21901 N N . MET A 1 80 ? 68.777 4.774 28.837 1.00 0.00 80 MET A N 17
ATOM 21902 C CA . MET A 1 80 ? 69.454 6.056 29.016 1.00 0.00 80 MET A CA 17
ATOM 21903 C C . MET A 1 80 ? 68.528 7.210 28.639 1.00 0.00 80 MET A C 17
ATOM 21904 O O . MET A 1 80 ? 68.505 8.242 29.309 1.00 0.00 80 MET A O 17
ATOM 21918 N N . SER A 1 81 ? 67.768 7.027 27.565 1.00 0.00 81 SER A N 17
ATOM 21919 C CA . SER A 1 81 ? 66.843 8.061 27.110 1.00 0.00 81 SER A CA 17
ATOM 21920 C C . SER A 1 81 ? 65.718 8.264 28.120 1.00 0.00 81 SER A C 17
ATOM 21921 O O . SER A 1 81 ? 65.255 9.385 28.331 1.00 0.00 81 SER A O 17
ATOM 21929 N N . GLY A 1 82 ? 65.283 7.173 28.739 1.00 0.00 82 GLY A N 17
ATOM 21930 C CA . GLY A 1 82 ? 64.209 7.240 29.724 1.00 0.00 82 GLY A CA 17
ATOM 21931 C C . GLY A 1 82 ? 64.644 8.022 30.960 1.00 0.00 82 GLY A C 17
ATOM 21932 O O . GLY A 1 82 ? 65.823 8.039 31.316 1.00 0.00 82 GLY A O 17
ATOM 21936 N N . SER A 1 83 ? 63.680 8.668 31.611 1.00 0.00 83 SER A N 17
ATOM 21937 C CA . SER A 1 83 ? 63.963 9.454 32.807 1.00 0.00 83 SER A CA 17
ATOM 21938 C C . SER A 1 83 ? 64.470 8.563 33.934 1.00 0.00 83 SER A C 17
ATOM 21939 O O . SER A 1 83 ? 65.328 8.968 34.719 1.00 0.00 83 SER A O 17
ATOM 21947 N N . GLY A 1 84 ? 63.927 7.349 34.010 1.00 0.00 84 GLY A N 17
ATOM 21948 C CA . GLY A 1 84 ? 64.322 6.401 35.045 1.00 0.00 84 GLY A CA 17
ATOM 21949 C C . GLY A 1 84 ? 63.743 6.801 36.396 1.00 0.00 84 GLY A C 17
ATOM 21950 O O . GLY A 1 84 ? 64.078 6.203 37.419 1.00 0.00 84 GLY A O 17
ATOM 21954 N N . THR A 1 85 ? 62.875 7.816 36.388 1.00 0.00 85 THR A N 17
ATOM 21955 C CA . THR A 1 85 ? 62.254 8.299 37.622 1.00 0.00 85 THR A CA 17
ATOM 21956 C C . THR A 1 85 ? 61.157 7.339 38.079 1.00 0.00 85 THR A C 17
ATOM 21957 O O . THR A 1 85 ? 60.684 6.505 37.304 1.00 0.00 85 THR A O 17
ATOM 21968 N N . GLY A 1 86 ? 60.764 7.459 39.342 1.00 0.00 86 GLY A N 17
ATOM 21969 C CA . GLY A 1 86 ? 59.728 6.595 39.902 1.00 0.00 86 GLY A CA 17
ATOM 21970 C C . GLY A 1 86 ? 58.393 6.808 39.198 1.00 0.00 86 GLY A C 17
ATOM 21971 O O . GLY A 1 86 ? 57.668 5.855 38.916 1.00 0.00 86 GLY A O 17
ATOM 21975 N N . TYR A 1 87 ? 58.075 8.066 38.920 1.00 0.00 87 TYR A N 17
ATOM 21976 C CA . TYR A 1 87 ? 56.827 8.402 38.252 1.00 0.00 87 TYR A CA 17
ATOM 21977 C C . TYR A 1 87 ? 56.838 7.899 36.809 1.00 0.00 87 TYR A C 17
ATOM 21978 O O . TYR A 1 87 ? 55.959 7.124 36.466 1.00 0.00 87 TYR A O 17
ATOM 21999 N N . MET A 1 1 ? 73.621 -2.422 46.265 1.00 0.00 1 MET A N 18
ATOM 22000 C CA . MET A 1 1 ? 74.721 -3.428 46.220 1.00 0.00 1 MET A CA 18
ATOM 22001 C C . MET A 1 1 ? 74.622 -4.213 44.915 1.00 0.00 1 MET A C 18
ATOM 22002 O O . MET A 1 1 ? 73.898 -5.207 44.833 1.00 0.00 1 MET A O 18
ATOM 22018 N N . GLY A 1 2 ? 75.350 -3.755 43.898 1.00 0.00 2 GLY A N 18
ATOM 22019 C CA . GLY A 1 2 ? 75.337 -4.419 42.598 1.00 0.00 2 GLY A CA 18
ATOM 22020 C C . GLY A 1 2 ? 74.017 -4.176 41.876 1.00 0.00 2 GLY A C 18
ATOM 22021 O O . GLY A 1 2 ? 73.639 -4.940 40.988 1.00 0.00 2 GLY A O 18
ATOM 22025 N N . ALA A 1 3 ? 73.323 -3.106 42.272 1.00 0.00 3 ALA A N 18
ATOM 22026 C CA . ALA A 1 3 ? 72.038 -2.751 41.664 1.00 0.00 3 ALA A CA 18
ATOM 22027 C C . ALA A 1 3 ? 71.676 -1.284 41.974 1.00 0.00 3 ALA A C 18
ATOM 22028 O O . ALA A 1 3 ? 70.751 -1.036 42.749 1.00 0.00 3 ALA A O 18
ATOM 22035 N N . PRO A 1 4 ? 72.366 -0.297 41.406 1.00 0.00 4 PRO A N 18
ATOM 22036 C CA . PRO A 1 4 ? 72.038 1.137 41.683 1.00 0.00 4 PRO A CA 18
ATOM 22037 C C . PRO A 1 4 ? 70.599 1.501 41.315 1.00 0.00 4 PRO A C 18
ATOM 22038 O O . PRO A 1 4 ? 70.086 1.070 40.279 1.00 0.00 4 PRO A O 18
ATOM 22049 N N . VAL A 1 5 ? 69.984 2.322 42.171 1.00 0.00 5 VAL A N 18
ATOM 22050 C CA . VAL A 1 5 ? 68.608 2.793 41.966 1.00 0.00 5 VAL A CA 18
ATOM 22051 C C . VAL A 1 5 ? 68.543 3.971 40.958 1.00 0.00 5 VAL A C 18
ATOM 22052 O O . VAL A 1 5 ? 67.607 4.008 40.159 1.00 0.00 5 VAL A O 18
ATOM 22065 N N . PRO A 1 6 ? 69.471 4.944 40.954 1.00 0.00 6 PRO A N 18
ATOM 22066 C CA . PRO A 1 6 ? 69.398 6.094 39.988 1.00 0.00 6 PRO A CA 18
ATOM 22067 C C . PRO A 1 6 ? 69.411 5.642 38.532 1.00 0.00 6 PRO A C 18
ATOM 22068 O O . PRO A 1 6 ? 68.807 6.290 37.676 1.00 0.00 6 PRO A O 18
ATOM 22079 N N . TYR A 1 7 ? 70.137 4.549 38.275 1.00 0.00 7 TYR A N 18
ATOM 22080 C CA . TYR A 1 7 ? 70.279 4.005 36.917 1.00 0.00 7 TYR A CA 18
ATOM 22081 C C . TYR A 1 7 ? 70.605 2.491 36.963 1.00 0.00 7 TYR A C 18
ATOM 22082 O O . TYR A 1 7 ? 71.777 2.130 36.888 1.00 0.00 7 TYR A O 18
ATOM 22100 N N . PRO A 1 8 ? 69.635 1.574 37.073 1.00 0.00 8 PRO A N 18
ATOM 22101 C CA . PRO A 1 8 ? 69.952 0.107 37.083 1.00 0.00 8 PRO A CA 18
ATOM 22102 C C . PRO A 1 8 ? 70.647 -0.370 35.799 1.00 0.00 8 PRO A C 18
ATOM 22103 O O . PRO A 1 8 ? 71.141 0.426 34.998 1.00 0.00 8 PRO A O 18
ATOM 22114 N N . ASP A 1 9 ? 70.671 -1.686 35.626 1.00 0.00 9 ASP A N 18
ATOM 22115 C CA . ASP A 1 9 ? 71.313 -2.304 34.450 1.00 0.00 9 ASP A CA 18
ATOM 22116 C C . ASP A 1 9 ? 70.424 -2.127 33.196 1.00 0.00 9 ASP A C 18
ATOM 22117 O O . ASP A 1 9 ? 69.242 -1.833 33.351 1.00 0.00 9 ASP A O 18
ATOM 22126 N N . PRO A 1 10 ? 70.928 -2.299 31.961 1.00 0.00 10 PRO A N 18
ATOM 22127 C CA . PRO A 1 10 ? 70.074 -2.143 30.735 1.00 0.00 10 PRO A CA 18
ATOM 22128 C C . PRO A 1 10 ? 69.152 -3.346 30.504 1.00 0.00 10 PRO A C 18
ATOM 22129 O O . PRO A 1 10 ? 68.360 -3.362 29.562 1.00 0.00 10 PRO A O 18
ATOM 22140 N N . LEU A 1 11 ? 69.262 -4.345 31.376 1.00 0.00 11 LEU A N 18
ATOM 22141 C CA . LEU A 1 11 ? 68.432 -5.549 31.277 1.00 0.00 11 LEU A CA 18
ATOM 22142 C C . LEU A 1 11 ? 66.970 -5.233 31.616 1.00 0.00 11 LEU A C 18
ATOM 22143 O O . LEU A 1 11 ? 66.053 -5.707 30.943 1.00 0.00 11 LEU A O 18
ATOM 22159 N N . GLU A 1 12 ? 66.770 -4.441 32.669 1.00 0.00 12 GLU A N 18
ATOM 22160 C CA . GLU A 1 12 ? 65.418 -4.065 33.113 1.00 0.00 12 GLU A CA 18
ATOM 22161 C C . GLU A 1 12 ? 64.603 -3.384 31.989 1.00 0.00 12 GLU A C 18
ATOM 22162 O O . GLU A 1 12 ? 63.562 -3.928 31.617 1.00 0.00 12 GLU A O 18
ATOM 22174 N N . PRO A 1 13 ? 65.000 -2.229 31.428 1.00 0.00 13 PRO A N 18
ATOM 22175 C CA . PRO A 1 13 ? 64.202 -1.578 30.334 1.00 0.00 13 PRO A CA 18
ATOM 22176 C C . PRO A 1 13 ? 63.999 -2.489 29.126 1.00 0.00 13 PRO A C 18
ATOM 22177 O O . PRO A 1 13 ? 64.879 -3.273 28.766 1.00 0.00 13 PRO A O 18
ATOM 22188 N N . ARG A 1 14 ? 62.822 -2.379 28.516 1.00 0.00 14 ARG A N 18
ATOM 22189 C CA . ARG A 1 14 ? 62.478 -3.195 27.354 1.00 0.00 14 ARG A CA 18
ATOM 22190 C C . ARG A 1 14 ? 63.270 -2.737 26.132 1.00 0.00 14 ARG A C 18
ATOM 22191 O O . ARG A 1 14 ? 63.517 -1.544 25.955 1.00 0.00 14 ARG A O 18
ATOM 22212 N N . GLY A 1 15 ? 63.664 -3.698 25.298 1.00 0.00 15 GLY A N 18
ATOM 22213 C CA . GLY A 1 15 ? 64.432 -3.395 24.094 1.00 0.00 15 GLY A CA 18
ATOM 22214 C C . GLY A 1 15 ? 63.551 -2.753 23.027 1.00 0.00 15 GLY A C 18
ATOM 22215 O O . GLY A 1 15 ? 62.829 -1.794 23.301 1.00 0.00 15 GLY A O 18
ATOM 22219 N N . GLY A 1 16 ? 63.627 -3.281 21.807 1.00 0.00 16 GLY A N 18
ATOM 22220 C CA . GLY A 1 16 ? 62.840 -2.749 20.697 1.00 0.00 16 GLY A CA 18
ATOM 22221 C C . GLY A 1 16 ? 63.395 -1.417 20.230 1.00 0.00 16 GLY A C 18
ATOM 22222 O O . GLY A 1 16 ? 62.697 -0.640 19.584 1.00 0.00 16 GLY A O 18
ATOM 22226 N N . LYS A 1 17 ? 64.656 -1.157 20.556 1.00 0.00 17 LYS A N 18
ATOM 22227 C CA . LYS A 1 17 ? 65.280 0.085 20.150 1.00 0.00 17 LYS A CA 18
ATOM 22228 C C . LYS A 1 17 ? 65.407 0.095 18.636 1.00 0.00 17 LYS A C 18
ATOM 22229 O O . LYS A 1 17 ? 65.034 1.064 17.996 1.00 0.00 17 LYS A O 18
ATOM 22248 N N . HIS A 1 18 ? 65.976 -0.978 18.086 1.00 0.00 18 HIS A N 18
ATOM 22249 C CA . HIS A 1 18 ? 66.203 -1.092 16.637 1.00 0.00 18 HIS A CA 18
ATOM 22250 C C . HIS A 1 18 ? 64.959 -0.772 15.793 1.00 0.00 18 HIS A C 18
ATOM 22251 O O . HIS A 1 18 ? 65.101 -0.401 14.625 1.00 0.00 18 HIS A O 18
ATOM 22264 N N . ILE A 1 19 ? 63.768 -0.918 16.400 1.00 0.00 19 ILE A N 18
ATOM 22265 C CA . ILE A 1 19 ? 62.485 -0.650 15.723 1.00 0.00 19 ILE A CA 18
ATOM 22266 C C . ILE A 1 19 ? 61.858 0.615 16.298 1.00 0.00 19 ILE A C 18
ATOM 22267 O O . ILE A 1 19 ? 61.465 0.643 17.467 1.00 0.00 19 ILE A O 18
ATOM 22283 N N . CYS A 1 20 ? 61.733 1.636 15.455 1.00 0.00 20 CYS A N 18
ATOM 22284 C CA . CYS A 1 20 ? 61.111 2.889 15.874 1.00 0.00 20 CYS A CA 18
ATOM 22285 C C . CYS A 1 20 ? 59.596 2.678 15.966 1.00 0.00 20 CYS A C 18
ATOM 22286 O O . CYS A 1 20 ? 59.048 1.825 15.275 1.00 0.00 20 CYS A O 18
ATOM 22293 N N . ALA A 1 21 ? 58.928 3.433 16.836 1.00 0.00 21 ALA A N 18
ATOM 22294 C CA . ALA A 1 21 ? 57.482 3.297 17.019 1.00 0.00 21 ALA A CA 18
ATOM 22295 C C . ALA A 1 21 ? 56.718 3.962 15.878 1.00 0.00 21 ALA A C 18
ATOM 22296 O O . ALA A 1 21 ? 55.516 3.729 15.722 1.00 0.00 21 ALA A O 18
ATOM 22303 N N . ILE A 1 22 ? 57.440 4.800 15.120 1.00 0.00 22 ILE A N 18
ATOM 22304 C CA . ILE A 1 22 ? 56.889 5.569 13.989 1.00 0.00 22 ILE A CA 18
ATOM 22305 C C . ILE A 1 22 ? 57.526 5.106 12.669 1.00 0.00 22 ILE A C 18
ATOM 22306 O O . ILE A 1 22 ? 56.895 4.400 11.882 1.00 0.00 22 ILE A O 18
ATOM 22322 N N . CYS A 1 23 ? 58.753 5.564 12.408 1.00 0.00 23 CYS A N 18
ATOM 22323 C CA . CYS A 1 23 ? 59.459 5.267 11.163 1.00 0.00 23 CYS A CA 18
ATOM 22324 C C . CYS A 1 23 ? 59.739 3.784 10.987 1.00 0.00 23 CYS A C 18
ATOM 22325 O O . CYS A 1 23 ? 60.143 3.353 9.905 1.00 0.00 23 CYS A O 18
ATOM 22332 N N . GLY A 1 24 ? 59.514 3.017 12.041 1.00 0.00 24 GLY A N 18
ATOM 22333 C CA . GLY A 1 24 ? 59.727 1.584 12.002 1.00 0.00 24 GLY A CA 18
ATOM 22334 C C . GLY A 1 24 ? 61.193 1.190 12.142 1.00 0.00 24 GLY A C 18
ATOM 22335 O O . GLY A 1 24 ? 61.458 0.030 12.425 1.00 0.00 24 GLY A O 18
ATOM 22339 N N . ASN A 1 25 ? 62.155 2.123 11.924 1.00 0.00 25 ASN A N 18
ATOM 22340 C CA . ASN A 1 25 ? 63.594 1.746 12.036 1.00 0.00 25 ASN A CA 18
ATOM 22341 C C . ASN A 1 25 ? 64.600 2.943 12.100 1.00 0.00 25 ASN A C 18
ATOM 22342 O O . ASN A 1 25 ? 65.808 2.725 11.933 1.00 0.00 25 ASN A O 18
ATOM 22353 N N . ASN A 1 26 ? 64.140 4.172 12.408 1.00 0.00 26 ASN A N 18
ATOM 22354 C CA . ASN A 1 26 ? 65.067 5.347 12.523 1.00 0.00 26 ASN A CA 18
ATOM 22355 C C . ASN A 1 26 ? 65.512 5.598 13.979 1.00 0.00 26 ASN A C 18
ATOM 22356 O O . ASN A 1 26 ? 66.149 6.613 14.279 1.00 0.00 26 ASN A O 18
ATOM 22367 N N . ALA A 1 27 ? 65.182 4.651 14.855 1.00 0.00 27 ALA A N 18
ATOM 22368 C CA . ALA A 1 27 ? 65.532 4.718 16.278 1.00 0.00 27 ALA A CA 18
ATOM 22369 C C . ALA A 1 27 ? 66.938 4.159 16.475 1.00 0.00 27 ALA A C 18
ATOM 22370 O O . ALA A 1 27 ? 67.128 3.111 17.100 1.00 0.00 27 ALA A O 18
ATOM 22377 N N . GLU A 1 28 ? 67.917 4.889 15.918 1.00 0.00 28 GLU A N 18
ATOM 22378 C CA . GLU A 1 28 ? 69.345 4.525 15.990 1.00 0.00 28 GLU A CA 18
ATOM 22379 C C . GLU A 1 28 ? 70.188 5.773 16.222 1.00 0.00 28 GLU A C 18
ATOM 22380 O O . GLU A 1 28 ? 71.153 5.729 16.987 1.00 0.00 28 GLU A O 18
ATOM 22392 N N . ASP A 1 29 ? 69.824 6.873 15.555 1.00 0.00 29 ASP A N 18
ATOM 22393 C CA . ASP A 1 29 ? 70.582 8.135 15.702 1.00 0.00 29 ASP A CA 18
ATOM 22394 C C . ASP A 1 29 ? 69.797 9.363 15.226 1.00 0.00 29 ASP A C 18
ATOM 22395 O O . ASP A 1 29 ? 69.490 10.245 16.030 1.00 0.00 29 ASP A O 18
ATOM 22404 N N . TYR A 1 30 ? 69.496 9.423 13.925 1.00 0.00 30 TYR A N 18
ATOM 22405 C CA . TYR A 1 30 ? 68.773 10.547 13.350 1.00 0.00 30 TYR A CA 18
ATOM 22406 C C . TYR A 1 30 ? 67.287 10.392 13.608 1.00 0.00 30 TYR A C 18
ATOM 22407 O O . TYR A 1 30 ? 66.772 9.273 13.554 1.00 0.00 30 TYR A O 18
ATOM 22425 N N . LYS A 1 31 ? 66.624 11.522 13.893 1.00 0.00 31 LYS A N 18
ATOM 22426 C CA . LYS A 1 31 ? 65.185 11.548 14.175 1.00 0.00 31 LYS A CA 18
ATOM 22427 C C . LYS A 1 31 ? 64.511 12.553 13.247 1.00 0.00 31 LYS A C 18
ATOM 22428 O O . LYS A 1 31 ? 63.645 13.326 13.661 1.00 0.00 31 LYS A O 18
ATOM 22447 N N . HIS A 1 32 ? 64.923 12.534 11.981 1.00 0.00 32 HIS A N 18
ATOM 22448 C CA . HIS A 1 32 ? 64.352 13.447 10.982 1.00 0.00 32 HIS A CA 18
ATOM 22449 C C . HIS A 1 32 ? 63.007 12.953 10.464 1.00 0.00 32 HIS A C 18
ATOM 22450 O O . HIS A 1 32 ? 62.116 13.752 10.180 1.00 0.00 32 HIS A O 18
ATOM 22464 N N . THR A 1 33 ? 62.880 11.634 10.331 1.00 0.00 33 THR A N 18
ATOM 22465 C CA . THR A 1 33 ? 61.652 11.022 9.820 1.00 0.00 33 THR A CA 18
ATOM 22466 C C . THR A 1 33 ? 60.595 10.935 10.911 1.00 0.00 33 THR A C 18
ATOM 22467 O O . THR A 1 33 ? 59.428 10.653 10.635 1.00 0.00 33 THR A O 18
ATOM 22478 N N . ASP A 1 34 ? 61.008 11.164 12.151 1.00 0.00 34 ASP A N 18
ATOM 22479 C CA . ASP A 1 34 ? 60.073 11.086 13.275 1.00 0.00 34 ASP A CA 18
ATOM 22480 C C . ASP A 1 34 ? 59.020 12.178 13.161 1.00 0.00 34 ASP A C 18
ATOM 22481 O O . ASP A 1 34 ? 57.869 11.985 13.554 1.00 0.00 34 ASP A O 18
ATOM 22490 N N . MET A 1 35 ? 59.424 13.324 12.621 1.00 0.00 35 MET A N 18
ATOM 22491 C CA . MET A 1 35 ? 58.509 14.452 12.459 1.00 0.00 35 MET A CA 18
ATOM 22492 C C . MET A 1 35 ? 57.506 14.163 11.343 1.00 0.00 35 MET A C 18
ATOM 22493 O O . MET A 1 35 ? 57.891 13.734 10.254 1.00 0.00 35 MET A O 18
ATOM 22507 N N . ASP A 1 36 ? 56.222 14.409 11.637 1.00 0.00 36 ASP A N 18
ATOM 22508 C CA . ASP A 1 36 ? 55.140 14.180 10.676 1.00 0.00 36 ASP A CA 18
ATOM 22509 C C . ASP A 1 36 ? 54.969 15.387 9.759 1.00 0.00 36 ASP A C 18
ATOM 22510 O O . ASP A 1 36 ? 54.236 16.324 10.080 1.00 0.00 36 ASP A O 18
ATOM 22519 N N . LEU A 1 37 ? 55.651 15.345 8.617 1.00 0.00 37 LEU A N 18
ATOM 22520 C CA . LEU A 1 37 ? 55.587 16.426 7.634 1.00 0.00 37 LEU A CA 18
ATOM 22521 C C . LEU A 1 37 ? 54.271 16.346 6.872 1.00 0.00 37 LEU A C 18
ATOM 22522 O O . LEU A 1 37 ? 53.718 15.263 6.679 1.00 0.00 37 LEU A O 18
ATOM 22538 N N . THR A 1 38 ? 53.772 17.500 6.449 1.00 0.00 38 THR A N 18
ATOM 22539 C CA . THR A 1 38 ? 52.510 17.562 5.712 1.00 0.00 38 THR A CA 18
ATOM 22540 C C . THR A 1 38 ? 52.628 16.831 4.376 1.00 0.00 38 THR A C 18
ATOM 22541 O O . THR A 1 38 ? 51.730 16.082 3.988 1.00 0.00 38 THR A O 18
ATOM 22552 N N . TYR A 1 39 ? 53.744 17.056 3.685 1.00 0.00 39 TYR A N 18
ATOM 22553 C CA . TYR A 1 39 ? 53.990 16.423 2.389 1.00 0.00 39 TYR A CA 18
ATOM 22554 C C . TYR A 1 39 ? 54.342 14.945 2.579 1.00 0.00 39 TYR A C 18
ATOM 22555 O O . TYR A 1 39 ? 55.076 14.589 3.500 1.00 0.00 39 TYR A O 18
ATOM 22573 N N . THR A 1 40 ? 53.804 14.086 1.711 1.00 0.00 40 THR A N 18
ATOM 22574 C CA . THR A 1 40 ? 54.069 12.654 1.814 1.00 0.00 40 THR A CA 18
ATOM 22575 C C . THR A 1 40 ? 55.556 12.375 1.594 1.00 0.00 40 THR A C 18
ATOM 22576 O O . THR A 1 40 ? 56.132 12.802 0.593 1.00 0.00 40 THR A O 18
ATOM 22587 N N . ASP A 1 41 ? 56.157 11.653 2.543 1.00 0.00 41 ASP A N 18
ATOM 22588 C CA . ASP A 1 41 ? 57.578 11.305 2.475 1.00 0.00 41 ASP A CA 18
ATOM 22589 C C . ASP A 1 41 ? 57.798 10.103 1.559 1.00 0.00 41 ASP A C 18
ATOM 22590 O O . ASP A 1 41 ? 57.311 9.007 1.835 1.00 0.00 41 ASP A O 18
ATOM 22599 N N . ARG A 1 42 ? 58.539 10.314 0.473 1.00 0.00 42 ARG A N 18
ATOM 22600 C CA . ARG A 1 42 ? 58.820 9.236 -0.474 1.00 0.00 42 ARG A CA 18
ATOM 22601 C C . ARG A 1 42 ? 59.770 8.227 0.168 1.00 0.00 42 ARG A C 18
ATOM 22602 O O . ARG A 1 42 ? 60.672 8.601 0.920 1.00 0.00 42 ARG A O 18
ATOM 22623 N N . ASP A 1 43 ? 59.561 6.952 -0.132 1.00 0.00 43 ASP A N 18
ATOM 22624 C CA . ASP A 1 43 ? 60.405 5.903 0.424 1.00 0.00 43 ASP A CA 18
ATOM 22625 C C . ASP A 1 43 ? 61.839 6.065 -0.066 1.00 0.00 43 ASP A C 18
ATOM 22626 O O . ASP A 1 43 ? 62.072 6.386 -1.230 1.00 0.00 43 ASP A O 18
ATOM 22635 N N . TYR A 1 44 ? 62.793 5.839 0.835 1.00 0.00 44 TYR A N 18
ATOM 22636 C CA . TYR A 1 44 ? 64.207 5.964 0.491 1.00 0.00 44 TYR A CA 18
ATOM 22637 C C . TYR A 1 44 ? 64.647 4.792 -0.379 1.00 0.00 44 TYR A C 18
ATOM 22638 O O . TYR A 1 44 ? 64.253 3.651 -0.124 1.00 0.00 44 TYR A O 18
ATOM 22656 N N . LYS A 1 45 ? 65.465 5.089 -1.396 1.00 0.00 45 LYS A N 18
ATOM 22657 C CA . LYS A 1 45 ? 65.980 4.063 -2.313 1.00 0.00 45 LYS A CA 18
ATOM 22658 C C . LYS A 1 45 ? 67.317 4.518 -2.894 1.00 0.00 45 LYS A C 18
ATOM 22659 O O . LYS A 1 45 ? 67.470 5.681 -3.275 1.00 0.00 45 LYS A O 18
ATOM 22678 N N . ASN A 1 46 ? 68.269 3.580 -2.951 1.00 0.00 46 ASN A N 18
ATOM 22679 C CA . ASN A 1 46 ? 69.609 3.843 -3.485 1.00 0.00 46 ASN A CA 18
ATOM 22680 C C . ASN A 1 46 ? 70.206 2.559 -4.050 1.00 0.00 46 ASN A C 18
ATOM 22681 O O . ASN A 1 46 ? 70.086 1.490 -3.451 1.00 0.00 46 ASN A O 18
ATOM 22692 N N . CYS A 1 47 ? 70.852 2.674 -5.205 1.00 0.00 47 CYS A N 18
ATOM 22693 C CA . CYS A 1 47 ? 71.469 1.519 -5.847 1.00 0.00 47 CYS A CA 18
ATOM 22694 C C . CYS A 1 47 ? 72.606 0.970 -4.991 1.00 0.00 47 CYS A C 18
ATOM 22695 O O . CYS A 1 47 ? 72.818 -0.243 -4.928 1.00 0.00 47 CYS A O 18
ATOM 22703 N N . GLU A 1 48 ? 73.338 1.870 -4.343 1.00 0.00 48 GLU A N 18
ATOM 22704 C CA . GLU A 1 48 ? 74.459 1.467 -3.499 1.00 0.00 48 GLU A CA 18
ATOM 22705 C C . GLU A 1 48 ? 73.959 0.600 -2.346 1.00 0.00 48 GLU A C 18
ATOM 22706 O O . GLU A 1 48 ? 72.885 0.845 -1.796 1.00 0.00 48 GLU A O 18
ATOM 22718 N N . SER A 1 49 ? 74.751 -0.413 -1.996 1.00 0.00 49 SER A N 18
ATOM 22719 C CA . SER A 1 49 ? 74.402 -1.324 -0.907 1.00 0.00 49 SER A CA 18
ATOM 22720 C C . SER A 1 49 ? 75.635 -2.077 -0.420 1.00 0.00 49 SER A C 18
ATOM 22721 O O . SER A 1 49 ? 76.654 -2.134 -1.112 1.00 0.00 49 SER A O 18
ATOM 22729 N N . TYR A 1 50 ? 75.520 -2.657 0.776 1.00 0.00 50 TYR A N 18
ATOM 22730 C CA . TYR A 1 50 ? 76.604 -3.427 1.387 1.00 0.00 50 TYR A CA 18
ATOM 22731 C C . TYR A 1 50 ? 76.012 -4.381 2.418 1.00 0.00 50 TYR A C 18
ATOM 22732 O O . TYR A 1 50 ? 75.151 -3.972 3.198 1.00 0.00 50 TYR A O 18
ATOM 22750 N N . HIS A 1 51 ? 76.511 -5.632 2.391 1.00 0.00 51 HIS A N 18
ATOM 22751 C CA . HIS A 1 51 ? 76.083 -6.723 3.301 1.00 0.00 51 HIS A CA 18
ATOM 22752 C C . HIS A 1 51 ? 74.615 -6.578 3.729 1.00 0.00 51 HIS A C 18
ATOM 22753 O O . HIS A 1 51 ? 74.323 -6.003 4.781 1.00 0.00 51 HIS A O 18
ATOM 22767 N N . LYS A 1 52 ? 73.702 -7.059 2.886 1.00 0.00 52 LYS A N 18
ATOM 22768 C CA . LYS A 1 52 ? 72.266 -6.946 3.154 1.00 0.00 52 LYS A CA 18
ATOM 22769 C C . LYS A 1 52 ? 71.839 -7.943 4.230 1.00 0.00 52 LYS A C 18
ATOM 22770 O O . LYS A 1 52 ? 71.103 -8.896 3.959 1.00 0.00 52 LYS A O 18
ATOM 22789 N N . CYS A 1 53 ? 72.315 -7.711 5.446 1.00 0.00 53 CYS A N 18
ATOM 22790 C CA . CYS A 1 53 ? 72.002 -8.578 6.590 1.00 0.00 53 CYS A CA 18
ATOM 22791 C C . CYS A 1 53 ? 70.611 -8.292 7.173 1.00 0.00 53 CYS A C 18
ATOM 22792 O O . CYS A 1 53 ? 69.689 -9.090 6.981 1.00 0.00 53 CYS A O 18
ATOM 22800 N N . SER A 1 54 ? 70.480 -7.150 7.876 1.00 0.00 54 SER A N 18
ATOM 22801 C CA . SER A 1 54 ? 69.227 -6.728 8.497 1.00 0.00 54 SER A CA 18
ATOM 22802 C C . SER A 1 54 ? 68.508 -5.740 7.602 1.00 0.00 54 SER A C 18
ATOM 22803 O O . SER A 1 54 ? 68.604 -4.526 7.782 1.00 0.00 54 SER A O 18
ATOM 22811 N N . ASP A 1 55 ? 67.800 -6.277 6.632 1.00 0.00 55 ASP A N 18
ATOM 22812 C CA . ASP A 1 55 ? 67.052 -5.462 5.675 1.00 0.00 55 ASP A CA 18
ATOM 22813 C C . ASP A 1 55 ? 66.020 -4.595 6.393 1.00 0.00 55 ASP A C 18
ATOM 22814 O O . ASP A 1 55 ? 65.589 -3.569 5.865 1.00 0.00 55 ASP A O 18
ATOM 22823 N N . LEU A 1 56 ? 65.633 -5.008 7.599 1.00 0.00 56 LEU A N 18
ATOM 22824 C CA . LEU A 1 56 ? 64.660 -4.248 8.372 1.00 0.00 56 LEU A CA 18
ATOM 22825 C C . LEU A 1 56 ? 65.243 -2.873 8.696 1.00 0.00 56 LEU A C 18
ATOM 22826 O O . LEU A 1 56 ? 64.574 -1.856 8.491 1.00 0.00 56 LEU A O 18
ATOM 22842 N N . CYS A 1 57 ? 66.504 -2.864 9.174 1.00 0.00 57 CYS A N 18
ATOM 22843 C CA . CYS A 1 57 ? 67.215 -1.635 9.511 1.00 0.00 57 CYS A CA 18
ATOM 22844 C C . CYS A 1 57 ? 68.036 -1.198 8.303 1.00 0.00 57 CYS A C 18
ATOM 22845 O O . CYS A 1 57 ? 68.946 -1.899 7.872 1.00 0.00 57 CYS A O 18
ATOM 22852 N N . GLN A 1 58 ? 67.675 -0.064 7.726 1.00 0.00 58 GLN A N 18
ATOM 22853 C CA . GLN A 1 58 ? 68.356 0.425 6.528 1.00 0.00 58 GLN A CA 18
ATOM 22854 C C . GLN A 1 58 ? 69.808 0.833 6.795 1.00 0.00 58 GLN A C 18
ATOM 22855 O O . GLN A 1 58 ? 70.667 0.652 5.939 1.00 0.00 58 GLN A O 18
ATOM 22869 N N . TYR A 1 59 ? 70.064 1.423 7.954 1.00 0.00 59 TYR A N 18
ATOM 22870 C CA . TYR A 1 59 ? 71.404 1.902 8.302 1.00 0.00 59 TYR A CA 18
ATOM 22871 C C . TYR A 1 59 ? 72.372 0.763 8.590 1.00 0.00 59 TYR A C 18
ATOM 22872 O O . TYR A 1 59 ? 73.576 0.909 8.381 1.00 0.00 59 TYR A O 18
ATOM 22890 N N . CYS A 1 60 ? 71.851 -0.362 9.076 1.00 0.00 60 CYS A N 18
ATOM 22891 C CA . CYS A 1 60 ? 72.687 -1.506 9.393 1.00 0.00 60 CYS A CA 18
ATOM 22892 C C . CYS A 1 60 ? 73.433 -1.993 8.159 1.00 0.00 60 CYS A C 18
ATOM 22893 O O . CYS A 1 60 ? 74.480 -2.614 8.263 1.00 0.00 60 CYS A O 18
ATOM 22900 N N . ARG A 1 61 ? 72.866 -1.738 6.994 1.00 0.00 61 ARG A N 18
ATOM 22901 C CA . ARG A 1 61 ? 73.474 -2.197 5.749 1.00 0.00 61 ARG A CA 18
ATOM 22902 C C . ARG A 1 61 ? 74.863 -1.589 5.544 1.00 0.00 61 ARG A C 18
ATOM 22903 O O . ARG A 1 61 ? 75.784 -2.282 5.114 1.00 0.00 61 ARG A O 18
ATOM 22924 N N . TYR A 1 62 ? 74.988 -0.295 5.845 1.00 0.00 62 TYR A N 18
ATOM 22925 C CA . TYR A 1 62 ? 76.252 0.431 5.675 1.00 0.00 62 TYR A CA 18
ATOM 22926 C C . TYR A 1 62 ? 77.147 0.311 6.896 1.00 0.00 62 TYR A C 18
ATOM 22927 O O . TYR A 1 62 ? 78.323 -0.036 6.767 1.00 0.00 62 TYR A O 18
ATOM 22945 N N . GLN A 1 63 ? 76.574 0.628 8.065 1.00 0.00 63 GLN A N 18
ATOM 22946 C CA . GLN A 1 63 ? 77.290 0.593 9.352 1.00 0.00 63 GLN A CA 18
ATOM 22947 C C . GLN A 1 63 ? 76.427 -0.082 10.405 1.00 0.00 63 GLN A C 18
ATOM 22948 O O . GLN A 1 63 ? 75.339 0.388 10.703 1.00 0.00 63 GLN A O 18
ATOM 22962 N N . LYS A 1 64 ? 76.930 -1.182 10.957 1.00 0.00 64 LYS A N 18
ATOM 22963 C CA . LYS A 1 64 ? 76.201 -1.934 11.987 1.00 0.00 64 LYS A CA 18
ATOM 22964 C C . LYS A 1 64 ? 75.900 -1.050 13.193 1.00 0.00 64 LYS A C 18
ATOM 22965 O O . LYS A 1 64 ? 76.772 -0.320 13.670 1.00 0.00 64 LYS A O 18
ATOM 22984 N N . ASP A 1 65 ? 74.643 -1.152 13.656 1.00 0.00 65 ASP A N 18
ATOM 22985 C CA . ASP A 1 65 ? 74.131 -0.394 14.810 1.00 0.00 65 ASP A CA 18
ATOM 22986 C C . ASP A 1 65 ? 73.707 -1.342 15.932 1.00 0.00 65 ASP A C 18
ATOM 22987 O O . ASP A 1 65 ? 73.076 -0.920 16.889 1.00 0.00 65 ASP A O 18
ATOM 22996 N N . LEU A 1 66 ? 74.012 -2.628 15.795 1.00 0.00 66 LEU A N 18
ATOM 22997 C CA . LEU A 1 66 ? 73.599 -3.647 16.783 1.00 0.00 66 LEU A CA 18
ATOM 22998 C C . LEU A 1 66 ? 74.069 -3.364 18.234 1.00 0.00 66 LEU A C 18
ATOM 22999 O O . LEU A 1 66 ? 73.743 -4.130 19.143 1.00 0.00 66 LEU A O 18
ATOM 23015 N N . ALA A 1 67 ? 74.801 -2.279 18.471 1.00 0.00 67 ALA A N 18
ATOM 23016 C CA . ALA A 1 67 ? 75.248 -1.968 19.821 1.00 0.00 67 ALA A CA 18
ATOM 23017 C C . ALA A 1 67 ? 74.058 -1.666 20.728 1.00 0.00 67 ALA A C 18
ATOM 23018 O O . ALA A 1 67 ? 74.020 -2.110 21.876 1.00 0.00 67 ALA A O 18
ATOM 23025 N N . ILE A 1 68 ? 73.093 -0.892 20.220 1.00 0.00 68 ILE A N 18
ATOM 23026 C CA . ILE A 1 68 ? 71.927 -0.534 21.029 1.00 0.00 68 ILE A CA 18
ATOM 23027 C C . ILE A 1 68 ? 71.100 -1.771 21.414 1.00 0.00 68 ILE A C 18
ATOM 23028 O O . ILE A 1 68 ? 71.136 -2.187 22.574 1.00 0.00 68 ILE A O 18
ATOM 23044 N N . HIS A 1 69 ? 70.370 -2.358 20.462 1.00 0.00 69 HIS A N 18
ATOM 23045 C CA . HIS A 1 69 ? 69.558 -3.542 20.742 1.00 0.00 69 HIS A CA 18
ATOM 23046 C C . HIS A 1 69 ? 70.433 -4.789 20.855 1.00 0.00 69 HIS A C 18
ATOM 23047 O O . HIS A 1 69 ? 71.042 -5.217 19.872 1.00 0.00 69 HIS A O 18
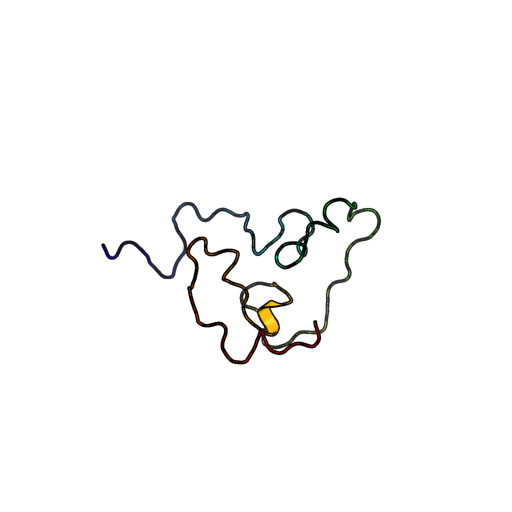ATOM 23061 N N . HIS A 1 70 ? 70.475 -5.370 22.056 1.00 0.00 70 HIS A N 18
ATOM 23062 C CA . HIS A 1 70 ? 71.265 -6.579 22.307 1.00 0.00 70 HIS A CA 18
ATOM 23063 C C . HIS A 1 70 ? 70.524 -7.810 21.793 1.00 0.00 70 HIS A C 18
ATOM 23064 O O . HIS A 1 70 ? 69.345 -8.001 22.094 1.00 0.00 70 HIS A O 18
ATOM 23078 N N . GLN A 1 71 ? 71.222 -8.640 21.019 1.00 0.00 71 GLN A N 18
ATOM 23079 C CA . GLN A 1 71 ? 70.623 -9.855 20.464 1.00 0.00 71 GLN A CA 18
ATOM 23080 C C . GLN A 1 71 ? 70.452 -10.908 21.554 1.00 0.00 71 GLN A C 18
ATOM 23081 O O . GLN A 1 71 ? 71.405 -11.248 22.257 1.00 0.00 71 GLN A O 18
ATOM 23095 N N . HIS A 1 72 ? 69.230 -11.423 21.683 1.00 0.00 72 HIS A N 18
ATOM 23096 C CA . HIS A 1 72 ? 68.932 -12.444 22.687 1.00 0.00 72 HIS A CA 18
ATOM 23097 C C . HIS A 1 72 ? 69.528 -13.787 22.282 1.00 0.00 72 HIS A C 18
ATOM 23098 O O . HIS A 1 72 ? 69.535 -14.145 21.104 1.00 0.00 72 HIS A O 18
ATOM 23112 N N . HIS A 1 73 ? 70.028 -14.530 23.265 1.00 0.00 73 HIS A N 18
ATOM 23113 C CA . HIS A 1 73 ? 70.621 -15.835 22.997 1.00 0.00 73 HIS A CA 18
ATOM 23114 C C . HIS A 1 73 ? 69.565 -16.801 22.470 1.00 0.00 73 HIS A C 18
ATOM 23115 O O . HIS A 1 73 ? 69.815 -17.549 21.522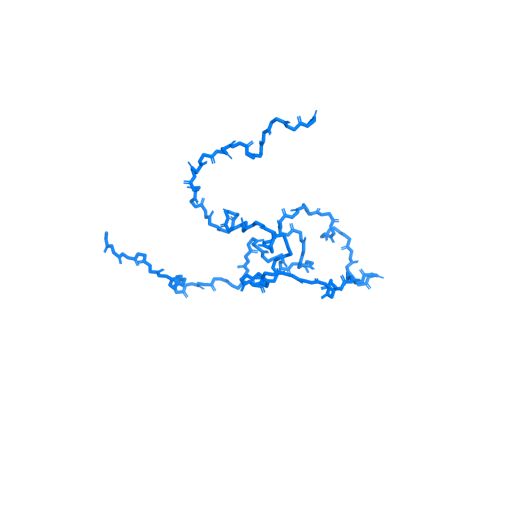 1.00 0.00 73 HIS A O 18
ATOM 23129 N N . HIS A 1 74 ? 68.385 -16.777 23.087 1.00 0.00 74 HIS A N 18
ATOM 23130 C CA . HIS A 1 74 ? 67.289 -17.650 22.676 1.00 0.00 74 HIS A CA 18
ATOM 23131 C C . HIS A 1 74 ? 66.686 -17.178 21.356 1.00 0.00 74 HIS A C 18
ATOM 23132 O O . HIS A 1 74 ? 66.465 -15.983 21.157 1.00 0.00 74 HIS A O 18
ATOM 23146 N N . GLY A 1 75 ? 66.421 -18.124 20.460 1.00 0.00 75 GLY A N 18
ATOM 23147 C CA . GLY A 1 75 ? 65.842 -17.799 19.160 1.00 0.00 75 GLY A CA 18
ATOM 23148 C C . GLY A 1 75 ? 64.385 -17.376 19.306 1.00 0.00 75 GLY A C 18
ATOM 23149 O O . GLY A 1 75 ? 63.770 -17.580 20.352 1.00 0.00 75 GLY A O 18
ATOM 23153 N N . GLY A 1 76 ? 63.837 -16.785 18.249 1.00 0.00 76 GLY A N 18
ATOM 23154 C CA . GLY A 1 76 ? 62.449 -16.337 18.270 1.00 0.00 76 GLY A CA 18
ATOM 23155 C C . GLY A 1 76 ? 61.497 -17.518 18.423 1.00 0.00 76 GLY A C 18
ATOM 23156 O O . GLY A 1 76 ? 60.495 -17.428 19.136 1.00 0.00 76 GLY A O 18
ATOM 23160 N N . SER A 1 77 ? 61.814 -18.621 17.750 1.00 0.00 77 SER A N 18
ATOM 23161 C CA . SER A 1 77 ? 60.981 -19.822 17.814 1.00 0.00 77 SER A CA 18
ATOM 23162 C C . SER A 1 77 ? 61.118 -20.501 19.175 1.00 0.00 77 SER A C 18
ATOM 23163 O O . SER A 1 77 ? 62.183 -20.464 19.791 1.00 0.00 77 SER A O 18
ATOM 23171 N N . MET A 1 78 ? 60.037 -21.124 19.639 1.00 0.00 78 MET A N 18
ATOM 23172 C CA . MET A 1 78 ? 60.061 -21.810 20.928 1.00 0.00 78 MET A CA 18
ATOM 23173 C C . MET A 1 78 ? 61.031 -22.987 20.878 1.00 0.00 78 MET A C 18
ATOM 23174 O O . MET A 1 78 ? 61.770 -23.238 21.831 1.00 0.00 78 MET A O 18
ATOM 23188 N N . GLY A 1 79 ? 61.022 -23.709 19.762 1.00 0.00 79 GLY A N 18
ATOM 23189 C CA . GLY A 1 79 ? 61.904 -24.858 19.598 1.00 0.00 79 GLY A CA 18
ATOM 23190 C C . GLY A 1 79 ? 63.364 -24.421 19.546 1.00 0.00 79 GLY A C 18
ATOM 23191 O O . GLY A 1 79 ? 63.667 -23.262 19.266 1.00 0.00 79 GLY A O 18
ATOM 23195 N N . MET A 1 80 ? 64.264 -25.361 19.816 1.00 0.00 80 MET A N 18
ATOM 23196 C CA . MET A 1 80 ? 65.692 -25.064 19.794 1.00 0.00 80 MET A CA 18
ATOM 23197 C C . MET A 1 80 ? 66.124 -24.665 18.387 1.00 0.00 80 MET A C 18
ATOM 23198 O O . MET A 1 80 ? 66.930 -23.750 18.218 1.00 0.00 80 MET A O 18
ATOM 23212 N N . SER A 1 81 ? 65.584 -25.367 17.387 1.00 0.00 81 SER A N 18
ATOM 23213 C CA . SER A 1 81 ? 65.910 -25.096 15.984 1.00 0.00 81 SER A CA 18
ATOM 23214 C C . SER A 1 81 ? 64.841 -25.679 15.064 1.00 0.00 81 SER A C 18
ATOM 23215 O O . SER A 1 81 ? 64.028 -26.501 15.484 1.00 0.00 81 SER A O 18
ATOM 23223 N N . GLY A 1 82 ? 64.848 -25.243 13.806 1.00 0.00 82 GLY A N 18
ATOM 23224 C CA . GLY A 1 82 ? 63.874 -25.724 12.832 1.00 0.00 82 GLY A CA 18
ATOM 23225 C C . GLY A 1 82 ? 64.086 -27.203 12.528 1.00 0.00 82 GLY A C 18
ATOM 23226 O O . GLY A 1 82 ? 65.207 -27.707 12.600 1.00 0.00 82 GLY A O 18
ATOM 23230 N N . SER A 1 83 ? 63.002 -27.896 12.191 1.00 0.00 83 SER A N 18
ATOM 23231 C CA . SER A 1 83 ? 63.080 -29.319 11.881 1.00 0.00 83 SER A CA 18
ATOM 23232 C C . SER A 1 83 ? 63.946 -29.558 10.648 1.00 0.00 83 SER A C 18
ATOM 23233 O O . SER A 1 83 ? 64.712 -30.519 10.593 1.00 0.00 83 SER A O 1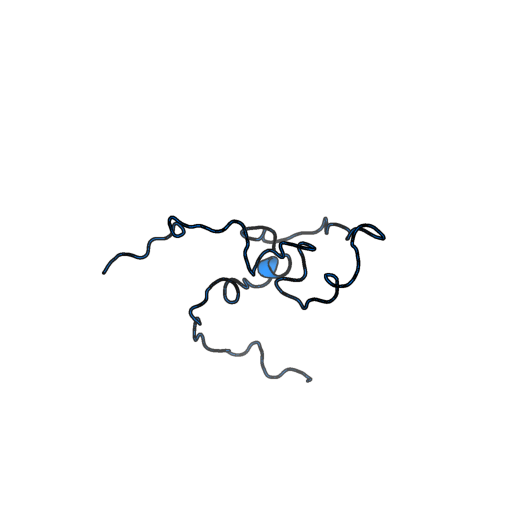8
ATOM 23241 N N . GLY A 1 84 ? 63.817 -28.678 9.660 1.00 0.00 84 GLY A N 18
ATOM 23242 C CA . GLY A 1 84 ? 64.593 -28.809 8.432 1.00 0.00 84 GLY A CA 18
ATOM 23243 C C . GLY A 1 84 ? 66.083 -28.649 8.713 1.00 0.00 84 GLY A C 18
ATOM 23244 O O . GLY A 1 84 ? 66.481 -27.846 9.558 1.00 0.00 84 GLY A O 18
ATOM 23248 N N . THR A 1 85 ? 66.898 -29.416 7.993 1.00 0.00 85 THR A N 18
ATOM 23249 C CA . THR A 1 85 ? 68.348 -29.360 8.163 1.00 0.00 85 THR A CA 18
ATOM 23250 C C . THR A 1 85 ? 68.904 -28.078 7.553 1.00 0.00 85 THR A C 18
ATOM 23251 O O . THR A 1 85 ? 68.224 -27.402 6.781 1.00 0.00 85 THR A O 18
ATOM 23262 N N . GLY A 1 86 ? 70.142 -27.747 7.911 1.00 0.00 86 GLY A N 18
ATOM 23263 C CA . GLY A 1 86 ? 70.781 -26.542 7.396 1.00 0.00 86 GLY A CA 18
ATOM 23264 C C . GLY A 1 86 ? 70.146 -25.295 8.003 1.00 0.00 86 GLY A C 18
ATOM 23265 O O . GLY A 1 86 ? 70.189 -24.217 7.411 1.00 0.00 86 GLY A O 18
ATOM 23269 N N . TYR A 1 87 ? 69.556 -25.457 9.190 1.00 0.00 87 TYR A N 18
ATOM 23270 C CA . TYR A 1 87 ? 68.902 -24.348 9.893 1.00 0.00 87 TYR A CA 18
ATOM 23271 C C . TYR A 1 87 ? 67.768 -23.763 9.048 1.00 0.00 87 TYR A C 18
ATOM 23272 O O . TYR A 1 87 ? 67.361 -24.415 8.100 1.00 0.00 87 TYR A O 18
ATOM 23293 N N . MET A 1 1 ? 54.086 -11.123 19.217 1.00 0.00 1 MET A N 19
ATOM 23294 C CA . MET A 1 1 ? 55.253 -10.336 19.712 1.00 0.00 1 MET A CA 19
ATOM 23295 C C . MET A 1 1 ? 56.483 -10.696 18.887 1.00 0.00 1 MET A C 19
ATOM 23296 O O . MET A 1 1 ? 57.251 -9.820 18.491 1.00 0.00 1 MET A O 19
ATOM 23312 N N . GLY A 1 2 ? 56.661 -11.990 18.635 1.00 0.00 2 GLY A N 19
ATOM 23313 C CA . GLY A 1 2 ? 57.801 -12.459 17.856 1.00 0.00 2 GLY A CA 19
ATOM 23314 C C . GLY A 1 2 ? 59.092 -12.346 18.659 1.00 0.00 2 GLY A C 19
ATOM 23315 O O . GLY A 1 2 ? 60.181 -12.260 18.087 1.00 0.00 2 GLY A O 19
ATOM 23319 N N . ALA A 1 3 ? 58.955 -12.343 19.988 1.00 0.00 3 ALA A N 19
ATOM 23320 C CA . ALA A 1 3 ? 60.109 -12.238 20.886 1.00 0.00 3 ALA A CA 19
ATOM 23321 C C . ALA A 1 3 ? 59.747 -12.702 22.312 1.00 0.00 3 ALA A C 19
ATOM 23322 O O . ALA A 1 3 ? 59.669 -11.875 23.215 1.00 0.00 3 ALA A O 19
ATOM 23329 N N . PRO A 1 4 ? 59.530 -13.993 22.559 1.00 0.00 4 PRO A N 19
ATOM 23330 C CA . PRO A 1 4 ? 59.198 -14.476 23.939 1.00 0.00 4 PRO A CA 19
ATOM 23331 C C . PRO A 1 4 ? 60.321 -14.177 24.940 1.00 0.00 4 PRO A C 19
ATOM 23332 O O . PRO A 1 4 ? 61.490 -14.111 24.553 1.00 0.00 4 PRO A O 19
ATOM 23343 N N . VAL A 1 5 ? 59.934 -13.998 26.219 1.00 0.00 5 VAL A N 19
ATOM 23344 C CA . VAL A 1 5 ? 60.878 -13.703 27.318 1.00 0.00 5 VAL A CA 19
ATOM 23345 C C . VAL A 1 5 ? 60.444 -14.469 28.600 1.00 0.00 5 VAL A C 19
ATOM 23346 O O . VAL A 1 5 ? 59.959 -13.847 29.547 1.00 0.00 5 VAL A O 19
ATOM 23359 N N . PRO A 1 6 ? 60.590 -15.797 28.667 1.00 0.00 6 PRO A N 19
ATOM 23360 C CA . PRO A 1 6 ? 60.186 -16.572 29.888 1.00 0.00 6 PRO A CA 19
ATOM 23361 C C . PRO A 1 6 ? 60.874 -16.072 31.158 1.00 0.00 6 PRO A C 19
ATOM 23362 O O . PRO A 1 6 ? 60.243 -15.948 32.207 1.00 0.00 6 PRO A O 19
ATOM 23373 N N . TYR A 1 7 ? 62.171 -15.790 31.043 1.00 0.00 7 TYR A N 19
ATOM 23374 C CA . TYR A 1 7 ? 62.950 -15.306 32.183 1.00 0.00 7 TYR A CA 19
ATOM 23375 C C . TYR A 1 7 ? 62.579 -13.833 32.483 1.00 0.00 7 TYR A C 19
ATOM 23376 O O . TYR A 1 7 ? 62.208 -13.124 31.548 1.00 0.00 7 TYR A O 19
ATOM 23394 N N . PRO A 1 8 ? 62.666 -13.325 33.719 1.00 0.00 8 PRO A N 19
ATOM 23395 C CA . PRO A 1 8 ? 62.314 -11.894 33.996 1.00 0.00 8 PRO A CA 19
ATOM 23396 C C . PRO A 1 8 ? 63.382 -10.923 33.507 1.00 0.00 8 PRO A C 19
ATOM 23397 O O . PRO A 1 8 ? 63.211 -9.707 33.604 1.00 0.00 8 PRO A O 19
ATOM 23408 N N . ASP A 1 9 ? 64.468 -11.490 32.974 1.00 0.00 9 ASP A N 19
ATOM 23409 C CA . ASP A 1 9 ? 65.607 -10.723 32.442 1.00 0.00 9 ASP A CA 19
ATOM 23410 C C . ASP A 1 9 ? 66.070 -9.639 33.442 1.00 0.00 9 ASP A C 19
ATOM 23411 O O . ASP A 1 9 ? 65.788 -8.461 33.221 1.00 0.00 9 ASP A O 19
ATOM 23420 N N . PRO A 1 10 ? 66.748 -9.987 34.540 1.00 0.00 10 PRO A N 19
ATOM 23421 C CA . PRO A 1 10 ? 67.205 -8.969 35.543 1.00 0.00 10 PRO A CA 19
ATOM 23422 C C . PRO A 1 10 ? 68.077 -7.899 34.907 1.00 0.00 10 PRO A C 19
ATOM 23423 O O . PRO A 1 10 ? 68.062 -6.739 35.317 1.00 0.00 10 PRO A O 19
ATOM 23434 N N . LEU A 1 11 ? 68.850 -8.314 33.916 1.00 0.00 11 LEU A N 19
ATOM 23435 C CA . LEU A 1 11 ? 69.742 -7.398 33.219 1.00 0.00 11 LEU A CA 19
ATOM 23436 C C . LEU A 1 11 ? 68.945 -6.377 32.401 1.00 0.00 11 LEU A C 19
ATOM 23437 O O . LEU A 1 11 ? 69.311 -5.201 32.396 1.00 0.00 11 LEU A O 19
ATOM 23453 N N . GLU A 1 12 ? 67.874 -6.864 31.723 1.00 0.00 12 GLU A N 19
ATOM 23454 C CA . GLU A 1 12 ? 66.977 -6.046 30.852 1.00 0.00 12 GLU A CA 19
ATOM 23455 C C . GLU A 1 12 ? 67.712 -4.848 30.194 1.00 0.00 12 GLU A C 19
ATOM 23456 O O . GLU A 1 12 ? 67.482 -3.698 30.574 1.00 0.00 12 GLU A O 19
ATOM 23468 N N . PRO A 1 13 ? 68.614 -5.069 29.233 1.00 0.00 13 PRO A N 19
ATOM 23469 C CA . PRO A 1 13 ? 69.359 -3.940 28.590 1.00 0.00 13 PRO A CA 19
ATOM 23470 C C . PRO A 1 13 ? 68.427 -2.910 27.954 1.00 0.00 13 PRO A C 19
ATOM 23471 O O . PRO A 1 13 ? 67.394 -3.257 27.381 1.00 0.00 13 PRO A O 19
ATOM 23482 N N . ARG A 1 14 ? 68.808 -1.644 28.065 1.00 0.00 14 ARG A N 19
ATOM 23483 C CA . ARG A 1 14 ? 68.009 -0.563 27.506 1.00 0.00 14 ARG A CA 19
ATOM 23484 C C . ARG A 1 14 ? 67.941 -0.704 25.990 1.00 0.00 14 ARG A C 19
ATOM 23485 O O . ARG A 1 14 ? 66.902 -0.452 25.380 1.00 0.00 14 ARG A O 19
ATOM 23506 N N . GLY A 1 15 ? 69.060 -1.105 25.391 1.00 0.00 15 GLY A N 19
ATOM 23507 C CA . GLY A 1 15 ? 69.121 -1.275 23.946 1.00 0.00 15 GLY A CA 19
ATOM 23508 C C . GLY A 1 15 ? 68.861 0.050 23.246 1.00 0.00 15 GLY A C 19
ATOM 23509 O O . GLY A 1 15 ? 69.478 1.065 23.567 1.00 0.00 15 GLY A O 19
ATOM 23513 N N . GLY A 1 16 ? 67.939 0.035 22.295 1.00 0.00 16 GLY A N 19
ATOM 23514 C CA . GLY A 1 16 ? 67.600 1.247 21.566 1.00 0.00 16 GLY A CA 19
ATOM 23515 C C . GLY A 1 16 ? 66.403 1.018 20.662 1.00 0.00 16 GLY A C 19
ATOM 23516 O O . GLY A 1 16 ? 66.027 1.910 19.904 1.00 0.00 16 GLY A O 19
ATOM 23520 N N . LYS A 1 17 ? 65.815 -0.183 20.761 1.00 0.00 17 LYS A N 19
ATOM 23521 C CA . LYS A 1 17 ? 64.647 -0.561 19.956 1.00 0.00 17 LYS A CA 19
ATOM 23522 C C . LYS A 1 17 ? 64.902 -0.296 18.486 1.00 0.00 17 LYS A C 19
ATOM 23523 O O . LYS A 1 17 ? 64.483 0.713 17.937 1.00 0.00 17 LYS A O 19
ATOM 23542 N N . HIS A 1 18 ? 65.633 -1.220 17.887 1.00 0.00 18 HIS A N 19
ATOM 23543 C CA . HIS A 1 18 ? 66.025 -1.141 16.457 1.00 0.00 18 HIS A CA 19
ATOM 23544 C C . HIS A 1 18 ? 64.849 -0.750 15.540 1.00 0.00 18 HIS A C 19
ATOM 23545 O O . HIS A 1 18 ? 65.068 -0.156 14.488 1.00 0.00 18 HIS A O 19
ATOM 23558 N N . ILE A 1 19 ? 63.616 -1.057 15.978 1.00 0.00 19 ILE A N 19
ATOM 23559 C CA . ILE A 1 19 ? 62.395 -0.728 15.225 1.00 0.00 19 ILE A CA 19
ATOM 23560 C C . ILE A 1 19 ? 61.698 0.457 15.887 1.00 0.00 19 ILE A C 19
ATOM 23561 O O . ILE A 1 19 ? 61.165 0.331 16.991 1.00 0.00 19 ILE A O 19
ATOM 23577 N N . CYS A 1 20 ? 61.677 1.591 15.190 1.00 0.00 20 CYS A N 19
ATOM 23578 C CA . CYS A 1 20 ? 61.005 2.778 15.713 1.00 0.00 20 CYS A CA 19
ATOM 23579 C C . CYS A 1 20 ? 59.492 2.538 15.656 1.00 0.00 20 CYS A C 19
ATOM 23580 O O . CYS A 1 20 ? 59.023 1.776 14.818 1.00 0.00 20 CYS A O 19
ATOM 23587 N N . ALA A 1 21 ? 58.737 3.168 16.556 1.00 0.00 21 ALA A N 19
ATOM 23588 C CA . ALA A 1 21 ? 57.283 2.990 16.597 1.00 0.00 21 ALA A CA 19
ATOM 23589 C C . ALA A 1 21 ? 56.597 3.793 15.497 1.00 0.00 21 ALA A C 19
ATOM 23590 O O . ALA A 1 21 ? 55.417 3.572 15.214 1.00 0.00 21 ALA A O 19
ATOM 23597 N N . ILE A 1 22 ? 57.359 4.733 14.918 1.00 0.00 22 ILE A N 19
ATOM 23598 C CA . ILE A 1 22 ? 56.882 5.638 13.855 1.00 0.00 22 ILE A CA 19
ATOM 23599 C C . ILE A 1 22 ? 57.630 5.351 12.546 1.00 0.00 22 ILE A C 19
ATOM 23600 O O . ILE A 1 22 ? 57.080 4.742 11.629 1.00 0.00 22 ILE A O 19
ATOM 23616 N N . CYS A 1 23 ? 58.866 5.848 12.446 1.00 0.00 23 CYS A N 19
ATOM 23617 C CA . CYS A 1 23 ? 59.678 5.710 11.236 1.00 0.00 23 CYS A CA 19
ATOM 23618 C C . CYS A 1 23 ? 60.003 4.264 10.901 1.00 0.00 23 CYS A C 19
ATOM 23619 O O . CYS A 1 23 ? 60.546 3.982 9.832 1.00 0.00 23 CYS A O 19
ATOM 23626 N N . GLY A 1 24 ? 59.663 3.364 11.806 1.00 0.00 24 GLY A N 19
ATOM 23627 C CA . GLY A 1 24 ? 59.902 1.954 11.602 1.00 0.00 24 GLY A CA 19
ATOM 23628 C C . GLY A 1 24 ? 61.355 1.559 11.832 1.00 0.00 24 GLY A C 19
ATOM 23629 O O . GLY A 1 24 ? 61.609 0.376 12.006 1.00 0.00 24 GLY A O 19
ATOM 23633 N N . ASN A 1 25 ? 62.318 2.521 11.805 1.00 0.00 25 ASN A N 19
ATOM 23634 C CA . ASN A 1 25 ? 63.748 2.143 12.004 1.00 0.00 25 ASN A CA 19
ATOM 23635 C C . ASN A 1 25 ? 64.738 3.319 12.291 1.00 0.00 25 ASN A C 19
ATOM 23636 O O . ASN A 1 25 ? 65.957 3.118 12.197 1.00 0.00 25 ASN A O 19
ATOM 23647 N N . ASN A 1 26 ? 64.252 4.506 12.701 1.00 0.00 26 ASN A N 19
ATOM 23648 C CA . ASN A 1 26 ? 65.168 5.651 13.023 1.00 0.00 26 ASN A CA 19
ATOM 23649 C C . ASN A 1 26 ? 65.511 5.709 14.517 1.00 0.00 26 ASN A C 19
ATOM 23650 O O . ASN A 1 26 ? 66.090 6.688 14.998 1.00 0.00 26 ASN A O 19
ATOM 23661 N N . ALA A 1 27 ? 65.154 4.641 15.228 1.00 0.00 27 ALA A N 19
ATOM 23662 C CA . ALA A 1 27 ? 65.400 4.531 16.665 1.00 0.00 27 ALA A CA 19
ATOM 23663 C C . ALA A 1 27 ? 66.778 3.913 16.929 1.00 0.00 27 ALA A C 19
ATOM 23664 O O . ALA A 1 27 ? 66.907 2.817 17.478 1.00 0.00 27 ALA A O 19
ATOM 23671 N N . GLU A 1 28 ? 67.812 4.648 16.529 1.00 0.00 28 GLU A N 19
ATOM 23672 C CA . GLU A 1 28 ? 69.195 4.200 16.721 1.00 0.00 28 GLU A CA 19
ATOM 23673 C C . GLU A 1 28 ? 70.203 5.323 16.465 1.00 0.00 28 GLU A C 19
ATOM 23674 O O . GLU A 1 28 ? 71.362 5.202 16.870 1.00 0.00 28 GLU A O 19
ATOM 23686 N N . ASP A 1 29 ? 69.757 6.388 15.775 1.00 0.00 29 ASP A N 19
ATOM 23687 C CA . ASP A 1 29 ? 70.626 7.527 15.438 1.00 0.00 29 ASP A CA 19
ATOM 23688 C C . ASP A 1 29 ? 69.852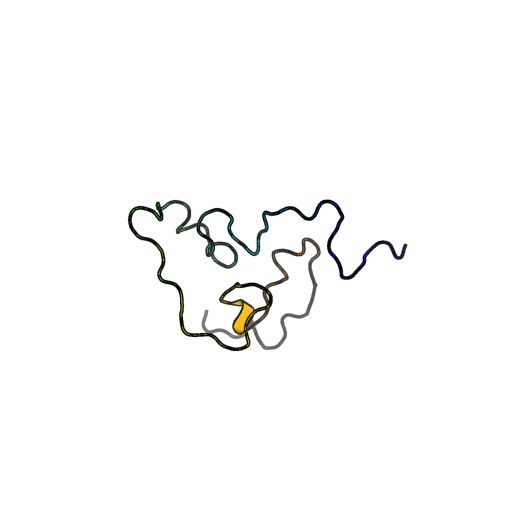 8.853 15.458 1.00 0.00 29 ASP A C 19
ATOM 23689 O O . ASP A 1 29 ? 69.674 9.443 16.524 1.00 0.00 29 ASP A O 19
ATOM 23698 N N . TYR A 1 30 ? 69.407 9.317 14.279 1.00 0.00 30 TYR A N 19
ATOM 23699 C CA . TYR A 1 30 ? 68.674 10.571 14.162 1.00 0.00 30 TYR A CA 19
ATOM 23700 C C . TYR A 1 30 ? 67.213 10.369 14.509 1.00 0.00 30 TYR A C 19
ATOM 23701 O O . TYR A 1 30 ? 66.714 9.245 14.436 1.00 0.00 30 TYR A O 19
ATOM 23719 N N . LYS A 1 31 ? 66.551 11.472 14.891 1.00 0.00 31 LYS A N 19
ATOM 23720 C CA . LYS A 1 31 ? 65.131 11.465 15.263 1.00 0.00 31 LYS A CA 19
ATOM 23721 C C . LYS A 1 31 ? 64.412 12.594 14.522 1.00 0.00 31 LYS A C 19
ATOM 23722 O O . LYS A 1 31 ? 63.479 13.203 15.046 1.00 0.00 31 LYS A O 19
ATOM 23741 N N . HIS A 1 32 ? 64.861 12.867 13.291 1.00 0.00 32 HIS A N 19
ATOM 23742 C CA . HIS A 1 32 ? 64.256 13.928 12.469 1.00 0.00 32 HIS A CA 19
ATOM 23743 C C . HIS A 1 32 ? 63.002 13.433 11.757 1.00 0.00 32 HIS A C 19
ATOM 23744 O O . HIS A 1 32 ? 62.098 14.220 11.470 1.00 0.00 32 HIS A O 19
ATOM 23758 N N . THR A 1 33 ? 62.959 12.135 11.467 1.00 0.00 33 THR A N 19
ATOM 23759 C CA . THR A 1 33 ? 61.818 11.538 10.774 1.00 0.00 33 THR A CA 19
ATOM 23760 C C . THR A 1 33 ? 60.660 11.309 11.735 1.00 0.00 33 THR A C 19
ATOM 23761 O O . THR A 1 33 ? 59.535 11.052 11.313 1.00 0.00 33 THR A O 19
ATOM 23772 N N . ASP A 1 34 ? 60.938 11.394 13.028 1.00 0.00 34 ASP A N 19
ATOM 23773 C CA . ASP A 1 34 ? 59.894 11.184 14.028 1.00 0.00 34 ASP A CA 19
ATOM 23774 C C . ASP A 1 34 ? 58.827 12.263 13.908 1.00 0.00 34 ASP A C 19
ATOM 23775 O O . ASP A 1 34 ? 57.631 11.983 13.998 1.00 0.00 34 ASP A O 19
ATOM 23784 N N . MET A 1 35 ? 59.269 13.497 13.708 1.00 0.00 35 MET A N 19
ATOM 23785 C CA . MET A 1 35 ? 58.342 14.618 13.580 1.00 0.00 35 MET A CA 19
ATOM 23786 C C . MET A 1 35 ? 57.512 14.492 12.305 1.00 0.00 35 MET A C 19
ATOM 23787 O O . MET A 1 35 ? 56.304 14.738 12.323 1.00 0.00 35 MET A O 19
ATOM 23801 N N . ASP A 1 36 ? 58.180 14.110 11.208 1.00 0.00 36 ASP A N 19
ATOM 23802 C CA . ASP A 1 36 ? 57.521 13.951 9.905 1.00 0.00 36 ASP A CA 19
ATOM 23803 C C . ASP A 1 36 ? 56.937 12.551 9.763 1.00 0.00 36 ASP A C 19
ATOM 23804 O O . ASP A 1 36 ? 57.661 11.587 9.521 1.00 0.00 36 ASP A O 19
ATOM 23813 N N . LEU A 1 37 ? 55.616 12.458 9.903 1.00 0.00 37 LEU A N 19
ATOM 23814 C CA . LEU A 1 37 ? 54.919 11.178 9.785 1.00 0.00 37 LEU A CA 19
ATOM 23815 C C . LEU A 1 37 ? 54.841 10.777 8.316 1.00 0.00 37 LEU A C 19
ATOM 23816 O O . LEU A 1 37 ? 54.716 11.633 7.439 1.00 0.00 37 LEU A O 19
ATOM 23832 N N . THR A 1 38 ? 54.925 9.469 8.070 1.00 0.00 38 THR A N 19
ATOM 23833 C CA . THR A 1 38 ? 54.868 8.923 6.705 1.00 0.00 38 THR A CA 19
ATOM 23834 C C . THR A 1 38 ? 54.449 7.454 6.718 1.00 0.00 38 THR A C 19
ATOM 23835 O O . THR A 1 38 ? 54.689 6.743 7.696 1.00 0.00 38 THR A O 19
ATOM 23846 N N . TYR A 1 39 ? 53.835 7.013 5.616 1.00 0.00 39 TYR A N 19
ATOM 23847 C CA . TYR A 1 39 ? 53.390 5.624 5.482 1.00 0.00 39 TYR A CA 19
ATOM 23848 C C . TYR A 1 39 ? 54.573 4.722 5.145 1.00 0.00 39 TYR A C 19
ATOM 23849 O O . TYR A 1 39 ? 55.446 5.098 4.364 1.00 0.00 39 TYR A O 19
ATOM 23867 N N . THR A 1 40 ? 54.595 3.532 5.738 1.00 0.00 40 THR A N 19
ATOM 23868 C CA . THR A 1 40 ? 55.682 2.586 5.493 1.00 0.00 40 THR A CA 19
ATOM 23869 C C . THR A 1 40 ? 55.609 2.051 4.064 1.00 0.00 40 THR A C 19
ATOM 23870 O O . THR A 1 40 ? 54.526 1.728 3.572 1.00 0.00 40 THR A O 19
ATOM 23881 N N . ASP A 1 41 ? 56.772 1.964 3.413 1.00 0.00 41 ASP A N 19
ATOM 23882 C CA . ASP A 1 41 ? 56.855 1.470 2.036 1.00 0.00 41 ASP A CA 19
ATOM 23883 C C . ASP A 1 41 ? 56.798 -0.058 2.007 1.00 0.00 41 ASP A C 19
ATOM 23884 O O . ASP A 1 41 ? 57.829 -0.730 1.997 1.00 0.00 41 ASP A O 19
ATOM 23893 N N . ARG A 1 42 ? 55.584 -0.601 1.994 1.00 0.00 42 ARG A N 19
ATOM 23894 C CA . ARG A 1 42 ? 55.409 -2.050 1.965 1.00 0.00 42 ARG A CA 19
ATOM 23895 C C . ARG A 1 42 ? 55.936 -2.622 0.653 1.00 0.00 42 ARG A C 19
ATOM 23896 O O . ARG A 1 42 ? 56.595 -3.663 0.641 1.00 0.00 42 ARG A O 19
ATOM 23917 N N . ASP A 1 43 ? 55.643 -1.934 -0.446 1.00 0.00 43 ASP A N 19
ATOM 23918 C CA . ASP A 1 43 ? 56.090 -2.376 -1.765 1.00 0.00 43 ASP A CA 19
ATOM 23919 C C . ASP A 1 43 ? 57.595 -2.181 -1.914 1.00 0.00 43 ASP A C 19
ATOM 23920 O O . ASP A 1 43 ? 58.149 -1.189 -1.439 1.00 0.00 43 ASP A O 19
ATOM 23929 N N . TYR A 1 44 ? 58.248 -3.131 -2.581 1.00 0.00 44 TYR A N 19
ATOM 23930 C CA . TYR A 1 44 ? 59.690 -3.054 -2.794 1.00 0.00 44 TYR A CA 19
ATOM 23931 C C . TYR A 1 44 ? 60.005 -1.970 -3.819 1.00 0.00 44 TYR A C 19
ATOM 23932 O O . TYR A 1 44 ? 59.280 -1.828 -4.806 1.00 0.00 44 TYR A O 19
ATOM 23950 N N . LYS A 1 45 ? 61.086 -1.211 -3.555 1.00 0.00 45 LYS A N 19
ATOM 23951 C CA . LYS A 1 45 ? 61.534 -0.110 -4.429 1.00 0.00 45 LYS A CA 19
ATOM 23952 C C . LYS A 1 45 ? 63.029 -0.241 -4.711 1.00 0.00 45 LYS A C 19
ATOM 23953 O O . LYS A 1 45 ? 63.782 -0.773 -3.897 1.00 0.00 45 LYS A O 19
ATOM 23972 N N . ASN A 1 46 ? 63.446 0.251 -5.876 1.00 0.00 46 ASN A N 19
ATOM 23973 C CA . ASN A 1 46 ? 64.849 0.187 -6.271 1.00 0.00 46 ASN A CA 19
ATOM 23974 C C . ASN A 1 46 ? 65.699 1.109 -5.399 1.00 0.00 46 ASN A C 19
ATOM 23975 O O . ASN A 1 46 ? 65.500 2.325 -5.390 1.00 0.00 46 ASN A O 19
ATOM 23986 N N . CYS A 1 47 ? 66.640 0.512 -4.666 1.00 0.00 47 CYS A N 19
ATOM 23987 C CA . CYS A 1 47 ? 67.523 1.272 -3.782 1.00 0.00 47 CYS A CA 19
ATOM 23988 C C . CYS A 1 47 ? 68.735 0.429 -3.387 1.00 0.00 47 CYS A C 19
ATOM 23989 O O . CYS A 1 47 ? 68.745 -0.787 -3.585 1.00 0.00 47 CYS A O 19
ATOM 23997 N N . GLU A 1 48 ? 69.755 1.085 -2.831 1.00 0.00 48 GLU A N 19
ATOM 23998 C CA . GLU A 1 48 ? 70.970 0.389 -2.407 1.00 0.00 48 GLU A CA 19
ATOM 23999 C C . GLU A 1 48 ? 70.632 -0.649 -1.340 1.00 0.00 48 GLU A C 19
ATOM 24000 O O . GLU A 1 48 ? 69.648 -0.498 -0.613 1.00 0.00 48 GLU A O 19
ATOM 24012 N N . SER A 1 49 ? 71.445 -1.703 -1.266 1.00 0.00 49 SER A N 19
ATOM 24013 C CA . SER A 1 49 ? 71.233 -2.775 -0.297 1.00 0.00 49 SER A CA 19
ATOM 24014 C C . SER A 1 49 ? 72.509 -3.588 -0.125 1.00 0.00 49 SER A C 19
ATOM 24015 O O . SER A 1 49 ? 73.422 -3.490 -0.948 1.00 0.00 49 SER A O 19
ATOM 24023 N N . TYR A 1 50 ? 72.551 -4.382 0.951 1.00 0.00 50 TYR A N 19
ATOM 24024 C CA . TYR A 1 50 ? 73.697 -5.234 1.261 1.00 0.00 50 TYR A CA 19
ATOM 24025 C C . TYR A 1 50 ? 73.225 -6.515 1.940 1.00 0.00 50 TYR A C 19
ATOM 24026 O O . TYR A 1 50 ? 72.244 -6.515 2.681 1.00 0.00 50 TYR A O 19
ATOM 24044 N N . HIS A 1 51 ? 73.936 -7.599 1.670 1.00 0.00 51 HIS A N 19
ATOM 24045 C CA . HIS A 1 51 ? 73.597 -8.894 2.245 1.00 0.00 51 HIS A CA 19
ATOM 24046 C C . HIS A 1 51 ? 73.890 -8.912 3.741 1.00 0.00 51 HIS A C 19
ATOM 24047 O O . HIS A 1 51 ? 73.261 -9.654 4.495 1.00 0.00 51 HIS A O 19
ATOM 24061 N N . LYS A 1 52 ? 74.868 -8.114 4.158 1.00 0.00 52 LYS A N 19
ATOM 24062 C CA . LYS A 1 52 ? 75.257 -8.073 5.565 1.00 0.00 52 LYS A CA 19
ATOM 24063 C C . LYS A 1 52 ? 74.092 -7.601 6.442 1.00 0.00 52 LYS A C 19
ATOM 24064 O O . LYS A 1 52 ? 73.808 -8.223 7.469 1.00 0.00 52 LYS A O 19
ATOM 24083 N N . CYS A 1 53 ? 73.438 -6.498 6.045 1.00 0.00 53 CYS A N 19
ATOM 24084 C CA . CYS A 1 53 ? 72.311 -5.944 6.806 1.00 0.00 53 CYS A CA 19
ATOM 24085 C C . CYS A 1 53 ? 71.235 -6.991 7.094 1.00 0.00 53 CYS A C 19
ATOM 24086 O O . CYS A 1 53 ? 71.145 -8.010 6.407 1.00 0.00 53 CYS A O 19
ATOM 24094 N N . SER A 1 54 ? 70.426 -6.705 8.116 1.00 0.00 54 SER A N 19
ATOM 24095 C CA . SER A 1 54 ? 69.341 -7.592 8.526 1.00 0.00 54 SER A CA 19
ATOM 24096 C C . SER A 1 54 ? 68.123 -7.402 7.624 1.00 0.00 54 SER A C 19
ATOM 24097 O O . SER A 1 54 ? 67.140 -8.124 7.758 1.00 0.00 54 SER A O 19
ATOM 24105 N N . ASP A 1 55 ? 68.223 -6.432 6.703 1.00 0.00 55 ASP A N 19
ATOM 24106 C CA . ASP A 1 55 ? 67.159 -6.129 5.731 1.00 0.00 55 ASP A CA 19
ATOM 24107 C C . ASP A 1 55 ? 65.902 -5.552 6.387 1.00 0.00 55 ASP A C 19
ATOM 24108 O O . ASP A 1 55 ? 64.775 -5.994 6.142 1.00 0.00 55 ASP A O 19
ATOM 24117 N N . LEU A 1 56 ? 66.116 -4.516 7.177 1.00 0.00 56 LEU A N 19
ATOM 24118 C CA . LEU A 1 56 ? 65.041 -3.801 7.847 1.00 0.00 56 LEU A CA 19
ATOM 24119 C C . LEU A 1 56 ? 65.522 -2.413 8.278 1.00 0.00 56 LEU A C 19
ATOM 24120 O O . LEU A 1 56 ? 64.795 -1.430 8.114 1.00 0.00 56 LEU A O 19
ATOM 24136 N N . CYS A 1 57 ? 66.759 -2.359 8.796 1.00 0.00 57 CYS A N 19
ATOM 24137 C CA . CYS A 1 57 ? 67.391 -1.108 9.238 1.00 0.00 57 CYS A CA 19
ATOM 24138 C C . CYS A 1 57 ? 68.225 -0.535 8.095 1.00 0.00 57 CYS A C 19
ATOM 24139 O O . CYS A 1 57 ? 69.183 -1.156 7.637 1.00 0.00 57 CYS A O 19
ATOM 24146 N N . GLN A 1 58 ? 67.815 0.627 7.603 1.00 0.00 58 GLN A N 19
ATOM 24147 C CA . GLN A 1 58 ? 68.494 1.257 6.472 1.00 0.00 58 GLN A CA 19
ATOM 24148 C C . GLN A 1 58 ? 69.901 1.745 6.816 1.00 0.00 58 GLN A C 19
ATOM 24149 O O . GLN A 1 58 ? 70.783 1.732 5.963 1.00 0.00 58 GLN A O 19
ATOM 24163 N N . TYR A 1 59 ? 70.091 2.214 8.043 1.00 0.00 59 TYR A N 19
ATOM 24164 C CA . TYR A 1 59 ? 71.380 2.752 8.479 1.00 0.00 59 TYR A CA 19
ATOM 24165 C C . TYR A 1 59 ? 72.411 1.660 8.745 1.00 0.00 59 TYR A C 19
ATOM 24166 O O . TYR A 1 59 ? 73.614 1.904 8.647 1.00 0.00 59 TYR A O 19
ATOM 24184 N N . CYS A 1 60 ? 71.943 0.465 9.092 1.00 0.00 60 CYS A N 19
ATOM 24185 C CA . CYS A 1 60 ? 72.840 -0.642 9.375 1.00 0.00 60 CYS A CA 19
ATOM 24186 C C . CYS A 1 60 ? 73.688 -0.981 8.145 1.00 0.00 60 CYS A C 19
ATOM 24187 O O . CYS A 1 60 ? 74.787 -1.513 8.265 1.00 0.00 60 CYS A O 19
ATOM 24194 N N . ARG A 1 61 ? 73.152 -0.689 6.963 1.00 0.00 61 ARG A N 19
ATOM 24195 C CA . ARG A 1 61 ? 73.841 -0.997 5.698 1.00 0.00 61 ARG A CA 19
ATOM 24196 C C . ARG A 1 61 ? 75.214 -0.329 5.613 1.00 0.00 61 ARG A C 19
ATOM 24197 O O . ARG A 1 61 ? 76.184 -0.959 5.187 1.00 0.00 61 ARG A O 19
ATOM 24218 N N . TYR A 1 62 ? 75.270 0.948 5.995 1.00 0.00 62 TYR A N 19
ATOM 24219 C CA . TYR A 1 62 ? 76.514 1.728 5.935 1.00 0.00 62 TYR A CA 19
ATOM 24220 C C . TYR A 1 62 ? 77.375 1.507 7.168 1.00 0.00 62 TYR A C 19
ATOM 24221 O O . TYR A 1 62 ? 78.570 1.228 7.046 1.00 0.00 62 TYR A O 19
ATOM 24239 N N . GLN A 1 63 ? 76.748 1.663 8.344 1.00 0.00 63 GLN A N 19
ATOM 24240 C CA . GLN A 1 63 ? 77.419 1.513 9.644 1.00 0.00 63 GLN A CA 19
ATOM 24241 C C . GLN A 1 63 ? 76.554 0.673 10.565 1.00 0.00 63 GLN A C 19
ATOM 24242 O O . GLN A 1 63 ? 75.477 1.102 10.958 1.00 0.00 63 GLN A O 19
ATOM 24256 N N . LYS A 1 64 ? 77.037 -0.521 10.898 1.00 0.00 64 LYS A N 19
ATOM 24257 C CA . LYS A 1 64 ? 76.304 -1.433 11.778 1.00 0.00 64 LYS A CA 19
ATOM 24258 C C . LYS A 1 64 ? 75.976 -0.780 13.113 1.00 0.00 64 LYS A C 19
ATOM 24259 O O . LYS A 1 64 ? 76.827 -0.128 13.721 1.00 0.00 64 LYS A O 19
ATOM 24278 N N . ASP A 1 65 ? 74.719 -0.991 13.530 1.00 0.00 65 ASP A N 19
ATOM 24279 C CA . ASP A 1 65 ? 74.177 -0.462 14.787 1.00 0.00 65 ASP A CA 19
ATOM 24280 C C . ASP A 1 65 ? 73.863 -1.605 15.755 1.00 0.00 65 ASP A C 19
ATOM 24281 O O . ASP A 1 65 ? 73.127 -1.409 16.700 1.00 0.00 65 ASP A O 19
ATOM 24290 N N . LEU A 1 66 ? 74.395 -2.804 15.502 1.00 0.00 66 LEU A N 19
ATOM 24291 C CA . LEU A 1 66 ? 74.110 -3.986 16.352 1.00 0.00 66 LEU A CA 19
ATOM 24292 C C . LEU A 1 66 ? 74.426 -3.788 17.857 1.00 0.00 66 LEU A C 19
ATOM 24293 O O . LEU A 1 66 ? 74.155 -4.683 18.662 1.00 0.00 66 LEU A O 19
ATOM 24309 N N . ALA A 1 67 ? 74.972 -2.641 18.253 1.00 0.00 67 ALA A N 19
ATOM 24310 C CA . ALA A 1 67 ? 75.276 -2.407 19.656 1.00 0.00 67 ALA A CA 19
ATOM 24311 C C . ALA A 1 67 ? 74.001 -2.402 20.485 1.00 0.00 67 ALA A C 19
ATOM 24312 O O . ALA A 1 67 ? 73.931 -3.033 21.540 1.00 0.00 67 ALA A O 19
ATOM 24319 N N . ILE A 1 68 ? 73.006 -1.659 20.011 1.00 0.00 68 ILE A N 19
ATOM 24320 C CA . ILE A 1 68 ? 71.745 -1.550 20.732 1.00 0.00 68 ILE A CA 19
ATOM 24321 C C . ILE A 1 68 ? 71.066 -2.926 20.898 1.00 0.00 68 ILE A C 19
ATOM 24322 O O . ILE A 1 68 ? 71.349 -3.643 21.857 1.00 0.00 68 ILE A O 19
ATOM 24338 N N . HIS A 1 69 ? 70.180 -3.287 19.976 1.00 0.00 69 HIS A N 19
ATOM 24339 C CA . HIS A 1 69 ? 69.486 -4.566 20.052 1.00 0.00 69 HIS A CA 19
ATOM 24340 C C . HIS A 1 69 ? 70.457 -5.727 19.854 1.00 0.00 69 HIS A C 19
ATOM 24341 O O . HIS A 1 69 ? 71.155 -5.797 18.840 1.00 0.00 69 HIS A O 19
ATOM 24355 N N . HIS A 1 70 ? 70.478 -6.634 20.828 1.00 0.00 70 HIS A N 19
ATOM 24356 C CA . HIS A 1 70 ? 71.350 -7.806 20.772 1.00 0.00 70 HIS A CA 19
ATOM 24357 C C . HIS A 1 70 ? 70.773 -8.848 19.818 1.00 0.00 70 HIS A C 19
ATOM 24358 O O . HIS A 1 70 ? 69.554 -9.030 19.765 1.00 0.00 70 HIS A O 19
ATOM 24372 N N . GLN A 1 71 ? 71.658 -9.522 19.069 1.00 0.00 71 GLN A N 19
ATOM 24373 C CA . GLN A 1 71 ? 71.245 -10.557 18.111 1.00 0.00 71 GLN A CA 19
ATOM 24374 C C . GLN A 1 71 ? 72.389 -11.550 17.905 1.00 0.00 71 GLN A C 19
ATOM 24375 O O . GLN A 1 71 ? 73.562 -11.172 17.923 1.00 0.00 71 GLN A O 19
ATOM 24389 N N . HIS A 1 72 ? 72.033 -12.818 17.702 1.00 0.00 72 HIS A N 19
ATOM 24390 C CA . HIS A 1 72 ? 73.023 -13.871 17.486 1.00 0.00 72 HIS A CA 19
ATOM 24391 C C . HIS A 1 72 ? 73.621 -13.764 16.087 1.00 0.00 72 HIS A C 19
ATOM 24392 O O . HIS A 1 72 ? 72.904 -13.544 15.112 1.00 0.00 72 HIS A O 19
ATOM 24406 N N . HIS A 1 73 ? 74.938 -13.924 15.995 1.00 0.00 73 HIS A N 19
ATOM 24407 C CA . HIS A 1 73 ? 75.621 -13.844 14.709 1.00 0.00 73 HIS A CA 19
ATOM 24408 C C . HIS A 1 73 ? 75.130 -14.939 13.765 1.00 0.00 73 HIS A C 19
ATOM 24409 O O . HIS A 1 73 ? 74.879 -14.686 12.587 1.00 0.00 73 HIS A O 19
ATOM 24423 N N . HIS A 1 74 ? 74.994 -16.152 14.295 1.00 0.00 74 HIS A N 19
ATOM 24424 C CA . HIS A 1 74 ? 74.533 -17.281 13.493 1.00 0.00 74 HIS A CA 19
ATOM 24425 C C . HIS A 1 74 ? 73.051 -17.129 13.161 1.00 0.00 74 HIS A C 19
ATOM 24426 O O . HIS A 1 74 ? 72.264 -16.674 13.991 1.00 0.00 74 HIS A O 19
ATOM 24440 N N . GLY A 1 75 ? 72.680 -17.510 11.944 1.00 0.00 75 GLY A N 19
ATOM 24441 C CA . GLY A 1 75 ? 71.291 -17.408 11.513 1.00 0.00 75 GLY A CA 19
ATOM 24442 C C . GLY A 1 75 ? 70.389 -18.294 12.364 1.00 0.00 75 GLY A C 19
ATOM 24443 O O . GLY A 1 75 ? 69.247 -17.935 12.655 1.00 0.00 75 GLY A O 19
ATOM 24447 N N . GLY A 1 76 ? 70.907 -19.453 12.758 1.00 0.00 76 GLY A N 19
ATOM 24448 C CA . GLY A 1 76 ? 70.139 -20.386 13.577 1.00 0.00 76 GLY A CA 19
ATOM 24449 C C . GLY A 1 76 ? 71.026 -21.513 14.096 1.00 0.00 76 GLY A C 19
ATOM 24450 O O . GLY A 1 76 ? 72.178 -21.647 13.683 1.00 0.00 76 GLY A O 19
ATOM 24454 N N . SER A 1 77 ? 70.478 -22.317 15.003 1.00 0.00 77 SER A N 19
ATOM 24455 C CA . SER A 1 77 ? 71.223 -23.434 15.577 1.00 0.00 77 SER A CA 19
ATOM 24456 C C . SER A 1 77 ? 71.401 -24.542 14.545 1.00 0.00 77 SER A C 19
ATOM 24457 O O . SER A 1 77 ? 70.654 -24.617 13.569 1.00 0.00 77 SER A O 19
ATOM 24465 N N . MET A 1 78 ? 72.395 -25.402 14.772 1.00 0.00 78 MET A N 19
ATOM 24466 C CA . MET A 1 78 ? 72.667 -26.509 13.858 1.00 0.00 78 MET A CA 19
ATOM 24467 C C . MET A 1 78 ? 71.595 -27.583 14.009 1.00 0.00 78 MET A C 19
ATOM 24468 O O . MET A 1 78 ? 71.181 -27.908 15.123 1.00 0.00 78 MET A O 19
ATOM 24482 N N . GLY A 1 79 ? 71.146 -28.127 12.881 1.00 0.00 79 GLY A N 19
ATOM 24483 C CA . GLY A 1 79 ? 70.116 -29.162 12.893 1.00 0.00 79 GLY A CA 19
ATOM 24484 C C . GLY A 1 79 ? 68.759 -28.570 13.255 1.00 0.00 79 GLY A C 19
ATOM 24485 O O . GLY A 1 79 ? 68.611 -27.351 13.355 1.00 0.00 79 GLY A O 19
ATOM 24489 N N . MET A 1 80 ? 67.772 -29.444 13.452 1.00 0.00 80 MET A N 19
ATOM 24490 C CA . MET A 1 80 ? 66.420 -29.006 13.804 1.00 0.00 80 MET A CA 19
ATOM 24491 C C . MET A 1 80 ? 66.387 -28.527 15.252 1.00 0.00 80 MET A C 19
ATOM 24492 O O . MET A 1 80 ? 67.079 -29.073 16.111 1.00 0.00 80 MET A O 19
ATOM 24506 N N . SER A 1 81 ? 65.583 -27.499 15.512 1.00 0.00 81 SER A N 19
ATOM 24507 C CA . SER A 1 81 ? 65.469 -26.948 16.858 1.00 0.00 81 SER A CA 19
ATOM 24508 C C . SER A 1 81 ? 64.950 -28.000 17.834 1.00 0.00 81 SER A C 19
ATOM 24509 O O . SER A 1 81 ? 65.463 -28.132 18.945 1.00 0.00 81 SER A O 19
ATOM 24517 N N . GLY A 1 82 ? 63.932 -28.742 17.411 1.00 0.00 82 GLY A N 19
ATOM 24518 C CA . GLY A 1 82 ? 63.354 -29.781 18.258 1.00 0.00 82 GLY A CA 19
ATOM 24519 C C . GLY A 1 82 ? 62.376 -30.644 17.467 1.00 0.00 82 GLY A C 19
ATOM 24520 O O . GLY A 1 82 ? 61.990 -30.297 16.351 1.00 0.00 82 GLY A O 19
ATOM 24524 N N . SER A 1 83 ? 61.981 -31.770 18.060 1.00 0.00 83 SER A N 19
ATOM 24525 C CA . SER A 1 83 ? 61.047 -32.685 17.410 1.00 0.00 83 SER A CA 19
ATOM 24526 C C . SER A 1 83 ? 59.639 -32.098 17.401 1.00 0.00 83 SER A C 19
ATOM 24527 O O . SER A 1 83 ? 59.339 -31.172 18.155 1.00 0.00 83 SER A O 19
ATOM 24535 N N . GLY A 1 84 ? 58.786 -32.645 16.537 1.00 0.00 84 GLY A N 19
ATOM 24536 C CA . GLY A 1 84 ? 57.408 -32.173 16.426 1.00 0.00 84 GLY A CA 19
ATOM 24537 C C . GLY A 1 84 ? 57.350 -30.825 15.716 1.00 0.00 84 GLY A C 19
ATOM 24538 O O . GLY A 1 84 ? 58.383 -30.194 15.483 1.00 0.00 84 GLY A O 19
ATOM 24542 N N . THR A 1 85 ? 56.134 -30.395 15.380 1.00 0.00 85 THR A N 19
ATOM 24543 C CA . THR A 1 85 ? 55.930 -29.119 14.692 1.00 0.00 85 THR A CA 19
ATOM 24544 C C . THR A 1 85 ? 56.073 -27.954 15.669 1.00 0.00 85 THR A C 19
ATOM 24545 O O . THR A 1 85 ? 56.053 -28.149 16.886 1.00 0.00 85 THR A O 19
ATOM 24556 N N . GLY A 1 86 ? 56.220 -26.745 15.121 1.00 0.00 86 GLY A N 19
ATOM 24557 C CA . GLY A 1 86 ? 56.368 -25.538 15.934 1.00 0.00 86 GLY A CA 19
ATOM 24558 C C . GLY A 1 86 ? 57.784 -25.421 16.487 1.00 0.00 86 GLY A C 19
ATOM 24559 O O . GLY A 1 86 ? 58.040 -24.605 17.374 1.00 0.00 86 GLY A O 19
ATOM 24563 N N . TYR A 1 87 ? 58.690 -26.248 15.950 1.00 0.00 87 TYR A N 19
ATOM 24564 C CA . TYR A 1 87 ? 60.099 -26.261 16.367 1.00 0.00 87 TYR A CA 19
ATOM 24565 C C . TYR A 1 87 ? 60.974 -26.768 15.221 1.00 0.00 87 TYR A C 19
ATOM 24566 O O . TYR A 1 87 ? 61.165 -27.969 15.133 1.00 0.00 87 TYR A O 19
ATOM 24587 N N . MET A 1 1 ? 39.215 4.500 7.282 1.00 0.00 1 MET A N 20
ATOM 24588 C CA . MET A 1 1 ? 40.636 4.505 6.828 1.00 0.00 1 MET A CA 20
ATOM 24589 C C . MET A 1 1 ? 41.355 5.704 7.440 1.00 0.00 1 MET A C 20
ATOM 24590 O O . MET A 1 1 ? 42.434 5.564 8.016 1.00 0.00 1 MET A O 20
ATOM 24606 N N . GLY A 1 2 ? 40.749 6.880 7.312 1.00 0.00 2 GLY A N 20
ATOM 24607 C CA . GLY A 1 2 ? 41.340 8.096 7.856 1.00 0.00 2 GLY A CA 20
ATOM 24608 C C . GLY A 1 2 ? 41.310 8.073 9.379 1.00 0.00 2 GLY A C 20
ATOM 24609 O O . GLY A 1 2 ? 40.514 7.343 9.973 1.00 0.00 2 GLY A O 20
ATOM 24613 N N . ALA A 1 3 ? 42.188 8.877 9.991 1.00 0.00 3 ALA A N 20
ATOM 24614 C CA . ALA A 1 3 ? 42.297 8.972 11.452 1.00 0.00 3 ALA A CA 20
ATOM 24615 C C . ALA A 1 3 ? 42.426 7.579 12.109 1.00 0.00 3 ALA A C 20
ATOM 24616 O O . ALA A 1 3 ? 41.498 7.145 12.789 1.00 0.00 3 ALA A O 20
ATOM 24623 N N . PRO A 1 4 ? 43.539 6.862 11.940 1.00 0.00 4 PRO A N 20
ATOM 24624 C CA . PRO A 1 4 ? 43.701 5.511 12.570 1.00 0.00 4 PRO A CA 20
ATOM 24625 C C . PRO A 1 4 ? 43.583 5.575 14.095 1.00 0.00 4 PRO A C 20
ATOM 24626 O O . PRO A 1 4 ? 43.931 6.593 14.699 1.00 0.00 4 PRO A O 20
ATOM 24637 N N . VAL A 1 5 ? 43.082 4.475 14.691 1.00 0.00 5 VAL A N 20
ATOM 24638 C CA . VAL A 1 5 ? 42.892 4.356 16.153 1.00 0.00 5 VAL A CA 20
ATOM 24639 C C . VAL A 1 5 ? 43.371 2.946 16.625 1.00 0.00 5 VAL A C 20
ATOM 24640 O O . VAL A 1 5 ? 42.542 2.094 16.949 1.00 0.00 5 VAL A O 20
ATOM 24653 N N . PRO A 1 6 ? 44.683 2.664 16.668 1.00 0.00 6 PRO A N 20
ATOM 24654 C CA . PRO A 1 6 ? 45.191 1.320 17.115 1.00 0.00 6 PRO A CA 20
ATOM 24655 C C . PRO A 1 6 ? 44.685 0.923 18.496 1.00 0.00 6 PRO A C 20
ATOM 24656 O O . PRO A 1 6 ? 44.325 -0.233 18.713 1.00 0.00 6 PRO A O 20
ATOM 24667 N N . TYR A 1 7 ? 44.658 1.896 19.415 1.00 0.00 7 TYR A N 20
ATOM 24668 C CA . TYR A 1 7 ? 44.185 1.653 20.780 1.00 0.00 7 TYR A CA 20
ATOM 24669 C C . TYR A 1 7 ? 44.995 0.502 21.448 1.00 0.00 7 TYR A C 20
ATOM 24670 O O . TYR A 1 7 ? 44.477 -0.604 21.610 1.00 0.00 7 TYR A O 20
ATOM 24688 N N . PRO A 1 8 ? 46.264 0.702 21.819 1.00 0.00 8 PRO A N 20
ATOM 24689 C CA . PRO A 1 8 ? 47.074 -0.395 22.426 1.00 0.00 8 PRO A CA 20
ATOM 24690 C C . PRO A 1 8 ? 46.705 -0.634 23.889 1.00 0.00 8 PRO A C 20
ATOM 24691 O O . PRO A 1 8 ? 45.820 0.031 24.431 1.00 0.00 8 PRO A O 20
ATOM 24702 N N . ASP A 1 9 ? 47.382 -1.596 24.504 1.00 0.00 9 ASP A N 20
ATOM 24703 C CA . ASP A 1 9 ? 47.124 -1.959 25.904 1.00 0.00 9 ASP A CA 20
ATOM 24704 C C . ASP A 1 9 ? 47.744 -0.901 26.849 1.00 0.00 9 ASP A C 20
ATOM 24705 O O . ASP A 1 9 ? 48.639 -0.173 26.424 1.00 0.00 9 ASP A O 20
ATOM 24714 N N . PRO A 1 10 ? 47.316 -0.776 28.111 1.00 0.00 10 PRO A N 20
ATOM 24715 C CA . PRO A 1 10 ? 47.910 0.245 29.038 1.00 0.00 10 PRO A CA 20
ATOM 24716 C C . PRO A 1 10 ? 49.356 -0.075 29.409 1.00 0.00 10 PRO A C 20
ATOM 24717 O O . PRO A 1 10 ? 50.093 0.789 29.887 1.00 0.00 10 PRO A O 20
ATOM 24728 N N . LEU A 1 11 ? 49.748 -1.323 29.200 1.00 0.00 11 LEU A N 20
ATOM 24729 C CA . LEU A 1 11 ? 51.102 -1.763 29.527 1.00 0.00 11 LEU A CA 20
ATOM 24730 C C . LEU A 1 11 ? 52.124 -1.015 28.672 1.00 0.00 11 LEU A C 20
ATOM 24731 O O . LEU A 1 11 ? 53.196 -0.656 29.161 1.00 0.00 11 LEU A O 20
ATOM 24747 N N . GLU A 1 12 ? 51.768 -0.786 27.401 1.00 0.00 12 GLU A N 20
ATOM 24748 C CA . GLU A 1 12 ? 52.623 -0.075 26.436 1.00 0.00 12 GLU A CA 20
ATOM 24749 C C . GLU A 1 12 ? 54.057 -0.662 26.417 1.00 0.00 12 GLU A C 20
ATOM 24750 O O . GLU A 1 12 ? 54.983 -0.011 26.904 1.00 0.00 12 GLU A O 20
ATOM 24762 N N . PRO A 1 13 ? 54.279 -1.867 25.884 1.00 0.00 13 PRO A N 20
ATOM 24763 C CA . PRO A 1 13 ? 55.654 -2.465 25.849 1.00 0.00 13 PRO A CA 20
ATOM 24764 C C . PRO A 1 13 ? 56.651 -1.587 25.092 1.00 0.00 13 PRO A C 20
ATOM 24765 O O . PRO A 1 13 ? 56.304 -0.953 24.095 1.00 0.00 13 PRO A O 20
ATOM 24776 N N . ARG A 1 14 ? 57.889 -1.560 25.576 1.00 0.00 14 ARG A N 20
ATOM 24777 C CA . ARG A 1 14 ? 58.937 -0.761 24.947 1.00 0.00 14 ARG A CA 20
ATOM 24778 C C . ARG A 1 14 ? 59.241 -1.290 23.547 1.00 0.00 14 ARG A C 20
ATOM 24779 O O . ARG A 1 14 ? 59.492 -0.514 22.624 1.00 0.00 14 ARG A O 20
ATOM 24800 N N . GLY A 1 15 ? 59.218 -2.612 23.400 1.00 0.00 15 GLY A N 20
ATOM 24801 C CA . GLY A 1 15 ? 59.491 -3.235 22.107 1.00 0.00 15 GLY A CA 20
ATOM 24802 C C . GLY A 1 15 ? 60.969 -3.131 21.749 1.00 0.00 15 GLY A C 20
ATOM 24803 O O . GLY A 1 15 ? 61.770 -2.603 22.523 1.00 0.00 15 GLY A O 20
ATOM 24807 N N . GLY A 1 16 ? 61.324 -3.633 20.572 1.00 0.00 16 GLY A N 20
ATOM 24808 C CA . GLY A 1 16 ? 62.709 -3.590 20.120 1.00 0.00 16 GLY A CA 20
ATOM 24809 C C . GLY A 1 16 ? 63.138 -2.167 19.826 1.00 0.00 16 GLY A C 20
ATOM 24810 O O . GLY A 1 16 ? 62.382 -1.385 19.243 1.00 0.00 16 GLY A O 20
ATOM 24814 N N . LYS A 1 17 ? 64.357 -1.840 20.231 1.00 0.00 17 LYS A N 20
ATOM 24815 C CA . LYS A 1 17 ? 64.887 -0.516 20.003 1.00 0.00 17 LYS A CA 20
ATOM 24816 C C . LYS A 1 17 ? 65.092 -0.332 18.518 1.00 0.00 17 LYS A C 20
ATOM 24817 O O . LYS A 1 17 ? 64.668 0.663 17.965 1.00 0.00 17 LYS A O 20
ATOM 24836 N N . HIS A 1 18 ? 65.770 -1.297 17.893 1.00 0.00 18 HIS A N 20
ATOM 24837 C CA . HIS A 1 18 ? 66.065 -1.245 16.449 1.00 0.00 18 HIS A CA 20
ATOM 24838 C C . HIS A 1 18 ? 64.838 -0.882 15.586 1.00 0.00 18 HIS A C 20
ATOM 24839 O O . HIS A 1 18 ? 65.015 -0.405 14.468 1.00 0.00 18 HIS A O 20
ATOM 24852 N N . ILE A 1 19 ? 63.620 -1.095 16.122 1.00 0.00 19 ILE A N 20
ATOM 24853 C CA . ILE A 1 19 ? 62.376 -0.773 15.408 1.00 0.00 19 ILE A CA 20
ATOM 24854 C C . ILE A 1 19 ? 61.718 0.440 16.046 1.00 0.00 19 ILE A C 20
ATOM 24855 O O . ILE A 1 19 ? 61.212 0.370 17.169 1.00 0.00 19 ILE A O 20
ATOM 24871 N N . CYS A 1 20 ? 61.709 1.538 15.302 1.00 0.00 20 CYS A N 20
ATOM 24872 C CA . CYS A 1 20 ? 61.084 2.768 15.770 1.00 0.00 20 CYS A CA 20
ATOM 24873 C C . CYS A 1 20 ? 59.567 2.589 15.685 1.00 0.00 20 CYS A C 20
ATOM 24874 O O . CYS A 1 20 ? 59.080 1.801 14.880 1.00 0.00 20 CYS A O 20
ATOM 24881 N N . ALA A 1 21 ? 58.832 3.295 16.533 1.00 0.00 21 ALA A N 20
ATOM 24882 C CA . ALA A 1 21 ? 57.376 3.182 16.556 1.00 0.00 21 ALA A CA 20
ATOM 24883 C C . ALA A 1 21 ? 56.747 3.933 15.388 1.00 0.00 21 ALA A C 20
ATOM 24884 O O . ALA A 1 21 ? 55.564 3.740 15.096 1.00 0.00 21 ALA A O 20
ATOM 24891 N N . ILE A 1 22 ? 57.555 4.810 14.771 1.00 0.00 22 ILE A N 20
ATOM 24892 C CA . ILE A 1 22 ? 57.129 5.668 13.647 1.00 0.00 22 ILE A CA 20
ATOM 24893 C C . ILE A 1 22 ? 57.916 5.321 12.367 1.00 0.00 22 ILE A C 20
ATOM 24894 O O . ILE A 1 22 ? 57.382 4.688 11.456 1.00 0.00 22 ILE A O 20
ATOM 24910 N N . CYS A 1 23 ? 59.156 5.808 12.282 1.00 0.00 23 CYS A N 20
ATOM 24911 C CA . CYS A 1 23 ? 59.991 5.627 11.090 1.00 0.00 23 CYS A CA 20
ATOM 24912 C C . CYS A 1 23 ? 60.331 4.168 10.828 1.00 0.00 23 CYS A C 20
ATOM 24913 O O . CYS A 1 23 ? 60.832 3.831 9.752 1.00 0.00 23 CYS A O 20
ATOM 24920 N N . GLY A 1 24 ? 60.063 3.321 11.807 1.00 0.00 24 GLY A N 20
ATOM 24921 C CA . GLY A 1 24 ? 60.334 1.899 11.685 1.00 0.00 24 GLY A CA 20
ATOM 24922 C C . GLY A 1 24 ? 61.814 1.540 11.878 1.00 0.00 24 GLY A C 20
ATOM 24923 O O . GLY A 1 24 ? 62.111 0.356 12.022 1.00 0.00 24 GLY A O 20
ATOM 24927 N N . ASN A 1 25 ? 62.740 2.531 11.859 1.00 0.00 25 ASN A N 20
ATOM 24928 C CA . ASN A 1 25 ? 64.182 2.219 12.020 1.00 0.00 25 ASN A CA 20
ATOM 24929 C C . ASN A 1 25 ? 65.098 3.431 12.359 1.00 0.00 25 ASN A C 20
ATOM 24930 O O . ASN A 1 25 ? 66.324 3.315 12.235 1.00 0.00 25 ASN A O 20
ATOM 24941 N N . ASN A 1 26 ? 64.540 4.549 12.853 1.00 0.00 26 ASN A N 20
ATOM 24942 C CA . ASN A 1 26 ? 65.387 5.717 13.253 1.00 0.00 26 ASN A CA 20
ATOM 24943 C C . ASN A 1 26 ? 65.713 5.687 14.750 1.00 0.00 26 ASN A C 20
ATOM 24944 O O . ASN A 1 26 ? 66.402 6.572 15.267 1.00 0.00 26 ASN A O 20
ATOM 24955 N N . ALA A 1 27 ? 65.221 4.662 15.438 1.00 0.00 27 ALA A N 20
ATOM 24956 C CA . ALA A 1 27 ? 65.452 4.511 16.874 1.00 0.00 27 ALA A CA 20
ATOM 24957 C C . ALA A 1 27 ? 66.836 3.909 17.102 1.00 0.00 27 ALA A C 20
ATOM 24958 O O . ALA A 1 27 ? 66.996 2.876 17.757 1.00 0.00 27 ALA A O 20
ATOM 24965 N N . GLU A 1 28 ? 67.848 4.574 16.540 1.00 0.00 28 GLU A N 20
ATOM 24966 C CA . GLU A 1 28 ? 69.238 4.120 16.663 1.00 0.00 28 GLU A CA 20
ATOM 24967 C C . GLU A 1 28 ? 70.218 5.226 16.268 1.00 0.00 28 GLU A C 20
ATOM 24968 O O . GLU A 1 28 ? 71.430 5.039 16.402 1.00 0.00 28 GLU A O 20
ATOM 24980 N N . ASP A 1 29 ? 69.699 6.349 15.740 1.00 0.00 29 ASP A N 20
ATOM 24981 C CA . ASP A 1 29 ? 70.561 7.455 15.288 1.00 0.00 29 ASP A CA 20
ATOM 24982 C C . ASP A 1 29 ? 69.803 8.807 15.340 1.00 0.00 29 ASP A C 20
ATOM 24983 O O . ASP A 1 29 ? 69.280 9.185 16.385 1.00 0.00 29 ASP A O 20
ATOM 24992 N N . TYR A 1 30 ? 69.763 9.532 14.218 1.00 0.00 30 TYR A N 20
ATOM 24993 C CA . TYR A 1 30 ? 69.090 10.820 14.148 1.00 0.00 30 TYR A CA 20
ATOM 24994 C C . TYR A 1 30 ? 67.585 10.621 14.181 1.00 0.00 30 TYR A C 20
ATOM 24995 O O . TYR A 1 30 ? 67.081 9.656 13.603 1.00 0.00 30 TYR A O 20
ATOM 25013 N N . LYS A 1 31 ? 66.900 11.538 14.877 1.00 0.00 31 LYS A N 20
ATOM 25014 C CA . LYS A 1 31 ? 65.443 11.504 15.042 1.00 0.00 31 LYS A CA 20
ATOM 25015 C C . LYS A 1 31 ? 64.808 12.643 14.242 1.00 0.00 31 LYS A C 20
ATOM 25016 O O . LYS A 1 31 ? 63.947 13.372 14.739 1.00 0.00 31 LYS A O 20
ATOM 25035 N N . HIS A 1 32 ? 65.249 12.790 12.991 1.00 0.00 32 HIS A N 20
ATOM 25036 C CA . HIS A 1 32 ? 64.725 13.841 12.117 1.00 0.00 32 HIS A CA 20
ATOM 25037 C C . HIS A 1 32 ? 63.396 13.433 11.494 1.00 0.00 32 HIS A C 20
ATOM 25038 O O . HIS A 1 32 ? 62.509 14.270 11.320 1.00 0.00 32 HIS A O 20
ATOM 25052 N N . THR A 1 33 ? 63.280 12.152 11.149 1.00 0.00 33 THR A N 20
ATOM 25053 C CA . THR A 1 33 ? 62.068 11.634 10.517 1.00 0.00 33 THR A CA 20
ATOM 25054 C C . THR A 1 33 ? 60.981 11.388 11.556 1.00 0.00 33 THR A C 20
ATOM 25055 O O . THR A 1 33 ? 59.825 11.146 11.208 1.00 0.00 33 THR A O 20
ATOM 25066 N N . ASP A 1 34 ? 61.352 11.436 12.829 1.00 0.00 34 ASP A N 20
ATOM 25067 C CA . ASP A 1 34 ? 60.373 11.204 13.891 1.00 0.00 34 ASP A CA 20
ATOM 25068 C C . ASP A 1 34 ? 59.313 12.297 13.878 1.00 0.00 34 ASP A C 20
ATOM 25069 O O . ASP A 1 34 ? 58.138 12.041 14.143 1.00 0.00 34 ASP A O 20
ATOM 25078 N N . MET A 1 35 ? 59.737 13.515 13.572 1.00 0.00 35 MET A N 20
ATOM 25079 C CA . MET A 1 35 ? 58.810 14.643 13.527 1.00 0.00 35 MET A CA 20
ATOM 25080 C C . MET A 1 35 ? 57.816 14.474 12.379 1.00 0.00 35 MET A C 20
ATOM 25081 O O . MET A 1 35 ? 56.630 14.770 12.533 1.00 0.00 35 MET A O 20
ATOM 25095 N N . ASP A 1 36 ? 58.322 13.994 11.238 1.00 0.00 36 ASP A N 20
ATOM 25096 C CA . ASP A 1 36 ? 57.498 13.779 10.047 1.00 0.00 36 ASP A CA 20
ATOM 25097 C C . ASP A 1 36 ? 56.792 12.427 10.109 1.00 0.00 36 ASP A C 20
ATOM 25098 O O . ASP A 1 36 ? 57.436 11.378 10.064 1.00 0.00 36 ASP A O 20
ATOM 25107 N N . LEU A 1 37 ? 55.467 12.470 10.205 1.00 0.00 37 LEU A N 20
ATOM 25108 C CA . LEU A 1 37 ? 54.658 11.255 10.268 1.00 0.00 37 LEU A CA 20
ATOM 25109 C C . LEU A 1 37 ? 54.601 10.624 8.881 1.00 0.00 37 LEU A C 20
ATOM 25110 O O . LEU A 1 37 ? 54.784 11.320 7.878 1.00 0.00 37 LEU A O 20
ATOM 25126 N N . THR A 1 38 ? 54.363 9.307 8.854 1.00 0.00 38 THR A N 20
ATOM 25127 C CA . THR A 1 38 ? 54.289 8.534 7.604 1.00 0.00 38 THR A CA 20
ATOM 25128 C C . THR A 1 38 ? 53.079 7.610 7.624 1.00 0.00 38 THR A C 20
ATOM 25129 O O . THR A 1 38 ? 52.608 7.198 8.686 1.00 0.00 38 THR A O 20
ATOM 25140 N N . TYR A 1 39 ? 52.578 7.293 6.436 1.00 0.00 39 TYR A N 20
ATOM 25141 C CA . TYR A 1 39 ? 51.415 6.424 6.311 1.00 0.00 39 TYR A CA 20
ATOM 25142 C C . TYR A 1 39 ? 51.707 5.032 6.856 1.00 0.00 39 TYR A C 20
ATOM 25143 O O . TYR A 1 39 ? 50.857 4.439 7.527 1.00 0.00 39 TYR A O 20
ATOM 25161 N N . THR A 1 40 ? 52.911 4.525 6.543 1.00 0.00 40 THR A N 20
ATOM 25162 C CA . THR A 1 40 ? 53.354 3.193 6.977 1.00 0.00 40 THR A CA 20
ATOM 25163 C C . THR A 1 40 ? 54.794 3.261 7.476 1.00 0.00 40 THR A C 20
ATOM 25164 O O . THR A 1 40 ? 55.550 4.157 7.097 1.00 0.00 40 THR A O 20
ATOM 25175 N N . ASP A 1 41 ? 55.149 2.300 8.336 1.00 0.00 41 ASP A N 20
ATOM 25176 C CA . ASP A 1 41 ? 56.489 2.219 8.923 1.00 0.00 41 ASP A CA 20
ATOM 25177 C C . ASP A 1 41 ? 57.457 1.480 7.997 1.00 0.00 41 ASP A C 20
ATOM 25178 O O . ASP A 1 41 ? 58.514 1.026 8.448 1.00 0.00 41 ASP A O 20
ATOM 25187 N N . ARG A 1 42 ? 57.077 1.376 6.713 1.00 0.00 42 ARG A N 20
ATOM 25188 C CA . ARG A 1 42 ? 57.888 0.700 5.685 1.00 0.00 42 ARG A CA 20
ATOM 25189 C C . ARG A 1 42 ? 58.122 1.647 4.513 1.00 0.00 42 ARG A C 20
ATOM 25190 O O . ARG A 1 42 ? 57.235 2.405 4.122 1.00 0.00 42 ARG A O 20
ATOM 25211 N N . ASP A 1 43 ? 59.331 1.592 3.964 1.00 0.00 43 ASP A N 20
ATOM 25212 C CA . ASP A 1 43 ? 59.696 2.442 2.839 1.00 0.00 43 ASP A CA 20
ATOM 25213 C C . ASP A 1 43 ? 58.952 2.007 1.585 1.00 0.00 43 ASP A C 20
ATOM 25214 O O . ASP A 1 43 ? 58.675 0.822 1.397 1.00 0.00 43 ASP A O 20
ATOM 25223 N N . TYR A 1 44 ? 58.629 2.975 0.732 1.00 0.00 44 TYR A N 20
ATOM 25224 C CA . TYR A 1 44 ? 57.910 2.687 -0.502 1.00 0.00 44 TYR A CA 20
ATOM 25225 C C . TYR A 1 44 ? 58.718 1.741 -1.380 1.00 0.00 44 TYR A C 20
ATOM 25226 O O . TYR A 1 44 ? 58.171 0.784 -1.934 1.00 0.00 44 TYR A O 20
ATOM 25244 N N . LYS A 1 45 ? 60.022 2.022 -1.498 1.00 0.00 45 LYS A N 20
ATOM 25245 C CA . LYS A 1 45 ? 60.929 1.195 -2.300 1.00 0.00 45 LYS A CA 20
ATOM 25246 C C . LYS A 1 45 ? 62.360 1.334 -1.777 1.00 0.00 45 LYS A C 20
ATOM 25247 O O . LYS A 1 45 ? 62.884 2.447 -1.682 1.00 0.00 45 LYS A O 20
ATOM 25266 N N . ASN A 1 46 ? 62.979 0.188 -1.464 1.00 0.00 46 ASN A N 20
ATOM 25267 C CA . ASN A 1 46 ? 64.359 0.144 -0.965 1.00 0.00 46 ASN A CA 20
ATOM 25268 C C . ASN A 1 46 ? 65.335 0.016 -2.131 1.00 0.00 46 ASN A C 20
ATOM 25269 O O . ASN A 1 46 ? 65.645 -1.088 -2.578 1.00 0.00 46 ASN A O 20
ATOM 25280 N N . CYS A 1 47 ? 65.813 1.157 -2.620 1.00 0.00 47 CYS A N 20
ATOM 25281 C CA . CYS A 1 47 ? 66.750 1.165 -3.739 1.00 0.00 47 CYS A CA 20
ATOM 25282 C C . CYS A 1 47 ? 68.084 0.540 -3.338 1.00 0.00 47 CYS A C 20
ATOM 25283 O O . CYS A 1 47 ? 68.549 -0.402 -3.982 1.00 0.00 47 CYS A O 20
ATOM 25291 N N . GLU A 1 48 ? 68.680 1.070 -2.265 1.00 0.00 48 GLU A N 20
ATOM 25292 C CA . GLU A 1 48 ? 69.962 0.570 -1.759 1.00 0.00 48 GLU A CA 20
ATOM 25293 C C . GLU A 1 48 ? 69.736 -0.675 -0.905 1.00 0.00 48 GLU A C 20
ATOM 25294 O O . GLU A 1 48 ? 68.717 -0.787 -0.222 1.00 0.00 48 GLU A O 20
ATOM 25306 N N . SER A 1 49 ? 70.688 -1.612 -0.957 1.00 0.00 49 SER A N 20
ATOM 25307 C CA . SER A 1 49 ? 70.587 -2.853 -0.185 1.00 0.00 49 SER A CA 20
ATOM 25308 C C . SER A 1 49 ? 71.944 -3.554 -0.108 1.00 0.00 49 SER A C 20
ATOM 25309 O O . SER A 1 49 ? 72.805 -3.326 -0.958 1.00 0.00 49 SER A O 20
ATOM 25317 N N . TYR A 1 50 ? 72.108 -4.414 0.912 1.00 0.00 50 TYR A N 20
ATOM 25318 C CA . TYR A 1 50 ? 73.343 -5.175 1.113 1.00 0.00 50 TYR A CA 20
ATOM 25319 C C . TYR A 1 50 ? 73.042 -6.503 1.804 1.00 0.00 50 TYR A C 20
ATOM 25320 O O . TYR A 1 50 ? 72.117 -6.604 2.612 1.00 0.00 50 TYR A O 20
ATOM 25338 N N . HIS A 1 51 ? 73.835 -7.512 1.476 1.00 0.00 51 HIS A N 20
ATOM 25339 C CA . HIS A 1 51 ? 73.671 -8.838 2.053 1.00 0.00 51 HIS A CA 20
ATOM 25340 C C . HIS A 1 51 ? 73.977 -8.825 3.547 1.00 0.00 51 HIS A C 20
ATOM 25341 O O . HIS A 1 51 ? 73.402 -9.593 4.320 1.00 0.00 51 HIS A O 20
ATOM 25355 N N . LYS A 1 52 ? 74.916 -7.969 3.939 1.00 0.00 52 LYS A N 20
ATOM 25356 C CA . LYS A 1 52 ? 75.326 -7.884 5.337 1.00 0.00 52 LYS A CA 20
ATOM 25357 C C . LYS A 1 52 ? 74.187 -7.380 6.218 1.00 0.00 52 LYS A C 20
ATOM 25358 O O . LYS A 1 52 ? 73.939 -7.955 7.281 1.00 0.00 52 LYS A O 20
ATOM 25377 N N . CYS A 1 53 ? 73.528 -6.294 5.783 1.00 0.00 53 CYS A N 20
ATOM 25378 C CA . CYS A 1 53 ? 72.425 -5.693 6.535 1.00 0.00 53 CYS A CA 20
ATOM 25379 C C . CYS A 1 53 ? 71.414 -6.725 7.023 1.00 0.00 53 CYS A C 20
ATOM 25380 O O . CYS A 1 53 ? 71.285 -7.806 6.448 1.00 0.00 53 CYS A O 20
ATOM 25388 N N . SER A 1 54 ? 70.712 -6.376 8.101 1.00 0.00 54 SER A N 20
ATOM 25389 C CA . SER A 1 54 ? 69.720 -7.269 8.692 1.00 0.00 54 SER A CA 20
ATOM 25390 C C . SER A 1 54 ? 68.454 -7.330 7.835 1.00 0.00 54 SER A C 20
ATOM 25391 O O . SER A 1 54 ? 67.560 -8.132 8.095 1.00 0.00 54 SER A O 20
ATOM 25399 N N . ASP A 1 55 ? 68.422 -6.479 6.802 1.00 0.00 55 ASP A N 20
ATOM 25400 C CA . ASP A 1 55 ? 67.304 -6.405 5.842 1.00 0.00 55 ASP A CA 20
ATOM 25401 C C . ASP A 1 55 ? 66.023 -5.862 6.478 1.00 0.00 55 ASP A C 20
ATOM 25402 O O . ASP A 1 55 ? 64.928 -6.385 6.263 1.00 0.00 55 ASP A O 20
ATOM 25411 N N . LEU A 1 56 ? 66.176 -4.771 7.212 1.00 0.00 56 LEU A N 20
ATOM 25412 C CA . LEU A 1 56 ? 65.059 -4.086 7.850 1.00 0.00 56 LEU A CA 20
ATOM 25413 C C . LEU A 1 56 ? 65.479 -2.677 8.271 1.00 0.00 56 LEU A C 20
ATOM 25414 O O . LEU A 1 56 ? 64.710 -1.722 8.120 1.00 0.00 56 LEU A O 20
ATOM 25430 N N . CYS A 1 57 ? 66.709 -2.579 8.796 1.00 0.00 57 CYS A N 20
ATOM 25431 C CA . CYS A 1 57 ? 67.283 -1.318 9.256 1.00 0.00 57 CYS A CA 20
ATOM 25432 C C . CYS A 1 57 ? 68.078 -0.671 8.124 1.00 0.00 57 CYS A C 20
ATOM 25433 O O . CYS A 1 57 ? 69.024 -1.260 7.607 1.00 0.00 57 CYS A O 20
ATOM 25440 N N . GLN A 1 58 ? 67.653 0.516 7.713 1.00 0.00 58 GLN A N 20
ATOM 25441 C CA . GLN A 1 58 ? 68.301 1.218 6.604 1.00 0.00 58 GLN A CA 20
ATOM 25442 C C . GLN A 1 58 ? 69.713 1.714 6.943 1.00 0.00 58 GLN A C 20
ATOM 25443 O O . GLN A 1 58 ? 70.588 1.720 6.085 1.00 0.00 58 GLN A O 20
ATOM 25457 N N . TYR A 1 59 ? 69.911 2.171 8.174 1.00 0.00 59 TYR A N 20
ATOM 25458 C CA . TYR A 1 59 ? 71.210 2.712 8.589 1.00 0.00 59 TYR A CA 20
ATOM 25459 C C . TYR A 1 59 ? 72.256 1.619 8.764 1.00 0.00 59 TYR A C 20
ATOM 25460 O O . TYR A 1 59 ? 73.451 1.868 8.608 1.00 0.00 59 TYR A O 20
ATOM 25478 N N . CYS A 1 60 ? 71.811 0.413 9.087 1.00 0.00 60 CYS A N 20
ATOM 25479 C CA . CYS A 1 60 ? 72.721 -0.697 9.284 1.00 0.00 60 CYS A CA 20
ATOM 25480 C C . CYS A 1 60 ? 73.482 -1.017 7.997 1.00 0.00 60 CYS A C 20
ATOM 25481 O O . CYS A 1 60 ? 74.515 -1.675 8.024 1.00 0.00 60 CYS A O 20
ATOM 25488 N N . ARG A 1 61 ? 72.934 -0.584 6.869 1.00 0.00 61 ARG A N 20
ATOM 25489 C CA . ARG A 1 61 ? 73.541 -0.870 5.568 1.00 0.00 61 ARG A CA 20
ATOM 25490 C C . ARG A 1 61 ? 74.958 -0.301 5.469 1.00 0.00 61 ARG A C 20
ATOM 25491 O O . ARG A 1 61 ? 75.857 -0.974 4.959 1.00 0.00 61 ARG A O 20
ATOM 25512 N N . TYR A 1 62 ? 75.133 0.939 5.941 1.00 0.00 62 TYR A N 20
ATOM 25513 C CA . TYR A 1 62 ? 76.432 1.627 5.888 1.00 0.00 62 TYR A CA 20
ATOM 25514 C C . TYR A 1 62 ? 77.265 1.382 7.137 1.00 0.00 62 TYR A C 20
ATOM 25515 O O . TYR A 1 62 ? 78.449 1.048 7.033 1.00 0.00 62 TYR A O 20
ATOM 25533 N N . GLN A 1 63 ? 76.633 1.587 8.304 1.00 0.00 63 GLN A N 20
ATOM 25534 C CA . GLN A 1 63 ? 77.291 1.430 9.614 1.00 0.00 63 GLN A CA 20
ATOM 25535 C C . GLN A 1 63 ? 76.406 0.630 10.554 1.00 0.00 63 GLN A C 20
ATOM 25536 O O . GLN A 1 63 ? 75.324 1.075 10.916 1.00 0.00 63 GLN A O 20
ATOM 25550 N N . LYS A 1 64 ? 76.885 -0.546 10.941 1.00 0.00 64 LYS A N 20
ATOM 25551 C CA . LYS A 1 64 ? 76.144 -1.426 11.848 1.00 0.00 64 LYS A CA 20
ATOM 25552 C C . LYS A 1 64 ? 75.818 -0.722 13.161 1.00 0.00 64 LYS A C 20
ATOM 25553 O O . LYS A 1 64 ? 76.677 -0.067 13.758 1.00 0.00 64 LYS A O 20
ATOM 25572 N N . ASP A 1 65 ? 74.552 -0.889 13.572 1.00 0.00 65 ASP A N 20
ATOM 25573 C CA . ASP A 1 65 ? 74.006 -0.306 14.807 1.00 0.00 65 ASP A CA 20
ATOM 25574 C C . ASP A 1 65 ? 73.638 -1.407 15.806 1.00 0.00 65 ASP A C 20
ATOM 25575 O O . ASP A 1 65 ? 72.929 -1.151 16.761 1.00 0.00 65 ASP A O 20
ATOM 25584 N N . LEU A 1 66 ? 74.086 -2.637 15.564 1.00 0.00 66 LEU A N 20
ATOM 25585 C CA . LEU A 1 66 ? 73.737 -3.785 16.434 1.00 0.00 66 LEU A CA 20
ATOM 25586 C C . LEU A 1 66 ? 74.098 -3.600 17.930 1.00 0.00 66 LEU A C 20
ATOM 25587 O O . LEU A 1 66 ? 73.801 -4.479 18.742 1.00 0.00 66 LEU A O 20
ATOM 25603 N N . ALA A 1 67 ? 74.708 -2.483 18.310 1.00 0.00 67 ALA A N 20
ATOM 25604 C CA . ALA A 1 67 ? 75.056 -2.267 19.707 1.00 0.00 67 ALA A CA 20
ATOM 25605 C C . ALA A 1 67 ? 73.800 -2.198 20.569 1.00 0.00 67 ALA A C 20
ATOM 25606 O O . ALA A 1 67 ? 73.764 -2.763 21.663 1.00 0.00 67 ALA A O 20
ATOM 25613 N N . ILE A 1 68 ? 72.786 -1.482 20.084 1.00 0.00 68 ILE A N 20
ATOM 25614 C CA . ILE A 1 68 ? 71.545 -1.331 20.847 1.00 0.00 68 ILE A CA 20
ATOM 25615 C C . ILE A 1 68 ? 70.882 -2.690 21.139 1.00 0.00 68 ILE A C 20
ATOM 25616 O O . ILE A 1 68 ? 70.943 -3.164 22.274 1.00 0.00 68 ILE A O 20
ATOM 25632 N N . HIS A 1 69 ? 70.252 -3.304 20.130 1.00 0.00 69 HIS A N 20
ATOM 25633 C CA . HIS A 1 69 ? 69.588 -4.597 20.317 1.00 0.00 69 HIS A CA 20
ATOM 25634 C C . HIS A 1 69 ? 70.566 -5.654 20.841 1.00 0.00 69 HIS A C 20
ATOM 25635 O O . HIS A 1 69 ? 71.648 -5.844 20.286 1.00 0.00 69 HIS A O 20
ATOM 25649 N N . HIS A 1 70 ? 70.174 -6.329 21.920 1.00 0.00 70 HIS A N 20
ATOM 25650 C CA . HIS A 1 70 ? 71.018 -7.357 22.525 1.00 0.00 70 HIS A CA 20
ATOM 25651 C C . HIS A 1 70 ? 71.191 -8.550 21.588 1.00 0.00 70 HIS A C 20
ATOM 25652 O O . HIS A 1 70 ? 72.300 -9.059 21.417 1.00 0.00 70 HIS A O 20
ATOM 25666 N N . GLN A 1 71 ? 70.086 -8.996 20.996 1.00 0.00 71 GLN A N 20
ATOM 25667 C CA . GLN A 1 71 ? 70.115 -10.142 20.089 1.00 0.00 71 GLN A CA 20
ATOM 25668 C C . GLN A 1 71 ? 70.793 -9.763 18.776 1.00 0.00 71 GLN A C 20
ATOM 25669 O O . GLN A 1 71 ? 70.441 -8.764 18.147 1.00 0.00 71 GLN A O 20
ATOM 25683 N N . HIS A 1 72 ? 71.766 -10.571 18.369 1.00 0.00 72 HIS A N 20
ATOM 25684 C CA . HIS A 1 72 ? 72.492 -10.321 17.129 1.00 0.00 72 HIS A CA 20
ATOM 25685 C C . HIS A 1 72 ? 71.574 -10.480 15.920 1.00 0.00 72 HIS A C 20
ATOM 25686 O O . HIS A 1 72 ? 71.692 -9.737 14.946 1.00 0.00 72 HIS A O 20
ATOM 25700 N N . HIS A 1 73 ? 70.673 -11.463 15.993 1.00 0.00 73 HIS A N 20
ATOM 25701 C CA . HIS A 1 73 ? 69.731 -11.741 14.905 1.00 0.00 73 HIS A CA 20
ATOM 25702 C C . HIS A 1 73 ? 68.466 -12.396 15.445 1.00 0.00 73 HIS A C 20
ATOM 25703 O O . HIS A 1 73 ? 68.514 -13.156 16.413 1.00 0.00 73 HIS A O 20
ATOM 25717 N N . HIS A 1 74 ? 67.338 -12.096 14.809 1.00 0.00 74 HIS A N 20
ATOM 25718 C CA . HIS A 1 74 ? 66.060 -12.660 15.228 1.00 0.00 74 HIS A CA 20
ATOM 25719 C C . HIS A 1 74 ? 66.002 -14.144 14.888 1.00 0.00 74 HIS A C 20
ATOM 25720 O O . HIS A 1 74 ? 66.429 -14.562 13.811 1.00 0.00 74 HIS A O 20
ATOM 25734 N N . GLY A 1 75 ? 65.476 -14.937 15.814 1.00 0.00 75 GLY A N 20
ATOM 25735 C CA . GLY A 1 75 ? 65.371 -16.375 15.602 1.00 0.00 75 GLY A CA 20
ATOM 25736 C C . GLY A 1 75 ? 64.348 -16.694 14.519 1.00 0.00 75 GLY A C 20
ATOM 25737 O O . GLY A 1 75 ? 63.512 -15.857 14.174 1.00 0.00 75 GLY A O 20
ATOM 25741 N N . GLY A 1 76 ? 64.417 -17.909 13.985 1.00 0.00 76 GLY A N 20
ATOM 25742 C CA . GLY A 1 76 ? 63.489 -18.330 12.941 1.00 0.00 76 GLY A CA 20
ATOM 25743 C C . GLY A 1 76 ? 62.059 -18.374 13.466 1.00 0.00 76 GLY A C 20
ATOM 25744 O O . GLY A 1 76 ? 61.115 -18.033 12.753 1.00 0.00 76 GLY A O 20
ATOM 25748 N N . SER A 1 77 ? 61.911 -18.797 14.720 1.00 0.00 77 SER A N 20
ATOM 25749 C CA . SER A 1 77 ? 60.595 -18.888 15.344 1.00 0.00 77 SER A CA 20
ATOM 25750 C C . SER A 1 77 ? 60.050 -17.499 15.659 1.00 0.00 77 SER A C 20
ATOM 25751 O O . SER A 1 77 ? 60.802 -16.525 15.729 1.00 0.00 77 SER A O 20
ATOM 25759 N N . MET A 1 78 ? 58.738 -17.416 15.854 1.00 0.00 78 MET A N 20
ATOM 25760 C CA . MET A 1 78 ? 58.098 -16.144 16.168 1.00 0.00 78 MET A CA 20
ATOM 25761 C C . MET A 1 78 ? 58.585 -15.630 17.520 1.00 0.00 78 MET A C 20
ATOM 25762 O O . MET A 1 78 ? 58.804 -14.431 17.695 1.00 0.00 78 MET A O 20
ATOM 25776 N N . GLY A 1 79 ? 58.751 -16.543 18.470 1.00 0.00 79 GLY A N 20
ATOM 25777 C CA . GLY A 1 79 ? 59.213 -16.167 19.800 1.00 0.00 79 GLY A CA 20
ATOM 25778 C C . GLY A 1 79 ? 59.463 -17.400 20.659 1.00 0.00 79 GLY A C 20
ATOM 25779 O O . GLY A 1 79 ? 59.191 -18.526 20.242 1.00 0.00 79 GLY A O 20
ATOM 25783 N N . MET A 1 80 ? 59.983 -17.180 21.861 1.00 0.00 80 MET A N 20
ATOM 25784 C CA . MET A 1 80 ? 60.264 -18.281 22.774 1.00 0.00 80 MET A CA 20
ATOM 25785 C C . MET A 1 80 ? 58.967 -18.979 23.175 1.00 0.00 80 MET A C 20
ATOM 25786 O O . MET A 1 80 ? 58.918 -20.205 23.276 1.00 0.00 80 MET A O 20
ATOM 25800 N N . SER A 1 81 ? 57.924 -18.183 23.400 1.00 0.00 81 SER A N 20
ATOM 25801 C CA . SER A 1 81 ? 56.623 -18.719 23.791 1.00 0.00 81 SER A CA 20
ATOM 25802 C C . SER A 1 81 ? 55.931 -19.380 22.603 1.00 0.00 81 SER A C 20
ATOM 25803 O O . SER A 1 81 ? 56.324 -19.178 21.454 1.00 0.00 81 SER A O 20
ATOM 25811 N N . GLY A 1 82 ? 54.901 -20.171 22.889 1.00 0.00 82 GLY A N 20
ATOM 25812 C CA . GLY A 1 82 ? 54.160 -20.855 21.834 1.00 0.00 82 GLY A CA 20
ATOM 25813 C C . GLY A 1 82 ? 53.345 -19.862 21.012 1.00 0.00 82 GLY A C 20
ATOM 25814 O O . GLY A 1 82 ? 53.112 -18.732 21.448 1.00 0.00 82 GLY A O 20
ATOM 25818 N N . SER A 1 83 ? 52.921 -20.293 19.824 1.00 0.00 83 SER A N 20
ATOM 25819 C CA . SER A 1 83 ? 52.128 -19.443 18.935 1.00 0.00 83 SER A CA 20
ATOM 25820 C C . SER A 1 83 ? 51.415 -20.290 17.885 1.00 0.00 83 SER A C 20
ATOM 25821 O O . SER A 1 83 ? 51.793 -21.434 17.635 1.00 0.00 83 SER A O 20
ATOM 25829 N N . GLY A 1 84 ? 50.384 -19.718 17.271 1.00 0.00 84 GLY A N 20
ATOM 25830 C CA . GLY A 1 84 ? 49.625 -20.426 16.245 1.00 0.00 84 GLY A CA 20
ATOM 25831 C C . GLY A 1 84 ? 48.803 -21.552 16.861 1.00 0.00 84 GLY A C 20
ATOM 25832 O O . GLY A 1 84 ? 48.453 -22.520 16.185 1.00 0.00 84 GLY A O 20
ATOM 25836 N N . THR A 1 85 ? 48.502 -21.420 18.148 1.00 0.00 85 THR A N 20
ATOM 25837 C CA . THR A 1 85 ? 47.723 -22.434 18.850 1.00 0.00 85 THR A CA 20
ATOM 25838 C C . THR A 1 85 ? 46.304 -22.499 18.292 1.00 0.00 85 THR A C 20
ATOM 25839 O O . THR A 1 85 ? 45.689 -23.566 18.257 1.00 0.00 85 THR A O 20
ATOM 25850 N N . GLY A 1 86 ? 45.789 -21.353 17.857 1.00 0.00 86 GLY A N 20
ATOM 25851 C CA . GLY A 1 86 ? 44.440 -21.297 17.304 1.00 0.00 86 GLY A CA 20
ATOM 25852 C C . GLY A 1 86 ? 44.334 -22.143 16.039 1.00 0.00 86 GLY A C 20
ATOM 25853 O O . GLY A 1 86 ? 43.421 -22.959 15.903 1.00 0.00 86 GLY A O 20
ATOM 25857 N N . TYR A 1 87 ? 45.275 -21.947 15.120 1.00 0.00 87 TYR A N 20
ATOM 25858 C CA . TYR A 1 87 ? 45.277 -22.704 13.873 1.00 0.00 87 TYR A CA 20
ATOM 25859 C C . TYR A 1 87 ? 45.611 -24.170 14.138 1.00 0.00 87 TYR A C 20
ATOM 25860 O O . TYR A 1 87 ? 45.968 -24.480 15.264 1.00 0.00 87 TYR A O 20
#

Nearest PDB structures (foldseek):
  2lze-assembly1_A  TM=4.696E-01  e=2.502E-14  synthetic construct
  2lze-assembly1_A  TM=4.652E-01  e=1.757E-13  synthetic construct
  2lze-assembly1_A  TM=4.858E-01  e=9.509E-15  synthetic construct
  2lze-assembly1_A  TM=5.125E-01  e=5.860E-15  synthetic construct
  2lze-assembly1_A  TM=4.716E-01  e=4.341E-14  synthetic construct

Solvent-accessible surface area: 8978 Å² total; per-residue (Å²): 236,69,74,117,103,143,182,90,99,130,150,110,108,241,45,32,125,21,73,19,92,125,31,36,50,8,25,52,56,172,160,135,64,28,169,98,134,63,189,110,114,192,101,175,182,76,110,154,68,172,122,175,20,82,90,105,11,50,116,5,47,190,143,96,30,70,60,66,93,88,145,158,174,128,75,62,111,164,48,190,86,72,61,88,92,90,264

Radius of gyration: 16.12 Å; Cα contacts (8 Å, |Δi|>4): 52; chains: 1; bounding box: 42×40×37 Å

Secondary structure (DSSP, 8-state):
-----SS--TT--S--SSS-SSSSSSSSS-TTTTTS-TTTSPPPP----SS--SSS-SGGGTS--HHHH-SS-------STTSS---